Protein 1YCG (pdb70)

B-factor: mean 56.56, std 11.83, range [30.82, 200.35]

Nearest PDB structures (foldseek):
  1ycf-assembly1_A  TM=1.002E+00  e=5.916E-82  Neomoorella thermoacetica
  7r0f-assembly1_A  TM=9.573E-01  e=1.657E-50  Escherichia coli K-12
  7r2p-assembly1_A  TM=9.570E-01  e=2.472E-50  Escherichia coli K-12
  7r2o-assembly1_A  TM=9.569E-01  e=2.052E-49  Escherichia coli K-12
  2q9u-assembly1_A  TM=9.556E-01  e=4.562E-45  Giardia duodenalis

InterPro domains:
  IPR001279 Metallo-beta-lactamase [SM00849] (36-228)
  IPR008254 Flavodoxin/nitric oxide synthase [PF00258] (257-388)
  IPR008254 Flavodoxin/nitric oxide synthase [PS50902] (255-394)
  IPR016440 Rubredoxin-oxygen oxidoreductase [PIRSF005243] (2-397)
  IPR029039 Flavoprotein-like superfamily [G3DSA:3.40.50.360] (250-399)
  IPR029039 Flavoprotein-like superfamily [SSF52218] (252-397)
  IPR036866 Ribonuclease Z/Hydroxyacylglutathione hydrolase-like [G3DSA:3.60.15.10] (2-248)
  IPR036866 Ribonuclease Z/Hydroxyacylglutathione hydrolase-like [SSF56281] (10-284)
  IPR045761 ODP domain [PF19583] (37-229)

Radius of gyration: 48.88 Å; Cα contacts (8 Å, |Δi|>4): 3828; chains: 4; bounding box: 64×160×97 Å

CATH classification: 3.60.15.10 (+1 more: 3.40.50.360)

Sequence (1592 aa):
SQPVAITDGIYWVGAVDWNIRYFHGPAFSTHRGTTYNAYLIVDDKTALVDTVYEPFKEELIAKLKQIKDPVKLDYLVVNHTESDHAGAFPAIMELCPDAHVLCTQRAFDSLKAHYSHIDFNYTIVKTGTSVSLGKRSLTFIEAPMLHWPDSMFTYVPEEALLLPNDAFGQHIATSVRFDDQVDAGLIMDEAAKYYANILMPFSNLITKKLDEIQKINLAIKTIAPSHGIIWRKDPGRIIEAYARWAEGQGKAKAVIAYDTMWLSTEKMAHALMDGLVAGGCEVKLFKLSVSDRNDVIKEILDARAVLVGSPTINNDILPVVSPLLDDLVGLRPKNKVGLAFGAYGWGGGAQKILEERLKAAKIELIAEPGPTVQWVPRGEDLQRCYELGRKIAARIADSQPVAITDGIYWVGAVDWNIRYFHGPAFSTHRGTTYNAYLIVDDKTALVDTVYEPFKEELIAKLKQIKDPVKLDYLVVNHTESDHAGAFPAIMELCPDAHVLCTQRAFDSLKAHYSHIDFNYTIVKTGTSVSLGKRSLTFIEAPMLHWPDSMFTYVPEEALLLPNDAFGQHIATSVRFDDQVDAGLIMDEAAKYYANILMPFSNLITKKLDEIQKINLAIKTIAPSHGIIWRKDPGRIIEAYARWAEGQGKAKAVIAYDTMWLSTEKMAHALMDGLVAGGCEVKLFKLSVSDRNDVIKEILDARAVLVGSPTINNDILPVVSPLLDDLVGLRPKNKVGLAFGAYGWGGGAQKILEERLKAAKIELIAEPGPTVQWVPRGEDLQRCYELGRKIAARIADSQPVAITDGIYWVGAVDWNIRYFHGPAFSTHRGTTYNAYLIVDDKTALVDTVYEPFKEELIAKLKQIKDPVKLDYLVVNHTESDHAGAFPAIMELCPDAHVLCTQRAFDSLKAHYSHIDFNYTIVKTGTSVSLGKRSLTFIEAPMLHWPDSMFTYVPEEALLLPNDAFGQHIATSVRFDDQVDAGLIMDEAAKYYANILMPFSNLITKKLDEIQKINLAIKTIAPSHGIIWRKDPGRIIEAYARWAEGQGKAKAVIAYDTMWLSTEKMAHALMDGLVAGGCEVKLFKLSVSDRNDVIKEILDARAVLVGSPTINNDILPVVSPLLDDLVGLRPKNKVGLAFGAYGWGGGAQKILEERLKAAKIELIAEPGPTVQWVPRGEDLQRCYELGRKIAARIADSQPVAITDGIYWVGAVDWNIRYFHGPAFSTHRGTTYNAYLIVDDKTALVDTVYEPFKEELIAKLKQIKDPVKLDYLVVNHTESDHAGAFPAIMELCPDAHVLCTQRAFDSLKAHYSHIDFNYTIVKTGTSVSLGKRSLTFIEAPMLHWPDSMFTYVPEEALLLPNDAFGQHIATSVRFDDQVDAGLIMDEAAKYYANILMPFSNLITKKLDEIQKINLAIKTIAPSHGIIWRKDPGRIIEAYARWAEGQGKAKAVIAYDTMWLSTEKMAHALMDGLVAGGCEVKLFKLSVSDRNDVIKEILDARAVLVGSPTINNDILPVVSPLLDDLVGLRPKNKVGLAFGAYGWGGGAQKILEERLKAAKIELIAEPGPTVQWVPRGEDLQRCYELGRKIAARIAD

Foldseek 3Di:
DEWADPDPQKTWQWAFFQPDQDDPVNQDGQNGAKIFTKMWGDFLAIEIEFAAQQVCNVSSVVNQVVVPPLNGAQEYEYQDCDRGGCVCVVVVCVSPVAHEYEFAPVNVVSCCVVPVVRDHHYDHAEQADKAQRHPKIKGKYAQAPQQHNGHIWIAIQVVLEIERALPLAFGHGDPDAAPVVDDVVVRVLRSLLSCLSGVLLPLVSLLVVLVVCVVVPRRHQWYHYRMGHIYRPPVPVSSVVSNVLSVQLADLEEEEEEAEDPCQQVLLSVLLVLLQVVLVGHYHYYDQVPDDLSSSSSVVSRYQEYEYEAEADPLEGDVSSVVNLVSLLNSLHPNHAYAYEYEYAPDHRHLVVVVVSCVSSVHHYPDNVGQYYHPHDDVVSSVVSSVVSNVVSVVSPD/DEWADPDPQKTWQWAFFQPDQDDPVNQDGQNGAKIFTKMWGHFLAIEIEFAAQQVCNVSNVVNQVVVPNLRGAQEYEHQDVDRRTCVCVVVVCVSPVAHEYEFAPVNVVVVCVVPVVRDHHYDHAEQADKAQRHPWIKGKYAQQPQQHNGHIWIAIQVVLEIERALPLAFGHGDPDAAPVVDDVVVRVLRSLLSCLQGVLQPLVSLLVVLVVCVVVVRRHQKYHYRMGHIYRPPVPVSSVVSNVLSVQLADLEEEEEEEEDPCQQVLLSVLLVLLQVVLVGHYDYHDQVPDDLSSSSSRLSRYQEYEYEAEADPLEGDVSSVVNLVSLLVSLHPNHAYAYEYEYAPDHRHRVVVVVSCVSSVHHYPDDPGQYYHPHDDDVSSVVSSVVSNVVSVVSPD/DEWADPDPQKTWQWAFFQPDQDDPVNQDGQNGAKIFTKMWGHFLAIEIEFAAQQVCNVSSVVNQCVVPNLRGAQEYEDQDCDRRTCVCVVVVCVSPVNHEYEFAPVNVVVVCVVPVVRDHHYDHAEQADKDQRHPWIKGKAAQAPQQHNGHIWIAIQVVLEIERALPLAFGHGDPDAAPVVDDVVVRVLRSLLSCLQGVLLPLVSLLVVLVVCVVVPRRHQWYHYRMGHIYRPPPPVSSVVSNVLSVQLAALEEEEEEEEDPCQQVLLSVLLVLLQVVLPYHYHYYDQVPDDLSSSSSRVSRYQEYEYEAEADPLEGDVSSVVNLVSLLNSLHPNHAYAYEYEYAPDHRHLVVVVVSCVSSVHHYPDRVGQYYHPHADPVSSVVSSVVSNVVSVVSPD/DEWADPDPQKTWQWAFFQPDQDDPVNQDGQNGAKIFTKMWGHFLAIEIEFAAQQVCNVSSVVNQCVVPNLNHHQEYEDQDVDRRTCVCVVVVCVSHVNYEYEFAPVNVVVVCVVPVVRDHHYDHAEQADKDQRHPWIKGKAAQAPQQHNGHIWIAIQVVLEIERAAPLAFGHGDPDAAPVVDDPVVRVLRSLLSCLQGVLLPLVSLLVVLVVCVVVPRRHQWYHYRMGHIYRPPVPVSSVVSNVLSVQLAALEEEEEEAEDPCQQVLLSVLLVLLQVVLPGHYHYYDQVVDDLSSSSSRLSRYQEYEYEAEADPLEGDVSSVVNLVSLLNSLHPNHAYAYEYEYAPDHRHLVVVVVSCVSSVHHYPDNVGQYYHPHDDPVSSVVSSVVSNVVSVVSPD

Solvent-accessible surface area: 59271 Å² total; per-residue (Å²): 98,136,26,46,53,26,40,108,15,0,52,7,0,0,0,29,13,127,128,42,106,135,10,19,24,19,14,5,3,3,104,104,0,0,0,1,1,0,2,8,0,47,26,128,80,15,0,0,0,4,1,0,61,77,66,44,68,102,63,0,33,47,4,4,90,110,50,113,94,99,18,88,3,31,26,0,0,4,0,0,4,4,28,1,2,2,10,1,0,44,17,0,2,144,62,4,29,67,0,36,0,0,0,7,91,124,0,28,65,1,1,65,40,50,50,66,122,34,22,4,19,86,51,54,3,132,62,56,49,74,28,69,0,42,186,28,24,0,26,1,7,45,1,75,51,8,21,32,18,2,4,1,5,0,14,0,57,84,45,9,0,0,2,2,4,7,4,6,0,0,6,3,8,20,93,44,9,7,17,71,90,37,83,53,47,98,3,44,67,29,0,14,9,2,1,0,18,18,1,6,33,30,8,95,66,4,36,141,32,24,66,48,12,122,158,98,114,34,63,39,136,13,0,1,0,0,2,0,0,0,6,75,137,50,14,32,122,0,42,124,0,2,37,143,24,0,100,6,113,26,102,13,12,0,0,0,0,6,0,6,40,74,85,10,1,50,99,0,0,94,8,0,37,59,0,0,84,52,26,64,8,74,26,76,67,32,74,13,47,120,38,37,40,6,38,0,0,31,26,0,11,50,0,37,0,0,0,0,0,1,10,25,32,46,86,7,0,0,5,39,0,0,20,1,1,5,15,1,19,10,1,81,4,65,98,10,16,0,0,1,0,3,9,52,13,109,64,18,22,1,30,162,31,0,12,100,25,0,111,43,0,128,2,92,24,18,27,92,108,8,15,63,6,84,44,46,18,144,57,90,4,58,92,114,2,65,87,27,0,98,111,0,4,66,119,6,61,141,105,125,22,36,52,26,41,108,14,0,54,8,0,0,0,32,12,130,126,36,110,138,9,24,27,20,12,5,5,3,105,124,0,0,0,0,0,0,3,10,0,50,25,122,88,14,0,0,0,4,1,0,58,77,72,43,63,105,68,0,31,49,4,3,84,107,48,128,88,100,18,115,5,20,30,0,0,4,0,1,3,7,31,1,2,2,10,0,0,45,24,0,8,142,67,11,86,124,0,54,0,1,0,5,90,111,0,27,65,3,1,77,38,53,51,54,176,37,130,26,83,96,53,40,2,126,62,54,50,70,24,69,1,38,181,24,20,0,27,1,8,54,0,69,50,8,21,29,24,4,6,1,5,0,14,1,57,82,37,13,2,0,2,3,6,6,3,7,0,0,8,7,7,22,99,43,7,8,17,66,88,36,81,53,47,91,3,34,68,29,0,12,9,1,0,0,17,19,0,7,28,30,5,92,73,6,38,142,31,25,64,44,12,121,157,107,117,33,66,41,120,13,0,1,0,1,3,0,0,0,6,95,156,69,14,32,122,0,41,99,11,0,40,170,34,0,103,5,118,25,106,22,8,0,0,0,1,7,0,5,34,72,84,12,0,54,91,2,0,92,10,0,36,60,0,0,82,64,36,64,10,88,27,63,66,31,72,16,47,122,36,40,40,4,37,0,0,28,25,0,8,36,0,32,0,0,0,0,0,1,13,31,32,46,105,8,0,0,4,40,0,0,23,0,0,5,12,1,32,6,1,136,4,61,98,11,14,0,0,0,0,3,8,52,12,95,62,14,18,0,29,166,29,0,16,102,18,0,107,53,0,162,2,89,30,18,26,139,100,6,20,69,8,86,44,52,16,152,56,78,14,58,93,135,3,67,74,32,0,138,124,0,3,72,122,8,65,137,92,107,24,42,56,23,45,110,15,0,54,8,0,0,0,32,12,133,127,41,108,134,8,19,24,14,9,5,3,3,104,121,0,0,0,0,1,0,4,8,0,49,25,121,89,15,0,0,1,5,2,0,57,72,75,44,62,108,63,0,34,42,4,4,101,84,47,135,98,101,18,100,2,25,29,0,0,4,0,1,2,5,28,1,1,2,9,1,1,46,19,0,8,146,61,10,90,123,0,53,0,1,0,7,80,114,0,18,60,2,1,102,41,49,51,71,185,44,143,27,98,97,52,50,0,103,60,56,48,69,27,72,1,39,178,26,23,0,27,1,10,38,1,73,50,7,21,28,18,2,7,1,5,0,10,0,58,87,46,12,3,0,2,3,7,7,4,5,0,0,8,6,7,22,98,40,7,8,17,64,89,34,79,54,41,84,1,28,69,30,0,14,8,2,0,0,17,16,0,6,24,32,6,98,63,6,41,146,25,22,74,51,13,126,174,102,116,36,66,39,131,13,0,1,0,1,3,0,0,0,4,71,140,74,13,29,79,0,43,101,10,1,38,167,36,0,93,8,116,25,99,20,10,0,0,0,0,8,0,3,38,78,84,12,0,55,97,0,0,92,9,0,43,58,0,0,82,50,29,64,9,90,26,79,66,33,66,15,46,118,35,41,37,4,36,0,0,26,28,0,12,43,0,33,0,0,0,0,0,1,9,25,35,42,85,7,0,0,4,40,0,0,21,1,1,5,15,0,32,5,2,137,3,71,98,12,13,0,0,1,0,4,10,60,14,102,64,18,26,1,34,166,30,0,14,110,21,0,92,52,0,162,2,90,22,22,26,92,107,2,19,73,8,93,42,53,14,165,58,96,26,60,98,131,1,65,87,32,0,94,115,0,2,73,116,7,65,136,96,106,22,46,56,30,43,112,12,0,55,10,0,0,1,29,12,130,128,37,112,133,6,22,22,13,11,6,2,2,97,110,0,0,0,0,1,0,5,7,0,52,25,115,94,18,0,0,1,6,1,0,56,73,75,42,63,104,64,0,35,44,2,4,74,82,46,130,91,89,17,96,4,33,29,0,0,3,0,1,2,5,28,1,2,1,8,0,0,43,15,1,8,144,66,4,96,89,0,50,0,1,0,6,77,112,0,22,57,2,1,91,37,52,45,67,189,40,144,29,96,97,53,50,0,105,61,54,50,71,27,72,1,37,172,25,21,0,25,1,7,39,0,71,50,8,19,30,19,2,6,1,5,0,12,0,57,83,55,3,3,0,3,2,7,6,3,4,0,0,10,6,7,22,99,41,7,7,18,68,91,42,86,57,39,92,4,28,71,26,0,14,10,4,0,0,18,16,1,6,29,34,5,92,68,5,48,135,23,20,67,46,12,120,156,94,114,40,59,40,145,19,0,1,0,1,4,0,0,0,4,83,135,74,13,30,84,0,40,96,10,1,42,165,36,0,104,7,117,19,117,20,13,0,0,0,0,8,0,3,33,78,86,12,0,53,94,0,0,92,8,0,36,57,0,0,83,23,14,46,8,96,24,67,65,31,67,15,47,117,37,39,38,6,36,0,0,25,24,0,12,31,0,35,0,0,0,0,0,1,14,31,34,40,86,6,0,1,3,42,0,0,21,1,1,5,16,1,33,7,1,139,4,64,98,12,16,0,0,1,0,3,8,58,11,97,66,19,28,0,30,161,29,0,15,96,24,0,102,54,0,161,2,92,22,17,28,90,107,3,16,73,7,90,38,48,16,177,60,135,46,59,92,103,2,66,13,9,0,19,86,0,1,18,123,6,35,119

Organism: Moorella thermoacetica (strain ATCC 39073 / JCM 9320) (NCBI:txid264732)

Secondary structure (DSSP, 8-state):
---EEEETTEEE--EEESS--EETTTTEE-TT-EEE--EEE-SSS-EEE----GGGHHHHHHHHHHH-SS---SEEEES--SHHHHTTHHHHHHH-TT-EEEE-HHHHHHHHHHT-S---EEEE--TT-EEE-SS-EEEEEE-TTBSBTT-EEEEETTTTEEEEETTT------S--BGGGS-HHHHHHHHHHHIIIIIGGGHHHHHHHHHHHHHTT---SEEEESSS-BB-S-HHHHHHHHHHHHHT---SEEEEEE--SSSHHHHHHHHHHHHHHHTT-EEEEEEGGGS-HHHHHHHHHH-SEEEEE---BTTB--GGGHHHHHHHHHH--SS-EEEEEEEESSS--HHHHHHHHHHHTT-EES-SS--EEESS--HHHHHHHHHHHHHHHHHH--/---EEEETTEEE--EEESS--EETTTTEE-TT-EEE--EEE-SSS-EEE----GGGHHHHHHHHHHH-SS---SEEEES--SHHHHTTHHHHHHH-TTPEEEE-HHHHHHHHHHT-S---EEEE--TT-EEE-SS-EEEEEE-TTBSBTT-EEEEETTTTEEEEETTT------S--BGGGS-HHHHHHHHHHHIIIIIGGGHHHHHHHHHHHHHTT---SEEEESSS-BB-S-HHHHHHHHHHHHHT---SEEEEEE--SSSHHHHHHHHHHHHHHHTT-EEEEEEGGGS-HHHHHHHHHH-SEEEEE---BTTB--GGGHHHHHHHHHH--SS-EEEEEEEESSS--HHHHHHHHHHHTT-EES-SS--EEESS--HHHHHHHHHHHHHHHHHH--/---EEEETTEEE--EEESS--EETTTTEE-TT-EEE--EEE-SSS-EEE----GGGHHHHHHHHHHH-SS---SEEEES--SHHHHTTHHHHHHH-TTPEEEE-HHHHHHHHHHT-S---EEEE--TT-EEE-SS-EEEEEE-TTBSBTT-EEEEETTTTEEEEETTT------S--BGGGS-HHHHHHHHHHHIIIIIGGGHHHHHHHHHHHHHTT---SEEEESSS-BB-S-HHHHHHHHHHHHHT---SEEEEEE--SSSHHHHHHHHHHHHHHHTT-EEEEEEGGGS-HHHHHHHHHH-SEEEEE---BTTB--GGGHHHHHHHHHH--SS-EEEEEEEESSS--HHHHHHHHHHHTT-EESSSS--EEESS--HHHHHHHHHHHHHHHHHH--/---EEEETTEEE--EEESS--EETTTTEE-TT-EEE--EEE-SSS-EEE----GGGHHHHHHHHHHH-SS---SEEEES--SHHHHTTHHHHHHH-TTPEEEE-HHHHHHHHHHT-S---EEEE--TT-EEE-SS-EEEEEE-TTBSBTT-EEEEETTTTEEEEETTT------S--BGGGS-HHHHHHHHHHHIIIIIGGGHHHHHHHHHHHHHTT---SEEEESSS-BB-S-HHHHHHHHHHHHHT---SEEEEEE--SSSHHHHHHHHHHHHHHHTT-EEEEEEGGGS-HHHHHHHHHH-SEEEEE---BTTB--GGGHHHHHHHHHH--SS-EEEEEEEESSS--HHHHHHHHHHHTT-EES-SS--EEESS--HHHHHHHHHHHHHHHHHH--

Structure (mmCIF, N/CA/C/O backbone):
data_1YCG
#
_entry.id   1YCG
#
_cell.length_a   159.680
_cell.length_b   159.680
_cell.length_c   278.136
_cell.angle_alpha   90.00
_cell.angle_beta   90.00
_cell.angle_gamma   90.00
#
_symmetry.space_group_name_H-M   'P 43 21 2'
#
loop_
_entity.id
_entity.type
_entity.pdbx_description
1 polymer 'Nitric oxide reductase'
2 non-polymer 'ZINC ION'
3 non-polymer MU-OXO-DIIRON
4 non-polymer 1,2-ETHANEDIOL
5 non-polymer 'FLAVIN MONONUCLEOTIDE'
6 water water
#
loop_
_atom_site.group_PDB
_atom_site.id
_atom_site.type_symbol
_atom_site.label_atom_id
_atom_site.label_alt_id
_atom_site.label_comp_id
_atom_site.label_asym_id
_atom_site.label_entity_id
_atom_site.label_seq_id
_atom_site.pdbx_PDB_ins_code
_atom_site.Cartn_x
_atom_site.Cartn_y
_atom_site.Cartn_z
_atom_site.occupancy
_atom_site.B_iso_or_equiv
_atom_site.auth_seq_id
_atom_site.auth_comp_id
_atom_site.auth_asym_id
_atom_site.auth_atom_id
_atom_site.pdbx_PDB_model_num
ATOM 1 N N . SER A 1 1 ? 129.755 40.662 -153.967 1.00 66.74 2 SER A N 1
ATOM 2 C CA . SER A 1 1 ? 130.482 39.538 -154.614 1.00 67.01 2 SER A CA 1
ATOM 3 C C . SER A 1 1 ? 130.580 38.379 -153.646 1.00 66.12 2 SER A C 1
ATOM 4 O O . SER A 1 1 ? 130.434 37.226 -154.031 1.00 66.95 2 SER A O 1
ATOM 7 N N . GLN A 1 2 ? 130.821 38.689 -152.378 1.00 65.50 3 GLN A N 1
ATOM 8 C CA . GLN A 1 2 ? 130.932 37.646 -151.375 1.00 65.41 3 GLN A CA 1
ATOM 9 C C . GLN A 1 2 ? 129.592 37.336 -150.724 1.00 63.73 3 GLN A C 1
ATOM 10 O O . GLN A 1 2 ? 128.753 38.222 -150.521 1.00 64.31 3 GLN A O 1
ATOM 16 N N . PRO A 1 3 ? 129.356 36.052 -150.433 1.00 61.86 4 PRO A N 1
ATOM 17 C CA . PRO A 1 3 ? 128.116 35.621 -149.780 1.00 59.86 4 PRO A CA 1
ATOM 18 C C . PRO A 1 3 ? 128.251 36.106 -148.338 1.00 58.15 4 PRO A C 1
ATOM 19 O O . PRO A 1 3 ? 129.356 36.394 -147.875 1.00 57.51 4 PRO A O 1
ATOM 23 N N . VAL A 1 4 ? 127.145 36.210 -147.625 1.00 56.91 5 VAL A N 1
ATOM 24 C CA . VAL A 1 4 ? 127.228 36.653 -146.248 1.00 56.16 5 VAL A CA 1
ATOM 25 C C . VAL A 1 4 ? 126.530 35.636 -145.371 1.00 56.96 5 VAL A C 1
ATOM 26 O O . VAL A 1 4 ? 125.387 35.252 -145.631 1.00 56.76 5 VAL A O 1
ATOM 30 N N . ALA A 1 5 ? 127.221 35.202 -144.325 1.00 57.90 6 ALA A N 1
ATOM 31 C CA . ALA A 1 5 ? 126.658 34.225 -143.414 1.00 59.06 6 ALA A CA 1
ATOM 32 C C . ALA A 1 5 ? 125.654 34.828 -142.435 1.00 60.36 6 ALA A C 1
ATOM 33 O O . ALA A 1 5 ? 125.937 35.835 -141.780 1.00 60.69 6 ALA A O 1
ATOM 35 N N . ILE A 1 6 ? 124.474 34.215 -142.363 1.00 62.02 7 ILE A N 1
ATOM 36 C CA . ILE A 1 6 ? 123.410 34.633 -141.444 1.00 63.76 7 ILE A CA 1
ATOM 37 C C . ILE A 1 6 ? 123.670 33.878 -140.139 1.00 66.05 7 ILE A C 1
ATOM 38 O O . ILE A 1 6 ? 123.359 34.348 -139.044 1.00 66.50 7 ILE A O 1
ATOM 43 N N . THR A 1 7 ? 124.246 32.691 -140.304 1.00 68.41 8 THR A N 1
ATOM 44 C CA . THR A 1 7 ? 124.633 31.755 -139.244 1.00 70.57 8 THR A CA 1
ATOM 45 C C . THR A 1 7 ? 125.302 30.615 -140.008 1.00 71.69 8 THR A C 1
ATOM 46 O O . THR A 1 7 ? 125.059 30.460 -141.204 1.00 72.53 8 THR A O 1
ATOM 50 N N . ASP A 1 8 ? 126.139 29.825 -139.342 1.00 72.98 9 ASP A N 1
ATOM 51 C CA . ASP A 1 8 ? 126.846 28.721 -140.009 1.00 73.73 9 ASP A CA 1
ATOM 52 C C . ASP A 1 8 ? 125.931 27.818 -140.845 1.00 72.05 9 ASP A C 1
ATOM 53 O O . ASP A 1 8 ? 124.900 27.339 -140.365 1.00 71.58 9 ASP A O 1
ATOM 58 N N . GLY A 1 9 ? 126.311 27.596 -142.099 1.00 69.62 10 GLY A N 1
ATOM 59 C CA . GLY A 1 9 ? 125.502 26.753 -142.956 1.00 67.66 10 GLY A CA 1
ATOM 60 C C . GLY A 1 9 ? 124.370 27.484 -143.656 1.00 66.57 10 GLY A C 1
ATOM 61 O O . GLY A 1 9 ? 123.760 26.942 -144.569 1.00 66.14 10 GLY A O 1
ATOM 62 N N . ILE A 1 10 ? 124.058 28.698 -143.210 1.00 65.44 11 ILE A N 1
ATOM 63 C CA . ILE A 1 10 ? 123.013 29.492 -143.850 1.00 64.12 11 ILE A CA 1
ATOM 64 C C . ILE A 1 10 ? 123.620 30.793 -144.358 1.00 64.16 11 ILE A C 1
ATOM 65 O O . ILE A 1 10 ? 124.101 31.627 -143.586 1.00 65.15 11 ILE A O 1
ATOM 70 N N . TYR A 1 11 ? 123.594 30.954 -145.675 1.00 62.99 12 TYR A N 1
ATOM 71 C CA . TYR A 1 11 ? 124.182 32.122 -146.307 1.00 61.90 12 TYR A CA 1
ATOM 72 C C . TYR A 1 11 ? 123.239 32.946 -147.174 1.00 59.89 12 TYR A C 1
ATOM 73 O O . TYR A 1 11 ? 122.247 32.443 -147.716 1.00 59.46 12 TYR A O 1
ATOM 82 N N . TRP A 1 12 ? 123.553 34.230 -147.278 1.00 57.06 13 TRP A N 1
ATOM 83 C CA . TRP A 1 12 ? 122.806 35.112 -148.146 1.00 55.21 13 TRP A CA 1
ATOM 84 C C . TRP A 1 12 ? 123.635 35.024 -149.431 1.00 54.61 13 TRP A C 1
ATOM 85 O O . TRP A 1 12 ? 124.865 35.150 -149.401 1.00 54.13 13 TRP A O 1
ATOM 96 N N . VAL A 1 13 ? 122.973 34.769 -150.551 1.00 53.51 14 VAL A N 1
ATOM 97 C CA . VAL A 1 13 ? 123.669 34.660 -151.829 1.00 52.50 14 VAL A CA 1
ATOM 98 C C . VAL A 1 13 ? 122.925 35.450 -152.900 1.00 52.68 14 VAL A C 1
ATOM 99 O O . VAL A 1 13 ? 122.982 35.110 -154.094 1.00 52.83 14 VAL A O 1
ATOM 103 N N . GLY A 1 14 ? 122.232 36.501 -152.466 1.00 51.32 15 GLY A N 1
ATOM 104 C CA . GLY A 1 14 ? 121.496 37.336 -153.394 1.00 50.24 15 GLY A CA 1
ATOM 105 C C . GLY A 1 14 ? 122.374 38.352 -154.111 1.00 49.44 15 GLY A C 1
ATOM 106 O O . GLY A 1 14 ? 123.612 38.277 -154.061 1.00 48.91 15 GLY A O 1
ATOM 107 N N . ALA A 1 15 ? 121.730 39.309 -154.772 1.00 48.49 16 ALA A N 1
ATOM 108 C CA . ALA A 1 15 ? 122.442 40.336 -155.510 1.00 48.29 16 ALA A CA 1
ATOM 109 C C . ALA A 1 15 ? 121.921 41.714 -155.130 1.00 48.57 16 ALA A C 1
ATOM 110 O O . ALA A 1 15 ? 120.720 41.886 -154.889 1.00 50.27 16 ALA A O 1
ATOM 112 N N . VAL A 1 16 ? 122.816 42.694 -155.083 1.00 47.58 17 VAL A N 1
ATOM 113 C CA . VAL A 1 16 ? 122.418 44.059 -154.769 1.00 46.84 17 VAL A CA 1
ATOM 114 C C . VAL A 1 16 ? 122.248 44.847 -156.077 1.00 47.26 17 VAL A C 1
ATOM 115 O O . VAL A 1 16 ? 123.151 44.877 -156.918 1.00 48.54 17 VAL A O 1
ATOM 119 N N . ASP A 1 17 ? 121.086 45.473 -156.246 1.00 46.37 18 ASP A N 1
ATOM 120 C CA . ASP A 1 17 ? 120.788 46.242 -157.452 1.00 46.68 18 ASP A CA 1
ATOM 121 C C . ASP A 1 17 ? 120.826 47.747 -157.124 1.00 46.44 18 ASP A C 1
ATOM 122 O O . ASP A 1 17 ? 119.792 48.365 -156.865 1.00 46.30 18 ASP A O 1
ATOM 127 N N . TRP A 1 18 ? 122.018 48.333 -157.155 1.00 46.46 19 TRP A N 1
ATOM 128 C CA . TRP A 1 18 ? 122.198 49.740 -156.827 1.00 46.17 19 TRP A CA 1
ATOM 129 C C . TRP A 1 18 ? 121.571 50.775 -157.740 1.00 47.14 19 TRP A C 1
ATOM 130 O O . TRP A 1 18 ? 121.077 51.808 -157.257 1.00 48.21 19 TRP A O 1
ATOM 141 N N . ASN A 1 19 ? 121.575 50.519 -159.045 1.00 46.82 20 ASN A N 1
ATOM 142 C CA . ASN A 1 19 ? 121.086 51.526 -159.969 1.00 46.97 20 ASN A CA 1
ATOM 143 C C . ASN A 1 19 ? 119.638 51.499 -160.420 1.00 47.89 20 ASN A C 1
ATOM 144 O O . ASN A 1 19 ? 119.197 52.417 -161.133 1.00 48.14 20 ASN A O 1
ATOM 149 N N . ILE A 1 20 ? 118.888 50.480 -159.994 1.00 48.03 21 ILE A N 1
ATOM 150 C CA . ILE A 1 20 ? 117.473 50.372 -160.364 1.00 47.43 21 ILE A CA 1
ATOM 151 C C . ILE A 1 20 ? 116.750 51.564 -159.714 1.00 47.63 21 ILE A C 1
ATOM 152 O O . ILE A 1 20 ? 117.006 51.902 -158.556 1.00 47.68 21 ILE A O 1
ATOM 157 N N . ARG A 1 21 ? 115.864 52.221 -160.451 1.00 47.63 22 ARG A N 1
ATOM 158 C CA . ARG A 1 21 ? 115.136 53.352 -159.881 1.00 48.18 22 ARG A CA 1
ATOM 159 C C . ARG A 1 21 ? 113.621 53.175 -159.957 1.00 50.30 22 ARG A C 1
ATOM 160 O O . ARG A 1 21 ? 112.870 53.892 -159.308 1.00 50.77 22 ARG A O 1
ATOM 168 N N . TYR A 1 22 ? 113.180 52.211 -160.758 1.00 53.76 23 TYR A N 1
ATOM 169 C CA . TYR A 1 22 ? 111.769 51.927 -160.925 1.00 54.51 23 TYR A CA 1
ATOM 170 C C . TYR A 1 22 ? 111.605 50.420 -160.997 1.00 56.47 23 TYR A C 1
ATOM 171 O O . TYR A 1 22 ? 112.258 49.747 -161.793 1.00 57.22 23 TYR A O 1
ATOM 180 N N . PHE A 1 23 ? 110.742 49.910 -160.129 1.00 58.52 24 PHE A N 1
ATOM 181 C CA . PHE A 1 23 ? 110.448 48.492 -160.016 1.00 61.30 24 PHE A CA 1
ATOM 182 C C . PHE A 1 23 ? 109.038 48.268 -160.573 1.00 61.61 24 PHE A C 1
ATOM 183 O O . PHE A 1 23 ? 108.259 49.216 -160.643 1.00 62.37 24 PHE A O 1
ATOM 191 N N . HIS A 1 24 ? 108.703 47.039 -160.968 1.00 62.57 25 HIS A N 1
ATOM 192 C CA . HIS A 1 24 ? 107.374 46.766 -161.536 1.00 63.18 25 HIS A CA 1
ATOM 193 C C . HIS A 1 24 ? 107.177 47.726 -162.710 1.00 63.12 25 HIS A C 1
ATOM 194 O O . HIS A 1 24 ? 106.129 48.376 -162.812 1.00 63.78 25 HIS A O 1
ATOM 201 N N . GLY A 1 25 ? 108.170 47.831 -163.588 1.00 62.27 26 GLY A N 1
ATOM 202 C CA . GLY A 1 25 ? 108.038 48.769 -164.687 1.00 61.94 26 GLY A CA 1
ATOM 203 C C . GLY A 1 25 ? 107.983 50.136 -164.026 1.00 62.37 26 GLY A C 1
ATOM 204 O O . GLY A 1 25 ? 108.879 50.459 -163.257 1.00 62.45 26 GLY A O 1
ATOM 205 N N . PRO A 1 26 ? 106.954 50.957 -164.292 1.00 62.65 27 PRO A N 1
ATOM 206 C CA . PRO A 1 26 ? 106.789 52.302 -163.709 1.00 62.74 27 PRO A CA 1
ATOM 207 C C . PRO A 1 26 ? 106.229 52.321 -162.281 1.00 62.82 27 PRO A C 1
ATOM 208 O O . PRO A 1 26 ? 106.546 53.207 -161.502 1.00 64.93 27 PRO A O 1
ATOM 212 N N . ALA A 1 27 ? 105.389 51.345 -161.959 1.00 61.85 28 ALA A N 1
ATOM 213 C CA . ALA A 1 27 ? 104.714 51.256 -160.666 1.00 60.76 28 ALA A CA 1
ATOM 214 C C . ALA A 1 27 ? 105.414 51.708 -159.374 1.00 59.78 28 ALA A C 1
ATOM 215 O O . ALA A 1 27 ? 104.910 52.592 -158.695 1.00 60.02 28 ALA A O 1
ATOM 217 N N . PHE A 1 28 ? 106.555 51.120 -159.021 1.00 57.68 29 PHE A N 1
ATOM 218 C CA . PHE A 1 28 ? 107.233 51.480 -157.771 1.00 55.11 29 PHE A CA 1
ATOM 219 C C . PHE A 1 28 ? 108.553 52.194 -157.992 1.00 54.31 29 PHE A C 1
ATOM 220 O O . PHE A 1 28 ? 109.402 51.733 -158.751 1.00 53.85 29 PHE A O 1
ATOM 228 N N . SER A 1 29 ? 108.735 53.323 -157.320 1.00 53.54 30 SER A N 1
ATOM 229 C CA . SER A 1 29 ? 109.976 54.072 -157.456 1.00 52.31 30 SER A CA 1
ATOM 230 C C . SER A 1 29 ? 110.930 53.696 -156.321 1.00 51.93 30 SER A C 1
ATOM 231 O O . SER A 1 29 ? 110.569 53.743 -155.147 1.00 52.99 30 SER A O 1
ATOM 234 N N . THR A 1 30 ? 112.146 53.296 -156.673 1.00 51.66 31 THR A N 1
ATOM 235 C CA . THR A 1 30 ? 113.156 52.923 -155.682 1.00 52.12 31 THR A CA 1
ATOM 236 C C . THR A 1 30 ? 114.275 53.968 -155.708 1.00 53.60 31 THR A C 1
ATOM 237 O O . THR A 1 30 ? 115.276 53.803 -156.416 1.00 53.81 31 THR A O 1
ATOM 241 N N . HIS A 1 31 ? 114.101 55.050 -154.952 1.00 54.99 32 HIS A N 1
ATOM 242 C CA . HIS A 1 31 ? 115.103 56.114 -154.930 1.00 55.63 32 HIS A CA 1
ATOM 243 C C . HIS A 1 31 ? 116.490 55.580 -154.626 1.00 53.94 32 HIS A C 1
ATOM 244 O O . HIS A 1 31 ? 117.478 56.146 -155.071 1.00 53.29 32 HIS A O 1
ATOM 251 N N . ARG A 1 32 ? 116.576 54.476 -153.893 1.00 54.00 33 ARG A N 1
ATOM 252 C CA . ARG A 1 32 ? 117.886 53.932 -153.546 1.00 53.86 33 ARG A CA 1
ATOM 253 C C . ARG A 1 32 ? 118.132 52.493 -153.990 1.00 52.14 33 ARG A C 1
ATOM 254 O O . ARG A 1 32 ? 118.863 51.757 -153.322 1.00 51.01 33 ARG A O 1
ATOM 262 N N . GLY A 1 33 ? 117.533 52.106 -155.117 1.00 50.84 34 GLY A N 1
ATOM 263 C CA . GLY A 1 33 ? 117.699 50.757 -155.627 1.00 47.85 34 GLY A CA 1
ATOM 264 C C . GLY A 1 33 ? 117.043 49.708 -154.740 1.00 47.68 34 GLY A C 1
ATOM 265 O O . GLY A 1 33 ? 116.133 49.993 -153.953 1.00 47.45 34 GLY A O 1
ATOM 266 N N . THR A 1 34 ? 117.492 48.470 -154.874 1.00 46.72 35 THR A N 1
ATOM 267 C CA . THR A 1 34 ? 116.945 47.387 -154.071 1.00 46.74 35 THR A CA 1
ATOM 268 C C . THR A 1 34 ? 117.918 46.222 -154.116 1.00 46.32 35 THR A C 1
ATOM 269 O O . THR A 1 34 ? 119.040 46.365 -154.619 1.00 46.05 35 THR A O 1
ATOM 273 N N . THR A 1 35 ? 117.504 45.088 -153.562 1.00 45.62 36 THR A N 1
ATOM 274 C CA . THR A 1 35 ? 118.347 43.899 -153.570 1.00 45.54 36 THR A CA 1
ATOM 275 C C . THR A 1 35 ? 117.434 42.727 -153.845 1.00 45.52 36 THR A C 1
ATOM 276 O O . THR A 1 35 ? 116.215 42.830 -153.654 1.00 45.12 36 THR A O 1
ATOM 280 N N . TYR A 1 36 ? 118.015 41.627 -154.312 1.00 45.41 37 TYR A N 1
ATOM 281 C CA . TYR A 1 36 ? 117.241 40.428 -154.582 1.00 44.94 37 TYR A CA 1
ATOM 282 C C . TYR A 1 36 ? 117.891 39.400 -153.670 1.00 46.45 37 TYR A C 1
ATOM 283 O O . TYR A 1 36 ? 118.989 38.918 -153.956 1.00 46.21 37 TYR A O 1
ATOM 292 N N . ASN A 1 37 ? 117.232 39.100 -152.549 1.00 48.29 38 ASN A N 1
ATOM 293 C CA . ASN A 1 37 ? 117.783 38.155 -151.586 1.00 49.59 38 ASN A CA 1
ATOM 294 C C . ASN A 1 37 ? 117.423 36.714 -151.871 1.00 50.81 38 ASN A C 1
ATOM 295 O O . ASN A 1 37 ? 116.264 36.377 -152.132 1.00 51.23 38 ASN A O 1
ATOM 300 N N . ALA A 1 38 ? 118.446 35.867 -151.806 1.00 51.24 39 ALA A N 1
ATOM 301 C CA . ALA A 1 38 ? 118.318 34.435 -152.025 1.00 51.28 39 ALA A CA 1
ATOM 302 C C . ALA A 1 38 ? 119.164 33.799 -150.921 1.00 52.04 39 ALA A C 1
ATOM 303 O O . ALA A 1 38 ? 120.231 34.319 -150.562 1.00 51.70 39 ALA A O 1
ATOM 305 N N . TYR A 1 39 ? 118.701 32.683 -150.375 1.00 52.56 40 TYR A N 1
ATOM 306 C CA . TYR A 1 39 ? 119.436 32.042 -149.290 1.00 52.85 40 TYR A CA 1
ATOM 307 C C . TYR A 1 39 ? 119.839 30.592 -149.558 1.00 53.47 40 TYR A C 1
ATOM 308 O O . TYR A 1 39 ? 119.073 29.801 -150.131 1.00 52.32 40 TYR A O 1
ATOM 317 N N . LEU A 1 40 ? 121.053 30.253 -149.136 1.00 54.24 41 LEU A N 1
ATOM 318 C CA . LEU A 1 40 ? 121.571 28.906 -149.323 1.00 55.61 41 LEU A CA 1
ATOM 319 C C . LEU A 1 40 ? 121.725 28.209 -147.977 1.00 57.48 41 LEU A C 1
ATOM 320 O O . LEU A 1 40 ? 122.502 28.646 -147.123 1.00 58.27 41 LEU A O 1
ATOM 325 N N . ILE A 1 41 ? 120.974 27.132 -147.784 1.00 59.13 42 ILE A N 1
ATOM 326 C CA . ILE A 1 41 ? 121.057 26.378 -146.540 1.00 61.84 42 ILE A CA 1
ATOM 327 C C . ILE A 1 41 ? 121.862 25.108 -146.799 1.00 64.32 42 ILE A C 1
ATOM 328 O O . ILE A 1 41 ? 121.422 24.223 -147.526 1.00 64.06 42 ILE A O 1
ATOM 333 N N . VAL A 1 42 ? 123.050 25.030 -146.214 1.00 67.31 43 VAL A N 1
ATOM 334 C CA . VAL A 1 42 ? 123.898 23.866 -146.393 1.00 70.34 43 VAL A CA 1
ATOM 335 C C . VAL A 1 42 ? 123.696 22.849 -145.271 1.00 73.56 43 VAL A C 1
ATOM 336 O O . VAL A 1 42 ? 123.612 23.194 -144.090 1.00 73.98 43 VAL A O 1
ATOM 340 N N . ASP A 1 43 ? 123.609 21.585 -145.669 1.00 77.65 44 ASP A N 1
ATOM 341 C CA . ASP A 1 43 ? 123.396 20.475 -144.743 1.00 81.27 44 ASP A CA 1
ATOM 342 C C . ASP A 1 43 ? 123.710 19.188 -145.516 1.00 83.09 44 ASP A C 1
ATOM 343 O O . ASP A 1 43 ? 124.267 19.239 -146.613 1.00 83.56 44 ASP A O 1
ATOM 348 N N . ASP A 1 44 ? 123.361 18.041 -144.938 1.00 85.21 45 ASP A N 1
ATOM 349 C CA . ASP A 1 44 ? 123.578 16.746 -145.592 1.00 86.25 45 ASP A CA 1
ATOM 350 C C . ASP A 1 44 ? 123.077 16.937 -147.022 1.00 84.54 45 ASP A C 1
ATOM 351 O O . ASP A 1 44 ? 123.625 16.402 -147.985 1.00 84.53 45 ASP A O 1
ATOM 356 N N . LYS A 1 45 ? 122.011 17.713 -147.135 1.00 82.07 46 LYS A N 1
ATOM 357 C CA . LYS A 1 45 ? 121.436 18.050 -148.418 1.00 79.77 46 LYS A CA 1
ATOM 358 C C . LYS A 1 45 ? 121.344 19.571 -148.367 1.00 76.93 46 LYS A C 1
ATOM 359 O O . LYS A 1 45 ? 120.914 20.135 -147.364 1.00 76.33 46 LYS A O 1
ATOM 365 N N . THR A 1 46 ? 121.780 20.235 -149.430 1.00 73.57 47 THR A N 1
ATOM 366 C CA . THR A 1 46 ? 121.739 21.686 -149.470 1.00 70.14 47 THR A CA 1
ATOM 367 C C . THR A 1 46 ? 120.534 22.194 -150.264 1.00 67.33 47 THR A C 1
ATOM 368 O O . THR A 1 46 ? 120.154 21.621 -151.283 1.00 65.67 47 THR A O 1
ATOM 372 N N . ALA A 1 47 ? 119.919 23.259 -149.767 1.00 65.00 48 ALA A N 1
ATOM 373 C CA . ALA A 1 47 ? 118.759 23.841 -150.425 1.00 62.83 48 ALA A CA 1
ATOM 374 C C . ALA A 1 47 ? 118.980 25.326 -150.693 1.00 61.51 48 ALA A C 1
ATOM 375 O O . ALA A 1 47 ? 119.628 26.033 -149.905 1.00 62.43 48 ALA A O 1
ATOM 377 N N . LEU A 1 48 ? 118.466 25.790 -151.826 1.00 59.07 49 LEU A N 1
ATOM 378 C CA . LEU A 1 48 ? 118.572 27.196 -152.191 1.00 57.81 49 LEU A CA 1
ATOM 379 C C . LEU A 1 48 ? 117.151 27.749 -152.128 1.00 57.81 49 LEU A C 1
ATOM 380 O O . LEU A 1 48 ? 116.239 27.191 -152.751 1.00 57.79 49 LEU A O 1
ATOM 385 N N . VAL A 1 49 ? 116.950 28.811 -151.347 1.00 57.04 50 VAL A N 1
ATOM 386 C CA . VAL A 1 49 ? 115.627 29.431 -151.234 1.00 55.86 50 VAL A CA 1
ATOM 387 C C . VAL A 1 49 ? 115.551 30.642 -152.182 1.00 55.82 50 VAL A C 1
ATOM 388 O O . VAL A 1 49 ? 116.246 31.650 -151.987 1.00 54.59 50 VAL A O 1
ATOM 392 N N . ASP A 1 50 ? 114.709 30.522 -153.209 1.00 56.20 51 ASP A N 1
ATOM 393 C CA . ASP A 1 50 ? 114.514 31.562 -154.224 1.00 56.94 51 ASP A CA 1
ATOM 394 C C . ASP A 1 50 ? 115.774 31.815 -155.037 1.00 55.59 51 ASP A C 1
ATOM 395 O O . ASP A 1 50 ? 116.876 31.467 -154.620 1.00 55.02 51 ASP A O 1
ATOM 400 N N . THR A 1 51 ? 115.617 32.401 -156.216 1.00 54.83 52 THR A N 1
ATOM 401 C CA . THR A 1 51 ? 116.793 32.733 -156.999 1.00 54.65 52 THR A CA 1
ATOM 402 C C . THR A 1 51 ? 116.930 34.253 -157.064 1.00 56.28 52 THR A C 1
ATOM 403 O O . THR A 1 51 ? 116.750 34.944 -156.063 1.00 58.08 52 THR A O 1
ATOM 407 N N . VAL A 1 52 ? 117.203 34.780 -158.245 1.00 56.14 53 VAL A N 1
ATOM 408 C CA . VAL A 1 52 ? 117.435 36.195 -158.377 1.00 54.44 53 VAL A CA 1
ATOM 409 C C . VAL A 1 52 ? 116.927 36.753 -159.714 1.00 55.08 53 VAL A C 1
ATOM 410 O O . VAL A 1 52 ? 116.600 35.999 -160.624 1.00 56.27 53 VAL A O 1
ATOM 414 N N . TYR A 1 53 ? 116.831 38.075 -159.811 1.00 54.17 54 TYR A N 1
ATOM 415 C CA . TYR A 1 53 ? 116.385 38.753 -161.032 1.00 52.89 54 TYR A CA 1
ATOM 416 C C . TYR A 1 53 ? 117.367 38.367 -162.158 1.00 52.27 54 TYR A C 1
ATOM 417 O O . TYR A 1 53 ? 118.569 38.575 -162.030 1.00 51.48 54 TYR A O 1
ATOM 426 N N . GLU A 1 54 ? 116.853 37.811 -163.253 1.00 52.45 55 GLU A N 1
ATOM 427 C CA . GLU A 1 54 ? 117.702 37.341 -164.361 1.00 53.11 55 GLU A CA 1
ATOM 428 C C . GLU A 1 54 ? 119.016 38.093 -164.617 1.00 51.43 55 GLU A C 1
ATOM 429 O O . GLU A 1 54 ? 120.079 37.472 -164.706 1.00 51.72 55 GLU A O 1
ATOM 435 N N . PRO A 1 55 ? 118.963 39.433 -164.740 1.00 49.90 56 PRO A N 1
ATOM 436 C CA . PRO A 1 55 ? 120.180 40.225 -164.988 1.00 48.20 56 PRO A CA 1
ATOM 437 C C . PRO A 1 55 ? 121.315 40.010 -163.980 1.00 47.94 56 PRO A C 1
ATOM 438 O O . PRO A 1 55 ? 122.462 40.365 -164.255 1.00 48.68 56 PRO A O 1
ATOM 442 N N . PHE A 1 56 ? 121.003 39.427 -162.826 1.00 46.49 57 PHE A N 1
ATOM 443 C CA . PHE A 1 56 ? 121.999 39.208 -161.786 1.00 46.17 57 PHE A CA 1
ATOM 444 C C . PHE A 1 56 ? 122.322 37.739 -161.525 1.00 48.63 57 PHE A C 1
ATOM 445 O O . PHE A 1 56 ? 122.939 37.415 -160.489 1.00 48.70 57 PHE A O 1
ATOM 453 N N . LYS A 1 57 ? 121.910 36.850 -162.436 1.00 50.48 58 LYS A N 1
ATOM 454 C CA . LYS A 1 57 ? 122.164 35.415 -162.266 1.00 51.34 58 LYS A CA 1
ATOM 455 C C . LYS A 1 57 ? 123.634 35.078 -162.035 1.00 51.81 58 LYS A C 1
ATOM 456 O O . LYS A 1 57 ? 123.954 34.213 -161.220 1.00 52.22 58 LYS A O 1
ATOM 462 N N . GLU A 1 58 ? 124.525 35.776 -162.733 1.00 52.59 59 GLU A N 1
ATOM 463 C CA . GLU A 1 58 ? 125.958 35.534 -162.586 1.00 54.22 59 GLU A CA 1
ATOM 464 C C . GLU A 1 58 ? 126.406 35.797 -161.142 1.00 54.27 59 GLU A C 1
ATOM 465 O O . GLU A 1 58 ? 127.255 35.079 -160.618 1.00 54.50 59 GLU A O 1
ATOM 471 N N . GLU A 1 59 ? 125.842 36.818 -160.497 1.00 54.31 60 GLU A N 1
ATOM 472 C CA . GLU A 1 59 ? 126.212 37.111 -159.112 1.00 55.21 60 GLU A CA 1
ATOM 473 C C . GLU A 1 59 ? 125.757 35.980 -158.203 1.00 55.03 60 GLU A C 1
ATOM 474 O O . GLU A 1 59 ? 126.481 35.590 -157.276 1.00 55.19 60 GLU A O 1
ATOM 480 N N . LEU A 1 60 ? 124.562 35.451 -158.468 1.00 53.81 61 LEU A N 1
ATOM 481 C CA . LEU A 1 60 ? 124.029 34.354 -157.667 1.00 53.20 61 LEU A CA 1
ATOM 482 C C . LEU A 1 60 ? 124.945 33.137 -157.755 1.00 53.47 61 LEU A C 1
ATOM 483 O O . LEU A 1 60 ? 125.410 32.604 -156.742 1.00 54.22 61 LEU A O 1
ATOM 488 N N . ILE A 1 61 ? 125.208 32.708 -158.983 1.00 52.78 62 ILE A N 1
ATOM 489 C CA . ILE A 1 61 ? 126.061 31.558 -159.243 1.00 52.39 62 ILE A CA 1
ATOM 490 C C . ILE A 1 61 ? 127.474 31.755 -158.682 1.00 53.21 62 ILE A C 1
ATOM 491 O O . ILE A 1 61 ? 128.037 30.855 -158.066 1.00 54.09 62 ILE A O 1
ATOM 496 N N . ALA A 1 62 ? 128.042 32.936 -158.884 1.00 53.62 63 ALA A N 1
ATOM 497 C CA . ALA A 1 62 ? 129.376 33.224 -158.374 1.00 53.39 63 ALA A CA 1
ATOM 498 C C . ALA A 1 62 ? 129.392 33.076 -156.851 1.00 53.59 63 ALA A C 1
ATOM 499 O O . ALA A 1 62 ? 130.350 32.550 -156.275 1.00 53.83 63 ALA A O 1
ATOM 501 N N . LYS A 1 63 ? 128.330 33.537 -156.204 1.00 52.93 64 LYS A N 1
ATOM 502 C CA . LYS A 1 63 ? 128.241 33.444 -154.763 1.00 53.37 64 LYS A CA 1
ATOM 503 C C . LYS A 1 63 ? 128.049 31.994 -154.331 1.00 53.49 64 LYS A C 1
ATOM 504 O O . LYS A 1 63 ? 128.611 31.558 -153.320 1.00 51.92 64 LYS A O 1
ATOM 510 N N . LEU A 1 64 ? 127.249 31.246 -155.087 1.00 54.14 65 LEU A N 1
ATOM 511 C CA . LEU A 1 64 ? 127.024 29.840 -154.748 1.00 56.24 65 LEU A CA 1
ATOM 512 C C . LEU A 1 64 ? 128.360 29.094 -154.801 1.00 57.99 65 LEU A C 1
ATOM 513 O O . LEU A 1 64 ? 128.717 28.364 -153.874 1.00 59.48 65 LEU A O 1
ATOM 518 N N . LYS A 1 65 ? 129.110 29.304 -155.876 1.00 59.49 66 LYS A N 1
ATOM 519 C CA . LYS A 1 65 ? 130.393 28.647 -156.040 1.00 61.50 66 LYS A CA 1
ATOM 520 C C . LYS A 1 65 ? 131.416 28.975 -154.969 1.00 63.67 66 LYS A C 1
ATOM 521 O O . LYS A 1 65 ? 132.330 28.191 -154.752 1.00 63.85 66 LYS A O 1
ATOM 527 N N . GLN A 1 66 ? 131.281 30.113 -154.291 1.00 66.60 67 GLN A N 1
ATOM 528 C CA . GLN A 1 66 ? 132.238 30.427 -153.231 1.00 69.35 67 GLN A CA 1
ATOM 529 C C . GLN A 1 66 ? 131.946 29.643 -151.954 1.00 69.51 67 GLN A C 1
ATOM 530 O O . GLN A 1 66 ? 132.783 29.577 -151.062 1.00 69.45 67 GLN A O 1
ATOM 536 N N . ILE A 1 67 ? 130.764 29.041 -151.878 1.00 70.26 68 ILE A N 1
ATOM 537 C CA . ILE A 1 67 ? 130.401 28.229 -150.723 1.00 71.94 68 ILE A CA 1
ATOM 538 C C . ILE A 1 67 ? 130.903 26.804 -150.962 1.00 74.08 68 ILE A C 1
ATOM 539 O O . ILE A 1 67 ? 131.475 26.180 -150.078 1.00 74.27 68 ILE A O 1
ATOM 544 N N . LYS A 1 68 ? 130.687 26.307 -152.173 1.00 76.50 69 LYS A N 1
ATOM 545 C CA . LYS A 1 68 ? 131.095 24.963 -152.576 1.00 79.85 69 LYS A CA 1
ATOM 546 C C . LYS A 1 68 ? 131.038 24.949 -154.101 1.00 81.15 69 LYS A C 1
ATOM 547 O O . LYS A 1 68 ? 129.988 25.188 -154.682 1.00 80.64 69 LYS A O 1
ATOM 553 N N . ASP A 1 69 ? 132.155 24.670 -154.761 1.00 83.51 70 ASP A N 1
ATOM 554 C CA . ASP A 1 69 ? 132.183 24.693 -156.234 1.00 86.03 70 ASP A CA 1
ATOM 555 C C . ASP A 1 69 ? 132.597 23.365 -156.825 1.00 87.05 70 ASP A C 1
ATOM 556 O O . ASP A 1 69 ? 133.777 23.037 -156.718 1.00 88.02 70 ASP A O 1
ATOM 561 N N . PRO A 1 70 ? 131.736 22.548 -157.491 1.00 87.28 71 PRO A N 1
ATOM 562 C CA . PRO A 1 70 ? 130.464 22.101 -158.085 1.00 85.98 71 PRO A CA 1
ATOM 563 C C . PRO A 1 70 ? 129.227 22.422 -157.298 1.00 84.61 71 PRO A C 1
ATOM 564 O O . PRO A 1 70 ? 128.985 21.798 -156.265 1.00 84.68 71 PRO A O 1
ATOM 568 N N . VAL A 1 71 ? 128.447 23.365 -157.783 1.00 82.81 72 VAL A N 1
ATOM 569 C CA . VAL A 1 71 ? 127.219 23.732 -157.092 1.00 81.49 72 VAL A CA 1
ATOM 570 C C . VAL A 1 71 ? 126.398 22.476 -156.840 1.00 80.06 72 VAL A C 1
ATOM 571 O O . VAL A 1 71 ? 125.928 21.837 -157.784 1.00 79.22 72 VAL A O 1
ATOM 575 N N . LYS A 1 72 ? 126.223 22.136 -155.561 1.00 78.93 73 LYS A N 1
ATOM 576 C CA . LYS A 1 72 ? 125.474 20.947 -155.172 1.00 77.92 73 LYS A CA 1
ATOM 577 C C . LYS A 1 72 ? 123.972 21.095 -155.311 1.00 76.48 73 LYS A C 1
ATOM 578 O O . LYS A 1 72 ? 123.416 20.469 -156.140 1.00 77.58 73 LYS A O 1
ATOM 584 N N . LEU A 1 73 ? 123.280 21.877 -154.509 1.00 74.18 74 LEU A N 1
ATOM 585 C CA . LEU A 1 73 ? 121.827 22.003 -154.703 1.00 71.99 74 LEU A CA 1
ATOM 586 C C . LEU A 1 73 ? 120.936 20.763 -154.832 1.00 70.59 74 LEU A C 1
ATOM 587 O O . LEU A 1 73 ? 120.741 20.247 -155.928 1.00 70.48 74 LEU A O 1
ATOM 592 N N . ASP A 1 74 ? 120.354 20.320 -153.724 1.00 69.54 75 ASP A N 1
ATOM 593 C CA . ASP A 1 74 ? 119.460 19.169 -153.743 1.00 68.01 75 ASP A CA 1
ATOM 594 C C . ASP A 1 74 ? 118.030 19.661 -153.881 1.00 66.58 75 ASP A C 1
ATOM 595 O O . ASP A 1 74 ? 117.217 19.056 -154.564 1.00 65.11 75 ASP A O 1
ATOM 600 N N . TYR A 1 75 ? 117.730 20.771 -153.219 1.00 66.70 76 TYR A N 1
ATOM 601 C CA . TYR A 1 75 ? 116.399 21.360 -153.279 1.00 65.49 76 TYR A CA 1
ATOM 602 C C . TYR A 1 75 ? 116.467 22.822 -153.700 1.00 64.04 76 TYR A C 1
ATOM 603 O O . TYR A 1 75 ? 117.421 23.532 -153.380 1.00 64.64 76 TYR A O 1
ATOM 612 N N . LEU A 1 76 ? 115.448 23.255 -154.429 1.00 62.05 77 LEU A N 1
ATOM 613 C CA . LEU A 1 76 ? 115.339 24.639 -154.863 1.00 60.65 77 LEU A CA 1
ATOM 614 C C . LEU A 1 76 ? 113.943 25.075 -154.433 1.00 59.90 77 LEU A C 1
ATOM 615 O O . LEU A 1 76 ? 112.952 24.660 -155.036 1.00 59.09 77 LEU A O 1
ATOM 620 N N . VAL A 1 77 ? 113.860 25.884 -153.381 1.00 58.97 78 VAL A N 1
ATOM 621 C CA . VAL A 1 77 ? 112.560 26.359 -152.929 1.00 57.47 78 VAL A CA 1
ATOM 622 C C . VAL A 1 77 ? 112.193 27.595 -153.727 1.00 57.81 78 VAL A C 1
ATOM 623 O O . VAL A 1 77 ? 113.022 28.490 -153.927 1.00 57.70 78 VAL A O 1
ATOM 627 N N . VAL A 1 78 ? 110.954 27.626 -154.202 1.00 56.85 79 VAL A N 1
ATOM 628 C CA . VAL A 1 78 ? 110.469 28.763 -154.950 1.00 56.37 79 VAL A CA 1
ATOM 629 C C . VAL A 1 78 ? 109.250 29.279 -154.194 1.00 58.10 79 VAL A C 1
ATOM 630 O O . VAL A 1 78 ? 108.135 28.793 -154.385 1.00 60.09 79 VAL A O 1
ATOM 634 N N . ASN A 1 79 ? 109.478 30.248 -153.310 1.00 58.27 80 ASN A N 1
ATOM 635 C CA . ASN A 1 79 ? 108.407 30.853 -152.521 1.00 57.10 80 ASN A CA 1
ATOM 636 C C . ASN A 1 79 ? 107.498 31.735 -153.357 1.00 57.61 80 ASN A C 1
ATOM 637 O O . ASN A 1 79 ? 106.311 31.889 -153.053 1.00 57.79 80 ASN A O 1
ATOM 642 N N . HIS A 1 80 ? 108.060 32.314 -154.409 1.00 56.59 81 HIS A N 1
ATOM 643 C CA . HIS A 1 80 ? 107.325 33.267 -155.212 1.00 57.30 81 HIS A CA 1
ATOM 644 C C . HIS A 1 80 ? 107.861 33.203 -156.646 1.00 57.26 81 HIS A C 1
ATOM 645 O O . HIS A 1 80 ? 109.060 33.049 -156.855 1.00 58.05 81 HIS A O 1
ATOM 652 N N . THR A 1 81 ? 106.983 33.320 -157.634 1.00 57.13 82 THR A N 1
ATOM 653 C CA . THR A 1 81 ? 107.424 33.239 -159.022 1.00 57.98 82 THR A CA 1
ATOM 654 C C . THR A 1 81 ? 107.473 34.542 -159.808 1.00 58.73 82 THR A C 1
ATOM 655 O O . THR A 1 81 ? 107.618 34.490 -161.041 1.00 58.81 82 THR A O 1
ATOM 659 N N . GLU A 1 82 ? 107.351 35.697 -159.144 1.00 58.58 83 GLU A N 1
ATOM 660 C CA . GLU A 1 82 ? 107.430 36.960 -159.883 1.00 58.73 83 GLU A CA 1
ATOM 661 C C . GLU A 1 82 ? 108.836 36.886 -160.529 1.00 58.46 83 GLU A C 1
ATOM 662 O O . GLU A 1 82 ? 109.583 35.974 -160.205 1.00 58.98 83 GLU A O 1
ATOM 668 N N . SER A 1 83 ? 109.236 37.790 -161.409 1.00 56.98 84 SER A N 1
ATOM 669 C CA . SER A 1 83 ? 110.551 37.621 -162.045 1.00 55.86 84 SER A CA 1
ATOM 670 C C . SER A 1 83 ? 111.763 38.066 -161.274 1.00 55.75 84 SER A C 1
ATOM 671 O O . SER A 1 83 ? 112.884 37.706 -161.616 1.00 56.12 84 SER A O 1
ATOM 674 N N . ASP A 1 84 ? 111.558 38.889 -160.266 1.00 55.87 85 ASP A N 1
ATOM 675 C CA . ASP A 1 84 ? 112.688 39.354 -159.498 1.00 54.32 85 ASP A CA 1
ATOM 676 C C . ASP A 1 84 ? 113.201 38.252 -158.579 1.00 54.31 85 ASP A C 1
ATOM 677 O O . ASP A 1 84 ? 114.270 38.380 -157.980 1.00 54.55 85 ASP A O 1
ATOM 682 N N . HIS A 1 85 ? 112.461 37.146 -158.503 1.00 54.69 86 HIS A N 1
ATOM 683 C CA . HIS A 1 85 ? 112.887 36.033 -157.657 1.00 54.79 86 HIS A CA 1
ATOM 684 C C . HIS A 1 85 ? 113.081 34.728 -158.409 1.00 53.83 86 HIS A C 1
ATOM 685 O O . HIS A 1 85 ? 113.866 33.889 -157.984 1.00 53.80 86 HIS A O 1
ATOM 692 N N . ALA A 1 86 ? 112.377 34.570 -159.529 1.00 53.22 87 ALA A N 1
ATOM 693 C CA . ALA A 1 86 ? 112.454 33.347 -160.323 1.00 52.51 87 ALA A CA 1
ATOM 694 C C . ALA A 1 86 ? 113.130 33.528 -161.684 1.00 53.10 87 ALA A C 1
ATOM 695 O O . ALA A 1 86 ? 113.161 32.603 -162.484 1.00 54.83 87 ALA A O 1
ATOM 697 N N . GLY A 1 87 ? 113.684 34.710 -161.936 1.00 52.43 88 GLY A N 1
ATOM 698 C CA . GLY A 1 87 ? 114.335 34.985 -163.209 1.00 51.42 88 GLY A CA 1
ATOM 699 C C . GLY A 1 87 ? 115.570 34.163 -163.521 1.00 51.41 88 GLY A C 1
ATOM 700 O O . GLY A 1 87 ? 115.875 33.905 -164.695 1.00 51.71 88 GLY A O 1
ATOM 701 N N . ALA A 1 88 ? 116.287 33.744 -162.487 1.00 51.50 89 ALA A N 1
ATOM 702 C CA . ALA A 1 88 ? 117.482 32.941 -162.696 1.00 53.16 89 ALA A CA 1
ATOM 703 C C . ALA A 1 88 ? 117.148 31.457 -162.545 1.00 54.13 89 ALA A C 1
ATOM 704 O O . ALA A 1 88 ? 118.037 30.628 -162.340 1.00 54.45 89 ALA A O 1
ATOM 706 N N . PHE A 1 89 ? 115.859 31.136 -162.635 1.00 54.58 90 PHE A N 1
ATOM 707 C CA . PHE A 1 89 ? 115.394 29.754 -162.516 1.00 56.05 90 PHE A CA 1
ATOM 708 C C . PHE A 1 89 ? 116.043 28.907 -163.621 1.00 55.80 90 PHE A C 1
ATOM 709 O O . PHE A 1 89 ? 116.653 27.870 -163.345 1.00 56.79 90 PHE A O 1
ATOM 717 N N . PRO A 1 90 ? 115.922 29.339 -164.887 1.00 54.45 91 PRO A N 1
ATOM 718 C CA . PRO A 1 90 ? 116.532 28.561 -165.966 1.00 53.99 91 PRO A CA 1
ATOM 719 C C . PRO A 1 90 ? 118.016 28.288 -165.735 1.00 54.11 91 PRO A C 1
ATOM 720 O O . PRO A 1 90 ? 118.473 27.144 -165.851 1.00 54.98 91 PRO A O 1
ATOM 724 N N . ALA A 1 91 ? 118.761 29.338 -165.400 1.00 53.20 92 ALA A N 1
ATOM 725 C CA . ALA A 1 91 ? 120.199 29.219 -165.178 1.00 53.05 92 ALA A CA 1
ATOM 726 C C . ALA A 1 91 ? 120.551 28.270 -164.038 1.00 52.98 92 ALA A C 1
ATOM 727 O O . ALA A 1 91 ? 121.511 27.517 -164.122 1.00 52.93 92 ALA A O 1
ATOM 729 N N . ILE A 1 92 ? 119.776 28.306 -162.966 1.00 53.90 93 ILE A N 1
ATOM 730 C CA . ILE A 1 92 ? 120.026 27.423 -161.833 1.00 55.71 93 ILE A CA 1
ATOM 731 C C . ILE A 1 92 ? 119.703 25.991 -162.219 1.00 56.8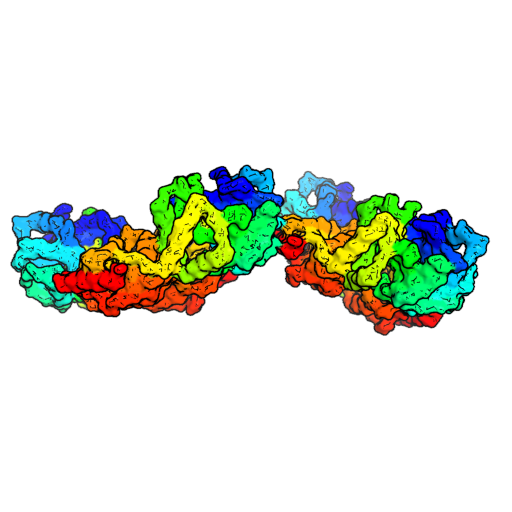0 93 ILE A C 1
ATOM 732 O O . ILE A 1 92 ? 120.484 25.081 -161.946 1.00 56.82 93 ILE A O 1
ATOM 737 N N . MET A 1 93 ? 118.554 25.820 -162.870 1.00 58.51 94 MET A N 1
ATOM 738 C CA . MET A 1 93 ? 118.068 24.522 -163.319 1.00 60.75 94 MET A CA 1
ATOM 739 C C . MET A 1 93 ? 119.015 23.877 -164.334 1.00 62.01 94 MET A C 1
ATOM 740 O O . MET A 1 93 ? 119.120 22.653 -164.421 1.00 62.10 94 MET A O 1
ATOM 745 N N . GLU A 1 94 ? 119.709 24.706 -165.098 1.00 63.19 95 GLU A N 1
ATOM 746 C CA . GLU A 1 94 ? 120.657 24.221 -166.084 1.00 64.65 95 GLU A CA 1
ATOM 747 C C . GLU A 1 94 ? 121.986 23.880 -165.401 1.00 64.51 95 GLU A C 1
ATOM 748 O O . GLU A 1 94 ? 122.766 23.071 -165.885 1.00 65.35 95 GLU A O 1
ATOM 754 N N . LEU A 1 95 ? 122.209 24.482 -164.247 1.00 64.14 96 LEU A N 1
ATOM 755 C CA . LEU A 1 95 ? 123.416 24.270 -163.479 1.00 65.20 96 LEU A CA 1
ATOM 756 C C . LEU A 1 95 ? 123.284 23.016 -162.584 1.00 66.07 96 LEU A C 1
ATOM 757 O O . LEU A 1 95 ? 124.288 22.395 -162.225 1.00 67.15 96 LEU A O 1
ATOM 762 N N . CYS A 1 96 ? 122.045 22.651 -162.245 1.00 65.97 97 CYS A N 1
ATOM 763 C CA . CYS A 1 96 ? 121.736 21.477 -161.417 1.00 66.65 97 CYS A CA 1
ATOM 764 C C . CYS A 1 96 ? 120.416 20.914 -161.905 1.00 65.65 97 CYS A C 1
ATOM 765 O O . CYS A 1 96 ? 119.394 21.089 -161.245 1.00 65.46 97 CYS A O 1
ATOM 768 N N . PRO A 1 97 ? 120.417 20.228 -163.064 1.00 65.07 98 PRO A N 1
ATOM 769 C CA . PRO A 1 97 ? 119.168 19.663 -163.593 1.00 64.16 98 PRO A CA 1
ATOM 770 C C . PRO A 1 97 ? 118.458 18.723 -162.628 1.00 64.55 98 PRO A C 1
ATOM 771 O O . PRO A 1 97 ? 117.247 18.545 -162.711 1.00 64.39 98 PRO A O 1
ATOM 775 N N . ASP A 1 98 ? 119.211 18.142 -161.701 1.00 65.12 99 ASP A N 1
ATOM 776 C CA . ASP A 1 98 ? 118.637 17.217 -160.740 1.00 66.00 99 ASP A CA 1
ATOM 777 C C . ASP A 1 98 ? 118.001 17.880 -159.508 1.00 66.01 99 ASP A C 1
ATOM 778 O O . ASP A 1 98 ? 117.366 17.205 -158.704 1.00 65.95 99 ASP A O 1
ATOM 783 N N . ALA A 1 99 ? 118.144 19.197 -159.380 1.00 65.85 100 ALA A N 1
ATOM 784 C CA . ALA A 1 99 ? 117.563 19.936 -158.257 1.00 64.74 100 ALA A CA 1
ATOM 785 C C . ALA A 1 99 ? 116.068 19.641 -158.127 1.00 64.07 100 ALA A C 1
ATOM 786 O O . ALA A 1 99 ? 115.337 19.615 -159.114 1.00 63.35 100 ALA A O 1
ATOM 788 N N . HIS A 1 100 ? 115.631 19.428 -156.893 1.00 63.15 101 HIS A N 1
ATOM 789 C CA . HIS A 1 100 ? 114.246 19.148 -156.571 1.00 62.49 101 HIS A CA 1
ATOM 790 C C . HIS A 1 100 ? 113.498 20.403 -156.202 1.00 61.22 101 HIS A C 1
ATOM 791 O O . HIS A 1 100 ? 113.802 21.032 -155.187 1.00 61.04 101 HIS A O 1
ATOM 798 N N . VAL A 1 101 ? 112.517 20.791 -157.006 1.00 59.19 102 VAL A N 1
ATOM 799 C CA . VAL A 1 101 ? 111.763 22.012 -156.722 1.00 57.97 102 VAL A CA 1
ATOM 800 C C . VAL A 1 101 ? 110.658 21.824 -155.679 1.00 57.66 102 VAL A C 1
ATOM 801 O O . VAL A 1 101 ? 109.842 20.912 -155.782 1.00 57.72 102 VAL A O 1
ATOM 805 N N . LEU A 1 102 ? 110.647 22.691 -154.668 1.00 57.34 103 LEU A N 1
ATOM 806 C CA . LEU A 1 102 ? 109.622 22.657 -153.625 1.00 56.09 103 LEU A CA 1
ATOM 807 C C . LEU A 1 102 ? 108.822 23.941 -153.768 1.00 55.52 103 LEU A C 1
ATOM 808 O O . LEU A 1 102 ? 109.344 25.021 -153.524 1.00 56.81 103 LEU A O 1
ATOM 813 N N . CYS A 1 103 ? 107.564 23.834 -154.169 1.00 55.54 104 CYS A N 1
ATOM 814 C CA . CYS A 1 103 ? 106.741 25.025 -154.339 1.00 55.61 104 CYS A CA 1
ATOM 815 C C . CYS A 1 103 ? 105.250 24.752 -154.186 1.00 55.49 104 CYS A C 1
ATOM 816 O O . CYS A 1 103 ? 104.828 23.609 -154.055 1.00 55.81 104 CYS A O 1
ATOM 819 N N . THR A 1 104 ? 104.450 25.811 -154.208 1.00 56.13 105 THR A N 1
ATOM 820 C CA . THR A 1 104 ? 102.994 25.664 -154.096 1.00 57.53 105 THR A CA 1
ATOM 821 C C . THR A 1 104 ? 102.421 25.245 -155.456 1.00 58.71 105 THR A C 1
ATOM 822 O O . THR A 1 104 ? 103.145 25.219 -156.457 1.00 58.50 105 THR A O 1
ATOM 826 N N . GLN A 1 105 ? 101.130 24.916 -155.488 1.00 60.16 106 GLN A N 1
ATOM 827 C CA . GLN A 1 105 ? 100.483 24.510 -156.732 1.00 61.91 106 GLN A CA 1
ATOM 828 C C . GLN A 1 105 ? 100.427 25.660 -157.734 1.00 62.41 106 GLN A C 1
ATOM 829 O O . GLN A 1 105 ? 100.805 25.503 -158.903 1.00 62.12 106 GLN A O 1
ATOM 835 N N . ARG A 1 106 ? 99.943 26.810 -157.274 1.00 63.44 107 ARG A N 1
ATOM 836 C CA . ARG A 1 106 ? 99.846 27.984 -158.128 1.00 64.60 107 ARG A CA 1
ATOM 837 C C . ARG A 1 106 ? 101.242 28.370 -158.648 1.00 65.00 107 ARG A C 1
ATOM 838 O O . ARG A 1 106 ? 101.398 28.822 -159.789 1.00 65.17 107 ARG A O 1
ATOM 846 N N . ALA A 1 107 ? 102.251 28.176 -157.799 1.00 64.58 108 ALA A N 1
ATOM 847 C CA . ALA A 1 107 ? 103.644 28.471 -158.140 1.00 64.22 108 ALA A CA 1
ATOM 848 C C . ALA A 1 107 ? 104.075 27.591 -159.301 1.00 64.04 108 ALA A C 1
ATOM 849 O O . ALA A 1 107 ? 104.634 28.065 -160.285 1.00 64.27 108 ALA A O 1
ATOM 851 N N . PHE A 1 108 ? 103.779 26.302 -159.159 1.00 63.46 109 PHE A N 1
ATOM 852 C CA . PHE A 1 108 ? 104.099 25.300 -160.166 1.00 62.86 109 PHE A CA 1
ATOM 853 C C . PHE A 1 108 ? 103.456 25.674 -161.511 1.00 62.87 109 PHE A C 1
ATOM 854 O O . PHE A 1 108 ? 104.085 25.555 -162.568 1.00 61.71 109 PHE A O 1
ATOM 862 N N . ASP A 1 109 ? 102.209 26.137 -161.469 1.00 62.72 110 ASP A N 1
ATOM 863 C CA . ASP A 1 109 ? 101.508 26.534 -162.692 1.00 64.53 110 ASP A CA 1
ATOM 864 C C . ASP A 1 109 ? 102.208 27.712 -163.361 1.00 63.95 110 ASP A C 1
ATOM 865 O O . ASP A 1 109 ? 102.459 27.720 -164.573 1.00 63.96 110 ASP A O 1
ATOM 870 N N . SER A 1 110 ? 102.527 28.714 -162.550 1.00 63.52 111 SER A N 1
ATOM 871 C CA . SER A 1 110 ? 103.204 29.921 -162.997 1.00 62.20 111 SER A CA 1
ATOM 872 C C . SER A 1 110 ? 104.553 29.546 -163.612 1.00 61.80 111 SER A C 1
ATOM 873 O O . SER A 1 110 ? 104.917 30.011 -164.700 1.00 61.14 111 SER A O 1
ATOM 876 N N . LEU A 1 111 ? 105.284 28.689 -162.906 1.00 60.32 112 LEU A N 1
ATOM 877 C CA . LEU A 1 111 ? 106.590 28.238 -163.359 1.00 59.67 112 LEU A CA 1
ATOM 878 C C . LEU A 1 111 ? 106.522 27.586 -164.739 1.00 60.15 112 LEU A C 1
ATOM 879 O O . LEU A 1 111 ? 107.355 27.850 -165.587 1.00 60.49 112 LEU A O 1
ATOM 884 N N . LYS A 1 112 ? 105.527 26.723 -164.968 1.00 60.82 113 LYS A N 1
ATOM 885 C CA . LYS A 1 112 ? 105.372 26.054 -166.263 1.00 61.92 113 LYS A CA 1
ATOM 886 C C . LYS A 1 112 ? 104.940 27.051 -167.338 1.00 62.83 113 LYS A C 1
ATOM 887 O O . LYS A 1 112 ? 105.204 26.842 -168.526 1.00 64.13 113 LYS A O 1
ATOM 893 N N . ALA A 1 113 ? 104.270 28.128 -166.932 1.00 62.89 114 ALA A N 1
ATOM 894 C CA . ALA A 1 113 ? 103.816 29.133 -167.894 1.00 62.37 114 ALA A CA 1
ATOM 895 C C . ALA A 1 113 ? 104.953 30.057 -168.299 1.00 63.62 114 ALA A C 1
ATOM 896 O O . ALA A 1 113 ? 105.133 30.335 -169.477 1.00 64.70 114 ALA A O 1
ATOM 898 N N . HIS A 1 114 ? 105.705 30.550 -167.325 1.00 65.24 115 HIS A N 1
ATOM 899 C CA . HIS A 1 114 ? 106.810 31.451 -167.622 1.00 67.02 115 HIS A CA 1
ATOM 900 C C . HIS A 1 114 ? 108.012 30.762 -168.228 1.00 68.89 115 HIS A C 1
ATOM 901 O O . HIS A 1 114 ? 108.861 31.425 -168.828 1.00 69.21 115 HIS A O 1
ATOM 908 N N . TYR A 1 115 ? 108.074 29.413 -168.113 1.00 70.27 116 TYR A N 1
ATOM 909 C CA . TYR A 1 115 ? 109.327 28.765 -168.626 1.00 71.49 116 TYR A CA 1
ATOM 910 C C . TYR A 1 115 ? 109.102 27.602 -169.598 1.00 73.11 116 TYR A C 1
ATOM 911 O O . TYR A 1 115 ? 109.564 27.671 -170.741 1.00 74.78 116 TYR A O 1
ATOM 920 N N . SER A 1 116 ? 108.431 26.530 -169.200 1.00 73.63 117 SER A N 1
ATOM 921 C CA . SER A 1 116 ? 107.868 25.508 -170.111 1.00 74.48 117 SER A CA 1
ATOM 922 C C . SER A 1 116 ? 108.648 24.774 -171.199 1.00 75.10 117 SER A C 1
ATOM 923 O O . SER A 1 116 ? 108.052 24.397 -172.213 1.00 75.90 117 SER A O 1
ATOM 926 N N . HIS A 1 117 ? 109.773 24.683 -171.134 1.00 75.90 118 HIS A N 1
ATOM 927 C CA . HIS A 1 117 ? 110.760 23.986 -171.946 1.00 76.10 118 HIS A CA 1
ATOM 928 C C . HIS A 1 117 ? 111.987 23.505 -171.179 1.00 75.08 118 HIS A C 1
ATOM 929 O O . HIS A 1 117 ? 113.027 23.370 -171.471 1.00 76.65 118 HIS A O 1
ATOM 936 N N . ILE A 1 118 ? 111.433 23.542 -169.862 1.00 72.53 119 ILE A N 1
ATOM 937 C CA . ILE A 1 118 ? 112.270 23.222 -168.734 1.00 70.23 119 ILE A CA 1
ATOM 938 C C . ILE A 1 118 ? 111.555 22.228 -167.846 1.00 69.32 119 ILE A C 1
ATOM 939 O O . ILE A 1 118 ? 110.531 22.552 -167.228 1.00 67.33 119 ILE A O 1
ATOM 944 N N . ASP A 1 119 ? 112.067 21.008 -167.764 1.00 68.78 120 ASP A N 1
ATOM 945 C CA . ASP A 1 119 ? 111.429 20.041 -166.892 1.00 66.47 120 ASP A CA 1
ATOM 946 C C . ASP A 1 119 ? 112.250 19.889 -165.639 1.00 65.19 120 ASP A C 1
ATOM 947 O O . ASP A 1 119 ? 113.464 20.038 -165.639 1.00 65.95 120 ASP A O 1
ATOM 952 N N . PHE A 1 120 ? 111.565 19.578 -164.550 1.00 62.91 121 PHE A N 1
ATOM 953 C CA . PHE A 1 120 ? 112.229 19.450 -163.277 1.00 62.15 121 PHE A CA 1
ATOM 954 C C . PHE A 1 120 ? 111.457 18.579 -162.299 1.00 61.61 121 PHE A C 1
ATOM 955 O O . PHE A 1 120 ? 110.234 18.490 -162.347 1.00 60.27 121 PHE A O 1
ATOM 963 N N . ASN A 1 121 ? 112.192 17.926 -161.415 1.00 63.03 122 ASN A N 1
ATOM 964 C CA . ASN A 1 121 ? 111.586 17.086 -160.401 1.00 65.39 122 ASN A CA 1
ATOM 965 C C . ASN A 1 121 ? 111.011 18.040 -159.347 1.00 66.04 122 ASN A C 1
ATOM 966 O O . ASN A 1 121 ? 111.639 19.037 -158.985 1.00 67.00 122 ASN A O 1
ATOM 971 N N . TYR A 1 122 ? 109.832 17.733 -158.833 1.00 65.65 123 TYR A N 1
ATOM 972 C CA . TYR A 1 122 ? 109.234 18.624 -157.859 1.00 65.35 123 TYR A CA 1
ATOM 973 C C . TYR A 1 122 ? 108.227 17.972 -156.933 1.00 65.25 123 TYR A C 1
ATOM 974 O O . TYR A 1 122 ? 107.912 16.797 -157.041 1.00 65.75 123 TYR A O 1
ATOM 983 N N . THR A 1 123 ? 107.722 18.775 -156.011 1.00 65.48 124 THR A N 1
ATOM 984 C CA . THR A 1 123 ? 106.714 18.332 -155.076 1.00 65.26 124 THR A CA 1
ATOM 985 C C . THR A 1 123 ? 105.931 19.527 -154.556 1.00 64.43 124 THR A C 1
ATOM 986 O O . THR A 1 123 ? 106.488 20.472 -153.996 1.00 64.44 124 THR A O 1
ATOM 990 N N . ILE A 1 124 ? 104.630 19.501 -154.826 1.00 64.33 125 ILE A N 1
ATOM 991 C CA . ILE A 1 124 ? 103.743 20.571 -154.400 1.00 64.59 125 ILE A CA 1
ATOM 992 C C . ILE A 1 124 ? 103.674 20.563 -152.879 1.00 64.62 125 ILE A C 1
ATOM 993 O O . ILE A 1 124 ? 103.394 19.541 -152.263 1.00 64.19 125 ILE A O 1
ATOM 998 N N . VAL A 1 125 ? 103.947 21.707 -152.274 1.00 65.35 126 VAL A N 1
ATOM 999 C CA . VAL A 1 125 ? 103.912 21.807 -150.828 1.00 66.00 126 VAL A CA 1
ATOM 1000 C C . VAL A 1 125 ? 102.637 22.522 -150.361 1.00 66.59 126 VAL A C 1
ATOM 1001 O O . VAL A 1 125 ? 101.978 23.247 -151.133 1.00 66.80 126 VAL A O 1
ATOM 1005 N N . LYS A 1 126 ? 102.269 22.267 -149.108 1.00 66.94 127 LYS A N 1
ATOM 1006 C CA . LYS A 1 126 ? 101.094 22.878 -148.488 1.00 67.47 127 LYS A CA 1
ATOM 1007 C C . LYS A 1 126 ? 101.509 23.333 -147.097 1.00 66.96 127 LYS A C 1
ATOM 1008 O O . LYS A 1 126 ? 102.579 22.952 -146.612 1.00 66.28 127 LYS A O 1
ATOM 1014 N N . THR A 1 127 ? 100.686 24.157 -146.457 1.00 66.64 128 THR A N 1
ATOM 1015 C CA . THR A 1 127 ? 101.021 24.620 -145.110 1.00 67.17 128 THR A CA 1
ATOM 1016 C C . THR A 1 127 ? 101.211 23.398 -144.216 1.00 67.53 128 THR A C 1
ATOM 1017 O O . THR A 1 127 ? 100.331 22.532 -144.147 1.00 67.59 128 THR A O 1
ATOM 1021 N N . GLY A 1 128 ? 102.348 23.323 -143.534 1.00 67.10 129 GLY A N 1
ATOM 1022 C CA . GLY A 1 128 ? 102.588 22.187 -142.669 1.00 67.02 129 GLY A CA 1
ATOM 1023 C C . GLY A 1 128 ? 103.534 21.124 -143.215 1.00 68.05 129 GLY A C 1
ATOM 1024 O O . GLY A 1 128 ? 104.195 20.435 -142.428 1.00 68.23 129 GLY A O 1
ATOM 1025 N N . THR A 1 129 ? 103.616 20.953 -144.533 1.00 67.30 130 THR A N 1
ATOM 1026 C CA . THR A 1 129 ? 104.532 19.935 -145.040 1.00 66.64 130 THR A CA 1
ATOM 1027 C C . THR A 1 129 ? 105.947 20.365 -144.650 1.00 66.72 130 THR A C 1
ATOM 1028 O O . THR A 1 129 ? 106.201 21.551 -144.440 1.00 66.57 130 THR A O 1
ATOM 1032 N N . SER A 1 130 ? 106.858 19.409 -144.504 1.00 66.78 131 SER A N 1
ATOM 1033 C CA . SER A 1 130 ? 108.232 19.754 -144.147 1.00 67.53 131 SER A CA 1
ATOM 1034 C C . SER A 1 130 ? 109.234 18.758 -144.704 1.00 68.08 131 SER A C 1
ATOM 1035 O O . SER A 1 130 ? 109.003 17.557 -144.686 1.00 69.66 131 SER A O 1
ATOM 1038 N N . VAL A 1 131 ? 110.344 19.270 -145.215 1.00 67.89 132 VAL A N 1
ATOM 1039 C CA . VAL A 1 131 ? 111.379 18.435 -145.791 1.00 67.65 132 VAL A CA 1
ATOM 1040 C C . VAL A 1 131 ? 112.594 18.503 -144.887 1.00 68.77 132 VAL A C 1
ATOM 1041 O O . VAL A 1 131 ? 112.868 19.533 -144.281 1.00 68.94 132 VAL A O 1
ATOM 1045 N N . SER A 1 132 ? 113.316 17.396 -144.779 1.00 69.54 133 SER A N 1
ATOM 1046 C CA . SER A 1 132 ? 114.497 17.361 -143.928 1.00 69.52 133 SER A CA 1
ATOM 1047 C C . SER A 1 132 ? 115.759 17.484 -144.783 1.00 69.98 133 SER A C 1
ATOM 1048 O O . SER A 1 132 ? 115.815 16.957 -145.901 1.00 70.69 133 SER A O 1
ATOM 1051 N N . LEU A 1 133 ? 116.760 18.193 -144.262 1.00 69.75 134 LEU A N 1
ATOM 1052 C CA . LEU A 1 133 ? 118.028 18.391 -144.974 1.00 69.69 134 LEU A CA 1
ATOM 1053 C C . LEU A 1 133 ? 119.151 17.713 -144.206 1.00 70.35 134 LEU A C 1
ATOM 1054 O O . LEU A 1 133 ? 120.299 17.666 -144.659 1.00 69.31 134 LEU A O 1
ATOM 1059 N N . GLY A 1 134 ? 118.795 17.174 -143.045 1.00 70.69 135 GLY A N 1
ATOM 1060 C CA . GLY A 1 134 ? 119.757 16.526 -142.177 1.00 70.64 135 GLY A CA 1
ATOM 1061 C C . GLY A 1 134 ? 119.576 17.163 -140.815 1.00 71.39 135 GLY A C 1
ATOM 1062 O O . GLY A 1 134 ? 118.518 17.017 -140.198 1.00 71.09 135 GLY A O 1
ATOM 1063 N N . LYS A 1 135 ? 120.593 17.884 -140.351 1.00 71.70 136 LYS A N 1
ATOM 1064 C CA . LYS A 1 135 ? 120.524 18.562 -139.056 1.00 71.95 136 LYS A CA 1
ATOM 1065 C C . LYS A 1 135 ? 119.344 19.545 -139.030 1.00 70.90 136 LYS A C 1
ATOM 1066 O O . LYS A 1 135 ? 118.676 19.708 -138.007 1.00 69.84 136 LYS A O 1
ATOM 1072 N N . ARG A 1 136 ? 119.097 20.198 -140.164 1.00 69.62 137 ARG A N 1
ATOM 1073 C CA . ARG A 1 136 ? 118.023 21.172 -140.257 1.00 68.28 137 ARG A CA 1
ATOM 1074 C C . ARG A 1 136 ? 116.962 20.722 -141.225 1.00 67.48 137 ARG A C 1
ATOM 1075 O O . ARG A 1 136 ? 117.173 19.804 -142.008 1.00 67.22 137 ARG A O 1
ATOM 1083 N N . SER A 1 137 ? 115.816 21.380 -141.163 1.00 66.72 138 SER A N 1
ATOM 1084 C CA . SER A 1 137 ? 114.705 21.054 -142.032 1.00 66.75 138 SER A CA 1
ATOM 1085 C C . SER A 1 137 ? 113.982 22.337 -142.404 1.00 67.14 138 SER A C 1
ATOM 1086 O O . SER A 1 137 ? 114.198 23.381 -141.796 1.00 67.94 138 SER A O 1
ATOM 1089 N N . LEU A 1 138 ? 113.139 22.274 -143.421 1.00 66.69 139 LEU A N 1
ATOM 1090 C CA . LEU A 1 138 ? 112.396 23.453 -143.786 1.00 66.07 139 LEU A CA 1
ATOM 1091 C C . LEU A 1 138 ? 110.931 23.121 -143.902 1.00 65.88 139 LEU A C 1
ATOM 1092 O O . LEU A 1 138 ? 110.539 22.211 -144.611 1.00 67.06 139 LEU A O 1
ATOM 1097 N N . THR A 1 139 ? 110.130 23.843 -143.132 1.00 65.95 140 THR A N 1
ATOM 1098 C CA . THR A 1 139 ? 108.691 23.662 -143.118 1.00 66.29 140 THR A CA 1
ATOM 1099 C C . THR A 1 139 ? 108.089 24.834 -143.902 1.00 65.66 140 THR A C 1
ATOM 1100 O O . THR A 1 139 ? 108.687 25.903 -143.975 1.00 65.69 140 THR A O 1
ATOM 1104 N N . PHE A 1 140 ? 106.915 24.643 -144.483 1.00 65.05 141 PHE A N 1
ATOM 1105 C CA . PHE A 1 140 ? 106.318 25.694 -145.273 1.00 64.88 141 PHE A CA 1
ATOM 1106 C C . PHE A 1 140 ? 104.994 26.204 -144.761 1.00 65.59 141 PHE A C 1
ATOM 1107 O O . PHE A 1 140 ? 104.276 25.507 -144.052 1.00 67.20 141 PHE A O 1
ATOM 1115 N N . ILE A 1 141 ? 104.694 27.446 -145.124 1.00 65.67 142 ILE A N 1
ATOM 1116 C CA . ILE A 1 141 ? 103.453 28.104 -144.746 1.00 65.49 142 ILE A CA 1
ATOM 1117 C C . ILE A 1 141 ? 102.912 28.773 -146.004 1.00 65.83 142 ILE A C 1
ATOM 1118 O O . ILE A 1 141 ? 103.540 29.670 -146.554 1.00 66.07 142 ILE A O 1
ATOM 1123 N N . GLU A 1 142 ? 101.760 28.320 -146.470 1.00 66.66 143 GLU A N 1
ATOM 1124 C CA . GLU A 1 142 ? 101.158 28.893 -147.652 1.00 67.74 143 GLU A CA 1
ATOM 1125 C C . GLU A 1 142 ? 100.705 30.308 -147.312 1.00 67.46 143 GLU A C 1
ATOM 1126 O O . GLU A 1 142 ? 100.253 30.564 -146.199 1.00 68.02 143 GLU A O 1
ATOM 1132 N N . ALA A 1 143 ? 100.852 31.228 -148.260 1.00 66.78 144 ALA A N 1
ATOM 1133 C CA . ALA A 1 143 ? 100.461 32.613 -148.036 1.00 65.36 144 ALA A CA 1
ATOM 1134 C C . ALA A 1 143 ? 99.783 33.221 -149.268 1.00 64.82 144 ALA A C 1
ATOM 1135 O O . ALA A 1 143 ? 100.203 34.254 -149.774 1.00 64.60 144 ALA A O 1
ATOM 1137 N N . PRO A 1 144 ? 98.713 32.582 -149.758 1.00 64.50 145 PRO A N 1
ATOM 1138 C CA . PRO A 1 144 ? 97.983 33.073 -150.931 1.00 64.11 145 PRO A CA 1
ATOM 1139 C C . PRO A 1 144 ? 97.729 34.571 -150.851 1.00 64.20 145 PRO A C 1
ATOM 1140 O O . PRO A 1 144 ? 97.366 35.094 -149.793 1.00 63.74 145 PRO A O 1
ATOM 1144 N N . MET A 1 145 ? 97.898 35.245 -151.980 1.00 63.91 146 MET A N 1
ATOM 1145 C CA . MET A 1 145 ? 97.680 36.678 -152.079 1.00 62.84 146 MET A CA 1
ATOM 1146 C C . MET A 1 145 ? 98.470 37.538 -151.107 1.00 62.06 146 MET A C 1
ATOM 1147 O O . M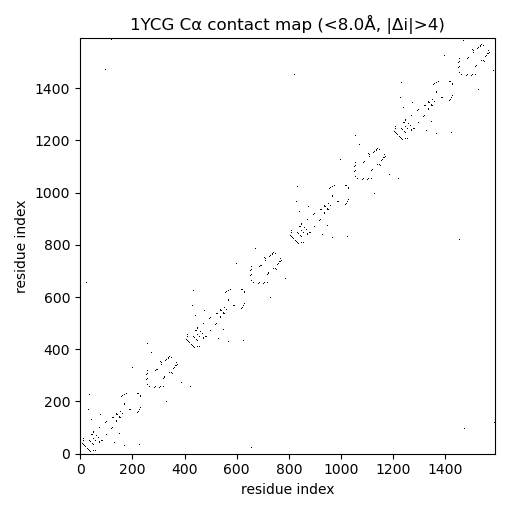ET A 1 145 ? 98.185 38.729 -150.961 1.00 61.19 146 MET A O 1
ATOM 1152 N N . LEU A 1 146 ? 99.437 36.945 -150.409 1.00 61.23 147 LEU A N 1
ATOM 1153 C CA . LEU A 1 146 ? 100.286 37.751 -149.538 1.00 60.07 147 LEU A CA 1
ATOM 1154 C C . LEU A 1 146 ? 101.325 38.154 -150.568 1.00 60.47 147 LEU A C 1
ATOM 1155 O O . LEU A 1 146 ? 102.519 37.764 -150.556 1.00 57.11 147 LEU A O 1
ATOM 1160 N N . HIS A 1 147 ? 100.722 38.904 -151.495 1.00 60.66 148 HIS A N 1
ATOM 1161 C CA . HIS A 1 147 ? 101.253 39.512 -152.682 1.00 58.74 148 HIS A CA 1
ATOM 1162 C C . HIS A 1 147 ? 100.699 38.717 -153.882 1.00 58.30 148 HIS A C 1
ATOM 1163 O O . HIS A 1 147 ? 99.837 39.227 -154.609 1.00 57.34 148 HIS A O 1
ATOM 1170 N N . TRP A 1 148 ? 101.124 37.465 -154.057 1.00 57.69 149 TRP A N 1
ATOM 1171 C CA . TRP A 1 148 ? 100.655 36.652 -155.189 1.00 57.91 149 TRP A CA 1
ATOM 1172 C C . TRP A 1 148 ? 99.949 35.331 -154.825 1.00 57.60 149 TRP A C 1
ATOM 1173 O O . TRP A 1 148 ? 100.158 34.774 -153.748 1.00 56.80 149 TRP A O 1
ATOM 1184 N N . PRO A 1 149 ? 99.098 34.820 -155.725 1.00 57.27 150 PRO A N 1
ATOM 1185 C CA . PRO A 1 149 ? 98.391 33.559 -155.467 1.00 58.45 150 PRO A CA 1
ATOM 1186 C C . PRO A 1 149 ? 99.350 32.408 -155.102 1.00 59.80 150 PRO A C 1
ATOM 1187 O O . PRO A 1 149 ? 98.996 31.525 -154.315 1.00 61.40 150 PRO A O 1
ATOM 1191 N N . ASP A 1 150 ? 100.560 32.434 -155.655 1.00 59.65 151 ASP A N 1
ATOM 1192 C CA . ASP A 1 150 ? 101.544 31.391 -155.405 1.00 59.68 151 ASP A CA 1
ATOM 1193 C C . ASP A 1 150 ? 102.441 31.620 -154.198 1.00 58.67 151 ASP A C 1
ATOM 1194 O O . ASP A 1 150 ? 103.251 30.761 -153.861 1.00 57.45 151 ASP A O 1
ATOM 1199 N N . SER A 1 151 ? 102.317 32.773 -153.552 1.00 58.64 152 SER A N 1
ATOM 1200 C CA . SER A 1 151 ? 103.184 33.083 -152.412 1.00 59.46 152 SER A CA 1
ATOM 1201 C C . SER A 1 151 ? 103.150 32.064 -151.277 1.00 60.21 152 SER A C 1
ATOM 1202 O O . SER A 1 151 ? 102.158 31.349 -151.085 1.00 59.94 152 SER A O 1
ATOM 1205 N N . MET A 1 152 ? 104.246 32.021 -150.523 1.00 60.70 153 MET A N 1
ATOM 1206 C CA . MET A 1 152 ? 104.369 31.126 -149.385 1.00 61.65 153 MET A CA 1
ATOM 1207 C C . MET A 1 152 ? 105.635 31.491 -148.599 1.00 61.70 153 MET A C 1
ATOM 1208 O O . MET A 1 152 ? 106.565 32.073 -149.145 1.00 61.49 153 MET A O 1
ATOM 1213 N N . PHE A 1 153 ? 105.674 31.149 -147.318 1.00 62.05 154 PHE A N 1
ATOM 1214 C CA . PHE A 1 153 ? 106.856 31.434 -146.510 1.00 62.27 154 PHE A CA 1
ATOM 1215 C C . PHE A 1 153 ? 107.569 30.108 -146.232 1.00 62.10 154 PHE A C 1
ATOM 1216 O O . PHE A 1 153 ? 106.948 29.050 -146.220 1.00 62.43 154 PHE A O 1
ATOM 1224 N N . THR A 1 154 ? 108.871 30.180 -146.000 1.00 61.17 155 THR A N 1
ATOM 1225 C CA . THR A 1 154 ? 109.677 29.005 -145.702 1.00 61.53 155 THR A CA 1
ATOM 1226 C C . THR A 1 154 ? 110.194 29.225 -144.285 1.00 62.66 155 THR A C 1
ATOM 1227 O O . THR A 1 154 ? 110.696 30.299 -143.971 1.00 63.18 155 THR A O 1
ATOM 1231 N N . TYR A 1 155 ? 110.064 28.219 -143.427 1.00 63.25 156 TYR A N 1
ATOM 1232 C CA . TYR A 1 155 ? 110.518 28.341 -142.044 1.00 63.81 156 TYR A CA 1
ATOM 1233 C C . TYR A 1 155 ? 111.541 27.279 -141.693 1.00 63.95 156 TYR A C 1
ATOM 1234 O O . TYR A 1 155 ? 111.377 26.114 -142.051 1.00 63.88 156 TYR A O 1
ATOM 1243 N N . VAL A 1 156 ? 112.598 27.677 -140.991 1.00 64.29 157 VAL A N 1
ATOM 1244 C CA . VAL A 1 156 ? 113.624 26.724 -140.586 1.00 65.93 157 VAL A CA 1
ATOM 1245 C C . VAL A 1 156 ? 113.637 26.599 -139.066 1.00 68.30 157 VAL A C 1
ATOM 1246 O O . VAL A 1 156 ? 114.401 27.288 -138.384 1.00 69.28 157 VAL A O 1
ATOM 1250 N N . PRO A 1 157 ? 112.793 25.701 -138.518 1.00 70.29 158 PRO A N 1
ATOM 1251 C CA . PRO A 1 157 ? 112.644 25.431 -137.079 1.00 70.64 158 PRO A CA 1
ATOM 1252 C C . PRO A 1 157 ? 113.925 25.428 -136.251 1.00 70.78 158 PRO A C 1
ATOM 1253 O O . PRO A 1 157 ? 114.008 26.092 -135.223 1.00 70.31 158 PRO A O 1
ATOM 1257 N N . GLU A 1 158 ? 114.919 24.671 -136.696 1.00 71.65 159 GLU A N 1
ATOM 1258 C CA . GLU A 1 158 ? 116.193 24.569 -135.983 1.00 72.41 159 GLU A CA 1
ATOM 1259 C C . GLU A 1 158 ? 116.809 25.921 -135.668 1.00 72.29 159 GLU A C 1
ATOM 1260 O O . GLU A 1 158 ? 117.547 26.055 -134.695 1.00 71.35 159 GLU A O 1
ATOM 1266 N N . GLU A 1 159 ? 116.517 26.918 -136.498 1.00 72.65 160 GLU A N 1
ATOM 1267 C CA . GLU A 1 159 ? 117.088 28.251 -136.310 1.00 71.92 160 GLU A CA 1
ATOM 1268 C C . GLU A 1 159 ? 116.065 29.353 -136.041 1.00 70.87 160 GLU A C 1
ATOM 1269 O O . GLU A 1 159 ? 116.439 30.501 -135.784 1.00 70.89 160 GLU A O 1
ATOM 1275 N N . ALA A 1 160 ? 114.781 29.009 -136.086 1.00 70.00 161 ALA A N 1
ATOM 1276 C CA . ALA A 1 160 ? 113.716 29.992 -135.860 1.00 69.23 161 ALA A CA 1
ATOM 1277 C C . ALA A 1 160 ? 113.887 31.131 -136.879 1.00 68.33 161 ALA A C 1
ATOM 1278 O O . ALA A 1 160 ? 113.701 32.312 -136.575 1.00 69.02 161 ALA A O 1
ATOM 1280 N N . LEU A 1 161 ? 114.240 30.741 -138.100 1.00 66.32 162 LEU A N 1
ATOM 1281 C CA . LEU A 1 161 ? 114.480 31.673 -139.191 1.00 63.87 162 LEU A CA 1
ATOM 1282 C C . LEU A 1 161 ? 113.297 31.649 -140.144 1.00 62.67 162 LEU A C 1
ATOM 1283 O O . LEU A 1 161 ? 112.913 30.589 -140.616 1.00 63.71 162 LEU A O 1
ATOM 1288 N N . LEU A 1 162 ? 112.713 32.808 -140.417 1.00 61.22 163 LEU A N 1
ATOM 1289 C CA . LEU A 1 162 ? 111.587 32.877 -141.340 1.00 60.27 163 LEU A CA 1
ATOM 1290 C C . LEU A 1 162 ? 112.047 33.527 -142.657 1.00 60.89 163 LEU A C 1
ATOM 1291 O O . LEU A 1 162 ? 112.723 34.555 -142.650 1.00 60.77 163 LEU A O 1
ATOM 1296 N N . LEU A 1 163 ? 111.690 32.913 -143.781 1.00 60.69 164 LEU A N 1
ATOM 1297 C CA . LEU A 1 163 ? 112.058 33.424 -145.095 1.00 60.15 164 LEU A CA 1
ATOM 1298 C C . LEU A 1 163 ? 110.754 33.702 -145.840 1.00 60.03 164 LEU A C 1
ATOM 1299 O O . LEU A 1 163 ? 110.356 32.933 -146.712 1.00 59.87 164 LEU A O 1
ATOM 1304 N N . PRO A 1 164 ? 110.089 34.826 -145.510 1.00 60.14 165 PRO A N 1
ATOM 1305 C CA . PRO A 1 164 ? 108.814 35.335 -146.053 1.00 59.78 165 PRO A CA 1
ATOM 1306 C C . PRO A 1 164 ? 108.780 35.714 -147.529 1.00 60.53 165 PRO A C 1
ATOM 1307 O O . PRO A 1 164 ? 107.695 35.879 -148.104 1.00 61.28 165 PRO A O 1
ATOM 1311 N N . ASN A 1 165 ? 109.951 35.861 -148.140 1.00 60.86 166 ASN A N 1
ATOM 1312 C CA . ASN A 1 165 ? 110.028 36.297 -149.533 1.00 61.36 166 ASN A CA 1
ATOM 1313 C C . ASN A 1 165 ? 109.709 37.808 -149.472 1.00 59.86 166 ASN A C 1
ATOM 1314 O O . ASN A 1 165 ? 110.351 38.540 -148.702 1.00 59.07 166 ASN A O 1
ATOM 1319 N N . ASP A 1 166 ? 108.708 38.272 -150.222 1.00 58.35 167 ASP A N 1
ATOM 1320 C CA . ASP A 1 166 ? 108.402 39.701 -150.216 1.00 56.72 167 ASP A CA 1
ATOM 1321 C C . ASP A 1 166 ? 107.910 40.301 -148.898 1.00 55.79 167 ASP A C 1
ATOM 1322 O O . ASP A 1 166 ? 108.228 41.450 -148.586 1.00 55.26 167 ASP A O 1
ATOM 1327 N N . ALA A 1 167 ? 107.138 39.548 -148.123 1.00 55.84 168 ALA A N 1
ATOM 1328 C CA . ALA A 1 167 ? 106.625 40.081 -146.861 1.00 55.44 168 ALA A CA 1
ATOM 1329 C C . ALA A 1 167 ? 107.770 40.518 -145.952 1.00 54.58 168 ALA A C 1
ATOM 1330 O O . ALA A 1 167 ? 108.779 39.807 -145.826 1.00 54.93 168 ALA A O 1
ATOM 1332 N N . PHE A 1 168 ? 107.602 41.686 -145.329 1.00 52.74 169 PHE A N 1
ATOM 1333 C CA . PHE A 1 168 ? 108.597 42.242 -144.415 1.00 51.94 169 PHE A CA 1
ATOM 1334 C C . PHE A 1 168 ? 109.838 42.815 -145.102 1.00 51.14 169 PHE A C 1
ATOM 1335 O O . PHE A 1 168 ? 110.792 43.210 -144.428 1.00 50.59 169 PHE A O 1
ATOM 1343 N N . GLY A 1 169 ? 109.824 42.871 -146.432 1.00 50.62 170 GLY A N 1
ATOM 1344 C CA . GLY A 1 169 ? 110.961 43.412 -147.154 1.00 50.74 170 GLY A CA 1
ATOM 1345 C C . GLY A 1 169 ? 110.904 44.925 -147.339 1.00 51.66 170 GLY A C 1
ATOM 1346 O O . GLY A 1 169 ? 109.894 45.583 -147.009 1.00 52.03 170 GLY A O 1
ATOM 1347 N N . GLN A 1 170 ? 111.995 45.485 -147.855 1.00 50.37 171 GLN A N 1
ATOM 1348 C CA . GLN A 1 170 ? 112.066 46.919 -148.102 1.00 50.01 171 GLN A CA 1
ATOM 1349 C C . GLN A 1 170 ? 112.948 47.089 -149.317 1.00 49.46 171 GLN A C 1
ATOM 1350 O O . GLN A 1 170 ? 113.958 46.398 -149.434 1.00 50.12 171 GLN A O 1
ATOM 1356 N N . HIS A 1 171 ? 112.580 47.993 -150.221 1.00 49.22 172 HIS A N 1
ATOM 1357 C CA . HIS A 1 171 ? 113.392 48.211 -151.408 1.00 48.04 172 HIS A CA 1
ATOM 1358 C C . HIS A 1 171 ? 114.514 49.188 -151.115 1.00 48.21 172 HIS A C 1
ATOM 1359 O O . HIS A 1 171 ? 114.325 50.404 -151.170 1.00 49.55 172 HIS A O 1
ATOM 1366 N N . ILE A 1 172 ? 115.683 48.649 -150.788 1.00 48.07 173 ILE A N 1
ATOM 1367 C CA . ILE A 1 172 ? 116.837 49.479 -150.492 1.00 47.93 173 ILE A CA 1
ATOM 1368 C C . ILE A 1 172 ? 118.136 48.738 -150.762 1.00 48.05 173 ILE A C 1
ATOM 1369 O O . ILE A 1 172 ? 118.292 47.576 -150.382 1.00 47.99 173 ILE A O 1
ATOM 1374 N N . ALA A 1 173 ? 119.066 49.420 -151.421 1.00 48.78 174 ALA A N 1
ATOM 1375 C CA . ALA A 1 173 ? 120.360 48.837 -151.745 1.00 50.18 174 ALA A CA 1
ATOM 1376 C C . ALA A 1 173 ? 121.415 49.285 -150.743 1.00 50.91 174 ALA A C 1
ATOM 1377 O O . ALA A 1 173 ? 121.597 50.480 -150.527 1.00 52.24 174 ALA A O 1
ATOM 1379 N N . THR A 1 174 ? 122.085 48.323 -150.113 1.00 51.01 175 THR A N 1
ATOM 1380 C CA . THR A 1 174 ? 123.143 48.620 -149.151 1.00 51.57 175 THR A CA 1
ATOM 1381 C C . THR A 1 174 ? 124.156 47.499 -149.242 1.00 51.10 175 THR A C 1
ATOM 1382 O O . THR A 1 174 ? 123.828 46.411 -149.713 1.00 51.39 175 THR A O 1
ATOM 1386 N N . SER A 1 175 ? 125.388 47.768 -148.814 1.00 51.52 176 SER A N 1
ATOM 1387 C CA . SER A 1 175 ? 126.434 46.755 -148.847 1.00 52.10 176 SER A CA 1
ATOM 1388 C C . SER A 1 175 ? 126.366 46.022 -147.516 1.00 53.21 176 SER A C 1
ATOM 1389 O O . SER A 1 175 ? 126.973 44.971 -147.325 1.00 53.36 176 SER A O 1
ATOM 1392 N N . VAL A 1 176 ? 125.612 46.601 -146.592 1.00 54.61 177 VAL A N 1
ATOM 1393 C CA . VAL A 1 176 ? 125.397 46.015 -145.280 1.00 55.07 177 VAL A CA 1
ATOM 1394 C C . VAL A 1 176 ? 124.119 45.159 -145.371 1.00 55.56 177 VAL A C 1
ATOM 1395 O O . VAL A 1 176 ? 123.159 45.513 -146.060 1.00 55.01 177 VAL A O 1
ATOM 1399 N N . ARG A 1 177 ? 124.107 44.039 -144.662 1.00 55.98 178 ARG A N 1
ATOM 1400 C CA . ARG A 1 177 ? 122.994 43.102 -144.737 1.00 56.32 178 ARG A CA 1
ATOM 1401 C C . ARG A 1 177 ? 121.982 43.050 -143.605 1.00 57.18 178 ARG A C 1
ATOM 1402 O O . ARG A 1 177 ? 120.887 42.538 -143.802 1.00 58.90 178 ARG A O 1
ATOM 1410 N N . PHE A 1 178 ? 122.320 43.550 -142.420 1.00 58.27 179 PHE A N 1
ATOM 1411 C CA . PHE A 1 178 ? 121.376 43.433 -141.301 1.00 58.84 179 PHE A CA 1
ATOM 1412 C C . PHE A 1 178 ? 120.808 44.702 -140.692 1.00 58.97 179 PHE A C 1
ATOM 1413 O O . PHE A 1 178 ? 121.440 45.759 -140.704 1.00 59.43 179 PHE A O 1
ATOM 1421 N N . ASP A 1 179 ? 119.604 44.566 -140.143 1.00 59.20 180 ASP A N 1
ATOM 1422 C CA . ASP A 1 179 ? 118.898 45.674 -139.522 1.00 59.94 180 ASP A CA 1
ATOM 1423 C C . ASP A 1 179 ? 119.711 46.409 -138.461 1.00 60.37 180 ASP A C 1
ATOM 1424 O O . ASP A 1 179 ? 119.496 47.594 -138.231 1.00 60.59 180 ASP A O 1
ATOM 1429 N N . ASP A 1 180 ? 120.643 45.728 -137.807 1.00 61.26 181 ASP A N 1
ATOM 1430 C CA . ASP A 1 180 ? 121.424 46.409 -136.783 1.00 62.85 181 ASP A CA 1
ATOM 1431 C C . ASP A 1 180 ? 122.614 47.190 -137.344 1.00 62.92 181 ASP A C 1
ATOM 1432 O O . ASP A 1 180 ? 123.419 47.738 -136.589 1.00 63.22 181 ASP A O 1
ATOM 1437 N N . GLN A 1 181 ? 122.725 47.247 -138.667 1.00 62.40 182 GLN A N 1
ATOM 1438 C CA . GLN A 1 181 ? 123.818 47.980 -139.306 1.00 60.98 182 GLN A CA 1
ATOM 1439 C C . GLN A 1 181 ? 123.231 49.129 -140.132 1.00 60.16 182 GLN A C 1
ATOM 1440 O O . GLN A 1 181 ? 123.918 49.725 -140.956 1.00 60.15 182 GLN A O 1
ATOM 1446 N N . VAL A 1 182 ? 121.961 49.438 -139.884 1.00 60.02 183 VAL A N 1
ATOM 1447 C CA . VAL A 1 182 ? 121.221 50.471 -140.603 1.00 59.92 183 VAL A CA 1
ATOM 1448 C C . VAL A 1 182 ? 120.408 51.347 -139.628 1.00 60.56 183 VAL A C 1
ATOM 1449 O O . VAL A 1 182 ? 120.073 50.901 -138.530 1.00 61.01 183 VAL A O 1
ATOM 1453 N N . ASP A 1 183 ? 120.088 52.583 -140.022 1.00 60.72 184 ASP A N 1
ATOM 1454 C CA . ASP A 1 183 ? 119.296 53.478 -139.165 1.00 61.19 184 ASP A CA 1
ATOM 1455 C C . ASP A 1 183 ? 117.888 52.924 -138.976 1.00 60.32 184 ASP A C 1
ATOM 1456 O O . ASP A 1 183 ? 117.176 52.665 -139.945 1.00 59.79 184 ASP A O 1
ATOM 1461 N N . ALA A 1 184 ? 117.473 52.770 -137.725 1.00 60.08 185 ALA A N 1
ATOM 1462 C CA . ALA A 1 184 ? 116.148 52.226 -137.431 1.00 60.43 185 ALA A CA 1
ATOM 1463 C C . ALA A 1 184 ? 115.008 52.993 -138.101 1.00 60.17 185 ALA A C 1
ATOM 1464 O O . ALA A 1 184 ? 114.108 52.389 -138.681 1.00 60.38 185 ALA A O 1
ATOM 1466 N N . GLY A 1 185 ? 115.055 54.320 -138.020 1.00 60.32 186 GLY A N 1
ATOM 1467 C CA . GLY A 1 185 ? 114.013 55.148 -138.606 1.00 59.56 186 GLY A CA 1
ATOM 1468 C C . GLY A 1 185 ? 113.942 55.137 -140.119 1.00 59.41 186 GLY A C 1
ATOM 1469 O O . GLY A 1 185 ? 112.845 55.168 -140.683 1.00 58.74 186 GLY A O 1
ATOM 1470 N N . LEU A 1 186 ? 115.099 55.103 -140.777 1.00 59.49 187 LEU A N 1
ATOM 1471 C CA . LEU A 1 186 ? 115.136 55.092 -142.235 1.00 59.70 187 LEU A CA 1
ATOM 1472 C C . LEU A 1 186 ? 114.679 53.763 -142.814 1.00 58.63 187 LEU A C 1
ATOM 1473 O O . LEU A 1 186 ? 113.949 53.740 -143.803 1.00 59.30 187 LEU A O 1
ATOM 1478 N N . ILE A 1 187 ? 115.095 52.661 -142.199 1.00 57.55 188 ILE A N 1
ATOM 1479 C CA . ILE A 1 187 ? 114.705 51.339 -142.675 1.00 56.84 188 ILE A CA 1
ATOM 1480 C C . ILE A 1 187 ? 113.227 51.062 -142.429 1.00 57.63 188 ILE A C 1
ATOM 1481 O O . ILE A 1 187 ? 112.588 50.345 -143.202 1.00 58.58 188 ILE A O 1
ATOM 1486 N N . MET A 1 188 ? 112.684 51.627 -141.354 1.00 56.92 189 MET A N 1
ATOM 1487 C CA . MET A 1 188 ? 111.278 51.437 -141.042 1.00 56.45 189 MET A CA 1
ATOM 1488 C C . MET A 1 188 ? 110.442 52.271 -142.008 1.00 55.68 189 MET A C 1
ATOM 1489 O O . MET A 1 188 ? 109.302 51.912 -142.314 1.00 55.71 189 MET A O 1
ATOM 1494 N N . ASP A 1 189 ? 111.009 53.378 -142.490 1.00 54.87 190 ASP A N 1
ATOM 1495 C CA . ASP A 1 189 ? 110.305 54.245 -143.426 1.00 54.34 190 ASP A CA 1
ATOM 1496 C C . ASP A 1 189 ? 110.238 53.554 -144.788 1.00 53.90 190 ASP A C 1
ATOM 1497 O O . ASP A 1 189 ? 109.206 53.636 -145.476 1.00 53.53 190 ASP A O 1
ATOM 1502 N N . GLU A 1 190 ? 111.327 52.876 -145.170 1.00 52.41 191 GLU A N 1
ATOM 1503 C CA . GLU A 1 190 ? 111.375 52.168 -146.439 1.00 51.03 191 GLU A CA 1
ATOM 1504 C C . GLU A 1 190 ? 110.410 50.986 -146.378 1.00 50.67 191 GLU A C 1
ATOM 1505 O O . GLU A 1 190 ? 109.724 50.663 -147.356 1.00 50.22 191 GLU A O 1
ATOM 1511 N N . ALA A 1 191 ? 110.350 50.355 -145.209 1.00 49.35 192 ALA A N 1
ATOM 1512 C CA . ALA A 1 191 ? 109.465 49.226 -145.007 1.00 48.29 192 ALA A CA 1
ATOM 1513 C C . ALA A 1 191 ? 108.005 49.675 -145.118 1.00 47.92 192 ALA A C 1
ATOM 1514 O O . ALA A 1 191 ? 107.147 48.914 -145.567 1.00 49.27 192 ALA A O 1
ATOM 1516 N N . ALA A 1 192 ? 107.732 50.912 -144.719 1.00 46.71 193 ALA A N 1
ATOM 1517 C CA . ALA A 1 192 ? 106.381 51.459 -144.779 1.00 47.13 193 ALA A CA 1
ATOM 1518 C C . ALA A 1 192 ? 105.997 51.769 -146.223 1.00 46.78 193 ALA A C 1
ATOM 1519 O O . ALA A 1 192 ? 104.848 51.550 -146.635 1.00 46.37 193 ALA A O 1
ATOM 1521 N N . LYS A 1 193 ? 106.959 52.290 -146.985 1.00 46.58 194 LYS A N 1
ATOM 1522 C CA . LYS A 1 193 ? 106.726 52.626 -148.384 1.00 45.93 194 LYS A CA 1
ATOM 1523 C C . LYS A 1 193 ? 106.393 51.331 -149.130 1.00 46.41 194 LYS A C 1
ATOM 1524 O O . LYS A 1 193 ? 105.507 51.281 -149.995 1.00 45.85 194 LYS A O 1
ATOM 1530 N N . TYR A 1 194 ? 107.119 50.286 -148.767 1.00 47.01 195 TYR A N 1
ATOM 1531 C CA . TYR A 1 194 ? 106.955 48.976 -149.350 1.00 49.41 195 TYR A CA 1
ATOM 1532 C C . TYR A 1 194 ? 105.557 48.426 -149.067 1.00 49.61 195 TYR A C 1
ATOM 1533 O O . TYR A 1 194 ? 104.828 48.044 -149.995 1.00 50.31 195 TYR A O 1
ATOM 1542 N N . TYR A 1 195 ? 105.192 48.390 -147.782 1.00 48.41 196 TYR A N 1
ATOM 1543 C CA . TYR A 1 195 ? 103.893 47.875 -147.378 1.00 48.05 196 TYR A CA 1
ATOM 1544 C C . TYR A 1 195 ? 102.748 48.661 -148.021 1.00 47.75 196 TYR A C 1
ATOM 1545 O O . TYR A 1 195 ? 101.824 48.074 -148.596 1.00 49.01 196 TYR A O 1
ATOM 1554 N N . ALA A 1 196 ? 102.819 49.981 -147.938 1.00 46.39 197 ALA A N 1
ATOM 1555 C CA . ALA A 1 196 ? 101.767 50.826 -148.475 1.00 47.02 197 ALA A CA 1
ATOM 1556 C C . ALA A 1 196 ? 101.493 50.674 -149.978 1.00 47.96 197 ALA A C 1
ATOM 1557 O O . ALA A 1 196 ? 100.343 50.756 -150.427 1.00 46.86 197 ALA A O 1
ATOM 1559 N N . ASN A 1 197 ? 102.548 50.463 -150.759 1.00 48.88 198 ASN A N 1
ATOM 1560 C CA . ASN A 1 197 ? 102.404 50.375 -152.205 1.00 49.50 198 ASN A CA 1
ATOM 1561 C C . ASN A 1 197 ? 102.143 48.977 -152.742 1.00 51.59 198 ASN A C 1
ATOM 1562 O O . ASN A 1 197 ? 101.658 48.822 -153.865 1.00 52.33 198 ASN A O 1
ATOM 1567 N N . ILE A 1 198 ? 102.436 47.968 -151.925 1.00 53.33 199 ILE A N 1
ATOM 1568 C CA . ILE A 1 198 ? 102.273 46.580 -152.331 1.00 54.68 199 ILE A CA 1
ATOM 1569 C C . ILE A 1 198 ? 101.266 45.761 -151.523 1.00 55.57 199 ILE A C 1
ATOM 1570 O O . ILE A 1 198 ? 100.378 45.129 -152.096 1.00 56.21 199 ILE A O 1
ATOM 1575 N N . LEU A 1 199 ? 101.400 45.781 -150.201 1.00 56.57 200 LEU A N 1
ATOM 1576 C CA . LEU A 1 199 ? 100.541 44.997 -149.323 1.00 58.02 200 LEU A CA 1
ATOM 1577 C C . LEU A 1 199 ? 99.245 45.623 -148.802 1.00 59.77 200 LEU A C 1
ATOM 1578 O O . LEU A 1 199 ? 98.387 44.923 -148.259 1.00 60.58 200 LEU A O 1
ATOM 1583 N N . MET A 1 200 ? 99.098 46.930 -148.950 1.00 60.83 201 MET A N 1
ATOM 1584 C CA . MET A 1 200 ? 97.908 47.616 -148.459 1.00 62.48 201 MET A CA 1
ATOM 1585 C C . MET A 1 200 ? 96.575 46.936 -148.830 1.00 62.20 201 MET A C 1
ATOM 1586 O O . MET A 1 200 ? 95.678 46.819 -147.992 1.00 63.06 201 MET A O 1
ATOM 1591 N N . PRO A 1 201 ? 96.441 46.460 -150.077 1.00 61.07 202 PRO A N 1
ATOM 1592 C CA . PRO A 1 201 ? 95.212 45.801 -150.530 1.00 60.59 202 PRO A CA 1
ATOM 1593 C C . PRO A 1 201 ? 94.857 44.522 -149.765 1.00 60.39 202 PRO A C 1
ATOM 1594 O O . PRO A 1 201 ? 93.700 44.111 -149.729 1.00 59.56 202 PRO A O 1
ATOM 1598 N N . PHE A 1 202 ? 95.859 43.908 -149.150 1.00 60.16 203 PHE A N 1
ATOM 1599 C CA . PHE A 1 202 ? 95.667 42.659 -148.435 1.00 61.76 203 PHE A CA 1
ATOM 1600 C C . PHE A 1 202 ? 95.878 42.789 -146.941 1.00 63.78 203 PHE A C 1
ATOM 1601 O O . PHE A 1 202 ? 96.368 41.857 -146.296 1.00 64.77 203 PHE A O 1
ATOM 1609 N N . SER A 1 203 ? 95.513 43.930 -146.375 1.00 65.43 204 SER A N 1
ATOM 1610 C CA . SER A 1 203 ? 95.714 44.106 -144.946 1.00 66.47 204 SER A CA 1
ATOM 1611 C C . SER A 1 203 ? 94.939 43.085 -144.115 1.00 66.42 204 SER A C 1
ATOM 1612 O O . SER A 1 203 ? 95.448 42.600 -143.104 1.00 65.87 204 SER A O 1
ATOM 1615 N N . ASN A 1 204 ? 93.732 42.722 -144.547 1.00 67.70 205 ASN A N 1
ATOM 1616 C CA . ASN A 1 204 ? 92.956 41.733 -143.793 1.00 68.37 205 ASN A CA 1
ATOM 1617 C C . ASN A 1 204 ? 93.646 40.365 -143.786 1.00 68.27 205 ASN A C 1
ATOM 1618 O O . ASN A 1 204 ? 93.632 39.670 -142.773 1.00 68.65 205 ASN A O 1
ATOM 1623 N N . LEU A 1 205 ? 94.263 39.988 -144.906 1.00 67.68 206 LEU A N 1
ATOM 1624 C CA . LEU A 1 205 ? 94.977 38.714 -144.993 1.00 66.21 206 LEU A CA 1
ATOM 1625 C C . LEU A 1 205 ? 96.224 38.759 -144.128 1.00 66.39 206 LEU A C 1
ATOM 1626 O O . LEU A 1 205 ? 96.648 37.736 -143.582 1.00 66.67 206 LEU A O 1
ATOM 1631 N N . ILE A 1 206 ? 96.813 39.948 -144.015 1.00 66.38 207 ILE A N 1
ATOM 1632 C CA . ILE A 1 206 ? 98.021 40.138 -143.227 1.00 65.79 207 ILE A CA 1
ATOM 1633 C C . ILE A 1 206 ? 97.758 39.823 -141.752 1.00 66.34 207 ILE A C 1
ATOM 1634 O O . ILE A 1 206 ? 98.530 39.082 -141.126 1.00 65.58 207 ILE A O 1
ATOM 1639 N N . THR A 1 207 ? 96.673 40.366 -141.189 1.00 67.45 208 THR A N 1
ATOM 1640 C CA . THR A 1 207 ? 96.392 40.081 -139.780 1.00 69.02 208 THR A CA 1
ATOM 1641 C C . THR A 1 207 ? 96.019 38.613 -139.572 1.00 69.55 208 THR A C 1
ATOM 1642 O O . THR A 1 207 ? 96.469 37.999 -138.599 1.00 70.48 208 THR A O 1
ATOM 1646 N N . LYS A 1 208 ? 95.249 38.032 -140.490 1.00 68.99 209 LYS A N 1
ATOM 1647 C CA . LYS A 1 208 ? 94.906 36.624 -140.353 1.00 69.27 209 LYS A CA 1
ATOM 1648 C C . LYS A 1 208 ? 96.178 35.786 -140.344 1.00 69.34 209 LYS A C 1
ATOM 1649 O O . LYS A 1 208 ? 96.355 34.927 -139.483 1.00 69.63 209 LYS A O 1
ATOM 1655 N N . LYS A 1 209 ? 97.074 36.060 -141.287 1.00 69.77 210 LYS A N 1
ATOM 1656 C CA . LYS A 1 209 ? 98.321 35.321 -141.384 1.00 70.09 210 LYS A CA 1
ATOM 1657 C C . LYS A 1 209 ? 99.178 35.539 -140.148 1.00 71.03 210 LYS A C 1
ATOM 1658 O O . LYS A 1 209 ? 99.838 34.615 -139.663 1.00 71.99 210 LYS A O 1
ATOM 1664 N N . LEU A 1 210 ? 99.176 36.763 -139.634 1.00 71.70 211 LEU A N 1
ATOM 1665 C CA . LEU A 1 210 ? 99.965 37.052 -138.447 1.00 72.28 211 LEU A CA 1
ATOM 1666 C C . LEU A 1 210 ? 99.412 36.300 -137.239 1.00 72.87 211 LEU A C 1
ATOM 1667 O O . LEU A 1 210 ? 100.180 35.839 -136.386 1.00 72.72 211 LEU A O 1
ATOM 1672 N N . ASP A 1 211 ? 98.088 36.152 -137.190 1.00 73.82 212 ASP A N 1
ATOM 1673 C CA . ASP A 1 211 ? 97.438 35.429 -136.099 1.00 74.95 212 ASP A CA 1
ATOM 1674 C C . ASP A 1 211 ? 97.705 33.916 -136.194 1.00 74.97 212 ASP A C 1
ATOM 1675 O O . ASP A 1 211 ? 98.011 33.273 -135.185 1.00 74.50 212 ASP A O 1
ATOM 1680 N N . GLU A 1 212 ? 97.605 33.355 -137.398 1.00 74.94 213 GLU A N 1
ATOM 1681 C CA . GLU A 1 212 ? 97.881 31.940 -137.590 1.00 75.66 213 GLU A CA 1
ATOM 1682 C C . GLU A 1 212 ? 99.288 31.664 -137.057 1.00 76.40 213 GLU A C 1
ATOM 1683 O O . GLU A 1 212 ? 99.498 30.715 -136.313 1.00 76.56 213 GLU A O 1
ATOM 1689 N N . ILE A 1 213 ? 100.245 32.511 -137.429 1.00 77.10 214 ILE A N 1
ATOM 1690 C CA . ILE A 1 213 ? 101.631 32.373 -136.973 1.00 77.96 214 ILE A CA 1
ATOM 1691 C C . ILE A 1 213 ? 101.698 32.571 -135.463 1.00 78.95 214 ILE A C 1
ATOM 1692 O O . ILE A 1 213 ? 102.557 32.015 -134.780 1.00 78.17 214 ILE A O 1
ATOM 1697 N N . GLN A 1 214 ? 100.778 33.385 -134.960 1.00 80.48 215 GLN A N 1
ATOM 1698 C CA . GLN A 1 214 ? 100.687 33.685 -133.539 1.00 82.33 215 GLN A CA 1
ATOM 1699 C C . GLN A 1 214 ? 100.199 32.470 -132.745 1.00 82.89 215 GLN A C 1
ATOM 1700 O O . GLN A 1 214 ? 100.787 32.107 -131.724 1.00 82.39 215 GLN A O 1
ATOM 1706 N N . LYS A 1 215 ? 99.126 31.845 -133.227 1.00 83.36 216 LYS A N 1
ATOM 1707 C CA . LYS A 1 215 ? 98.547 30.663 -132.583 1.00 84.12 216 LYS A CA 1
ATOM 1708 C C . LYS A 1 215 ? 99.535 29.494 -132.605 1.00 83.99 216 LYS A C 1
ATOM 1709 O O . LYS A 1 215 ? 99.883 28.962 -131.553 1.00 83.96 216 LYS A O 1
ATOM 1715 N N . ILE A 1 216 ? 99.993 29.108 -133.797 1.00 84.13 217 ILE A N 1
ATOM 1716 C CA . ILE A 1 216 ? 100.983 28.031 -133.957 1.00 83.89 217 ILE A CA 1
ATOM 1717 C C . ILE A 1 216 ? 102.162 28.305 -133.018 1.00 84.18 217 ILE A C 1
ATOM 1718 O O . ILE A 1 216 ? 102.989 27.433 -132.749 1.00 83.19 217 ILE A O 1
ATOM 1723 N N . ASN A 1 217 ? 102.219 29.541 -132.534 1.00 85.28 218 ASN A N 1
ATOM 1724 C CA . ASN A 1 217 ? 103.268 30.025 -131.641 1.00 85.60 218 ASN A CA 1
ATOM 1725 C C . ASN A 1 217 ? 104.681 29.810 -132.203 1.00 85.06 218 ASN A C 1
ATOM 1726 O O . ASN A 1 217 ? 105.569 29.296 -131.516 1.00 84.68 218 ASN A O 1
ATOM 1731 N N . LEU A 1 218 ? 104.874 30.218 -133.458 1.00 83.82 219 LEU A N 1
ATOM 1732 C CA . LEU A 1 218 ? 106.167 30.105 -134.132 1.00 81.57 219 LEU A CA 1
ATOM 1733 C C . LEU A 1 218 ? 107.225 30.981 -133.478 1.00 79.36 219 LEU A C 1
ATOM 1734 O O . LEU A 1 218 ? 106.976 32.136 -133.160 1.00 79.03 219 LEU A O 1
ATOM 1739 N N . ALA A 1 219 ? 108.409 30.423 -133.279 1.00 76.96 220 ALA A N 1
ATOM 1740 C CA . ALA A 1 219 ? 109.508 31.174 -132.686 1.00 75.27 220 ALA A CA 1
ATOM 1741 C C . ALA A 1 219 ? 110.296 31.856 -133.806 1.00 74.23 220 ALA A C 1
ATOM 1742 O O . ALA A 1 219 ? 111.022 31.197 -134.557 1.00 74.33 220 ALA A O 1
ATOM 1744 N N . ILE A 1 220 ? 110.149 33.172 -133.925 1.00 71.77 221 ILE A N 1
ATOM 1745 C CA . ILE A 1 220 ? 110.857 33.902 -134.961 1.00 68.93 221 ILE A CA 1
ATOM 1746 C C . ILE A 1 220 ? 111.999 34.706 -134.352 1.00 68.20 221 ILE A C 1
ATOM 1747 O O . ILE A 1 220 ? 111.777 35.669 -133.630 1.00 68.39 221 ILE A O 1
ATOM 1752 N N . LYS A 1 221 ? 113.226 34.287 -134.640 1.00 67.30 222 LYS A N 1
ATOM 1753 C CA . LYS A 1 221 ? 114.428 34.947 -134.132 1.00 66.53 222 LYS A CA 1
ATOM 1754 C C . LYS A 1 221 ? 115.046 35.832 -135.208 1.00 65.94 222 LYS A C 1
ATOM 1755 O O . LYS A 1 221 ? 115.842 36.730 -134.916 1.00 66.43 222 LYS A O 1
ATOM 1761 N N . THR A 1 222 ? 114.678 35.576 -136.455 1.00 64.08 223 THR A N 1
ATOM 1762 C CA . THR A 1 222 ? 115.228 36.339 -137.556 1.00 62.13 223 THR A CA 1
ATOM 1763 C C . THR A 1 222 ? 114.314 36.240 -138.773 1.00 59.18 223 THR A C 1
ATOM 1764 O O . THR A 1 222 ? 113.706 35.198 -139.017 1.00 58.54 223 THR A O 1
ATOM 1768 N N . ILE A 1 223 ? 114.183 37.344 -139.506 1.00 56.77 224 ILE A N 1
ATOM 1769 C CA . ILE A 1 223 ? 113.348 37.375 -140.705 1.00 54.33 224 ILE A CA 1
ATOM 1770 C C . ILE A 1 223 ? 114.233 37.794 -141.869 1.00 53.55 224 ILE A C 1
ATOM 1771 O O . ILE A 1 223 ? 114.884 38.848 -141.813 1.00 54.43 224 ILE A O 1
ATOM 1776 N N . ALA A 1 224 ? 114.281 36.963 -142.910 1.00 51.62 225 ALA A N 1
ATOM 1777 C CA . ALA A 1 224 ? 115.105 37.253 -144.084 1.00 49.70 225 ALA A CA 1
ATOM 1778 C C . ALA A 1 224 ? 114.200 37.376 -145.304 1.00 48.47 225 ALA A C 1
ATOM 1779 O O . ALA A 1 224 ? 113.843 36.370 -145.923 1.00 49.17 225 ALA A O 1
ATOM 1781 N N . PRO A 1 225 ? 113.829 38.617 -145.676 1.00 47.56 226 PRO A N 1
ATOM 1782 C CA . PRO A 1 225 ? 112.951 38.863 -146.827 1.00 45.75 226 PRO A CA 1
ATOM 1783 C C . PRO A 1 225 ? 113.696 38.697 -148.128 1.00 45.82 226 PRO A C 1
ATOM 1784 O O . PRO A 1 225 ? 114.924 38.471 -148.140 1.00 44.20 226 PRO A O 1
ATOM 1788 N N . SER A 1 226 ? 112.963 38.827 -149.225 1.00 45.82 227 SER A N 1
ATOM 1789 C CA . SER A 1 226 ? 113.572 38.682 -150.531 1.00 46.72 227 SER A CA 1
ATOM 1790 C C . SER A 1 226 ? 114.095 40.022 -151.063 1.00 47.94 227 SER A C 1
ATOM 1791 O O . SER A 1 226 ? 114.754 40.065 -152.113 1.00 48.64 227 SER A O 1
ATOM 1794 N N . HIS A 1 227 ? 113.809 41.106 -150.336 1.00 47.79 228 HIS A N 1
ATOM 1795 C CA . HIS A 1 227 ? 114.262 42.452 -150.723 1.00 47.00 228 HIS A CA 1
ATOM 1796 C C . HIS A 1 227 ? 114.733 43.196 -149.486 1.00 47.12 228 HIS A C 1
ATOM 1797 O O . HIS A 1 227 ? 114.045 43.205 -148.460 1.00 48.42 228 HIS A O 1
ATOM 1804 N N . GLY A 1 228 ? 115.904 43.811 -149.570 1.00 47.12 229 GLY A N 1
ATOM 1805 C CA . GLY A 1 228 ? 116.394 44.606 -148.460 1.00 45.83 229 GLY A CA 1
ATOM 1806 C C . GLY A 1 228 ? 117.181 43.972 -147.334 1.00 47.25 229 GLY A C 1
ATOM 1807 O O . GLY A 1 228 ? 117.884 42.968 -147.493 1.00 47.29 229 GLY A O 1
ATOM 1808 N N . ILE A 1 229 ? 117.058 44.600 -146.172 1.00 48.96 230 ILE A N 1
ATOM 1809 C CA . ILE A 1 229 ? 117.766 44.188 -144.972 1.00 50.11 230 ILE A CA 1
ATOM 1810 C C . ILE A 1 229 ? 117.137 42.981 -144.276 1.00 50.83 230 ILE A C 1
ATOM 1811 O O . ILE A 1 229 ? 115.920 42.740 -144.374 1.00 49.65 230 ILE A O 1
ATOM 1816 N N . ILE A 1 230 ? 117.983 42.225 -143.579 1.00 52.10 231 ILE A N 1
ATOM 1817 C CA . ILE A 1 230 ? 117.546 41.049 -142.841 1.00 54.35 231 ILE A CA 1
ATOM 1818 C C . ILE A 1 230 ? 117.295 41.446 -141.389 1.00 55.27 231 ILE A C 1
ATOM 1819 O O . ILE A 1 230 ? 118.184 41.986 -140.735 1.00 54.58 231 ILE A O 1
ATOM 1824 N N . TRP A 1 231 ? 116.094 41.181 -140.882 1.00 56.36 232 TRP A N 1
ATOM 1825 C CA . TRP A 1 231 ? 115.776 41.524 -139.496 1.00 57.44 232 TRP A CA 1
ATOM 1826 C C . TRP A 1 231 ? 116.361 40.467 -138.564 1.00 58.75 232 TRP A C 1
ATOM 1827 O O . TRP A 1 231 ? 115.728 39.446 -138.281 1.00 58.39 232 TRP A O 1
ATOM 1838 N N . ARG A 1 232 ? 117.574 40.712 -138.090 1.00 59.63 233 ARG A N 1
ATOM 1839 C CA . ARG A 1 232 ? 118.233 39.763 -137.214 1.00 62.21 233 ARG A CA 1
ATOM 1840 C C . ARG A 1 232 ? 118.249 40.217 -135.757 1.00 65.21 233 ARG A C 1
ATOM 1841 O O . ARG A 1 232 ? 118.265 39.391 -134.846 1.00 65.65 233 ARG A O 1
ATOM 1849 N N . LYS A 1 233 ? 118.239 41.525 -135.529 1.00 68.40 234 LYS A N 1
ATOM 1850 C CA . LYS A 1 233 ? 118.268 42.001 -134.156 1.00 70.84 234 LYS A CA 1
ATOM 1851 C C . LYS A 1 233 ? 116.909 42.255 -133.549 1.00 70.73 234 LYS A C 1
ATOM 1852 O O . LYS A 1 233 ? 116.723 42.056 -132.357 1.00 71.47 234 LYS A O 1
ATOM 1858 N N . ASP A 1 234 ? 115.943 42.656 -134.363 1.00 70.26 235 ASP A N 1
ATOM 1859 C CA . ASP A 1 234 ? 114.632 42.953 -133.815 1.00 69.15 235 ASP A CA 1
ATOM 1860 C C . ASP A 1 234 ? 113.460 42.711 -134.768 1.00 67.15 235 ASP A C 1
ATOM 1861 O O . ASP A 1 234 ? 112.832 43.651 -135.253 1.00 66.94 235 ASP A O 1
ATOM 1866 N N . PRO A 1 235 ? 113.152 41.436 -135.040 1.00 65.23 236 PRO A N 1
ATOM 1867 C CA . PRO A 1 235 ? 112.052 41.034 -135.919 1.00 64.36 236 PRO A CA 1
ATOM 1868 C C . PRO A 1 235 ? 110.714 41.529 -135.358 1.00 63.86 236 PRO A C 1
ATOM 1869 O O . PRO A 1 235 ? 109.760 41.770 -136.103 1.00 63.66 236 PRO A O 1
ATOM 1873 N N . GLY A 1 236 ? 110.660 41.666 -134.033 1.00 63.37 237 GLY A N 1
ATOM 1874 C CA . GLY A 1 236 ? 109.451 42.119 -133.368 1.00 62.20 237 GLY A CA 1
ATOM 1875 C C . GLY A 1 236 ? 108.929 43.452 -133.874 1.00 62.64 237 GLY A C 1
ATOM 1876 O O . GLY A 1 236 ? 107.720 43.596 -134.091 1.00 60.90 237 GLY A O 1
ATOM 1877 N N . ARG A 1 237 ? 109.826 44.424 -134.065 1.00 63.70 238 ARG A N 1
ATOM 1878 C CA . ARG A 1 237 ? 109.426 45.749 -134.555 1.00 66.01 238 ARG A CA 1
ATOM 1879 C C . ARG A 1 237 ? 108.661 45.669 -135.859 1.00 64.40 238 ARG A C 1
ATOM 1880 O O . ARG A 1 237 ? 107.570 46.225 -135.988 1.00 64.25 238 ARG A O 1
ATOM 1888 N N . ILE A 1 238 ? 109.250 44.978 -136.827 1.00 62.23 239 ILE A N 1
ATOM 1889 C CA . ILE A 1 238 ? 108.649 44.847 -138.141 1.00 60.76 239 ILE A CA 1
ATOM 1890 C C . ILE A 1 238 ? 107.344 44.041 -138.104 1.00 59.63 239 ILE A C 1
ATOM 1891 O O . ILE A 1 238 ? 106.408 44.329 -138.858 1.00 58.60 239 ILE A O 1
ATOM 1896 N N . ILE A 1 239 ? 107.264 43.056 -137.214 1.00 58.87 240 ILE A N 1
ATOM 1897 C CA . ILE A 1 239 ? 106.038 42.280 -137.095 1.00 59.10 240 ILE A CA 1
ATOM 1898 C C . ILE A 1 239 ? 104.954 43.153 -136.441 1.00 60.24 240 ILE A C 1
ATOM 1899 O O . ILE A 1 239 ? 103.803 43.176 -136.900 1.00 59.75 240 ILE A O 1
ATOM 1904 N N . GLU A 1 240 ? 105.321 43.874 -135.377 1.00 60.49 241 GLU A N 1
ATOM 1905 C CA . GLU A 1 240 ? 104.362 44.747 -134.704 1.00 61.47 241 GLU A CA 1
ATOM 1906 C C . GLU A 1 240 ? 103.887 45.814 -135.691 1.00 59.99 241 GLU A C 1
ATOM 1907 O O . GLU A 1 240 ? 102.707 46.184 -135.702 1.00 59.78 241 GLU A O 1
ATOM 1913 N N . ALA A 1 241 ? 104.810 46.296 -136.524 1.00 58.15 242 ALA A N 1
ATOM 1914 C CA . ALA A 1 241 ? 104.499 47.323 -137.519 1.00 56.42 242 ALA A CA 1
ATOM 1915 C C . ALA A 1 241 ? 103.460 46.820 -138.522 1.00 56.44 242 ALA A C 1
ATOM 1916 O O . ALA A 1 241 ? 102.472 47.509 -138.806 1.00 56.07 242 ALA A O 1
ATOM 1918 N N . TYR A 1 242 ? 103.678 45.617 -139.053 1.00 55.82 243 TYR A N 1
ATOM 1919 C CA . TYR A 1 242 ? 102.741 45.040 -140.010 1.00 55.39 243 TYR A CA 1
ATOM 1920 C C . TYR A 1 242 ? 101.368 44.858 -139.382 1.00 54.90 243 TYR A C 1
ATOM 1921 O O . TYR A 1 242 ? 100.347 45.070 -140.038 1.00 54.92 243 TYR A O 1
ATOM 1930 N N . ALA A 1 243 ? 101.347 44.470 -138.110 1.00 54.80 244 ALA A N 1
ATOM 1931 C CA . ALA A 1 243 ? 100.095 44.281 -137.384 1.00 54.69 244 ALA A CA 1
ATOM 1932 C C . ALA A 1 243 ? 99.338 45.612 -137.298 1.00 55.07 244 ALA A C 1
ATOM 1933 O O . ALA A 1 243 ? 98.136 45.685 -137.589 1.00 54.63 244 ALA A O 1
ATOM 1935 N N . ARG A 1 244 ? 100.054 46.661 -136.908 1.00 55.11 245 ARG A N 1
ATOM 1936 C CA . ARG A 1 244 ? 99.463 47.977 -136.781 1.00 57.20 245 ARG A CA 1
ATOM 1937 C C . ARG A 1 244 ? 98.974 48.505 -138.134 1.00 57.42 245 ARG A C 1
ATOM 1938 O O . ARG A 1 244 ? 97.869 49.043 -138.227 1.00 58.25 245 ARG A O 1
ATOM 1946 N N . TRP A 1 245 ? 99.776 48.333 -139.184 1.00 57.21 246 TRP A N 1
ATOM 1947 C CA . TRP A 1 245 ? 99.397 48.799 -140.513 1.00 57.18 246 TRP A CA 1
ATOM 1948 C C . TRP A 1 245 ? 98.199 48.035 -141.086 1.00 57.93 246 TRP A C 1
ATOM 1949 O O . TRP A 1 245 ? 97.322 48.625 -141.744 1.00 57.50 246 TRP A O 1
ATOM 1960 N N . ALA A 1 246 ? 98.167 46.726 -140.844 1.00 58.00 247 ALA A N 1
ATOM 1961 C CA . ALA A 1 246 ? 97.083 45.885 -141.344 1.00 58.48 247 ALA A CA 1
ATOM 1962 C C . ALA A 1 246 ? 95.780 46.192 -140.613 1.00 59.66 247 ALA A C 1
ATOM 1963 O O . ALA A 1 246 ? 94.697 46.136 -141.206 1.00 58.83 247 ALA A O 1
ATOM 1965 N N . GLU A 1 247 ? 95.901 46.511 -139.323 1.00 61.97 248 GLU A N 1
ATOM 1966 C CA . GLU A 1 247 ? 94.760 46.855 -138.474 1.00 64.55 248 GLU A CA 1
ATOM 1967 C C . GLU A 1 247 ? 94.065 48.057 -139.113 1.00 64.78 248 GLU A C 1
ATOM 1968 O O . GLU A 1 247 ? 92.840 48.076 -139.266 1.00 65.00 248 GLU A O 1
ATOM 1974 N N . GLY A 1 248 ? 94.865 49.057 -139.485 1.00 64.40 249 GLY A N 1
ATOM 1975 C CA . GLY A 1 248 ? 94.337 50.240 -140.136 1.00 63.80 249 GLY A CA 1
ATOM 1976 C C . GLY A 1 248 ? 93.749 51.283 -139.216 1.00 64.34 249 GLY A C 1
ATOM 1977 O O . GLY A 1 248 ? 92.984 52.139 -139.666 1.00 64.11 249 GLY A O 1
ATOM 1978 N N . GLN A 1 249 ? 94.096 51.227 -137.935 1.00 65.59 250 GLN A N 1
ATOM 1979 C CA . GLN A 1 249 ? 93.564 52.195 -136.994 1.00 66.29 250 GLN A CA 1
ATOM 1980 C C . GLN A 1 249 ? 93.943 53.587 -137.488 1.00 65.98 250 GLN A C 1
ATOM 1981 O O . GLN A 1 249 ? 93.124 54.508 -137.503 1.00 66.68 250 GLN A O 1
ATOM 1987 N N . GLY A 1 250 ? 95.190 53.731 -137.914 1.00 65.04 251 GLY A N 1
ATOM 1988 C CA . GLY A 1 250 ? 95.636 55.010 -138.415 1.00 63.37 251 GLY A CA 1
ATOM 1989 C C . GLY A 1 250 ? 96.146 55.931 -137.332 1.00 63.30 251 GLY A C 1
ATOM 1990 O O . GLY A 1 250 ? 96.333 55.534 -136.189 1.00 62.21 251 GLY A O 1
ATOM 1991 N N . LYS A 1 251 ? 96.371 57.176 -137.721 1.00 64.21 252 LYS A N 1
ATOM 1992 C CA . LYS A 1 251 ? 96.876 58.215 -136.841 1.00 64.41 252 LYS A CA 1
ATOM 1993 C C . LYS A 1 251 ? 96.091 59.496 -137.176 1.00 63.05 252 LYS A C 1
ATOM 1994 O O . LYS A 1 251 ? 95.529 59.614 -138.273 1.00 62.29 252 LYS A O 1
ATOM 2000 N N . ALA A 1 252 ? 96.028 60.444 -136.243 1.00 62.04 253 ALA A N 1
ATOM 2001 C CA . ALA A 1 252 ? 95.286 61.687 -136.500 1.00 60.76 253 ALA A CA 1
ATOM 2002 C C . ALA A 1 252 ? 96.039 62.530 -137.533 1.00 59.62 253 ALA A C 1
ATOM 2003 O O . ALA A 1 252 ? 96.489 63.644 -137.245 1.00 59.26 253 ALA A O 1
ATOM 2005 N N . LYS A 1 253 ? 96.165 61.972 -138.737 1.00 57.62 254 LYS A N 1
ATOM 2006 C CA . LYS A 1 253 ? 96.876 62.606 -139.841 1.00 54.62 254 LYS A CA 1
ATOM 2007 C C . LYS A 1 253 ? 95.998 62.649 -141.080 1.00 52.70 254 LYS A C 1
ATOM 2008 O O . LYS A 1 253 ? 95.158 61.775 -141.282 1.00 53.17 254 LYS A O 1
ATOM 2014 N N . ALA A 1 254 ? 96.193 63.669 -141.908 1.00 50.05 255 ALA A N 1
ATOM 2015 C CA . ALA A 1 254 ? 95.418 63.824 -143.133 1.00 48.06 255 ALA A CA 1
ATOM 2016 C C . ALA A 1 254 ? 96.380 64.125 -144.286 1.00 48.33 255 ALA A C 1
ATOM 2017 O O . ALA A 1 254 ? 97.323 64.916 -144.130 1.00 49.70 255 ALA A O 1
ATOM 2019 N N . VAL A 1 255 ? 96.151 63.496 -145.439 1.00 46.76 256 VAL A N 1
ATOM 2020 C CA . VAL A 1 255 ? 96.987 63.723 -146.606 1.00 44.72 256 VAL A CA 1
ATOM 2021 C C . VAL A 1 255 ? 96.151 64.455 -147.629 1.00 43.33 256 VAL A C 1
ATOM 2022 O O . VAL A 1 255 ? 95.030 64.064 -147.902 1.00 44.47 256 VAL A O 1
ATOM 2026 N N . ILE A 1 256 ? 96.686 65.534 -148.175 1.00 42.58 257 ILE A N 1
ATOM 2027 C CA . ILE A 1 256 ? 95.970 66.301 -149.177 1.00 42.43 257 ILE A CA 1
ATOM 2028 C C . ILE A 1 256 ? 96.782 66.287 -150.474 1.00 43.18 257 ILE A C 1
ATOM 2029 O O . ILE A 1 256 ? 97.892 66.828 -150.523 1.00 45.25 257 ILE A O 1
ATOM 2034 N N . ALA A 1 257 ? 96.236 65.656 -151.513 1.00 41.58 258 ALA A N 1
ATOM 2035 C CA . ALA A 1 257 ? 96.906 65.564 -152.800 1.00 39.67 258 ALA A CA 1
ATOM 2036 C C . ALA A 1 257 ? 96.091 66.390 -153.781 1.00 39.90 258 ALA A C 1
ATOM 2037 O O . ALA A 1 257 ? 94.855 66.324 -153.756 1.00 39.83 258 ALA A O 1
ATOM 2039 N N . TYR A 1 258 ? 96.755 67.148 -154.658 1.00 38.64 259 TYR A N 1
ATOM 2040 C CA . TYR A 1 258 ? 96.009 67.979 -155.600 1.00 37.48 259 TYR A CA 1
ATOM 2041 C C . TYR A 1 258 ? 96.932 68.582 -156.652 1.00 38.79 259 TYR A C 1
ATOM 2042 O O . TYR A 1 258 ? 98.119 68.278 -156.705 1.00 38.90 259 TYR A O 1
ATOM 2051 N N . ASP A 1 259 ? 96.350 69.437 -157.490 1.00 39.48 260 ASP A N 1
ATOM 2052 C CA . ASP A 1 259 ? 97.082 70.222 -158.460 1.00 39.46 260 ASP A CA 1
ATOM 2053 C C . ASP A 1 259 ? 96.143 71.275 -158.997 1.00 40.36 260 ASP A C 1
ATOM 2054 O O . ASP A 1 259 ? 94.927 71.167 -158.838 1.00 40.84 260 ASP A O 1
ATOM 2059 N N . THR A 1 260 ? 96.719 72.319 -159.582 1.00 41.43 261 THR A N 1
ATOM 2060 C CA . THR A 1 260 ? 95.954 73.415 -160.140 1.00 42.95 261 THR A CA 1
ATOM 2061 C C . THR A 1 260 ? 96.649 73.913 -161.376 1.00 45.04 261 THR A C 1
ATOM 2062 O O . THR A 1 260 ? 97.751 73.516 -161.702 1.00 46.43 261 THR A O 1
ATOM 2066 N N . MET A 1 261 ? 95.982 74.827 -162.049 1.00 46.40 262 MET A N 1
ATOM 2067 C CA . MET A 1 261 ? 96.506 75.431 -163.239 1.00 47.15 262 MET A CA 1
ATOM 2068 C C . MET A 1 261 ? 96.736 76.892 -162.913 1.00 47.26 262 MET A C 1
ATOM 2069 O O . MET A 1 261 ? 97.725 77.475 -163.337 1.00 48.53 262 MET A O 1
ATOM 2074 N N . TRP A 1 262 ? 95.826 77.470 -162.132 1.00 47.82 263 TRP A N 1
ATOM 2075 C CA . TRP A 1 262 ? 95.890 78.887 -161.790 1.00 48.69 263 TRP A CA 1
ATOM 2076 C C . TRP A 1 262 ? 95.857 79.214 -160.306 1.00 49.09 263 TRP A C 1
ATOM 2077 O O . TRP A 1 262 ? 95.688 80.370 -159.932 1.00 49.95 263 TRP A O 1
ATOM 2088 N N . LEU A 1 263 ? 95.993 78.200 -159.460 1.00 50.08 264 LEU A N 1
ATOM 2089 C CA . LEU A 1 263 ? 96.063 78.409 -158.002 1.00 49.91 264 LEU A CA 1
ATOM 2090 C C . LEU A 1 263 ? 94.807 78.420 -157.140 1.00 49.44 264 LEU A C 1
ATOM 2091 O O . LEU A 1 263 ? 94.929 78.399 -155.906 1.00 49.42 264 LEU A O 1
ATOM 2096 N N . SER A 1 264 ? 93.615 78.437 -157.739 1.00 48.22 265 SER A N 1
ATOM 2097 C CA . SER A 1 264 ? 92.399 78.444 -156.918 1.00 45.56 265 SER A CA 1
ATOM 2098 C C . SER A 1 264 ? 92.228 77.169 -156.101 1.00 43.95 265 SER A C 1
ATOM 2099 O O . SER A 1 264 ? 91.919 77.231 -154.915 1.00 44.83 265 SER A O 1
ATOM 2102 N N . THR A 1 265 ? 92.445 76.020 -156.735 1.00 42.79 266 THR A N 1
ATOM 2103 C CA . THR A 1 265 ? 92.329 74.729 -156.074 1.00 42.26 266 THR A CA 1
ATOM 2104 C C . THR A 1 265 ? 93.386 74.629 -154.991 1.00 42.91 266 THR A C 1
ATOM 2105 O O . THR A 1 265 ? 93.187 73.937 -153.975 1.00 42.54 266 THR A O 1
ATOM 2109 N N . GLU A 1 266 ? 94.510 75.316 -155.208 1.00 44.70 267 GLU A N 1
ATOM 2110 C CA . GLU A 1 266 ? 95.607 75.324 -154.240 1.00 45.37 267 GLU A CA 1
ATOM 2111 C C . GLU A 1 266 ? 95.219 76.140 -153.007 1.00 44.50 267 GLU A C 1
ATOM 2112 O O . GLU A 1 266 ? 95.510 75.745 -151.877 1.00 42.30 267 GLU A O 1
ATOM 2118 N N . LYS A 1 267 ? 94.540 77.265 -153.229 1.00 45.43 268 LYS A N 1
ATOM 2119 C CA . LYS A 1 267 ? 94.108 78.114 -152.127 1.00 46.93 268 LYS A CA 1
ATOM 2120 C C . LYS A 1 267 ? 93.071 77.369 -151.307 1.00 48.74 268 LYS A C 1
ATOM 2121 O O . LYS A 1 267 ? 92.974 77.559 -150.084 1.00 51.28 268 LYS A O 1
ATOM 2127 N N . MET A 1 268 ? 92.300 76.512 -151.974 1.00 48.36 269 MET A N 1
ATOM 2128 C CA . MET A 1 268 ? 91.298 75.710 -151.282 1.00 48.23 269 MET A CA 1
ATOM 2129 C C . MET A 1 268 ? 92.022 74.643 -150.483 1.00 47.16 269 MET A C 1
ATOM 2130 O O . MET A 1 268 ? 91.654 74.338 -149.349 1.00 47.62 269 MET A O 1
ATOM 2135 N N . ALA A 1 269 ? 93.061 74.075 -151.087 1.00 47.16 270 ALA A N 1
ATOM 2136 C CA . ALA A 1 269 ? 93.832 73.025 -150.437 1.00 46.23 270 ALA A CA 1
ATOM 2137 C C . ALA A 1 269 ? 94.426 73.614 -149.180 1.00 46.28 270 ALA A C 1
ATOM 2138 O O . ALA A 1 269 ? 94.464 72.955 -148.132 1.00 47.32 270 ALA A O 1
ATOM 2140 N N . HIS A 1 270 ? 94.873 74.864 -149.287 1.00 45.17 271 HIS A N 1
ATOM 2141 C CA . HIS A 1 270 ? 95.470 75.547 -148.152 1.00 44.33 271 HIS A CA 1
ATOM 2142 C C . HIS A 1 270 ? 94.458 75.771 -147.007 1.00 42.85 271 HIS A C 1
ATOM 2143 O O . HIS A 1 270 ? 94.748 75.496 -145.833 1.00 41.86 271 HIS A O 1
ATOM 2150 N N . ALA A 1 271 ? 93.272 76.262 -147.358 1.00 40.63 272 ALA A N 1
ATOM 2151 C CA . ALA A 1 271 ? 92.214 76.513 -146.382 1.00 39.73 272 ALA A CA 1
ATOM 2152 C C . ALA A 1 271 ? 91.861 75.223 -145.647 1.00 41.08 272 ALA A C 1
ATOM 2153 O O . ALA A 1 271 ? 91.758 75.184 -144.418 1.00 40.86 272 ALA A O 1
ATOM 2155 N N . LEU A 1 272 ? 91.664 74.161 -146.416 1.00 42.20 273 LEU A N 1
ATOM 2156 C CA . LEU A 1 272 ? 91.336 72.873 -145.846 1.00 44.30 273 LEU A CA 1
ATOM 2157 C C . LEU A 1 272 ? 92.429 72.454 -144.863 1.00 46.58 273 LEU A C 1
ATOM 2158 O O . LEU A 1 272 ? 92.147 71.896 -143.795 1.00 48.09 273 LEU A O 1
ATOM 2163 N N . MET A 1 273 ? 93.680 72.725 -145.230 1.00 47.65 274 MET A N 1
ATOM 2164 C CA . MET A 1 273 ? 94.796 72.372 -144.376 1.00 48.51 274 MET A CA 1
ATOM 2165 C C . MET A 1 273 ? 94.756 73.139 -143.061 1.00 48.26 274 MET A C 1
ATOM 2166 O O . MET A 1 273 ? 94.953 72.558 -141.983 1.00 47.73 274 MET A O 1
ATOM 2171 N N . ASP A 1 274 ? 94.507 74.441 -143.142 1.00 48.22 275 ASP A N 1
ATOM 2172 C CA . ASP A 1 274 ? 94.451 75.242 -141.930 1.00 48.72 275 ASP A CA 1
ATOM 2173 C C . ASP A 1 274 ? 93.388 74.748 -140.961 1.00 48.42 275 ASP A C 1
ATOM 2174 O O . ASP A 1 274 ? 93.594 74.753 -139.742 1.00 47.96 275 ASP A O 1
ATOM 2179 N N . GLY A 1 275 ? 92.256 74.317 -141.509 1.00 48.29 276 GLY A N 1
ATOM 2180 C CA . GLY A 1 275 ? 91.192 73.795 -140.678 1.00 48.21 276 GLY A CA 1
ATOM 2181 C C . GLY A 1 275 ? 91.636 72.497 -140.018 1.00 48.60 276 GLY A C 1
ATOM 2182 O O . GLY A 1 275 ? 91.401 72.273 -138.818 1.00 49.71 276 GLY A O 1
ATOM 2183 N N . LEU A 1 276 ? 92.288 71.636 -140.791 1.00 47.71 277 LEU A N 1
ATOM 2184 C CA . LEU A 1 276 ? 92.757 70.368 -140.261 1.00 47.91 277 LEU A CA 1
ATOM 2185 C C . LEU A 1 276 ? 93.821 70.568 -139.175 1.00 49.43 277 LEU A C 1
ATOM 2186 O O . LEU A 1 276 ? 93.792 69.881 -138.151 1.00 48.73 277 LEU A O 1
ATOM 2191 N N . VAL A 1 277 ? 94.744 71.515 -139.381 1.00 50.12 278 VA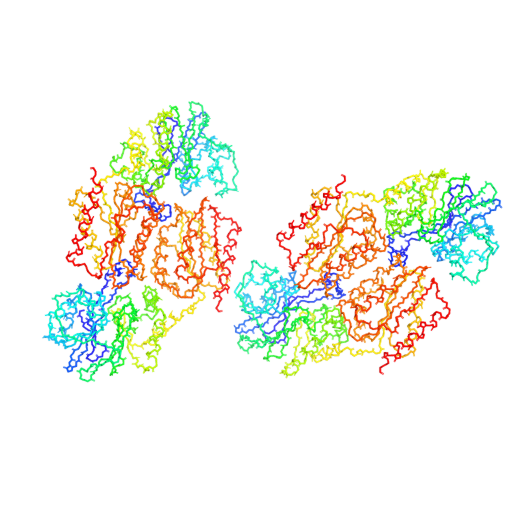L A N 1
ATOM 2192 C CA . VAL A 1 277 ? 95.798 71.758 -138.396 1.00 50.08 278 VAL A CA 1
ATOM 2193 C C . VAL A 1 277 ? 95.196 72.380 -137.135 1.00 51.24 278 VAL A C 1
ATOM 2194 O O . VAL A 1 277 ? 95.615 72.058 -136.015 1.00 49.73 278 VAL A O 1
ATOM 2198 N N . ALA A 1 278 ? 94.206 73.256 -137.328 1.00 51.64 279 ALA A N 1
ATOM 2199 C CA . ALA A 1 278 ? 93.521 73.923 -136.218 1.00 52.10 279 ALA A CA 1
ATOM 2200 C C . ALA A 1 278 ? 92.757 72.887 -135.400 1.00 53.35 279 ALA A C 1
ATOM 2201 O O . ALA A 1 278 ? 92.618 73.011 -134.189 1.00 54.94 279 ALA A O 1
ATOM 2203 N N . GLY A 1 279 ? 92.256 71.861 -136.074 1.00 53.40 280 GLY A N 1
ATOM 2204 C CA . GLY A 1 279 ? 91.531 70.818 -135.383 1.00 53.58 280 GLY A CA 1
ATOM 2205 C C . GLY A 1 279 ? 92.456 69.811 -134.730 1.00 55.01 280 GLY A C 1
ATOM 2206 O O . GLY A 1 279 ? 92.004 68.738 -134.317 1.00 55.50 280 GLY A O 1
ATOM 2207 N N . GLY A 1 280 ? 93.748 70.138 -134.658 1.00 55.69 281 GLY A N 1
ATOM 2208 C CA . GLY A 1 280 ? 94.727 69.258 -134.025 1.00 57.18 281 GLY A CA 1
ATOM 2209 C C . GLY A 1 280 ? 95.216 68.064 -134.830 1.00 57.86 281 GLY A C 1
ATOM 2210 O O . GLY A 1 280 ? 95.583 67.030 -134.278 1.00 58.16 281 GLY A O 1
ATOM 2211 N N . CYS A 1 281 ? 95.272 68.231 -136.139 1.00 58.87 282 CYS A N 1
ATOM 2212 C CA . CYS A 1 281 ? 95.664 67.162 -137.035 1.00 59.41 282 CYS A CA 1
ATOM 2213 C C . CYS A 1 281 ? 96.986 67.423 -137.761 1.00 57.44 282 CYS A C 1
ATOM 2214 O O . CYS A 1 281 ? 97.280 68.568 -138.104 1.00 58.85 282 CYS A O 1
ATOM 2217 N N . GLU A 1 282 ? 97.784 66.378 -137.981 1.00 55.13 283 GLU A N 1
ATOM 2218 C CA . GLU A 1 282 ? 99.026 66.535 -138.735 1.00 54.04 283 GLU A CA 1
ATOM 2219 C C . GLU A 1 282 ? 98.622 66.488 -140.213 1.00 52.04 283 GLU A C 1
ATOM 2220 O O . GLU A 1 282 ? 97.758 65.704 -140.603 1.00 51.96 283 GLU A O 1
ATOM 2226 N N . VAL A 1 283 ? 99.225 67.333 -141.033 1.00 49.26 284 VAL A N 1
ATOM 2227 C CA . VAL A 1 283 ? 98.880 67.358 -142.443 1.00 47.06 284 VAL A CA 1
ATOM 2228 C C . VAL A 1 283 ? 100.105 67.236 -143.370 1.00 46.82 284 VAL A C 1
ATOM 2229 O O . VAL A 1 283 ? 101.185 67.777 -143.091 1.00 46.53 284 VAL A O 1
ATOM 2233 N N . LYS A 1 284 ? 99.929 66.491 -144.456 1.00 45.95 285 LYS A N 1
ATOM 2234 C CA . LYS A 1 284 ? 100.968 66.321 -145.470 1.00 45.34 285 LYS A CA 1
ATOM 2235 C C . LYS A 1 284 ? 100.307 66.847 -146.728 1.00 43.90 285 LYS A C 1
ATOM 2236 O O . LYS A 1 284 ? 99.261 66.358 -147.121 1.00 44.73 285 LYS A O 1
ATOM 2242 N N . LEU A 1 285 ? 100.883 67.869 -147.337 1.00 42.78 286 LEU A N 1
ATOM 2243 C CA . LEU A 1 285 ? 100.306 68.448 -148.546 1.00 43.13 286 LEU A CA 1
ATOM 2244 C C . LEU A 1 285 ? 101.166 68.124 -149.783 1.00 42.34 286 LEU A C 1
ATOM 2245 O O . LEU A 1 285 ? 102.371 68.425 -149.823 1.00 42.45 286 LEU A O 1
ATOM 2250 N N . PHE A 1 286 ? 100.540 67.518 -150.793 1.00 40.40 287 PHE A N 1
ATOM 2251 C CA . PHE A 1 286 ? 101.248 67.129 -152.001 1.00 39.04 287 PHE A CA 1
ATOM 2252 C C . PHE A 1 286 ? 100.715 67.708 -153.278 1.00 38.73 287 PHE A C 1
ATOM 2253 O O . PHE A 1 286 ? 99.567 67.451 -153.633 1.00 39.61 287 PHE A O 1
ATOM 2261 N N . LYS A 1 287 ? 101.538 68.484 -153.978 1.00 39.03 288 LYS A N 1
ATOM 2262 C CA . LYS A 1 287 ? 101.148 68.993 -155.288 1.00 38.79 288 LYS A CA 1
ATOM 2263 C C . LYS A 1 287 ? 101.645 67.820 -156.165 1.00 40.49 288 LYS A C 1
ATOM 2264 O O . LYS A 1 287 ? 102.868 67.588 -156.278 1.00 39.78 288 LYS A O 1
ATOM 2270 N N . LEU A 1 288 ? 100.698 67.064 -156.730 1.00 41.18 289 LEU A N 1
ATOM 2271 C CA . LEU A 1 288 ? 100.992 65.863 -157.509 1.00 42.03 289 LEU A CA 1
ATOM 2272 C C . LEU A 1 288 ? 101.988 65.908 -158.685 1.00 42.70 289 LEU A C 1
ATOM 2273 O O . LEU A 1 288 ? 102.759 64.940 -158.878 1.00 42.27 289 LEU A O 1
ATOM 2278 N N . SER A 1 289 ? 101.998 66.999 -159.453 1.00 40.86 290 SER A N 1
ATOM 2279 C CA . SER A 1 289 ? 102.903 67.082 -160.589 1.00 40.15 290 SER A CA 1
ATOM 2280 C C . SER A 1 289 ? 104.342 67.275 -160.149 1.00 39.51 290 SER A C 1
ATOM 2281 O O . SER A 1 289 ? 105.255 67.333 -160.966 1.00 41.30 290 SER A O 1
ATOM 2284 N N . VAL A 1 290 ? 104.557 67.343 -158.850 1.00 38.81 291 VAL A N 1
ATOM 2285 C CA . VAL A 1 290 ? 105.885 67.617 -158.352 1.00 38.02 291 VAL A CA 1
ATOM 2286 C C . VAL A 1 290 ? 106.259 66.701 -157.196 1.00 37.76 291 VAL A C 1
ATOM 2287 O O . VAL A 1 290 ? 107.287 66.868 -156.555 1.00 36.23 291 VAL A O 1
ATOM 2291 N N . SER A 1 291 ? 105.414 65.711 -156.948 1.00 39.88 292 SER A N 1
ATOM 2292 C CA . SER A 1 291 ? 105.653 64.767 -155.859 1.00 41.81 292 SER A CA 1
ATOM 2293 C C . SER A 1 291 ? 105.665 63.350 -156.408 1.00 42.10 292 SER A C 1
ATOM 2294 O O . SER A 1 291 ? 105.171 63.102 -157.500 1.00 42.70 292 SER A O 1
ATOM 2297 N N . ASP A 1 292 ? 106.217 62.426 -155.640 1.00 43.30 293 ASP A N 1
ATOM 2298 C CA . ASP A 1 292 ? 106.296 61.038 -156.044 1.00 45.33 293 ASP A CA 1
ATOM 2299 C C . ASP A 1 292 ? 105.075 60.272 -155.543 1.00 45.26 293 ASP A C 1
ATOM 2300 O O . ASP A 1 292 ? 104.866 60.138 -154.338 1.00 42.91 293 ASP A O 1
ATOM 2305 N N . ARG A 1 293 ? 104.278 59.774 -156.482 1.00 46.63 294 ARG A N 1
ATOM 2306 C CA . ARG A 1 293 ? 103.071 59.027 -156.166 1.00 47.96 294 ARG A CA 1
ATOM 2307 C C . ARG A 1 293 ? 103.253 57.974 -155.072 1.00 47.98 294 ARG A C 1
ATOM 2308 O O . ARG A 1 293 ? 102.401 57.829 -154.196 1.00 48.25 294 ARG A O 1
ATOM 2316 N N . ASN A 1 294 ? 104.359 57.240 -155.126 1.00 48.69 295 ASN A N 1
ATOM 2317 C CA . ASN A 1 294 ? 104.649 56.201 -154.140 1.00 48.51 295 ASN A CA 1
ATOM 2318 C C . ASN A 1 294 ? 104.883 56.787 -152.760 1.00 48.49 295 ASN A C 1
ATOM 2319 O O . ASN A 1 294 ? 104.581 56.145 -151.757 1.00 48.72 295 ASN A O 1
ATOM 2324 N N . ASP A 1 295 ? 105.457 57.991 -152.707 1.00 49.08 296 ASP A N 1
ATOM 2325 C CA . ASP A 1 295 ? 105.719 58.650 -151.429 1.00 47.47 296 ASP A CA 1
ATOM 2326 C C . ASP A 1 295 ? 104.405 59.178 -150.866 1.00 46.36 296 ASP A C 1
ATOM 2327 O O . ASP A 1 295 ? 104.225 59.228 -149.649 1.00 45.89 296 ASP A O 1
ATOM 2332 N N . VAL A 1 296 ? 103.487 59.565 -151.750 1.00 44.98 297 VAL A N 1
ATOM 2333 C CA . VAL A 1 296 ? 102.180 60.047 -151.334 1.00 43.58 297 VAL A CA 1
ATOM 2334 C C . VAL A 1 296 ? 101.399 58.859 -150.745 1.00 44.45 297 VAL A C 1
ATOM 2335 O O . VAL A 1 296 ? 100.803 58.976 -149.674 1.00 44.65 297 VAL A O 1
ATOM 2339 N N . ILE A 1 297 ? 101.407 57.720 -151.440 1.00 44.44 298 ILE A N 1
ATOM 2340 C CA . ILE A 1 297 ? 100.720 56.523 -150.965 1.00 45.00 298 ILE A CA 1
ATOM 2341 C C . ILE A 1 297 ? 101.256 56.113 -149.594 1.00 46.50 298 ILE A C 1
ATOM 2342 O O . ILE A 1 297 ? 100.489 55.708 -148.710 1.00 47.59 298 ILE A O 1
ATOM 2347 N N . LYS A 1 298 ? 102.573 56.202 -149.418 1.00 47.12 299 LYS A N 1
ATOM 2348 C CA . LYS A 1 298 ? 103.183 55.836 -148.145 1.00 47.77 299 LYS A CA 1
ATOM 2349 C C . LYS A 1 298 ? 102.588 56.649 -146.995 1.00 47.88 299 LYS A C 1
ATOM 2350 O O . LYS A 1 298 ? 102.380 56.128 -145.894 1.00 48.13 299 LYS A O 1
ATOM 2356 N N . GLU A 1 299 ? 102.324 57.928 -147.240 1.00 46.99 300 GLU A N 1
ATOM 2357 C CA . GLU A 1 299 ? 101.781 58.766 -146.194 1.00 46.67 300 GLU A CA 1
ATOM 2358 C C . GLU A 1 299 ? 100.333 58.417 -145.888 1.00 46.23 300 GLU A C 1
ATOM 2359 O O . GLU A 1 299 ? 99.879 58.554 -144.750 1.00 47.02 300 GLU A O 1
ATOM 2365 N N . ILE A 1 300 ? 99.614 57.949 -146.899 1.00 44.73 301 ILE A N 1
ATOM 2366 C CA . ILE A 1 300 ? 98.219 57.589 -146.738 1.00 42.71 301 ILE A CA 1
ATOM 2367 C C . ILE A 1 300 ? 98.026 56.359 -145.845 1.00 43.48 301 ILE A C 1
ATOM 2368 O O . ILE A 1 300 ? 96.981 56.199 -145.221 1.00 45.20 301 ILE A O 1
ATOM 2373 N N . LEU A 1 301 ? 99.034 55.502 -145.758 1.00 44.56 302 LEU A N 1
ATOM 2374 C CA . LEU A 1 301 ? 98.954 54.295 -144.933 1.00 46.33 302 LEU A CA 1
ATOM 2375 C C . LEU A 1 301 ? 98.539 54.619 -143.503 1.00 49.58 302 LEU A C 1
ATOM 2376 O O . LEU A 1 301 ? 97.684 53.958 -142.922 1.00 51.73 302 LEU A O 1
ATOM 2381 N N . ASP A 1 302 ? 99.169 55.658 -142.960 1.00 53.03 303 ASP A N 1
ATOM 2382 C CA . ASP A 1 302 ? 98.964 56.147 -141.595 1.00 54.20 303 ASP A CA 1
ATOM 2383 C C . ASP A 1 302 ? 97.825 57.142 -141.443 1.00 53.55 303 ASP A C 1
ATOM 2384 O O . ASP A 1 302 ? 97.327 57.350 -140.342 1.00 54.25 303 ASP A O 1
ATOM 2389 N N . ALA A 1 303 ? 97.451 57.788 -142.540 1.00 51.35 304 ALA A N 1
ATOM 2390 C CA . ALA A 1 303 ? 96.408 58.794 -142.509 1.00 50.46 304 ALA A CA 1
ATOM 2391 C C . ALA A 1 303 ? 95.007 58.252 -142.305 1.00 49.89 304 ALA A C 1
ATOM 2392 O O . ALA A 1 303 ? 94.698 57.146 -142.714 1.00 51.31 304 ALA A O 1
ATOM 2394 N N . ARG A 1 304 ? 94.164 59.039 -141.649 1.00 49.41 305 ARG A N 1
ATOM 2395 C CA . ARG A 1 304 ? 92.780 58.652 -141.427 1.00 47.57 305 ARG A CA 1
ATOM 2396 C C . ARG A 1 304 ? 91.912 59.412 -142.404 1.00 46.38 305 ARG A C 1
ATOM 2397 O O . ARG A 1 304 ? 90.746 59.071 -142.580 1.00 47.16 305 ARG A O 1
ATOM 2405 N N . ALA A 1 305 ? 92.477 60.443 -143.030 1.00 44.54 306 ALA A N 1
ATOM 2406 C CA . ALA A 1 305 ? 91.745 61.230 -144.017 1.00 44.17 306 ALA A CA 1
ATOM 2407 C C . ALA A 1 305 ? 92.569 61.436 -145.298 1.00 45.63 306 ALA A C 1
ATOM 2408 O O . ALA A 1 305 ? 93.791 61.630 -145.255 1.00 46.11 306 ALA A O 1
ATOM 2410 N N . VAL A 1 306 ? 91.891 61.389 -146.442 1.00 45.61 307 VAL A N 1
ATOM 2411 C CA . VAL A 1 306 ? 92.533 61.589 -147.730 1.00 45.14 307 VAL A CA 1
ATOM 2412 C C . VAL A 1 306 ? 91.727 62.611 -148.525 1.00 46.17 307 VAL A C 1
ATOM 2413 O O . VAL A 1 306 ? 90.624 62.321 -148.960 1.00 48.70 307 VAL A O 1
ATOM 2417 N N . LEU A 1 307 ? 92.281 63.800 -148.718 1.00 45.72 308 LEU A N 1
ATOM 2418 C CA . LEU A 1 307 ? 91.615 64.855 -149.470 1.00 45.80 308 LEU A CA 1
ATOM 2419 C C . LEU A 1 307 ? 92.287 64.959 -150.856 1.00 46.16 308 LEU A C 1
ATOM 2420 O O . LEU A 1 307 ? 93.518 65.114 -150.940 1.00 45.86 308 LEU A O 1
ATOM 2425 N N . VAL A 1 308 ? 91.501 64.894 -151.934 1.00 44.39 309 VAL A N 1
ATOM 2426 C CA . VAL A 1 308 ? 92.074 65.001 -153.275 1.00 42.93 309 VAL A CA 1
ATOM 2427 C C . VAL A 1 308 ? 91.399 66.142 -154.025 1.00 42.92 309 VAL A C 1
ATOM 2428 O O . VAL A 1 308 ? 90.182 66.204 -154.086 1.00 44.88 309 VAL A O 1
ATOM 2432 N N . GLY A 1 309 ? 92.190 67.043 -154.602 1.00 41.63 310 GLY A N 1
ATOM 2433 C CA . GLY A 1 309 ? 91.614 68.175 -155.299 1.00 40.02 310 GLY A CA 1
ATOM 2434 C C . GLY A 1 309 ? 92.093 68.336 -156.727 1.00 41.66 310 GLY A C 1
ATOM 2435 O O . GLY A 1 309 ? 93.193 67.892 -157.095 1.00 42.03 310 GLY A O 1
ATOM 2436 N N . SER A 1 310 ? 91.271 68.989 -157.541 1.00 41.92 311 SER A N 1
ATOM 2437 C CA . SER A 1 310 ? 91.612 69.188 -158.930 1.00 41.91 311 SER A CA 1
ATOM 2438 C C . SER A 1 310 ? 90.605 70.088 -159.613 1.00 42.30 311 SER A C 1
ATOM 2439 O O . SER A 1 310 ? 89.421 70.024 -159.323 1.00 44.02 311 SER A O 1
ATOM 2442 N N . PRO A 1 311 ? 91.069 70.962 -160.508 1.00 42.40 312 PRO A N 1
ATOM 2443 C CA . PRO A 1 311 ? 90.223 71.893 -161.273 1.00 42.42 312 PRO A CA 1
ATOM 2444 C C . PRO A 1 311 ? 89.583 71.021 -162.351 1.00 43.69 312 PRO A C 1
ATOM 2445 O O . PRO A 1 311 ? 89.836 69.807 -162.391 1.00 43.56 312 PRO A O 1
ATOM 2449 N N . THR A 1 312 ? 88.788 71.604 -163.240 1.00 43.70 313 THR A N 1
ATOM 2450 C CA . THR A 1 312 ? 88.241 70.761 -164.276 1.00 45.69 313 THR A CA 1
ATOM 2451 C C . THR A 1 312 ? 88.764 71.300 -165.605 1.00 45.95 313 THR A C 1
ATOM 2452 O O . THR A 1 312 ? 88.791 72.511 -165.809 1.00 46.14 313 THR A O 1
ATOM 2456 N N . ILE A 1 313 ? 89.263 70.402 -166.457 1.00 46.51 314 ILE A N 1
ATOM 2457 C CA . ILE A 1 313 ? 89.771 70.761 -167.791 1.00 48.19 314 ILE A CA 1
ATOM 2458 C C . ILE A 1 313 ? 88.994 69.834 -168.709 1.00 48.90 314 ILE A C 1
ATOM 2459 O O . ILE A 1 313 ? 88.875 68.623 -168.415 1.00 48.85 314 ILE A O 1
ATOM 2464 N N . ASN A 1 314 ? 88.476 70.382 -169.811 1.00 48.46 315 ASN A N 1
ATOM 2465 C CA . ASN A 1 314 ? 87.711 69.583 -170.756 1.00 48.88 315 ASN A CA 1
ATOM 2466 C C . ASN A 1 314 ? 86.721 68.637 -170.055 1.00 50.05 315 ASN A C 1
ATOM 2467 O O . ASN A 1 314 ? 86.684 67.439 -170.343 1.00 50.16 315 ASN A O 1
ATOM 2472 N N . ASN A 1 315 ? 85.936 69.178 -169.127 1.00 51.37 316 ASN A N 1
ATOM 2473 C CA . ASN A 1 315 ? 84.919 68.411 -168.407 1.00 52.46 316 ASN A CA 1
ATOM 2474 C C . ASN A 1 315 ? 85.498 67.228 -167.642 1.00 53.56 316 ASN A C 1
ATOM 2475 O O . ASN A 1 315 ? 84.752 66.404 -167.130 1.00 55.43 316 ASN A O 1
ATOM 2480 N N . ASP A 1 316 ? 86.822 67.153 -167.547 1.00 54.50 317 ASP A N 1
ATOM 2481 C CA . ASP A 1 316 ? 87.487 66.041 -166.854 1.00 54.93 317 ASP A CA 1
ATOM 2482 C C . ASP A 1 316 ? 88.402 66.549 -165.729 1.00 53.20 317 ASP A C 1
ATOM 2483 O O . ASP A 1 316 ? 88.530 67.748 -165.504 1.00 52.68 317 ASP A O 1
ATOM 2488 N N . ILE A 1 317 ? 89.041 65.630 -165.022 1.00 50.88 318 ILE A N 1
ATOM 2489 C CA . ILE A 1 317 ? 89.967 66.023 -163.979 1.00 49.28 318 ILE A CA 1
ATOM 2490 C C . ILE A 1 317 ? 91.284 66.276 -164.692 1.00 50.62 318 ILE A C 1
ATOM 2491 O O . ILE A 1 317 ? 91.449 65.930 -165.869 1.00 52.10 318 ILE A O 1
ATOM 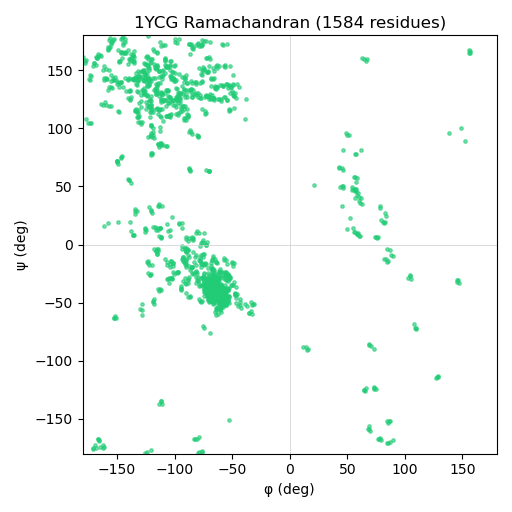2496 N N . LEU A 1 318 ? 92.220 66.872 -163.967 1.00 50.90 319 LEU A N 1
ATOM 2497 C CA . LEU A 1 318 ? 93.553 67.160 -164.480 1.00 50.49 319 LEU A CA 1
ATOM 2498 C C . LEU A 1 318 ? 94.263 65.795 -164.547 1.00 51.71 319 LEU A C 1
ATOM 2499 O O . LEU A 1 318 ? 94.296 65.044 -163.566 1.00 53.21 319 LEU A O 1
ATOM 2504 N N . PRO A 1 319 ? 94.837 65.455 -165.706 1.00 52.51 320 PRO A N 1
ATOM 2505 C CA . PRO A 1 319 ? 95.532 64.173 -165.908 1.00 51.91 320 PRO A CA 1
ATOM 2506 C C . PRO A 1 319 ? 96.562 63.719 -164.862 1.00 52.98 320 PRO A C 1
ATOM 2507 O O . PRO A 1 319 ? 96.726 62.520 -164.633 1.00 53.07 320 PRO A O 1
ATOM 2511 N N . VAL A 1 320 ? 97.257 64.662 -164.232 1.00 53.81 321 VAL A N 1
ATOM 2512 C CA . VAL A 1 320 ? 98.263 64.313 -163.220 1.00 53.81 321 VAL A CA 1
ATOM 2513 C C . VAL A 1 320 ? 97.643 63.702 -161.973 1.00 52.42 321 VAL A C 1
ATOM 2514 O O . VAL A 1 320 ? 98.324 63.031 -161.185 1.00 52.21 321 VAL A O 1
ATOM 2518 N N . VAL A 1 321 ? 96.352 63.955 -161.785 1.00 50.69 322 VAL A N 1
ATOM 2519 C CA . VAL A 1 321 ? 95.650 63.446 -160.622 1.00 49.58 322 VAL A CA 1
ATOM 2520 C C . VAL A 1 321 ? 95.147 62.025 -160.849 1.00 49.64 322 VAL A C 1
ATOM 2521 O O . VAL A 1 321 ? 94.892 61.292 -159.882 1.00 50.74 322 VAL A O 1
ATOM 2525 N N . SER A 1 322 ? 95.042 61.622 -162.115 1.00 48.45 323 SER A N 1
ATOM 2526 C CA . SER A 1 322 ? 94.563 60.282 -162.452 1.00 47.57 323 SER A CA 1
ATOM 2527 C C . SER A 1 322 ? 95.346 59.112 -161.864 1.00 46.36 323 SER A C 1
ATOM 2528 O O . SER A 1 322 ? 94.762 58.159 -161.349 1.00 45.90 323 SER A O 1
ATOM 2531 N N . PRO A 1 323 ? 96.682 59.169 -161.932 1.00 45.53 324 PRO A N 1
ATOM 2532 C CA . PRO A 1 323 ? 97.479 58.069 -161.388 1.00 44.42 324 PRO A CA 1
ATOM 2533 C C . PRO A 1 323 ? 97.178 57.759 -159.943 1.00 44.04 324 PRO A C 1
ATOM 2534 O O . PRO A 1 323 ? 96.985 56.610 -159.596 1.00 45.53 324 PRO A O 1
ATOM 2538 N N . LEU A 1 324 ? 97.132 58.782 -159.099 1.00 45.03 325 LEU A N 1
ATOM 2539 C CA . LEU A 1 324 ? 96.880 58.577 -157.673 1.00 45.28 325 LEU A CA 1
ATOM 2540 C C . LEU A 1 324 ? 95.500 57.960 -157.440 1.00 47.25 325 LEU A C 1
ATOM 2541 O O . LEU A 1 324 ? 95.350 57.085 -156.593 1.00 46.24 325 LEU A O 1
ATOM 2546 N N . LEU A 1 325 ? 94.501 58.381 -158.211 1.00 49.98 326 LEU A N 1
ATOM 2547 C CA . LEU A 1 325 ? 93.158 57.835 -158.048 1.00 53.43 326 LEU A CA 1
ATOM 2548 C C . LEU A 1 325 ? 93.028 56.371 -158.478 1.00 56.19 326 LEU A C 1
ATOM 2549 O O . LEU A 1 325 ? 92.466 55.549 -157.737 1.00 57.25 326 LEU A O 1
ATOM 2554 N N . ASP A 1 326 ? 93.532 56.027 -159.661 1.00 58.22 327 ASP A N 1
ATOM 2555 C CA . ASP A 1 326 ? 93.433 54.640 -160.101 1.00 60.47 327 ASP A CA 1
ATOM 2556 C C . ASP A 1 326 ? 94.292 53.738 -159.228 1.00 59.92 327 ASP A C 1
ATOM 2557 O O . ASP A 1 326 ? 94.063 52.534 -159.138 1.00 60.21 327 ASP A O 1
ATOM 2562 N N . ASP A 1 327 ? 95.266 54.336 -158.560 1.00 59.08 328 ASP A N 1
ATOM 2563 C CA . ASP A 1 327 ? 96.159 53.594 -157.695 1.00 59.13 328 ASP A CA 1
ATOM 2564 C C . ASP A 1 327 ? 95.502 53.346 -156.329 1.00 58.68 328 ASP A C 1
ATOM 2565 O O . ASP A 1 327 ? 95.729 52.310 -155.700 1.00 58.99 328 ASP A O 1
ATOM 2570 N N . LEU A 1 328 ? 94.676 54.291 -155.883 1.00 57.32 329 LEU A N 1
ATOM 2571 C CA . LEU A 1 328 ? 93.972 54.150 -154.613 1.00 55.94 329 LEU A CA 1
ATOM 2572 C C . LEU A 1 328 ? 92.836 53.129 -154.769 1.00 55.88 329 LEU A C 1
ATOM 2573 O O . LEU A 1 328 ? 92.582 52.328 -153.854 1.00 56.49 329 LEU A O 1
ATOM 2578 N N . VAL A 1 329 ? 92.161 53.148 -155.920 1.00 53.91 330 VAL A N 1
ATOM 2579 C CA . VAL A 1 329 ? 91.089 52.190 -156.167 1.00 52.92 330 VAL A CA 1
ATOM 2580 C C . VAL A 1 329 ? 91.636 50.771 -156.080 1.00 53.08 330 VAL A C 1
ATOM 2581 O O . VAL A 1 329 ? 91.048 49.912 -155.442 1.00 53.35 330 VAL A O 1
ATOM 2585 N N . GLY A 1 330 ? 92.777 50.531 -156.713 1.00 52.67 331 GLY A N 1
ATOM 2586 C CA . GLY A 1 330 ? 93.369 49.212 -156.671 1.00 52.90 331 GLY A CA 1
ATOM 2587 C C . GLY A 1 330 ? 93.982 48.841 -155.329 1.00 53.78 331 GLY A C 1
ATOM 2588 O O . GLY A 1 330 ? 93.935 47.676 -154.919 1.00 53.02 331 GLY A O 1
ATOM 2589 N N . LEU A 1 331 ? 94.557 49.818 -154.633 1.00 55.26 332 LEU A N 1
ATOM 2590 C CA . LEU A 1 331 ? 95.191 49.545 -153.345 1.00 56.87 332 LEU A CA 1
ATOM 2591 C C . LEU A 1 331 ? 94.207 49.376 -152.201 1.00 58.19 332 LEU A C 1
ATOM 2592 O O . LEU A 1 331 ? 94.567 48.864 -151.144 1.00 58.23 332 LEU A O 1
ATOM 2597 N N . ARG A 1 332 ? 92.975 49.823 -152.420 1.00 60.34 333 ARG A N 1
ATOM 2598 C CA . ARG A 1 332 ? 91.896 49.727 -151.437 1.00 62.48 333 ARG A CA 1
ATOM 2599 C C . ARG A 1 332 ? 92.249 50.117 -149.997 1.00 62.64 333 ARG A C 1
ATOM 2600 O O . ARG A 1 332 ? 92.225 49.280 -149.094 1.00 62.81 333 ARG A O 1
ATOM 2608 N N . PRO A 1 333 ? 92.566 51.407 -149.764 1.00 62.94 334 PRO A N 1
ATOM 2609 C CA . PRO A 1 333 ? 92.915 51.886 -148.421 1.00 62.22 334 PRO A CA 1
ATOM 2610 C C . PRO A 1 333 ? 91.798 51.500 -147.454 1.00 62.56 334 PRO A C 1
ATOM 2611 O O . PRO A 1 333 ? 90.600 51.655 -147.751 1.00 61.53 334 PRO A O 1
ATOM 2615 N N . LYS A 1 334 ? 92.211 51.026 -146.289 1.00 62.39 335 LYS A N 1
ATOM 2616 C CA . LYS A 1 334 ? 91.297 50.572 -145.256 1.00 63.41 335 LYS A CA 1
ATOM 2617 C C . LYS A 1 334 ? 90.936 51.631 -144.205 1.00 63.65 335 LYS A C 1
ATOM 2618 O O . LYS A 1 334 ? 91.817 52.293 -143.648 1.00 62.73 335 LYS A O 1
ATOM 2624 N N . ASN A 1 335 ? 89.637 51.791 -143.955 1.00 63.92 336 ASN A N 1
ATOM 2625 C CA . ASN A 1 335 ? 89.158 52.712 -142.933 1.00 63.89 336 ASN A CA 1
ATOM 2626 C C . ASN A 1 335 ? 89.632 54.170 -143.115 1.00 62.36 336 ASN A C 1
ATOM 2627 O O . ASN A 1 335 ? 90.255 54.761 -142.235 1.00 62.93 336 ASN A O 1
ATOM 2632 N N . LYS A 1 336 ? 89.311 54.755 -144.267 1.00 60.79 337 LYS A N 1
ATOM 2633 C CA . LYS A 1 336 ? 89.703 56.135 -144.561 1.00 59.07 337 LYS A CA 1
ATOM 2634 C C . LYS A 1 336 ? 88.509 57.051 -144.840 1.00 58.53 337 LYS A C 1
ATOM 2635 O O . LYS A 1 336 ? 87.520 56.654 -145.461 1.00 58.07 337 LYS A O 1
ATOM 2641 N N . VAL A 1 337 ? 88.620 58.288 -144.371 1.00 58.09 338 VAL A N 1
ATOM 2642 C CA . VAL A 1 337 ? 87.600 59.314 -144.580 1.00 56.82 338 VAL A CA 1
ATOM 2643 C C . VAL A 1 337 ? 88.176 60.200 -145.676 1.00 55.36 338 VAL A C 1
ATOM 2644 O O . VAL A 1 337 ? 89.390 60.394 -145.729 1.00 55.13 338 VAL A O 1
ATOM 2648 N N . GLY A 1 338 ? 87.332 60.730 -146.555 1.00 53.80 339 GLY A N 1
ATOM 2649 C CA . GLY A 1 338 ? 87.862 61.557 -147.623 1.00 52.12 339 GLY A CA 1
ATOM 2650 C C . GLY A 1 338 ? 87.007 62.717 -148.091 1.00 51.56 339 GLY A C 1
ATOM 2651 O O . GLY A 1 338 ? 85.887 62.921 -147.619 1.00 52.33 339 GLY A O 1
ATOM 2652 N N . LEU A 1 339 ? 87.544 63.488 -149.030 1.00 50.43 340 LEU A N 1
ATOM 2653 C CA . LEU A 1 339 ? 86.843 64.642 -149.570 1.00 49.19 340 LEU A CA 1
ATOM 2654 C C . LEU A 1 339 ? 87.482 65.022 -150.895 1.00 48.34 340 LEU A C 1
ATOM 2655 O O . LEU A 1 339 ? 88.695 64.916 -151.064 1.00 49.01 340 LEU A O 1
ATOM 2660 N N . ALA A 1 340 ? 86.650 65.450 -151.836 1.00 46.82 341 ALA A N 1
ATOM 2661 C CA . ALA A 1 340 ? 87.116 65.878 -153.143 1.00 45.52 341 ALA A CA 1
ATOM 2662 C C . ALA A 1 340 ? 86.837 67.378 -153.224 1.00 45.71 341 ALA A C 1
ATOM 2663 O O . ALA A 1 340 ? 85.867 67.871 -152.611 1.00 46.81 341 ALA A O 1
ATOM 2665 N N . PHE A 1 341 ? 87.669 68.113 -153.963 1.00 42.94 342 PHE A N 1
ATOM 2666 C CA . PHE A 1 341 ? 87.468 69.554 -154.050 1.00 40.98 342 PHE A CA 1
ATOM 2667 C C . PHE A 1 341 ? 88.107 70.109 -155.291 1.00 40.59 342 PHE A C 1
ATOM 2668 O O . PHE A 1 341 ? 88.878 69.407 -155.944 1.00 42.70 342 PHE A O 1
ATOM 2676 N N . GLY A 1 342 ? 87.781 71.352 -155.629 1.00 38.57 343 GLY A N 1
ATOM 2677 C CA . GLY A 1 342 ? 88.368 71.942 -156.808 1.00 38.55 343 GLY A CA 1
ATOM 2678 C C . GLY A 1 342 ? 87.573 73.069 -157.422 1.00 40.50 343 GLY A C 1
ATOM 2679 O O . GLY A 1 342 ? 86.400 73.264 -157.137 1.00 41.02 343 GLY A O 1
ATOM 2680 N N . ALA A 1 343 ? 88.233 73.821 -158.290 1.00 42.82 344 ALA A N 1
ATOM 2681 C CA . ALA A 1 343 ? 87.610 74.954 -158.968 1.00 45.04 344 ALA A CA 1
ATOM 2682 C C . ALA A 1 343 ? 87.116 74.528 -160.345 1.00 46.52 344 ALA A C 1
ATOM 2683 O O . ALA A 1 343 ? 87.309 73.367 -160.755 1.00 48.50 344 ALA A O 1
ATOM 2685 N N . TYR A 1 344 ? 86.462 75.457 -161.040 1.00 47.41 345 TYR A N 1
ATOM 2686 C CA . TYR A 1 344 ? 85.944 75.207 -162.386 1.00 49.80 345 TYR A CA 1
ATOM 2687 C C . TYR A 1 344 ? 85.572 76.555 -162.981 1.00 50.29 345 TYR A C 1
ATOM 2688 O O . TYR A 1 344 ? 85.444 77.535 -162.257 1.00 50.51 345 TYR A O 1
ATOM 2697 N N . GLY A 1 345 ? 85.425 76.609 -164.297 1.00 51.93 346 GLY A N 1
ATOM 2698 C CA . GLY A 1 345 ? 85.104 77.864 -164.945 1.00 54.46 346 GLY A CA 1
ATOM 2699 C C . GLY A 1 345 ? 83.666 78.041 -165.389 1.00 56.78 346 GLY A C 1
ATOM 2700 O O . GLY A 1 345 ? 83.178 79.165 -165.461 1.00 59.32 346 GLY A O 1
ATOM 2701 N N . TRP A 1 346 ? 82.978 76.954 -165.704 1.00 57.45 347 TRP A N 1
ATOM 2702 C CA . TRP A 1 346 ? 81.595 77.085 -166.132 1.00 58.13 347 TRP A CA 1
ATOM 2703 C C . TRP A 1 346 ? 80.702 75.882 -165.855 1.00 58.52 347 TRP A C 1
ATOM 2704 O O . TRP A 1 346 ? 79.752 75.981 -165.080 1.00 60.17 347 TRP A O 1
ATOM 2715 N N . GLY A 1 347 ? 81.007 74.743 -166.459 1.00 57.43 348 GLY A N 1
ATOM 2716 C CA . GLY A 1 347 ? 80.181 73.575 -166.235 1.00 56.42 348 GLY A CA 1
ATOM 2717 C C . GLY A 1 347 ? 80.681 72.609 -165.179 1.00 57.10 348 GLY A C 1
ATOM 2718 O O . GLY A 1 347 ? 79.885 71.857 -164.606 1.00 58.02 348 GLY A O 1
ATOM 2719 N N . GLY A 1 348 ? 81.987 72.618 -164.916 1.00 55.71 349 GLY A N 1
ATOM 2720 C CA . GLY A 1 348 ? 82.533 71.710 -163.930 1.00 54.57 349 GLY A CA 1
ATOM 2721 C C . GLY A 1 348 ? 82.646 70.328 -164.541 1.00 55.14 349 GLY A C 1
ATOM 2722 O O . GLY A 1 348 ? 82.513 70.180 -165.764 1.00 55.54 349 GLY A O 1
ATOM 2723 N N . GLY A 1 349 ? 82.891 69.317 -163.707 1.00 54.67 350 GLY A N 1
ATOM 2724 C CA . GLY A 1 349 ? 83.023 67.962 -164.214 1.00 54.51 350 GLY A CA 1
ATOM 2725 C C . GLY A 1 349 ? 84.023 67.122 -163.433 1.00 55.92 350 GLY A C 1
ATOM 2726 O O . GLY A 1 349 ? 83.881 65.896 -163.321 1.00 55.99 350 GLY A O 1
ATOM 2727 N N . ALA A 1 350 ? 85.040 67.776 -162.880 1.00 56.00 351 ALA A N 1
ATOM 2728 C CA . ALA A 1 350 ? 86.065 67.079 -162.119 1.00 54.33 351 ALA A CA 1
ATOM 2729 C C . ALA A 1 350 ? 85.556 66.521 -160.798 1.00 54.27 351 ALA A C 1
ATOM 2730 O O . ALA A 1 350 ? 85.974 65.443 -160.364 1.00 53.17 351 ALA A O 1
ATOM 2732 N N . GLN A 1 351 ? 84.652 67.254 -160.158 1.00 54.63 352 GLN A N 1
ATOM 2733 C CA . GLN A 1 351 ? 84.137 66.829 -158.865 1.00 56.33 352 GLN A CA 1
ATOM 2734 C C . GLN A 1 351 ? 83.448 65.467 -158.906 1.00 56.87 352 GLN A C 1
ATOM 2735 O O . GLN A 1 351 ? 83.604 64.664 -157.977 1.00 56.47 352 GLN A O 1
ATOM 2741 N N . LYS A 1 352 ? 82.682 65.219 -159.971 1.00 57.71 353 LYS A N 1
ATOM 2742 C CA . LYS A 1 352 ? 81.960 63.946 -160.163 1.00 57.56 353 LYS A CA 1
ATOM 2743 C C . LYS A 1 352 ? 82.954 62.795 -160.256 1.00 55.40 353 LYS A C 1
ATOM 2744 O O . LYS A 1 352 ? 82.835 61.775 -159.557 1.00 54.82 353 LYS A O 1
ATOM 2750 N N . ILE A 1 353 ? 83.926 62.970 -161.149 1.00 52.65 354 ILE A N 1
ATOM 2751 C CA . ILE A 1 353 ? 84.962 61.974 -161.379 1.00 50.88 354 ILE A CA 1
ATOM 2752 C C . ILE A 1 353 ? 85.755 61.702 -160.098 1.00 51.30 354 ILE A C 1
ATOM 2753 O O . ILE A 1 353 ? 86.005 60.546 -159.752 1.00 51.07 354 ILE A O 1
ATOM 2758 N N . LEU A 1 354 ? 86.134 62.761 -159.386 1.00 51.42 355 LEU A N 1
ATOM 2759 C CA . LEU A 1 354 ? 86.884 62.606 -158.143 1.00 51.91 355 LEU A CA 1
ATOM 2760 C C . LEU A 1 354 ? 86.115 61.796 -157.107 1.00 53.47 355 LEU A C 1
ATOM 2761 O O . LEU A 1 354 ? 86.665 60.849 -156.522 1.00 52.21 355 LEU A O 1
ATOM 2766 N N . GLU A 1 355 ? 84.847 62.153 -156.889 1.00 56.03 356 GLU A N 1
ATOM 2767 C CA . GLU A 1 355 ? 84.024 61.447 -155.913 1.00 59.04 356 GLU A CA 1
ATOM 2768 C C . GLU A 1 355 ? 83.750 60.003 -156.328 1.00 60.23 356 GLU A C 1
ATOM 2769 O O . GLU A 1 355 ? 83.758 59.087 -155.492 1.00 59.67 356 GLU A O 1
ATOM 2775 N N . GLU A 1 356 ? 83.531 59.797 -157.622 1.00 60.70 357 GLU A N 1
ATOM 2776 C CA . GLU A 1 356 ? 83.284 58.458 -158.129 1.00 62.03 357 GLU A CA 1
ATOM 2777 C C . GLU A 1 356 ? 84.475 57.560 -157.834 1.00 61.29 357 GLU A C 1
ATOM 2778 O O . GLU A 1 356 ? 84.319 56.473 -157.281 1.00 61.16 357 GLU A O 1
ATOM 2784 N N . ARG A 1 357 ? 85.667 58.022 -158.212 1.00 60.58 358 ARG A N 1
ATOM 2785 C CA . ARG A 1 357 ? 86.903 57.263 -158.005 1.00 59.27 358 ARG A CA 1
ATOM 2786 C C . ARG A 1 357 ? 87.208 57.108 -156.513 1.00 58.90 358 ARG A C 1
ATOM 2787 O O . ARG A 1 357 ? 87.712 56.066 -156.078 1.00 57.83 358 ARG A O 1
ATOM 2795 N N . LEU A 1 358 ? 86.901 58.135 -155.723 1.00 58.45 359 LEU A N 1
ATOM 2796 C CA . LEU A 1 358 ? 87.150 58.053 -154.290 1.00 57.95 359 LEU A CA 1
ATOM 2797 C C . LEU A 1 358 ? 86.263 56.999 -153.641 1.00 58.02 359 LEU A C 1
ATOM 2798 O O . LEU A 1 358 ? 86.691 56.295 -152.726 1.00 57.44 359 LEU A O 1
ATOM 2803 N N . LYS A 1 359 ? 85.025 56.888 -154.120 1.00 58.98 360 LYS A N 1
ATOM 2804 C CA . LYS A 1 359 ? 84.088 55.899 -153.588 1.00 59.66 360 LYS A CA 1
ATOM 2805 C C . LYS A 1 359 ? 84.485 54.502 -154.031 1.00 59.60 360 LYS A C 1
ATOM 2806 O O . LYS A 1 359 ? 84.335 53.531 -153.282 1.00 59.67 360 LYS A O 1
ATOM 2812 N N . ALA A 1 360 ? 84.994 54.412 -155.255 1.00 59.51 361 ALA A N 1
ATOM 2813 C CA . ALA A 1 360 ? 85.440 53.146 -155.820 1.00 59.02 361 ALA A CA 1
ATOM 2814 C C . ALA A 1 360 ? 86.607 52.600 -154.991 1.00 59.37 361 ALA A C 1
ATOM 2815 O O . ALA A 1 360 ? 86.851 51.392 -154.952 1.00 59.14 361 ALA A O 1
ATOM 2817 N N . ALA A 1 361 ? 87.328 53.506 -154.336 1.00 59.50 362 ALA A N 1
ATOM 2818 C CA . ALA A 1 361 ? 88.461 53.135 -153.502 1.00 59.57 362 ALA A CA 1
ATOM 2819 C C . ALA A 1 361 ? 87.960 52.824 -152.100 1.00 60.24 362 ALA A C 1
ATOM 2820 O O . ALA A 1 361 ? 88.759 52.566 -151.187 1.00 60.03 362 ALA A O 1
ATOM 2822 N N . LYS A 1 362 ? 86.632 52.838 -151.956 1.00 60.69 363 LYS A N 1
ATOM 2823 C CA . LYS A 1 362 ? 85.941 52.575 -150.691 1.00 61.59 363 LYS A CA 1
ATOM 2824 C C . LYS A 1 362 ? 86.426 53.537 -149.589 1.00 61.79 363 LYS A C 1
ATOM 2825 O O . LYS A 1 362 ? 86.717 53.148 -148.458 1.00 60.27 363 LYS A O 1
ATOM 2831 N N . ILE A 1 363 ? 86.503 54.807 -149.967 1.00 62.36 364 ILE A N 1
ATOM 2832 C CA . ILE A 1 363 ? 86.910 55.893 -149.093 1.00 63.79 364 ILE A CA 1
ATOM 2833 C C . ILE A 1 363 ? 85.601 56.657 -148.813 1.00 64.72 364 ILE A C 1
ATOM 2834 O O . ILE A 1 363 ? 84.940 57.138 -149.731 1.00 64.86 364 ILE A O 1
ATOM 2839 N N . GLU A 1 364 ? 85.207 56.724 -147.546 1.00 66.25 365 GLU A N 1
ATOM 2840 C CA . GLU A 1 364 ? 83.962 57.390 -147.137 1.00 67.91 365 GLU A CA 1
ATOM 2841 C C . GLU A 1 364 ? 84.036 58.932 -147.200 1.00 66.81 365 GLU A C 1
ATOM 2842 O O . GLU A 1 364 ? 84.767 59.568 -146.436 1.00 66.06 365 GLU A O 1
ATOM 2848 N N . LEU A 1 365 ? 83.278 59.522 -148.119 1.00 66.57 366 LEU A N 1
ATOM 2849 C CA . LEU A 1 365 ? 83.267 60.973 -148.282 1.00 67.64 366 LEU A CA 1
ATOM 2850 C C . LEU A 1 365 ? 82.629 61.667 -147.077 1.00 68.92 366 LEU A C 1
ATOM 2851 O O . LEU A 1 365 ? 81.513 61.341 -146.677 1.00 69.21 366 LEU A O 1
ATOM 2856 N N . ILE A 1 366 ? 83.353 62.617 -146.491 1.00 69.99 367 ILE A N 1
ATOM 2857 C CA . ILE A 1 366 ? 82.861 63.348 -145.329 1.00 70.64 367 ILE A CA 1
ATOM 2858 C C . ILE A 1 366 ? 81.823 64.387 -145.811 1.00 70.68 367 ILE A C 1
ATOM 2859 O O . ILE A 1 366 ? 81.272 65.147 -145.021 1.00 70.82 367 ILE A O 1
ATOM 2864 N N . ALA A 1 367 ? 81.553 64.398 -147.116 1.00 70.90 368 ALA A N 1
ATOM 2865 C CA . ALA A 1 367 ? 80.573 65.312 -147.706 1.00 71.59 368 ALA A CA 1
ATOM 2866 C C . ALA A 1 367 ? 80.317 65.093 -149.197 1.00 73.02 368 ALA A C 1
ATOM 2867 O O . ALA A 1 367 ? 81.157 65.452 -150.017 1.00 72.95 368 ALA A O 1
ATOM 2869 N N . GLU A 1 368 ? 79.176 64.493 -149.556 1.00 76.10 369 GLU A N 1
ATOM 2870 C CA . GLU A 1 368 ? 78.850 64.345 -150.974 1.00 77.42 369 GLU A CA 1
ATOM 2871 C C . GLU A 1 368 ? 78.799 65.843 -151.306 1.00 77.18 369 GLU A C 1
ATOM 2872 O O . GLU A 1 368 ? 78.411 66.649 -150.460 1.00 78.53 369 GLU A O 1
ATOM 2878 N N . PRO A 1 369 ? 79.057 66.214 -152.564 1.00 75.74 370 PRO A N 1
ATOM 2879 C CA . PRO A 1 369 ? 79.109 67.587 -153.047 1.00 73.08 370 PRO A CA 1
ATOM 2880 C C . PRO A 1 369 ? 80.167 68.258 -152.174 1.00 70.83 370 PRO A C 1
ATOM 2881 O O . PRO A 1 369 ? 79.855 68.938 -151.186 1.00 71.98 370 PRO A O 1
ATOM 2885 N N . GLY A 1 370 ? 81.421 67.979 -152.506 1.00 66.85 371 GLY A N 1
ATOM 2886 C CA . GLY A 1 370 ? 82.535 68.549 -151.771 1.00 61.81 371 GLY A CA 1
ATOM 2887 C C . GLY A 1 370 ? 82.716 69.983 -152.214 1.00 57.55 371 GLY A C 1
ATOM 2888 O O . GLY A 1 370 ? 82.114 70.393 -153.201 1.00 55.42 371 GLY A O 1
ATOM 2889 N N . PRO A 1 371 ? 83.563 70.754 -151.527 1.00 55.90 372 PRO A N 1
ATOM 2890 C CA . PRO A 1 371 ? 83.848 72.158 -151.817 1.00 54.89 372 PRO A CA 1
ATOM 2891 C C . PRO A 1 371 ? 84.151 72.369 -153.282 1.00 55.33 372 PRO A C 1
ATOM 2892 O O . PRO A 1 371 ? 85.020 71.707 -153.852 1.00 56.77 372 PRO A O 1
ATOM 2896 N N . THR A 1 372 ? 83.456 73.312 -153.886 1.00 54.55 373 THR A N 1
ATOM 2897 C CA . THR A 1 372 ? 83.669 73.607 -155.285 1.00 54.67 373 THR A CA 1
ATOM 2898 C C . THR A 1 372 ? 83.599 75.123 -155.414 1.00 54.03 373 THR A C 1
ATOM 2899 O O . THR A 1 372 ? 82.809 75.773 -154.751 1.00 55.72 373 THR A O 1
ATOM 2903 N N . VAL A 1 373 ? 84.440 75.693 -156.255 1.00 54.39 374 VAL A N 1
ATOM 2904 C CA . VAL A 1 373 ? 84.480 77.141 -156.412 1.00 55.14 374 VAL A CA 1
ATOM 2905 C C . VAL A 1 373 ? 84.504 77.510 -157.884 1.00 56.37 374 VAL A C 1
ATOM 2906 O O . VAL A 1 373 ? 85.126 76.809 -158.684 1.00 57.86 374 VAL A O 1
ATOM 2910 N N . GLN A 1 374 ? 83.836 78.595 -158.261 1.00 56.79 375 GLN A N 1
ATOM 2911 C CA . GLN A 1 374 ? 83.883 78.978 -159.655 1.00 58.18 375 GLN A CA 1
ATOM 2912 C C . GLN A 1 374 ? 84.871 80.120 -159.858 1.00 58.28 375 GLN A C 1
ATOM 2913 O O . GLN A 1 374 ? 84.722 81.193 -159.289 1.00 57.06 375 GLN A O 1
ATOM 2919 N N . TRP A 1 375 ? 85.883 79.867 -160.685 1.00 59.69 376 TRP A N 1
ATOM 2920 C CA . TRP A 1 375 ? 86.930 80.840 -160.985 1.00 60.89 376 TRP A CA 1
ATOM 2921 C C . TRP A 1 375 ? 87.882 81.025 -159.806 1.00 61.34 376 TRP A C 1
ATOM 2922 O O . TRP A 1 375 ? 88.887 80.320 -159.699 1.00 61.95 376 TRP A O 1
ATOM 2933 N N . VAL A 1 376 ? 87.570 81.958 -158.914 1.00 61.76 377 VAL A N 1
ATOM 2934 C CA . VAL A 1 376 ? 88.430 82.181 -157.763 1.00 62.06 377 VAL A CA 1
ATOM 2935 C C . VAL A 1 376 ? 87.654 82.094 -156.455 1.00 63.44 377 VAL A C 1
ATOM 2936 O O . VAL A 1 376 ? 86.455 82.381 -156.412 1.00 63.73 377 VAL A O 1
ATOM 2940 N N . PRO A 1 377 ? 88.328 81.676 -155.372 1.00 64.67 378 PRO A N 1
ATOM 2941 C CA . PRO A 1 377 ? 87.616 81.596 -154.098 1.00 65.45 378 PRO A CA 1
ATOM 2942 C C . PRO A 1 377 ? 87.438 82.996 -153.539 1.00 67.84 378 PRO A C 1
ATOM 2943 O O . PRO A 1 377 ? 88.248 83.887 -153.775 1.00 67.70 378 PRO A O 1
ATOM 2947 N N . ARG A 1 378 ? 86.356 83.183 -152.810 1.00 70.43 379 ARG A N 1
ATOM 2948 C CA . ARG A 1 378 ? 86.085 84.446 -152.170 1.00 72.33 379 ARG A CA 1
ATOM 2949 C C . ARG A 1 378 ? 86.227 84.142 -150.664 1.00 72.67 379 ARG A C 1
ATOM 2950 O O . ARG A 1 378 ? 86.392 82.974 -150.277 1.00 71.80 379 ARG A O 1
ATOM 2958 N N . GLY A 1 379 ? 86.205 85.178 -149.832 1.00 72.45 380 GLY A N 1
ATOM 2959 C CA . GLY A 1 379 ? 86.354 84.994 -148.396 1.00 70.97 380 GLY A CA 1
ATOM 2960 C C . GLY A 1 379 ? 85.573 83.842 -147.771 1.00 70.66 380 GLY A C 1
ATOM 2961 O O . GLY A 1 379 ? 86.136 83.003 -147.054 1.00 69.60 380 GLY A O 1
ATOM 2962 N N . GLU A 1 380 ? 84.269 83.792 -148.026 1.00 69.68 381 GLU A N 1
ATOM 2963 C CA . GLU A 1 380 ? 83.436 82.739 -147.457 1.00 69.97 381 GLU A CA 1
ATOM 2964 C C . GLU A 1 380 ? 83.750 81.351 -148.022 1.00 68.89 381 GLU A C 1
ATOM 2965 O O . GLU A 1 380 ? 83.637 80.357 -147.305 1.00 68.88 381 GLU A O 1
ATOM 2971 N N . ASP A 1 381 ? 84.164 81.271 -149.287 1.00 67.16 382 ASP A N 1
ATOM 2972 C CA . ASP A 1 381 ? 84.518 79.975 -149.875 1.00 63.70 382 ASP A CA 1
ATOM 2973 C C . ASP A 1 381 ? 85.663 79.362 -149.071 1.00 61.38 382 ASP A C 1
ATOM 2974 O O . ASP A 1 381 ? 85.597 78.191 -148.687 1.00 59.72 382 ASP A O 1
ATOM 2979 N N . LEU A 1 382 ? 86.707 80.151 -148.809 1.00 58.95 383 LEU A N 1
ATOM 2980 C CA . LEU A 1 382 ? 87.841 79.654 -148.037 1.00 58.08 383 LEU A CA 1
ATOM 2981 C C . LEU A 1 382 ? 87.445 79.348 -146.598 1.00 58.79 383 LEU A C 1
ATOM 2982 O O . LEU A 1 382 ? 87.937 78.389 -145.996 1.00 58.89 383 LEU A O 1
ATOM 2987 N N . GLN A 1 383 ? 86.538 80.155 -146.059 1.00 59.65 384 GLN A N 1
ATOM 2988 C CA . GLN A 1 383 ? 86.062 79.967 -144.698 1.00 59.28 384 GLN A CA 1
ATOM 2989 C C . GLN A 1 383 ? 85.348 78.628 -144.612 1.00 59.52 384 GLN A C 1
ATOM 2990 O O . GLN A 1 383 ? 85.504 77.872 -143.648 1.00 59.10 384 GLN A O 1
ATOM 2996 N N . ARG A 1 384 ? 84.571 78.332 -145.642 1.00 60.33 385 ARG A N 1
ATOM 2997 C CA . ARG A 1 384 ? 83.836 77.085 -145.682 1.00 61.58 385 ARG A CA 1
ATOM 2998 C C . ARG A 1 384 ? 84.804 75.906 -145.725 1.00 60.88 385 ARG A C 1
ATOM 2999 O O . ARG A 1 384 ? 84.608 74.907 -145.024 1.00 60.90 385 ARG A O 1
ATOM 3007 N N . CYS A 1 385 ? 85.850 76.024 -146.544 1.00 59.48 386 CYS A N 1
ATOM 3008 C CA . CYS A 1 385 ? 86.868 74.975 -146.645 1.00 57.42 386 CYS A CA 1
ATOM 3009 C C . CYS A 1 385 ? 87.535 74.803 -145.285 1.00 56.22 386 CYS A C 1
ATOM 3010 O O . CYS A 1 385 ? 87.767 73.681 -144.830 1.00 55.27 386 CYS A O 1
ATOM 3013 N N . TYR A 1 386 ? 87.847 75.927 -144.647 1.00 55.28 387 TYR A N 1
ATOM 3014 C CA . TYR A 1 386 ? 88.467 75.902 -143.333 1.00 55.67 387 TYR A CA 1
ATOM 3015 C C . TYR A 1 386 ? 87.582 75.130 -142.352 1.00 55.60 387 TYR A C 1
ATOM 3016 O O . TYR A 1 386 ? 88.069 74.321 -141.558 1.00 55.18 387 TYR A O 1
ATOM 3025 N N . GLU A 1 387 ? 86.280 75.391 -142.407 1.00 55.64 388 GLU A N 1
ATOM 3026 C CA . GLU A 1 387 ? 85.336 74.717 -141.524 1.00 55.73 388 GLU A CA 1
ATOM 3027 C C . GLU A 1 387 ? 85.282 73.225 -141.829 1.00 54.11 388 GLU A C 1
ATOM 3028 O O . GLU A 1 387 ? 85.154 72.392 -140.928 1.00 54.22 388 GLU A O 1
ATOM 3034 N N . LEU A 1 388 ? 85.373 72.887 -143.111 1.00 52.15 389 LEU A N 1
ATOM 3035 C CA . LEU A 1 388 ? 85.351 71.489 -143.518 1.00 49.79 389 LEU A CA 1
ATOM 3036 C C . LEU A 1 388 ? 86.583 70.764 -143.001 1.00 49.75 389 LEU A C 1
ATOM 3037 O O . LEU A 1 388 ? 86.490 69.623 -142.550 1.00 48.87 389 LEU A O 1
ATOM 3042 N N . GLY A 1 389 ? 87.732 71.435 -143.059 1.00 49.17 390 GLY A N 1
ATOM 3043 C CA . GLY A 1 389 ? 88.947 70.823 -142.568 1.00 50.02 390 GLY A CA 1
ATOM 3044 C C . GLY A 1 389 ? 88.802 70.640 -141.068 1.00 51.52 390 GLY A C 1
ATOM 3045 O O . GLY A 1 389 ? 89.290 69.676 -140.462 1.00 51.60 390 GLY A O 1
ATOM 3046 N N . ARG A 1 390 ? 88.101 71.588 -140.463 1.00 52.22 391 ARG A N 1
ATOM 3047 C CA . ARG A 1 390 ? 87.860 71.583 -139.032 1.00 53.03 391 ARG A CA 1
ATOM 3048 C C . ARG A 1 390 ? 86.964 70.379 -138.705 1.00 52.61 391 ARG A C 1
ATOM 3049 O O . ARG A 1 390 ? 87.162 69.672 -137.699 1.00 50.87 391 ARG A O 1
ATOM 3057 N N . LYS A 1 391 ? 85.985 70.149 -139.577 1.00 52.15 392 LYS A N 1
ATOM 3058 C CA . LYS A 1 391 ? 85.051 69.046 -139.404 1.00 53.34 392 LYS A CA 1
ATOM 3059 C C . LYS A 1 391 ? 85.733 67.681 -139.524 1.00 53.22 392 LYS A C 1
ATOM 3060 O O . LYS A 1 391 ? 85.528 66.797 -138.693 1.00 53.37 392 LYS A O 1
ATOM 3066 N N . ILE A 1 392 ? 86.535 67.510 -140.572 1.00 52.32 393 ILE A N 1
ATOM 3067 C CA . ILE A 1 392 ? 87.256 66.263 -140.779 1.00 51.13 393 ILE A CA 1
ATOM 3068 C C . ILE A 1 392 ? 88.185 66.008 -139.595 1.00 51.87 393 ILE A C 1
ATOM 3069 O O . ILE A 1 392 ? 88.322 64.877 -139.144 1.00 50.72 393 ILE A O 1
ATOM 3074 N N . ALA A 1 393 ? 88.819 67.064 -139.092 1.00 53.57 394 ALA A N 1
ATOM 3075 C CA . ALA A 1 393 ? 89.731 66.950 -137.951 1.00 54.17 394 ALA A CA 1
ATOM 3076 C C . ALA A 1 393 ? 88.985 66.382 -136.758 1.00 54.53 394 ALA A C 1
ATOM 3077 O O . ALA A 1 393 ? 89.488 65.524 -136.035 1.00 54.75 394 ALA A O 1
ATOM 3079 N N . ALA A 1 394 ? 87.775 66.885 -136.557 1.00 55.49 395 ALA A N 1
ATOM 3080 C CA . ALA A 1 394 ? 86.932 66.453 -135.454 1.00 57.19 395 ALA A CA 1
ATOM 3081 C C . ALA A 1 394 ? 86.656 64.964 -135.536 1.00 58.26 395 ALA A C 1
ATOM 3082 O O . ALA A 1 394 ? 86.691 64.259 -134.526 1.00 58.23 395 ALA A O 1
ATOM 3084 N N . ARG A 1 395 ? 86.375 64.485 -136.741 1.00 59.59 396 ARG A N 1
ATOM 3085 C CA . ARG A 1 395 ? 86.100 63.071 -136.931 1.00 60.85 396 ARG A CA 1
ATOM 3086 C C . ARG A 1 395 ? 87.340 62.1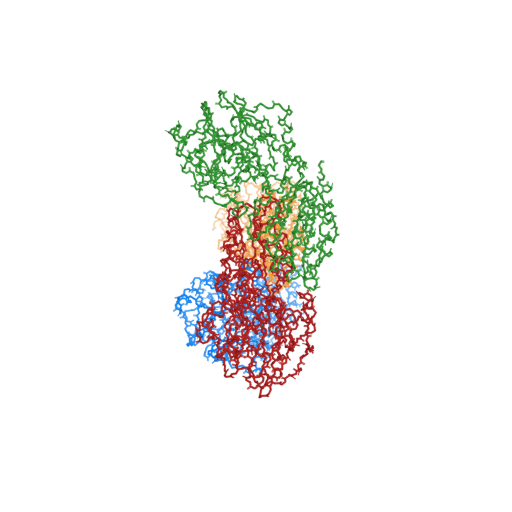76 -136.817 1.00 61.66 396 ARG A C 1
ATOM 3087 O O . ARG A 1 395 ? 87.274 61.104 -136.217 1.00 60.50 396 ARG A O 1
ATOM 3095 N N . ILE A 1 396 ? 88.451 62.619 -137.410 1.00 64.36 397 ILE A N 1
ATOM 3096 C CA . ILE A 1 396 ? 89.751 61.932 -137.369 1.00 66.76 397 ILE A CA 1
ATOM 3097 C C . ILE A 1 396 ? 90.181 61.903 -135.891 1.00 68.15 397 ILE A C 1
ATOM 3098 O O . ILE A 1 396 ? 91.111 61.186 -135.499 1.00 66.78 397 ILE A O 1
ATOM 3103 N N . ALA A 1 397 ? 89.497 62.745 -135.113 1.00 70.34 398 ALA A N 1
ATOM 3104 C CA . ALA A 1 397 ? 89.668 62.922 -133.671 1.00 71.62 398 ALA A CA 1
ATOM 3105 C C . ALA A 1 397 ? 90.932 62.377 -133.047 1.00 72.56 398 ALA A C 1
ATOM 3106 O O . ALA A 1 397 ? 91.926 63.087 -132.932 1.00 73.05 398 ALA A O 1
ATOM 3108 N N . ASP A 1 398 ? 90.866 61.119 -132.621 1.00 73.56 399 ASP A N 1
ATOM 3109 C CA . ASP A 1 398 ? 91.988 60.436 -131.970 1.00 75.93 399 ASP A CA 1
ATOM 3110 C C . ASP A 1 398 ? 91.675 60.233 -130.490 1.00 75.97 399 ASP A C 1
ATOM 3111 O O . ASP A 1 398 ? 91.133 61.120 -129.826 1.00 75.98 399 ASP A O 1
ATOM 3116 N N . SER B 1 1 ? 112.945 93.224 -175.165 1.00 70.15 2 SER B N 1
ATOM 3117 C CA . SER B 1 1 ? 112.875 94.564 -174.529 1.00 70.54 2 SER B CA 1
ATOM 3118 C C . SER B 1 1 ? 112.280 95.565 -175.498 1.00 69.76 2 SER B C 1
ATOM 3119 O O . SER B 1 1 ? 111.491 96.424 -175.115 1.00 71.08 2 SER B O 1
ATOM 3122 N N . GLN B 1 2 ? 112.653 95.441 -176.763 1.00 68.62 3 GLN B N 1
ATOM 3123 C CA . GLN B 1 2 ? 112.152 96.351 -177.772 1.00 68.21 3 GLN B CA 1
ATOM 3124 C C . GLN B 1 2 ? 110.882 95.834 -178.453 1.00 66.86 3 GLN B C 1
ATOM 3125 O O . GLN B 1 2 ? 110.735 94.641 -178.720 1.00 66.64 3 GLN B O 1
ATOM 3131 N N . PRO B 1 3 ? 109.928 96.735 -178.701 1.00 65.56 4 PRO B N 1
ATOM 3132 C CA . PRO B 1 3 ? 108.667 96.393 -179.363 1.00 63.78 4 PRO B CA 1
ATOM 3133 C C . PRO B 1 3 ? 109.065 96.067 -180.798 1.00 62.24 4 PRO B C 1
ATOM 3134 O O . PRO B 1 3 ? 110.141 96.479 -181.252 1.00 60.78 4 PRO B O 1
ATOM 3138 N N . VAL B 1 4 ? 108.219 95.339 -181.513 1.00 60.70 5 VAL B N 1
ATOM 3139 C CA . VAL B 1 4 ? 108.540 94.993 -182.892 1.00 58.62 5 VAL B CA 1
ATOM 3140 C C . VAL B 1 4 ? 107.386 95.417 -183.773 1.00 58.31 5 VAL B C 1
ATOM 3141 O O . VAL B 1 4 ? 106.231 95.085 -183.491 1.00 58.37 5 VAL B O 1
ATOM 3145 N N . ALA B 1 5 ? 107.704 96.150 -184.837 1.00 57.31 6 ALA B N 1
ATOM 3146 C CA . ALA B 1 5 ? 106.685 96.628 -185.766 1.00 56.90 6 ALA B CA 1
ATOM 3147 C C . ALA B 1 5 ? 106.180 95.557 -186.720 1.00 57.44 6 ALA B C 1
ATOM 3148 O O . ALA B 1 5 ? 106.974 94.902 -187.400 1.00 56.52 6 ALA B O 1
ATOM 3150 N N . ILE B 1 6 ? 104.861 95.377 -186.758 1.00 58.99 7 ILE B N 1
ATOM 3151 C CA . ILE B 1 6 ? 104.229 94.428 -187.680 1.00 61.38 7 ILE B CA 1
ATOM 3152 C C . ILE B 1 6 ? 103.993 95.192 -188.992 1.00 63.32 7 ILE B C 1
ATOM 3153 O O . ILE B 1 6 ? 103.974 94.615 -190.076 1.00 63.50 7 ILE B O 1
ATOM 3158 N N . THR B 1 7 ? 103.820 96.506 -188.840 1.00 65.61 8 THR B N 1
ATOM 3159 C CA . THR B 1 7 ? 103.596 97.494 -189.905 1.00 66.77 8 THR B CA 1
ATOM 3160 C C . THR B 1 7 ? 103.472 98.816 -189.148 1.00 67.53 8 THR B C 1
ATOM 3161 O O . THR B 1 7 ? 103.220 98.806 -187.950 1.00 68.68 8 THR B O 1
ATOM 3165 N N . ASP B 1 8 ? 103.639 99.948 -189.823 1.00 68.71 9 ASP B N 1
ATOM 3166 C CA . ASP B 1 8 ? 103.531 101.252 -189.146 1.00 69.92 9 ASP B CA 1
ATOM 3167 C C . ASP B 1 8 ? 102.289 101.404 -188.285 1.00 68.53 9 ASP B C 1
ATOM 3168 O O . ASP B 1 8 ? 101.174 101.139 -188.727 1.00 67.47 9 ASP B O 1
ATOM 3173 N N . GLY B 1 9 ? 102.485 101.848 -187.052 1.00 67.56 10 GLY B N 1
ATOM 3174 C CA . GLY B 1 9 ? 101.349 102.041 -186.175 1.00 67.25 10 GLY B CA 1
ATOM 3175 C C . GLY B 1 9 ? 100.852 100.786 -185.486 1.00 66.85 10 GLY B C 1
ATOM 3176 O O . GLY B 1 9 ? 100.027 100.877 -184.577 1.00 67.34 10 GLY B O 1
ATOM 3177 N N . ILE B 1 10 ? 101.319 99.619 -185.925 1.00 65.44 11 ILE B N 1
ATOM 3178 C CA . ILE B 1 10 ? 100.925 98.359 -185.299 1.00 63.98 11 ILE B CA 1
ATOM 3179 C C . ILE B 1 10 ? 102.168 97.646 -184.784 1.00 63.79 11 ILE B C 1
ATOM 3180 O O . ILE B 1 10 ? 103.027 97.229 -185.560 1.00 64.48 11 ILE B O 1
ATOM 3185 N N . TYR B 1 11 ? 102.264 97.511 -183.466 1.00 62.96 12 TYR B N 1
ATOM 3186 C CA . TYR B 1 11 ? 103.429 96.876 -182.858 1.00 61.55 12 TYR B CA 1
ATOM 3187 C C . TYR B 1 11 ? 103.138 95.676 -181.965 1.00 59.67 12 TYR B C 1
ATOM 3188 O O . TYR B 1 11 ? 102.051 95.543 -181.385 1.00 59.41 12 TYR B O 1
ATOM 3197 N N . TRP B 1 12 ? 104.136 94.801 -181.875 1.00 57.23 13 TRP B N 1
ATOM 3198 C CA . TRP B 1 12 ? 104.078 93.634 -181.012 1.00 54.20 13 TRP B CA 1
ATOM 3199 C C . TRP B 1 12 ? 104.677 94.207 -179.731 1.00 53.39 13 TRP B C 1
ATOM 3200 O O . TRP B 1 12 ? 105.745 94.841 -179.773 1.00 53.08 13 TRP B O 1
ATOM 3211 N N . VAL B 1 13 ? 103.993 94.019 -178.609 1.00 51.83 14 VAL B N 1
ATOM 3212 C CA . VAL B 1 13 ? 104.493 94.535 -177.341 1.00 52.53 14 VAL B CA 1
ATOM 3213 C C . VAL B 1 13 ? 104.369 93.482 -176.250 1.00 52.67 14 VAL B C 1
ATOM 3214 O O . VAL B 1 13 ? 104.276 93.803 -175.063 1.00 52.87 14 VAL B O 1
ATOM 3218 N N . GLY B 1 14 ? 104.382 92.220 -176.667 1.00 52.04 15 GLY B N 1
ATOM 3219 C CA . GLY B 1 14 ? 104.269 91.130 -175.723 1.00 51.02 15 GLY B CA 1
ATOM 3220 C C . GLY B 1 14 ? 105.571 90.827 -175.010 1.00 51.45 15 GLY B C 1
ATOM 3221 O O . GLY B 1 14 ? 106.525 91.615 -175.048 1.00 51.88 15 GLY B O 1
ATOM 3222 N N . ALA B 1 15 ? 105.613 89.669 -174.362 1.00 50.83 16 ALA B N 1
ATOM 3223 C CA . ALA B 1 15 ? 106.798 89.255 -173.633 1.00 51.13 16 ALA B CA 1
ATOM 3224 C C . ALA B 1 15 ? 107.170 87.814 -173.997 1.00 50.68 16 ALA B C 1
ATOM 3225 O O . ALA B 1 15 ? 106.294 86.982 -174.250 1.00 51.44 16 ALA B O 1
ATOM 3227 N N . VAL B 1 16 ? 108.468 87.526 -174.030 1.00 49.15 17 VAL B N 1
ATOM 3228 C CA . VAL B 1 16 ? 108.936 86.183 -174.333 1.00 47.06 17 VAL B CA 1
ATOM 3229 C C . VAL B 1 16 ? 109.257 85.464 -173.030 1.00 46.32 17 VAL B C 1
ATOM 3230 O O . VAL B 1 16 ? 110.002 85.972 -172.199 1.00 45.95 17 VAL B O 1
ATOM 3234 N N . ASP B 1 17 ? 108.683 84.283 -172.850 1.00 46.61 18 ASP B N 1
ATOM 3235 C CA . ASP B 1 17 ? 108.900 83.494 -171.636 1.00 46.69 18 ASP B CA 1
ATOM 3236 C C . ASP B 1 17 ? 109.795 82.273 -171.959 1.00 47.08 18 ASP B C 1
ATOM 3237 O O . ASP B 1 17 ? 109.298 81.163 -172.214 1.00 46.61 18 ASP B O 1
ATOM 3242 N N . TRP B 1 18 ? 111.110 82.486 -171.939 1.00 45.87 19 TRP B N 1
ATOM 3243 C CA . TRP B 1 18 ? 112.072 81.450 -172.265 1.00 44.38 19 TRP B CA 1
ATOM 3244 C C . TRP B 1 18 ? 112.146 80.237 -171.363 1.00 44.72 19 TRP B C 1
ATOM 3245 O O . TRP B 1 18 ? 112.293 79.109 -171.844 1.00 44.98 19 TRP B O 1
ATOM 3256 N N . ASN B 1 19 ? 112.052 80.455 -170.060 1.00 45.36 20 ASN B N 1
ATOM 3257 C CA . ASN B 1 19 ? 112.219 79.353 -169.123 1.00 45.37 20 ASN B CA 1
ATOM 3258 C C . ASN B 1 19 ? 111.023 78.536 -168.677 1.00 45.73 20 ASN B C 1
ATOM 3259 O O . ASN B 1 19 ? 111.189 77.539 -167.961 1.00 45.77 20 ASN B O 1
ATOM 3264 N N . ILE B 1 20 ? 109.823 78.937 -169.080 1.00 45.91 21 ILE B N 1
ATOM 3265 C CA . ILE B 1 20 ? 108.641 78.190 -168.670 1.00 45.06 21 ILE B CA 1
ATOM 3266 C C . ILE B 1 20 ? 108.682 76.822 -169.360 1.00 45.81 21 ILE B C 1
ATOM 3267 O O . ILE B 1 20 ? 109.026 76.712 -170.545 1.00 46.82 21 ILE B O 1
ATOM 3272 N N . ARG B 1 21 ? 108.372 75.769 -168.608 1.00 45.67 22 ARG B N 1
ATOM 3273 C CA . ARG B 1 21 ? 108.424 74.415 -169.152 1.00 46.23 22 ARG B CA 1
ATOM 3274 C C . ARG B 1 21 ? 107.089 73.696 -169.114 1.00 48.41 22 ARG B C 1
ATOM 3275 O O . ARG B 1 21 ? 106.888 72.692 -169.799 1.00 49.02 22 ARG B O 1
ATOM 3283 N N . TYR B 1 22 ? 106.181 74.208 -168.295 1.00 51.76 23 TYR B N 1
ATOM 3284 C CA . TYR B 1 22 ? 104.850 73.637 -168.151 1.00 54.82 23 TYR B CA 1
ATOM 3285 C C . TYR B 1 22 ? 103.837 74.758 -168.093 1.00 57.09 23 TYR B C 1
ATOM 3286 O O . TYR B 1 22 ? 103.949 75.683 -167.300 1.00 57.45 23 TYR B O 1
ATOM 3295 N N . PHE B 1 23 ? 102.846 74.658 -168.963 1.00 61.10 24 PHE B N 1
ATOM 3296 C CA . PHE B 1 23 ? 101.774 75.637 -169.073 1.00 63.57 24 PHE B CA 1
ATOM 3297 C C . PHE B 1 23 ? 100.505 74.987 -168.520 1.00 63.73 24 PHE B C 1
ATOM 3298 O O . PHE B 1 23 ? 100.415 73.755 -168.497 1.00 63.93 24 PHE B O 1
ATOM 3306 N N . HIS B 1 24 ? 99.526 75.794 -168.094 1.00 63.21 25 HIS B N 1
ATOM 3307 C CA . HIS B 1 24 ? 98.286 75.251 -167.522 1.00 61.75 25 HIS B CA 1
ATOM 3308 C C . HIS B 1 24 ? 98.690 74.374 -166.351 1.00 60.88 25 HIS B C 1
ATOM 3309 O O . HIS B 1 24 ? 98.207 73.244 -166.233 1.00 61.52 25 HIS B O 1
ATOM 3316 N N . GLY B 1 25 ? 99.564 74.868 -165.484 1.00 58.93 26 GLY B N 1
ATOM 3317 C CA . GLY B 1 25 ? 100.006 74.016 -164.401 1.00 58.29 26 GLY B CA 1
ATOM 3318 C C . GLY B 1 25 ? 100.762 72.876 -165.071 1.00 58.50 26 GLY B C 1
ATOM 3319 O O . GLY B 1 25 ? 101.669 73.126 -165.854 1.00 59.14 26 GLY B O 1
ATOM 3320 N N . PRO B 1 26 ? 100.396 71.617 -164.809 1.00 58.82 27 PRO B N 1
ATOM 3321 C CA . PRO B 1 26 ? 101.043 70.427 -165.390 1.00 59.01 27 PRO B CA 1
ATOM 3322 C C . PRO B 1 26 ? 100.603 70.092 -166.819 1.00 59.26 27 PRO B C 1
ATOM 3323 O O . PRO B 1 26 ? 101.365 69.545 -167.610 1.00 60.80 27 PRO B O 1
ATOM 3327 N N . ALA B 1 27 ? 99.351 70.408 -167.120 1.00 58.93 28 ALA B N 1
ATOM 3328 C CA . ALA B 1 27 ? 98.720 70.109 -168.402 1.00 57.59 28 ALA B CA 1
ATOM 3329 C C . ALA B 1 27 ? 99.541 70.131 -169.697 1.00 56.08 28 ALA B C 1
ATOM 3330 O O . ALA B 1 27 ? 99.596 69.136 -170.399 1.00 56.34 28 ALA B O 1
ATOM 3332 N N . PHE B 1 28 ? 100.179 71.246 -170.026 1.00 54.74 29 PHE B N 1
ATOM 3333 C CA . PHE B 1 28 ? 100.915 71.325 -171.286 1.00 54.14 29 PHE B CA 1
ATOM 3334 C C . PHE B 1 28 ? 102.409 71.511 -171.092 1.00 54.17 29 PHE B C 1
ATOM 3335 O O . PHE B 1 28 ? 102.835 72.396 -170.345 1.00 55.34 29 PHE B O 1
ATOM 3343 N N . SER B 1 29 ? 103.212 70.687 -171.758 1.00 53.14 30 SER B N 1
ATOM 3344 C CA . SER B 1 29 ? 104.655 70.810 -171.629 1.00 53.35 30 SER B CA 1
ATOM 3345 C C . SER B 1 29 ? 105.227 71.663 -172.764 1.00 53.67 30 SER B C 1
ATOM 3346 O O . SER B 1 29 ? 104.985 71.399 -173.941 1.00 54.83 30 SER B O 1
ATOM 3349 N N . THR B 1 30 ? 105.975 72.699 -172.404 1.00 53.43 31 THR B N 1
ATOM 3350 C CA . THR B 1 30 ? 106.585 73.578 -173.393 1.00 53.26 31 THR B CA 1
ATOM 3351 C C . THR B 1 30 ? 108.100 73.388 -173.355 1.00 53.96 31 THR B C 1
ATOM 3352 O O . THR B 1 30 ? 108.813 74.081 -172.626 1.00 54.36 31 THR B O 1
ATOM 3356 N N . HIS B 1 31 ? 108.584 72.419 -174.124 1.00 54.54 32 HIS B N 1
ATOM 3357 C CA . HIS B 1 31 ? 110.011 72.136 -174.173 1.00 55.12 32 HIS B CA 1
ATOM 3358 C C . HIS B 1 31 ? 110.827 73.396 -174.476 1.00 53.99 32 HIS B C 1
ATOM 3359 O O . HIS B 1 31 ? 111.959 73.524 -174.026 1.00 53.19 32 HIS B O 1
ATOM 3366 N N . ARG B 1 32 ? 110.243 74.334 -175.213 1.00 54.20 33 ARG B N 1
ATOM 3367 C CA . ARG B 1 32 ? 110.965 75.534 -175.590 1.00 54.74 33 ARG B CA 1
ATOM 3368 C C . ARG B 1 32 ? 110.358 76.844 -175.117 1.00 52.59 33 ARG B C 1
ATOM 3369 O O . ARG B 1 32 ? 110.550 77.883 -175.753 1.00 51.98 33 ARG B O 1
ATOM 3377 N N . GLY B 1 33 ? 109.646 76.797 -173.994 1.00 50.92 34 GLY B N 1
ATOM 3378 C CA . GLY B 1 33 ? 109.004 77.983 -173.452 1.00 48.47 34 GLY B CA 1
ATOM 3379 C C . GLY B 1 33 ? 107.853 78.461 -174.308 1.00 47.07 34 GLY B C 1
ATOM 3380 O O . GLY B 1 33 ? 107.262 77.685 -175.063 1.00 47.80 34 GLY B O 1
ATOM 3381 N N . THR B 1 34 ? 107.527 79.743 -174.198 1.00 46.29 35 THR B N 1
ATOM 3382 C CA . THR B 1 34 ? 106.454 80.311 -175.005 1.00 45.79 35 THR B CA 1
ATOM 3383 C C . THR B 1 34 ? 106.539 81.829 -174.960 1.00 44.94 35 THR B C 1
ATOM 3384 O O . THR B 1 34 ? 107.512 82.379 -174.437 1.00 43.31 35 THR B O 1
ATOM 3388 N N . THR B 1 35 ? 105.561 82.504 -175.559 1.00 44.90 36 THR B N 1
ATOM 3389 C CA . THR B 1 35 ? 105.530 83.963 -175.526 1.00 45.56 36 THR B CA 1
ATOM 3390 C C . THR B 1 35 ? 104.096 84.374 -175.219 1.00 45.34 36 THR B C 1
ATOM 3391 O O . THR B 1 35 ? 103.166 83.570 -175.369 1.00 45.23 36 THR B O 1
ATOM 3395 N N . TYR B 1 36 ? 103.927 85.611 -174.763 1.00 44.87 37 TYR B N 1
ATOM 3396 C CA . TYR B 1 36 ? 102.603 86.161 -174.478 1.00 44.04 37 TYR B CA 1
ATOM 3397 C C . TYR B 1 36 ? 102.521 87.368 -175.405 1.00 44.88 37 TYR B C 1
ATOM 3398 O O . TYR B 1 36 ? 103.126 88.405 -175.135 1.00 44.81 37 TYR B O 1
ATOM 3407 N N . ASN B 1 37 ? 101.809 87.217 -176.516 1.00 46.43 38 ASN B N 1
ATOM 3408 C CA . ASN B 1 37 ? 101.704 88.289 -177.494 1.00 48.64 38 ASN B CA 1
ATOM 3409 C C . ASN B 1 37 ? 100.586 89.273 -177.214 1.00 50.12 38 ASN B C 1
ATOM 3410 O O . ASN B 1 37 ? 99.443 88.889 -176.963 1.00 51.38 38 ASN B O 1
ATOM 3415 N N . ALA B 1 38 ? 100.934 90.551 -177.281 1.00 51.39 39 ALA B N 1
ATOM 3416 C CA . ALA B 1 38 ? 100.006 91.648 -177.058 1.00 51.76 39 ALA B CA 1
ATOM 3417 C C . ALA B 1 38 ? 100.310 92.647 -178.178 1.00 53.15 39 ALA B C 1
ATOM 3418 O O . ALA B 1 38 ? 101.479 92.844 -178.536 1.00 53.77 39 ALA B O 1
ATOM 3420 N N . TYR B 1 39 ? 99.279 93.287 -178.723 1.00 54.46 40 TYR B N 1
ATOM 3421 C CA . TYR B 1 39 ? 99.485 94.220 -179.831 1.00 55.31 40 TYR B CA 1
ATOM 3422 C C . TYR B 1 39 ? 99.000 95.632 -179.585 1.00 56.85 40 TYR B C 1
ATOM 3423 O O . TYR B 1 39 ? 97.922 95.845 -179.020 1.00 57.37 40 TYR B O 1
ATOM 3432 N N . LEU B 1 40 ? 99.806 96.594 -180.019 1.00 58.62 41 LEU B N 1
ATOM 3433 C CA . LEU B 1 40 ? 99.467 97.997 -179.859 1.00 60.90 41 LEU B CA 1
ATOM 3434 C C . LEU B 1 40 ? 99.156 98.634 -181.203 1.00 62.73 41 LEU B C 1
ATOM 3435 O O . LEU B 1 40 ? 100.027 98.710 -182.071 1.00 61.73 41 LEU B O 1
ATOM 3440 N N . ILE B 1 41 ? 97.917 99.083 -181.378 1.00 65.35 42 ILE B N 1
ATOM 3441 C CA . ILE B 1 41 ? 97.526 99.744 -182.617 1.00 67.65 42 ILE B CA 1
ATOM 3442 C C . ILE B 1 41 ? 97.431 101.253 -182.354 1.00 69.69 42 ILE B C 1
ATOM 3443 O O . ILE B 1 41 ? 96.551 101.714 -181.626 1.00 69.75 42 ILE B O 1
ATOM 3448 N N . VAL B 1 42 ? 98.364 102.003 -182.938 1.00 72.43 43 VAL B N 1
ATOM 3449 C CA . VAL B 1 42 ? 98.428 103.456 -182.792 1.00 75.56 43 VAL B CA 1
ATOM 3450 C C . VAL B 1 42 ? 97.632 104.178 -183.872 1.00 78.36 43 VAL B C 1
ATOM 3451 O O . VAL B 1 42 ? 97.747 103.873 -185.061 1.00 78.22 43 VAL B O 1
ATOM 3455 N N . ASP B 1 43 ? 96.831 105.149 -183.445 1.00 81.82 44 ASP B N 1
ATOM 3456 C CA . ASP B 1 43 ? 96.008 105.938 -184.359 1.00 85.02 44 ASP B CA 1
ATOM 3457 C C . ASP B 1 43 ? 95.497 107.181 -183.628 1.00 85.81 44 ASP B C 1
ATOM 3458 O O . ASP B 1 43 ? 95.987 107.495 -182.543 1.00 86.14 44 ASP B O 1
ATOM 3463 N N . ASP B 1 44 ? 94.533 107.890 -184.216 1.00 86.21 45 ASP B N 1
ATOM 3464 C CA . ASP B 1 44 ? 93.969 109.076 -183.564 1.00 86.51 45 ASP B CA 1
ATOM 3465 C C . ASP B 1 44 ? 93.636 108.628 -182.141 1.00 85.72 45 ASP B C 1
ATOM 3466 O O . ASP B 1 44 ? 93.762 109.383 -181.181 1.00 86.25 45 ASP B O 1
ATOM 3471 N N . LYS B 1 45 ? 93.225 107.373 -182.028 1.00 84.66 46 LYS B N 1
ATOM 3472 C CA . LYS B 1 45 ? 92.955 106.758 -180.742 1.00 83.64 46 LYS B CA 1
ATOM 3473 C C . LYS B 1 45 ? 93.782 105.468 -180.784 1.00 81.43 46 LYS B C 1
ATOM 3474 O O . LYS B 1 45 ? 93.757 104.758 -181.786 1.00 81.62 46 LYS B O 1
ATOM 3480 N N . THR B 1 46 ? 94.546 105.184 -179.733 1.00 78.52 47 THR B N 1
ATOM 3481 C CA . THR B 1 46 ? 95.356 103.967 -179.720 1.00 75.18 47 THR B CA 1
ATOM 3482 C C . THR B 1 46 ? 94.704 102.866 -178.899 1.00 73.24 47 THR B C 1
ATOM 3483 O O . THR B 1 46 ? 94.093 103.120 -177.854 1.00 73.41 47 THR B O 1
ATOM 3487 N N . ALA B 1 47 ? 94.809 101.641 -179.402 1.00 71.06 48 ALA B N 1
ATOM 3488 C CA . ALA B 1 47 ? 94.231 100.482 -178.727 1.00 69.66 48 ALA B CA 1
ATOM 3489 C C . ALA B 1 47 ? 95.280 99.407 -178.434 1.00 68.15 48 ALA B C 1
ATOM 3490 O O . ALA B 1 47 ? 96.214 99.204 -179.209 1.00 68.91 48 ALA B O 1
ATOM 3492 N N . LEU B 1 48 ? 95.138 98.743 -177.295 1.00 65.79 49 LEU B N 1
ATOM 3493 C CA . LEU B 1 48 ? 96.035 97.665 -176.931 1.00 63.61 49 LEU B CA 1
ATOM 3494 C C . LEU B 1 48 ? 95.189 96.395 -176.985 1.00 63.07 49 LEU B C 1
ATOM 3495 O O . LEU B 1 48 ? 94.118 96.318 -176.354 1.00 61.97 49 LEU B O 1
ATOM 3500 N N . VAL B 1 49 ? 95.652 95.412 -177.753 1.00 61.75 50 VAL B N 1
ATOM 3501 C CA . VAL B 1 49 ? 94.935 94.155 -177.873 1.00 60.70 50 VAL B CA 1
ATOM 3502 C C . VAL B 1 49 ? 95.559 93.117 -176.940 1.00 59.82 50 VAL B C 1
ATOM 3503 O O . VAL B 1 49 ? 96.693 92.689 -177.148 1.00 59.43 50 VAL B O 1
ATOM 3507 N N . ASP B 1 50 ? 94.806 92.723 -175.916 1.00 58.92 51 ASP B N 1
ATOM 3508 C CA . ASP B 1 50 ? 95.250 91.740 -174.926 1.00 58.44 51 ASP B CA 1
ATOM 3509 C C . ASP B 1 50 ? 96.399 92.283 -174.092 1.00 57.29 51 ASP B C 1
ATOM 3510 O O . ASP B 1 50 ? 97.070 93.240 -174.484 1.00 57.05 51 ASP B O 1
ATOM 3515 N N . THR B 1 51 ? 96.620 91.690 -172.927 1.00 56.28 52 THR B N 1
ATOM 3516 C CA . THR B 1 51 ? 97.748 92.107 -172.117 1.00 56.12 52 THR B CA 1
ATOM 3517 C C . THR B 1 51 ? 98.762 90.962 -172.046 1.00 55.95 52 THR B C 1
ATOM 3518 O O . THR B 1 51 ? 99.013 90.272 -173.033 1.00 54.95 52 THR B O 1
ATOM 3522 N N . VAL B 1 52 ? 99.310 90.726 -170.864 1.00 55.64 53 VAL B N 1
ATOM 3523 C CA . VAL B 1 52 ? 100.352 89.727 -170.712 1.00 53.54 53 VAL B CA 1
ATOM 3524 C C . VAL B 1 52 ? 100.225 88.960 -169.396 1.00 52.12 53 VAL B C 1
ATOM 3525 O O . VAL B 1 52 ? 99.500 89.371 -168.515 1.00 51.06 53 VAL B O 1
ATOM 3529 N N . TYR B 1 53 ? 100.916 87.832 -169.284 1.00 52.23 54 TYR B N 1
ATOM 3530 C CA . TYR B 1 53 ? 100.924 87.015 -168.066 1.00 51.77 54 TYR B CA 1
ATOM 3531 C C . TYR B 1 53 ? 101.503 87.913 -166.954 1.00 52.76 54 TYR B C 1
ATOM 3532 O O . TYR B 1 53 ? 102.611 88.457 -167.106 1.00 52.78 54 TYR B O 1
ATOM 3541 N N . GLU B 1 54 ? 100.770 88.072 -165.850 1.00 53.36 55 GLU B N 1
ATOM 3542 C CA . GLU B 1 54 ? 101.209 88.972 -164.768 1.00 54.61 55 GLU B CA 1
ATOM 3543 C C . GLU B 1 54 ? 102.717 89.107 -164.481 1.00 54.13 55 GLU B C 1
ATOM 3544 O O . GLU B 1 54 ? 103.229 90.222 -164.379 1.00 54.68 55 GLU B O 1
ATOM 3550 N N . PRO B 1 55 ? 103.446 87.987 -164.343 1.00 52.94 56 PRO B N 1
ATOM 3551 C CA . PRO B 1 55 ? 104.889 88.096 -164.070 1.00 51.16 56 PRO B CA 1
ATOM 3552 C C . PRO B 1 55 ? 105.691 88.896 -165.109 1.00 50.62 56 PRO B C 1
ATOM 3553 O O . PRO B 1 55 ? 106.838 89.243 -164.870 1.00 49.76 56 PRO B O 1
ATOM 3557 N N . PHE B 1 56 ? 105.085 89.197 -166.252 1.00 51.28 57 PHE B N 1
ATOM 3558 C CA . PHE B 1 56 ? 105.774 89.930 -167.311 1.00 51.99 57 PHE B CA 1
ATOM 3559 C C . PHE B 1 56 ? 105.170 91.315 -167.584 1.00 53.13 57 PHE B C 1
ATOM 3560 O O . PHE B 1 56 ? 105.490 91.941 -168.614 1.00 54.04 57 PHE B O 1
ATOM 3568 N N . LYS B 1 57 ? 104.317 91.804 -166.681 1.00 53.40 58 LYS B N 1
ATOM 3569 C CA . LYS B 1 57 ? 103.698 93.116 -166.894 1.00 55.01 58 LYS B CA 1
ATOM 3570 C C . LYS B 1 57 ? 104.720 94.220 -167.142 1.00 55.83 58 LYS B C 1
ATOM 3571 O O . LYS B 1 57 ? 104.500 95.095 -167.977 1.00 55.85 58 LYS B O 1
ATOM 3577 N N . GLU B 1 58 ? 105.837 94.174 -166.421 1.00 57.57 59 GLU B N 1
ATOM 3578 C CA . GLU B 1 58 ? 106.887 95.172 -166.586 1.00 59.76 59 GLU B CA 1
ATOM 3579 C C . GLU B 1 58 ? 107.342 95.258 -168.038 1.00 59.66 59 GLU B C 1
ATOM 3580 O O . GLU B 1 58 ? 107.528 96.345 -168.569 1.00 60.92 59 GLU B O 1
ATOM 3586 N N . GLU B 1 59 ? 107.529 94.093 -168.653 1.00 58.87 60 GLU B N 1
ATOM 3587 C CA . GLU B 1 59 ? 107.975 94.065 -170.038 1.00 57.67 60 GLU B CA 1
ATOM 3588 C C . GLU B 1 59 ? 106.942 94.714 -170.943 1.00 56.48 60 GLU B C 1
ATOM 3589 O O . GLU B 1 59 ? 107.298 95.448 -171.865 1.00 56.39 60 GLU B O 1
ATOM 3595 N N . LEU B 1 60 ? 105.663 94.462 -170.670 1.00 55.30 61 LEU B N 1
ATOM 3596 C CA . LEU B 1 60 ? 104.593 95.047 -171.469 1.00 55.23 61 LEU B CA 1
ATOM 3597 C C . LEU B 1 60 ? 104.648 96.569 -171.391 1.00 56.33 61 LEU B C 1
ATOM 3598 O O . LEU B 1 60 ? 104.733 97.268 -172.415 1.00 55.91 61 LEU B O 1
ATOM 3603 N N . ILE B 1 61 ? 104.605 97.073 -170.162 1.00 57.17 62 ILE B N 1
ATOM 3604 C CA . ILE B 1 61 ? 104.635 98.501 -169.911 1.00 57.54 62 ILE B CA 1
ATOM 3605 C C . ILE B 1 61 ? 105.901 99.140 -170.493 1.00 58.57 62 ILE B C 1
ATOM 3606 O O . ILE B 1 61 ? 105.840 100.203 -171.119 1.00 59.41 62 ILE B O 1
ATOM 3611 N N . ALA B 1 62 ? 107.046 98.493 -170.297 1.00 58.44 63 ALA B N 1
ATOM 3612 C CA . ALA B 1 62 ? 108.308 99.030 -170.803 1.00 58.60 63 ALA B CA 1
ATOM 3613 C C . ALA B 1 62 ? 108.251 99.169 -172.314 1.00 59.01 63 ALA B C 1
ATOM 3614 O O . ALA B 1 62 ? 108.753 100.143 -172.887 1.00 59.03 63 ALA B O 1
ATOM 3616 N N . LYS B 1 63 ? 107.632 98.192 -172.962 1.00 58.59 64 LYS B N 1
ATOM 3617 C CA . LYS B 1 63 ? 107.528 98.230 -174.405 1.00 58.25 64 LYS B CA 1
ATOM 3618 C C . LYS B 1 63 ? 106.519 99.275 -174.827 1.00 57.98 64 LYS B C 1
ATOM 3619 O O . LYS B 1 63 ? 106.713 99.948 -175.837 1.00 58.12 64 LYS B O 1
ATOM 3625 N N . LEU B 1 64 ? 105.445 99.423 -174.060 1.00 57.88 65 LEU B N 1
ATOM 3626 C CA . LEU B 1 64 ? 104.452 100.436 -174.397 1.00 58.29 65 LEU B CA 1
ATOM 3627 C C . LEU B 1 64 ? 105.109 101.822 -174.352 1.00 58.52 65 LEU B C 1
ATOM 3628 O O . LEU B 1 64 ? 104.966 102.628 -175.281 1.00 57.39 65 LEU B O 1
ATOM 3633 N N . LYS B 1 65 ? 105.858 102.080 -173.284 1.00 59.59 66 LYS B N 1
ATOM 3634 C CA . LYS B 1 65 ? 106.525 103.362 -173.119 1.00 62.03 66 LYS B CA 1
ATOM 3635 C C . LYS B 1 65 ? 107.510 103.680 -174.217 1.00 64.00 66 LYS B C 1
ATOM 3636 O O . LYS B 1 65 ? 107.800 104.840 -174.465 1.00 66.17 66 LYS B O 1
ATOM 3642 N N . GLN B 1 66 ? 108.024 102.657 -174.889 1.00 66.86 67 GLN B N 1
ATOM 3643 C CA . GLN B 1 66 ? 108.983 102.879 -175.975 1.00 68.58 67 GLN B CA 1
ATOM 3644 C C . GLN B 1 66 ? 108.302 103.400 -177.237 1.00 69.48 67 GLN B C 1
ATOM 3645 O O . GLN B 1 66 ? 108.954 103.943 -178.122 1.00 69.76 67 GLN B O 1
ATOM 3651 N N . ILE B 1 67 ? 106.988 103.242 -177.318 1.00 71.24 68 ILE B N 1
ATOM 3652 C CA . ILE B 1 67 ? 106.260 103.728 -178.478 1.00 72.98 68 ILE B CA 1
ATOM 3653 C C . ILE B 1 67 ? 105.823 105.170 -178.220 1.00 75.27 68 ILE B C 1
ATOM 3654 O O . ILE B 1 67 ? 105.926 106.018 -179.095 1.00 74.70 68 ILE B O 1
ATOM 3659 N N . LYS B 1 68 ? 105.357 105.440 -177.005 1.00 77.70 69 LYS B N 1
ATOM 3660 C CA . LYS B 1 68 ? 104.907 106.771 -176.604 1.00 80.46 69 LYS B CA 1
ATOM 3661 C C . LYS B 1 68 ? 104.882 106.775 -175.061 1.00 81.83 69 LYS B C 1
ATOM 3662 O O . LYS B 1 68 ? 104.168 105.983 -174.453 1.00 81.70 69 LYS B O 1
ATOM 3668 N N . ASP B 1 69 ? 105.662 107.660 -174.446 1.00 83.92 70 ASP B N 1
ATOM 3669 C CA . ASP B 1 69 ? 105.760 107.719 -172.977 1.00 85.93 70 ASP B CA 1
ATOM 3670 C C . ASP B 1 69 ? 105.122 108.948 -172.336 1.00 87.23 70 ASP B C 1
ATOM 3671 O O . ASP B 1 69 ? 105.697 110.043 -172.407 1.00 87.46 70 ASP B O 1
ATOM 3676 N N . PRO B 1 70 ? 103.962 108.707 -171.709 1.00 87.82 71 PRO B N 1
ATOM 3677 C CA . PRO B 1 70 ? 102.712 108.711 -170.976 1.00 88.06 71 PRO B CA 1
ATOM 3678 C C . PRO B 1 70 ? 101.838 107.815 -171.824 1.00 87.59 71 PRO B C 1
ATOM 3679 O O . PRO B 1 70 ? 101.284 108.212 -172.839 1.00 88.44 71 PRO B O 1
ATOM 3683 N N . VAL B 1 71 ? 101.799 106.540 -171.414 1.00 86.12 72 VAL B N 1
ATOM 3684 C CA . VAL B 1 71 ? 101.034 105.575 -172.156 1.00 85.27 72 VAL B CA 1
ATOM 3685 C C . VAL B 1 71 ? 99.606 106.071 -172.355 1.00 85.08 72 VAL B C 1
ATOM 3686 O O . VAL B 1 71 ? 98.856 106.303 -171.399 1.00 85.31 72 VAL B O 1
ATOM 3690 N N . LYS B 1 72 ? 99.272 106.268 -173.631 1.00 83.97 73 LYS B N 1
ATOM 3691 C CA . LYS B 1 72 ? 97.971 106.765 -174.068 1.00 84.17 73 LYS B CA 1
ATOM 3692 C C . LYS B 1 72 ? 96.850 105.771 -173.847 1.00 83.46 73 LYS B C 1
ATOM 3693 O O . LYS B 1 72 ? 96.070 105.945 -172.974 1.00 84.22 73 LYS B O 1
ATOM 3699 N N . LEU B 1 73 ? 96.723 104.747 -174.662 1.00 81.43 74 LEU B N 1
ATOM 3700 C CA . LEU B 1 73 ? 95.653 103.777 -174.459 1.00 79.95 74 LEU B CA 1
ATOM 3701 C C . LEU B 1 73 ? 94.195 104.271 -174.311 1.00 79.19 74 LEU B C 1
ATOM 3702 O O . LEU B 1 73 ? 93.737 104.588 -173.213 1.00 79.76 74 LEU B O 1
ATOM 3707 N N . ASP B 1 74 ? 93.461 104.299 -175.420 1.00 78.56 75 ASP B N 1
ATOM 3708 C CA . ASP B 1 74 ? 92.064 104.726 -175.409 1.00 77.69 75 ASP B CA 1
ATOM 3709 C C . ASP B 1 74 ? 91.170 103.486 -175.287 1.00 76.54 75 ASP B C 1
ATOM 3710 O O . ASP B 1 74 ? 90.131 103.504 -174.618 1.00 76.39 75 ASP B O 1
ATOM 3715 N N . TYR B 1 75 ? 91.600 102.402 -175.926 1.00 74.85 76 TYR B N 1
ATOM 3716 C CA . TYR B 1 75 ? 90.864 101.146 -175.890 1.00 72.91 76 TYR B CA 1
ATOM 3717 C C . TYR B 1 75 ? 91.760 99.990 -175.452 1.00 69.93 76 TYR B C 1
ATOM 3718 O O . TYR B 1 75 ? 92.941 99.963 -175.760 1.00 69.44 76 TYR B O 1
ATOM 3727 N N . LEU B 1 76 ? 91.187 99.044 -174.723 1.00 67.09 77 LEU B N 1
ATOM 3728 C CA . LEU B 1 76 ? 91.917 97.870 -174.286 1.00 64.87 77 LEU B CA 1
ATOM 3729 C C . LEU B 1 76 ? 91.025 96.705 -174.678 1.00 63.78 77 LEU B C 1
ATOM 3730 O O . LEU B 1 76 ? 89.980 96.474 -174.065 1.00 63.09 77 LEU B O 1
ATOM 3735 N N . VAL B 1 77 ? 91.427 95.997 -175.727 1.00 62.82 78 VAL B N 1
ATOM 3736 C CA . VAL B 1 77 ? 90.665 94.851 -176.208 1.00 61.85 78 VAL B CA 1
ATOM 3737 C C . VAL B 1 77 ? 91.057 93.631 -175.378 1.00 61.30 78 VAL B C 1
ATOM 3738 O O . VAL B 1 77 ? 92.236 93.384 -175.143 1.00 61.94 78 VAL B O 1
ATOM 3742 N N . VAL B 1 78 ? 90.068 92.881 -174.923 1.00 60.34 79 VAL B N 1
ATOM 3743 C CA . VAL B 1 78 ? 90.332 91.691 -174.147 1.00 60.18 79 VAL B CA 1
ATOM 3744 C C . VAL B 1 78 ? 89.640 90.550 -174.901 1.00 61.36 79 VAL B C 1
ATOM 3745 O O . VAL B 1 78 ? 88.443 90.304 -174.724 1.00 62.23 79 VAL B O 1
ATOM 3749 N N . ASN B 1 79 ? 90.398 89.893 -175.783 1.00 61.18 80 ASN B N 1
ATOM 3750 C CA . ASN B 1 79 ? 89.887 88.784 -176.590 1.00 59.89 80 ASN B CA 1
ATOM 3751 C C . ASN B 1 79 ? 89.647 87.538 -175.756 1.00 59.58 80 ASN B C 1
ATOM 3752 O O . ASN B 1 79 ? 88.775 86.723 -176.071 1.00 59.86 80 ASN B O 1
ATOM 3757 N N . HIS B 1 80 ? 90.406 87.402 -174.680 1.00 58.58 81 HIS B N 1
ATOM 3758 C CA . HIS B 1 80 ? 90.340 86.200 -173.876 1.00 58.53 81 HIS B CA 1
ATOM 3759 C C . HIS B 1 80 ? 90.746 86.577 -172.458 1.00 59.39 81 HIS B C 1
ATOM 3760 O O . HIS B 1 80 ? 91.644 87.414 -172.264 1.00 59.24 81 HIS B O 1
ATOM 3767 N N . THR B 1 81 ? 90.091 85.992 -171.459 1.00 60.27 82 THR B N 1
ATOM 3768 C CA . THR B 1 81 ? 90.452 86.348 -170.090 1.00 62.64 82 THR B CA 1
ATOM 3769 C C . THR B 1 81 ? 91.220 85.297 -169.316 1.00 63.49 82 THR B C 1
ATOM 3770 O O . THR B 1 81 ? 91.275 85.388 -168.081 1.00 64.35 82 THR B O 1
ATOM 3774 N N . GLU B 1 82 ? 91.807 84.313 -170.007 1.00 64.48 83 GLU B N 1
ATOM 3775 C CA . GLU B 1 82 ? 92.594 83.313 -169.302 1.00 65.95 83 GLU B CA 1
ATOM 3776 C C . GLU B 1 82 ? 93.576 84.141 -168.473 1.00 66.44 83 GLU B C 1
ATOM 3777 O O . GLU B 1 82 ? 93.323 85.228 -168.159 1.00 69.36 83 GLU B O 1
ATOM 3783 N N . SER B 1 83 ? 94.743 83.700 -168.151 1.00 64.93 84 SER B N 1
ATOM 3784 C CA . SER B 1 83 ? 95.508 84.534 -167.274 1.00 61.88 84 SER B CA 1
ATOM 3785 C C . SER B 1 83 ? 96.820 84.917 -167.883 1.00 61.19 84 SER B C 1
ATOM 3786 O O . SER B 1 83 ? 97.502 85.858 -167.464 1.00 60.64 84 SER B O 1
ATOM 3789 N N . ASP B 1 84 ? 97.155 84.147 -168.894 1.00 60.32 85 ASP B N 1
ATOM 3790 C CA . ASP B 1 84 ? 98.350 84.360 -169.628 1.00 59.40 85 ASP B CA 1
ATOM 3791 C C . ASP B 1 84 ? 98.104 85.572 -170.526 1.00 59.12 85 ASP B C 1
ATOM 3792 O O . ASP B 1 84 ? 99.043 86.108 -171.113 1.00 59.30 85 ASP B O 1
ATOM 3797 N N . HIS B 1 85 ? 96.850 86.023 -170.616 1.00 59.26 86 HIS B N 1
ATOM 3798 C CA . HIS B 1 85 ? 96.545 87.187 -171.451 1.00 60.03 86 HIS B CA 1
ATOM 3799 C C . HIS B 1 85 ? 95.930 88.361 -170.690 1.00 60.51 86 HIS B C 1
ATOM 3800 O O . HIS B 1 85 ? 96.068 89.514 -171.112 1.00 60.08 86 HIS B O 1
ATOM 3807 N N . ALA B 1 86 ? 95.268 88.076 -169.570 1.00 61.11 87 ALA B N 1
ATOM 3808 C CA . ALA B 1 86 ? 94.627 89.134 -168.793 1.00 62.03 87 ALA B CA 1
ATOM 3809 C C . ALA B 1 86 ? 95.278 89.390 -167.429 1.00 62.99 87 ALA B C 1
ATOM 3810 O O . ALA B 1 86 ? 94.775 90.179 -166.628 1.00 64.51 87 ALA B O 1
ATOM 3812 N N . GLY B 1 87 ? 96.396 88.728 -167.168 1.00 62.23 88 GLY B N 1
ATOM 3813 C CA . GLY B 1 87 ? 97.072 88.893 -165.897 1.00 61.48 88 GLY B CA 1
ATOM 3814 C C . GLY B 1 87 ? 97.581 90.289 -165.596 1.00 60.71 88 GLY B C 1
ATOM 3815 O O . GLY B 1 87 ? 97.645 90.678 -164.428 1.00 61.58 88 GLY B O 1
ATOM 3816 N N . ALA B 1 88 ? 97.949 91.040 -166.628 1.00 60.06 89 ALA B N 1
ATOM 3817 C CA . ALA B 1 88 ? 98.466 92.383 -166.424 1.00 61.08 89 ALA B CA 1
ATOM 3818 C C . ALA B 1 88 ? 97.341 93.397 -166.587 1.00 62.92 89 ALA B C 1
ATOM 3819 O O . ALA B 1 88 ? 97.588 94.600 -166.793 1.00 62.68 89 ALA B O 1
ATOM 3821 N N . PHE B 1 89 ? 96.102 92.913 -166.498 1.00 63.73 90 PHE B N 1
ATOM 3822 C CA . PHE B 1 89 ? 94.939 93.798 -166.615 1.00 65.33 90 PHE B CA 1
ATOM 3823 C C . PHE B 1 89 ? 94.965 94.854 -165.511 1.00 64.56 90 PHE B C 1
ATOM 3824 O O . PHE B 1 89 ? 94.867 96.048 -165.790 1.00 64.06 90 PHE B O 1
ATOM 3832 N N . PRO B 1 90 ? 95.097 94.428 -164.239 1.00 64.01 91 PRO B N 1
ATOM 3833 C CA . PRO B 1 90 ? 95.122 95.449 -163.188 1.00 63.78 91 PRO B CA 1
ATOM 3834 C C . PRO B 1 90 ? 96.183 96.507 -163.431 1.00 63.68 91 PRO B C 1
ATOM 3835 O O . PRO B 1 90 ? 95.901 97.694 -163.370 1.00 63.94 91 PRO B O 1
ATOM 3839 N N . ALA B 1 91 ? 97.401 96.076 -163.724 1.00 65.11 92 ALA B N 1
ATOM 3840 C CA . ALA B 1 91 ? 98.500 97.011 -163.956 1.00 66.44 92 ALA B CA 1
ATOM 3841 C C . ALA B 1 91 ? 98.209 97.994 -165.083 1.00 66.69 92 ALA B C 1
ATOM 3842 O O . ALA B 1 91 ? 98.530 99.174 -164.984 1.00 65.20 92 ALA B O 1
ATOM 3844 N N . ILE B 1 92 ? 97.616 97.504 -166.164 1.00 68.52 93 ILE B N 1
ATOM 3845 C CA . ILE B 1 92 ? 97.321 98.370 -167.297 1.00 70.58 93 ILE B CA 1
ATOM 3846 C C . ILE B 1 92 ? 96.217 99.343 -166.933 1.00 72.77 93 ILE B C 1
ATOM 3847 O O . ILE B 1 92 ? 96.300 100.536 -167.219 1.00 71.90 93 ILE B O 1
ATOM 3852 N N . MET B 1 93 ? 95.190 98.822 -166.275 1.00 75.72 94 MET B N 1
ATOM 3853 C CA . MET B 1 93 ? 94.059 99.637 -165.863 1.00 78.35 94 MET B CA 1
ATOM 3854 C C . MET B 1 93 ? 94.486 100.692 -164.855 1.00 79.80 94 MET B C 1
ATOM 3855 O O . MET B 1 93 ? 93.914 101.765 -164.799 1.00 79.94 94 MET B O 1
ATOM 3860 N N . GLU B 1 94 ? 95.506 100.382 -164.064 1.00 82.48 95 GLU B N 1
ATOM 3861 C CA . GLU B 1 94 ? 96.027 101.325 -163.078 1.00 84.72 95 GLU B CA 1
ATOM 3862 C C . GLU B 1 94 ? 96.843 102.397 -163.787 1.00 84.72 95 GLU B C 1
ATOM 3863 O O . GLU B 1 94 ? 96.955 103.523 -163.320 1.00 85.31 95 GLU B O 1
ATOM 3869 N N . LEU B 1 95 ? 97.415 102.023 -164.922 1.00 85.14 96 LEU B N 1
ATOM 3870 C CA . LEU B 1 95 ? 98.249 102.914 -165.723 1.00 85.49 96 LEU B CA 1
ATOM 3871 C C . LEU B 1 95 ? 97.407 103.873 -166.572 1.00 85.83 96 LEU B C 1
ATOM 3872 O O . LEU B 1 95 ? 97.848 104.975 -166.906 1.00 84.75 96 LEU B O 1
ATOM 3877 N N . CYS B 1 96 ? 96.201 103.433 -166.930 1.00 86.24 97 CYS B N 1
ATOM 3878 C CA . CYS B 1 96 ? 95.271 104.219 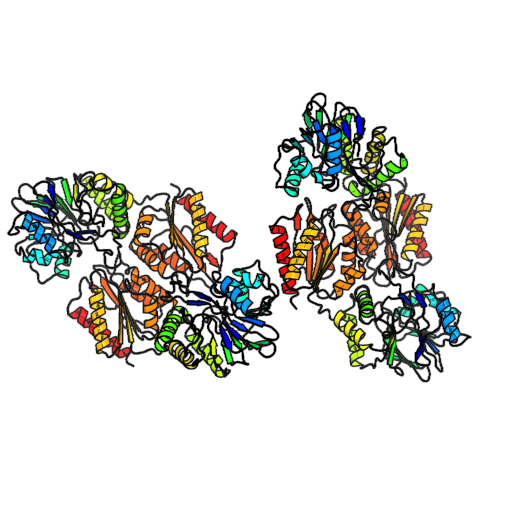-167.743 1.00 86.28 97 CYS B CA 1
ATOM 3879 C C . CYS B 1 96 ? 93.854 103.896 -167.273 1.00 86.44 97 CYS B C 1
ATOM 3880 O O . CYS B 1 96 ? 93.133 103.145 -167.934 1.00 86.98 97 CYS B O 1
ATOM 3883 N N . PRO B 1 97 ? 93.439 104.455 -166.121 1.00 86.23 98 PRO B N 1
ATOM 3884 C CA . PRO B 1 97 ? 92.096 104.200 -165.584 1.00 85.71 98 PRO B CA 1
ATOM 3885 C C . PRO B 1 97 ? 90.983 104.545 -166.563 1.00 85.58 98 PRO B C 1
ATOM 3886 O O . PRO B 1 97 ? 89.889 103.981 -166.510 1.00 85.00 98 PRO B O 1
ATOM 3890 N N . ASP B 1 98 ? 91.267 105.467 -167.474 1.00 86.19 99 ASP B N 1
ATOM 3891 C CA . ASP B 1 98 ? 90.255 105.875 -168.447 1.00 87.24 99 ASP B CA 1
ATOM 3892 C C . ASP B 1 98 ? 90.114 104.938 -169.656 1.00 86.75 99 ASP B C 1
ATOM 3893 O O . ASP B 1 98 ? 89.182 105.087 -170.441 1.00 87.34 99 ASP B O 1
ATOM 3898 N N . ALA B 1 99 ? 91.025 103.982 -169.802 1.00 85.29 100 ALA B N 1
ATOM 3899 C CA . ALA B 1 99 ? 90.978 103.040 -170.915 1.00 83.19 100 ALA B CA 1
ATOM 3900 C C . ALA B 1 99 ? 89.594 102.386 -171.051 1.00 81.92 100 ALA B C 1
ATOM 3901 O O . ALA B 1 99 ? 88.998 101.964 -170.059 1.00 82.67 100 ALA B O 1
ATOM 3903 N N . HIS B 1 100 ? 89.119 102.315 -172.281 1.00 79.73 101 HIS B N 1
ATOM 3904 C CA . HIS B 1 100 ? 87.804 101.728 -172.556 1.00 78.42 101 HIS B CA 1
ATOM 3905 C C . HIS B 1 100 ? 87.907 100.244 -172.940 1.00 76.75 101 HIS B C 1
ATOM 3906 O O . HIS B 1 100 ? 88.505 99.908 -173.957 1.00 76.07 101 HIS B O 1
ATOM 3913 N N . VAL B 1 101 ? 87.338 99.361 -172.130 1.00 75.27 102 VAL B N 1
ATOM 3914 C CA . VAL B 1 101 ? 87.415 97.922 -172.380 1.00 74.03 102 VAL B CA 1
ATOM 3915 C C . VAL B 1 101 ? 86.426 97.421 -173.440 1.00 74.27 102 VAL B C 1
ATOM 3916 O O . VAL B 1 101 ? 85.228 97.672 -173.338 1.00 74.79 102 VAL B O 1
ATOM 3920 N N . LEU B 1 102 ? 86.929 96.718 -174.452 1.00 73.88 103 LEU B N 1
ATOM 3921 C CA . LEU B 1 102 ? 86.108 96.160 -175.500 1.00 73.30 103 LEU B CA 1
ATOM 3922 C C . LEU B 1 102 ? 86.166 94.652 -175.361 1.00 73.11 103 LEU B C 1
ATOM 3923 O O . LEU B 1 102 ? 87.214 94.047 -175.616 1.00 74.41 103 LEU B O 1
ATOM 3928 N N . CYS B 1 103 ? 85.076 94.006 -174.962 1.00 72.94 104 CYS B N 1
ATOM 3929 C CA . CYS B 1 103 ? 85.104 92.560 -174.783 1.00 73.38 104 CYS B CA 1
ATOM 3930 C C . CYS B 1 103 ? 83.738 91.898 -174.904 1.00 73.59 104 CYS B C 1
ATOM 3931 O O . CYS B 1 103 ? 82.719 92.579 -174.991 1.00 74.19 104 CYS B O 1
ATOM 3934 N N . THR B 1 104 ? 83.715 90.567 -174.903 1.00 73.86 105 THR B N 1
ATOM 3935 C CA . THR B 1 104 ? 82.450 89.813 -174.994 1.00 74.60 105 THR B CA 1
ATOM 3936 C C . THR B 1 104 ? 81.738 89.860 -173.634 1.00 74.69 105 THR B C 1
ATOM 3937 O O . THR B 1 104 ? 82.294 90.325 -172.634 1.00 75.08 105 THR B O 1
ATOM 3941 N N . GLN B 1 105 ? 80.509 89.355 -173.603 1.00 74.65 106 GLN B N 1
ATOM 3942 C CA . GLN B 1 105 ? 79.727 89.314 -172.370 1.00 74.56 106 GLN B CA 1
ATOM 3943 C C . GLN B 1 105 ? 80.352 88.357 -171.360 1.00 73.96 106 GLN B C 1
ATOM 3944 O O . GLN B 1 105 ? 80.579 88.719 -170.203 1.00 73.67 106 GLN B O 1
ATOM 3950 N N . ARG B 1 106 ? 80.625 87.138 -171.808 1.00 73.94 107 ARG B N 1
ATOM 3951 C CA . ARG B 1 106 ? 81.221 86.119 -170.948 1.00 74.30 107 ARG B CA 1
ATOM 3952 C C . ARG B 1 106 ? 82.578 86.616 -170.426 1.00 73.12 107 ARG B C 1
ATOM 3953 O O . ARG B 1 106 ? 82.965 86.328 -169.291 1.00 72.66 107 ARG B O 1
ATOM 3961 N N . ALA B 1 107 ? 83.286 87.362 -171.274 1.00 71.91 108 ALA B N 1
ATOM 3962 C CA . ALA B 1 107 ? 84.591 87.935 -170.947 1.00 71.29 108 ALA B CA 1
ATOM 3963 C C . ALA B 1 107 ? 84.437 88.902 -169.785 1.00 71.17 108 ALA B C 1
ATOM 3964 O O . ALA B 1 107 ? 85.166 88.861 -168.806 1.00 70.90 108 ALA B O 1
ATOM 3966 N N . PHE B 1 108 ? 83.449 89.779 -169.921 1.00 71.24 109 PHE B N 1
ATOM 3967 C CA . PHE B 1 108 ? 83.152 90.775 -168.909 1.00 71.64 109 PHE B CA 1
ATOM 3968 C C . PHE B 1 108 ? 82.834 90.125 -167.565 1.00 71.57 109 PHE B C 1
ATOM 3969 O O . PHE B 1 108 ? 83.257 90.617 -166.509 1.00 69.92 109 PHE B O 1
ATOM 3977 N N . ASP B 1 109 ? 82.085 89.026 -167.601 1.00 71.82 110 ASP B N 1
ATOM 3978 C CA . ASP B 1 109 ? 81.732 88.331 -166.371 1.00 73.62 110 ASP B CA 1
ATOM 3979 C C . ASP B 1 109 ? 82.983 87.746 -165.711 1.00 74.14 110 ASP B C 1
ATOM 3980 O O . ASP B 1 109 ? 83.167 87.861 -164.499 1.00 74.71 110 ASP B O 1
ATOM 3985 N N . SER B 1 110 ? 83.828 87.118 -166.524 1.00 73.94 111 SER B N 1
ATOM 3986 C CA . SER B 1 110 ? 85.070 86.512 -166.071 1.00 72.38 111 SER B CA 1
ATOM 3987 C C . SER B 1 110 ? 85.962 87.597 -165.460 1.00 71.68 111 SER B C 1
ATOM 3988 O O . SER B 1 110 ? 86.524 87.423 -164.374 1.00 70.24 111 SER B O 1
ATOM 3991 N N . LEU B 1 111 ? 86.070 88.717 -166.172 1.00 71.38 112 LEU B N 1
ATOM 3992 C CA . LEU B 1 111 ? 86.879 89.851 -165.737 1.00 72.13 112 LEU B CA 1
ATOM 3993 C C . LEU B 1 111 ? 86.454 90.360 -164.353 1.00 73.70 112 LEU B C 1
ATOM 3994 O O . LEU B 1 111 ? 87.309 90.617 -163.501 1.00 74.70 112 LEU B O 1
ATOM 3999 N N . LYS B 1 112 ? 85.145 90.497 -164.126 1.00 74.61 113 LYS B N 1
ATOM 4000 C CA . LYS B 1 112 ? 84.639 90.954 -162.830 1.00 74.81 113 LYS B CA 1
ATOM 4001 C C . LYS B 1 112 ? 84.888 89.893 -161.761 1.00 74.11 113 LYS B C 1
ATOM 4002 O O . LYS B 1 112 ? 85.049 90.209 -160.583 1.00 74.98 113 LYS B O 1
ATOM 4008 N N . ALA B 1 113 ? 84.936 88.634 -162.173 1.00 73.42 114 ALA B N 1
ATOM 4009 C CA . ALA B 1 113 ? 85.152 87.535 -161.241 1.00 73.46 114 ALA B CA 1
ATOM 4010 C C . ALA B 1 113 ? 86.607 87.432 -160.802 1.00 74.09 114 ALA B C 1
ATOM 4011 O O . ALA B 1 113 ? 86.903 87.319 -159.615 1.00 73.87 114 ALA B O 1
ATOM 4013 N N . HIS B 1 114 ? 87.515 87.471 -161.772 1.00 74.69 115 HIS B N 1
ATOM 4014 C CA . HIS B 1 114 ? 88.933 87.360 -161.483 1.00 74.62 115 HIS B CA 1
ATOM 4015 C C . HIS B 1 114 ? 89.529 88.632 -160.902 1.00 76.25 115 HIS B C 1
ATOM 4016 O O . HIS B 1 114 ? 90.610 88.592 -160.333 1.00 75.54 115 HIS B O 1
ATOM 4023 N N . TYR B 1 115 ? 88.847 89.765 -161.022 1.00 79.26 116 TYR B N 1
ATOM 4024 C CA . TYR B 1 115 ? 89.493 90.971 -160.460 1.00 82.19 116 TYR B CA 1
ATOM 4025 C C . TYR B 1 115 ? 88.604 91.816 -159.517 1.00 85.15 116 TYR B C 1
ATOM 4026 O O . TYR B 1 115 ? 88.992 92.059 -158.381 1.00 85.56 116 TYR B O 1
ATOM 4035 N N . SER B 1 116 ? 87.403 92.261 -159.960 1.00 88.50 117 SER B N 1
ATOM 4036 C CA . SER B 1 116 ? 86.337 92.827 -159.072 1.00 91.44 117 SER B CA 1
ATOM 4037 C C . SER B 1 116 ? 86.564 93.848 -157.965 1.00 92.72 117 SER B C 1
ATOM 4038 O O . SER B 1 116 ? 85.864 93.797 -156.948 1.00 93.65 117 SER B O 1
ATOM 4041 N N . HIS B 1 117 ? 87.490 94.733 -158.122 1.00 93.19 118 HIS B N 1
ATOM 4042 C CA . HIS B 1 117 ? 87.821 95.724 -157.122 1.00 93.81 118 HIS B CA 1
ATOM 4043 C C . HIS B 1 117 ? 88.464 96.730 -158.008 1.00 93.11 118 HIS B C 1
ATOM 4044 O O . HIS B 1 117 ? 89.208 97.627 -157.602 1.00 93.11 118 HIS B O 1
ATOM 4051 N N . ILE B 1 118 ? 88.136 96.529 -159.273 1.00 92.00 119 ILE B N 1
ATOM 4052 C CA . ILE B 1 118 ? 88.605 97.331 -160.371 1.00 91.53 119 ILE B CA 1
ATOM 4053 C C . ILE B 1 118 ? 87.426 97.725 -161.240 1.00 91.20 119 ILE B C 1
ATOM 4054 O O . ILE B 1 118 ? 86.770 96.869 -161.833 1.00 91.69 119 ILE B O 1
ATOM 4059 N N . ASP B 1 119 ? 87.151 99.022 -161.297 1.00 90.69 120 ASP B N 1
ATOM 4060 C CA . ASP B 1 119 ? 86.067 99.573 -162.080 1.00 90.58 120 ASP B CA 1
ATOM 4061 C C . ASP B 1 119 ? 86.625 100.041 -163.405 1.00 89.10 120 ASP B C 1
ATOM 4062 O O . ASP B 1 119 ? 87.767 100.500 -163.471 1.00 88.95 120 ASP B O 1
ATOM 4067 N N . PHE B 1 120 ? 85.858 99.944 -164.488 1.00 86.43 121 PHE B N 1
ATOM 4068 C CA . PHE B 1 120 ? 86.342 100.390 -165.792 1.00 83.84 121 PHE B CA 1
ATOM 4069 C C . PHE B 1 120 ? 85.213 100.609 -166.806 1.00 83.52 121 PHE B C 1
ATOM 4070 O O . PHE B 1 120 ? 84.162 99.956 -166.740 1.00 83.18 121 PHE B O 1
ATOM 4078 N N . ASN B 1 121 ? 85.431 101.545 -167.727 1.00 82.83 122 ASN B N 1
ATOM 4079 C CA . ASN B 1 121 ? 84.452 101.833 -168.777 1.00 83.07 122 ASN B CA 1
ATOM 4080 C C . ASN B 1 121 ? 84.530 100.730 -169.805 1.00 82.81 122 ASN B C 1
ATOM 4081 O O . ASN B 1 121 ? 85.617 100.278 -170.155 1.00 83.62 122 ASN B O 1
ATOM 4086 N N . TYR B 1 122 ? 83.385 100.318 -170.325 1.00 82.19 123 TYR B N 1
ATOM 4087 C CA . TYR B 1 122 ? 83.400 99.228 -171.275 1.00 81.69 123 TYR B CA 1
ATOM 4088 C C . TYR B 1 122 ? 82.203 99.172 -172.208 1.00 81.29 123 TYR B C 1
ATOM 4089 O O . TYR B 1 122 ? 81.251 99.945 -172.086 1.00 81.60 123 TYR B O 1
ATOM 4098 N N . THR B 1 123 ? 82.266 98.220 -173.133 1.00 80.47 124 THR B N 1
ATOM 4099 C CA . THR B 1 123 ? 81.184 97.976 -174.063 1.00 79.49 124 THR B CA 1
ATOM 4100 C C . THR B 1 123 ? 81.243 96.534 -174.553 1.00 78.62 124 THR B C 1
ATOM 4101 O O . THR B 1 123 ? 82.239 96.085 -175.126 1.00 78.33 124 THR B O 1
ATOM 4105 N N . ILE B 1 124 ? 80.177 95.795 -174.264 1.00 77.71 125 ILE B N 1
ATOM 4106 C CA . ILE B 1 124 ? 80.109 94.410 -174.686 1.00 77.33 125 ILE B CA 1
ATOM 4107 C C . ILE B 1 124 ? 80.010 94.385 -176.201 1.00 77.48 125 ILE B C 1
ATOM 4108 O O . ILE B 1 124 ? 79.176 95.065 -176.800 1.00 77.85 125 ILE B O 1
ATOM 4113 N N . VAL B 1 125 ? 80.887 93.603 -176.813 1.00 76.93 126 VAL B N 1
ATOM 4114 C CA . VAL B 1 125 ? 80.940 93.496 -178.255 1.00 75.55 126 VAL B CA 1
ATOM 4115 C C . VAL B 1 125 ? 80.307 92.188 -178.707 1.00 75.31 126 VAL B C 1
ATOM 4116 O O . VAL B 1 125 ? 80.188 91.236 -177.922 1.00 75.60 126 VAL B O 1
ATOM 4120 N N . LYS B 1 126 ? 79.872 92.160 -179.964 1.00 74.74 127 LYS B N 1
ATOM 4121 C CA . LYS B 1 126 ? 79.262 90.971 -180.555 1.00 74.05 127 LYS B CA 1
ATOM 4122 C C . LYS B 1 126 ? 79.835 90.856 -181.972 1.00 72.92 127 LYS B C 1
ATOM 4123 O O . LYS B 1 126 ? 80.438 91.804 -182.481 1.00 72.73 127 LYS B O 1
ATOM 4129 N N . THR B 1 127 ? 79.686 89.694 -182.598 1.00 71.67 128 THR B N 1
ATOM 4130 C CA . THR B 1 127 ? 80.208 89.510 -183.946 1.00 70.26 128 THR B CA 1
ATOM 4131 C C . THR B 1 127 ? 79.651 90.617 -184.841 1.00 70.25 128 THR B C 1
ATOM 4132 O O . THR B 1 127 ? 78.432 90.803 -184.925 1.00 70.20 128 THR B O 1
ATOM 4136 N N . GLY B 1 128 ? 80.531 91.368 -185.492 1.00 69.72 129 GLY B N 1
ATOM 4137 C CA . GLY B 1 128 ? 80.053 92.410 -186.375 1.00 69.40 129 GLY B CA 1
ATOM 4138 C C . GLY B 1 128 ? 80.199 93.816 -185.854 1.00 69.53 129 GLY B C 1
ATOM 4139 O O . GLY B 1 128 ? 80.337 94.740 -186.656 1.00 70.41 129 GLY B O 1
ATOM 4140 N N . THR B 1 129 ? 80.151 94.021 -184.539 1.00 69.33 130 THR B N 1
ATOM 4141 C CA . THR B 1 129 ? 80.319 95.394 -184.052 1.00 69.52 130 THR B CA 1
ATOM 4142 C C . THR B 1 129 ? 81.726 95.869 -184.440 1.00 70.13 130 THR B C 1
ATOM 4143 O O . THR B 1 129 ? 82.633 95.054 -184.628 1.00 71.10 130 THR B O 1
ATOM 4147 N N . SER B 1 130 ? 81.900 97.179 -184.572 1.00 69.95 131 SER B N 1
ATOM 4148 C CA . SER B 1 130 ? 83.177 97.734 -184.988 1.00 70.30 131 SER B CA 1
ATOM 4149 C C . SER B 1 130 ? 83.441 99.098 -184.370 1.00 71.31 131 SER B C 1
ATOM 4150 O O . SER B 1 130 ? 82.559 99.939 -184.347 1.00 72.98 131 SER B O 1
ATOM 4153 N N . VAL B 1 131 ? 84.655 99.320 -183.881 1.00 71.61 132 VAL B N 1
ATOM 4154 C CA . VAL B 1 131 ? 85.037 100.595 -183.281 1.00 70.83 132 VAL B CA 1
ATOM 4155 C C . VAL B 1 131 ? 86.034 101.253 -184.217 1.00 71.91 132 VAL B C 1
ATOM 4156 O O . VAL B 1 131 ? 86.826 100.569 -184.850 1.00 73.10 132 VAL B O 1
ATOM 4160 N N . SER B 1 132 ? 85.997 102.574 -184.318 1.00 72.72 133 SER B N 1
ATOM 4161 C CA . SER B 1 132 ? 86.950 103.261 -185.175 1.00 73.81 133 SER B CA 1
ATOM 4162 C C . SER B 1 132 ? 88.044 103.905 -184.336 1.00 74.66 133 SER B C 1
ATOM 4163 O O . SER B 1 132 ? 87.789 104.394 -183.233 1.00 75.21 133 SER B O 1
ATOM 4166 N N . LEU B 1 133 ? 89.268 103.899 -184.857 1.00 74.74 134 LEU B N 1
ATOM 4167 C CA . LEU B 1 133 ? 90.410 104.486 -184.149 1.00 75.32 134 LEU B CA 1
ATOM 4168 C C . LEU B 1 133 ? 90.921 105.684 -184.926 1.00 75.74 134 LEU B C 1
ATOM 4169 O O . LEU B 1 133 ? 91.839 106.381 -184.488 1.00 75.14 134 LEU B O 1
ATOM 4174 N N . GLY B 1 134 ? 90.308 105.911 -186.085 1.00 76.68 135 GLY B N 1
ATOM 4175 C CA . GLY B 1 134 ? 90.709 106.994 -186.964 1.00 77.38 135 GLY B CA 1
ATOM 4176 C C . GLY B 1 134 ? 90.941 106.376 -188.328 1.00 78.06 135 GLY B C 1
ATOM 4177 O O . GLY B 1 134 ? 90.004 105.865 -188.940 1.00 77.74 135 GLY B O 1
ATOM 4178 N N . LYS B 1 135 ? 92.182 106.397 -188.799 1.00 78.92 136 LYS B N 1
ATOM 4179 C CA . LYS B 1 135 ? 92.515 105.810 -190.092 1.00 79.71 136 LYS B CA 1
ATOM 4180 C C . LYS B 1 135 ? 92.175 104.307 -190.115 1.00 79.14 136 LYS B C 1
ATOM 4181 O O . LYS B 1 135 ? 91.758 103.776 -191.147 1.00 78.80 136 LYS B O 1
ATOM 4187 N N . ARG B 1 136 ? 92.347 103.633 -188.976 1.00 78.02 137 ARG B N 1
ATOM 4188 C CA . ARG B 1 136 ? 92.041 102.209 -188.876 1.00 77.08 137 ARG B CA 1
ATOM 4189 C C . ARG B 1 136 ? 90.904 101.951 -187.907 1.00 76.54 137 ARG B C 1
ATOM 4190 O O . ARG B 1 136 ? 90.543 102.811 -187.113 1.00 77.57 137 ARG B O 1
ATOM 4198 N N . SER B 1 137 ? 90.346 100.753 -187.979 1.00 75.37 138 SER B N 1
ATOM 4199 C CA . SER B 1 137 ? 89.257 100.368 -187.107 1.00 75.53 138 SER B CA 1
ATOM 4200 C C . SER B 1 137 ? 89.422 98.902 -186.725 1.00 75.34 138 SER B C 1
ATOM 4201 O O . SER B 1 137 ? 90.206 98.175 -187.332 1.00 75.94 138 SER B O 1
ATOM 4204 N N . LEU B 1 138 ? 88.696 98.463 -185.709 1.00 74.21 139 LEU B N 1
ATOM 4205 C CA . LEU B 1 138 ? 88.785 97.078 -185.348 1.00 73.98 139 LEU B CA 1
ATOM 4206 C C . LEU B 1 138 ? 87.401 96.490 -185.205 1.00 73.06 139 LEU B C 1
ATOM 4207 O O . LEU B 1 138 ? 86.574 96.988 -184.454 1.00 73.68 139 LEU B O 1
ATOM 4212 N N . THR B 1 139 ? 87.135 95.457 -185.993 1.00 71.65 140 THR B N 1
ATOM 4213 C CA . THR B 1 139 ? 85.852 94.780 -185.937 1.00 70.34 140 THR B CA 1
ATOM 4214 C C . THR B 1 139 ? 86.067 93.465 -185.197 1.00 69.79 140 THR B C 1
ATOM 4215 O O . THR B 1 139 ? 87.168 92.922 -185.179 1.00 70.75 140 THR B O 1
ATOM 4219 N N . PHE B 1 140 ? 85.013 92.956 -184.581 1.00 68.75 141 PHE B N 1
ATOM 4220 C CA . PHE B 1 140 ? 85.120 91.746 -183.789 1.00 67.70 141 PHE B CA 1
ATOM 4221 C C . PHE B 1 140 ? 84.352 90.540 -184.296 1.00 67.86 141 PHE B C 1
ATOM 4222 O O . PHE B 1 140 ? 83.359 90.665 -184.999 1.00 69.76 141 PHE B O 1
ATOM 4230 N N . ILE B 1 141 ? 84.837 89.361 -183.937 1.00 67.48 142 ILE B N 1
ATOM 4231 C CA . ILE B 1 141 ? 84.201 88.114 -184.320 1.00 67.27 142 ILE B CA 1
ATOM 4232 C C . ILE B 1 141 ? 84.162 87.233 -183.077 1.00 68.34 142 ILE B C 1
ATOM 4233 O O . ILE B 1 141 ? 85.193 86.850 -182.552 1.00 69.13 142 ILE B O 1
ATOM 4238 N N . GLU B 1 142 ? 82.968 86.942 -182.589 1.00 69.50 143 GLU B N 1
ATOM 4239 C CA . GLU B 1 142 ? 82.817 86.104 -181.406 1.00 70.63 143 GLU B CA 1
ATOM 4240 C C . GLU B 1 142 ? 83.290 84.703 -181.756 1.00 69.50 143 GLU B C 1
ATOM 4241 O O . GLU B 1 142 ? 83.065 84.224 -182.866 1.00 68.95 143 GLU B O 1
ATOM 4247 N N . ALA B 1 143 ? 83.953 84.056 -180.805 1.00 68.97 144 ALA B N 1
ATOM 4248 C CA . ALA B 1 143 ? 84.479 82.711 -181.007 1.00 68.81 144 ALA B CA 1
ATOM 4249 C C . ALA B 1 143 ? 84.242 81.828 -179.793 1.00 69.00 144 ALA B C 1
ATOM 4250 O O . ALA B 1 143 ? 85.174 81.230 -179.266 1.00 69.81 144 ALA B O 1
ATOM 4252 N N . PRO B 1 144 ? 82.991 81.748 -179.322 1.00 68.85 145 PRO B N 1
ATOM 4253 C CA . PRO B 1 144 ? 82.649 80.922 -178.164 1.00 68.00 145 PRO B CA 1
ATOM 4254 C C . PRO B 1 144 ? 83.320 79.553 -178.228 1.00 66.98 145 PRO B C 1
ATOM 4255 O O . PRO B 1 144 ? 83.317 78.908 -179.284 1.00 67.07 145 PRO B O 1
ATOM 4259 N N . MET B 1 145 ? 83.874 79.114 -177.102 1.00 65.48 146 MET B N 1
ATOM 4260 C CA . MET B 1 145 ? 84.522 77.810 -177.013 1.00 64.33 146 MET B CA 1
ATOM 4261 C C . MET B 1 145 ? 85.680 77.566 -177.970 1.00 62.68 146 MET B C 1
ATOM 4262 O O . MET B 1 145 ? 86.148 76.433 -178.106 1.00 61.85 146 MET B O 1
ATOM 4267 N N . LEU B 1 146 ? 86.117 78.609 -178.667 1.00 61.36 147 LEU B N 1
ATOM 4268 C CA . LEU B 1 146 ? 87.279 78.468 -179.530 1.00 60.78 147 LEU B CA 1
ATOM 4269 C C . LEU B 1 146 ? 88.352 78.746 -178.488 1.00 60.55 147 LEU B C 1
ATOM 4270 O O . LEU B 1 146 ? 89.088 79.746 -178.494 1.00 57.61 147 LEU B O 1
ATOM 4275 N N . HIS B 1 147 ? 88.310 77.796 -177.557 1.00 60.35 148 HIS B N 1
ATOM 4276 C CA . HIS B 1 147 ? 89.098 77.638 -176.366 1.00 57.74 148 HIS B CA 1
ATOM 4277 C C . HIS B 1 147 ? 88.158 77.920 -175.185 1.00 57.85 148 HIS B C 1
ATOM 4278 O O . HIS B 1 147 ? 87.726 76.985 -174.488 1.00 57.57 148 HIS B O 1
ATOM 4285 N N . TRP B 1 148 ? 87.794 79.185 -174.983 1.00 57.16 149 TRP B N 1
ATOM 4286 C CA . TRP B 1 148 ? 86.924 79.548 -173.855 1.00 58.39 149 TRP B CA 1
ATOM 4287 C C . TRP B 1 148 ? 85.592 80.215 -174.227 1.00 59.22 149 TRP B C 1
ATOM 4288 O O . TRP B 1 148 ? 85.457 80.802 -175.300 1.00 59.28 149 TRP B O 1
ATOM 4299 N N . PRO B 1 149 ? 84.591 80.132 -173.332 1.00 60.03 150 PRO B N 1
ATOM 4300 C CA . PRO B 1 149 ? 83.295 80.756 -173.619 1.00 60.49 150 PRO B CA 1
ATOM 4301 C C . PRO B 1 149 ? 83.412 82.246 -173.970 1.00 61.28 150 PRO B C 1
ATOM 4302 O O . PRO B 1 149 ? 82.618 82.758 -174.768 1.00 62.42 150 PRO B O 1
ATOM 4306 N N . ASP B 1 150 ? 84.409 82.929 -173.406 1.00 61.84 151 ASP B N 1
ATOM 4307 C CA . ASP B 1 150 ? 84.591 84.354 -173.678 1.00 64.19 151 ASP B CA 1
ATOM 4308 C C . ASP B 1 150 ? 85.453 84.692 -174.899 1.00 64.74 151 ASP B C 1
ATOM 4309 O O . ASP B 1 150 ? 85.594 85.866 -175.263 1.00 63.42 151 ASP B O 1
ATOM 4314 N N . SER B 1 151 ? 86.037 83.677 -175.531 1.00 66.25 152 SER B N 1
ATOM 4315 C CA . SER B 1 151 ? 86.900 83.899 -176.697 1.00 67.58 152 SER B CA 1
ATOM 4316 C C . SER B 1 151 ? 86.268 84.748 -177.800 1.00 68.10 152 SER B C 1
ATOM 4317 O O . SER B 1 151 ? 85.046 84.784 -177.950 1.00 68.64 152 SER B O 1
ATOM 4320 N N . MET B 1 152 ? 87.125 85.412 -178.574 1.00 67.85 153 MET B N 1
ATOM 4321 C CA . MET B 1 152 ? 86.699 86.240 -179.694 1.00 67.00 153 MET B CA 1
ATOM 4322 C C . MET B 1 152 ? 87.948 86.660 -180.480 1.00 65.96 153 MET B C 1
ATOM 4323 O O . MET B 1 152 ? 89.039 86.717 -179.916 1.00 65.48 153 MET B O 1
ATOM 4328 N N . PHE B 1 153 ? 87.794 86.940 -181.772 1.00 65.59 154 PHE B N 1
ATOM 4329 C CA . PHE B 1 153 ? 88.915 87.395 -182.593 1.00 65.12 154 PHE B CA 1
ATOM 4330 C C . PHE B 1 153 ? 88.736 88.885 -182.862 1.00 64.80 154 PHE B C 1
ATOM 4331 O O . PHE B 1 153 ? 87.617 89.383 -182.870 1.00 65.92 154 PHE B O 1
ATOM 4339 N N . THR B 1 154 ? 89.840 89.584 -183.096 1.00 64.37 155 THR B N 1
ATOM 4340 C CA . THR B 1 154 ? 89.808 91.005 -183.430 1.00 64.35 155 THR B CA 1
ATOM 4341 C C . THR B 1 154 ? 90.353 91.109 -184.853 1.00 65.76 155 THR B C 1
ATOM 4342 O O . THR B 1 154 ? 91.376 90.501 -185.180 1.00 66.17 155 THR B O 1
ATOM 4346 N N . TYR B 1 155 ? 89.668 91.865 -185.702 1.00 66.50 156 TYR B N 1
ATOM 4347 C CA . TYR B 1 155 ? 90.084 92.010 -187.091 1.00 67.31 156 TYR B CA 1
ATOM 4348 C C . TYR B 1 155 ? 90.311 93.483 -187.432 1.00 67.98 156 TYR B C 1
ATOM 4349 O O . TYR B 1 155 ? 89.529 94.345 -187.048 1.00 68.69 156 TYR B O 1
ATOM 4358 N N . VAL B 1 156 ? 91.397 93.770 -188.140 1.00 68.25 157 VAL B N 1
ATOM 4359 C CA . VAL B 1 156 ? 91.722 95.133 -188.540 1.00 69.67 157 VAL B CA 1
ATOM 4360 C C . VAL B 1 156 ? 91.637 95.253 -190.066 1.00 71.37 157 VAL B C 1
ATOM 4361 O O . VAL B 1 156 ? 92.645 95.152 -190.767 1.00 71.47 157 VAL B O 1
ATOM 4365 N N . PRO B 1 157 ? 90.425 95.480 -190.594 1.00 72.60 158 PRO B N 1
ATOM 4366 C CA . PRO B 1 157 ? 90.109 95.627 -192.019 1.00 72.74 158 PRO B CA 1
ATOM 4367 C C . PRO B 1 157 ? 91.143 96.370 -192.862 1.00 73.13 158 PRO B C 1
ATOM 4368 O O . PRO B 1 157 ? 91.591 95.872 -193.897 1.00 72.84 158 PRO B O 1
ATOM 4372 N N . GLU B 1 158 ? 91.507 97.570 -192.425 1.00 73.47 159 GLU B N 1
ATOM 4373 C CA . GLU B 1 158 ? 92.467 98.378 -193.164 1.00 74.46 159 GLU B CA 1
ATOM 4374 C C . GLU B 1 158 ? 93.783 97.640 -193.454 1.00 74.10 159 GLU B C 1
ATOM 4375 O O . GLU B 1 158 ? 94.469 97.950 -194.428 1.00 73.95 159 GLU B O 1
ATOM 4381 N N . GLU B 1 159 ? 94.133 96.668 -192.615 1.00 73.51 160 GLU B N 1
ATOM 4382 C CA . GLU B 1 159 ? 95.381 95.917 -192.788 1.00 72.65 160 GLU B CA 1
ATOM 4383 C C . GLU B 1 159 ? 95.203 94.428 -193.096 1.00 71.32 160 GLU B C 1
ATOM 4384 O O . GLU B 1 159 ? 96.170 93.738 -193.410 1.00 71.76 160 GLU B O 1
ATOM 4390 N N . ALA B 1 160 ? 93.973 93.929 -193.009 1.00 69.54 161 ALA B N 1
ATOM 4391 C CA . ALA B 1 160 ? 93.710 92.512 -193.268 1.00 67.82 161 ALA B CA 1
ATOM 4392 C C . ALA B 1 160 ? 94.475 91.691 -192.227 1.00 66.65 161 ALA B C 1
ATOM 4393 O O . ALA B 1 160 ? 94.970 90.601 -192.508 1.00 66.97 161 ALA B O 1
ATOM 4395 N N . LEU B 1 161 ? 94.561 92.239 -191.020 1.00 64.71 162 LEU B N 1
ATOM 4396 C CA . LEU B 1 161 ? 95.277 91.624 -189.909 1.00 62.52 162 LEU B CA 1
ATOM 4397 C C . LEU B 1 161 ? 94.293 90.953 -188.960 1.00 61.37 162 LEU B C 1
ATOM 4398 O O . LEU B 1 161 ? 93.379 91.599 -188.467 1.00 61.68 162 LEU B O 1
ATOM 4403 N N . LEU B 1 162 ? 94.476 89.663 -188.702 1.00 60.36 163 LEU B N 1
ATOM 4404 C CA . LEU B 1 162 ? 93.591 88.941 -187.782 1.00 59.36 163 LEU B CA 1
ATOM 4405 C C . LEU B 1 162 ? 94.346 88.697 -186.469 1.00 59.49 163 LEU B C 1
ATOM 4406 O O . LEU B 1 162 ? 95.505 88.286 -186.482 1.00 59.77 163 LEU B O 1
ATOM 4411 N N . LEU B 1 163 ? 93.691 88.974 -185.345 1.00 58.78 164 LEU B N 1
ATOM 4412 C CA . LEU B 1 163 ? 94.281 88.781 -184.023 1.00 57.64 164 LEU B CA 1
ATOM 4413 C C . LEU B 1 163 ? 93.394 87.790 -183.280 1.00 57.69 164 LEU B C 1
ATOM 4414 O O . LEU B 1 163 ? 92.641 88.173 -182.401 1.00 57.82 164 LEU B O 1
ATOM 4419 N N . PRO B 1 164 ? 93.507 86.493 -183.612 1.00 58.28 165 PRO B N 1
ATOM 4420 C CA . PRO B 1 164 ? 92.756 85.354 -183.051 1.00 58.88 165 PRO B CA 1
ATOM 4421 C C . PRO B 1 164 ? 92.960 85.037 -181.584 1.00 59.57 165 PRO B C 1
ATOM 4422 O O . PRO B 1 164 ? 92.184 84.278 -181.006 1.00 60.46 165 PRO B O 1
ATOM 4426 N N . ASN B 1 165 ? 94.007 85.598 -180.989 1.00 60.02 166 ASN B N 1
ATOM 4427 C CA . ASN B 1 165 ? 94.358 85.298 -179.605 1.00 59.64 166 ASN B CA 1
ATOM 4428 C C . ASN B 1 165 ? 94.952 83.877 -179.652 1.00 59.40 166 ASN B C 1
ATOM 4429 O O . ASN B 1 165 ? 95.901 83.641 -180.412 1.00 60.04 166 ASN B O 1
ATOM 4434 N N . ASP B 1 166 ? 94.385 82.930 -178.907 1.00 58.27 167 ASP B N 1
ATOM 4435 C CA . ASP B 1 166 ? 94.930 81.578 -178.890 1.00 58.24 167 ASP B CA 1
ATOM 4436 C C . ASP B 1 166 ? 94.909 80.789 -180.187 1.00 57.75 167 ASP B C 1
ATOM 4437 O O . ASP B 1 166 ? 95.850 80.032 -180.470 1.00 58.67 167 ASP B O 1
ATOM 4442 N N . ALA B 1 167 ? 93.855 80.940 -180.980 1.00 56.35 168 ALA B N 1
ATOM 4443 C CA . ALA B 1 167 ? 93.790 80.181 -182.228 1.00 54.75 168 ALA B CA 1
ATOM 4444 C C . ALA B 1 167 ? 94.958 80.529 -183.150 1.00 53.54 168 ALA B C 1
ATOM 4445 O O . ALA B 1 167 ? 95.332 81.697 -183.276 1.00 53.99 168 ALA B O 1
ATOM 4447 N N . PHE B 1 168 ? 95.536 79.496 -183.763 1.00 52.01 169 PHE B N 1
ATOM 4448 C CA . PHE B 1 168 ? 96.665 79.626 -184.687 1.00 52.15 169 PHE B CA 1
ATOM 4449 C C . PHE B 1 168 ? 98.006 79.874 -183.997 1.00 51.09 169 PHE B C 1
ATOM 4450 O O . PHE B 1 168 ? 99.027 80.100 -184.660 1.00 49.98 169 PHE B O 1
ATOM 4458 N N . GLY B 1 169 ? 98.010 79.814 -182.671 1.00 49.73 170 GLY B N 1
ATOM 4459 C CA . GLY B 1 169 ? 99.250 80.024 -181.951 1.00 49.17 170 GLY B CA 1
ATOM 4460 C C . GLY B 1 169 ? 100.080 78.761 -181.761 1.00 48.06 170 GLY B C 1
ATOM 4461 O O . GLY B 1 169 ? 99.636 77.643 -182.074 1.00 47.89 170 GLY B O 1
ATOM 4462 N N . GLN B 1 170 ? 101.296 78.943 -181.250 1.00 45.89 171 GLN B N 1
ATOM 4463 C CA . GLN B 1 170 ? 102.196 77.827 -180.995 1.00 43.70 171 GLN B CA 1
ATOM 4464 C C . GLN B 1 170 ? 103.001 78.214 -179.767 1.00 42.35 171 GLN B C 1
ATOM 4465 O O . GLN B 1 170 ? 103.394 79.372 -179.623 1.00 41.65 171 GLN B O 1
ATOM 4471 N N . HIS B 1 171 ? 103.235 77.264 -178.872 1.00 41.88 172 HIS B N 1
ATOM 4472 C CA . HIS B 1 171 ? 104.014 77.569 -177.682 1.00 42.37 172 HIS B CA 1
ATOM 4473 C C . HIS B 1 171 ? 105.507 77.432 -177.965 1.00 43.18 172 HIS B C 1
ATOM 4474 O O . HIS B 1 171 ? 106.059 76.335 -177.928 1.00 43.29 172 HIS B O 1
ATOM 4481 N N . ILE B 1 172 ? 106.154 78.552 -178.265 1.00 43.55 173 ILE B N 1
ATOM 4482 C CA . ILE B 1 172 ? 107.567 78.531 -178.548 1.00 43.26 173 ILE B CA 1
ATOM 4483 C C . ILE B 1 172 ? 108.169 79.905 -178.306 1.00 43.28 173 ILE B C 1
ATOM 4484 O O . ILE B 1 172 ? 107.604 80.920 -178.686 1.00 44.47 173 ILE B O 1
ATOM 4489 N N . ALA B 1 173 ? 109.321 79.918 -177.650 1.00 43.69 174 ALA B N 1
ATOM 4490 C CA . ALA B 1 173 ? 110.045 81.141 -177.345 1.00 43.53 174 ALA B CA 1
ATOM 4491 C C . ALA B 1 173 ? 111.152 81.373 -178.371 1.00 44.26 174 ALA B C 1
ATOM 4492 O O . ALA B 1 173 ? 111.999 80.504 -178.597 1.00 45.12 174 ALA B O 1
ATOM 4494 N N . THR B 1 174 ? 111.140 82.549 -178.987 1.00 44.55 175 THR B N 1
ATOM 4495 C CA . THR B 1 174 ? 112.145 82.917 -179.983 1.00 45.29 175 THR B CA 1
ATOM 4496 C C . THR B 1 174 ? 112.362 84.416 -179.873 1.00 45.97 175 THR B C 1
ATOM 4497 O O . THR B 1 174 ? 111.497 85.129 -179.346 1.00 46.28 175 THR B O 1
ATOM 4501 N N . SER B 1 175 ? 113.510 84.896 -180.341 1.00 46.47 176 SER B N 1
ATOM 4502 C CA . SER B 1 175 ? 113.773 86.320 -180.275 1.00 46.99 176 SER B CA 1
ATOM 4503 C C . SER B 1 175 ? 113.297 86.870 -181.608 1.00 47.88 176 SER B C 1
ATOM 4504 O O . SER B 1 175 ? 113.182 88.086 -181.808 1.00 49.57 176 SER B O 1
ATOM 4507 N N . VAL B 1 176 ? 113.004 85.948 -182.515 1.00 47.90 177 VAL B N 1
ATOM 4508 C CA . VAL B 1 176 ? 112.516 86.289 -183.834 1.00 49.10 177 VAL B CA 1
ATOM 4509 C C . VAL B 1 176 ? 110.985 86.244 -183.753 1.00 49.67 177 VAL B C 1
ATOM 4510 O O . VAL B 1 176 ? 110.423 85.414 -183.053 1.00 49.84 177 VAL B O 1
ATOM 4514 N N . ARG B 1 177 ? 110.303 87.132 -184.464 1.00 51.57 178 ARG B N 1
ATOM 4515 C CA . ARG B 1 177 ? 108.843 87.201 -184.367 1.00 52.24 178 ARG B CA 1
ATOM 4516 C C . ARG B 1 177 ? 107.972 86.695 -185.511 1.00 52.55 178 ARG B C 1
ATOM 4517 O O . ARG B 1 177 ? 106.773 86.481 -185.315 1.00 52.63 178 ARG B O 1
ATOM 4525 N N . PHE B 1 178 ? 108.539 86.487 -186.695 1.00 53.06 179 PHE B N 1
ATOM 4526 C CA . PHE B 1 178 ? 107.703 86.059 -187.821 1.00 53.15 179 PHE B CA 1
ATOM 4527 C C . PHE B 1 178 ? 107.969 84.695 -188.427 1.00 53.11 179 PHE B C 1
ATOM 4528 O O . PHE B 1 178 ? 109.095 84.191 -188.409 1.00 53.23 179 PHE B O 1
ATOM 4536 N N . ASP B 1 179 ? 106.914 84.114 -188.988 1.00 53.44 180 ASP B N 1
ATOM 4537 C CA . ASP B 1 179 ? 107.010 82.798 -189.591 1.00 54.41 180 ASP B CA 1
ATOM 4538 C C . ASP B 1 179 ? 108.078 82.671 -190.671 1.00 55.97 180 ASP B C 1
ATOM 4539 O O . ASP B 1 179 ? 108.565 81.575 -190.931 1.00 57.22 180 ASP B O 1
ATOM 4544 N N . ASP B 1 180 ? 108.458 83.775 -191.297 1.00 57.08 181 ASP B N 1
ATOM 4545 C CA . ASP B 1 180 ? 109.468 83.699 -192.337 1.00 57.80 181 ASP B CA 1
ATOM 4546 C C . ASP B 1 180 ? 110.891 83.747 -191.774 1.00 58.18 181 ASP B C 1
ATOM 4547 O O . ASP B 1 180 ? 111.866 83.777 -192.530 1.00 59.16 181 ASP B O 1
ATOM 4552 N N . GLN B 1 181 ? 111.009 83.756 -190.448 1.00 57.29 182 GLN B N 1
ATOM 4553 C CA . GLN B 1 181 ? 112.317 83.790 -189.784 1.00 56.62 182 GLN B CA 1
ATOM 4554 C C . GLN B 1 181 ? 112.517 82.511 -188.987 1.00 56.00 182 GLN B C 1
ATOM 4555 O O . GLN B 1 181 ? 113.429 82.425 -188.167 1.00 56.67 182 GLN B O 1
ATOM 4561 N N . VAL B 1 182 ? 111.658 81.529 -189.230 1.00 54.79 183 VAL B N 1
ATOM 4562 C CA . VAL B 1 182 ? 111.683 80.263 -188.512 1.00 53.71 183 VAL B CA 1
ATOM 4563 C C . VAL B 1 182 ? 111.536 79.097 -189.484 1.00 53.76 183 VAL B C 1
ATOM 4564 O O . VAL B 1 182 ? 111.017 79.268 -190.581 1.00 54.13 183 VAL B O 1
ATOM 4568 N N . ASP B 1 183 ? 111.985 77.914 -189.076 1.00 53.93 184 ASP B N 1
ATOM 4569 C CA . ASP B 1 183 ? 111.888 76.713 -189.907 1.00 54.93 184 ASP B CA 1
ATOM 4570 C C . ASP B 1 183 ? 110.420 76.330 -190.118 1.00 53.62 184 ASP B C 1
ATOM 4571 O O . ASP B 1 183 ? 109.693 76.144 -189.147 1.00 53.01 184 ASP B O 1
ATOM 4576 N N . ALA B 1 184 ? 109.994 76.206 -191.375 1.00 52.41 185 ALA B N 1
ATOM 4577 C CA . ALA B 1 184 ? 108.605 75.861 -191.702 1.00 51.44 185 ALA B CA 1
ATOM 4578 C C . ALA B 1 184 ? 108.108 74.595 -191.030 1.00 50.74 185 ALA B C 1
ATOM 4579 O O . ALA B 1 184 ? 107.006 74.569 -190.476 1.00 52.29 185 ALA B O 1
ATOM 4581 N N . GLY B 1 185 ? 108.923 73.547 -191.085 1.00 48.90 186 GLY B N 1
ATOM 4582 C CA . GLY B 1 185 ? 108.552 72.278 -190.485 1.00 47.94 186 GLY B CA 1
ATOM 4583 C C . GLY B 1 185 ? 108.480 72.269 -188.977 1.00 47.52 186 GLY B C 1
ATOM 4584 O O . GLY B 1 185 ? 107.592 71.649 -188.410 1.00 47.32 186 GLY B O 1
ATOM 4585 N N . LEU B 1 186 ? 109.414 72.952 -188.327 1.00 47.15 187 LEU B N 1
ATOM 4586 C CA . LEU B 1 186 ? 109.438 72.993 -186.876 1.00 48.12 187 LEU B CA 1
ATOM 4587 C C . LEU B 1 186 ? 108.286 73.794 -186.283 1.00 48.37 187 LEU B C 1
ATOM 4588 O O . LEU B 1 186 ? 107.693 73.397 -185.276 1.00 47.20 187 LEU B O 1
ATOM 4593 N N . ILE B 1 187 ? 107.970 74.925 -186.902 1.00 49.09 188 ILE B N 1
ATOM 4594 C CA . ILE B 1 187 ? 106.897 75.772 -186.412 1.00 49.37 188 ILE B CA 1
ATOM 4595 C C . ILE B 1 187 ? 105.522 75.140 -186.664 1.00 50.95 188 ILE B C 1
ATOM 4596 O O . ILE B 1 187 ? 104.576 75.360 -185.906 1.00 50.47 188 ILE B O 1
ATOM 4601 N N . MET B 1 188 ? 105.410 74.350 -187.729 1.00 50.76 189 MET B N 1
ATOM 4602 C CA . MET B 1 188 ? 104.146 73.699 -188.038 1.00 49.93 189 MET B CA 1
ATOM 4603 C C . MET B 1 188 ? 103.960 72.534 -187.073 1.00 49.27 189 MET B C 1
ATOM 4604 O O . MET B 1 188 ? 102.847 72.146 -186.755 1.00 49.17 189 MET B O 1
ATOM 4609 N N . ASP B 1 189 ? 105.062 71.975 -186.598 1.00 50.54 190 ASP B N 1
ATOM 4610 C CA . ASP B 1 189 ? 105.009 70.863 -185.656 1.00 50.93 190 ASP B CA 1
ATOM 4611 C C . ASP B 1 189 ? 104.583 71.385 -184.275 1.00 49.70 190 ASP B C 1
ATOM 4612 O O . ASP B 1 189 ? 103.844 70.718 -183.557 1.00 48.15 190 ASP B O 1
ATOM 4617 N N . GLU B 1 190 ? 105.046 72.581 -183.912 1.00 49.61 191 GLU B N 1
ATOM 4618 C CA . GLU B 1 190 ? 104.675 73.188 -182.638 1.00 49.83 191 GLU B CA 1
ATOM 4619 C C . GLU B 1 190 ? 103.196 73.552 -182.713 1.00 49.05 191 GLU B C 1
ATOM 4620 O O . GLU B 1 190 ? 102.459 73.399 -181.736 1.00 49.09 191 GLU B O 1
ATOM 4626 N N . ALA B 1 191 ? 102.772 74.032 -183.882 1.00 47.77 192 ALA B N 1
ATOM 4627 C CA . ALA B 1 191 ? 101.384 74.414 -184.109 1.00 46.37 192 ALA B CA 1
ATOM 4628 C C . ALA B 1 191 ? 100.458 73.208 -183.974 1.00 46.66 192 ALA B C 1
ATOM 4629 O O . ALA B 1 191 ? 99.316 73.335 -183.526 1.00 46.88 192 ALA B O 1
ATOM 4631 N N . ALA B 1 192 ? 100.951 72.042 -184.375 1.00 46.02 193 ALA B N 1
ATOM 4632 C CA . ALA B 1 192 ? 100.167 70.823 -184.304 1.00 45.26 193 ALA B CA 1
ATOM 4633 C C . ALA B 1 192 ? 100.069 70.356 -182.860 1.00 45.76 193 ALA B C 1
ATOM 4634 O O . ALA B 1 192 ? 99.023 69.878 -182.432 1.00 45.61 193 ALA B O 1
ATOM 4636 N N . LYS B 1 193 ? 101.161 70.476 -182.109 1.00 46.54 194 LYS B N 1
ATOM 4637 C CA . LYS B 1 193 ? 101.152 70.065 -180.709 1.00 46.48 194 LYS B CA 1
ATOM 4638 C C . LYS B 1 193 ? 100.146 70.941 -179.964 1.00 47.01 194 LYS B C 1
ATOM 4639 O O . LYS B 1 193 ? 99.422 70.469 -179.089 1.00 47.06 194 LYS B O 1
ATOM 4645 N N . TYR B 1 194 ? 100.114 72.220 -180.332 1.00 47.66 195 TYR B N 1
ATOM 4646 C CA . TYR B 1 194 ? 99.217 73.203 -179.734 1.00 49.00 195 TYR B CA 1
ATOM 4647 C C . TYR B 1 194 ? 97.753 72.835 -179.998 1.00 48.74 195 TYR B C 1
ATOM 4648 O O . TYR B 1 194 ? 96.944 72.727 -179.072 1.00 47.43 195 TYR B O 1
ATOM 4657 N N . TYR B 1 195 ? 97.425 72.656 -181.277 1.00 48.55 196 TYR B N 1
ATOM 4658 C CA . TYR B 1 195 ? 96.077 72.299 -181.688 1.00 47.32 196 TYR B CA 1
ATOM 4659 C C . TYR B 1 195 ? 95.635 70.999 -181.031 1.00 47.28 196 TYR B C 1
ATOM 4660 O O . TYR B 1 195 ? 94.574 70.931 -180.429 1.00 48.49 196 TYR B O 1
ATOM 4669 N N . ALA B 1 196 ? 96.453 69.964 -181.153 1.00 47.40 197 ALA B N 1
ATOM 4670 C CA . ALA B 1 196 ? 96.111 68.657 -180.613 1.00 48.37 197 ALA B CA 1
ATOM 4671 C C . ALA B 1 196 ? 95.792 68.622 -179.121 1.00 49.46 197 ALA B C 1
ATOM 4672 O O . ALA B 1 196 ? 94.907 67.875 -178.692 1.00 49.01 197 ALA B O 1
ATOM 4674 N N . ASN B 1 197 ? 96.505 69.413 -178.327 1.00 50.51 198 ASN B N 1
ATOM 4675 C CA . ASN B 1 197 ? 96.297 69.390 -176.881 1.00 51.52 198 ASN B CA 1
ATOM 4676 C C . ASN B 1 197 ? 95.305 70.394 -176.345 1.00 52.26 198 ASN B C 1
ATOM 4677 O O . ASN B 1 197 ? 94.848 70.270 -175.215 1.00 51.72 198 ASN B O 1
ATOM 4682 N N . ILE B 1 198 ? 94.954 71.372 -177.166 1.00 53.76 199 ILE B N 1
ATOM 4683 C CA . ILE B 1 198 ? 94.041 72.413 -176.739 1.00 55.83 199 ILE B CA 1
ATOM 4684 C C . ILE B 1 198 ? 92.739 72.511 -177.539 1.00 55.59 199 ILE B C 1
ATOM 4685 O O . ILE B 1 198 ? 91.661 72.549 -176.951 1.00 55.23 199 ILE B O 1
ATOM 4690 N N . LEU B 1 199 ? 92.845 72.542 -178.865 1.00 55.23 200 LEU B N 1
ATOM 4691 C CA . LEU B 1 199 ? 91.686 72.684 -179.735 1.00 55.16 200 LEU B CA 1
ATOM 4692 C C . LEU B 1 199 ? 91.027 71.409 -180.258 1.00 56.63 200 LEU B C 1
ATOM 4693 O O . LEU B 1 199 ? 89.937 71.471 -180.812 1.00 57.78 200 LEU B O 1
ATOM 4698 N N . MET B 1 200 ? 91.661 70.257 -180.080 1.00 58.37 201 MET B N 1
ATOM 4699 C CA . MET B 1 200 ? 91.086 68.999 -180.563 1.00 61.22 201 MET B CA 1
ATOM 4700 C C . MET B 1 200 ? 89.593 68.804 -180.219 1.00 62.43 201 MET B C 1
ATOM 4701 O O . MET B 1 200 ? 88.797 68.403 -181.075 1.00 62.17 201 MET B O 1
ATOM 4706 N N . PRO B 1 201 ? 89.197 69.082 -178.961 1.00 63.24 202 PRO B N 1
ATOM 4707 C CA . PRO B 1 201 ? 87.800 68.927 -178.537 1.00 63.02 202 PRO B CA 1
ATOM 4708 C C . PRO B 1 201 ? 86.791 69.790 -179.298 1.00 62.67 202 PRO B C 1
ATOM 4709 O O . PRO B 1 201 ? 85.604 69.489 -179.306 1.00 62.42 202 PRO B O 1
ATOM 4713 N N . PHE B 1 202 ? 87.261 70.862 -179.923 1.00 62.72 203 PHE B N 1
ATOM 4714 C CA . PHE B 1 202 ? 86.378 71.772 -180.632 1.00 63.86 203 PHE B CA 1
ATOM 4715 C C . PHE B 1 202 ? 86.609 71.786 -182.131 1.00 65.46 203 PHE B C 1
ATOM 4716 O O . PHE B 1 202 ? 86.439 72.816 -182.787 1.00 66.32 203 PHE B O 1
ATOM 4724 N N . SER B 1 203 ? 86.995 70.650 -182.686 1.00 67.32 204 SER B N 1
ATOM 4725 C CA . SER B 1 203 ? 87.247 70.579 -184.115 1.00 68.61 204 SER B CA 1
ATOM 4726 C C . SER B 1 203 ? 86.030 70.971 -184.953 1.00 68.81 204 SER B C 1
ATOM 4727 O O . SER B 1 203 ? 86.166 71.663 -185.967 1.00 69.36 204 SER B O 1
ATOM 4730 N N . ASN B 1 204 ? 84.839 70.554 -184.533 1.00 68.68 205 ASN B N 1
ATOM 4731 C CA . ASN B 1 204 ? 83.643 70.906 -185.294 1.00 68.06 205 ASN B CA 1
ATOM 4732 C C . ASN B 1 204 ? 83.399 72.420 -185.274 1.00 67.46 205 ASN B C 1
ATOM 4733 O O . ASN B 1 204 ? 82.978 72.992 -186.279 1.00 68.79 205 ASN B O 1
ATOM 4738 N N . LEU B 1 205 ? 83.685 73.075 -184.149 1.00 65.38 206 LEU B N 1
ATOM 4739 C CA . LEU B 1 205 ? 83.506 74.515 -184.061 1.00 63.56 206 LEU B CA 1
ATOM 4740 C C . LEU B 1 205 ? 84.561 75.214 -184.904 1.00 63.89 206 LEU B C 1
ATOM 4741 O O . LEU B 1 205 ? 84.324 76.305 -185.431 1.00 64.17 206 LEU B O 1
ATOM 4746 N N . ILE B 1 206 ? 85.724 74.582 -185.047 1.00 64.18 207 ILE B N 1
ATOM 4747 C CA . ILE B 1 206 ? 86.791 75.172 -185.841 1.00 65.25 207 ILE B CA 1
ATOM 4748 C C . ILE B 1 206 ? 86.372 75.275 -187.309 1.00 66.52 207 ILE B C 1
ATOM 4749 O O . ILE B 1 206 ? 86.527 76.339 -187.929 1.00 67.34 207 ILE B O 1
ATOM 4754 N N . THR B 1 207 ? 85.830 74.193 -187.868 1.00 66.87 208 THR B N 1
ATOM 4755 C CA . THR B 1 207 ? 85.415 74.235 -189.270 1.00 68.61 208 THR B CA 1
ATOM 4756 C C . THR B 1 207 ? 84.295 75.255 -189.469 1.00 69.65 208 THR B C 1
ATOM 4757 O O . THR B 1 207 ? 84.323 76.035 -190.424 1.00 69.75 208 THR B O 1
ATOM 4761 N N . LYS B 1 208 ? 83.320 75.264 -188.563 1.00 69.98 209 LYS B N 1
ATOM 4762 C CA . LYS B 1 208 ? 82.225 76.213 -188.679 1.00 71.34 209 LYS B CA 1
ATOM 4763 C C . LYS B 1 208 ? 82.776 77.638 -188.711 1.00 71.50 209 LYS B C 1
ATOM 4764 O O . LYS B 1 208 ? 82.418 78.438 -189.584 1.00 71.81 209 LYS B O 1
ATOM 4770 N N . LYS B 1 209 ? 83.656 77.951 -187.765 1.00 71.83 210 LYS B N 1
ATOM 4771 C CA . LYS B 1 209 ? 84.235 79.284 -187.706 1.00 72.05 210 LYS B CA 1
ATOM 4772 C C . LYS B 1 209 ? 85.075 79.576 -188.945 1.00 72.58 210 LYS B C 1
ATOM 4773 O O . LYS B 1 209 ? 85.101 80.709 -189.436 1.00 72.32 210 LYS B O 1
ATOM 4779 N N . LEU B 1 210 ? 85.770 78.563 -189.452 1.00 72.43 211 LEU B N 1
ATOM 4780 C CA . LEU B 1 210 ? 86.586 78.767 -190.641 1.00 73.42 211 LEU B CA 1
ATOM 4781 C C . LEU B 1 210 ? 85.687 79.070 -191.838 1.00 75.38 211 LEU B C 1
ATOM 4782 O O . LEU B 1 210 ? 86.037 79.886 -192.693 1.00 76.22 211 LEU B O 1
ATOM 4787 N N . ASP B 1 211 ? 84.522 78.425 -191.884 1.00 77.14 212 ASP B N 1
ATOM 4788 C CA . ASP B 1 211 ? 83.566 78.639 -192.969 1.00 78.32 212 ASP B CA 1
ATOM 4789 C C . ASP B 1 211 ? 82.932 80.026 -192.873 1.00 78.12 212 ASP B C 1
ATOM 4790 O O . ASP B 1 211 ? 82.798 80.723 -193.875 1.00 77.26 212 ASP B O 1
ATOM 4795 N N . GLU B 1 212 ? 82.535 80.415 -191.666 1.00 78.43 213 GLU B N 1
ATOM 4796 C CA . GLU B 1 212 ? 81.955 81.729 -191.453 1.00 79.92 213 GLU B CA 1
ATOM 4797 C C . GLU B 1 212 ? 82.911 82.766 -192.031 1.00 80.83 213 GLU B C 1
ATOM 4798 O O . GLU B 1 212 ? 82.512 83.638 -192.797 1.00 81.51 213 GLU B O 1
ATOM 4804 N N . ILE B 1 213 ? 84.181 82.660 -191.655 1.00 81.47 214 ILE B N 1
ATOM 4805 C CA . ILE B 1 213 ? 85.214 83.573 -192.138 1.00 82.07 214 ILE B CA 1
ATOM 4806 C C . ILE B 1 213 ? 85.380 83.429 -193.650 1.00 82.38 214 ILE B C 1
ATOM 4807 O O . ILE B 1 213 ? 85.734 84.379 -194.344 1.00 81.48 214 ILE B O 1
ATOM 4812 N N . GLN B 1 214 ? 85.108 82.226 -194.147 1.00 83.82 215 GLN B N 1
ATOM 4813 C CA . GLN B 1 214 ? 85.194 81.913 -195.574 1.00 84.99 215 GLN B CA 1
ATOM 4814 C C . GLN B 1 214 ? 84.079 82.620 -196.364 1.00 84.99 215 GLN B C 1
ATOM 4815 O O . GLN B 1 214 ? 84.335 83.237 -197.406 1.00 84.28 215 GLN B O 1
ATOM 4821 N N . LYS B 1 215 ? 82.848 82.518 -195.859 1.00 84.50 216 LYS B N 1
ATOM 4822 C CA . LYS B 1 215 ? 81.682 83.146 -196.480 1.00 84.08 216 LYS B CA 1
ATOM 4823 C C . LYS B 1 215 ? 81.836 84.667 -196.464 1.00 83.70 216 LYS B C 1
ATOM 4824 O O . LYS B 1 215 ? 81.858 85.301 -197.514 1.00 84.41 216 LYS B O 1
ATOM 4830 N N . ILE B 1 216 ? 81.949 85.249 -195.275 1.00 83.07 217 ILE B N 1
ATOM 4831 C CA . ILE B 1 216 ? 82.142 86.693 -195.133 1.00 82.61 217 ILE B CA 1
ATOM 4832 C C . ILE B 1 216 ? 83.261 87.155 -196.074 1.00 82.06 217 ILE B C 1
ATOM 4833 O O . ILE B 1 216 ? 83.412 88.340 -196.361 1.00 81.44 217 ILE B O 1
ATOM 4838 N N . ASN B 1 217 ? 84.039 86.189 -196.550 1.00 82.07 218 ASN B N 1
ATOM 4839 C CA . ASN B 1 217 ? 85.140 86.429 -197.472 1.00 81.98 218 ASN B CA 1
ATOM 4840 C C . ASN B 1 217 ? 86.177 87.416 -196.907 1.00 81.30 218 ASN B C 1
ATOM 4841 O O . ASN B 1 217 ? 86.614 88.342 -197.598 1.00 80.81 218 ASN B O 1
ATOM 4846 N N . LEU B 1 218 ? 86.560 87.197 -195.645 1.00 79.90 219 LEU B N 1
ATOM 4847 C CA . LEU B 1 218 ? 87.546 88.024 -194.945 1.00 78.03 219 LEU B CA 1
ATOM 4848 C C . LEU B 1 218 ? 88.924 87.926 -195.598 1.00 76.96 219 LEU B C 1
ATOM 4849 O O . LEU B 1 218 ? 89.390 86.834 -195.914 1.00 76.26 219 LEU B O 1
ATOM 4854 N N . ALA B 1 219 ? 89.573 89.064 -195.807 1.00 75.32 220 ALA B N 1
ATOM 4855 C CA . ALA B 1 219 ? 90.901 89.055 -196.405 1.00 74.08 220 ALA B CA 1
ATOM 4856 C C . ALA B 1 219 ? 91.944 88.997 -195.284 1.00 73.30 220 ALA B C 1
ATOM 4857 O O . ALA B 1 219 ? 92.144 89.962 -194.538 1.00 73.66 220 ALA B O 1
ATOM 4859 N N . ILE B 1 220 ? 92.596 87.846 -195.158 1.00 71.33 221 ILE B N 1
ATOM 4860 C CA . ILE B 1 220 ? 93.605 87.656 -194.126 1.00 69.18 221 ILE B CA 1
ATOM 4861 C C . ILE B 1 220 ? 94.999 87.692 -194.749 1.00 68.38 221 ILE B C 1
ATOM 4862 O O . ILE B 1 220 ? 95.379 86.795 -195.494 1.00 67.85 221 ILE B O 1
ATOM 4867 N N . LYS B 1 221 ? 95.745 88.752 -194.454 1.00 67.31 222 LYS B N 1
ATOM 4868 C CA . LYS B 1 221 ? 97.097 88.933 -194.975 1.00 66.24 222 LYS B CA 1
ATOM 4869 C C . LYS B 1 221 ? 98.129 88.572 -193.897 1.00 64.55 222 LYS B C 1
ATOM 4870 O O . LYS B 1 221 ? 99.281 88.247 -194.199 1.00 63.57 222 LYS B O 1
ATOM 4876 N N . THR B 1 222 ? 97.715 88.641 -192.637 1.00 62.24 223 THR B N 1
ATOM 4877 C CA . THR B 1 222 ? 98.602 88.283 -191.540 1.00 61.29 223 THR B CA 1
ATOM 4878 C C . THR B 1 222 ? 97.788 87.823 -190.335 1.00 59.13 223 THR B C 1
ATOM 4879 O O . THR B 1 222 ? 96.698 88.331 -190.085 1.00 57.90 223 THR B O 1
ATOM 4883 N N . ILE B 1 223 ? 98.310 86.832 -189.612 1.00 57.53 224 ILE B N 1
ATOM 4884 C CA . ILE B 1 223 ? 97.649 86.325 -188.417 1.00 54.87 224 ILE B CA 1
ATOM 4885 C C . ILE B 1 223 ? 98.605 86.506 -187.247 1.00 54.32 224 ILE B C 1
ATOM 4886 O O . ILE B 1 223 ? 99.743 86.029 -187.293 1.00 56.16 224 ILE B O 1
ATOM 4891 N N . ALA B 1 224 ? 98.153 87.205 -186.208 1.00 51.82 225 ALA B N 1
ATOM 4892 C CA . ALA B 1 224 ? 98.981 87.455 -185.038 1.00 49.65 225 ALA B CA 1
ATOM 4893 C C . ALA B 1 224 ? 98.326 86.837 -183.806 1.00 49.20 225 ALA B C 1
ATOM 4894 O O . ALA B 1 224 ? 97.483 87.461 -183.167 1.00 48.70 225 ALA B O 1
ATOM 4896 N N . PRO B 1 225 ? 98.718 85.596 -183.451 1.00 49.10 226 PRO B N 1
ATOM 4897 C CA . PRO B 1 225 ? 98.168 84.880 -182.291 1.00 47.26 226 PRO B CA 1
ATOM 4898 C C . PRO B 1 225 ? 98.712 85.451 -180.988 1.00 47.20 226 PRO B C 1
ATOM 4899 O O . PRO B 1 225 ? 99.616 86.319 -180.981 1.00 45.15 226 PRO B O 1
ATOM 4903 N N . SER B 1 226 ? 98.192 84.936 -179.879 1.00 46.74 227 SER B N 1
ATOM 4904 C CA . SER B 1 226 ? 98.623 85.417 -178.580 1.00 47.48 227 SER B CA 1
ATOM 4905 C C . SER B 1 226 ? 99.823 84.628 -178.042 1.00 47.86 227 SER B C 1
ATOM 4906 O O . SER B 1 226 ? 100.378 84.968 -176.987 1.00 46.93 227 SER B O 1
ATOM 4909 N N . HIS B 1 227 ? 100.219 83.578 -178.765 1.00 47.72 228 HIS B N 1
ATOM 4910 C CA . HIS B 1 227 ? 101.373 82.757 -178.375 1.00 47.01 228 HIS B CA 1
ATOM 4911 C C . HIS B 1 227 ? 102.181 82.422 -179.623 1.00 47.47 228 HIS B C 1
ATOM 4912 O O . HIS B 1 227 ? 101.620 82.019 -180.656 1.00 46.91 228 HIS B O 1
ATOM 4919 N N . GLY B 1 228 ? 103.491 82.592 -179.528 1.00 46.80 229 GLY B N 1
ATOM 4920 C CA . GLY B 1 228 ? 104.347 82.240 -180.634 1.00 47.63 229 GLY B CA 1
ATOM 4921 C C . GLY B 1 228 ? 104.593 83.212 -181.774 1.00 49.75 229 GLY B C 1
ATOM 4922 O O . GLY B 1 228 ? 104.562 84.446 -181.619 1.00 50.66 229 GLY B O 1
ATOM 4923 N N . ILE B 1 229 ? 104.860 82.617 -182.931 1.00 49.37 230 ILE B N 1
ATOM 4924 C CA . ILE B 1 229 ? 105.183 83.336 -184.137 1.00 50.07 230 ILE B CA 1
ATOM 4925 C C . ILE B 1 229 ? 103.978 83.985 -184.807 1.00 49.84 230 ILE B C 1
ATOM 4926 O O . ILE B 1 229 ? 102.848 83.516 -184.674 1.00 48.79 230 ILE B O 1
ATOM 4931 N N . ILE B 1 230 ? 104.236 85.066 -185.535 1.00 50.62 231 ILE B N 1
ATOM 4932 C CA . ILE B 1 230 ? 103.191 85.773 -186.256 1.00 51.76 231 ILE B CA 1
ATOM 4933 C C . ILE B 1 230 ? 103.235 85.309 -187.719 1.00 52.43 231 ILE B C 1
ATOM 4934 O O . ILE B 1 230 ? 104.285 85.385 -188.364 1.00 52.19 231 ILE B O 1
ATOM 4939 N N . TRP B 1 231 ? 102.110 84.814 -188.232 1.00 53.01 232 TRP B N 1
ATOM 4940 C CA . TRP B 1 231 ? 102.049 84.353 -189.617 1.00 53.49 232 TRP B CA 1
ATOM 4941 C C . TRP B 1 231 ? 101.896 85.550 -190.544 1.00 55.00 232 TRP B C 1
ATOM 4942 O O . TRP B 1 231 ? 100.786 86.003 -190.822 1.00 53.82 232 TRP B O 1
ATOM 4953 N N . ARG B 1 232 ? 103.020 86.055 -191.033 1.00 57.31 233 ARG B N 1
ATOM 4954 C CA . ARG B 1 232 ? 102.997 87.209 -191.913 1.00 59.88 233 ARG B CA 1
ATOM 4955 C C . ARG B 1 232 ? 103.273 86.842 -193.366 1.00 62.31 233 ARG B C 1
ATOM 4956 O O . ARG B 1 232 ? 102.774 87.493 -194.275 1.00 64.51 233 ARG B O 1
ATOM 4964 N N . LYS B 1 233 ? 104.054 85.797 -193.593 1.00 64.07 234 LYS B N 1
ATOM 4965 C CA . LYS B 1 233 ? 104.373 85.421 -194.952 1.00 65.88 234 LYS B CA 1
ATOM 4966 C C . LYS B 1 233 ? 103.394 84.428 -195.558 1.00 66.38 234 LYS B C 1
ATOM 4967 O O . LYS B 1 233 ? 103.125 84.482 -196.749 1.00 67.97 234 LYS B O 1
ATOM 4973 N N . ASP B 1 234 ? 102.841 83.527 -194.755 1.00 65.84 235 ASP B N 1
ATOM 4974 C CA . ASP B 1 234 ? 101.928 82.541 -195.312 1.00 64.65 235 ASP B CA 1
ATOM 4975 C C . ASP B 1 234 ? 100.832 82.054 -194.355 1.00 63.99 235 ASP B C 1
ATOM 4976 O O . ASP B 1 234 ? 100.866 80.912 -193.878 1.00 63.35 235 ASP B O 1
ATOM 4981 N N . PRO B 1 235 ? 99.839 82.921 -194.067 1.00 63.08 236 PRO B N 1
ATOM 4982 C CA . PRO B 1 235 ? 98.728 82.573 -193.172 1.00 61.75 236 PRO B CA 1
ATOM 4983 C C . PRO B 1 235 ? 97.930 81.402 -193.738 1.00 61.58 236 PRO B C 1
ATOM 4984 O O . PRO B 1 235 ? 97.321 80.636 -192.996 1.00 61.82 236 PRO B O 1
ATOM 4988 N N . GLY B 1 236 ? 97.929 81.279 -195.062 1.00 60.64 237 GLY B N 1
ATOM 4989 C CA . GLY B 1 236 ? 97.205 80.201 -195.709 1.00 60.04 237 GLY B CA 1
ATOM 4990 C C . GLY B 1 236 ? 97.580 78.812 -195.227 1.00 61.13 237 GLY B C 1
ATOM 4991 O O . GLY B 1 236 ? 96.702 77.969 -195.056 1.00 60.36 237 GLY B O 1
ATOM 4992 N N . ARG B 1 237 ? 98.874 78.576 -195.003 1.00 61.81 238 ARG B N 1
ATOM 4993 C CA . ARG B 1 237 ? 99.356 77.276 -194.546 1.00 61.81 238 ARG B CA 1
ATOM 4994 C C . ARG B 1 237 ? 98.702 76.870 -193.226 1.00 59.94 238 ARG B C 1
ATOM 4995 O O . ARG B 1 237 ? 98.171 75.770 -193.099 1.00 59.55 238 ARG B O 1
ATOM 5003 N N . ILE B 1 238 ? 98.737 77.767 -192.247 1.00 58.07 239 ILE B N 1
ATOM 5004 C CA . ILE B 1 238 ? 98.159 77.494 -190.936 1.00 56.00 239 ILE B CA 1
ATOM 5005 C C . ILE B 1 238 ? 96.636 77.394 -190.989 1.00 55.42 239 ILE B C 1
ATOM 5006 O O . ILE B 1 238 ? 96.031 76.647 -190.223 1.00 53.64 239 ILE B O 1
ATOM 5011 N N . ILE B 1 239 ? 96.004 78.148 -191.883 1.00 56.35 240 ILE B N 1
ATOM 5012 C CA . ILE B 1 239 ? 94.550 78.057 -191.991 1.00 57.19 240 ILE B CA 1
ATOM 5013 C C . ILE B 1 239 ? 94.172 76.722 -192.646 1.00 57.93 240 ILE B C 1
ATOM 5014 O O . ILE B 1 239 ? 93.260 76.031 -192.169 1.00 56.99 240 ILE B O 1
ATOM 5019 N N . GLU B 1 240 ? 94.878 76.349 -193.713 1.00 58.60 241 GLU B N 1
ATOM 5020 C CA . GLU B 1 240 ? 94.609 75.069 -194.369 1.00 61.41 241 GLU B CA 1
ATOM 5021 C C . GLU B 1 240 ? 94.850 73.924 -193.373 1.00 60.89 241 GLU B C 1
ATOM 5022 O O . GLU B 1 240 ? 94.106 72.933 -193.351 1.00 60.00 241 GLU B O 1
ATOM 5028 N N . ALA B 1 241 ? 95.894 74.067 -192.556 1.00 59.90 242 ALA B N 1
ATOM 5029 C CA . ALA B 1 241 ? 96.239 73.053 -191.565 1.00 58.78 242 ALA B CA 1
ATOM 5030 C C . ALA B 1 241 ? 95.103 72.877 -190.559 1.00 58.26 242 ALA B C 1
ATOM 5031 O O . ALA B 1 241 ? 94.705 71.754 -190.252 1.00 57.96 242 ALA B O 1
ATOM 5033 N N . TYR B 1 242 ? 94.588 73.986 -190.036 1.00 58.15 243 TYR B N 1
ATOM 5034 C CA . TYR B 1 242 ? 93.483 73.925 -189.078 1.00 58.10 243 TYR B CA 1
ATOM 5035 C C . TYR B 1 242 ? 92.273 73.249 -189.693 1.00 58.41 243 TYR B C 1
ATOM 5036 O O . TYR B 1 242 ? 91.575 72.485 -189.016 1.00 58.00 243 TYR B O 1
ATOM 5045 N N . ALA B 1 243 ? 92.023 73.537 -190.972 1.00 58.21 244 ALA B N 1
ATOM 5046 C CA . ALA B 1 243 ? 90.894 72.945 -191.672 1.00 57.23 244 ALA B CA 1
ATOM 5047 C C . ALA B 1 243 ? 91.084 71.439 -191.752 1.00 58.09 244 ALA B C 1
ATOM 5048 O O . ALA B 1 243 ? 90.166 70.675 -191.446 1.00 56.84 244 ALA B O 1
ATOM 5050 N N . ARG B 1 244 ? 92.283 71.011 -192.149 1.00 60.55 245 ARG B N 1
ATOM 5051 C CA . ARG B 1 244 ? 92.573 69.584 -192.260 1.00 64.01 245 ARG B CA 1
ATOM 5052 C C . ARG B 1 244 ? 92.451 68.884 -190.914 1.00 63.14 245 ARG B C 1
ATOM 5053 O O . ARG B 1 244 ? 91.843 67.822 -190.821 1.00 63.75 245 ARG B O 1
ATOM 5061 N N . TRP B 1 245 ? 93.033 69.474 -189.871 1.00 62.28 246 TRP B N 1
ATOM 5062 C CA . TRP B 1 245 ? 92.979 68.859 -188.548 1.00 62.32 246 TRP B CA 1
ATOM 5063 C C . TRP B 1 245 ? 91.566 68.817 -187.965 1.00 62.82 246 TRP B C 1
ATOM 5064 O O . TRP B 1 245 ? 91.196 67.848 -187.289 1.00 62.66 246 TRP B O 1
ATOM 5075 N N . ALA B 1 246 ? 90.786 69.867 -188.206 1.00 63.20 247 ALA B N 1
ATOM 5076 C CA . ALA B 1 246 ? 89.424 69.909 -187.695 1.00 63.79 247 ALA B CA 1
ATOM 5077 C C . ALA B 1 246 ? 88.528 68.922 -188.455 1.00 65.11 247 ALA B C 1
ATOM 5078 O O . ALA B 1 246 ? 87.599 68.348 -187.865 1.00 64.79 247 ALA B O 1
ATOM 5080 N N . GLU B 1 247 ? 88.800 68.721 -189.749 1.00 65.93 248 GLU B N 1
ATOM 5081 C CA . GLU B 1 247 ? 88.006 67.788 -190.531 1.00 66.96 248 GLU B CA 1
ATOM 5082 C C . GLU B 1 247 ? 88.193 66.409 -189.930 1.00 66.52 248 GLU B C 1
ATOM 5083 O O . GLU B 1 247 ? 87.240 65.648 -189.802 1.00 67.29 248 GLU B O 1
ATOM 5089 N N . GLY B 1 248 ? 89.427 66.095 -189.558 1.00 65.76 249 GLY B N 1
ATOM 5090 C CA . GLY B 1 248 ? 89.708 64.816 -188.931 1.00 66.04 249 GLY B CA 1
ATOM 5091 C C . GLY B 1 248 ? 89.826 63.621 -189.851 1.00 66.70 249 GLY B C 1
ATOM 5092 O O . GLY B 1 248 ? 89.689 62.479 -189.402 1.00 66.92 249 GLY B O 1
ATOM 5093 N N . GLN B 1 249 ? 90.094 63.864 -191.130 1.00 67.22 250 GLN B N 1
ATOM 5094 C CA . GLN B 1 249 ? 90.212 62.762 -192.068 1.00 68.04 250 GLN B CA 1
ATOM 5095 C C . GLN B 1 249 ? 91.327 61.844 -191.575 1.00 67.32 250 GLN B C 1
ATOM 5096 O O . GLN B 1 249 ? 91.187 60.616 -191.551 1.00 67.03 250 GLN B O 1
ATOM 5102 N N . GLY B 1 250 ? 92.433 62.447 -191.156 1.00 66.27 251 GLY B N 1
ATOM 5103 C CA . GLY B 1 250 ? 93.535 61.657 -190.652 1.00 64.11 251 GLY B CA 1
ATOM 5104 C C . GLY B 1 250 ? 94.520 61.230 -191.711 1.00 63.27 251 GLY B C 1
ATOM 5105 O O . GLY B 1 250 ? 94.484 61.695 -192.848 1.00 63.42 251 GLY B O 1
ATOM 5106 N N . LYS B 1 251 ? 95.393 60.314 -191.318 1.00 61.95 252 LYS B N 1
ATOM 5107 C CA . LYS B 1 251 ? 96.449 59.803 -192.168 1.00 61.20 252 LYS B CA 1
ATOM 5108 C C . LYS B 1 251 ? 96.535 58.304 -191.868 1.00 60.83 252 LYS B C 1
ATOM 5109 O O . LYS B 1 251 ? 96.143 57.874 -190.785 1.00 61.31 252 LYS B O 1
ATOM 5115 N N . ALA B 1 252 ? 97.029 57.503 -192.808 1.00 60.64 253 ALA B N 1
ATOM 5116 C CA . ALA B 1 252 ? 97.137 56.058 -192.571 1.00 59.79 253 ALA B CA 1
ATOM 5117 C C . ALA B 1 252 ? 98.250 55.810 -191.532 1.00 59.16 253 ALA B C 1
ATOM 5118 O O . ALA B 1 252 ? 99.273 55.166 -191.803 1.00 58.94 253 ALA B O 1
ATOM 5120 N N . LYS B 1 253 ? 98.018 56.337 -190.334 1.00 57.70 254 LYS B N 1
ATOM 5121 C CA . LYS B 1 253 ? 98.964 56.248 -189.231 1.00 56.22 254 LYS B CA 1
ATOM 5122 C C . LYS B 1 253 ? 98.276 55.688 -187.980 1.00 54.57 254 LYS B C 1
ATOM 5123 O O . LYS B 1 253 ? 97.078 55.898 -187.769 1.00 53.98 254 LYS B O 1
ATOM 5129 N N . ALA B 1 254 ? 99.036 54.978 -187.153 1.00 52.61 255 ALA B N 1
ATOM 5130 C CA . ALA B 1 254 ? 98.497 54.411 -185.923 1.00 50.44 255 ALA B CA 1
ATOM 5131 C C . ALA B 1 254 ? 99.463 54.716 -184.774 1.00 50.09 255 ALA B C 1
ATOM 5132 O O . ALA B 1 254 ? 100.691 54.628 -184.952 1.00 50.62 255 ALA B O 1
ATOM 5134 N N . VAL B 1 255 ? 98.918 55.098 -183.615 1.00 47.72 256 VAL B N 1
ATOM 5135 C CA . VAL B 1 255 ? 99.740 55.385 -182.454 1.00 44.78 256 VAL B CA 1
ATOM 5136 C C . VAL B 1 255 ? 99.493 54.305 -181.415 1.00 44.99 256 VAL B C 1
ATOM 5137 O O . VAL B 1 255 ? 98.344 53.993 -181.110 1.00 47.07 256 VAL B O 1
ATOM 5141 N N . ILE B 1 256 ? 100.563 53.708 -180.892 1.00 44.06 257 ILE B N 1
ATOM 5142 C CA . ILE B 1 256 ? 100.424 52.687 -179.855 1.00 42.94 257 ILE B CA 1
ATOM 5143 C C . ILE B 1 256 ? 101.069 53.208 -178.581 1.00 42.60 257 ILE B C 1
ATOM 5144 O O . ILE B 1 256 ? 102.278 53.448 -178.565 1.00 42.92 257 ILE B O 1
ATOM 5149 N N . ALA B 1 257 ? 100.268 53.388 -177.528 1.00 41.44 258 ALA B N 1
ATOM 5150 C CA . ALA B 1 257 ? 100.760 53.884 -176.245 1.00 39.70 258 ALA B CA 1
ATOM 5151 C C . ALA B 1 257 ? 100.576 52.753 -175.276 1.00 39.94 258 ALA B C 1
ATOM 5152 O O . ALA B 1 257 ? 99.547 52.082 -175.316 1.00 41.93 258 ALA B O 1
ATOM 5154 N N . TYR B 1 258 ? 101.546 52.526 -174.398 1.00 39.90 259 TYR B N 1
ATOM 5155 C CA . TYR B 1 258 ? 101.419 51.393 -173.480 1.00 39.56 259 TYR B CA 1
ATOM 5156 C C . TYR B 1 258 ? 102.513 51.427 -172.403 1.00 39.93 259 TYR B C 1
ATOM 5157 O O . TYR B 1 258 ? 103.316 52.356 -172.323 1.00 39.19 259 TYR B O 1
ATOM 5166 N N . ASP B 1 259 ? 102.519 50.393 -171.578 1.00 40.46 260 ASP B N 1
ATOM 5167 C CA . ASP B 1 259 ? 103.563 50.206 -170.607 1.00 43.06 260 ASP B CA 1
ATOM 5168 C C . ASP B 1 259 ? 103.455 48.804 -170.074 1.00 43.73 260 ASP B C 1
ATOM 5169 O O . ASP B 1 259 ? 102.434 48.145 -170.245 1.00 44.93 260 ASP B O 1
ATOM 5174 N N . THR B 1 260 ? 104.518 48.356 -169.432 1.00 44.18 261 THR B N 1
ATOM 5175 C CA . THR B 1 260 ? 104.595 47.001 -168.956 1.00 45.32 261 THR B CA 1
ATOM 5176 C C . THR B 1 260 ? 105.451 46.958 -167.707 1.00 45.98 261 THR B C 1
ATOM 5177 O O . THR B 1 260 ? 106.125 47.921 -167.370 1.00 46.46 261 THR B O 1
ATOM 5181 N N . MET B 1 261 ? 105.395 45.836 -167.016 1.00 47.02 262 MET B N 1
ATOM 5182 C CA . MET B 1 261 ? 106.177 45.631 -165.822 1.00 48.91 262 MET B CA 1
ATOM 5183 C C . MET B 1 261 ? 107.221 44.561 -166.136 1.00 49.40 262 MET B C 1
ATOM 5184 O O . MET B 1 261 ? 108.378 44.670 -165.712 1.00 50.85 262 MET B O 1
ATOM 5189 N N . TRP B 1 262 ? 106.816 43.543 -166.898 1.00 48.98 263 TRP B N 1
ATOM 5190 C CA . TRP B 1 262 ? 107.709 42.448 -167.249 1.00 49.85 263 TRP B CA 1
ATOM 5191 C C . TRP B 1 262 ? 107.851 42.163 -168.746 1.00 49.61 263 TRP B C 1
ATOM 5192 O O . TRP B 1 262 ? 108.359 41.118 -169.128 1.00 50.44 263 TRP B O 1
ATOM 5203 N N . LEU B 1 263 ? 107.386 43.075 -169.587 1.00 48.63 264 LEU B N 1
ATOM 5204 C CA . LEU B 1 263 ? 107.539 42.953 -171.037 1.00 48.93 264 LEU B CA 1
ATOM 5205 C C . LEU B 1 263 ? 106.516 42.216 -171.892 1.00 49.57 264 LEU B C 1
ATOM 5206 O O . LEU B 1 263 ? 106.596 42.291 -173.124 1.00 50.41 264 LEU B O 1
ATOM 5211 N N . SER B 1 264 ? 105.563 41.513 -171.282 1.00 49.01 265 SER B N 1
ATOM 5212 C CA . SER B 1 264 ? 104.562 40.781 -172.073 1.00 47.26 265 SER B CA 1
ATOM 5213 C C . SER B 1 264 ? 103.724 41.715 -172.923 1.00 46.58 265 SER B C 1
ATOM 5214 O O . SER B 1 264 ? 103.528 41.482 -174.113 1.00 48.42 265 SER B O 1
ATOM 5217 N N . THR B 1 265 ? 103.218 42.769 -172.301 1.00 45.10 266 THR B N 1
ATOM 5218 C CA . THR B 1 265 ? 102.379 43.737 -172.981 1.00 44.01 266 THR B CA 1
ATOM 5219 C C . THR B 1 265 ? 103.176 44.415 -174.071 1.00 44.96 266 THR B C 1
ATOM 5220 O O . THR B 1 265 ? 102.620 44.838 -175.103 1.00 43.84 266 THR B O 1
ATOM 5224 N N . GLU B 1 266 ? 104.482 44.515 -173.831 1.00 47.07 267 GLU B N 1
ATOM 5225 C CA . GLU B 1 266 ? 105.396 45.130 -174.790 1.00 48.63 267 GLU B CA 1
ATOM 5226 C C . GLU B 1 266 ? 105.534 44.255 -176.038 1.00 47.34 267 GLU B C 1
ATOM 5227 O O . GLU B 1 266 ? 105.510 44.750 -177.166 1.00 45.77 267 GLU B O 1
ATOM 5233 N N . LYS B 1 267 ? 105.677 42.951 -175.823 1.00 46.71 268 LYS B N 1
ATOM 5234 C CA . LYS B 1 267 ? 105.800 42.008 -176.918 1.00 47.84 268 LYS B CA 1
ATOM 5235 C C . LYS B 1 267 ? 104.525 42.013 -177.756 1.00 49.14 268 LYS B C 1
ATOM 5236 O O . LYS B 1 267 ? 104.577 41.821 -178.982 1.00 49.72 268 LYS B O 1
ATOM 5242 N N . MET B 1 268 ? 103.385 42.242 -177.101 1.00 49.85 269 MET B N 1
ATOM 5243 C CA . MET B 1 268 ? 102.109 42.323 -177.797 1.00 48.87 269 MET B CA 1
ATOM 5244 C C . MET B 1 268 ? 102.081 43.628 -178.568 1.00 48.84 269 MET B C 1
ATOM 5245 O O . MET B 1 268 ? 101.590 43.684 -179.694 1.00 50.61 269 MET B O 1
ATOM 5250 N N . ALA B 1 269 ? 102.601 44.686 -177.951 1.00 48.77 270 ALA B N 1
ATOM 5251 C CA . ALA B 1 269 ? 102.648 45.989 -178.593 1.00 48.66 270 ALA B CA 1
ATOM 5252 C C . ALA B 1 269 ? 103.451 45.850 -179.873 1.00 48.90 270 ALA B C 1
ATOM 5253 O O . ALA B 1 269 ? 103.082 46.394 -180.922 1.00 48.43 270 ALA B O 1
ATOM 5255 N N . HIS B 1 270 ? 104.551 45.107 -179.782 1.00 49.83 271 HIS B N 1
ATOM 5256 C CA . HIS B 1 270 ? 105.419 44.905 -180.928 1.00 50.86 271 HIS B CA 1
ATOM 5257 C C . HIS B 1 270 ? 104.728 44.128 -182.057 1.00 51.28 271 HIS B C 1
ATOM 5258 O O . HIS B 1 270 ? 104.820 44.507 -183.234 1.00 51.08 271 HIS B O 1
ATOM 5265 N N . ALA B 1 271 ? 104.047 43.037 -181.708 1.00 51.00 272 ALA B N 1
ATOM 5266 C CA . ALA B 1 271 ? 103.338 42.225 -182.706 1.00 49.33 272 ALA B CA 1
ATOM 5267 C C . ALA B 1 271 ? 102.301 43.077 -183.426 1.00 48.52 272 ALA B C 1
ATOM 5268 O O . ALA B 1 271 ? 102.216 43.049 -184.659 1.00 47.19 272 ALA B O 1
ATOM 5270 N N . LEU B 1 272 ? 101.515 43.828 -182.651 1.00 48.46 273 LEU B N 1
ATOM 5271 C CA . LEU B 1 272 ? 100.491 44.701 -183.217 1.00 49.32 273 LEU B CA 1
ATOM 5272 C C . LEU B 1 272 ? 101.127 45.652 -184.211 1.00 50.73 273 LEU B C 1
ATOM 5273 O O . LEU B 1 272 ? 100.579 45.921 -185.301 1.00 49.54 273 LEU B O 1
ATOM 5278 N N . MET B 1 273 ? 102.295 46.161 -183.828 1.00 52.56 274 MET B N 1
ATOM 5279 C CA . MET B 1 273 ? 103.008 47.091 -184.678 1.00 53.64 274 MET B CA 1
ATOM 5280 C C . MET B 1 273 ? 103.416 46.444 -185.988 1.00 53.36 274 MET B C 1
ATOM 5281 O O . MET B 1 273 ? 103.224 47.022 -187.061 1.00 53.67 274 MET B O 1
ATOM 5286 N N . ASP B 1 274 ? 103.987 45.250 -185.904 1.00 52.37 275 ASP B N 1
ATOM 5287 C CA . ASP B 1 274 ? 104.415 44.555 -187.105 1.00 52.52 275 ASP B CA 1
ATOM 5288 C C . ASP B 1 274 ? 103.252 44.318 -188.069 1.00 53.38 275 ASP B C 1
ATOM 5289 O O . ASP B 1 274 ? 103.424 44.413 -189.294 1.00 54.48 275 ASP B O 1
ATOM 5294 N N . GLY B 1 275 ? 102.070 44.028 -187.525 1.00 52.13 276 GLY B N 1
ATOM 5295 C CA . GLY B 1 275 ? 100.913 43.823 -188.372 1.00 50.16 276 GLY B CA 1
ATOM 5296 C C . GLY B 1 275 ? 100.532 45.134 -189.034 1.00 50.49 276 GLY B C 1
ATOM 5297 O O . GLY B 1 275 ? 100.233 45.181 -190.228 1.00 51.11 276 GLY B O 1
ATOM 5298 N N . LEU B 1 276 ? 100.550 46.213 -188.261 1.00 50.11 277 LEU B N 1
ATOM 5299 C CA . LEU B 1 276 ? 100.188 47.520 -188.788 1.00 49.74 277 LEU B CA 1
ATOM 5300 C C . LEU B 1 276 ? 101.145 47.976 -189.880 1.00 50.48 277 LEU B C 1
ATOM 5301 O O . LEU B 1 276 ? 100.719 48.557 -190.885 1.00 50.67 277 LEU B O 1
ATOM 5306 N N . VAL B 1 277 ? 102.440 47.719 -189.681 1.00 51.21 278 VAL B N 1
ATOM 5307 C CA . VAL B 1 277 ? 103.458 48.128 -190.649 1.00 51.09 278 VAL B CA 1
ATOM 5308 C C . VAL B 1 277 ? 103.340 47.284 -191.911 1.00 51.23 278 VAL B C 1
ATOM 5309 O O . VAL B 1 277 ? 103.515 47.789 -193.026 1.00 51.35 278 VAL B O 1
ATOM 5313 N N . ALA B 1 278 ? 103.038 45.998 -191.731 1.00 51.10 279 ALA B N 1
ATOM 5314 C CA . ALA B 1 278 ? 102.878 45.087 -192.863 1.00 51.21 279 ALA B CA 1
ATOM 5315 C C . ALA B 1 278 ? 101.637 45.489 -193.662 1.00 52.09 279 ALA B C 1
ATOM 5316 O O . ALA B 1 278 ? 101.598 45.337 -194.877 1.00 52.93 279 ALA B O 1
ATOM 5318 N N . GLY B 1 279 ? 100.628 46.014 -192.976 1.00 52.76 280 GLY B N 1
ATOM 5319 C CA . GLY B 1 279 ? 99.420 46.444 -193.653 1.00 52.50 280 GLY B CA 1
ATOM 5320 C C . GLY B 1 279 ? 99.591 47.790 -194.331 1.00 53.43 280 GLY B C 1
ATOM 5321 O O . GLY B 1 279 ? 98.604 48.386 -194.768 1.00 53.30 280 GLY B O 1
ATOM 5322 N N . GLY B 1 280 ? 100.834 48.277 -194.397 1.00 54.19 281 GLY B N 1
ATOM 5323 C CA . GLY B 1 280 ? 101.139 49.554 -195.044 1.00 56.52 281 GLY B CA 1
ATOM 5324 C C . GLY B 1 280 ? 100.838 50.815 -194.258 1.00 57.95 281 GLY B C 1
ATOM 5325 O O . GLY B 1 280 ? 100.521 51.869 -194.807 1.00 57.15 281 GLY B O 1
ATOM 5326 N N . CYS B 1 281 ? 100.998 50.717 -192.956 1.00 60.44 282 CYS B N 1
ATOM 5327 C CA . CYS B 1 281 ? 100.668 51.811 -192.078 1.00 62.34 282 CYS B CA 1
ATOM 5328 C C . CYS B 1 281 ? 101.886 52.370 -191.310 1.00 60.91 282 CYS B C 1
ATOM 5329 O O . CYS B 1 281 ? 102.793 51.615 -190.947 1.00 61.15 282 CYS B O 1
ATOM 5332 N N . GLU B 1 282 ? 101.934 53.687 -191.103 1.00 60.20 283 GLU B N 1
ATOM 5333 C CA . GLU B 1 282 ? 103.031 54.281 -190.328 1.00 59.91 283 GLU B CA 1
ATOM 5334 C C . GLU B 1 282 ? 102.674 54.090 -188.852 1.00 57.80 283 GLU B C 1
ATOM 5335 O O . GLU B 1 282 ? 101.523 54.265 -188.455 1.00 58.16 283 GLU B O 1
ATOM 5341 N N . VAL B 1 283 ? 103.656 53.728 -188.043 1.00 55.74 284 VAL B N 1
ATOM 5342 C CA . VAL B 1 283 ? 103.417 53.513 -186.619 1.00 53.99 284 VAL B CA 1
ATOM 5343 C C . VAL B 1 283 ? 104.318 54.332 -185.694 1.00 52.33 284 VAL B C 1
ATOM 5344 O O . VAL B 1 283 ? 105.504 54.524 -185.961 1.00 52.58 284 VAL B O 1
ATOM 5348 N N . LYS B 1 284 ? 103.740 54.825 -184.608 1.00 51.37 285 LYS B N 1
ATOM 5349 C CA . LYS B 1 284 ? 104.494 55.575 -183.606 1.00 50.45 285 LYS B CA 1
ATOM 5350 C C . LYS B 1 284 ? 104.253 54.788 -182.334 1.00 49.55 285 LYS B C 1
ATOM 5351 O O . LYS B 1 284 ? 103.109 54.619 -181.916 1.00 50.68 285 LYS B O 1
ATOM 5357 N N . LEU B 1 285 ? 105.317 54.270 -181.735 1.00 48.50 286 LEU B N 1
ATOM 5358 C CA . LEU B 1 285 ? 105.181 53.482 -180.514 1.00 48.28 286 LEU B CA 1
ATOM 5359 C C . LEU B 1 285 ? 105.703 54.258 -179.293 1.00 47.42 286 LEU B C 1
ATOM 5360 O O . LEU B 1 285 ? 106.854 54.704 -179.274 1.00 47.63 286 LEU B O 1
ATOM 5365 N N . PHE B 1 286 ? 104.846 54.411 -178.281 1.00 45.78 287 PHE B N 1
ATOM 5366 C CA . PHE B 1 286 ? 105.178 55.152 -177.061 1.00 43.61 287 PHE B CA 1
ATOM 5367 C C . PHE B 1 286 ? 105.099 54.372 -175.769 1.00 43.34 287 PHE B C 1
ATOM 5368 O O . PHE B 1 286 ? 104.013 53.891 -175.399 1.00 43.30 287 PHE B O 1
ATOM 5376 N N . LYS B 1 287 ? 106.231 54.233 -175.079 1.00 43.22 288 LYS B N 1
ATOM 5377 C CA . LYS B 1 287 ? 106.219 53.574 -173.776 1.00 43.17 288 LYS B CA 1
ATOM 5378 C C . LYS B 1 287 ? 105.926 54.802 -172.904 1.00 45.08 288 LYS B C 1
ATOM 5379 O O . LYS B 1 287 ? 106.777 55.698 -172.794 1.00 46.79 288 LYS B O 1
ATOM 5385 N N . LEU B 1 288 ? 104.725 54.861 -172.324 1.00 44.36 289 LEU B N 1
ATOM 5386 C CA . LEU B 1 288 ? 104.282 56.024 -171.561 1.00 42.81 289 LEU B CA 1
ATOM 5387 C C . LEU B 1 288 ? 105.121 56.558 -170.397 1.00 43.07 289 LEU B C 1
ATOM 5388 O O . LEU B 1 288 ? 105.206 57.786 -170.216 1.00 43.16 289 LEU B O 1
ATOM 5393 N N . SER B 1 289 ? 105.739 55.681 -169.614 1.00 42.02 290 SER B N 1
ATOM 5394 C CA . SER B 1 289 ? 106.517 56.159 -168.469 1.00 42.52 290 SER B CA 1
ATOM 5395 C C . SER B 1 289 ? 107.810 56.836 -168.907 1.00 43.36 290 SER B C 1
ATOM 5396 O O . SER B 1 289 ? 108.599 57.302 -168.071 1.00 43.02 290 SER B O 1
ATOM 5399 N N . VAL B 1 290 ? 108.017 56.924 -170.213 1.00 43.58 291 VAL B N 1
ATOM 5400 C CA . VAL B 1 290 ? 109.259 57.465 -170.717 1.00 41.58 291 VAL B CA 1
ATOM 5401 C C . VAL B 1 290 ? 108.998 58.422 -171.867 1.00 40.83 291 VAL B C 1
ATOM 5402 O O . VAL B 1 290 ? 109.928 58.898 -172.518 1.00 40.92 291 VAL B O 1
ATOM 5406 N N . SER B 1 291 ? 107.727 58.723 -172.104 1.00 40.37 292 SER B N 1
ATOM 5407 C CA . SER B 1 291 ? 107.366 59.625 -173.193 1.00 42.59 292 SER B CA 1
ATOM 5408 C C . SER B 1 291 ? 106.568 60.784 -172.639 1.00 43.31 292 SER B C 1
ATOM 5409 O O . SER B 1 291 ? 106.020 60.692 -171.549 1.00 44.29 292 SER B O 1
ATOM 5412 N N . ASP B 1 292 ? 106.483 61.865 -173.403 1.00 45.68 293 ASP B N 1
ATOM 5413 C CA . ASP B 1 292 ? 105.722 63.033 -172.985 1.00 47.46 293 ASP B CA 1
ATOM 5414 C C . ASP B 1 292 ? 104.281 62.922 -173.502 1.00 48.02 293 ASP B C 1
ATOM 5415 O O . ASP B 1 292 ? 104.036 62.866 -174.711 1.00 46.31 293 ASP B O 1
ATOM 5420 N N . ARG B 1 293 ? 103.335 62.894 -172.570 1.00 49.48 294 ARG B N 1
ATOM 5421 C CA . ARG B 1 293 ? 101.910 62.780 -172.882 1.00 51.19 294 ARG B CA 1
ATOM 5422 C C . ARG B 1 293 ? 101.450 63.746 -173.980 1.00 50.70 294 ARG B C 1
ATOM 5423 O O . ARG B 1 293 ? 100.673 63.369 -174.857 1.00 50.01 294 ARG B O 1
ATOM 5431 N N . ASN B 1 294 ? 101.932 64.985 -173.939 1.00 50.20 295 ASN B N 1
ATOM 5432 C CA . ASN B 1 294 ? 101.527 65.970 -174.936 1.00 49.78 295 ASN B CA 1
ATOM 5433 C C . ASN B 1 294 ? 102.094 65.644 -176.307 1.00 49.88 295 ASN B C 1
ATOM 5434 O O . ASN B 1 294 ? 101.474 65.967 -177.319 1.00 49.59 295 ASN B O 1
ATOM 5439 N N . ASP B 1 295 ? 103.269 65.011 -176.349 1.00 49.97 296 ASP B N 1
ATOM 5440 C CA . ASP B 1 295 ? 103.890 64.631 -177.627 1.00 48.06 296 ASP B CA 1
ATOM 5441 C C . ASP B 1 295 ? 103.129 63.429 -178.202 1.00 45.13 296 ASP B C 1
ATOM 5442 O O . ASP B 1 295 ? 103.032 63.278 -179.414 1.00 44.75 296 ASP B O 1
ATOM 5447 N N . VAL B 1 296 ? 102.584 62.586 -177.324 1.00 42.77 297 VAL B N 1
ATOM 5448 C CA . VAL B 1 296 ? 101.797 61.424 -177.741 1.00 40.96 297 VAL B CA 1
ATOM 5449 C C . VAL B 1 296 ? 100.471 61.920 -178.333 1.00 41.81 297 VAL B C 1
ATOM 5450 O O . VAL B 1 296 ? 100.043 61.477 -179.400 1.00 41.41 297 VAL B O 1
ATOM 5454 N N . ILE B 1 297 ? 99.820 62.849 -177.639 1.00 41.56 298 ILE B N 1
ATOM 5455 C CA . ILE B 1 297 ? 98.557 63.401 -178.113 1.00 41.38 298 ILE B CA 1
ATOM 5456 C C . ILE B 1 297 ? 98.769 64.054 -179.479 1.00 43.07 298 ILE B C 1
ATOM 5457 O O . ILE B 1 297 ? 97.921 63.916 -180.365 1.00 43.10 298 ILE B O 1
ATOM 5462 N N . LYS B 1 298 ? 99.889 64.760 -179.658 1.00 44.72 299 LYS B N 1
ATOM 5463 C CA . LYS B 1 298 ? 100.161 65.411 -180.940 1.00 47.00 299 LYS B CA 1
ATOM 5464 C C . LYS B 1 298 ? 100.163 64.407 -182.077 1.00 48.63 299 LYS B C 1
ATOM 5465 O O . LYS B 1 298 ? 99.685 64.704 -183.175 1.00 49.67 299 LYS B O 1
ATOM 5471 N N . GLU B 1 299 ? 100.706 63.222 -181.821 1.00 49.75 300 GLU B N 1
ATOM 5472 C CA . GLU B 1 299 ? 100.761 62.202 -182.851 1.00 51.66 300 GLU B CA 1
ATOM 5473 C C . GLU B 1 299 ? 99.381 61.646 -183.168 1.00 51.64 300 GLU B C 1
ATOM 5474 O O . GLU B 1 299 ? 99.111 61.268 -184.307 1.00 52.01 300 GLU B O 1
ATOM 5480 N N . ILE B 1 300 ? 98.516 61.603 -182.159 1.00 52.37 301 ILE B N 1
ATOM 5481 C CA . ILE B 1 300 ? 97.159 61.094 -182.324 1.00 52.10 301 ILE B CA 1
ATOM 5482 C C . ILE B 1 300 ? 96.280 61.982 -183.218 1.00 52.99 301 ILE B C 1
ATOM 5483 O O . ILE B 1 300 ? 95.353 61.482 -183.852 1.00 54.42 301 ILE B O 1
ATOM 5488 N N . LEU B 1 301 ? 96.573 63.279 -183.288 1.00 53.49 302 LEU B N 1
ATOM 5489 C CA . LEU B 1 301 ? 95.789 64.198 -184.115 1.00 54.79 302 LEU B CA 1
ATOM 5490 C C . LEU B 1 301 ? 95.668 63.692 -185.559 1.00 56.71 302 LEU B C 1
ATOM 5491 O O . LEU B 1 301 ? 94.586 63.730 -186.134 1.00 57.07 302 LEU B O 1
ATOM 5496 N N . ASP B 1 302 ? 96.777 63.221 -186.130 1.00 59.18 303 ASP B N 1
ATOM 5497 C CA . ASP B 1 302 ? 96.802 62.717 -187.510 1.00 61.20 303 ASP B CA 1
ATOM 5498 C C . ASP B 1 302 ? 96.530 61.228 -187.621 1.00 60.15 303 ASP B C 1
ATOM 5499 O O . ASP B 1 302 ? 96.269 60.730 -188.710 1.00 61.43 303 ASP B O 1
ATOM 5504 N N . ALA B 1 303 ? 96.606 60.513 -186.509 1.00 57.39 304 ALA B N 1
ATOM 5505 C CA . ALA B 1 303 ? 96.391 59.079 -186.530 1.00 55.85 304 ALA B CA 1
ATOM 5506 C C . ALA B 1 303 ? 94.936 58.699 -186.760 1.00 55.44 304 ALA B C 1
ATOM 5507 O O . ALA B 1 303 ? 94.025 59.422 -186.359 1.00 56.37 304 ALA B O 1
ATOM 5509 N N . ARG B 1 304 ? 94.726 57.561 -187.415 1.00 54.21 305 ARG B N 1
ATOM 5510 C CA . ARG B 1 304 ? 93.385 57.057 -187.651 1.00 51.73 305 ARG B CA 1
ATOM 5511 C C . ARG B 1 304 ? 93.121 55.923 -186.671 1.00 50.94 305 ARG B C 1
ATOM 5512 O O . ARG B 1 304 ? 91.977 55.498 -186.483 1.00 52.64 305 ARG B O 1
ATOM 5520 N N . ALA B 1 305 ? 94.186 55.435 -186.047 1.00 48.99 306 ALA B N 1
ATOM 5521 C CA . ALA B 1 305 ? 94.071 54.351 -185.078 1.00 48.27 306 ALA B CA 1
ATOM 5522 C C . ALA B 1 305 ? 94.838 54.673 -183.782 1.00 48.11 306 ALA B C 1
ATOM 5523 O O . ALA B 1 305 ? 95.928 55.245 -183.821 1.00 48.33 306 ALA B O 1
ATOM 5525 N N . VAL B 1 306 ? 94.260 54.300 -182.643 1.00 47.72 307 VAL B N 1
ATOM 5526 C CA . VAL B 1 306 ? 94.879 54.525 -181.344 1.00 46.75 307 VAL B CA 1
ATOM 5527 C C . VAL B 1 306 ? 94.821 53.237 -180.531 1.00 46.42 307 VAL B C 1
ATOM 5528 O O . VAL B 1 306 ? 93.752 52.828 -180.092 1.00 48.27 307 VAL B O 1
ATOM 5532 N N . LEU B 1 307 ? 95.962 52.593 -180.324 1.00 45.44 308 LEU B N 1
ATOM 5533 C CA . LEU B 1 307 ? 95.967 51.361 -179.548 1.00 45.53 308 LEU B CA 1
ATOM 5534 C C . LEU B 1 307 ? 96.621 51.654 -178.195 1.00 46.72 308 LEU B C 1
ATOM 5535 O O . LEU B 1 307 ? 97.715 52.233 -178.140 1.00 47.99 308 LEU B O 1
ATOM 5540 N N . VAL B 1 308 ? 95.959 51.254 -177.109 1.00 44.96 309 VAL B N 1
ATOM 5541 C CA . VAL B 1 308 ? 96.486 51.490 -175.782 1.00 43.41 309 VAL B CA 1
ATOM 5542 C C . VAL B 1 308 ? 96.604 50.184 -175.018 1.00 44.11 309 VAL B C 1
ATOM 5543 O O . VAL B 1 308 ? 95.643 49.426 -174.930 1.00 46.08 309 VAL B O 1
ATOM 5547 N N . GLY B 1 309 ? 97.779 49.911 -174.460 1.00 43.07 310 GLY B N 1
ATOM 5548 C CA . GLY B 1 309 ? 97.962 48.660 -173.751 1.00 41.89 310 GLY B CA 1
ATOM 5549 C C . GLY B 1 309 ? 98.452 48.807 -172.322 1.00 43.19 310 GLY B C 1
ATOM 5550 O O . GLY B 1 309 ? 99.090 49.820 -171.968 1.00 44.73 310 GLY B O 1
ATOM 5551 N N . SER B 1 310 ? 98.160 47.799 -171.498 1.00 42.52 311 SER B N 1
ATOM 5552 C CA . SER B 1 310 ? 98.575 47.814 -170.112 1.00 41.24 311 SER B CA 1
ATOM 5553 C C . SER B 1 310 ? 98.276 46.492 -169.431 1.00 41.92 311 SER B C 1
ATOM 5554 O O . SER B 1 310 ? 97.296 45.841 -169.740 1.00 43.12 311 SER B O 1
ATOM 5557 N N . PRO B 1 311 ? 99.146 46.066 -168.507 1.00 43.51 312 PRO B N 1
ATOM 5558 C CA . PRO B 1 311 ? 98.989 44.815 -167.742 1.00 43.90 312 PRO B CA 1
ATOM 5559 C C . PRO B 1 311 ? 97.964 45.167 -166.663 1.00 45.08 312 PRO B C 1
ATOM 5560 O O . PRO B 1 311 ? 97.479 46.309 -166.626 1.00 45.56 312 PRO B O 1
ATOM 5564 N N . THR B 1 312 ? 97.637 44.235 -165.776 1.00 45.33 313 THR B N 1
ATOM 5565 C CA . THR B 1 312 ? 96.724 44.630 -164.722 1.00 46.81 313 THR B CA 1
ATOM 5566 C C . THR B 1 312 ? 97.505 44.508 -163.419 1.00 47.09 313 THR B C 1
ATOM 5567 O O . THR B 1 312 ? 98.253 43.542 -163.223 1.00 47.36 313 THR B O 1
ATOM 5571 N N . ILE B 1 313 ? 97.378 45.526 -162.565 1.00 47.58 314 ILE B N 1
ATOM 5572 C CA . ILE B 1 313 ? 98.019 45.537 -161.245 1.00 48.72 314 ILE B CA 1
ATOM 5573 C C . ILE B 1 313 ? 96.846 45.828 -160.329 1.00 49.02 314 ILE B C 1
ATOM 5574 O O . ILE B 1 313 ? 96.064 46.762 -160.603 1.00 48.06 314 ILE B O 1
ATOM 5579 N N . ASN B 1 314 ? 96.718 45.048 -159.252 1.00 48.64 315 ASN B N 1
ATOM 5580 C CA . ASN B 1 314 ? 95.624 45.246 -158.299 1.00 49.32 315 ASN B CA 1
ATOM 5581 C C . ASN B 1 314 ? 94.278 45.452 -159.003 1.00 50.43 315 ASN B C 1
ATOM 5582 O O . ASN B 1 314 ? 93.564 46.414 -158.733 1.00 50.56 315 ASN B O 1
ATOM 5587 N N . ASN B 1 315 ? 93.966 44.550 -159.925 1.00 51.83 316 ASN B N 1
ATOM 5588 C CA . ASN B 1 315 ? 92.725 44.567 -160.688 1.00 53.89 316 ASN B CA 1
ATOM 5589 C C . ASN B 1 315 ? 92.454 45.867 -161.425 1.00 55.96 316 ASN B C 1
ATOM 5590 O O . ASN B 1 315 ? 91.339 46.087 -161.911 1.00 57.64 316 ASN B O 1
ATOM 5595 N N . ASP B 1 316 ? 93.474 46.716 -161.536 1.00 57.48 317 ASP B N 1
ATOM 5596 C CA . ASP B 1 316 ? 93.328 48.003 -162.225 1.00 58.19 317 ASP B CA 1
ATOM 5597 C C . ASP B 1 316 ? 94.397 48.134 -163.323 1.00 56.91 317 ASP B C 1
ATOM 5598 O O . ASP B 1 316 ? 95.208 47.234 -163.540 1.00 56.98 317 ASP B O 1
ATOM 5603 N N . ILE B 1 317 ? 94.391 49.257 -164.026 1.00 55.08 318 ILE B N 1
ATOM 5604 C CA . ILE B 1 317 ? 95.391 49.489 -165.057 1.00 53.35 318 ILE B CA 1
ATOM 5605 C C . ILE B 1 317 ? 96.605 50.046 -164.342 1.00 53.21 318 ILE B C 1
ATOM 5606 O O . ILE B 1 317 ? 96.542 50.387 -163.161 1.00 53.84 318 ILE B O 1
ATOM 5611 N N . LEU B 1 318 ? 97.709 50.127 -165.072 1.00 52.93 319 LEU B N 1
ATOM 5612 C CA . LEU B 1 318 ? 98.967 50.659 -164.568 1.00 51.50 319 LEU B CA 1
ATOM 5613 C C . LEU B 1 318 ? 98.734 52.170 -164.478 1.00 51.45 319 LEU B C 1
ATOM 5614 O O . LEU B 1 318 ? 98.306 52.800 -165.451 1.00 52.18 319 LEU B O 1
ATOM 5619 N N . PRO B 1 319 ? 99.021 52.778 -163.319 1.00 51.05 320 PRO B N 1
ATOM 5620 C CA . PRO B 1 319 ? 98.800 54.222 -163.192 1.00 50.29 320 PRO B CA 1
ATOM 5621 C C . PRO B 1 319 ? 99.424 55.175 -164.216 1.00 50.89 320 PRO B C 1
ATOM 5622 O O . PRO B 1 319 ? 98.885 56.266 -164.421 1.00 54.20 320 PRO B O 1
ATOM 5626 N N . VAL B 1 320 ? 100.536 54.807 -164.854 1.00 49.34 321 VAL B N 1
ATOM 5627 C CA . VAL B 1 320 ? 101.136 55.694 -165.870 1.00 48.58 321 VAL B CA 1
ATOM 5628 C C . VAL B 1 320 ? 100.250 55.825 -167.094 1.00 49.11 321 VAL B C 1
ATOM 5629 O O . VAL B 1 320 ? 100.384 56.781 -167.870 1.00 49.74 321 VAL B O 1
ATOM 5633 N N . VAL B 1 321 ? 99.355 54.860 -167.280 1.00 48.55 322 VAL B N 1
ATOM 5634 C CA . VAL B 1 321 ? 98.486 54.873 -168.438 1.00 47.84 322 VAL B CA 1
ATOM 5635 C C . VAL B 1 321 ? 97.249 55.737 -168.201 1.00 47.84 322 VAL B C 1
ATOM 5636 O O . VAL B 1 321 ? 96.610 56.172 -169.166 1.00 48.08 322 VAL B O 1
ATOM 5640 N N . SER B 1 322 ? 96.929 56.007 -166.933 1.00 46.68 323 SER B N 1
ATOM 5641 C CA . SER B 1 322 ? 95.763 56.832 -166.594 1.00 46.85 323 SER B CA 1
ATOM 5642 C C . SER B 1 322 ? 95.725 58.227 -167.212 1.00 45.10 323 SER B C 1
ATOM 5643 O O . SER B 1 322 ? 94.697 58.643 -167.755 1.00 45.90 323 SER B O 1
ATOM 5646 N N . PRO B 1 323 ? 96.838 58.973 -167.125 1.00 42.84 324 PRO B N 1
ATOM 5647 C CA . PRO B 1 323 ? 96.834 60.325 -167.694 1.00 41.68 324 PRO B CA 1
ATOM 5648 C C . PRO B 1 323 ? 96.403 60.396 -169.139 1.00 43.04 324 PRO B C 1
ATOM 5649 O O . PRO B 1 323 ? 95.559 61.218 -169.494 1.00 43.04 324 PRO B O 1
ATOM 5653 N N . LEU B 1 324 ? 96.964 59.522 -169.973 1.00 45.13 325 LEU B N 1
ATOM 5654 C CA . LEU B 1 324 ? 96.645 59.505 -171.405 1.00 45.20 325 LEU B CA 1
ATOM 5655 C C . LEU B 1 324 ? 95.163 59.216 -171.630 1.00 46.61 325 LEU B C 1
ATOM 5656 O O . LEU B 1 324 ? 94.526 59.838 -172.485 1.00 45.77 325 LEU B O 1
ATOM 5661 N N . LEU B 1 325 ? 94.606 58.297 -170.849 1.00 49.39 326 LEU B N 1
ATOM 5662 C CA . LEU B 1 325 ? 93.192 57.958 -170.988 1.00 53.12 326 LEU B CA 1
ATOM 5663 C C . LEU B 1 325 ? 92.243 59.084 -170.583 1.00 56.12 326 LEU B C 1
ATOM 5664 O O . LEU B 1 325 ? 91.313 59.416 -171.331 1.00 57.67 326 LEU B O 1
ATOM 5669 N N . ASP B 1 326 ? 92.458 59.678 -169.416 1.00 58.59 327 ASP B N 1
ATOM 5670 C CA . ASP B 1 326 ? 91.582 60.758 -168.988 1.00 60.63 327 ASP B CA 1
ATOM 5671 C C . ASP B 1 326 ? 91.736 61.966 -169.873 1.00 59.99 327 ASP B C 1
ATOM 5672 O O . ASP B 1 326 ? 90.829 62.782 -169.991 1.00 60.13 327 ASP B O 1
ATOM 5677 N N . ASP B 1 327 ? 92.892 62.065 -170.511 1.00 60.33 328 ASP B N 1
ATOM 5678 C CA . ASP B 1 327 ? 93.182 63.182 -171.399 1.00 60.22 328 ASP B CA 1
ATOM 5679 C C . ASP B 1 327 ? 92.468 62.981 -172.742 1.00 58.71 328 ASP B C 1
ATOM 5680 O O . ASP B 1 327 ? 92.019 63.939 -173.368 1.00 57.73 328 ASP B O 1
ATOM 5685 N N . LEU B 1 328 ? 92.358 61.729 -173.177 1.00 57.71 329 LEU B N 1
ATOM 5686 C CA . LEU B 1 328 ? 91.681 61.415 -174.427 1.00 56.35 329 LEU B CA 1
ATOM 5687 C C . LEU B 1 328 ? 90.177 61.604 -174.276 1.00 56.57 329 LEU B C 1
ATOM 5688 O O . LEU B 1 328 ? 89.511 62.111 -175.189 1.00 57.82 329 LEU B O 1
ATOM 5693 N N . VAL B 1 329 ? 89.641 61.193 -173.128 1.00 55.38 330 VAL B N 1
ATOM 5694 C CA . VAL B 1 329 ? 88.218 61.342 -172.877 1.00 54.41 330 VAL B CA 1
ATOM 5695 C C . VAL B 1 329 ? 87.835 62.814 -172.972 1.00 55.20 330 VAL B C 1
ATOM 5696 O O . VAL B 1 329 ? 86.856 63.157 -173.632 1.00 56.04 330 VAL B O 1
ATOM 5700 N N . GLY B 1 330 ? 88.618 63.682 -172.337 1.00 55.33 331 GLY B N 1
ATOM 5701 C CA . GLY B 1 330 ? 88.328 65.105 -172.388 1.00 55.90 331 GLY B CA 1
ATOM 5702 C C . GLY B 1 330 ? 88.615 65.762 -173.735 1.00 57.40 331 GLY B C 1
ATOM 5703 O O . GLY B 1 330 ? 87.908 66.675 -174.160 1.00 57.54 331 GLY B O 1
ATOM 5704 N N . LEU B 1 331 ? 89.649 65.300 -174.430 1.00 59.23 332 LEU B N 1
ATOM 5705 C CA . LEU B 1 331 ? 90.008 65.883 -175.723 1.00 60.67 332 LEU B CA 1
ATOM 5706 C C . LEU B 1 331 ? 89.112 65.443 -176.877 1.00 61.28 332 LEU B C 1
ATOM 5707 O O . LEU B 1 331 ? 89.123 66.055 -177.948 1.00 61.19 332 LEU B O 1
ATOM 5712 N N . ARG B 1 332 ? 88.349 64.378 -176.653 1.00 62.71 333 ARG B N 1
ATOM 5713 C CA . ARG B 1 332 ? 87.417 63.853 -177.647 1.00 64.59 333 ARG B CA 1
ATOM 5714 C C . ARG B 1 332 ? 87.959 63.705 -179.068 1.00 63.46 333 ARG B C 1
ATOM 5715 O O . ARG B 1 332 ? 87.469 64.352 -179.993 1.00 63.72 333 ARG B O 1
ATOM 5723 N N . PRO B 1 333 ? 88.961 62.833 -179.267 1.00 62.65 334 PRO B N 1
ATOM 5724 C CA . PRO B 1 333 ? 89.538 62.621 -180.605 1.00 61.87 334 PRO B CA 1
ATOM 5725 C C . PRO B 1 333 ? 88.400 62.304 -181.584 1.00 60.84 334 PRO B C 1
ATOM 5726 O O . PRO B 1 333 ? 87.496 61.514 -181.280 1.00 61.07 334 PRO B O 1
ATOM 5730 N N . LYS B 1 334 ? 88.463 62.904 -182.760 1.00 59.60 335 LYS B N 1
ATOM 5731 C CA . LYS B 1 334 ? 87.435 62.739 -183.777 1.00 59.67 335 LYS B CA 1
ATOM 5732 C C . LYS B 1 334 ? 87.751 61.689 -184.837 1.00 59.77 335 LYS B C 1
ATOM 5733 O O . LYS B 1 334 ? 88.840 61.684 -185.416 1.00 60.29 335 LYS B O 1
ATOM 5739 N N . ASN B 1 335 ? 86.798 60.791 -185.081 1.00 59.66 336 ASN B N 1
ATOM 5740 C CA . ASN B 1 335 ? 86.954 59.771 -186.119 1.00 59.46 336 ASN B CA 1
ATOM 5741 C C . ASN B 1 335 ? 88.180 58.866 -185.935 1.00 57.49 336 ASN B C 1
ATOM 5742 O O . ASN B 1 335 ? 89.028 58.757 -186.825 1.00 56.86 336 ASN B O 1
ATOM 5747 N N . LYS B 1 336 ? 88.262 58.202 -184.784 1.00 55.32 337 LYS B N 1
ATOM 5748 C CA . LYS B 1 336 ? 89.398 57.330 -184.512 1.00 54.31 337 LYS B CA 1
ATOM 5749 C C . LYS B 1 336 ? 88.980 55.899 -184.204 1.00 54.47 337 LYS B C 1
ATOM 5750 O O . LYS B 1 336 ? 87.975 55.663 -183.547 1.00 57.07 337 LYS B O 1
ATOM 5756 N N . VAL B 1 337 ? 89.764 54.946 -184.681 1.00 53.55 338 VAL B N 1
ATOM 5757 C CA . VAL B 1 337 ? 89.509 53.542 -184.424 1.00 52.87 338 VAL B CA 1
ATOM 5758 C C . VAL B 1 337 ? 90.496 53.154 -183.341 1.00 52.32 338 VAL B C 1
ATOM 5759 O O . VAL B 1 337 ? 91.583 53.703 -183.288 1.00 53.60 338 VAL B O 1
ATOM 5763 N N . GLY B 1 338 ? 90.138 52.223 -182.469 1.00 51.49 339 GLY B N 1
ATOM 5764 C CA . GLY B 1 338 ? 91.069 51.861 -181.419 1.00 49.72 339 GLY B CA 1
ATOM 5765 C C . GLY B 1 338 ? 91.068 50.418 -180.972 1.00 50.03 339 GLY B C 1
ATOM 5766 O O . GLY B 1 338 ? 90.286 49.600 -181.460 1.00 51.24 339 GLY B O 1
ATOM 5767 N N . LEU B 1 339 ? 91.963 50.107 -180.039 1.00 49.25 340 LEU B N 1
ATOM 5768 C CA . LEU B 1 339 ? 92.071 48.759 -179.497 1.00 49.26 340 LEU B CA 1
ATOM 5769 C C . LEU B 1 339 ? 92.784 48.807 -178.157 1.00 48.52 340 LEU B C 1
ATOM 5770 O O . LEU B 1 339 ? 93.701 49.603 -177.962 1.00 49.23 340 LEU B O 1
ATOM 5775 N N . ALA B 1 340 ? 92.354 47.959 -177.236 1.00 47.22 341 ALA B N 1
ATOM 5776 C CA . ALA B 1 340 ? 92.978 47.886 -175.929 1.00 46.62 341 ALA B CA 1
ATOM 5777 C C . ALA B 1 340 ? 93.635 46.504 -175.842 1.00 46.04 341 ALA B C 1
ATOM 5778 O O . ALA B 1 340 ? 93.141 45.539 -176.450 1.00 45.97 341 ALA B O 1
ATOM 5780 N N . PHE B 1 341 ? 94.738 46.394 -175.102 1.00 43.42 342 PHE B N 1
ATOM 5781 C CA . PHE B 1 341 ? 95.408 45.102 -174.995 1.00 41.20 342 PHE B CA 1
ATOM 5782 C C . PHE B 1 341 ? 96.264 45.022 -173.758 1.00 40.08 342 PHE B C 1
ATOM 5783 O O . PHE B 1 341 ? 96.492 46.028 -173.104 1.00 40.50 342 PHE B O 1
ATOM 5791 N N . GLY B 1 342 ? 96.735 43.827 -173.428 1.00 39.20 343 GLY B N 1
ATOM 5792 C CA . GLY B 1 342 ? 97.570 43.698 -172.257 1.00 39.45 343 GLY B CA 1
ATOM 5793 C C . GLY B 1 342 ? 97.588 42.327 -171.637 1.00 41.26 343 GLY B C 1
ATOM 5794 O O . GLY B 1 342 ? 96.772 41.475 -171.953 1.00 43.19 343 GLY B O 1
ATOM 5795 N N . ALA B 1 343 ? 98.529 42.120 -170.733 1.00 42.91 344 ALA B N 1
ATOM 5796 C CA . ALA B 1 343 ? 98.675 40.838 -170.059 1.00 45.90 344 ALA B CA 1
ATOM 5797 C C . ALA B 1 343 ? 98.034 40.906 -168.684 1.00 48.05 344 ALA B C 1
ATOM 5798 O O . ALA B 1 343 ? 97.540 41.971 -168.277 1.00 50.29 344 ALA B O 1
ATOM 5800 N N . TYR B 1 344 ? 98.045 39.770 -167.981 1.00 48.49 345 TYR B N 1
ATOM 5801 C CA . TYR B 1 344 ? 97.490 39.657 -166.635 1.00 49.20 345 TYR B CA 1
ATOM 5802 C C . TYR B 1 344 ? 97.966 38.341 -166.047 1.00 50.98 345 TYR B C 1
ATOM 5803 O O . TYR B 1 344 ? 98.403 37.464 -166.775 1.00 52.45 345 TYR B O 1
ATOM 5812 N N . GLY B 1 345 ? 97.899 38.206 -164.730 1.00 52.65 346 GLY B N 1
ATOM 5813 C CA . GLY B 1 345 ? 98.359 36.990 -164.087 1.00 54.56 346 GLY B CA 1
ATOM 5814 C C . GLY B 1 345 ? 97.287 36.006 -163.642 1.00 57.00 346 GLY B C 1
ATOM 5815 O O . GLY B 1 345 ? 97.554 34.807 -163.580 1.00 57.20 346 GLY B O 1
ATOM 5816 N N . TRP B 1 346 ? 96.087 36.480 -163.315 1.00 58.38 347 TRP B N 1
ATOM 5817 C CA . TRP B 1 346 ? 95.040 35.567 -162.885 1.00 58.52 347 TRP B CA 1
ATOM 5818 C C . TRP B 1 346 ? 93.612 36.037 -163.164 1.00 58.96 347 TRP B C 1
ATOM 5819 O O . TRP B 1 346 ? 92.896 35.396 -163.940 1.00 60.24 347 TRP B O 1
ATOM 5830 N N . GLY B 1 347 ? 93.193 37.147 -162.564 1.00 57.32 348 GLY B N 1
ATOM 5831 C CA . GLY B 1 347 ? 91.836 37.619 -162.784 1.00 54.35 348 GLY B CA 1
ATOM 5832 C C . GLY B 1 347 ? 91.678 38.700 -163.840 1.00 53.07 348 GLY B C 1
ATOM 5833 O O . GLY B 1 347 ? 90.587 38.858 -164.405 1.00 52.61 348 GLY B O 1
ATOM 5834 N N . GLY B 1 348 ? 92.745 39.447 -164.116 1.00 51.21 349 GLY B N 1
ATOM 5835 C CA . GLY B 1 348 ? 92.641 40.511 -165.094 1.00 49.22 349 GLY B CA 1
ATOM 5836 C C . GLY B 1 348 ? 91.933 41.706 -164.481 1.00 49.80 349 GLY B C 1
ATOM 5837 O O . GLY B 1 348 ? 91.754 41.772 -163.251 1.00 49.88 349 GLY B O 1
ATOM 5838 N N . GLY B 1 349 ? 91.534 42.658 -165.322 1.00 50.12 350 GLY B N 1
ATOM 5839 C CA . GLY B 1 349 ? 90.858 43.843 -164.827 1.00 49.90 350 GLY B CA 1
ATOM 5840 C C . GLY B 1 349 ? 91.188 45.103 -165.611 1.00 51.15 350 GLY B C 1
ATOM 5841 O O . GLY B 1 349 ? 90.351 46.003 -165.736 1.00 51.32 350 GLY B O 1
ATOM 5842 N N . ALA B 1 350 ? 92.400 45.174 -166.158 1.00 51.01 351 ALA B N 1
ATOM 5843 C CA . ALA B 1 350 ? 92.806 46.351 -166.908 1.00 50.96 351 ALA B CA 1
ATOM 5844 C C . ALA B 1 350 ? 92.099 46.490 -168.239 1.00 51.60 351 ALA B C 1
ATOM 5845 O O . ALA B 1 350 ? 91.845 47.610 -168.691 1.00 51.88 351 ALA B O 1
ATOM 5847 N N . GLN B 1 351 ? 91.788 45.364 -168.875 1.00 53.31 352 GLN B N 1
ATOM 5848 C CA . GLN B 1 351 ? 91.121 45.397 -170.175 1.00 54.61 352 GLN B CA 1
ATOM 5849 C C . GLN B 1 351 ? 89.753 46.089 -170.143 1.00 56.35 352 GLN B C 1
ATOM 5850 O O . GLN B 1 351 ? 89.402 46.825 -171.073 1.00 55.24 352 GLN B O 1
ATOM 5856 N N . LYS B 1 352 ? 88.973 45.848 -169.085 1.00 57.84 353 LYS B N 1
ATOM 5857 C CA . LYS B 1 352 ? 87.654 46.478 -168.967 1.00 58.68 353 LYS B CA 1
ATOM 5858 C C . LYS B 1 352 ? 87.813 47.982 -168.810 1.00 57.30 353 LYS B C 1
ATOM 5859 O O . LYS B 1 352 ? 87.141 48.756 -169.505 1.00 56.93 353 LYS B O 1
ATOM 5865 N N . ILE B 1 353 ? 88.702 48.395 -167.905 1.00 54.59 354 ILE B N 1
ATOM 5866 C CA . ILE B 1 353 ? 88.940 49.814 -167.682 1.00 52.88 354 ILE B CA 1
ATOM 5867 C C . ILE B 1 353 ? 89.410 50.484 -168.965 1.00 52.31 354 ILE B C 1
ATOM 5868 O O . ILE B 1 353 ? 88.914 51.551 -169.326 1.00 50.92 354 ILE B O 1
ATOM 5873 N N . LEU B 1 354 ? 90.358 49.853 -169.654 1.00 52.89 355 LEU B N 1
ATOM 5874 C CA . LEU B 1 354 ? 90.888 50.406 -170.899 1.00 54.30 355 LEU B CA 1
ATOM 5875 C C . LEU B 1 354 ? 89.790 50.613 -171.944 1.00 55.96 355 LEU B C 1
ATOM 5876 O O . LEU B 1 354 ? 89.688 51.698 -172.527 1.00 56.32 355 LEU B O 1
ATOM 5881 N N . GLU B 1 355 ? 88.962 49.587 -172.172 1.00 57.09 356 GLU B N 1
ATOM 5882 C CA . GLU B 1 355 ? 87.885 49.679 -173.160 1.00 58.90 356 GLU B CA 1
ATOM 5883 C C . GLU B 1 355 ? 86.820 50.705 -172.743 1.00 59.29 356 GLU B C 1
ATOM 5884 O O . GLU B 1 355 ? 86.296 51.461 -173.577 1.00 57.46 356 GLU B O 1
ATOM 5890 N N . GLU B 1 356 ? 86.530 50.741 -171.445 1.00 59.85 357 GLU B N 1
ATOM 5891 C CA . GLU B 1 356 ? 85.568 51.678 -170.874 1.00 61.41 357 GLU B CA 1
ATOM 5892 C C . GLU B 1 356 ? 86.003 53.121 -171.189 1.00 60.24 357 GLU B C 1
ATOM 5893 O O . GLU B 1 356 ? 85.235 53.913 -171.754 1.00 58.74 357 GLU B O 1
ATOM 5899 N N . ARG B 1 357 ? 87.248 53.444 -170.835 1.00 59.35 358 ARG B N 1
ATOM 5900 C CA . ARG B 1 357 ? 87.799 54.785 -171.060 1.00 58.18 358 ARG B CA 1
ATOM 5901 C C . ARG B 1 357 ? 87.964 55.094 -172.539 1.00 57.04 358 ARG B C 1
ATOM 5902 O O . ARG B 1 357 ? 87.768 56.239 -172.960 1.00 56.62 358 ARG B O 1
ATOM 5910 N N . LEU B 1 358 ? 88.329 54.091 -173.337 1.00 55.39 359 LEU B N 1
ATOM 5911 C CA . LEU B 1 358 ? 88.485 54.330 -174.770 1.00 54.92 359 LEU B CA 1
ATOM 5912 C C . LEU B 1 358 ? 87.144 54.645 -175.425 1.00 54.41 359 LEU B C 1
ATOM 5913 O O . LEU B 1 358 ? 87.078 55.471 -176.334 1.00 52.97 359 LEU B O 1
ATOM 5918 N N . LYS B 1 359 ? 86.078 53.997 -174.957 1.00 55.12 360 LYS B N 1
ATOM 5919 C CA . LYS B 1 359 ? 84.755 54.254 -175.507 1.00 55.56 360 LYS B CA 1
ATOM 5920 C C . LYS B 1 359 ? 84.214 55.601 -175.027 1.00 56.10 360 LYS B C 1
ATOM 5921 O O . LYS B 1 359 ? 83.517 56.299 -175.770 1.00 56.15 360 LYS B O 1
ATOM 5927 N N . ALA B 1 360 ? 84.561 55.982 -173.798 1.00 56.59 361 ALA B N 1
ATOM 5928 C CA . ALA B 1 360 ? 84.132 57.266 -173.255 1.00 55.94 361 ALA B CA 1
ATOM 5929 C C . ALA B 1 360 ? 84.787 58.387 -174.060 1.00 57.51 361 ALA B C 1
ATOM 5930 O O . ALA B 1 360 ? 84.303 59.519 -174.088 1.00 57.08 361 ALA B O 1
ATOM 5932 N N . ALA B 1 361 ? 85.895 58.054 -174.718 1.00 59.86 362 ALA B N 1
ATOM 5933 C CA . ALA B 1 361 ? 86.637 59.009 -175.538 1.00 61.29 362 ALA B CA 1
ATOM 5934 C C . ALA B 1 361 ? 86.059 58.989 -176.949 1.00 62.20 362 ALA B C 1
ATOM 5935 O O . ALA B 1 361 ? 86.543 59.679 -177.848 1.00 62.58 362 ALA B O 1
ATOM 5937 N N . LYS B 1 362 ? 85.007 58.192 -177.125 1.00 63.14 363 LYS B N 1
ATOM 5938 C CA . LYS B 1 362 ? 84.320 58.052 -178.411 1.00 64.26 363 LYS B CA 1
ATOM 5939 C C . LYS B 1 362 ? 85.240 57.489 -179.491 1.00 63.54 363 LYS B C 1
ATOM 5940 O O . LYS B 1 362 ? 85.217 57.928 -180.643 1.00 62.34 363 LYS B O 1
ATOM 5946 N N . ILE B 1 363 ? 86.061 56.526 -179.097 1.00 63.01 364 ILE B N 1
ATOM 5947 C CA . ILE B 1 363 ? 86.980 55.862 -180.008 1.00 62.86 364 ILE B CA 1
ATOM 5948 C C . ILE B 1 363 ? 86.368 54.491 -180.257 1.00 63.07 364 ILE B C 1
ATOM 5949 O O . ILE B 1 363 ? 86.142 53.716 -179.319 1.00 62.16 364 ILE B O 1
ATOM 5954 N N . GLU B 1 364 ? 86.093 54.194 -181.523 1.00 63.95 365 GLU B N 1
ATOM 5955 C CA . GLU B 1 364 ? 85.480 52.922 -181.895 1.00 65.25 365 GLU B CA 1
ATOM 5956 C C . GLU B 1 364 ? 86.419 51.733 -181.804 1.00 65.15 365 GLU B C 1
ATOM 5957 O O . GLU B 1 364 ? 87.382 51.645 -182.561 1.00 65.66 365 GLU B O 1
ATOM 5963 N N . LEU B 1 365 ? 86.132 50.807 -180.895 1.00 65.10 366 LEU B N 1
ATOM 5964 C CA . LEU B 1 365 ? 86.986 49.637 -180.744 1.00 66.59 366 LEU B CA 1
ATOM 5965 C C . LEU B 1 365 ? 86.865 48.724 -181.958 1.00 67.96 366 LEU B C 1
ATOM 5966 O O . LEU B 1 365 ? 85.764 48.386 -182.391 1.00 68.00 366 LEU B O 1
ATOM 5971 N N . ILE B 1 366 ? 88.011 48.343 -182.511 1.00 69.07 367 ILE B N 1
ATOM 5972 C CA . ILE B 1 366 ? 88.063 47.472 -183.672 1.00 69.28 367 ILE B CA 1
ATOM 5973 C C . ILE B 1 366 ? 87.813 46.046 -183.189 1.00 69.76 367 ILE B C 1
ATOM 5974 O O . ILE B 1 366 ? 87.775 45.108 -183.981 1.00 69.79 367 ILE B O 1
ATOM 5979 N N . ALA B 1 367 ? 87.639 45.900 -181.877 1.00 70.90 368 ALA B N 1
ATOM 5980 C CA . ALA B 1 367 ? 87.410 44.597 -181.287 1.00 73.27 368 ALA B CA 1
ATOM 5981 C C . ALA B 1 367 ? 87.050 44.553 -179.802 1.00 75.84 368 ALA B C 1
ATOM 5982 O O . ALA B 1 367 ? 87.898 44.741 -178.952 1.00 76.91 368 ALA B O 1
ATOM 5984 N N . GLU B 1 368 ? 85.776 44.317 -179.535 1.00 79.47 369 GLU B N 1
ATOM 5985 C CA . GLU B 1 368 ? 85.165 44.075 -178.229 1.00 81.95 369 GLU B CA 1
ATOM 5986 C C . GLU B 1 368 ? 86.154 43.004 -177.734 1.00 81.26 369 GLU B C 1
ATOM 5987 O O . GLU B 1 368 ? 86.494 42.140 -178.514 1.00 82.69 369 GLU B O 1
ATOM 5993 N N . PRO B 1 369 ? 86.478 42.933 -176.426 1.00 80.05 370 PRO B N 1
ATOM 5994 C CA . PRO B 1 369 ? 87.446 41.938 -175.962 1.00 77.77 370 PRO B CA 1
ATOM 5995 C C . PRO B 1 369 ? 88.679 41.920 -176.865 1.00 75.39 370 PRO B C 1
ATOM 5996 O O . PRO B 1 369 ? 88.815 41.148 -177.807 1.00 75.90 370 PRO B O 1
ATOM 6000 N N . GLY B 1 370 ? 89.551 42.886 -176.577 1.00 72.26 371 GLY B N 1
ATOM 6001 C CA . GLY B 1 370 ? 90.789 43.034 -177.306 1.00 68.28 371 GLY B CA 1
ATOM 6002 C C . GLY B 1 370 ? 91.770 41.979 -176.848 1.00 65.35 371 GLY B C 1
ATOM 6003 O O . GLY B 1 370 ? 91.508 41.288 -175.863 1.00 64.23 371 GLY B O 1
ATOM 6004 N N . PRO B 1 371 ? 92.920 41.852 -177.524 1.00 62.85 372 PRO B N 1
ATOM 6005 C CA . PRO B 1 371 ? 93.951 40.870 -177.197 1.00 60.93 372 PRO B CA 1
ATOM 6006 C C . PRO B 1 371 ? 94.347 40.905 -175.755 1.00 60.27 372 PRO B C 1
ATOM 6007 O O . PRO B 1 371 ? 94.657 41.967 -175.214 1.00 61.56 372 PRO B O 1
ATOM 6011 N N . THR B 1 372 ? 94.365 39.742 -175.134 1.00 58.56 373 THR B N 1
ATOM 6012 C CA . THR B 1 372 ? 94.770 39.665 -173.750 1.00 56.88 373 THR B CA 1
ATOM 6013 C C . THR B 1 372 ? 95.549 38.357 -173.607 1.00 56.50 373 THR B C 1
ATOM 6014 O O . THR B 1 372 ? 95.235 37.364 -174.260 1.00 57.08 373 THR B O 1
ATOM 6018 N N . VAL B 1 373 ? 96.591 38.360 -172.787 1.00 56.18 374 VAL B N 1
ATOM 6019 C CA . VAL B 1 373 ? 97.390 37.161 -172.616 1.00 56.78 374 VAL B CA 1
ATOM 6020 C C . VAL B 1 373 ? 97.646 36.911 -171.143 1.00 56.99 374 VAL B C 1
ATOM 6021 O O . VAL B 1 373 ? 97.754 37.848 -170.361 1.00 58.66 374 VAL B O 1
ATOM 6025 N N . GLN B 1 374 ? 97.743 35.648 -170.755 1.00 56.83 375 GLN B N 1
ATOM 6026 C CA . GLN B 1 374 ? 98.015 35.349 -169.361 1.00 57.39 375 GLN B CA 1
ATOM 6027 C C . GLN B 1 374 ? 99.483 35.024 -169.159 1.00 58.51 375 GLN B C 1
ATOM 6028 O O . GLN B 1 374 ? 99.998 34.076 -169.744 1.00 57.90 375 GLN B O 1
ATOM 6034 N N . TRP B 1 375 ? 100.138 35.819 -168.314 1.00 59.70 376 TRP B N 1
ATOM 6035 C CA . TRP B 1 375 ? 101.555 35.672 -168.005 1.00 59.37 376 TRP B CA 1
ATOM 6036 C C . TRP B 1 375 ? 102.419 36.068 -169.195 1.00 60.23 376 TRP B C 1
ATOM 6037 O O . TRP B 1 375 ? 102.824 37.219 -169.323 1.00 61.48 376 TRP B O 1
ATOM 6048 N N . VAL B 1 376 ? 102.680 35.129 -170.091 1.00 60.38 377 VAL B N 1
ATOM 6049 C CA . VAL B 1 376 ? 103.526 35.432 -171.231 1.00 60.74 377 VAL B CA 1
ATOM 6050 C C . VAL B 1 376 ? 102.864 35.038 -172.550 1.00 60.27 377 VAL B C 1
ATOM 6051 O O . VAL B 1 376 ? 102.070 34.109 -172.598 1.00 60.64 377 VAL B O 1
ATOM 6055 N N . PRO B 1 377 ? 103.164 35.760 -173.638 1.00 61.08 378 PRO B N 1
ATOM 6056 C CA . PRO B 1 377 ? 102.541 35.393 -174.914 1.00 61.83 378 PRO B CA 1
ATOM 6057 C C . PRO B 1 377 ? 103.205 34.151 -175.488 1.00 64.13 378 PRO B C 1
ATOM 6058 O O . PRO B 1 377 ? 104.388 33.889 -175.248 1.00 63.65 378 PRO B O 1
ATOM 6062 N N . ARG B 1 378 ? 102.439 33.366 -176.226 1.00 67.51 379 ARG B N 1
ATOM 6063 C CA . ARG B 1 378 ? 103.022 32.218 -176.887 1.00 70.10 379 ARG B CA 1
ATOM 6064 C C . ARG B 1 378 ? 102.932 32.544 -178.373 1.00 70.50 379 ARG B C 1
ATOM 6065 O O . ARG B 1 378 ? 102.370 33.578 -178.747 1.00 70.90 379 ARG B O 1
ATOM 6073 N N . GLY B 1 379 ? 103.506 31.685 -179.210 1.00 70.50 380 GLY B N 1
ATOM 6074 C CA . GLY B 1 379 ? 103.496 31.904 -180.649 1.00 68.86 380 GLY B CA 1
ATOM 6075 C C . GLY B 1 379 ? 102.198 32.389 -181.283 1.00 68.76 380 GLY B C 1
ATOM 6076 O O . GLY B 1 379 ? 102.187 33.396 -181.992 1.00 67.86 380 GLY B O 1
ATOM 6077 N N . GLU B 1 380 ? 101.104 31.674 -181.054 1.00 68.78 381 GLU B N 1
ATOM 6078 C CA . GLU B 1 380 ? 99.807 32.055 -181.619 1.00 69.72 381 GLU B CA 1
ATOM 6079 C C . GLU B 1 380 ? 99.253 33.360 -181.037 1.00 68.09 381 GLU B C 1
ATOM 6080 O O . GLU B 1 380 ? 98.568 34.098 -181.744 1.00 68.62 381 GLU B O 1
ATOM 6086 N N . ASP B 1 381 ? 99.549 33.655 -179.770 1.00 65.48 382 ASP B N 1
ATOM 6087 C CA . ASP B 1 381 ? 99.096 34.904 -179.161 1.00 62.39 382 ASP B CA 1
ATOM 6088 C C . ASP B 1 381 ? 99.647 36.078 -179.965 1.00 61.06 382 ASP B C 1
ATOM 6089 O O . ASP B 1 381 ? 98.908 36.981 -180.363 1.00 60.10 382 ASP B O 1
ATOM 6094 N N . LEU B 1 382 ? 100.952 36.049 -180.223 1.00 59.54 383 LEU B N 1
ATOM 6095 C CA . LEU B 1 382 ? 101.593 37.112 -180.986 1.00 59.02 383 LEU B CA 1
ATOM 6096 C C . LEU B 1 382 ? 101.084 37.141 -182.417 1.00 59.25 383 LEU B C 1
ATOM 6097 O O . LEU B 1 382 ? 100.944 38.216 -183.016 1.00 57.85 383 LEU B O 1
ATOM 6102 N N . GLN B 1 383 ? 100.799 35.955 -182.956 1.00 61.01 384 GLN B N 1
ATOM 6103 C CA . GLN B 1 383 ? 100.283 35.829 -184.323 1.00 61.40 384 GLN B CA 1
ATOM 6104 C C . GLN B 1 383 ? 98.918 36.494 -184.417 1.00 61.19 384 GLN B C 1
ATOM 6105 O O . GLN B 1 383 ? 98.617 37.201 -185.391 1.00 59.54 384 GLN B O 1
ATOM 6111 N N . ARG B 1 384 ? 98.091 36.260 -183.401 1.00 61.69 385 ARG B N 1
ATOM 6112 C CA . ARG B 1 384 ? 96.768 36.869 -183.364 1.00 63.73 385 ARG B CA 1
ATOM 6113 C C . ARG B 1 384 ? 96.904 38.402 -183.303 1.00 63.15 385 ARG B C 1
ATOM 6114 O O . ARG B 1 384 ? 96.171 39.126 -183.990 1.00 63.33 385 ARG B O 1
ATOM 6122 N N . CYS B 1 385 ? 97.844 38.891 -182.490 1.00 61.31 386 CYS B N 1
ATOM 6123 C CA . CYS B 1 385 ? 98.089 40.329 -182.376 1.00 59.86 386 CYS B CA 1
ATOM 6124 C C . CYS B 1 385 ? 98.524 40.875 -183.735 1.00 59.20 386 CYS B C 1
ATOM 6125 O O . CYS B 1 385 ? 98.092 41.952 -184.166 1.00 58.72 386 CYS B O 1
ATOM 6128 N N . TYR B 1 386 ? 99.396 40.126 -184.402 1.00 58.48 387 TYR B N 1
ATOM 6129 C CA . TYR B 1 386 ? 99.885 40.517 -185.714 1.00 58.12 387 TYR B CA 1
ATOM 6130 C C . TYR B 1 386 ? 98.718 40.637 -186.687 1.00 58.20 387 TYR B C 1
ATOM 6131 O O . TYR B 1 386 ? 98.639 41.594 -187.468 1.00 56.22 387 TYR B O 1
ATOM 6140 N N . GLU B 1 387 ? 97.822 39.650 -186.652 1.00 58.30 388 GLU B N 1
ATOM 6141 C CA . GLU B 1 387 ? 96.670 39.667 -187.549 1.00 58.65 388 GLU B CA 1
ATOM 6142 C C . GLU B 1 387 ? 95.766 40.849 -187.225 1.00 57.21 388 GLU B C 1
ATOM 6143 O O . GLU B 1 387 ? 95.211 41.483 -188.124 1.00 55.99 388 GLU B O 1
ATOM 6149 N N . LEU B 1 388 ? 95.633 41.152 -185.938 1.00 56.30 389 LEU B N 1
ATOM 6150 C CA . LEU B 1 388 ? 94.814 42.274 -185.502 1.00 55.86 389 LEU B CA 1
ATOM 6151 C C . LEU B 1 388 ? 95.385 43.582 -186.040 1.00 56.02 389 LEU B C 1
ATOM 6152 O O . LEU B 1 388 ? 94.637 44.456 -186.506 1.00 55.44 389 LEU B O 1
ATOM 6157 N N . GLY B 1 389 ? 96.712 43.708 -185.979 1.00 56.61 390 GLY B N 1
ATOM 6158 C CA . GLY B 1 389 ? 97.349 44.910 -186.482 1.00 57.51 390 GLY B CA 1
ATOM 6159 C C . GLY B 1 389 ? 97.125 44.985 -187.979 1.00 58.02 390 GLY B C 1
ATOM 6160 O O . GLY B 1 389 ? 96.955 46.063 -188.564 1.00 56.23 390 GLY B O 1
ATOM 6161 N N . ARG B 1 390 ? 97.111 43.815 -188.609 1.00 59.18 391 ARG B N 1
ATOM 6162 C CA . ARG B 1 390 ? 96.916 43.760 -190.048 1.00 60.20 391 ARG B CA 1
ATOM 6163 C C . ARG B 1 390 ? 95.472 44.157 -190.356 1.00 58.55 391 ARG B C 1
ATOM 6164 O O . ARG B 1 390 ? 95.202 44.822 -191.365 1.00 56.36 391 ARG B O 1
ATOM 6172 N N . LYS B 1 391 ? 94.554 43.783 -189.464 1.00 57.85 392 LYS B N 1
ATOM 6173 C CA . LYS B 1 391 ? 93.147 44.123 -189.636 1.00 57.39 392 LYS B CA 1
ATOM 6174 C C . LYS B 1 391 ? 92.926 45.630 -189.505 1.00 57.11 392 LYS B C 1
ATOM 6175 O O . LYS B 1 391 ? 92.240 46.244 -190.329 1.00 56.49 392 LYS B O 1
ATOM 6181 N N . ILE B 1 392 ? 93.501 46.219 -188.456 1.00 56.38 393 ILE B N 1
ATOM 6182 C CA . ILE B 1 392 ? 93.364 47.649 -188.227 1.00 55.83 393 ILE B CA 1
ATOM 6183 C C . ILE B 1 392 ? 93.935 48.395 -189.432 1.00 55.84 393 ILE B C 1
ATOM 6184 O O . ILE B 1 392 ? 93.361 49.382 -189.906 1.00 55.73 393 ILE B O 1
ATOM 6189 N N . ALA B 1 393 ? 95.060 47.904 -189.938 1.00 56.69 394 ALA B N 1
ATOM 6190 C CA . ALA B 1 393 ? 95.715 48.526 -191.087 1.00 57.61 394 ALA B CA 1
ATOM 6191 C C . ALA B 1 393 ? 94.782 48.559 -192.277 1.00 58.19 394 ALA B C 1
ATOM 6192 O O . ALA B 1 393 ? 94.682 49.572 -192.974 1.00 58.18 394 ALA B O 1
ATOM 6194 N N . ALA B 1 394 ? 94.102 47.438 -192.507 1.00 59.37 395 ALA B N 1
ATOM 6195 C CA . ALA B 1 394 ? 93.176 47.327 -193.628 1.00 59.59 395 ALA B CA 1
ATOM 6196 C C . ALA B 1 394 ? 92.076 48.365 -193.501 1.00 61.09 395 ALA B C 1
ATOM 6197 O O . ALA B 1 394 ? 91.701 48.989 -194.488 1.00 61.32 395 ALA B O 1
ATOM 6199 N N . ARG B 1 395 ? 91.572 48.568 -192.287 1.00 62.46 396 ARG B N 1
ATOM 6200 C CA . ARG B 1 395 ? 90.520 49.542 -192.076 1.00 64.10 396 ARG B CA 1
ATOM 6201 C C . ARG B 1 395 ? 90.995 50.991 -192.221 1.00 65.71 396 ARG B C 1
ATOM 6202 O O . ARG B 1 395 ? 90.313 51.814 -192.841 1.00 65.25 396 ARG B O 1
ATOM 6210 N N . ILE B 1 396 ? 92.152 51.299 -191.629 1.00 68.36 397 ILE B N 1
ATOM 6211 C CA . ILE B 1 396 ? 92.743 52.640 -191.700 1.00 70.92 397 ILE B CA 1
ATOM 6212 C C . ILE B 1 396 ? 93.139 52.893 -193.152 1.00 72.18 397 ILE B C 1
ATOM 6213 O O . ILE B 1 396 ? 93.508 53.998 -193.537 1.00 70.87 397 ILE B O 1
ATOM 6218 N N . ALA B 1 397 ? 93.052 51.814 -193.928 1.00 75.00 398 ALA B N 1
ATOM 6219 C CA . ALA B 1 397 ? 93.322 51.763 -195.361 1.00 76.49 398 ALA B CA 1
ATOM 6220 C C . ALA B 1 397 ? 94.000 52.964 -195.989 1.00 77.09 398 ALA B C 1
ATOM 6221 O O . ALA B 1 397 ? 95.220 52.993 -196.107 1.00 78.15 398 ALA B O 1
ATOM 6223 N N . ASP B 1 398 ? 93.185 53.929 -196.410 1.00 77.60 399 ASP B N 1
ATOM 6224 C CA . ASP B 1 398 ? 93.612 55.167 -197.068 1.00 79.73 399 ASP B CA 1
ATOM 6225 C C . ASP B 1 398 ? 93.395 55.140 -198.573 1.00 80.09 399 ASP B C 1
ATOM 6226 O O . ASP B 1 398 ? 93.504 54.105 -199.221 1.00 81.19 399 ASP B O 1
ATOM 6231 N N . SER C 1 1 ? 140.856 -1.203 -206.477 1.00 62.38 2 SER C N 1
ATOM 6232 C CA . SER C 1 1 ? 141.549 0.116 -206.597 1.00 62.61 2 SER C CA 1
ATOM 6233 C C . SER C 1 1 ? 141.455 0.601 -208.021 1.00 61.13 2 SER C C 1
ATOM 6234 O O . SER C 1 1 ? 141.373 1.796 -208.274 1.00 61.63 2 SER C O 1
ATOM 6237 N N . GLN C 1 2 ? 141.464 -0.342 -208.951 1.00 59.55 3 GLN C N 1
ATOM 6238 C CA . GLN C 1 2 ? 141.371 -0.018 -210.364 1.00 58.14 3 GLN C CA 1
ATOM 6239 C C . GLN C 1 2 ? 139.945 0.057 -210.871 1.00 56.58 3 GLN C C 1
ATOM 6240 O O . GLN C 1 2 ? 139.100 -0.758 -210.497 1.00 56.17 3 GLN C O 1
ATOM 6246 N N . PRO C 1 3 ? 139.655 1.056 -211.719 1.00 54.72 4 PRO C N 1
ATOM 6247 C CA . PRO C 1 3 ? 138.323 1.216 -212.293 1.00 53.09 4 PRO C CA 1
ATOM 6248 C C . PRO C 1 3 ? 138.217 0.063 -213.289 1.00 51.41 4 PRO C C 1
ATOM 6249 O O . PRO C 1 3 ? 139.231 -0.499 -213.694 1.00 50.33 4 PRO C O 1
ATOM 6253 N N . VAL C 1 4 ? 137.012 -0.307 -213.681 1.00 50.54 5 VAL C N 1
ATOM 6254 C CA . VAL C 1 4 ? 136.874 -1.391 -214.639 1.00 50.58 5 VAL C CA 1
ATOM 6255 C C . VAL C 1 4 ? 136.029 -0.899 -215.796 1.00 50.73 5 VAL C C 1
ATOM 6256 O O . VAL C 1 4 ? 134.955 -0.341 -215.600 1.00 51.71 5 VAL C O 1
ATOM 6260 N N . ALA C 1 5 ? 136.521 -1.113 -217.005 1.00 49.92 6 ALA C N 1
ATOM 6261 C CA . ALA C 1 5 ? 135.822 -0.687 -218.200 1.00 49.75 6 ALA C CA 1
ATOM 6262 C C . ALA C 1 5 ? 134.670 -1.600 -218.570 1.00 50.03 6 ALA C C 1
ATOM 6263 O O . ALA C 1 5 ? 134.857 -2.798 -218.702 1.00 49.71 6 ALA C O 1
ATOM 6265 N N . ILE C 1 6 ? 133.483 -1.028 -218.739 1.00 52.06 7 ILE C N 1
ATOM 6266 C CA . ILE C 1 6 ? 132.310 -1.788 -219.161 1.00 53.92 7 ILE C CA 1
ATOM 6267 C C . ILE C 1 6 ? 132.310 -1.783 -220.691 1.00 55.80 7 ILE C C 1
ATOM 6268 O O . ILE C 1 6 ? 131.840 -2.711 -221.336 1.00 57.21 7 ILE C O 1
ATOM 6273 N N . THR C 1 7 ? 132.865 -0.706 -221.239 1.00 57.94 8 THR C N 1
ATOM 6274 C CA . THR C 1 7 ? 133.028 -0.443 -222.669 1.00 58.98 8 THR C CA 1
ATOM 6275 C C . THR C 1 7 ? 133.761 0.904 -222.677 1.00 60.06 8 THR C C 1
ATOM 6276 O O . THR C 1 7 ? 133.685 1.637 -221.696 1.00 60.46 8 THR C O 1
ATOM 6280 N N . ASP C 1 8 ? 134.465 1.241 -223.757 1.00 61.15 9 ASP C N 1
ATOM 6281 C CA . ASP C 1 8 ? 135.215 2.505 -223.801 1.00 62.05 9 ASP C CA 1
ATOM 6282 C C . ASP C 1 8 ? 134.402 3.723 -223.395 1.00 59.31 9 ASP C C 1
ATOM 6283 O O . ASP C 1 8 ? 133.281 3.924 -223.858 1.00 57.01 9 ASP C O 1
ATOM 6288 N N . GLY C 1 9 ? 134.981 4.532 -222.516 1.00 56.98 10 GLY C N 1
ATOM 6289 C CA . GLY C 1 9 ? 134.294 5.721 -222.058 1.00 55.80 10 GLY C CA 1
ATOM 6290 C C . GLY C 1 9 ? 133.319 5.482 -220.925 1.00 54.75 10 GLY C C 1
ATOM 6291 O O . GLY C 1 9 ? 132.836 6.444 -220.319 1.00 53.95 10 GLY C O 1
ATOM 6292 N N . ILE C 1 10 ? 133.009 4.215 -220.650 1.00 53.49 11 ILE C N 1
ATOM 6293 C CA . ILE C 1 10 ? 132.098 3.872 -219.562 1.00 53.05 11 ILE C CA 1
ATOM 6294 C C . ILE C 1 10 ? 132.810 2.966 -218.572 1.00 52.77 11 ILE C C 1
ATOM 6295 O O . ILE C 1 10 ? 133.171 1.831 -218.894 1.00 52.78 11 ILE C O 1
ATOM 6300 N N . TYR C 1 11 ? 133.011 3.475 -217.362 1.00 52.32 12 TYR C N 1
ATOM 6301 C CA . TYR C 1 11 ? 133.734 2.729 -216.333 1.00 52.53 12 TYR C CA 1
ATOM 6302 C C . TYR C 1 11 ? 132.970 2.486 -215.043 1.00 51.14 12 TYR C C 1
ATOM 6303 O O . TYR C 1 11 ? 132.089 3.265 -214.661 1.00 51.16 12 TYR C O 1
ATOM 6312 N N . TRP C 1 12 ? 133.336 1.390 -214.384 1.00 48.89 13 TRP C N 1
ATOM 6313 C CA . TRP C 1 12 ? 132.791 1.034 -213.088 1.00 46.19 13 TRP C CA 1
ATOM 6314 C C . TRP C 1 12 ? 133.792 1.712 -212.161 1.00 44.51 13 TRP C C 1
ATOM 6315 O O . TRP C 1 12 ? 135.002 1.516 -212.313 1.00 43.77 13 TRP C O 1
ATOM 6326 N N . VAL C 1 13 ? 133.314 2.528 -211.230 1.00 42.62 14 VAL C N 1
ATOM 6327 C CA . VAL C 1 13 ? 134.218 3.206 -210.312 1.00 42.30 14 VAL C CA 1
ATOM 6328 C C . VAL C 1 13 ? 133.699 3.107 -208.890 1.00 42.15 14 VAL C C 1
ATOM 6329 O O . VAL C 1 13 ? 133.922 3.997 -208.062 1.00 40.85 14 VAL C O 1
ATOM 6333 N N . GLY C 1 14 ? 132.996 2.015 -208.619 1.00 42.73 15 GLY C N 1
ATOM 6334 C CA . GLY C 1 14 ? 132.448 1.803 -207.293 1.00 43.61 15 GLY C CA 1
ATOM 6335 C C . GLY C 1 14 ? 133.464 1.206 -206.331 1.00 43.02 15 GLY C C 1
ATOM 6336 O O . GLY C 1 14 ? 134.660 1.178 -206.610 1.00 43.85 15 GLY C O 1
ATOM 6337 N N . ALA C 1 15 ? 132.988 0.736 -205.186 1.00 42.64 16 ALA C N 1
ATOM 6338 C CA . ALA C 1 15 ? 133.854 0.144 -204.181 1.00 40.51 16 ALA C CA 1
ATOM 6339 C C . ALA C 1 15 ? 133.293 -1.186 -203.722 1.00 40.59 16 ALA C C 1
ATOM 6340 O O . ALA C 1 15 ? 132.071 -1.374 -203.647 1.00 39.91 16 ALA C O 1
ATOM 6342 N N . VAL C 1 16 ? 134.191 -2.122 -203.427 1.00 41.35 17 VAL C N 1
ATOM 6343 C CA . VAL C 1 16 ? 133.782 -3.438 -202.938 1.00 41.84 17 VAL C CA 1
ATOM 6344 C C . VAL C 1 16 ? 133.858 -3.450 -201.419 1.00 42.13 17 VAL C C 1
ATOM 6345 O O . VAL C 1 16 ? 134.860 -3.045 -200.835 1.00 43.62 17 VAL C O 1
ATOM 6349 N N . ASP C 1 17 ? 132.789 -3.898 -200.780 1.00 43.46 18 ASP C N 1
ATOM 6350 C CA . ASP C 1 17 ? 132.725 -3.951 -199.318 1.00 44.11 18 ASP C CA 1
ATOM 6351 C C . ASP C 1 17 ? 132.747 -5.426 -198.862 1.00 44.45 18 ASP C C 1
ATOM 6352 O O . ASP C 1 17 ? 131.693 -6.043 -198.631 1.00 43.39 18 ASP C O 1
ATOM 6357 N N . TRP C 1 18 ? 133.953 -5.978 -198.728 1.00 43.93 19 TRP C N 1
ATOM 6358 C CA . TRP C 1 18 ? 134.135 -7.377 -198.340 1.00 41.51 19 TRP C CA 1
ATOM 6359 C C . TRP C 1 18 ? 133.668 -7.793 -196.951 1.00 40.97 19 TRP C C 1
ATOM 6360 O O . TRP C 1 18 ? 133.102 -8.885 -196.788 1.00 41.56 19 TRP C O 1
ATOM 6371 N N . ASN C 1 19 ? 133.904 -6.941 -195.956 1.00 39.50 20 ASN C N 1
ATOM 6372 C CA . ASN C 1 19 ? 133.590 -7.303 -194.584 1.00 39.92 20 ASN C CA 1
ATOM 6373 C C . ASN C 1 19 ? 132.204 -7.023 -194.020 1.00 42.12 20 ASN C C 1
ATOM 6374 O O . ASN C 1 19 ? 131.897 -7.462 -192.900 1.00 42.35 20 ASN C O 1
ATOM 6379 N N . ILE C 1 20 ? 131.378 -6.281 -194.761 1.00 43.31 21 ILE C N 1
ATOM 6380 C CA . ILE C 1 20 ? 130.035 -5.933 -194.293 1.00 42.43 21 ILE C CA 1
ATOM 6381 C C . ILE C 1 20 ? 129.251 -7.245 -194.150 1.00 44.29 21 ILE C C 1
ATOM 6382 O O . ILE C 1 20 ? 129.319 -8.118 -195.024 1.00 44.51 21 ILE C O 1
ATOM 6387 N N . ARG C 1 21 ? 128.520 -7.403 -193.050 1.00 45.76 22 ARG C N 1
ATOM 6388 C CA . ARG C 1 21 ? 127.753 -8.635 -192.844 1.00 46.88 22 ARG C CA 1
ATOM 6389 C C . ARG C 1 21 ? 126.262 -8.373 -192.637 1.00 48.63 22 ARG C C 1
ATOM 6390 O O . ARG C 1 21 ? 125.430 -9.284 -192.741 1.00 47.05 22 ARG C O 1
ATOM 6398 N N . TYR C 1 22 ? 125.934 -7.121 -192.342 1.00 51.03 23 TYR C N 1
ATOM 6399 C CA . TYR C 1 22 ? 124.555 -6.710 -192.137 1.00 52.66 23 TYR C CA 1
ATOM 6400 C C . TYR C 1 22 ? 124.351 -5.366 -192.809 1.00 54.55 23 TYR C C 1
ATOM 6401 O O . TYR C 1 22 ? 125.076 -4.411 -192.554 1.00 53.55 23 TYR C O 1
ATOM 6410 N N . PHE C 1 23 ? 123.354 -5.314 -193.676 1.00 57.97 24 PHE C N 1
ATOM 6411 C CA . PHE C 1 23 ? 123.003 -4.103 -194.393 1.00 61.16 24 PHE C CA 1
ATOM 6412 C C . PHE C 1 23 ? 121.678 -3.584 -193.804 1.00 61.05 24 PHE C C 1
ATOM 6413 O O . PHE C 1 23 ? 120.954 -4.350 -193.163 1.00 60.67 24 PHE C O 1
ATOM 6421 N N . HIS C 1 24 ? 121.355 -2.303 -194.017 1.00 61.59 25 HIS C N 1
ATOM 6422 C CA . HIS C 1 24 ? 120.124 -1.712 -193.450 1.00 61.15 25 HIS C CA 1
ATOM 6423 C C . HIS C 1 24 ? 120.152 -1.965 -191.949 1.00 60.27 25 HIS C C 1
ATOM 6424 O O . HIS C 1 24 ? 119.149 -2.416 -191.382 1.00 59.48 25 HIS C O 1
ATOM 6431 N N . GLY C 1 25 ? 121.284 -1.690 -191.306 1.00 59.32 26 GLY C N 1
ATOM 6432 C CA . GLY C 1 25 ? 121.373 -1.970 -189.887 1.00 57.51 26 GLY C CA 1
ATOM 6433 C C . GLY C 1 25 ? 121.290 -3.488 -189.774 1.00 56.77 26 GLY C C 1
ATOM 6434 O O . GLY C 1 25 ? 122.079 -4.186 -190.412 1.00 57.73 26 GLY C O 1
ATOM 6435 N N . PRO C 1 26 ? 120.332 -4.029 -189.005 1.00 54.91 27 PRO C N 1
ATOM 6436 C CA . PRO C 1 26 ? 120.103 -5.465 -188.778 1.00 54.04 27 PRO C CA 1
ATOM 6437 C C . PRO C 1 26 ? 119.321 -6.180 -189.898 1.00 54.33 27 PRO C C 1
ATOM 6438 O O . PRO C 1 26 ? 119.516 -7.373 -190.143 1.00 53.78 27 PRO C O 1
ATOM 6442 N N . ALA C 1 27 ? 118.433 -5.432 -190.552 1.00 53.75 28 ALA C N 1
ATOM 6443 C CA . ALA C 1 27 ? 117.546 -5.921 -191.608 1.00 51.89 28 ALA C CA 1
ATOM 6444 C C . ALA C 1 27 ? 118.019 -6.993 -192.598 1.00 51.82 28 ALA C C 1
ATOM 6445 O O . ALA C 1 27 ? 117.416 -8.054 -192.690 1.00 53.08 28 ALA C O 1
ATOM 6447 N N . PHE C 1 28 ? 119.083 -6.731 -193.346 1.00 50.73 29 PHE C N 1
ATOM 6448 C CA . PHE C 1 28 ? 119.546 -7.699 -194.344 1.00 49.92 29 PHE C CA 1
ATOM 6449 C C . PHE C 1 28 ? 120.916 -8.281 -194.013 1.00 49.16 29 PHE C C 1
ATOM 6450 O O . PHE C 1 28 ? 121.861 -7.549 -193.727 1.00 49.20 29 PHE C O 1
ATOM 6458 N N . SER C 1 29 ? 121.033 -9.600 -194.050 1.00 48.05 30 SER C N 1
ATOM 6459 C CA . SER C 1 29 ? 122.319 -10.201 -193.764 1.00 48.38 30 SER C CA 1
ATOM 6460 C C . SER C 1 29 ? 123.041 -10.508 -195.077 1.00 48.58 30 SER C C 1
ATOM 6461 O O . SER C 1 29 ? 122.485 -11.119 -195.992 1.00 48.67 30 SER C O 1
ATOM 6464 N N . THR C 1 30 ? 124.282 -10.049 -195.173 1.00 49.91 31 THR C N 1
ATOM 6465 C CA . THR C 1 30 ? 125.099 -10.273 -196.360 1.00 50.89 31 THR C CA 1
ATOM 6466 C C . THR C 1 30 ? 126.254 -11.204 -195.993 1.00 51.49 31 THR C C 1
ATOM 6467 O O . THR C 1 30 ? 127.337 -10.747 -195.611 1.00 51.34 31 THR C O 1
ATOM 6471 N N . HIS C 1 31 ? 126.005 -12.510 -196.086 1.00 51.82 32 HIS C N 1
ATOM 6472 C CA . HIS C 1 31 ? 127.021 -13.499 -195.749 1.00 52.86 32 HIS C CA 1
ATOM 6473 C C . HIS C 1 31 ? 128.340 -13.250 -196.504 1.00 51.42 32 HIS C C 1
ATOM 6474 O O . HIS C 1 31 ? 129.416 -13.555 -195.998 1.00 50.63 32 HIS C O 1
ATOM 6481 N N . ARG C 1 32 ? 128.257 -12.651 -197.690 1.00 51.54 33 ARG C N 1
ATOM 6482 C CA . ARG C 1 32 ? 129.441 -12.401 -198.499 1.00 51.59 33 ARG C CA 1
ATOM 6483 C C . ARG C 1 32 ? 129.730 -10.945 -198.812 1.00 49.57 33 ARG C C 1
ATOM 6484 O O . ARG C 1 32 ? 130.355 -10.655 -199.828 1.00 47.50 33 ARG C O 1
ATOM 6492 N N . GLY C 1 33 ? 129.291 -10.042 -197.944 1.00 47.98 34 GLY C N 1
ATOM 6493 C CA . GLY C 1 33 ? 129.513 -8.631 -198.183 1.00 47.21 34 GLY C CA 1
ATOM 6494 C C . GLY C 1 33 ? 128.678 -8.106 -199.346 1.00 47.39 34 GLY C C 1
ATOM 6495 O O . GLY C 1 33 ? 127.671 -8.711 -199.751 1.00 47.53 34 GLY C O 1
ATOM 6496 N N . THR C 1 34 ? 129.096 -6.969 -199.893 1.00 46.96 35 THR C N 1
ATOM 6497 C CA . THR C 1 34 ? 128.392 -6.372 -201.021 1.00 45.69 35 THR C CA 1
ATOM 6498 C C . THR C 1 34 ? 129.318 -5.379 -201.718 1.00 44.64 35 THR C C 1
ATOM 6499 O O . THR C 1 34 ? 130.497 -5.276 -201.385 1.00 44.29 35 THR C O 1
ATOM 6503 N N . THR C 1 35 ? 128.787 -4.662 -202.700 1.00 44.25 36 THR C N 1
ATOM 6504 C CA . THR C 1 35 ? 129.566 -3.648 -203.409 1.00 43.41 36 THR C CA 1
ATOM 6505 C C . THR C 1 35 ? 128.671 -2.447 -203.592 1.00 41.89 36 THR C C 1
ATOM 6506 O O . THR C 1 35 ? 127.455 -2.547 -203.488 1.00 40.34 36 THR C O 1
ATOM 6510 N N . TYR C 1 36 ? 129.275 -1.299 -203.827 1.00 42.85 37 TYR C N 1
ATOM 6511 C CA . TYR C 1 36 ? 128.496 -0.104 -204.086 1.00 41.91 37 TYR C CA 1
ATOM 6512 C C . TYR C 1 36 ? 128.957 0.326 -205.482 1.00 41.61 37 TYR C C 1
ATOM 6513 O O . TYR C 1 36 ? 130.053 0.863 -205.644 1.00 40.28 37 TYR C O 1
ATOM 6522 N N . ASN C 1 37 ? 128.134 0.043 -206.488 1.00 40.78 38 ASN C N 1
ATOM 6523 C CA . ASN C 1 37 ? 128.489 0.389 -207.842 1.00 41.73 38 ASN C CA 1
ATOM 6524 C C . ASN C 1 37 ? 128.129 1.807 -208.234 1.00 42.01 38 ASN C C 1
ATOM 6525 O O . ASN C 1 37 ? 127.028 2.273 -207.972 1.00 42.04 38 ASN C O 1
ATOM 6530 N N . ALA C 1 38 ? 129.092 2.477 -208.863 1.00 42.61 39 ALA C N 1
ATOM 6531 C CA . ALA C 1 38 ? 128.954 3.841 -209.365 1.00 41.65 39 ALA C CA 1
ATOM 6532 C C . ALA C 1 38 ? 129.583 3.804 -210.767 1.00 41.87 39 ALA C C 1
ATOM 6533 O O . ALA C 1 38 ? 130.584 3.115 -211.002 1.00 40.23 39 ALA C O 1
ATOM 6535 N N . TYR C 1 39 ? 129.001 4.536 -211.706 1.00 42.82 40 TYR C N 1
ATOM 6536 C CA . TYR C 1 39 ? 129.519 4.506 -213.076 1.00 43.70 40 TYR C CA 1
ATOM 6537 C C . TYR C 1 39 ? 129.928 5.864 -213.606 1.00 43.97 40 TYR C C 1
ATOM 6538 O O . TYR C 1 39 ? 129.278 6.880 -213.324 1.00 43.60 40 TYR C O 1
ATOM 6547 N N . LEU C 1 40 ? 131.023 5.868 -214.363 1.00 45.17 41 LEU C N 1
ATOM 6548 C CA . LEU C 1 40 ? 131.565 7.098 -214.939 1.00 46.03 41 LEU C CA 1
ATOM 6549 C C . LEU C 1 40 ? 131.447 7.054 -216.441 1.00 46.31 41 LEU C C 1
ATOM 6550 O O . LEU C 1 40 ? 132.052 6.196 -217.082 1.00 45.29 41 LEU C O 1
ATOM 6555 N N . ILE C 1 41 ? 130.654 7.962 -216.999 1.00 47.87 42 ILE C N 1
ATOM 6556 C CA . ILE C 1 41 ? 130.492 8.012 -218.447 1.00 50.30 42 ILE C CA 1
ATOM 6557 C C . ILE C 1 41 ? 131.285 9.204 -218.991 1.00 51.88 42 ILE C C 1
ATOM 6558 O O . ILE C 1 41 ? 130.954 10.360 -218.724 1.00 50.62 42 ILE C O 1
ATOM 6563 N N . VAL C 1 42 ? 132.353 8.904 -219.727 1.00 53.86 43 VAL C N 1
ATOM 6564 C CA . VAL C 1 42 ? 133.215 9.926 -220.303 1.00 56.93 43 VAL C CA 1
ATOM 6565 C C . VAL C 1 42 ? 132.782 10.324 -221.720 1.00 59.81 43 VAL C C 1
ATOM 6566 O O . VAL C 1 42 ? 132.500 9.469 -222.563 1.00 61.17 43 VAL C O 1
ATOM 6570 N N . ASP C 1 43 ? 132.728 11.633 -221.966 1.00 62.36 44 ASP C N 1
ATOM 6571 C CA . ASP C 1 43 ? 132.339 12.181 -223.267 1.00 64.06 44 ASP C CA 1
ATOM 6572 C C . ASP C 1 43 ? 132.714 13.663 -223.295 1.00 64.21 44 ASP C C 1
ATOM 6573 O O . ASP C 1 43 ? 133.456 14.120 -222.434 1.00 63.19 44 ASP C O 1
ATOM 6578 N N . ASP C 1 44 ? 132.215 14.413 -224.277 1.00 64.32 45 ASP C N 1
ATOM 6579 C CA . ASP C 1 44 ? 132.514 15.846 -224.329 1.00 64.67 45 ASP C CA 1
ATOM 6580 C C . ASP C 1 44 ? 132.207 16.390 -222.958 1.00 62.88 45 ASP C C 1
ATOM 6581 O O . ASP C 1 44 ? 132.858 17.302 -222.473 1.00 63.48 45 ASP C O 1
ATOM 6586 N N . LYS C 1 45 ? 131.191 15.820 -222.339 1.00 61.00 46 LYS C N 1
ATOM 6587 C CA . LYS C 1 45 ? 130.844 16.182 -220.985 1.00 59.63 46 LYS C CA 1
ATOM 6588 C C . LYS C 1 45 ? 130.798 14.836 -220.265 1.00 57.52 46 LYS C C 1
ATOM 6589 O O . LYS C 1 45 ? 130.257 13.871 -220.795 1.00 56.59 46 LYS C O 1
ATOM 6595 N N . THR C 1 46 ? 131.431 14.741 -219.100 1.00 54.55 47 THR C N 1
ATOM 6596 C CA . THR C 1 46 ? 131.416 13.474 -218.380 1.00 53.39 47 THR C CA 1
ATOM 6597 C C . THR C 1 46 ? 130.409 13.482 -217.250 1.00 50.85 47 THR C C 1
ATOM 6598 O O . THR C 1 46 ? 130.199 14.493 -216.588 1.00 50.55 47 THR C O 1
ATOM 6602 N N . ALA C 1 47 ? 129.772 12.339 -217.050 1.00 48.32 48 ALA C N 1
ATOM 6603 C CA . ALA C 1 47 ? 128.771 12.199 -216.012 1.00 46.05 48 ALA C CA 1
ATOM 6604 C C . ALA C 1 47 ? 129.085 11.029 -215.085 1.00 44.40 48 ALA C C 1
ATOM 6605 O O . ALA C 1 47 ? 129.603 9.988 -215.508 1.00 43.15 48 ALA C O 1
ATOM 6607 N N . LEU C 1 48 ? 128.790 11.217 -213.808 1.00 43.00 49 LEU C N 1
ATOM 6608 C CA . LEU C 1 48 ? 128.986 10.164 -212.821 1.00 41.93 49 LEU C CA 1
ATOM 6609 C C . LEU C 1 48 ? 127.608 9.728 -212.365 1.00 41.58 49 LEU C C 1
ATOM 6610 O O . LEU C 1 48 ? 126.820 10.554 -211.910 1.00 41.68 49 LEU C O 1
ATOM 6615 N N . VAL C 1 49 ? 127.310 8.442 -212.511 1.00 42.35 50 VAL C N 1
ATOM 6616 C CA . VAL C 1 49 ? 126.016 7.923 -212.089 1.00 43.95 50 VAL C CA 1
ATOM 6617 C C . VAL C 1 49 ? 126.128 7.338 -210.681 1.00 44.90 50 VAL C C 1
ATOM 6618 O O . VAL C 1 49 ? 126.820 6.336 -210.473 1.00 45.15 50 VAL C O 1
ATOM 6622 N N . ASP C 1 50 ? 125.448 7.984 -209.732 1.00 46.47 51 ASP C N 1
ATOM 6623 C CA . ASP C 1 50 ? 125.446 7.597 -208.319 1.00 48.87 51 ASP C CA 1
ATOM 6624 C C . ASP C 1 50 ? 126.826 7.688 -207.686 1.00 48.69 51 ASP C C 1
ATOM 6625 O O . ASP C 1 50 ? 127.842 7.728 -208.380 1.00 48.36 51 ASP C O 1
ATOM 6630 N N . THR C 1 51 ? 126.867 7.759 -206.364 1.00 48.53 52 THR C N 1
ATOM 6631 C CA . THR C 1 51 ? 128.152 7.793 -205.704 1.00 48.29 52 THR C CA 1
ATOM 6632 C C . THR C 1 51 ? 128.384 6.500 -204.919 1.00 48.25 52 THR C C 1
ATOM 6633 O O . THR C 1 51 ? 128.109 5.405 -205.400 1.00 48.18 52 THR C O 1
ATOM 6637 N N . VAL C 1 52 ? 128.852 6.619 -203.694 1.00 48.51 53 VAL C N 1
ATOM 6638 C CA . VAL C 1 52 ? 129.185 5.433 -202.953 1.00 46.79 53 VAL C CA 1
ATOM 6639 C C . VAL C 1 52 ? 128.900 5.626 -201.461 1.00 47.00 53 VAL C C 1
ATOM 6640 O O . VAL C 1 52 ? 128.674 6.745 -201.016 1.00 47.10 53 VAL C O 1
ATOM 6644 N N . TYR C 1 53 ? 128.873 4.535 -200.700 1.00 46.86 54 TYR C N 1
ATOM 6645 C CA . TYR C 1 53 ? 128.638 4.595 -199.246 1.00 45.80 54 TYR C CA 1
ATOM 6646 C C . TYR C 1 53 ? 129.794 5.398 -198.611 1.00 44.52 54 TYR C C 1
ATOM 6647 O O . TYR C 1 53 ? 130.963 5.064 -198.801 1.00 43.38 54 TYR C O 1
ATOM 6656 N N . GLU C 1 54 ? 129.468 6.450 -197.865 1.00 44.30 55 GLU C N 1
ATOM 6657 C CA . GLU C 1 54 ? 130.484 7.350 -197.288 1.00 44.88 55 GLU C CA 1
ATOM 6658 C C . GLU C 1 54 ? 131.843 6.756 -196.886 1.00 45.14 55 GLU C C 1
ATOM 6659 O O . GLU C 1 54 ? 132.891 7.279 -197.259 1.00 45.05 55 GLU C O 1
ATOM 6665 N N . PRO C 1 55 ? 131.853 5.666 -196.104 1.00 45.29 56 PRO C N 1
ATOM 6666 C CA . PRO C 1 55 ? 133.154 5.096 -195.721 1.00 43.82 56 PRO C CA 1
ATOM 6667 C C . PRO C 1 55 ? 134.075 4.696 -196.886 1.00 43.05 56 PRO C C 1
ATOM 6668 O O . PRO C 1 55 ? 135.261 4.444 -196.685 1.00 43.84 56 PRO C O 1
ATOM 6672 N N . PHE C 1 56 ? 133.535 4.640 -198.096 1.00 41.24 57 PHE C N 1
ATOM 6673 C CA . PHE C 1 56 ? 134.329 4.252 -199.254 1.00 40.57 57 PHE C CA 1
ATOM 6674 C C . PHE C 1 56 ? 134.538 5.392 -200.270 1.00 40.95 57 PHE C C 1
ATOM 6675 O O . PHE C 1 56 ? 134.960 5.143 -201.412 1.00 40.22 57 PHE C O 1
ATOM 6683 N N . LYS C 1 57 ? 134.255 6.629 -199.862 1.00 39.91 58 LYS C N 1
ATOM 6684 C CA . LYS C 1 57 ? 134.412 7.756 -200.759 1.00 41.55 58 LYS C CA 1
ATOM 6685 C C . LYS C 1 57 ? 135.816 7.856 -201.359 1.00 43.84 58 LYS C C 1
ATOM 6686 O O . LYS C 1 57 ? 135.960 8.171 -202.544 1.00 44.30 58 LYS C O 1
ATOM 6692 N N . GLU C 1 58 ? 136.840 7.566 -200.559 1.00 45.32 59 GLU C N 1
ATOM 6693 C CA . GLU C 1 58 ? 138.215 7.636 -201.037 1.00 46.64 59 GLU C CA 1
ATOM 6694 C C . GLU C 1 58 ? 138.443 6.695 -202.208 1.00 47.12 59 GLU C C 1
ATOM 6695 O O . GLU C 1 58 ? 139.177 7.032 -203.138 1.00 47.27 59 GLU C O 1
ATOM 6701 N N . GLU C 1 59 ? 137.823 5.518 -202.169 1.00 47.71 60 GLU C N 1
ATOM 6702 C CA . GLU C 1 59 ? 137.970 4.567 -203.267 1.00 46.83 60 GLU C CA 1
ATOM 6703 C C . GLU C 1 59 ? 137.339 5.139 -204.526 1.00 46.16 60 GLU C C 1
ATOM 6704 O O . GLU C 1 59 ? 137.904 5.023 -205.608 1.00 45.92 60 GLU C O 1
ATOM 6710 N N . LEU C 1 60 ? 136.168 5.760 -204.387 1.00 45.67 61 LEU C N 1
ATOM 6711 C CA . LEU C 1 60 ? 135.482 6.346 -205.537 1.00 45.04 61 LEU C CA 1
ATOM 6712 C C . LEU C 1 60 ? 136.364 7.411 -206.180 1.00 46.03 61 LEU C C 1
ATOM 6713 O O . LEU C 1 60 ? 136.650 7.349 -207.377 1.00 46.61 61 LEU C O 1
ATOM 6718 N N . ILE C 1 61 ? 136.798 8.378 -205.374 1.00 45.71 62 ILE C N 1
ATOM 6719 C CA . ILE C 1 61 ? 137.656 9.462 -205.833 1.00 45.18 62 ILE C CA 1
ATOM 6720 C C . ILE C 1 61 ? 138.969 8.934 -206.440 1.00 47.76 62 ILE C C 1
ATOM 6721 O O . ILE C 1 61 ? 139.420 9.409 -207.489 1.00 49.35 62 ILE C O 1
ATOM 6726 N N . ALA C 1 62 ? 139.574 7.947 -205.787 1.00 48.37 63 ALA C N 1
ATOM 6727 C CA . ALA C 1 62 ? 140.817 7.363 -206.271 1.00 48.39 63 ALA C CA 1
ATOM 6728 C C . ALA C 1 62 ? 140.600 6.758 -207.648 1.00 50.08 63 ALA C C 1
ATOM 6729 O O . ALA C 1 62 ? 141.454 6.850 -208.528 1.00 52.62 63 ALA C O 1
ATOM 6731 N N . LYS C 1 63 ? 139.457 6.117 -207.839 1.00 50.16 64 LYS C N 1
ATOM 6732 C CA . LYS C 1 63 ? 139.191 5.517 -209.129 1.00 50.87 64 LYS C CA 1
ATOM 6733 C C . LYS C 1 63 ? 138.841 6.576 -210.165 1.00 51.01 64 LYS C C 1
ATOM 6734 O O . LYS C 1 63 ? 139.181 6.433 -211.334 1.00 52.23 64 LYS C O 1
ATOM 6740 N N . LEU C 1 64 ? 138.161 7.639 -209.749 1.00 50.55 65 LEU C N 1
ATOM 6741 C CA . LEU C 1 64 ? 137.824 8.702 -210.689 1.00 50.13 65 LEU C CA 1
ATOM 6742 C C . LEU C 1 64 ? 139.135 9.300 -211.215 1.00 51.74 65 LEU C C 1
ATOM 6743 O O . LEU C 1 64 ? 139.304 9.475 -212.426 1.00 51.28 65 LEU C O 1
ATOM 6748 N N . LYS C 1 65 ? 140.068 9.585 -210.299 1.00 52.49 66 LYS C N 1
ATOM 6749 C CA . LYS C 1 65 ? 141.361 10.165 -210.662 1.00 53.25 66 LYS C CA 1
ATOM 6750 C C . LYS C 1 65 ? 142.144 9.322 -211.637 1.00 54.40 66 LYS C C 1
ATOM 6751 O O . LYS C 1 65 ? 142.940 9.851 -212.396 1.00 56.45 66 LYS C O 1
ATOM 6757 N N . GLN C 1 66 ? 141.940 8.010 -211.617 1.00 55.72 67 GLN C N 1
ATOM 6758 C CA . GLN C 1 66 ? 142.669 7.131 -212.529 1.00 57.11 67 GLN C CA 1
ATOM 6759 C C . GLN C 1 66 ? 142.186 7.236 -213.960 1.00 58.11 67 GLN C C 1
ATOM 6760 O O . GLN C 1 66 ? 142.874 6.809 -214.885 1.00 58.36 67 GLN C O 1
ATOM 6766 N N . ILE C 1 67 ? 141.004 7.812 -214.140 1.00 59.17 68 ILE C N 1
ATOM 6767 C CA . ILE C 1 67 ? 140.445 7.993 -215.466 1.00 59.95 68 ILE C CA 1
ATOM 6768 C C . ILE C 1 67 ? 140.931 9.326 -216.029 1.00 61.11 68 ILE C C 1
ATOM 6769 O O . ILE C 1 67 ? 141.364 9.406 -217.168 1.00 60.85 68 ILE C O 1
ATOM 6774 N N . LYS C 1 68 ? 140.871 10.360 -215.201 1.00 63.17 69 LYS C N 1
ATOM 6775 C CA . LYS C 1 68 ? 141.258 11.705 -215.588 1.00 66.35 69 LYS C CA 1
ATOM 6776 C C . LYS C 1 68 ? 141.533 12.458 -214.291 1.00 68.47 69 LYS C C 1
ATOM 6777 O O . LYS C 1 68 ? 140.643 12.602 -213.465 1.00 68.52 69 LYS C O 1
ATOM 6783 N N . ASP C 1 69 ? 142.755 12.956 -214.126 1.00 71.17 70 ASP C N 1
ATOM 6784 C CA . ASP C 1 69 ? 143.133 13.632 -212.893 1.00 73.45 70 ASP C CA 1
ATOM 6785 C C . ASP C 1 69 ? 143.416 15.084 -212.920 1.00 75.19 70 ASP C C 1
ATOM 6786 O O . ASP C 1 69 ? 144.543 15.516 -213.325 1.00 76.38 70 ASP C O 1
ATOM 6791 N N . PRO C 1 70 ? 142.469 15.969 -212.491 1.00 76.13 71 PRO C N 1
ATOM 6792 C CA . PRO C 1 70 ? 141.462 16.924 -212.033 1.00 76.19 71 PRO C CA 1
ATOM 6793 C C . PRO C 1 70 ? 140.143 16.369 -212.459 1.00 76.01 71 PRO C C 1
ATOM 6794 O O . PRO C 1 70 ? 139.770 16.402 -213.626 1.00 77.15 71 PRO C O 1
ATOM 6798 N N . VAL C 1 71 ? 139.474 15.757 -211.493 1.00 73.76 72 VAL C N 1
ATOM 6799 C CA . VAL C 1 71 ? 138.180 15.142 -211.728 1.00 70.33 72 VAL C CA 1
ATOM 6800 C C . VAL C 1 71 ? 137.285 16.171 -212.404 1.00 68.57 72 VAL C C 1
ATOM 6801 O O . VAL C 1 71 ? 136.983 17.222 -211.834 1.00 67.00 72 VAL C O 1
ATOM 6805 N N . LYS C 1 72 ? 136.896 15.862 -213.644 1.00 68.00 73 LYS C N 1
ATOM 6806 C CA . LYS C 1 72 ? 136.044 16.739 -214.445 1.00 67.52 73 LYS C CA 1
ATOM 6807 C C . LYS C 1 72 ? 134.593 16.732 -213.980 1.00 65.61 73 LYS C C 1
ATOM 6808 O O . LYS C 1 72 ? 134.151 17.703 -213.454 1.00 67.82 73 LYS C O 1
ATOM 6814 N N . LEU C 1 73 ? 133.820 15.682 -214.180 1.00 60.99 74 LEU C N 1
ATOM 6815 C CA . LEU C 1 73 ? 132.419 15.716 -213.730 1.00 57.52 74 LEU C CA 1
ATOM 6816 C C . LEU C 1 73 ? 131.518 16.937 -214.077 1.00 55.15 74 LEU C C 1
ATOM 6817 O O . LEU C 1 73 ? 131.511 17.955 -213.377 1.00 52.98 74 LEU C O 1
ATOM 6822 N N . ASP C 1 74 ? 130.738 16.811 -215.151 1.00 53.90 75 ASP C N 1
ATOM 6823 C CA . ASP C 1 74 ? 129.814 17.868 -215.566 1.00 53.73 75 ASP C CA 1
ATOM 6824 C C . ASP C 1 74 ? 128.439 17.579 -214.984 1.00 52.89 75 ASP C C 1
ATOM 6825 O O . ASP C 1 74 ? 127.716 18.483 -214.566 1.00 52.79 75 ASP C O 1
ATOM 6830 N N . TYR C 1 75 ? 128.091 16.299 -214.952 1.00 53.02 76 TYR C N 1
ATOM 6831 C CA . TYR C 1 75 ? 126.815 15.861 -214.406 1.00 52.36 76 TYR C CA 1
ATOM 6832 C C . TYR C 1 75 ? 127.003 14.800 -213.338 1.00 50.93 76 TYR C C 1
ATOM 6833 O O . TYR C 1 75 ? 127.929 13.988 -213.397 1.00 49.87 76 TYR C O 1
ATOM 6842 N N . LEU C 1 76 ? 126.116 14.816 -212.358 1.00 49.74 77 LEU C N 1
ATOM 6843 C CA . LEU C 1 76 ? 126.146 13.815 -211.314 1.00 48.47 77 LEU C CA 1
ATOM 6844 C C . LEU C 1 76 ? 124.716 13.319 -211.189 1.00 47.41 77 LEU C C 1
ATOM 6845 O O . LEU C 1 76 ? 123.835 14.013 -210.668 1.00 47.97 77 LEU C O 1
ATOM 6850 N N . VAL C 1 77 ? 124.487 12.118 -211.706 1.00 45.58 78 VAL C N 1
ATOM 6851 C CA . VAL C 1 77 ? 123.174 11.501 -211.670 1.00 43.45 78 VAL C CA 1
ATOM 6852 C C . VAL C 1 77 ? 122.961 10.864 -210.298 1.00 44.02 78 VAL C C 1
ATOM 6853 O O . VAL C 1 77 ? 123.813 10.126 -209.797 1.00 42.96 78 VAL C O 1
ATOM 6857 N N . VAL C 1 78 ? 121.828 11.168 -209.686 1.00 43.66 79 VAL C N 1
ATOM 6858 C CA . VAL C 1 78 ? 121.488 10.593 -208.405 1.00 42.93 79 VAL C CA 1
ATOM 6859 C C . VAL C 1 78 ? 120.192 9.813 -208.609 1.00 44.09 79 VAL C C 1
ATOM 6860 O O . VAL C 1 78 ? 119.094 10.366 -208.529 1.00 44.80 79 VAL C O 1
ATOM 6864 N N . ASN C 1 79 ? 120.345 8.527 -208.903 1.00 44.73 80 ASN C N 1
ATOM 6865 C CA . ASN C 1 79 ? 119.236 7.615 -209.127 1.00 46.05 80 ASN C CA 1
ATOM 6866 C C . ASN C 1 79 ? 118.438 7.322 -207.864 1.00 47.49 80 ASN C C 1
ATOM 6867 O O . ASN C 1 79 ? 117.212 7.131 -207.903 1.00 48.32 80 ASN C O 1
ATOM 6872 N N . HIS C 1 80 ? 119.145 7.303 -206.743 1.00 47.02 81 HIS C N 1
ATOM 6873 C CA . HIS C 1 80 ? 118.551 6.918 -205.478 1.00 46.67 81 HIS C CA 1
ATOM 6874 C C . HIS C 1 80 ? 119.328 7.629 -204.370 1.00 45.88 81 HIS C C 1
ATOM 6875 O O . HIS C 1 80 ? 120.547 7.766 -204.464 1.00 46.30 81 HIS C O 1
ATOM 6882 N N . THR C 1 81 ? 118.634 8.099 -203.337 1.00 44.59 82 THR C N 1
ATOM 6883 C CA . THR C 1 81 ? 119.312 8.809 -202.261 1.00 44.70 82 THR C CA 1
ATOM 6884 C C . THR C 1 81 ? 119.533 8.073 -200.954 1.00 44.92 82 THR C C 1
ATOM 6885 O O . THR C 1 81 ? 119.883 8.716 -199.962 1.00 43.14 82 THR C O 1
ATOM 6889 N N . GLU C 1 82 ? 119.327 6.755 -200.926 1.00 46.42 83 GLU C N 1
ATOM 6890 C CA . GLU C 1 82 ? 119.579 6.013 -199.699 1.00 48.60 83 GLU C CA 1
ATOM 6891 C C . GLU C 1 82 ? 121.058 6.324 -199.412 1.00 50.26 83 GLU C C 1
ATOM 6892 O O . GLU C 1 82 ? 121.718 6.915 -200.244 1.00 52.00 83 GLU C O 1
ATOM 6898 N N . SER C 1 83 ? 121.614 5.948 -198.276 1.00 49.79 84 SER C N 1
ATOM 6899 C CA . SER C 1 83 ? 122.989 6.352 -198.027 1.00 48.22 84 SER C CA 1
ATOM 6900 C C . SER C 1 83 ? 124.094 5.495 -198.633 1.00 46.27 84 SER C C 1
ATOM 6901 O O . SER C 1 83 ? 125.252 5.901 -198.689 1.00 45.82 84 SER C O 1
ATOM 6904 N N . ASP C 1 84 ? 123.748 4.303 -199.079 1.00 45.60 85 ASP C N 1
ATOM 6905 C CA . ASP C 1 84 ? 124.748 3.446 -199.671 1.00 45.22 85 ASP C CA 1
ATOM 6906 C C . ASP C 1 84 ? 125.091 3.945 -201.082 1.00 45.15 85 ASP C C 1
ATOM 6907 O O . ASP C 1 84 ? 126.052 3.490 -201.697 1.00 45.12 85 ASP C O 1
ATOM 6912 N N . HIS C 1 85 ? 124.327 4.916 -201.577 1.00 44.97 86 HIS C N 1
ATOM 6913 C CA . HIS C 1 85 ? 124.594 5.460 -202.905 1.00 44.87 86 HIS C CA 1
ATOM 6914 C C . HIS C 1 85 ? 124.840 6.956 -202.935 1.00 44.31 86 HIS C C 1
ATOM 6915 O O . HIS C 1 85 ? 125.495 7.448 -203.839 1.00 44.29 86 HIS C O 1
ATOM 6922 N N . ALA C 1 86 ? 124.325 7.669 -201.943 1.00 43.55 87 ALA C N 1
ATOM 6923 C CA . ALA C 1 86 ? 124.478 9.108 -201.878 1.00 43.37 87 ALA C CA 1
ATOM 6924 C C . ALA C 1 86 ? 125.376 9.578 -200.727 1.00 45.25 87 ALA C C 1
ATOM 6925 O O . ALA C 1 86 ? 125.492 10.784 -200.478 1.00 47.22 87 ALA C O 1
ATOM 6927 N N . GLY C 1 87 ? 126.009 8.640 -200.028 1.00 45.41 88 GLY C N 1
ATOM 6928 C CA . GLY C 1 87 ? 126.849 9.003 -198.899 1.00 45.88 88 GLY C CA 1
ATOM 6929 C C . GLY C 1 87 ? 128.077 9.828 -199.228 1.00 47.21 88 GLY C C 1
ATOM 6930 O O . GLY C 1 87 ? 128.522 10.630 -198.401 1.00 47.78 88 GLY C O 1
ATOM 6931 N N . ALA C 1 88 ? 128.633 9.634 -200.423 1.00 48.49 89 ALA C N 1
ATOM 6932 C CA . ALA C 1 88 ? 129.817 10.376 -200.846 1.00 48.57 89 ALA C CA 1
ATOM 6933 C C . ALA C 1 88 ? 129.409 11.623 -201.630 1.00 48.68 89 ALA C C 1
ATOM 6934 O O . ALA C 1 88 ? 130.243 12.238 -202.299 1.00 48.20 89 ALA C O 1
ATOM 6936 N N . PHE C 1 89 ? 128.127 11.986 -201.544 1.00 48.42 90 PHE C N 1
ATOM 6937 C CA . PHE C 1 89 ? 127.615 13.155 -202.243 1.00 48.85 90 PHE C CA 1
ATOM 6938 C C . PHE C 1 89 ? 128.378 14.409 -201.807 1.00 48.72 90 PHE C C 1
ATOM 6939 O O . PHE C 1 89 ? 128.864 15.155 -202.637 1.00 49.38 90 PHE C O 1
ATOM 6947 N N . PRO C 1 90 ? 128.485 14.661 -200.494 1.00 48.65 91 PRO C N 1
ATOM 6948 C CA . PRO C 1 90 ? 129.221 15.858 -200.079 1.00 48.26 91 PRO C CA 1
ATOM 6949 C C . PRO C 1 90 ? 130.643 15.891 -200.629 1.00 49.41 91 PRO C C 1
ATOM 6950 O O . PRO C 1 90 ? 131.087 16.901 -201.165 1.00 51.36 91 PRO C O 1
ATOM 6954 N N . ALA C 1 91 ? 131.356 14.779 -200.501 1.00 49.49 92 ALA C N 1
ATOM 6955 C CA . ALA C 1 91 ? 132.736 14.701 -200.978 1.00 49.41 92 ALA C CA 1
ATOM 6956 C C . ALA C 1 91 ? 132.859 14.969 -202.479 1.00 50.46 92 ALA C C 1
ATOM 6957 O O . ALA C 1 91 ? 133.772 15.665 -202.917 1.00 53.29 92 ALA C O 1
ATOM 6959 N N . ILE C 1 92 ? 131.952 14.414 -203.267 1.00 48.94 93 ILE C N 1
ATOM 6960 C CA . ILE C 1 92 ? 131.990 14.630 -204.698 1.00 48.08 93 ILE C CA 1
ATOM 6961 C C . ILE C 1 92 ? 131.665 16.092 -205.024 1.00 48.25 93 ILE C C 1
ATOM 6962 O O . ILE C 1 92 ? 132.323 16.728 -205.834 1.00 45.76 93 ILE C O 1
ATOM 6967 N N . MET C 1 93 ? 130.643 16.617 -204.371 1.00 49.85 94 MET C N 1
ATOM 6968 C CA . MET C 1 93 ? 130.202 17.983 -204.570 1.00 52.37 94 MET C CA 1
ATOM 6969 C C . MET C 1 93 ? 131.286 18.967 -204.163 1.00 55.35 94 MET C C 1
ATOM 6970 O O . MET C 1 93 ? 131.386 20.056 -204.720 1.00 55.46 94 MET C O 1
ATOM 6975 N N . GLU C 1 94 ? 132.100 18.576 -203.188 1.00 58.86 95 GLU C N 1
ATOM 6976 C CA . GLU C 1 94 ? 133.194 19.414 -202.713 1.00 61.24 95 GLU C CA 1
ATOM 6977 C C . GLU C 1 94 ? 134.349 19.361 -203.704 1.00 60.22 95 GLU C C 1
ATOM 6978 O O . GLU C 1 94 ? 135.112 20.309 -203.836 1.00 60.77 95 GLU C O 1
ATOM 6984 N N . LEU C 1 95 ? 134.464 18.240 -204.401 1.00 59.45 96 LEU C N 1
ATOM 6985 C CA . LEU C 1 95 ? 135.515 18.033 -205.388 1.00 59.46 96 LEU C CA 1
ATOM 6986 C C . LEU C 1 95 ? 135.175 18.692 -206.741 1.00 59.85 96 LEU C C 1
ATOM 6987 O O . LEU C 1 95 ? 136.062 19.001 -207.528 1.00 60.12 96 LEU C O 1
ATOM 6992 N N . CYS C 1 96 ? 133.885 18.895 -206.996 1.00 59.82 97 CYS C N 1
ATOM 6993 C CA . CYS C 1 96 ? 133.386 19.506 -208.231 1.00 58.36 97 CYS C CA 1
ATOM 6994 C C . CYS C 1 96 ? 132.137 20.309 -207.893 1.00 57.32 97 CYS C C 1
ATOM 6995 O O . CYS C 1 96 ? 131.032 19.884 -208.206 1.00 57.03 97 CYS C O 1
ATOM 6998 N N . PRO C 1 97 ? 132.292 21.476 -207.245 1.00 55.86 98 PRO C N 1
ATOM 6999 C CA . PRO C 1 97 ? 131.130 22.297 -206.886 1.00 55.46 98 PRO C CA 1
ATOM 7000 C C . PRO C 1 97 ? 130.240 22.654 -208.076 1.00 55.35 98 PRO C C 1
ATOM 7001 O O . PRO C 1 97 ? 129.056 22.927 -207.922 1.00 54.71 98 PRO C O 1
ATOM 7005 N N . ASP C 1 98 ? 130.824 22.644 -209.265 1.00 56.87 99 ASP C N 1
ATOM 7006 C CA . ASP C 1 98 ? 130.107 23.005 -210.477 1.00 58.46 99 ASP C CA 1
ATOM 7007 C C . ASP C 1 98 ? 129.278 21.869 -211.072 1.00 57.73 99 ASP C C 1
ATOM 7008 O O . ASP C 1 98 ? 128.485 22.099 -211.979 1.00 58.27 99 ASP C O 1
ATOM 7013 N N . ALA C 1 99 ? 129.464 20.646 -210.582 1.00 56.48 100 ALA C N 1
ATOM 7014 C CA . ALA C 1 99 ? 128.718 19.506 -211.107 1.00 53.81 100 ALA C CA 1
ATOM 7015 C C . ALA C 1 99 ? 127.208 19.741 -211.078 1.00 53.25 100 ALA C C 1
ATOM 7016 O O . ALA C 1 99 ? 126.649 20.226 -210.105 1.00 51.91 100 ALA C O 1
ATOM 7018 N N . HIS C 1 100 ? 126.564 19.399 -212.180 1.00 52.24 101 HIS C N 1
ATOM 7019 C CA . HIS C 1 100 ? 125.129 19.531 -212.379 1.00 51.07 101 HIS C CA 1
ATOM 7020 C C . HIS C 1 100 ? 124.397 18.262 -211.915 1.00 50.19 101 HIS C C 1
ATOM 7021 O O . HIS C 1 100 ? 124.623 17.192 -212.462 1.00 49.53 101 HIS C O 1
ATOM 7028 N N . VAL C 1 101 ? 123.547 18.383 -210.905 1.00 48.33 102 VAL C N 1
ATOM 7029 C CA . VAL C 1 101 ? 122.826 17.221 -210.405 1.00 48.45 102 VAL C CA 1
ATOM 7030 C C . VAL C 1 101 ? 121.551 16.930 -211.201 1.00 48.00 102 VAL C C 1
ATOM 7031 O O . VAL C 1 101 ? 120.716 17.816 -211.386 1.00 50.31 102 VAL C O 1
ATOM 7035 N N . LEU C 1 102 ? 121.432 15.688 -211.662 1.00 45.67 103 LEU C N 1
ATOM 7036 C CA . LEU C 1 102 ? 120.277 15.243 -212.427 1.00 46.39 103 LEU C CA 1
ATOM 7037 C C . LEU C 1 102 ? 119.517 14.237 -211.558 1.00 46.09 103 LEU C C 1
ATOM 7038 O O . LEU C 1 102 ? 120.000 13.140 -211.337 1.00 46.55 103 LEU C O 1
ATOM 7043 N N . CYS C 1 103 ? 118.335 14.598 -211.069 1.00 45.86 104 CYS C N 1
ATOM 7044 C CA . CYS C 1 103 ? 117.581 13.692 -210.214 1.00 44.97 104 CYS C CA 1
ATOM 7045 C C . CYS C 1 103 ? 116.076 13.936 -210.216 1.00 44.41 104 CYS C C 1
ATOM 7046 O O . CYS C 1 103 ? 115.605 14.897 -210.817 1.00 46.82 104 CYS C O 1
ATOM 7049 N N . THR C 1 104 ? 115.319 13.065 -209.545 1.00 42.68 105 THR C N 1
ATOM 7050 C CA . THR C 1 104 ? 113.867 13.220 -209.493 1.00 40.26 105 THR C CA 1
ATOM 7051 C C . THR C 1 104 ? 113.504 14.246 -208.428 1.00 40.47 105 THR C C 1
ATOM 7052 O O . THR C 1 104 ? 114.362 14.674 -207.649 1.00 38.57 105 THR C O 1
ATOM 7056 N N . GLN C 1 105 ? 112.238 14.632 -208.374 1.00 41.70 106 GLN C N 1
ATOM 7057 C CA . GLN C 1 105 ? 111.807 15.623 -207.398 1.00 42.92 106 GLN C CA 1
ATOM 7058 C C . GLN C 1 105 ? 111.937 15.111 -205.965 1.00 45.68 106 GLN C C 1
ATOM 7059 O O . GLN C 1 105 ? 112.480 15.796 -205.100 1.00 44.92 106 GLN C O 1
ATOM 7065 N N . ARG C 1 106 ? 111.422 13.913 -205.703 1.00 47.93 107 ARG C N 1
ATOM 7066 C CA . ARG C 1 106 ? 111.504 13.375 -204.360 1.00 50.08 107 ARG C CA 1
ATOM 7067 C C . ARG C 1 106 ? 112.964 13.186 -203.957 1.00 49.57 107 ARG C C 1
ATOM 7068 O O . ARG C 1 106 ? 113.302 13.339 -202.786 1.00 49.25 107 ARG C O 1
ATOM 7076 N N . ALA C 1 107 ? 113.819 12.867 -204.931 1.00 48.94 108 ALA C N 1
ATOM 7077 C CA . ALA C 1 107 ? 115.250 12.685 -204.690 1.00 48.34 108 ALA C CA 1
ATOM 7078 C C . ALA C 1 107 ? 115.830 14.002 -204.234 1.00 49.46 108 ALA C C 1
ATOM 7079 O O . ALA C 1 107 ? 116.592 14.063 -203.274 1.00 50.45 108 ALA C O 1
ATOM 7081 N N . PHE C 1 108 ? 115.463 15.061 -204.939 1.00 50.40 109 PHE C N 1
ATOM 7082 C CA . PHE C 1 108 ? 115.915 16.391 -204.627 1.00 49.78 109 PHE C CA 1
ATOM 7083 C C . PHE C 1 108 ? 115.542 16.782 -203.209 1.00 50.45 109 PHE C C 1
ATOM 7084 O O . PHE C 1 108 ? 116.324 17.394 -202.487 1.00 49.88 109 PHE C O 1
ATOM 7092 N N . ASP C 1 109 ? 114.328 16.426 -202.808 1.00 51.84 110 ASP C N 1
ATOM 7093 C CA . ASP C 1 109 ? 113.863 16.747 -201.461 1.00 53.74 110 ASP C CA 1
ATOM 7094 C C . ASP C 1 109 ? 114.661 15.996 -200.407 1.00 53.20 110 ASP C C 1
ATOM 7095 O O . ASP C 1 109 ? 115.061 16.564 -199.398 1.00 52.72 110 ASP C O 1
ATOM 7100 N N . SER C 1 110 ? 114.876 14.710 -200.650 1.00 53.63 111 SER C N 1
ATOM 7101 C CA . SER C 1 110 ? 115.640 13.861 -199.751 1.00 53.58 111 SER C CA 1
ATOM 7102 C C . SER C 1 110 ? 117.077 14.401 -199.655 1.00 54.14 111 SER C C 1
ATOM 7103 O O . SER C 1 110 ? 117.653 14.482 -198.573 1.00 53.58 111 SER C O 1
ATOM 7106 N N . LEU C 1 111 ? 117.642 14.783 -200.797 1.00 54.00 112 LEU C N 1
ATOM 7107 C CA . LEU C 1 111 ? 118.998 15.325 -200.872 1.00 53.36 112 LEU C CA 1
ATOM 7108 C C . LEU C 1 111 ? 119.151 16.578 -200.006 1.00 54.36 112 LEU C C 1
ATOM 7109 O O . LEU C 1 111 ? 120.148 16.741 -199.325 1.00 54.78 112 LEU C O 1
ATOM 7114 N N . LYS C 1 112 ? 118.165 17.467 -200.019 1.00 55.83 113 LYS C N 1
ATOM 7115 C CA . LYS C 1 112 ? 118.252 18.674 -199.205 1.00 57.09 113 LYS C CA 1
ATOM 7116 C C . LYS C 1 112 ? 118.014 18.375 -197.738 1.00 56.98 113 LYS C C 1
ATOM 7117 O O . LYS C 1 112 ? 118.480 19.121 -196.870 1.00 56.58 113 LYS C O 1
ATOM 7123 N N . ALA C 1 113 ? 117.304 17.289 -197.459 1.00 57.39 114 ALA C N 1
ATOM 7124 C CA . ALA C 1 113 ? 117.023 16.905 -196.085 1.00 56.98 114 ALA C CA 1
ATOM 7125 C C . ALA C 1 113 ? 118.254 16.243 -195.460 1.00 58.23 114 ALA C C 1
ATOM 7126 O O . ALA C 1 113 ? 118.672 16.592 -194.359 1.00 58.01 114 ALA C O 1
ATOM 7128 N N . HIS C 1 114 ? 118.834 15.294 -196.184 1.00 59.80 115 HIS C N 1
ATOM 7129 C CA . HIS C 1 114 ? 120.006 14.558 -195.735 1.00 60.92 115 HIS C CA 1
ATOM 7130 C C . HIS C 1 114 ? 121.278 15.386 -195.726 1.00 62.00 115 HIS C C 1
ATOM 7131 O O . HIS C 1 114 ? 122.239 15.031 -195.033 1.00 63.19 115 HIS C O 1
ATOM 7138 N N . TYR C 1 115 ? 121.309 16.487 -196.466 1.00 64.41 116 TYR C N 1
ATOM 7139 C CA . TYR C 1 115 ? 122.563 17.273 -196.504 1.00 65.93 116 TYR C CA 1
ATOM 7140 C C . TYR C 1 115 ? 122.415 18.770 -196.191 1.00 69.41 116 TYR C C 1
ATOM 7141 O O . TYR C 1 115 ? 123.065 19.279 -195.283 1.00 72.55 116 TYR C O 1
ATOM 7150 N N . SER C 1 116 ? 121.564 19.500 -196.926 1.00 72.22 117 SER C N 1
ATOM 7151 C CA . SER C 1 116 ? 121.177 20.893 -196.544 1.00 74.82 117 SER C CA 1
ATOM 7152 C C . SER C 1 116 ? 122.181 21.999 -196.175 1.00 76.25 117 SER C C 1
ATOM 7153 O O . SER C 1 116 ? 121.775 23.013 -195.616 1.00 76.47 117 SER C O 1
ATOM 7156 N N . HIS C 1 117 ? 123.434 21.836 -196.430 1.00 77.91 118 HIS C N 1
ATOM 7157 C CA . HIS C 1 117 ? 124.386 22.867 -196.137 1.00 79.10 118 HIS C CA 1
ATOM 7158 C C . HIS C 1 117 ? 125.300 22.860 -197.330 1.00 77.57 118 HIS C C 1
ATOM 7159 O O . HIS C 1 117 ? 126.418 23.348 -197.305 1.00 78.22 118 HIS C O 1
ATOM 7166 N N . ILE C 1 118 ? 124.754 22.265 -198.384 1.00 74.98 119 ILE C N 1
ATOM 7167 C CA . ILE C 1 118 ? 125.379 22.070 -199.683 1.00 72.24 119 ILE C CA 1
ATOM 7168 C C . ILE C 1 118 ? 124.458 22.559 -200.757 1.00 71.94 119 ILE C C 1
ATOM 7169 O O . ILE C 1 118 ? 123.348 22.054 -200.926 1.00 72.66 119 ILE C O 1
ATOM 7174 N N . ASP C 1 119 ? 124.921 23.550 -201.502 1.00 70.86 120 ASP C N 1
ATOM 7175 C CA . ASP C 1 119 ? 124.147 24.105 -202.593 1.00 69.03 120 ASP C CA 1
ATOM 7176 C C . ASP C 1 119 ? 124.699 23.522 -203.884 1.00 64.96 120 ASP C C 1
ATOM 7177 O O . ASP C 1 119 ? 125.883 23.221 -203.974 1.00 63.70 120 ASP C O 1
ATOM 7182 N N . PHE C 1 120 ? 123.838 23.340 -204.874 1.00 59.97 121 PHE C N 1
ATOM 7183 C CA . PHE C 1 120 ? 124.280 22.759 -206.125 1.00 56.64 121 PHE C CA 1
ATOM 7184 C C . PHE C 1 120 ? 123.307 23.030 -207.259 1.00 56.93 121 PHE C C 1
ATOM 7185 O O . PHE C 1 120 ? 122.108 23.232 -207.034 1.00 56.00 121 PHE C O 1
ATOM 7193 N N . ASN C 1 121 ? 123.831 23.032 -208.479 1.00 57.12 122 ASN C N 1
ATOM 7194 C CA . ASN C 1 121 ? 123.002 23.247 -209.655 1.00 56.99 122 ASN C CA 1
ATOM 7195 C C . ASN C 1 121 ? 122.326 21.951 -210.021 1.00 55.86 122 ASN C C 1
ATOM 7196 O O . ASN C 1 121 ? 122.937 20.890 -209.975 1.00 56.38 122 ASN C O 1
ATOM 7201 N N . TYR C 1 122 ? 121.063 22.032 -210.405 1.00 53.52 123 TYR C N 1
ATOM 7202 C CA . TYR C 1 122 ? 120.340 20.825 -210.725 1.00 51.09 123 TYR C CA 1
ATOM 7203 C C . TYR C 1 122 ? 119.207 20.975 -211.710 1.00 50.75 123 TYR C C 1
ATOM 7204 O O . TYR C 1 122 ? 118.832 22.067 -212.129 1.00 50.64 123 TYR C O 1
ATOM 7213 N N . THR C 1 123 ? 118.623 19.828 -212.013 1.00 49.94 124 THR C N 1
ATOM 7214 C CA . THR C 1 123 ? 117.525 19.712 -212.958 1.00 49.65 124 THR C CA 1
ATOM 7215 C C . THR C 1 123 ? 116.634 18.551 -212.537 1.00 48.61 124 THR C C 1
ATOM 7216 O O . THR C 1 123 ? 117.090 17.404 -212.557 1.00 47.33 124 THR C O 1
ATOM 7220 N N . ILE C 1 124 ? 115.390 18.833 -212.153 1.00 47.10 125 ILE C N 1
ATOM 7221 C CA . ILE C 1 124 ? 114.470 17.773 -211.789 1.00 46.86 125 ILE C CA 1
ATOM 7222 C C . ILE C 1 124 ? 114.132 17.037 -213.087 1.00 47.24 125 ILE C C 1
ATOM 7223 O O . ILE C 1 124 ? 113.719 17.627 -214.058 1.00 47.06 125 ILE C O 1
ATOM 7228 N N . VAL C 1 125 ? 114.340 15.733 -213.084 1.00 47.99 126 VAL C N 1
ATOM 7229 C CA . VAL C 1 125 ? 114.120 14.879 -214.233 1.00 48.06 126 VAL C CA 1
ATOM 7230 C C . VAL C 1 125 ? 112.783 14.124 -214.146 1.00 47.90 126 VAL C C 1
ATOM 7231 O O . VAL C 1 125 ? 112.248 13.891 -213.057 1.00 47.73 126 VAL C O 1
ATOM 7235 N N . LYS C 1 126 ? 112.239 13.765 -215.304 1.00 46.44 127 LYS C N 1
ATOM 7236 C CA . LYS C 1 126 ? 110.974 13.033 -215.381 1.00 46.49 127 LYS C CA 1
ATOM 7237 C C . LYS C 1 126 ? 111.137 11.923 -216.407 1.00 45.67 127 LYS C C 1
ATOM 7238 O O . LYS C 1 126 ? 112.057 11.957 -217.206 1.00 46.63 127 LYS C O 1
ATOM 7244 N N . THR C 1 127 ? 110.276 10.918 -216.392 1.00 46.87 128 THR C N 1
ATOM 7245 C CA . THR C 1 127 ? 110.433 9.852 -217.377 1.00 48.20 128 THR C CA 1
ATOM 7246 C C . THR C 1 127 ? 110.409 10.466 -218.777 1.00 49.11 128 THR C C 1
ATOM 7247 O O . THR C 1 127 ? 109.495 11.223 -219.118 1.00 48.82 128 THR C O 1
ATOM 7251 N N . GLY C 1 128 ? 111.425 10.165 -219.574 1.00 48.93 129 GLY C N 1
ATOM 7252 C CA . GLY C 1 128 ? 111.464 10.707 -220.916 1.00 48.81 129 GLY C CA 1
ATOM 7253 C C . GLY C 1 128 ? 112.434 11.853 -221.141 1.00 49.71 129 GLY C C 1
ATOM 7254 O O . GLY C 1 128 ? 112.889 12.060 -222.263 1.00 50.61 129 GLY C O 1
ATOM 7255 N N . THR C 1 129 ? 112.738 12.624 -220.104 1.00 48.66 130 THR C N 1
ATOM 7256 C CA . THR C 1 129 ? 113.680 13.710 -220.272 1.00 48.43 130 THR C CA 1
ATOM 7257 C C . THR C 1 129 ? 115.050 13.084 -220.581 1.00 48.01 130 THR C C 1
ATOM 7258 O O . THR C 1 129 ? 115.325 11.959 -220.180 1.00 46.86 130 THR C O 1
ATOM 7262 N N . SER C 1 130 ? 115.885 13.778 -221.347 1.00 47.67 131 SER C N 1
ATOM 7263 C CA . SER C 1 130 ? 117.206 13.246 -221.664 1.00 48.94 131 SER C CA 1
ATOM 7264 C C . SER C 1 130 ? 118.251 14.347 -221.850 1.00 48.03 131 SER C C 1
ATOM 7265 O O . SER C 1 130 ? 117.980 15.394 -222.404 1.00 49.22 131 SER C O 1
ATOM 7268 N N . VAL C 1 131 ? 119.446 14.106 -221.333 1.00 47.80 132 VAL C N 1
ATOM 7269 C CA . VAL C 1 131 ? 120.544 15.055 -221.429 1.00 47.26 132 VAL C CA 1
ATOM 7270 C C . VAL C 1 131 ? 121.602 14.503 -222.376 1.00 47.65 132 VAL C C 1
ATOM 7271 O O . VAL C 1 131 ? 121.816 13.305 -222.451 1.00 48.11 132 VAL C O 1
ATOM 7275 N N . SER C 1 132 ? 122.249 15.388 -223.115 1.00 48.10 133 SER C N 1
ATOM 7276 C CA . SER C 1 132 ? 123.260 14.986 -224.067 1.00 49.30 133 SER C CA 1
ATOM 7277 C C . SER C 1 132 ? 124.640 15.153 -223.467 1.00 49.06 133 SER C C 1
ATOM 7278 O O . SER C 1 132 ? 124.883 16.116 -222.762 1.00 49.73 133 SER C O 1
ATOM 7281 N N . LEU C 1 133 ? 125.544 14.227 -223.755 1.00 48.43 134 LEU C N 1
ATOM 7282 C CA . LEU C 1 133 ? 126.899 14.305 -223.233 1.00 49.90 134 LEU C CA 1
ATOM 7283 C C . LEU C 1 133 ? 127.881 14.464 -224.390 1.00 51.48 134 LEU C C 1
ATOM 7284 O O . LEU C 1 133 ? 129.071 14.671 -224.184 1.00 52.99 134 LEU C O 1
ATOM 7289 N N . GLY C 1 134 ? 127.352 14.382 -225.606 1.00 51.85 135 GLY C N 1
ATOM 7290 C CA . GLY C 1 134 ? 128.154 14.481 -226.808 1.00 51.75 135 GLY C CA 1
ATOM 7291 C C . GLY C 1 134 ? 127.796 13.273 -227.649 1.00 53.96 135 GLY C C 1
ATOM 7292 O O . GLY C 1 134 ? 126.660 13.155 -228.115 1.00 54.67 135 GLY C O 1
ATOM 7293 N N . LYS C 1 135 ? 128.749 12.360 -227.830 1.00 54.94 136 LYS C N 1
ATOM 7294 C CA . LYS C 1 135 ? 128.505 11.140 -228.604 1.00 57.24 136 LYS C CA 1
ATOM 7295 C C . LYS C 1 135 ? 127.351 10.344 -227.979 1.00 56.75 136 LYS C C 1
ATOM 7296 O O . LYS C 1 135 ? 126.557 9.726 -228.680 1.00 57.99 136 LYS C O 1
ATOM 7302 N N . ARG C 1 136 ? 127.274 10.358 -226.653 1.00 55.37 137 ARG C N 1
ATOM 7303 C CA . ARG C 1 136 ? 126.235 9.624 -225.945 1.00 53.73 137 ARG C CA 1
ATOM 7304 C C . ARG C 1 136 ? 125.334 10.538 -225.156 1.00 51.85 137 ARG C C 1
ATOM 7305 O O . ARG C 1 136 ? 125.638 11.706 -224.947 1.00 52.04 137 ARG C O 1
ATOM 7313 N N . SER C 1 137 ? 124.214 9.985 -224.717 1.00 49.51 138 SER C N 1
ATOM 7314 C CA . SER C 1 137 ? 123.244 10.720 -223.923 1.00 49.24 138 SER C CA 1
ATOM 7315 C C . SER C 1 137 ? 122.685 9.825 -222.819 1.00 48.72 138 SER C C 1
ATOM 7316 O O . SER C 1 137 ? 122.875 8.608 -222.821 1.00 48.48 138 SER C O 1
ATOM 7319 N N . LEU C 1 138 ? 121.993 10.448 -221.878 1.00 46.68 139 LEU C N 1
ATOM 7320 C CA . LEU C 1 138 ? 121.410 9.751 -220.753 1.00 45.40 139 LEU C CA 1
ATOM 7321 C C . LEU C 1 138 ? 119.938 10.057 -220.697 1.00 46.58 139 LEU C C 1
ATOM 7322 O O . LEU C 1 138 ? 119.578 11.201 -220.479 1.00 47.50 139 LEU C O 1
ATOM 7327 N N . THR C 1 139 ? 119.077 9.064 -220.860 1.00 47.44 140 THR C N 1
ATOM 7328 C CA . THR C 1 139 ? 117.657 9.329 -220.747 1.00 47.17 140 THR C CA 1
ATOM 7329 C C . THR C 1 139 ? 117.202 8.694 -219.417 1.00 47.23 140 THR C C 1
ATOM 7330 O O . THR C 1 139 ? 117.824 7.754 -218.928 1.00 46.60 140 THR C O 1
ATOM 7334 N N . PHE C 1 140 ? 116.149 9.231 -218.813 1.00 47.12 141 PHE C N 1
ATOM 7335 C CA . PHE C 1 140 ? 115.693 8.724 -217.532 1.00 47.67 141 PHE C CA 1
ATOM 7336 C C . PHE C 1 140 ? 114.323 8.084 -217.510 1.00 48.75 141 PHE C C 1
ATOM 7337 O O . PHE C 1 140 ? 113.458 8.395 -218.330 1.00 49.56 141 PHE C O 1
ATOM 7345 N N . ILE C 1 141 ? 114.138 7.187 -216.546 1.00 48.24 142 ILE C N 1
ATOM 7346 C CA . ILE C 1 141 ? 112.881 6.496 -216.365 1.00 47.51 142 ILE C CA 1
ATOM 7347 C C . ILE C 1 141 ? 112.585 6.557 -214.881 1.00 48.01 142 ILE C C 1
ATOM 7348 O O . ILE C 1 141 ? 113.334 6.017 -214.085 1.00 48.22 142 ILE C O 1
ATOM 7353 N N . GLU C 1 142 ? 111.518 7.246 -214.503 1.00 48.58 143 GLU C N 1
ATOM 7354 C CA . GLU C 1 142 ? 111.149 7.325 -213.100 1.00 49.17 143 GLU C CA 1
ATOM 7355 C C . GLU C 1 142 ? 110.683 5.938 -212.648 1.00 48.96 143 GLU C C 1
ATOM 7356 O O . GLU C 1 142 ? 110.071 5.191 -213.416 1.00 47.82 143 GLU C O 1
ATOM 7362 N N . ALA C 1 143 ? 111.013 5.586 -211.409 1.00 48.44 144 ALA C N 1
ATOM 7363 C CA . ALA C 1 143 ? 110.656 4.288 -210.855 1.00 46.77 144 ALA C CA 1
ATOM 7364 C C . ALA C 1 143 ? 110.209 4.423 -209.408 1.00 46.27 144 ALA C C 1
ATOM 7365 O O . ALA C 1 143 ? 110.746 3.767 -208.532 1.00 45.42 144 ALA C O 1
ATOM 7367 N N . PRO C 1 144 ? 109.199 5.270 -209.145 1.00 47.35 145 PRO C N 1
ATOM 7368 C CA . PRO C 1 144 ? 108.713 5.453 -207.774 1.00 47.60 145 PRO C CA 1
ATOM 7369 C C . PRO C 1 144 ? 108.448 4.117 -207.067 1.00 48.94 145 PRO C C 1
ATOM 7370 O O . PRO C 1 144 ? 107.870 3.186 -207.643 1.00 49.44 145 PRO C O 1
ATOM 7374 N N . MET C 1 145 ? 108.862 4.046 -205.810 1.00 49.23 146 MET C N 1
ATOM 7375 C CA . MET C 1 145 ? 108.680 2.863 -204.991 1.00 48.93 146 MET C CA 1
ATOM 7376 C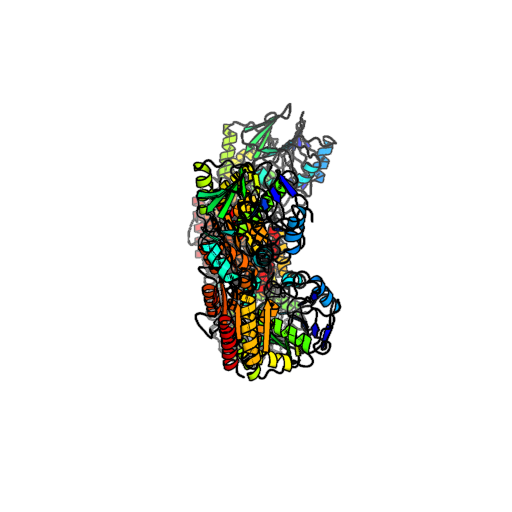 C . MET C 1 145 ? 109.362 1.613 -205.512 1.00 49.08 146 MET C C 1
ATOM 7377 O O . MET C 1 145 ? 109.121 0.524 -204.988 1.00 49.63 146 MET C O 1
ATOM 7382 N N . LEU C 1 146 ? 110.172 1.728 -206.563 1.00 48.64 147 LEU C N 1
ATOM 7383 C CA . LEU C 1 146 ? 110.899 0.547 -207.004 1.00 48.71 147 LEU C CA 1
ATOM 7384 C C . LEU C 1 146 ? 112.113 0.688 -206.117 1.00 49.57 147 LEU C C 1
ATOM 7385 O O . LEU C 1 146 ? 113.254 0.974 -206.515 1.00 45.88 147 LEU C O 1
ATOM 7390 N N . HIS C 1 147 ? 111.713 0.532 -204.856 1.00 51.75 148 HIS C N 1
ATOM 7391 C CA . HIS C 1 147 ? 112.451 0.576 -203.620 1.00 50.21 148 HIS C CA 1
ATOM 7392 C C . HIS C 1 147 ? 112.037 1.860 -202.905 1.00 49.10 148 HIS C C 1
ATOM 7393 O O . HIS C 1 147 ? 111.295 1.798 -201.926 1.00 50.67 148 HIS C O 1
ATOM 7400 N N . TRP C 1 148 ? 112.460 3.019 -203.400 1.00 46.53 149 TRP C N 1
ATOM 7401 C CA . TRP C 1 148 ? 112.100 4.290 -202.748 1.00 44.97 149 TRP C CA 1
ATOM 7402 C C . TRP C 1 148 ? 111.301 5.293 -203.612 1.00 44.30 149 TRP C C 1
ATOM 7403 O O . TRP C 1 148 ? 111.316 5.226 -204.838 1.00 42.97 149 TRP C O 1
ATOM 7414 N N . PRO C 1 149 ? 110.602 6.246 -202.973 1.00 43.80 150 PRO C N 1
ATOM 7415 C CA . PRO C 1 149 ? 109.824 7.239 -203.731 1.00 43.89 150 PRO C CA 1
ATOM 7416 C C . PRO C 1 149 ? 110.666 8.020 -204.751 1.00 45.43 150 PRO C C 1
ATOM 7417 O O . PRO C 1 149 ? 110.157 8.432 -205.798 1.00 46.37 150 PRO C O 1
ATOM 7421 N N . ASP C 1 150 ? 111.951 8.201 -204.455 1.00 45.59 151 ASP C N 1
ATOM 7422 C CA . ASP C 1 150 ? 112.841 8.938 -205.337 1.00 45.68 151 ASP C CA 1
ATOM 7423 C C . ASP C 1 150 ? 113.549 8.097 -206.384 1.00 45.08 151 ASP C C 1
ATOM 7424 O O . ASP C 1 150 ? 114.277 8.635 -207.208 1.00 45.74 151 ASP C O 1
ATOM 7429 N N . SER C 1 151 ? 113.351 6.787 -206.360 1.00 45.08 152 SER C N 1
ATOM 7430 C CA . SER C 1 151 ? 114.022 5.914 -207.320 1.00 46.19 152 SER C CA 1
ATOM 7431 C C . SER C 1 151 ? 113.774 6.247 -208.787 1.00 45.63 152 SER C C 1
ATOM 7432 O O . SER C 1 151 ? 112.752 6.822 -209.144 1.00 45.52 152 SER C O 1
ATOM 7435 N N . MET C 1 152 ? 114.731 5.876 -209.630 1.00 46.29 153 MET C N 1
ATOM 7436 C CA . MET C 1 152 ? 114.627 6.076 -211.069 1.00 47.60 153 MET C CA 1
ATOM 7437 C C . MET C 1 152 ? 115.770 5.328 -211.757 1.00 47.61 153 MET C C 1
ATOM 7438 O O . MET C 1 152 ? 116.781 5.047 -211.136 1.00 48.41 153 MET C O 1
ATOM 7443 N N . PHE C 1 153 ? 115.592 4.988 -213.030 1.00 47.11 154 PHE C N 1
ATOM 7444 C CA . PHE C 1 153 ? 116.616 4.290 -213.791 1.00 46.80 154 PHE C CA 1
ATOM 7445 C C . PHE C 1 153 ? 117.257 5.275 -214.775 1.00 47.62 154 PHE C C 1
ATOM 7446 O O . PHE C 1 153 ? 116.624 6.238 -215.193 1.00 47.99 154 PHE C O 1
ATOM 7454 N N . THR C 1 154 ? 118.510 5.024 -215.141 1.00 47.34 155 THR C N 1
ATOM 7455 C CA . THR C 1 154 ? 119.228 5.845 -216.100 1.00 46.12 155 THR C CA 1
ATOM 7456 C C . THR C 1 154 ? 119.502 4.933 -217.285 1.00 46.58 155 THR C C 1
ATOM 7457 O O . THR C 1 154 ? 119.963 3.811 -217.102 1.00 47.63 155 THR C O 1
ATOM 7461 N N . TYR C 1 155 ? 119.220 5.408 -218.495 1.00 47.01 156 TYR C N 1
ATOM 7462 C CA . TYR C 1 155 ? 119.424 4.603 -219.694 1.00 47.18 156 TYR C CA 1
ATOM 7463 C C . TYR C 1 155 ? 120.342 5.320 -220.681 1.00 47.00 156 TYR C C 1
ATOM 7464 O O . TYR C 1 155 ? 120.197 6.518 -220.905 1.00 46.21 156 TYR C O 1
ATOM 7473 N N . VAL C 1 156 ? 121.287 4.583 -221.261 1.00 46.05 157 VAL C N 1
ATOM 7474 C CA . VAL C 1 156 ? 122.217 5.144 -222.230 1.00 45.33 157 VAL C CA 1
ATOM 7475 C C . VAL C 1 156 ? 121.957 4.489 -223.576 1.00 47.05 157 VAL C C 1
ATOM 7476 O O . VAL C 1 156 ? 122.617 3.516 -223.927 1.00 46.94 157 VAL C O 1
ATOM 7480 N N . PRO C 1 157 ? 121.005 5.038 -224.357 1.00 48.81 158 PRO C N 1
ATOM 7481 C CA . PRO C 1 157 ? 120.608 4.539 -225.685 1.00 49.11 158 PRO C CA 1
ATOM 7482 C C . PRO C 1 157 ? 121.733 4.120 -226.626 1.00 50.07 158 PRO C C 1
ATOM 7483 O O . PRO C 1 157 ? 121.670 3.066 -227.239 1.00 49.63 158 PRO C O 1
ATOM 7487 N N . GLU C 1 158 ? 122.763 4.946 -226.747 1.00 51.45 159 GLU C N 1
ATOM 7488 C CA . GLU C 1 158 ? 123.865 4.629 -227.643 1.00 53.43 159 GLU C CA 1
ATOM 7489 C C . GLU C 1 158 ? 124.501 3.275 -227.328 1.00 53.84 159 GLU C C 1
ATOM 7490 O O . GLU C 1 158 ? 125.060 2.635 -228.211 1.00 54.01 159 GLU C O 1
ATOM 7496 N N . GLU C 1 159 ? 124.411 2.834 -226.077 1.00 54.79 160 GLU C N 1
ATOM 7497 C CA . GLU C 1 159 ? 125.005 1.555 -225.680 1.00 53.60 160 GLU C CA 1
ATOM 7498 C C . GLU C 1 159 ? 123.994 0.504 -225.222 1.00 52.63 160 GLU C C 1
ATOM 7499 O O . GLU C 1 159 ? 124.371 -0.643 -224.976 1.00 52.21 160 GLU C O 1
ATOM 7505 N N . ALA C 1 160 ? 122.719 0.884 -225.118 1.00 51.22 161 ALA C N 1
ATOM 7506 C CA . ALA C 1 160 ? 121.671 -0.040 -224.678 1.00 50.15 161 ALA C CA 1
ATOM 7507 C C . ALA C 1 160 ? 122.023 -0.521 -223.264 1.00 49.49 161 ALA C C 1
ATOM 7508 O O . ALA C 1 160 ? 121.816 -1.677 -222.906 1.00 50.42 161 ALA C O 1
ATOM 7510 N N . LEU C 1 161 ? 122.561 0.398 -222.473 1.00 48.28 162 LEU C N 1
ATOM 7511 C CA . LEU C 1 161 ? 122.999 0.137 -221.115 1.00 47.10 162 LEU C CA 1
ATOM 7512 C C . LEU C 1 161 ? 121.979 0.664 -220.123 1.00 47.17 162 LEU C C 1
ATOM 7513 O O . LEU C 1 161 ? 121.640 1.848 -220.142 1.00 47.31 162 LEU C O 1
ATOM 7518 N N . LEU C 1 162 ? 121.482 -0.200 -219.248 1.00 46.75 163 LEU C N 1
ATOM 7519 C CA . LEU C 1 162 ? 120.522 0.248 -218.248 1.00 46.67 163 LEU C CA 1
ATOM 7520 C C . LEU C 1 162 ? 121.209 0.301 -216.879 1.00 47.71 163 LEU C C 1
ATOM 7521 O O . LEU C 1 162 ? 121.926 -0.635 -216.493 1.00 47.80 163 LEU C O 1
ATOM 7526 N N . LEU C 1 163 ? 121.009 1.405 -216.163 1.00 47.58 164 LEU C N 1
ATOM 7527 C CA . LEU C 1 163 ? 121.611 1.606 -214.838 1.00 47.87 164 LEU C CA 1
ATOM 7528 C C . LEU C 1 163 ? 120.450 1.792 -213.858 1.00 48.21 164 LEU C C 1
ATOM 7529 O O . LEU C 1 163 ? 120.160 2.913 -213.438 1.00 48.89 164 LEU C O 1
ATOM 7534 N N . PRO C 1 164 ? 119.801 0.683 -213.459 1.00 48.15 165 PRO C N 1
ATOM 7535 C CA . PRO C 1 164 ? 118.646 0.628 -212.550 1.00 47.51 165 PRO C CA 1
ATOM 7536 C C . PRO C 1 164 ? 118.857 1.001 -211.107 1.00 48.59 165 PRO C C 1
ATOM 7537 O O . PRO C 1 164 ? 117.890 1.215 -210.381 1.00 49.64 165 PRO C O 1
ATOM 7541 N N . ASN C 1 165 ? 120.115 1.093 -210.692 1.00 49.70 166 ASN C N 1
ATOM 7542 C CA . ASN C 1 165 ? 120.462 1.353 -209.294 1.00 50.04 166 ASN C CA 1
ATOM 7543 C C . ASN C 1 165 ? 120.156 0.024 -208.562 1.00 49.43 166 ASN C C 1
ATOM 7544 O O . ASN C 1 165 ? 120.660 -1.036 -208.976 1.00 48.59 166 ASN C O 1
ATOM 7549 N N . ASP C 1 166 ? 119.307 0.060 -207.534 1.00 48.00 167 ASP C N 1
ATOM 7550 C CA . ASP C 1 166 ? 118.996 -1.151 -206.788 1.00 48.19 167 ASP C CA 1
ATOM 7551 C C . ASP C 1 166 ? 118.361 -2.310 -207.546 1.00 48.11 167 ASP C C 1
ATOM 7552 O O . ASP C 1 166 ? 118.669 -3.479 -207.289 1.00 48.48 167 ASP C O 1
ATOM 7557 N N . ALA C 1 167 ? 117.460 -2.004 -208.466 1.00 48.30 168 ALA C N 1
ATOM 7558 C CA . ALA C 1 167 ? 116.794 -3.066 -209.213 1.00 47.96 168 ALA C CA 1
ATOM 7559 C C . ALA C 1 167 ? 117.802 -3.948 -209.954 1.00 47.43 168 ALA C C 1
ATOM 7560 O O . ALA C 1 167 ? 118.756 -3.444 -210.566 1.00 47.09 168 ALA C O 1
ATOM 7562 N N . PHE C 1 168 ? 117.582 -5.260 -209.887 1.00 47.16 169 PHE C N 1
ATOM 7563 C CA . PHE C 1 168 ? 118.433 -6.241 -210.564 1.00 47.86 169 PHE C CA 1
ATOM 7564 C C . PHE C 1 168 ? 119.785 -6.468 -209.882 1.00 47.66 169 PHE C C 1
ATOM 7565 O O . PHE C 1 168 ? 120.639 -7.196 -210.414 1.00 47.40 169 PHE C O 1
ATOM 7573 N N . GLY C 1 169 ? 119.974 -5.860 -208.710 1.00 46.57 170 GLY C N 1
ATOM 7574 C CA . GLY C 1 169 ? 121.218 -6.041 -207.983 1.00 46.44 170 GLY C CA 1
ATOM 7575 C C . GLY C 1 169 ? 121.258 -7.283 -207.091 1.00 45.71 170 GLY C C 1
ATOM 7576 O O . GLY C 1 169 ? 120.249 -7.986 -206.907 1.00 45.29 170 GLY C O 1
ATOM 7577 N N . GLN C 1 170 ? 122.437 -7.565 -206.545 1.00 44.00 171 GLN C N 1
ATOM 7578 C CA . GLN C 1 170 ? 122.625 -8.708 -205.649 1.00 41.94 171 GLN C CA 1
ATOM 7579 C C . GLN C 1 170 ? 123.682 -8.268 -204.654 1.00 41.11 171 GLN C C 1
ATOM 7580 O O . GLN C 1 170 ? 124.629 -7.604 -205.021 1.00 40.64 171 GLN C O 1
ATOM 7586 N N . HIS C 1 171 ? 123.521 -8.608 -203.387 1.00 42.43 172 HIS C N 1
ATOM 7587 C CA . HIS C 1 171 ? 124.518 -8.229 -202.398 1.00 42.70 172 HIS C CA 1
ATOM 7588 C C . HIS C 1 171 ? 125.606 -9.286 -202.336 1.00 43.78 172 HIS C C 1
ATOM 7589 O O . HIS C 1 171 ? 125.465 -10.309 -201.671 1.00 46.27 172 HIS C O 1
ATOM 7596 N N . ILE C 1 172 ? 126.694 -9.034 -203.045 1.00 44.34 173 ILE C N 1
ATOM 7597 C CA . ILE C 1 172 ? 127.804 -9.956 -203.064 1.00 44.71 173 ILE C CA 1
ATOM 7598 C C . ILE C 1 172 ? 129.100 -9.228 -203.400 1.00 46.07 173 ILE C C 1
ATOM 7599 O O . ILE C 1 172 ? 129.129 -8.389 -204.298 1.00 47.29 173 ILE C O 1
ATOM 7604 N N . ALA C 1 173 ? 130.160 -9.535 -202.658 1.00 46.39 174 ALA C N 1
ATOM 7605 C CA . ALA C 1 173 ? 131.464 -8.933 -202.893 1.00 46.87 174 ALA C CA 1
ATOM 7606 C C . ALA C 1 173 ? 132.334 -9.892 -203.708 1.00 48.24 174 ALA C C 1
ATOM 7607 O O . ALA C 1 173 ? 132.509 -11.058 -203.355 1.00 49.76 174 ALA C O 1
ATOM 7609 N N . THR C 1 174 ? 132.877 -9.385 -204.804 1.00 49.20 175 THR C N 1
ATOM 7610 C CA . THR C 1 174 ? 133.716 -10.174 -205.685 1.00 50.39 175 THR C CA 1
ATOM 7611 C C . THR C 1 174 ? 134.723 -9.217 -206.284 1.00 50.31 175 THR C C 1
ATOM 7612 O O . THR C 1 174 ? 134.481 -8.015 -206.314 1.00 51.42 175 THR C O 1
ATOM 7616 N N . SER C 1 175 ? 135.857 -9.737 -206.741 1.00 50.36 176 SER C N 1
ATOM 7617 C CA . SER C 1 175 ? 136.881 -8.890 -207.332 1.00 50.24 176 SER C CA 1
ATOM 7618 C C . SER C 1 175 ? 136.564 -8.880 -208.812 1.00 50.10 176 SER C C 1
ATOM 7619 O O . SER C 1 175 ? 137.042 -8.040 -209.571 1.00 51.94 176 SER C O 1
ATOM 7622 N N . VAL C 1 176 ? 135.728 -9.824 -209.207 1.00 48.81 177 VAL C N 1
ATOM 7623 C CA . VAL C 1 176 ? 135.296 -9.942 -210.581 1.00 48.02 177 VAL C CA 1
ATOM 7624 C C . VAL C 1 176 ? 134.008 -9.090 -210.736 1.00 48.35 177 VAL C C 1
ATOM 7625 O O . VAL C 1 176 ? 133.201 -8.984 -209.812 1.00 49.42 177 VAL C O 1
ATOM 7629 N N . ARG C 1 177 ? 133.819 -8.473 -211.896 1.00 48.10 178 ARG C N 1
ATOM 7630 C CA . ARG C 1 177 ? 132.682 -7.576 -212.095 1.00 47.94 178 ARG C CA 1
ATOM 7631 C C . ARG C 1 177 ? 131.498 -8.019 -212.957 1.00 48.45 178 ARG C C 1
ATOM 7632 O O . ARG C 1 177 ? 130.416 -7.423 -212.875 1.00 48.81 178 ARG C O 1
ATOM 7640 N N . PHE C 1 178 ? 131.668 -9.046 -213.779 1.00 48.11 179 PHE C N 1
ATOM 7641 C CA . PHE C 1 178 ? 130.565 -9.423 -214.649 1.00 49.49 179 PHE C CA 1
ATOM 7642 C C . PHE C 1 178 ? 129.926 -10.788 -214.452 1.00 50.47 179 PHE C C 1
ATOM 7643 O O . PHE C 1 178 ? 130.566 -11.738 -213.997 1.00 50.33 179 PHE C O 1
ATOM 7651 N N . ASP C 1 179 ? 128.650 -10.870 -214.818 1.00 51.64 180 ASP C N 1
ATOM 7652 C CA . ASP C 1 179 ? 127.900 -12.107 -214.691 1.00 53.33 180 ASP C CA 1
ATOM 7653 C C . ASP C 1 179 ? 128.559 -13.303 -215.376 1.00 54.06 180 ASP C C 1
ATOM 7654 O O . ASP C 1 179 ? 128.340 -14.437 -214.964 1.00 56.48 180 ASP C O 1
ATOM 7659 N N . ASP C 1 180 ? 129.375 -13.074 -216.398 1.00 54.19 181 ASP C N 1
ATOM 7660 C CA . ASP C 1 180 ? 129.999 -14.199 -217.081 1.00 55.24 181 ASP C CA 1
ATOM 7661 C C . ASP C 1 180 ? 131.281 -14.664 -216.412 1.00 54.91 181 ASP C C 1
ATOM 7662 O O . ASP C 1 180 ? 131.977 -15.535 -216.937 1.00 56.19 181 ASP C O 1
ATOM 7667 N N . GLN C 1 181 ? 131.586 -14.099 -215.250 1.00 53.16 182 GLN C N 1
ATOM 7668 C CA . GLN C 1 181 ? 132.790 -14.471 -214.519 1.00 52.37 182 GLN C CA 1
ATOM 7669 C C . GLN C 1 181 ? 132.399 -15.038 -213.153 1.00 51.79 182 GLN C C 1
ATOM 7670 O O . GLN C 1 181 ? 133.230 -15.161 -212.259 1.00 51.65 182 GLN C O 1
ATOM 7676 N N . VAL C 1 182 ? 131.122 -15.377 -213.011 1.00 51.92 183 VAL C N 1
ATOM 7677 C CA . VAL C 1 182 ? 130.562 -15.894 -211.768 1.00 51.82 183 VAL C CA 1
ATOM 7678 C C . VAL C 1 182 ? 129.647 -17.079 -212.064 1.00 53.09 183 VAL C C 1
ATOM 7679 O O . VAL C 1 182 ? 129.149 -17.214 -213.179 1.00 53.51 183 VAL C O 1
ATOM 7683 N N . ASP C 1 183 ? 129.427 -17.933 -211.069 1.00 54.40 184 ASP C N 1
ATOM 7684 C CA . ASP C 1 183 ? 128.553 -19.094 -211.232 1.00 56.04 184 ASP C CA 1
ATOM 7685 C C . ASP C 1 183 ? 127.093 -18.647 -211.437 1.00 55.10 184 ASP C C 1
ATOM 7686 O O . ASP C 1 183 ? 126.535 -17.904 -210.622 1.00 53.59 184 ASP C O 1
ATOM 7691 N N . ALA C 1 184 ? 126.477 -19.120 -212.518 1.00 54.90 185 ALA C N 1
ATOM 7692 C CA . ALA C 1 184 ? 125.098 -18.754 -212.835 1.00 55.80 185 ALA C CA 1
ATOM 7693 C C . ALA C 1 184 ? 124.111 -19.020 -211.695 1.00 56.04 185 ALA C C 1
ATOM 7694 O O . ALA C 1 184 ? 123.287 -18.164 -211.352 1.00 55.74 185 ALA C O 1
ATOM 7696 N N . GLY C 1 185 ? 124.199 -20.211 -211.115 1.00 56.67 186 GLY C N 1
ATOM 7697 C CA . GLY C 1 185 ? 123.299 -20.579 -210.038 1.00 56.61 186 GLY C CA 1
ATOM 7698 C C . GLY C 1 185 ? 123.493 -19.796 -208.753 1.00 56.47 186 GLY C C 1
ATOM 7699 O O . GLY C 1 185 ? 122.515 -19.431 -208.085 1.00 55.60 186 GLY C O 1
ATOM 7700 N N . LEU C 1 186 ? 124.748 -19.543 -208.394 1.00 55.97 187 LEU C N 1
ATOM 7701 C CA . LEU C 1 186 ? 125.033 -18.804 -207.168 1.00 56.99 187 LEU C CA 1
ATOM 7702 C C . LEU C 1 186 ? 124.605 -17.340 -207.246 1.00 55.12 187 LEU C C 1
ATOM 7703 O O . LEU C 1 186 ? 124.057 -16.792 -206.295 1.00 55.43 187 LEU C O 1
ATOM 7708 N N . ILE C 1 187 ? 124.853 -16.707 -208.383 1.00 53.42 188 ILE C N 1
ATOM 7709 C CA . ILE C 1 187 ? 124.500 -15.308 -208.535 1.00 52.70 188 ILE C CA 1
ATOM 7710 C C . ILE C 1 187 ? 122.989 -15.123 -208.645 1.00 52.56 188 ILE C C 1
ATOM 7711 O O . ILE C 1 187 ? 122.451 -14.106 -208.213 1.00 52.40 188 ILE C O 1
ATOM 7716 N N . MET C 1 188 ? 122.305 -16.107 -209.218 1.00 53.06 189 MET C N 1
ATOM 7717 C CA . MET C 1 188 ? 120.856 -16.038 -209.355 1.00 52.29 189 MET C CA 1
ATOM 7718 C C . MET C 1 188 ? 120.213 -16.237 -207.979 1.00 51.52 189 MET C C 1
ATOM 7719 O O . MET C 1 188 ? 119.127 -15.721 -207.707 1.00 51.03 189 MET C O 1
ATOM 7724 N N . ASP C 1 189 ? 120.893 -16.980 -207.110 1.00 51.17 190 ASP C N 1
ATOM 7725 C CA . ASP C 1 189 ? 120.379 -17.230 -205.778 1.00 49.83 190 ASP C CA 1
ATOM 7726 C C . ASP C 1 189 ? 120.516 -15.966 -204.930 1.00 48.39 190 ASP C C 1
ATOM 7727 O O . ASP C 1 189 ? 119.626 -15.642 -204.111 1.00 45.65 190 ASP C O 1
ATOM 7732 N N . GLU C 1 190 ? 121.623 -15.249 -205.118 1.00 46.78 191 GLU C N 1
ATOM 7733 C CA . GLU C 1 190 ? 121.840 -14.016 -204.369 1.00 45.76 191 GLU C CA 1
ATOM 7734 C C . GLU C 1 190 ? 120.844 -12.979 -204.849 1.00 43.65 191 GLU C C 1
ATOM 7735 O O . GLU C 1 190 ? 120.347 -12.179 -204.065 1.00 43.35 191 GLU C O 1
ATOM 7741 N N . ALA C 1 191 ? 120.557 -13.026 -206.145 1.00 41.91 192 ALA C N 1
ATOM 7742 C CA . ALA C 1 191 ? 119.604 -12.144 -206.791 1.00 40.63 192 ALA C CA 1
ATOM 7743 C C . ALA C 1 191 ? 118.218 -12.352 -206.189 1.00 41.48 192 ALA C C 1
ATOM 7744 O O . ALA C 1 191 ? 117.455 -11.388 -205.989 1.00 42.74 192 ALA C O 1
ATOM 7746 N N . ALA C 1 192 ? 117.887 -13.617 -205.931 1.00 41.58 193 ALA C N 1
ATOM 7747 C CA . ALA C 1 192 ? 116.596 -13.977 -205.356 1.00 42.06 193 ALA C CA 1
ATOM 7748 C C . ALA C 1 192 ? 116.490 -13.532 -203.907 1.00 42.98 193 ALA C C 1
ATOM 7749 O O . ALA C 1 192 ? 115.424 -13.079 -203.473 1.00 44.04 193 ALA C O 1
ATOM 7751 N N . LYS C 1 193 ? 117.588 -13.659 -203.160 1.00 42.14 194 LYS C N 1
ATOM 7752 C CA . LYS C 1 193 ? 117.584 -13.248 -201.763 1.00 42.13 194 LYS C CA 1
ATOM 7753 C C . LYS C 1 193 ? 117.340 -11.744 -201.700 1.00 42.46 194 LYS C C 1
ATOM 7754 O O . LYS C 1 193 ? 116.636 -11.239 -200.827 1.00 43.34 194 LYS C O 1
ATOM 7760 N N . TYR C 1 194 ? 117.938 -11.041 -202.648 1.00 42.90 195 TYR C N 1
ATOM 7761 C CA . TYR C 1 194 ? 117.826 -9.596 -202.774 1.00 43.75 195 TYR C CA 1
ATOM 7762 C C . TYR C 1 194 ? 116.380 -9.196 -203.056 1.00 43.16 195 TYR C C 1
ATOM 7763 O O . TYR C 1 194 ? 115.786 -8.378 -202.336 1.00 42.04 195 TYR C O 1
ATOM 7772 N N . TYR C 1 195 ? 115.830 -9.771 -204.122 1.00 41.76 196 TYR C N 1
ATOM 7773 C CA . TYR C 1 195 ? 114.461 -9.493 -204.522 1.00 41.95 196 TYR C CA 1
ATOM 7774 C C . TYR C 1 195 ? 113.469 -9.786 -203.394 1.00 42.06 196 TYR C C 1
ATOM 7775 O O . TYR C 1 195 ? 112.637 -8.937 -203.038 1.00 43.27 196 TYR C O 1
ATOM 7784 N N . ALA C 1 196 ? 113.566 -10.984 -202.826 1.00 40.10 197 ALA C N 1
ATOM 7785 C CA . ALA C 1 196 ? 112.654 -11.409 -201.774 1.00 38.84 197 ALA C CA 1
ATOM 7786 C C . ALA C 1 196 ? 112.621 -10.538 -200.520 1.00 38.46 197 ALA C C 1
ATOM 7787 O O . ALA C 1 196 ? 111.570 -10.337 -199.930 1.00 38.04 197 ALA C O 1
ATOM 7789 N N . ASN C 1 197 ? 113.766 -10.020 -200.109 1.00 39.50 198 ASN C N 1
ATOM 7790 C CA . ASN C 1 197 ? 113.826 -9.207 -198.902 1.00 41.39 198 ASN C CA 1
ATOM 7791 C C . ASN C 1 197 ? 113.625 -7.723 -199.090 1.00 42.97 198 ASN C C 1
ATOM 7792 O O . ASN C 1 197 ? 113.344 -6.999 -198.135 1.00 42.10 198 ASN C O 1
ATOM 7797 N N . ILE C 1 198 ? 113.747 -7.266 -200.328 1.00 45.95 199 ILE C N 1
ATOM 7798 C CA . ILE C 1 198 ? 113.607 -5.850 -200.608 1.00 47.87 199 ILE C CA 1
ATOM 7799 C C . ILE C 1 198 ? 112.462 -5.475 -201.561 1.00 48.30 199 ILE C C 1
ATOM 7800 O O . ILE C 1 198 ? 111.667 -4.585 -201.258 1.00 46.97 199 ILE C O 1
ATOM 7805 N N . LEU C 1 199 ? 112.364 -6.171 -202.688 1.00 49.42 200 LEU C N 1
ATOM 7806 C CA . LEU C 1 199 ? 111.358 -5.857 -203.698 1.00 49.94 200 LEU C CA 1
ATOM 7807 C C . LEU C 1 199 ? 110.028 -6.599 -203.652 1.00 50.76 200 LEU C C 1
ATOM 7808 O O . LEU C 1 199 ? 109.087 -6.215 -204.328 1.00 52.06 200 LEU C O 1
ATOM 7813 N N . MET C 1 200 ? 109.941 -7.658 -202.862 1.00 51.55 201 MET C N 1
ATOM 7814 C CA . MET C 1 200 ? 108.707 -8.438 -202.761 1.00 51.17 201 MET C CA 1
ATOM 7815 C C . MET C 1 200 ? 107.450 -7.587 -202.580 1.00 49.20 201 MET C C 1
ATOM 7816 O O . MET C 1 200 ? 106.440 -7.845 -203.218 1.00 50.08 201 MET C O 1
ATOM 7821 N N . PRO C 1 201 ? 107.495 -6.562 -201.713 1.00 46.60 202 PRO C N 1
ATOM 7822 C CA . PRO C 1 201 ? 106.341 -5.685 -201.459 1.00 45.82 202 PRO C CA 1
ATOM 7823 C C . PRO C 1 201 ? 105.811 -4.943 -202.688 1.00 46.26 202 PRO C C 1
ATOM 7824 O O . PRO C 1 201 ? 104.650 -4.521 -202.730 1.00 45.06 202 PRO C O 1
ATOM 7828 N N . PHE C 1 202 ? 106.677 -4.767 -203.680 1.00 46.08 203 PHE C N 1
ATOM 7829 C CA . PHE C 1 202 ? 106.324 -4.023 -204.877 1.00 46.08 203 PHE C CA 1
ATOM 7830 C C . PHE C 1 202 ? 106.280 -4.874 -206.117 1.00 48.05 203 PHE C C 1
ATOM 7831 O O . PHE C 1 202 ? 106.604 -4.401 -207.204 1.00 49.07 203 PHE C O 1
ATOM 7839 N N . SER C 1 203 ? 105.894 -6.132 -205.977 1.00 50.15 204 SER C N 1
ATOM 7840 C CA . SER C 1 203 ? 105.857 -6.993 -207.145 1.00 52.01 204 SER C CA 1
ATOM 7841 C C . SER C 1 203 ? 104.924 -6.456 -208.231 1.00 51.93 204 SER C C 1
ATOM 7842 O O . SER C 1 203 ? 105.233 -6.559 -209.418 1.00 51.12 204 SER C O 1
ATOM 7845 N N . ASN C 1 204 ? 103.796 -5.870 -207.839 1.00 51.85 205 ASN C N 1
ATOM 7846 C CA . ASN C 1 204 ? 102.867 -5.333 -208.831 1.00 52.47 205 ASN C CA 1
ATOM 7847 C C . ASN C 1 204 ? 103.507 -4.192 -209.626 1.00 52.52 205 ASN C C 1
ATOM 7848 O O . ASN C 1 204 ? 103.295 -4.071 -210.838 1.00 52.21 205 ASN C O 1
ATOM 7853 N N . LEU C 1 205 ? 104.281 -3.352 -208.942 1.00 51.71 206 LEU C N 1
ATOM 7854 C CA . LEU C 1 205 ? 104.972 -2.247 -209.597 1.00 49.55 206 LEU C CA 1
ATOM 7855 C C . LEU C 1 205 ? 106.068 -2.767 -210.529 1.00 50.76 206 LEU C C 1
ATOM 7856 O O . LEU C 1 205 ? 106.332 -2.181 -211.578 1.00 52.20 206 LEU C O 1
ATOM 7861 N N . ILE C 1 206 ? 106.715 -3.863 -210.143 1.00 49.84 207 ILE C N 1
ATOM 7862 C CA . ILE C 1 206 ? 107.774 -4.426 -210.959 1.00 49.33 207 ILE C CA 1
ATOM 7863 C C . ILE C 1 206 ? 107.233 -4.878 -212.312 1.00 51.05 207 ILE C C 1
ATOM 7864 O O . ILE C 1 206 ? 107.849 -4.588 -213.331 1.00 52.60 207 ILE C O 1
ATOM 7869 N N . THR C 1 207 ? 106.094 -5.573 -212.340 1.00 52.60 208 THR C N 1
ATOM 7870 C CA . THR C 1 207 ? 105.534 -6.023 -213.614 1.00 54.95 208 THR C CA 1
ATOM 7871 C C . THR C 1 207 ? 105.105 -4.829 -214.464 1.00 54.85 208 THR C C 1
ATOM 7872 O O . THR C 1 207 ? 105.365 -4.801 -215.667 1.00 54.60 208 THR C O 1
ATOM 7876 N N . LYS C 1 208 ? 104.468 -3.840 -213.848 1.00 55.08 209 LYS C N 1
ATOM 7877 C CA . LYS C 1 208 ? 104.066 -2.650 -214.589 1.00 56.78 209 LYS C CA 1
ATOM 7878 C C . LYS C 1 208 ? 105.293 -2.005 -215.231 1.00 56.99 209 LYS C C 1
ATOM 7879 O O . LYS C 1 208 ? 105.282 -1.686 -216.417 1.00 57.45 209 LYS C O 1
ATOM 7885 N N . LYS C 1 209 ? 106.348 -1.814 -214.441 1.00 57.10 210 LYS C N 1
ATOM 7886 C CA . LYS C 1 209 ? 107.572 -1.200 -214.943 1.00 56.73 210 LYS C CA 1
ATOM 7887 C C . LYS C 1 209 ? 108.214 -2.053 -216.023 1.00 57.39 210 LYS C C 1
ATOM 7888 O O . LYS C 1 209 ? 108.751 -1.526 -216.993 1.00 56.50 210 LYS C O 1
ATOM 7894 N N . LEU C 1 210 ? 108.179 -3.370 -215.859 1.00 58.50 211 LEU C N 1
ATOM 7895 C CA . LEU C 1 210 ? 108.768 -4.231 -216.870 1.00 60.36 211 LEU C CA 1
ATOM 7896 C C . LEU C 1 210 ? 107.981 -4.124 -218.168 1.00 62.23 211 LEU C C 1
ATOM 7897 O O . LEU C 1 210 ? 108.557 -4.198 -219.244 1.00 62.61 211 LEU C O 1
ATOM 7902 N N . ASP C 1 211 ? 106.668 -3.934 -218.063 1.00 64.47 212 ASP C N 1
ATOM 7903 C CA . ASP C 1 211 ? 105.813 -3.795 -219.244 1.00 66.64 212 ASP C CA 1
ATOM 7904 C C . ASP C 1 211 ? 106.046 -2.473 -219.946 1.00 66.35 212 ASP C C 1
ATOM 7905 O O . ASP C 1 211 ? 106.120 -2.430 -221.170 1.00 66.58 212 ASP C O 1
ATOM 7910 N N . GLU C 1 212 ? 106.144 -1.397 -219.171 1.00 65.71 213 GLU C N 1
ATOM 7911 C CA . GLU C 1 212 ? 106.418 -0.077 -219.725 1.00 65.49 213 GLU C CA 1
ATOM 7912 C C . GLU C 1 212 ? 107.697 -0.191 -220.564 1.00 65.45 213 GLU C C 1
ATOM 7913 O O . GLU C 1 212 ? 107.734 0.229 -221.720 1.00 65.13 213 GLU C O 1
ATOM 7919 N N . ILE C 1 213 ? 108.736 -0.781 -219.982 1.00 65.26 214 ILE C N 1
ATOM 7920 C CA . ILE C 1 213 ? 110.010 -0.970 -220.677 1.00 65.65 214 ILE C CA 1
ATOM 7921 C C . ILE C 1 213 ? 109.821 -1.889 -221.880 1.00 66.67 214 ILE C C 1
ATOM 7922 O O . ILE C 1 213 ? 110.512 -1.771 -222.886 1.00 66.00 214 ILE C O 1
ATOM 7927 N N . GLN C 1 214 ? 108.874 -2.808 -221.748 1.00 68.88 215 GLN C N 1
ATOM 7928 C CA . GLN C 1 214 ? 108.533 -3.768 -222.788 1.00 71.43 215 GLN C CA 1
ATOM 7929 C C . GLN C 1 214 ? 107.884 -3.067 -223.994 1.00 72.31 215 GLN C C 1
ATOM 7930 O O . GLN C 1 214 ? 108.271 -3.295 -225.141 1.00 71.70 215 GLN C O 1
ATOM 7936 N N . LYS C 1 215 ? 106.893 -2.218 -223.721 1.00 72.68 216 LYS C N 1
ATOM 7937 C CA . LYS C 1 215 ? 106.186 -1.472 -224.760 1.00 73.79 216 LYS C CA 1
ATOM 7938 C C . LYS C 1 215 ? 107.118 -0.493 -225.469 1.00 74.13 216 LYS C C 1
ATOM 7939 O O . LYS C 1 215 ? 107.285 -0.568 -226.684 1.00 74.34 216 LYS C O 1
ATOM 7945 N N . ILE C 1 216 ? 107.728 0.418 -224.714 1.00 73.97 217 ILE C N 1
ATOM 7946 C CA . ILE C 1 216 ? 108.669 1.384 -225.281 1.00 73.43 217 ILE C CA 1
ATOM 7947 C C . ILE C 1 216 ? 109.695 0.625 -226.128 1.00 73.22 217 ILE C C 1
ATOM 7948 O O . ILE C 1 216 ? 110.417 1.207 -226.931 1.00 72.90 217 ILE C O 1
ATOM 7953 N N . ASN C 1 217 ? 109.739 -0.691 -225.944 1.00 73.19 218 ASN C N 1
ATOM 7954 C CA . ASN C 1 217 ? 110.648 -1.557 -226.689 1.00 73.22 218 ASN C CA 1
ATOM 7955 C C . ASN C 1 217 ? 112.137 -1.196 -226.502 1.00 72.19 218 ASN C C 1
ATOM 7956 O O . ASN C 1 217 ? 112.897 -1.163 -227.471 1.00 71.07 218 ASN C O 1
ATOM 7961 N N . LEU C 1 218 ? 112.538 -0.933 -225.255 1.00 70.67 219 LEU C N 1
ATOM 7962 C CA . LEU C 1 218 ? 113.919 -0.581 -224.922 1.00 67.49 219 LEU C CA 1
ATOM 7963 C C . LEU C 1 218 ? 114.869 -1.723 -225.202 1.00 65.24 219 LEU C C 1
ATOM 7964 O O . LEU C 1 218 ? 114.596 -2.864 -224.849 1.00 64.78 219 LEU C O 1
ATOM 7969 N N . ALA C 1 219 ? 115.992 -1.410 -225.839 1.00 62.86 220 ALA C N 1
ATOM 7970 C CA . ALA C 1 219 ? 117.000 -2.418 -226.153 1.00 60.66 220 ALA C CA 1
ATOM 7971 C C . ALA C 1 219 ? 117.985 -2.469 -224.989 1.00 59.47 220 ALA C C 1
ATOM 7972 O O . ALA C 1 219 ? 118.769 -1.543 -224.782 1.00 59.30 220 ALA C O 1
ATOM 7974 N N . ILE C 1 220 ? 117.928 -3.550 -224.221 1.00 57.19 221 ILE C N 1
ATOM 7975 C CA . ILE C 1 220 ? 118.811 -3.714 -223.074 1.00 54.64 221 ILE C CA 1
ATOM 7976 C C . ILE C 1 220 ? 119.876 -4.756 -223.385 1.00 53.51 221 ILE C C 1
ATOM 7977 O O . ILE C 1 220 ? 119.579 -5.940 -223.521 1.00 53.13 221 ILE C O 1
ATOM 7982 N N . LYS C 1 221 ? 121.116 -4.288 -223.516 1.00 52.39 222 LYS C N 1
ATOM 7983 C CA . LYS C 1 221 ? 122.260 -5.133 -223.844 1.00 51.78 222 LYS C CA 1
ATOM 7984 C C . LYS C 1 221 ? 123.057 -5.449 -222.577 1.00 50.34 222 LYS C C 1
ATOM 7985 O O . LYS C 1 221 ? 123.773 -6.456 -222.507 1.00 48.14 222 LYS C O 1
ATOM 7991 N N . THR C 1 222 ? 122.948 -4.571 -221.584 1.00 49.12 223 THR C N 1
ATOM 7992 C CA . THR C 1 222 ? 123.631 -4.799 -220.327 1.00 49.30 223 THR C CA 1
ATOM 7993 C C . THR C 1 222 ? 122.925 -4.073 -219.204 1.00 48.12 223 THR C C 1
ATOM 7994 O O . THR C 1 222 ? 122.345 -3.007 -219.415 1.00 47.83 223 THR C O 1
ATOM 7998 N N . ILE C 1 223 ? 122.943 -4.672 -218.016 1.00 46.47 224 ILE C N 1
ATOM 7999 C CA . ILE C 1 223 ? 122.319 -4.057 -216.851 1.00 45.94 224 ILE C CA 1
ATOM 8000 C C . ILE C 1 223 ? 123.398 -3.884 -215.787 1.00 46.18 224 ILE C C 1
ATOM 8001 O O . ILE C 1 223 ? 124.075 -4.848 -215.408 1.00 47.06 224 ILE C O 1
ATOM 8006 N N . ALA C 1 224 ? 123.575 -2.659 -215.312 1.00 45.55 225 ALA C N 1
ATOM 8007 C CA . ALA C 1 224 ? 124.587 -2.398 -214.304 1.00 44.14 225 ALA C CA 1
ATOM 8008 C C . ALA C 1 224 ? 123.915 -1.830 -213.059 1.00 44.02 225 ALA C C 1
ATOM 8009 O O . ALA C 1 224 ? 123.655 -0.619 -212.975 1.00 44.00 225 ALA C O 1
ATOM 8011 N N . PRO C 1 225 ? 123.624 -2.705 -212.075 1.00 43.27 226 PRO C N 1
ATOM 8012 C CA . PRO C 1 225 ? 122.973 -2.335 -210.809 1.00 41.32 226 PRO C CA 1
ATOM 8013 C C . PRO C 1 225 ? 123.920 -1.577 -209.907 1.00 40.78 226 PRO C C 1
ATOM 8014 O O . PRO C 1 225 ? 125.111 -1.443 -210.207 1.00 40.40 226 PRO C O 1
ATOM 8018 N N . SER C 1 226 ? 123.397 -1.110 -208.786 1.00 39.82 227 SER C N 1
ATOM 8019 C CA . SER C 1 226 ? 124.221 -0.391 -207.843 1.00 40.37 227 SER C CA 1
ATOM 8020 C C . SER C 1 226 ? 124.853 -1.322 -206.799 1.00 40.58 227 SER C C 1
ATOM 8021 O O . SER C 1 226 ? 125.645 -0.869 -205.964 1.00 41.21 227 SER C O 1
ATOM 8024 N N . HIS C 1 227 ? 124.501 -2.611 -206.848 1.00 39.43 228 HIS C N 1
ATOM 8025 C CA . HIS C 1 227 ? 125.050 -3.610 -205.923 1.00 36.72 228 HIS C CA 1
ATOM 8026 C C . HIS C 1 227 ? 125.333 -4.884 -206.701 1.00 37.88 228 HIS C C 1
ATOM 8027 O O . HIS C 1 227 ? 124.483 -5.354 -207.474 1.00 37.79 228 HIS C O 1
ATOM 8034 N N . GLY C 1 228 ? 126.525 -5.437 -206.509 1.00 37.64 229 GLY C N 1
ATOM 8035 C CA . GLY C 1 228 ? 126.853 -6.692 -207.156 1.00 38.05 229 GLY C CA 1
ATOM 8036 C C . GLY C 1 228 ? 127.402 -6.725 -208.568 1.00 40.26 229 GLY C C 1
ATOM 8037 O O . GLY C 1 228 ? 128.044 -5.798 -209.060 1.00 41.66 229 GLY C O 1
ATOM 8038 N N . ILE C 1 229 ? 127.139 -7.847 -209.214 1.00 41.62 230 ILE C N 1
ATOM 8039 C CA . ILE C 1 229 ? 127.590 -8.127 -210.554 1.00 42.35 230 ILE C CA 1
ATOM 8040 C C . ILE C 1 229 ? 126.834 -7.373 -211.643 1.00 44.34 230 ILE C C 1
ATOM 8041 O O . ILE C 1 229 ? 125.660 -7.038 -211.498 1.00 44.43 230 ILE C O 1
ATOM 8046 N N . ILE C 1 230 ? 127.529 -7.115 -212.743 1.00 46.31 231 ILE C N 1
ATOM 8047 C CA . ILE C 1 230 ? 126.958 -6.409 -213.883 1.00 46.69 231 ILE C CA 1
ATOM 8048 C C . ILE C 1 230 ? 126.499 -7.454 -214.910 1.00 47.70 231 ILE C C 1
ATOM 8049 O O . ILE C 1 230 ? 127.282 -8.310 -215.325 1.00 47.92 231 ILE C O 1
ATOM 8054 N N . TRP C 1 231 ? 125.225 -7.407 -215.294 1.00 47.60 232 TRP C N 1
ATOM 8055 C CA . TRP C 1 231 ? 124.698 -8.370 -216.254 1.00 48.75 232 TRP C CA 1
ATOM 8056 C C . TRP C 1 231 ? 125.073 -7.935 -217.649 1.00 50.84 232 TRP C C 1
ATOM 8057 O O . TRP C 1 231 ? 124.377 -7.147 -218.278 1.00 51.47 232 TRP C O 1
ATOM 8068 N N . ARG C 1 232 ? 126.177 -8.466 -218.141 1.00 52.79 233 ARG C N 1
ATOM 8069 C CA . ARG C 1 232 ? 126.666 -8.108 -219.460 1.00 54.90 233 ARG C CA 1
ATOM 8070 C C . ARG C 1 232 ? 126.466 -9.213 -220.491 1.00 57.46 233 ARG C C 1
ATOM 8071 O O . ARG C 1 232 ? 126.286 -8.943 -221.669 1.00 57.75 233 ARG C O 1
ATOM 8079 N N . LYS C 1 233 ? 126.482 -10.462 -220.048 1.00 60.18 234 LYS C N 1
ATOM 8080 C CA . LYS C 1 233 ? 126.327 -11.560 -220.980 1.00 62.35 234 LYS C CA 1
ATOM 8081 C C . LYS C 1 233 ? 124.897 -11.987 -221.163 1.00 63.37 234 LYS C C 1
ATOM 8082 O O . LYS C 1 233 ? 124.516 -12.398 -222.256 1.00 63.95 234 LYS C O 1
ATOM 8088 N N . ASP C 1 234 ? 124.094 -11.890 -220.109 1.00 64.42 235 ASP C N 1
ATOM 8089 C CA . ASP C 1 234 ? 122.710 -12.319 -220.225 1.00 64.41 235 ASP C CA 1
ATOM 8090 C C . ASP C 1 234 ? 121.682 -11.609 -219.346 1.00 62.58 235 ASP C C 1
ATOM 8091 O O . ASP C 1 234 ? 121.159 -12.195 -218.392 1.00 61.93 235 ASP C O 1
ATOM 8096 N N . PRO C 1 235 ? 121.385 -10.333 -219.658 1.00 60.67 236 PRO C N 1
ATOM 8097 C CA . PRO C 1 235 ? 120.412 -9.509 -218.930 1.00 58.65 236 PRO C CA 1
ATOM 8098 C C . PRO C 1 235 ? 119.012 -10.138 -218.981 1.00 58.04 236 PRO C C 1
ATOM 8099 O O . PRO C 1 235 ? 118.191 -9.923 -218.089 1.00 57.54 236 PRO C O 1
ATOM 8103 N N . GLY C 1 236 ? 118.749 -10.903 -220.041 1.00 57.21 237 GLY C N 1
ATOM 8104 C CA . GLY C 1 236 ? 117.460 -11.543 -220.205 1.00 56.83 237 GLY C CA 1
ATOM 8105 C C . GLY C 1 236 ? 117.092 -12.452 -219.055 1.00 57.40 237 GLY C C 1
ATOM 8106 O O . GLY C 1 236 ? 115.950 -12.458 -218.619 1.00 57.31 237 GLY C O 1
ATOM 8107 N N . ARG C 1 237 ? 118.061 -13.214 -218.564 1.00 57.53 238 ARG C N 1
ATOM 8108 C CA . ARG C 1 237 ? 117.843 -14.133 -217.461 1.00 57.72 238 ARG C CA 1
ATOM 8109 C C . ARG C 1 237 ? 117.272 -13.418 -216.238 1.00 55.75 238 ARG C C 1
ATOM 8110 O O . ARG C 1 237 ? 116.238 -13.818 -215.695 1.00 56.40 238 ARG C O 1
ATOM 8118 N N . ILE C 1 238 ? 117.941 -12.348 -215.825 1.00 53.04 239 ILE C N 1
ATOM 8119 C CA . ILE C 1 238 ? 117.522 -11.588 -214.662 1.00 50.72 239 ILE C CA 1
ATOM 8120 C C . ILE C 1 238 ? 116.220 -10.827 -214.893 1.00 50.06 239 ILE C C 1
ATOM 8121 O O . ILE C 1 238 ? 115.457 -10.598 -213.958 1.00 48.94 239 ILE C O 1
ATOM 8126 N N . ILE C 1 239 ? 115.949 -10.427 -216.131 1.00 51.08 240 ILE C N 1
ATOM 8127 C CA . ILE C 1 239 ? 114.686 -9.734 -216.389 1.00 51.61 240 ILE C CA 1
ATOM 8128 C C . ILE C 1 239 ? 113.556 -10.756 -216.352 1.00 52.21 240 ILE C C 1
ATOM 8129 O O . ILE C 1 239 ? 112.517 -10.505 -215.754 1.00 52.42 240 ILE C O 1
ATOM 8134 N N . GLU C 1 240 ? 113.761 -11.911 -216.980 1.00 53.36 241 GLU C N 1
ATOM 8135 C CA . GLU C 1 240 ? 112.743 -12.954 -216.984 1.00 55.11 241 GLU C CA 1
ATOM 8136 C C . GLU C 1 240 ? 112.485 -13.417 -215.547 1.00 54.82 241 GLU C C 1
ATOM 8137 O O . GLU C 1 240 ? 111.342 -13.687 -215.177 1.00 55.08 241 GLU C O 1
ATOM 8143 N N . ALA C 1 241 ? 113.542 -13.467 -214.732 1.00 53.38 242 ALA C N 1
ATOM 8144 C CA . ALA C 1 241 ? 113.426 -13.872 -213.334 1.00 50.89 242 ALA C CA 1
ATOM 8145 C C . ALA C 1 241 ? 112.562 -12.884 -212.559 1.00 50.53 242 ALA C C 1
ATOM 8146 O O . ALA C 1 241 ? 111.666 -13.297 -211.823 1.00 51.44 242 ALA C O 1
ATOM 8148 N N . TYR C 1 242 ? 112.822 -11.586 -212.724 1.00 49.37 243 TYR C N 1
ATOM 8149 C CA . TYR C 1 242 ? 112.042 -10.573 -212.024 1.00 49.76 243 TYR C CA 1
ATOM 8150 C C . TYR C 1 242 ? 110.574 -10.661 -212.434 1.00 51.20 243 TYR C C 1
ATOM 8151 O O . TYR C 1 242 ? 109.666 -10.463 -211.611 1.00 52.98 243 TYR C O 1
ATOM 8160 N N . ALA C 1 243 ? 110.336 -10.961 -213.704 1.00 51.59 244 ALA C N 1
ATOM 8161 C CA . ALA C 1 243 ? 108.971 -11.084 -214.196 1.00 52.08 244 ALA C CA 1
ATOM 8162 C C . ALA C 1 243 ? 108.278 -12.249 -213.488 1.00 53.08 244 ALA C C 1
ATOM 8163 O O . ALA C 1 243 ? 107.152 -12.103 -213.008 1.00 52.72 244 ALA C O 1
ATOM 8165 N N . ARG C 1 244 ? 108.954 -13.399 -213.419 1.00 54.15 245 ARG C N 1
ATOM 8166 C CA . ARG C 1 244 ? 108.387 -14.574 -212.760 1.00 56.17 245 ARG C CA 1
ATOM 8167 C C . ARG C 1 244 ? 108.129 -14.303 -211.290 1.00 55.40 245 ARG C C 1
ATOM 8168 O O . ARG C 1 244 ? 107.063 -14.638 -210.776 1.00 56.26 245 ARG C O 1
ATOM 8176 N N . TRP C 1 245 ? 109.103 -13.701 -210.608 1.00 52.31 246 TRP C N 1
ATOM 8177 C CA . TRP C 1 245 ? 108.947 -13.423 -209.188 1.00 50.38 246 TRP C CA 1
ATOM 8178 C C . TRP C 1 245 ? 107.862 -12.408 -208.899 1.00 49.46 246 TRP C C 1
ATOM 8179 O O . TRP C 1 245 ? 107.155 -12.515 -207.891 1.00 48.90 246 TRP C O 1
ATOM 8190 N N . ALA C 1 246 ? 107.735 -11.411 -209.768 1.00 49.81 247 ALA C N 1
ATOM 8191 C CA . ALA C 1 246 ? 106.722 -10.374 -209.585 1.00 50.50 247 ALA C CA 1
ATOM 8192 C C . ALA C 1 246 ? 105.315 -10.937 -209.856 1.00 51.13 247 ALA C C 1
ATOM 8193 O O . ALA C 1 246 ? 104.341 -10.543 -209.212 1.00 49.67 247 ALA C O 1
ATOM 8195 N N . GLU C 1 247 ? 105.225 -11.863 -210.809 1.00 53.10 248 GLU C N 1
ATOM 8196 C CA . GLU C 1 247 ? 103.962 -12.504 -211.164 1.00 56.20 248 GLU C CA 1
ATOM 8197 C C . GLU C 1 247 ? 103.445 -13.200 -209.911 1.00 56.51 248 GLU C C 1
ATOM 8198 O O . GLU C 1 247 ? 102.278 -13.079 -209.553 1.00 56.45 248 GLU C O 1
ATOM 8204 N N . GLY C 1 248 ? 104.332 -13.942 -209.257 1.00 56.71 249 GLY C N 1
ATOM 8205 C CA . GLY C 1 248 ? 103.975 -14.631 -208.035 1.00 57.33 249 GLY C CA 1
ATOM 8206 C C . GLY C 1 248 ? 103.285 -15.962 -208.219 1.00 58.18 249 GLY C C 1
ATOM 8207 O O . GLY C 1 248 ? 102.638 -16.456 -207.298 1.00 57.71 249 GLY C O 1
ATOM 8208 N N . GLN C 1 249 ? 103.417 -16.555 -209.396 1.00 60.44 250 GLN C N 1
ATOM 8209 C CA . GLN C 1 249 ? 102.764 -17.834 -209.636 1.00 63.03 250 GLN C CA 1
ATOM 8210 C C . GLN C 1 249 ? 103.264 -18.820 -208.590 1.00 62.63 250 GLN C C 1
ATOM 8211 O O . GLN C 1 249 ? 102.490 -19.574 -208.005 1.00 62.93 250 GLN C O 1
ATOM 8217 N N . GLY C 1 250 ? 104.566 -18.794 -208.345 1.00 62.14 251 GLY C N 1
ATOM 8218 C CA . GLY C 1 250 ? 105.140 -19.687 -207.360 1.00 60.61 251 GLY C CA 1
ATOM 8219 C C . GLY C 1 250 ? 105.489 -21.054 -207.907 1.00 60.43 251 GLY C C 1
ATOM 8220 O O . GLY C 1 250 ? 105.435 -21.300 -209.106 1.00 61.59 251 GLY C O 1
ATOM 8221 N N . LYS C 1 251 ? 105.832 -21.954 -207.005 1.00 60.40 252 LYS C N 1
ATOM 8222 C CA . LYS C 1 251 ? 106.210 -23.311 -207.356 1.00 60.60 252 LYS C CA 1
ATOM 8223 C C . LYS C 1 251 ? 105.525 -24.218 -206.323 1.00 59.33 252 LYS C C 1
ATOM 8224 O O . LYS C 1 251 ? 105.132 -23.740 -205.255 1.00 58.56 252 LYS C O 1
ATOM 8230 N N . ALA C 1 252 ? 105.374 -25.509 -206.625 1.00 57.96 253 ALA C N 1
ATOM 8231 C CA . ALA C 1 252 ? 104.725 -26.439 -205.678 1.00 55.43 253 ALA C CA 1
ATOM 8232 C C . ALA C 1 252 ? 105.664 -26.708 -204.502 1.00 53.42 253 ALA C C 1
ATOM 8233 O O . ALA C 1 252 ? 106.122 -27.830 -204.290 1.00 51.93 253 ALA C O 1
ATOM 8235 N N . LYS C 1 253 ? 105.941 -25.649 -203.751 1.00 51.80 254 LYS C N 1
ATOM 8236 C CA . LYS C 1 253 ? 106.845 -25.690 -202.621 1.00 49.20 254 LYS C CA 1
ATOM 8237 C C . LYS C 1 253 ? 106.203 -25.059 -201.402 1.00 48.16 254 LYS C C 1
ATOM 8238 O O . LYS C 1 253 ? 105.398 -24.136 -201.525 1.00 48.97 254 LYS C O 1
ATOM 8244 N N . ALA C 1 254 ? 106.557 -25.556 -200.220 1.00 46.20 255 ALA C N 1
ATOM 8245 C CA . ALA C 1 254 ? 106.024 -25.004 -198.975 1.00 43.89 255 ALA C CA 1
ATOM 8246 C C . ALA C 1 254 ? 107.167 -24.786 -197.990 1.00 43.76 255 ALA C C 1
ATOM 8247 O O . ALA C 1 254 ? 108.103 -25.592 -197.917 1.00 44.90 255 ALA C O 1
ATOM 8249 N N . VAL C 1 255 ? 107.089 -23.689 -197.249 1.00 42.18 256 VAL C N 1
ATOM 8250 C CA . VAL C 1 255 ? 108.097 -23.342 -196.277 1.00 41.50 256 VAL C CA 1
ATOM 8251 C C . VAL C 1 255 ? 107.475 -23.425 -194.898 1.00 42.69 256 VAL C C 1
ATOM 8252 O O . VAL C 1 255 ? 106.423 -22.829 -194.646 1.00 44.21 256 VAL C O 1
ATOM 8256 N N . ILE C 1 256 ? 108.116 -24.162 -193.999 1.00 42.45 257 ILE C N 1
ATOM 8257 C CA . ILE C 1 256 ? 107.613 -24.284 -192.638 1.00 41.97 257 ILE C CA 1
ATOM 8258 C C . ILE C 1 256 ? 108.634 -23.659 -191.703 1.00 41.94 257 ILE C C 1
ATOM 8259 O O . ILE C 1 256 ? 109.772 -24.115 -191.630 1.00 42.72 257 ILE C O 1
ATOM 8264 N N . ALA C 1 257 ? 108.236 -22.606 -191.007 1.00 41.63 258 ALA C N 1
ATOM 8265 C CA . ALA C 1 257 ? 109.119 -21.932 -190.070 1.00 41.84 258 ALA C CA 1
ATOM 8266 C C . ALA C 1 257 ? 108.493 -22.109 -188.691 1.00 42.67 258 ALA C C 1
ATOM 8267 O O . ALA C 1 257 ? 107.274 -21.979 -188.537 1.00 43.58 258 ALA C O 1
ATOM 8269 N N . TYR C 1 258 ? 109.309 -22.387 -187.679 1.00 42.68 259 TYR C N 1
ATOM 8270 C CA . TYR C 1 258 ? 108.756 -22.620 -186.350 1.00 42.07 259 TYR C CA 1
ATOM 8271 C C . TYR C 1 258 ? 109.842 -22.642 -185.301 1.00 43.29 259 TYR C C 1
ATOM 8272 O O . TYR C 1 258 ? 111.012 -22.402 -185.576 1.00 42.70 259 TYR C O 1
ATOM 8281 N N . ASP C 1 259 ? 109.414 -22.952 -184.087 1.00 44.99 260 ASP C N 1
ATOM 8282 C CA . ASP C 1 259 ? 110.312 -23.164 -182.978 1.00 46.49 260 ASP C CA 1
ATOM 8283 C C . ASP C 1 259 ? 109.535 -23.796 -181.836 1.00 46.83 260 ASP C C 1
ATOM 8284 O O . ASP C 1 259 ? 108.297 -23.757 -181.826 1.00 47.04 260 ASP C O 1
ATOM 8289 N N . THR C 1 260 ? 110.264 -24.410 -180.907 1.00 46.31 261 THR C N 1
ATOM 8290 C CA . THR C 1 260 ? 109.669 -25.087 -179.761 1.00 45.06 261 THR C CA 1
ATOM 8291 C C . THR C 1 260 ? 110.550 -24.921 -178.566 1.00 44.53 261 THR C C 1
ATOM 8292 O O . THR C 1 260 ? 111.678 -24.463 -178.658 1.00 45.41 261 THR C O 1
ATOM 8296 N N . MET C 1 261 ? 110.020 -25.346 -177.435 1.00 43.48 262 MET C N 1
ATOM 8297 C CA . MET C 1 261 ? 110.762 -25.338 -176.200 1.00 43.87 262 MET C CA 1
ATOM 8298 C C . MET C 1 261 ? 110.982 -26.804 -175.802 1.00 44.15 262 MET C C 1
ATOM 8299 O O . MET C 1 261 ? 112.066 -27.160 -175.327 1.00 46.35 262 MET C O 1
ATOM 8304 N N . TRP C 1 262 ? 109.973 -27.652 -176.028 1.00 42.83 263 TRP C N 1
ATOM 8305 C CA . TRP C 1 262 ? 110.059 -29.062 -175.665 1.00 42.04 263 TRP C CA 1
ATOM 8306 C C . TRP C 1 262 ? 109.772 -30.068 -176.788 1.00 43.16 263 TRP C C 1
ATOM 8307 O O . TRP C 1 262 ? 109.548 -31.256 -176.516 1.00 43.33 263 TRP C O 1
ATOM 8318 N N . LEU C 1 263 ? 109.766 -29.592 -178.035 1.00 43.11 264 LEU C N 1
ATOM 8319 C CA . LEU C 1 263 ? 109.580 -30.438 -179.225 1.00 42.98 264 LEU C CA 1
ATOM 8320 C C . LEU C 1 263 ? 108.197 -30.827 -179.723 1.00 43.33 264 LEU C C 1
ATOM 8321 O O . LEU C 1 263 ? 108.101 -31.475 -180.771 1.00 43.33 264 LEU C O 1
ATOM 8326 N N . SER C 1 264 ? 107.133 -30.453 -179.018 1.00 42.90 265 SER C N 1
ATOM 8327 C CA . SER C 1 264 ? 105.796 -30.812 -179.489 1.00 43.13 265 SER C CA 1
ATOM 8328 C C . SER C 1 264 ? 105.460 -30.121 -180.803 1.00 42.99 265 SER C C 1
ATOM 8329 O O . SER C 1 264 ? 104.993 -30.765 -181.757 1.00 44.30 265 SER C O 1
ATOM 8332 N N . THR C 1 265 ? 105.694 -28.810 -180.853 1.00 41.62 266 THR C N 1
ATOM 8333 C CA . THR C 1 265 ? 105.432 -28.033 -182.061 1.00 41.46 266 THR C CA 1
ATOM 8334 C C . THR C 1 265 ? 106.307 -28.561 -183.203 1.00 41.15 266 THR C C 1
ATOM 8335 O O . THR C 1 265 ? 105.928 -28.493 -184.368 1.00 40.64 266 THR C O 1
ATOM 8339 N N . GLU C 1 266 ? 107.480 -29.075 -182.855 1.00 42.00 267 GLU C N 1
ATOM 8340 C CA . GLU C 1 266 ? 108.405 -29.626 -183.832 1.00 43.86 267 GLU C CA 1
ATOM 8341 C C . GLU C 1 266 ? 107.866 -30.942 -184.414 1.00 44.67 267 GLU C C 1
ATOM 8342 O O . GLU C 1 266 ? 107.995 -31.200 -185.614 1.00 44.66 267 GLU C O 1
ATOM 8348 N N . LYS C 1 267 ? 107.237 -31.760 -183.574 1.00 45.33 268 LYS C N 1
ATOM 8349 C CA . LYS C 1 267 ? 106.678 -33.026 -184.029 1.00 46.57 268 LYS C CA 1
ATOM 8350 C C . LYS C 1 267 ? 105.498 -32.748 -184.950 1.00 47.07 268 LYS C C 1
ATOM 8351 O O . LYS C 1 267 ? 105.228 -33.515 -185.884 1.00 46.46 268 LYS C O 1
ATOM 8357 N N . MET C 1 268 ? 104.799 -31.643 -184.684 1.00 46.92 269 MET C N 1
ATOM 8358 C CA . MET C 1 268 ? 103.671 -31.252 -185.509 1.00 46.01 269 MET C CA 1
ATOM 8359 C C . MET C 1 268 ? 104.237 -30.740 -186.827 1.00 46.02 269 MET C C 1
ATOM 8360 O O . MET C 1 268 ? 103.693 -31.023 -187.900 1.00 45.93 269 MET C O 1
ATOM 8365 N N . ALA C 1 269 ? 105.336 -29.984 -186.740 1.00 45.31 270 ALA C N 1
ATOM 8366 C CA . ALA C 1 269 ? 105.980 -29.425 -187.927 1.00 44.24 270 ALA C CA 1
ATOM 8367 C C . ALA C 1 269 ? 106.396 -30.580 -188.813 1.00 44.12 270 ALA C C 1
ATOM 8368 O O . ALA C 1 269 ? 106.267 -30.522 -190.035 1.00 43.46 270 ALA C O 1
ATOM 8370 N N . HIS C 1 270 ? 106.878 -31.644 -188.179 1.00 44.64 271 HIS C N 1
ATOM 8371 C CA . HIS C 1 270 ? 107.324 -32.816 -188.909 1.00 45.16 271 HIS C CA 1
ATOM 8372 C C . HIS C 1 270 ? 106.169 -33.548 -189.612 1.00 45.28 271 HIS C C 1
ATOM 8373 O O . HIS C 1 270 ? 106.300 -33.968 -190.770 1.00 45.83 271 HIS C O 1
ATOM 8380 N N . ALA C 1 271 ? 105.044 -33.704 -188.919 1.00 44.01 272 ALA C N 1
ATOM 8381 C CA . ALA C 1 271 ? 103.892 -34.379 -189.499 1.00 42.76 272 ALA C CA 1
ATOM 8382 C C . ALA C 1 271 ? 103.371 -33.582 -190.687 1.00 43.20 272 ALA C C 1
ATOM 8383 O O . ALA C 1 271 ? 103.070 -34.158 -191.740 1.00 43.22 272 ALA C O 1
ATOM 8385 N N . LEU C 1 272 ? 103.252 -32.263 -190.512 1.00 42.50 273 LEU C N 1
ATOM 8386 C CA . LEU C 1 272 ? 102.782 -31.396 -191.587 1.00 43.07 273 LEU C CA 1
ATOM 8387 C C . LEU C 1 272 ? 103.672 -31.591 -192.803 1.00 44.53 273 LEU C C 1
ATOM 8388 O O . LEU C 1 272 ? 103.183 -31.686 -193.938 1.00 44.34 273 LEU C O 1
ATOM 8393 N N . MET C 1 273 ? 104.979 -31.667 -192.558 1.00 46.18 274 MET C N 1
ATOM 8394 C CA . MET C 1 273 ? 105.937 -31.851 -193.639 1.00 48.84 274 MET C CA 1
ATOM 8395 C C . MET C 1 273 ? 105.713 -33.154 -194.370 1.00 49.76 274 MET C C 1
ATOM 8396 O O . MET C 1 273 ? 105.716 -33.181 -195.597 1.00 51.01 274 MET C O 1
ATOM 8401 N N . ASP C 1 274 ? 105.520 -34.238 -193.626 1.00 51.04 275 ASP C N 1
ATOM 8402 C CA . ASP C 1 274 ? 105.296 -35.545 -194.243 1.00 52.06 275 ASP C CA 1
ATOM 8403 C C . ASP C 1 274 ? 104.057 -35.542 -195.143 1.00 52.36 275 ASP C C 1
ATOM 8404 O O . ASP C 1 274 ? 104.052 -36.163 -196.205 1.00 52.54 275 ASP C O 1
ATOM 8409 N N . GLY C 1 275 ? 103.017 -34.827 -194.725 1.00 52.16 276 GLY C N 1
ATOM 8410 C CA . GLY C 1 275 ? 101.822 -34.747 -195.538 1.00 52.13 276 GLY C CA 1
ATOM 8411 C C . GLY C 1 275 ? 102.120 -33.965 -196.804 1.00 52.29 276 GLY C C 1
ATOM 8412 O O . GLY C 1 275 ? 101.706 -34.354 -197.907 1.00 53.11 276 GLY C O 1
ATOM 8413 N N . LEU C 1 276 ? 102.851 -32.865 -196.654 1.00 50.69 277 LEU C N 1
ATOM 8414 C CA . LEU C 1 276 ? 103.196 -32.036 -197.794 1.00 49.06 277 LEU C CA 1
ATOM 8415 C C . LEU C 1 276 ? 104.049 -32.797 -198.802 1.00 49.44 277 LEU C C 1
ATOM 8416 O O . LEU C 1 276 ? 103.804 -32.715 -200.010 1.00 50.00 277 LEU C O 1
ATOM 8421 N N . VAL C 1 277 ? 105.036 -33.547 -198.312 1.00 49.85 278 VAL C N 1
ATOM 8422 C CA . VAL C 1 277 ? 105.915 -34.300 -199.203 1.00 50.64 278 VAL C CA 1
ATOM 8423 C C . VAL C 1 277 ? 105.144 -35.426 -199.882 1.00 52.71 278 VAL C C 1
ATOM 8424 O O . VAL C 1 277 ? 105.367 -35.721 -201.062 1.00 52.98 278 VAL C O 1
ATOM 8428 N N . ALA C 1 278 ? 104.240 -36.052 -199.131 1.00 54.38 279 ALA C N 1
ATOM 8429 C CA . ALA C 1 278 ? 103.425 -37.145 -199.653 1.00 55.47 279 ALA C CA 1
ATOM 8430 C C . ALA C 1 278 ? 102.488 -36.609 -200.738 1.00 56.56 279 ALA C C 1
ATOM 8431 O O . ALA C 1 278 ? 102.157 -37.320 -201.689 1.00 57.14 279 ALA C O 1
ATOM 8433 N N . GLY C 1 279 ? 102.066 -35.356 -200.588 1.00 56.95 280 GLY C N 1
ATOM 8434 C CA . GLY C 1 279 ? 101.187 -34.749 -201.572 1.00 57.88 280 GLY C CA 1
ATOM 8435 C C . GLY C 1 279 ? 101.949 -34.236 -202.784 1.00 58.77 280 GLY C C 1
ATOM 8436 O O . GLY C 1 279 ? 101.384 -33.519 -203.611 1.00 58.68 280 GLY C O 1
ATOM 8437 N N . GLY C 1 280 ? 103.234 -34.583 -202.877 1.00 59.84 281 GLY C N 1
ATOM 8438 C CA . GLY C 1 280 ? 104.065 -34.174 -204.007 1.00 61.87 281 GLY C CA 1
ATOM 8439 C C . GLY C 1 280 ? 104.687 -32.780 -203.971 1.00 63.19 281 GLY C C 1
ATOM 8440 O O . GLY C 1 280 ? 104.979 -32.190 -205.015 1.00 64.00 281 GLY C O 1
ATOM 8441 N N . CYS C 1 281 ? 104.910 -32.261 -202.770 1.00 63.46 282 CYS C N 1
ATOM 8442 C CA . CYS C 1 281 ? 105.472 -30.925 -202.578 1.00 63.96 282 CYS C CA 1
ATOM 8443 C C . CYS C 1 281 ? 106.896 -30.903 -202.066 1.00 62.68 282 CYS C C 1
ATOM 8444 O O . CYS C 1 281 ? 107.295 -31.773 -201.291 1.00 62.37 282 CYS C O 1
ATOM 8447 N N . GLU C 1 282 ? 107.659 -29.897 -202.480 1.00 61.27 283 GLU C N 1
ATOM 8448 C CA . GLU C 1 282 ? 109.005 -29.757 -201.960 1.00 60.18 283 GLU C CA 1
ATOM 8449 C C . GLU C 1 282 ? 108.826 -28.960 -200.669 1.00 58.49 283 GLU C C 1
ATOM 8450 O O . GLU C 1 282 ? 108.014 -28.033 -200.595 1.00 58.50 283 GLU C O 1
ATOM 8456 N N . VAL C 1 283 ? 109.581 -29.319 -199.642 1.00 56.05 284 VAL C N 1
ATOM 8457 C CA . VAL C 1 283 ? 109.458 -28.639 -198.365 1.00 53.32 284 VAL C CA 1
ATOM 8458 C C . VAL C 1 283 ? 110.793 -28.127 -197.848 1.00 52.09 284 VAL C C 1
ATOM 8459 O O . VAL C 1 283 ? 111.825 -28.792 -198.005 1.00 52.55 284 VAL C O 1
ATOM 8463 N N . LYS C 1 284 ? 110.770 -26.934 -197.256 1.00 50.35 285 LYS C N 1
ATOM 8464 C CA . LYS C 1 284 ? 111.958 -26.331 -196.635 1.00 49.22 285 LYS C CA 1
ATOM 8465 C C . LYS C 1 284 ? 111.532 -26.138 -195.186 1.00 47.39 285 LYS C C 1
ATOM 8466 O O . LYS C 1 284 ? 110.544 -25.436 -194.917 1.00 46.65 285 LYS C O 1
ATOM 8472 N N . LEU C 1 285 ? 112.248 -26.761 -194.257 1.00 45.70 286 LEU C N 1
ATOM 8473 C CA . LEU C 1 285 ? 111.890 -26.653 -192.843 1.00 46.53 286 LEU C CA 1
ATOM 8474 C C . LEU C 1 285 ? 112.919 -25.819 -192.065 1.00 45.34 286 LEU C C 1
ATOM 8475 O O . LEU C 1 285 ? 114.113 -26.132 -192.073 1.00 45.73 286 LEU C O 1
ATOM 8480 N N . PHE C 1 286 ? 112.455 -24.766 -191.395 1.00 43.16 287 PHE C N 1
ATOM 8481 C CA . PHE C 1 286 ? 113.352 -23.883 -190.655 1.00 43.08 287 PHE C CA 1
ATOM 8482 C C . PHE C 1 286 ? 113.045 -23.703 -189.187 1.00 41.96 287 PHE C C 1
ATOM 8483 O O . PHE C 1 286 ? 111.959 -23.232 -188.824 1.00 41.67 287 PHE C O 1
ATOM 8491 N N . LYS C 1 287 ? 113.996 -24.073 -188.340 1.00 40.94 288 LYS C N 1
ATOM 8492 C CA . LYS C 1 287 ? 113.827 -23.861 -186.918 1.00 42.36 288 LYS C CA 1
ATOM 8493 C C . LYS C 1 287 ? 114.410 -22.433 -186.840 1.00 43.14 288 LYS C C 1
ATOM 8494 O O . LYS C 1 287 ? 115.626 -22.236 -187.050 1.00 43.23 288 LYS C O 1
ATOM 8500 N N . LEU C 1 288 ? 113.546 -21.452 -186.568 1.00 41.16 289 LEU C N 1
ATOM 8501 C CA . LEU C 1 288 ? 113.941 -20.054 -186.565 1.00 40.36 289 LEU C CA 1
ATOM 8502 C C . LEU C 1 288 ? 115.093 -19.567 -185.679 1.00 40.42 289 LEU C C 1
ATOM 8503 O O . LEU C 1 288 ? 115.838 -18.667 -186.071 1.00 41.39 289 LEU C O 1
ATOM 8508 N N . SER C 1 289 ? 115.256 -20.139 -184.500 1.00 39.56 290 SER C N 1
ATOM 8509 C CA . SER C 1 289 ? 116.317 -19.679 -183.609 1.00 39.68 290 SER C CA 1
ATOM 8510 C C . SER C 1 289 ? 117.694 -20.120 -184.119 1.00 39.63 290 SER C C 1
ATOM 8511 O O . SER C 1 289 ? 118.738 -19.803 -183.523 1.00 39.18 290 SER C O 1
ATOM 8514 N N . VAL C 1 290 ? 117.707 -20.820 -185.241 1.00 39.34 291 VAL C N 1
ATOM 8515 C CA . VAL C 1 290 ? 118.957 -21.344 -185.706 1.00 37.72 291 VAL C CA 1
ATOM 8516 C C . VAL C 1 290 ? 119.075 -21.167 -187.218 1.00 38.90 291 VAL C C 1
ATOM 8517 O O . VAL C 1 290 ? 119.986 -21.686 -187.866 1.00 39.50 291 VAL C O 1
ATOM 8521 N N . SER C 1 291 ? 118.160 -20.382 -187.767 1.00 40.56 292 SER C N 1
ATOM 8522 C CA . SER C 1 291 ? 118.138 -20.106 -189.196 1.00 43.05 292 SER C CA 1
ATOM 8523 C C . SER C 1 291 ? 118.215 -18.599 -189.419 1.00 45.05 292 SER C C 1
ATOM 8524 O O . SER C 1 291 ? 117.905 -17.821 -188.514 1.00 46.25 292 SER C O 1
ATOM 8527 N N . ASP C 1 292 ? 118.615 -18.188 -190.621 1.00 46.40 293 ASP C N 1
ATOM 8528 C CA . ASP C 1 292 ? 118.702 -16.774 -190.940 1.00 46.94 293 ASP C CA 1
ATOM 8529 C C . ASP C 1 292 ? 117.384 -16.325 -191.567 1.00 46.47 293 ASP C C 1
ATOM 8530 O O . ASP C 1 292 ? 116.980 -16.823 -192.615 1.00 46.04 293 ASP C O 1
ATOM 8535 N N . ARG C 1 293 ? 116.723 -15.375 -190.914 1.00 46.43 294 ARG C N 1
ATOM 8536 C CA . ARG C 1 293 ? 115.449 -14.841 -191.373 1.00 46.18 294 ARG C CA 1
ATOM 8537 C C . ARG C 1 293 ? 115.427 -14.473 -192.853 1.00 46.24 294 ARG C C 1
ATOM 8538 O O . ARG C 1 293 ? 114.459 -14.757 -193.543 1.00 45.89 294 ARG C O 1
ATOM 8546 N N . ASN C 1 294 ? 116.489 -13.839 -193.341 1.00 46.74 295 ASN C N 1
ATOM 8547 C CA . ASN C 1 294 ? 116.563 -13.441 -194.743 1.00 46.54 295 ASN C CA 1
ATOM 8548 C C . ASN C 1 294 ? 116.638 -14.658 -195.670 1.00 46.69 295 ASN C C 1
ATOM 8549 O O . ASN C 1 294 ? 116.181 -14.599 -196.807 1.00 46.13 295 ASN C O 1
ATOM 8554 N N . ASP C 1 295 ? 117.229 -15.754 -195.199 1.00 46.76 296 ASP C N 1
ATOM 8555 C CA . ASP C 1 295 ? 117.317 -16.953 -196.020 1.00 46.89 296 ASP C CA 1
ATOM 8556 C C . ASP C 1 295 ? 115.957 -17.651 -196.041 1.00 45.63 296 ASP C C 1
ATOM 8557 O O . ASP C 1 295 ? 115.604 -18.317 -197.026 1.00 46.32 296 ASP C O 1
ATOM 8562 N N . VAL C 1 296 ? 115.188 -17.476 -194.965 1.00 42.77 297 VAL C N 1
ATOM 8563 C CA . VAL C 1 296 ? 113.856 -18.052 -194.876 1.00 40.88 297 VAL C CA 1
ATOM 8564 C C . VAL C 1 296 ? 112.944 -17.286 -195.841 1.00 42.28 297 VAL C C 1
ATOM 8565 O O . VAL C 1 296 ? 112.187 -17.896 -196.599 1.00 42.74 297 VAL C O 1
ATOM 8569 N N . ILE C 1 297 ? 113.017 -15.952 -195.805 1.00 42.52 298 ILE C N 1
ATOM 8570 C CA . ILE C 1 297 ? 112.221 -15.099 -196.685 1.00 41.76 298 ILE C CA 1
ATOM 8571 C C . ILE C 1 297 ? 112.535 -15.423 -198.160 1.00 43.29 298 ILE C C 1
ATOM 8572 O O . ILE C 1 297 ? 111.629 -15.451 -199.008 1.00 43.20 298 ILE C O 1
ATOM 8577 N N . LYS C 1 298 ? 113.809 -15.662 -198.473 1.00 42.68 299 LYS C N 1
ATOM 8578 C CA . LYS C 1 298 ? 114.178 -15.986 -199.839 1.00 44.36 299 LYS C CA 1
ATOM 8579 C C . LYS C 1 298 ? 113.448 -17.228 -200.329 1.00 45.35 299 LYS C C 1
ATOM 8580 O O . LYS C 1 298 ? 113.073 -17.309 -201.503 1.00 44.82 299 LYS C O 1
ATOM 8586 N N . GLU C 1 299 ? 113.265 -18.201 -199.439 1.00 46.35 300 GLU C N 1
ATOM 8587 C CA . GLU C 1 299 ? 112.594 -19.434 -199.807 1.00 46.69 300 GLU C CA 1
ATOM 8588 C C . GLU C 1 299 ? 111.104 -19.201 -200.016 1.00 46.42 300 GLU C C 1
ATOM 8589 O O . GLU C 1 299 ? 110.485 -19.848 -200.874 1.00 47.30 300 GLU C O 1
ATOM 8595 N N . ILE C 1 300 ? 110.532 -18.272 -199.250 1.00 44.44 301 ILE C N 1
ATOM 8596 C CA . ILE C 1 300 ? 109.110 -17.967 -199.366 1.00 45.31 301 ILE C CA 1
ATOM 8597 C C . ILE C 1 300 ? 108.723 -17.330 -200.710 1.00 47.48 301 ILE C C 1
ATOM 8598 O O . ILE C 1 300 ? 107.578 -17.450 -201.144 1.00 48.85 301 ILE C O 1
ATOM 8603 N N . LEU C 1 301 ? 109.659 -16.650 -201.367 1.00 48.59 302 LEU C N 1
ATOM 8604 C CA . LEU C 1 301 ? 109.371 -16.012 -202.649 1.00 49.44 302 LEU C CA 1
ATOM 8605 C C . LEU C 1 301 ? 108.781 -17.001 -203.665 1.00 51.91 302 LEU C C 1
ATOM 8606 O O . LEU C 1 301 ? 107.805 -16.703 -204.354 1.00 51.99 302 LEU C O 1
ATOM 8611 N N . ASP C 1 302 ? 109.395 -18.176 -203.735 1.00 54.99 303 ASP C N 1
ATOM 8612 C CA . ASP C 1 302 ? 109.033 -19.274 -204.640 1.00 56.41 303 ASP C CA 1
ATOM 8613 C C . ASP C 1 302 ? 107.892 -20.146 -204.109 1.00 56.20 303 ASP C C 1
ATOM 8614 O O . ASP C 1 302 ? 107.215 -20.823 -204.874 1.00 56.75 303 ASP C O 1
ATOM 8619 N N . ALA C 1 303 ? 107.722 -20.164 -202.792 1.00 54.69 304 ALA C N 1
ATOM 8620 C CA . ALA C 1 303 ? 106.716 -21.002 -202.159 1.00 53.49 304 ALA C CA 1
ATOM 8621 C C . ALA C 1 303 ? 105.262 -20.579 -202.374 1.00 51.85 304 ALA C C 1
ATOM 8622 O O . ALA C 1 303 ? 104.952 -19.403 -202.516 1.00 51.59 304 ALA C O 1
ATOM 8624 N N . ARG C 1 304 ? 104.380 -21.568 -202.407 1.00 50.96 305 ARG C N 1
ATOM 8625 C CA . ARG C 1 304 ? 102.958 -21.329 -202.569 1.00 50.49 305 ARG C CA 1
ATOM 8626 C C . ARG C 1 304 ? 102.266 -21.437 -201.219 1.00 50.17 305 ARG C C 1
ATOM 8627 O O . ARG C 1 304 ? 101.121 -20.997 -201.052 1.00 49.33 305 ARG C O 1
ATOM 8635 N N . ALA C 1 305 ? 102.968 -22.027 -200.254 1.00 50.11 306 ALA C N 1
ATOM 8636 C CA . ALA C 1 305 ? 102.416 -22.192 -198.910 1.00 48.13 306 ALA C CA 1
ATOM 8637 C C . ALA C 1 305 ? 103.445 -21.807 -197.850 1.00 47.24 306 ALA C C 1
ATOM 8638 O O . ALA C 1 305 ? 104.645 -22.065 -197.998 1.00 47.23 306 ALA C O 1
ATOM 8640 N N . VAL C 1 306 ? 102.965 -21.175 -196.786 1.00 46.29 307 VAL C N 1
ATOM 8641 C CA . VAL C 1 306 ? 103.826 -20.740 -195.696 1.00 45.53 307 VAL C CA 1
ATOM 8642 C C . VAL C 1 306 ? 103.197 -21.186 -194.371 1.00 46.22 307 VAL C C 1
ATOM 8643 O O . VAL C 1 306 ? 102.148 -20.665 -193.967 1.00 46.50 307 VAL C O 1
ATOM 8647 N N . LEU C 1 307 ? 103.820 -22.156 -193.702 1.00 46.51 308 LEU C N 1
ATOM 8648 C CA . LEU C 1 307 ? 103.303 -22.638 -192.420 1.00 45.39 308 LEU C CA 1
ATOM 8649 C C . LEU C 1 307 ? 104.198 -22.104 -191.305 1.00 44.59 308 LEU C C 1
ATOM 8650 O O . LEU C 1 307 ? 105.419 -22.272 -191.363 1.00 44.90 308 LEU C O 1
ATOM 8655 N N . VAL C 1 308 ? 103.598 -21.461 -190.305 1.00 42.73 309 VAL C N 1
ATOM 8656 C CA . VAL C 1 308 ? 104.352 -20.924 -189.178 1.00 43.04 309 VAL C CA 1
ATOM 8657 C C . VAL C 1 308 ? 103.869 -21.558 -187.866 1.00 43.25 309 VAL C C 1
ATOM 8658 O O . VAL C 1 308 ? 102.668 -21.559 -187.576 1.00 43.74 309 VAL C O 1
ATOM 8662 N N . GLY C 1 309 ? 104.794 -22.099 -187.075 1.00 42.04 310 GLY C N 1
ATOM 8663 C CA . GLY C 1 309 ? 104.399 -22.728 -185.826 1.00 40.92 310 GLY C CA 1
ATOM 8664 C C . GLY C 1 309 ? 105.084 -22.166 -184.594 1.00 41.13 310 GLY C C 1
ATOM 8665 O O . GLY C 1 309 ? 106.200 -21.624 -184.676 1.00 41.37 310 GLY C O 1
ATOM 8666 N N . SER C 1 310 ? 104.429 -22.305 -183.442 1.00 40.08 311 SER C N 1
ATOM 8667 C CA . SER C 1 310 ? 104.987 -21.802 -182.205 1.00 38.76 311 SER C CA 1
ATOM 8668 C C . SER C 1 310 ? 104.137 -22.197 -181.010 1.00 39.84 311 SER C C 1
ATOM 8669 O O . SER C 1 310 ? 102.918 -22.237 -181.101 1.00 41.33 311 SER C O 1
ATOM 8672 N N . PRO C 1 311 ? 104.780 -22.514 -179.879 1.00 40.17 312 PRO C N 1
ATOM 8673 C CA . PRO C 1 311 ? 104.113 -22.906 -178.631 1.00 38.95 312 PRO C CA 1
ATOM 8674 C C . PRO C 1 311 ? 103.588 -21.592 -178.059 1.00 39.18 312 PRO C C 1
ATOM 8675 O O . PRO C 1 311 ? 103.792 -20.538 -178.659 1.00 39.44 312 PRO C O 1
ATOM 8679 N N . THR C 1 312 ? 102.959 -21.642 -176.894 1.00 39.00 313 THR C N 1
ATOM 8680 C CA . THR C 1 312 ? 102.500 -20.429 -176.256 1.00 38.52 313 THR C CA 1
ATOM 8681 C C . THR C 1 312 ? 103.354 -20.248 -175.011 1.00 39.67 313 THR C C 1
ATOM 8682 O O . THR C 1 312 ? 103.534 -21.203 -174.255 1.00 40.16 313 THR C O 1
ATOM 8686 N N . ILE C 1 313 ? 103.895 -19.052 -174.808 1.00 40.21 314 ILE C N 1
ATOM 8687 C CA . ILE C 1 313 ? 104.658 -18.772 -173.600 1.00 42.69 314 ILE C CA 1
ATOM 8688 C C . ILE C 1 313 ? 104.068 -17.442 -173.133 1.00 44.10 314 ILE C C 1
ATOM 8689 O O . ILE C 1 313 ? 103.905 -16.525 -173.943 1.00 44.44 314 ILE C O 1
ATOM 8694 N N . ASN C 1 314 ? 103.720 -17.352 -171.849 1.00 44.67 315 ASN C N 1
ATOM 8695 C CA . ASN C 1 314 ? 103.097 -16.155 -171.286 1.00 44.74 315 ASN C CA 1
ATOM 8696 C C . ASN C 1 314 ? 101.967 -15.630 -172.185 1.00 45.65 315 ASN C C 1
ATOM 8697 O O . ASN C 1 314 ? 101.948 -14.438 -172.508 1.00 45.96 315 ASN C O 1
ATOM 8702 N N . ASN C 1 315 ? 101.049 -16.519 -172.587 1.00 46.34 316 ASN C N 1
ATOM 8703 C CA . ASN C 1 315 ? 99.901 -16.183 -173.458 1.00 48.34 316 ASN C CA 1
ATOM 8704 C C . ASN C 1 315 ? 100.292 -15.564 -174.774 1.00 49.48 316 ASN C C 1
ATOM 8705 O O . ASN C 1 315 ? 99.437 -15.066 -175.492 1.00 50.46 316 ASN C O 1
ATOM 8710 N N . ASP C 1 316 ? 101.575 -15.598 -175.099 1.00 51.26 317 ASP C N 1
ATOM 8711 C CA . ASP C 1 316 ? 102.055 -14.994 -176.333 1.00 53.42 317 ASP C CA 1
ATOM 8712 C C . ASP C 1 316 ? 102.805 -16.018 -177.175 1.00 52.68 317 ASP C C 1
ATOM 8713 O O . ASP C 1 316 ? 102.925 -17.190 -176.799 1.00 52.04 317 ASP C O 1
ATOM 8718 N N . ILE C 1 317 ? 103.310 -15.569 -178.320 1.00 51.13 318 ILE C N 1
ATOM 8719 C CA . ILE C 1 317 ? 104.086 -16.445 -179.180 1.00 49.77 318 ILE C CA 1
ATOM 8720 C C . ILE C 1 317 ? 105.508 -16.401 -178.634 1.00 48.63 318 ILE C C 1
ATOM 8721 O O . ILE C 1 317 ? 105.840 -15.574 -177.782 1.00 47.11 318 ILE C O 1
ATOM 8726 N N . LEU C 1 318 ? 106.337 -17.312 -179.120 1.00 47.78 319 LEU C N 1
ATOM 8727 C CA . LEU C 1 318 ? 107.739 -17.400 -178.728 1.00 45.75 319 LEU C CA 1
ATOM 8728 C C . LEU C 1 318 ? 108.384 -16.216 -179.439 1.00 45.64 319 LEU C C 1
ATOM 8729 O O . LEU C 1 318 ? 108.238 -16.060 -180.649 1.00 46.87 319 LEU C O 1
ATOM 8734 N N . PRO C 1 319 ? 109.106 -15.362 -178.709 1.00 46.14 320 PRO C N 1
ATOM 8735 C CA . PRO C 1 319 ? 109.716 -14.205 -179.378 1.00 46.79 320 PRO C CA 1
ATOM 8736 C C . PRO C 1 319 ? 110.600 -14.370 -180.608 1.00 46.74 320 PRO C C 1
ATOM 8737 O O . PRO C 1 319 ? 110.698 -13.440 -181.398 1.00 47.24 320 PRO C O 1
ATOM 8741 N N . VAL C 1 320 ? 111.233 -15.526 -180.787 1.00 48.03 321 VAL C N 1
ATOM 8742 C CA . VAL C 1 320 ? 112.074 -15.752 -181.969 1.00 47.57 321 VAL C CA 1
ATOM 8743 C C . VAL C 1 320 ? 111.229 -15.830 -183.240 1.00 46.52 321 VAL C C 1
ATOM 8744 O O . VAL C 1 320 ? 111.737 -15.667 -184.353 1.00 47.66 321 VAL C O 1
ATOM 8748 N N . VAL C 1 321 ? 109.932 -16.067 -183.069 1.00 44.24 322 VAL C N 1
ATOM 8749 C CA . VAL C 1 321 ? 109.008 -16.154 -184.196 1.00 43.31 322 VAL C CA 1
ATOM 8750 C C . VAL C 1 321 ? 108.488 -14.768 -184.618 1.00 43.20 322 VAL C C 1
ATOM 8751 O O . VAL C 1 321 ? 108.027 -14.594 -185.742 1.00 41.95 322 VAL C O 1
ATOM 8755 N N . SER C 1 322 ? 108.582 -13.786 -183.726 1.00 43.42 323 SER C N 1
ATOM 8756 C CA . SER C 1 322 ? 108.123 -12.430 -184.022 1.00 44.83 323 SER C CA 1
ATOM 8757 C C . SER C 1 322 ? 108.763 -11.754 -185.234 1.00 44.93 323 SER C C 1
ATOM 8758 O O . SER C 1 322 ? 108.063 -11.156 -186.055 1.00 44.66 323 SER C O 1
ATOM 8761 N N . PRO C 1 323 ? 110.100 -11.823 -185.354 1.00 44.33 324 PRO C N 1
ATOM 8762 C CA . PRO C 1 323 ? 110.738 -11.179 -186.501 1.00 43.89 324 PRO C CA 1
ATOM 8763 C C . PRO C 1 323 ? 110.185 -11.632 -187.841 1.00 44.63 324 PRO C C 1
ATOM 8764 O O . PRO C 1 323 ? 109.870 -10.796 -188.695 1.00 46.11 324 PRO C O 1
ATOM 8768 N N . LEU C 1 324 ? 110.058 -12.945 -188.033 1.00 44.76 325 LEU C N 1
ATOM 8769 C CA . LEU C 1 324 ? 109.571 -13.480 -189.307 1.00 45.03 325 LEU C CA 1
ATOM 8770 C C . LEU C 1 324 ? 108.169 -12.975 -189.611 1.00 46.75 325 LEU C C 1
ATOM 8771 O O . LEU C 1 324 ? 107.850 -12.666 -190.761 1.00 47.04 325 LEU C O 1
ATOM 8776 N N . LEU C 1 325 ? 107.342 -12.864 -188.577 1.00 48.74 326 LEU C N 1
ATOM 8777 C CA . LEU C 1 325 ? 105.974 -12.402 -188.752 1.00 50.61 326 LEU C CA 1
ATOM 8778 C C . LEU C 1 325 ? 105.856 -10.935 -189.115 1.00 53.10 326 LEU C C 1
ATOM 8779 O O . LEU C 1 325 ? 105.142 -10.580 -190.051 1.00 53.27 326 LEU C O 1
ATOM 8784 N N . ASP C 1 326 ? 106.540 -10.072 -188.371 1.00 55.93 327 ASP C N 1
ATOM 8785 C CA . ASP C 1 326 ? 106.470 -8.651 -188.666 1.00 57.78 327 ASP C CA 1
ATOM 8786 C C . ASP C 1 326 ? 107.131 -8.340 -189.984 1.00 58.48 327 ASP C C 1
ATOM 8787 O O . ASP C 1 326 ? 106.830 -7.342 -190.631 1.00 59.31 327 ASP C O 1
ATOM 8792 N N . ASP C 1 327 ? 108.021 -9.227 -190.396 1.00 58.75 328 ASP C N 1
ATOM 8793 C CA . ASP C 1 327 ? 108.733 -9.059 -191.644 1.00 58.57 328 ASP C CA 1
ATOM 8794 C C . ASP C 1 327 ? 107.831 -9.445 -192.811 1.00 57.66 328 ASP C C 1
ATOM 8795 O O . ASP C 1 327 ? 107.909 -8.850 -193.878 1.00 59.39 328 ASP C O 1
ATOM 8800 N N . LEU C 1 328 ? 106.978 -10.446 -192.614 1.00 56.47 329 LEU C N 1
ATOM 8801 C CA . LEU C 1 328 ? 106.068 -10.880 -193.672 1.00 53.86 329 LEU C CA 1
ATOM 8802 C C . LEU C 1 328 ? 104.958 -9.869 -193.862 1.00 53.02 329 LEU C C 1
ATOM 8803 O O . LEU C 1 328 ? 104.532 -9.610 -194.981 1.00 52.53 329 LEU C O 1
ATOM 8808 N N . VAL C 1 329 ? 104.474 -9.309 -192.761 1.00 51.92 330 VAL C N 1
ATOM 8809 C CA . VAL C 1 329 ? 103.414 -8.323 -192.849 1.00 51.15 330 VAL C CA 1
ATOM 8810 C C . VAL C 1 329 ? 103.881 -7.163 -193.715 1.00 51.25 330 VAL C C 1
ATOM 8811 O O . VAL C 1 329 ? 103.154 -6.714 -194.603 1.00 51.81 330 VAL C O 1
ATOM 8815 N N . GLY C 1 330 ? 105.094 -6.685 -193.457 1.00 50.13 331 GLY C N 1
ATOM 8816 C CA . GLY C 1 330 ? 105.620 -5.584 -194.234 1.00 49.82 331 GLY C CA 1
ATOM 8817 C C . GLY C 1 330 ? 105.989 -5.958 -195.670 1.00 50.21 331 GLY C C 1
ATOM 8818 O O . GLY C 1 330 ? 105.816 -5.155 -196.595 1.00 49.28 331 GLY C O 1
ATOM 8819 N N . LEU C 1 331 ? 106.500 -7.169 -195.879 1.00 49.57 332 LEU C N 1
ATOM 8820 C CA . LEU C 1 331 ? 106.901 -7.582 -197.214 1.00 49.91 332 LEU C CA 1
ATOM 8821 C C . LEU C 1 331 ? 105.752 -7.998 -198.114 1.00 51.49 332 LEU C C 1
ATOM 8822 O O . LEU C 1 331 ? 105.932 -8.172 -199.308 1.00 51.75 332 LEU C O 1
ATOM 8827 N N . ARG C 1 332 ? 104.572 -8.156 -197.530 1.00 54.83 333 ARG C N 1
ATOM 8828 C CA . ARG C 1 332 ? 103.356 -8.512 -198.263 1.00 57.25 333 ARG C CA 1
ATOM 8829 C C . ARG C 1 332 ? 103.502 -9.594 -199.319 1.00 56.72 333 ARG C C 1
ATOM 8830 O O . ARG C 1 332 ? 103.311 -9.323 -200.501 1.00 56.35 333 ARG C O 1
ATOM 8838 N N . PRO C 1 333 ? 103.814 -10.840 -198.907 1.00 56.97 334 PRO C N 1
ATOM 8839 C CA . PRO C 1 333 ? 103.960 -11.923 -199.892 1.00 56.61 334 PRO C CA 1
ATOM 8840 C C . PRO C 1 333 ? 102.684 -12.013 -200.714 1.00 56.38 334 PRO C C 1
ATOM 8841 O O . PRO C 1 333 ? 101.568 -11.916 -200.185 1.00 55.40 334 PRO C O 1
ATOM 8845 N N . LYS C 1 334 ? 102.861 -12.205 -202.008 1.00 56.02 335 LYS C N 1
ATOM 8846 C CA . LYS C 1 334 ? 101.748 -12.263 -202.940 1.00 56.43 335 LYS C CA 1
ATOM 8847 C C . LYS C 1 334 ? 101.305 -13.682 -203.292 1.00 56.02 335 LYS C C 1
ATOM 8848 O O . LYS C 1 334 ? 102.128 -14.556 -203.585 1.00 55.29 335 LYS C O 1
ATOM 8854 N N . ASN C 1 335 ? 99.994 -13.905 -203.255 1.00 56.14 336 ASN C N 1
ATOM 8855 C CA . ASN C 1 335 ? 99.421 -15.204 -203.617 1.00 55.55 336 ASN C CA 1
ATOM 8856 C C . ASN C 1 335 ? 99.943 -16.401 -202.804 1.00 54.00 336 ASN C C 1
ATOM 8857 O O . ASN C 1 335 ? 100.398 -17.404 -203.368 1.00 52.10 336 ASN C O 1
ATOM 8862 N N . LYS C 1 336 ? 99.856 -16.308 -201.480 1.00 52.86 337 LYS C N 1
ATOM 8863 C CA . LYS C 1 336 ? 100.325 -17.389 -200.613 1.00 52.19 337 LYS C CA 1
ATOM 8864 C C . LYS C 1 336 ? 99.221 -18.006 -199.748 1.00 52.64 337 LYS C C 1
ATOM 8865 O O . LYS C 1 336 ? 98.319 -17.318 -199.256 1.00 52.95 337 LYS C O 1
ATOM 8871 N N . VAL C 1 337 ? 99.308 -19.315 -199.560 1.00 52.94 338 VAL C N 1
ATOM 8872 C CA . VAL C 1 337 ? 98.372 -20.034 -198.700 1.00 53.48 338 VAL C CA 1
ATOM 8873 C C . VAL C 1 337 ? 99.151 -20.311 -197.421 1.00 53.48 338 VAL C C 1
ATOM 8874 O O . VAL C 1 337 ? 100.363 -20.550 -197.471 1.00 53.52 338 VAL C O 1
ATOM 8878 N N . GLY C 1 338 ? 98.479 -20.283 -196.277 1.00 53.64 339 GLY C N 1
ATOM 8879 C CA . GLY C 1 338 ? 99.204 -20.519 -195.043 1.00 53.64 339 GLY C CA 1
ATOM 8880 C C . GLY C 1 338 ? 98.479 -21.268 -193.944 1.00 53.27 339 GLY C C 1
ATOM 8881 O O . GLY C 1 338 ? 97.312 -21.628 -194.073 1.00 53.33 339 GLY C O 1
ATOM 8882 N N . LEU C 1 339 ? 99.187 -21.493 -192.846 1.00 52.20 340 LEU C N 1
ATOM 8883 C CA . LEU C 1 339 ? 98.631 -22.206 -191.717 1.00 51.31 340 LEU C CA 1
ATOM 8884 C C . LEU C 1 339 ? 99.468 -21.921 -190.481 1.00 51.50 340 LEU C C 1
ATOM 8885 O O . LEU C 1 339 ? 100.701 -21.826 -190.566 1.00 52.07 340 LEU C O 1
ATOM 8890 N N . ALA C 1 340 ? 98.796 -21.770 -189.340 1.00 50.70 341 ALA C N 1
ATOM 8891 C CA . ALA C 1 340 ? 99.482 -21.528 -188.074 1.00 49.42 341 ALA C CA 1
ATOM 8892 C C . ALA C 1 340 ? 99.289 -22.790 -187.233 1.00 48.86 341 ALA C C 1
ATOM 8893 O O . ALA C 1 340 ? 98.274 -23.481 -187.377 1.00 48.79 341 ALA C O 1
ATOM 8895 N N . PHE C 1 341 ? 100.251 -23.106 -186.372 1.00 47.31 342 PHE C N 1
ATOM 8896 C CA . PHE C 1 341 ? 100.111 -24.297 -185.550 1.00 46.80 342 PHE C CA 1
ATOM 8897 C C . PHE C 1 341 ? 100.960 -24.208 -184.303 1.00 46.95 342 PHE C C 1
ATOM 8898 O O . PHE C 1 341 ? 101.791 -23.305 -184.179 1.00 48.08 342 PHE C O 1
ATOM 8906 N N . GLY C 1 342 ? 100.747 -25.122 -183.365 1.00 46.64 343 GLY C N 1
ATOM 8907 C CA . GLY C 1 342 ? 101.544 -25.076 -182.157 1.00 47.20 343 GLY C CA 1
ATOM 8908 C C . GLY C 1 342 ? 100.924 -25.743 -180.946 1.00 47.43 343 GLY C C 1
ATOM 8909 O O . GLY C 1 342 ? 99.732 -26.056 -180.930 1.00 49.53 343 GLY C O 1
ATOM 8910 N N . ALA C 1 343 ? 101.742 -25.960 -179.922 1.00 45.64 344 ALA C N 1
ATOM 8911 C CA . ALA C 1 343 ? 101.287 -26.592 -178.708 1.00 44.95 344 ALA C CA 1
ATOM 8912 C C . ALA C 1 343 ? 101.023 -25.530 -177.654 1.00 45.47 344 ALA C C 1
ATOM 8913 O O . ALA C 1 343 ? 101.290 -24.355 -177.875 1.00 46.43 344 ALA C O 1
ATOM 8915 N N . TYR C 1 344 ? 100.491 -25.954 -176.515 1.00 45.53 345 TYR C N 1
ATOM 8916 C CA . TYR C 1 344 ? 100.201 -25.060 -175.401 1.00 46.53 345 TYR C CA 1
ATOM 8917 C C . TYR C 1 344 ? 99.963 -25.931 -174.175 1.00 48.45 345 TYR C C 1
ATOM 8918 O O . TYR C 1 344 ? 99.723 -27.141 -174.302 1.00 48.95 345 TYR C O 1
ATOM 8927 N N . GLY C 1 345 ? 100.031 -25.328 -172.992 1.00 48.24 346 GLY C N 1
ATOM 8928 C CA . GLY C 1 345 ? 99.848 -26.098 -171.774 1.00 49.08 346 GLY C CA 1
ATOM 8929 C C . GLY C 1 345 ? 98.507 -25.967 -171.070 1.00 49.31 346 GLY C C 1
ATOM 8930 O O . GLY C 1 345 ? 98.060 -26.885 -170.395 1.00 50.03 346 GLY C O 1
ATOM 8931 N N . TRP C 1 346 ? 97.850 -24.828 -171.211 1.00 49.56 347 TRP C N 1
ATOM 8932 C CA . TRP C 1 346 ? 96.576 -24.648 -170.550 1.00 49.19 347 TRP C CA 1
ATOM 8933 C C . TRP C 1 346 ? 95.596 -23.710 -171.242 1.00 50.59 347 TRP C C 1
ATOM 8934 O O . TRP C 1 346 ? 94.532 -24.129 -171.675 1.00 52.80 347 TRP C O 1
ATOM 8945 N N . GLY C 1 347 ? 95.947 -22.439 -171.358 1.00 50.97 348 GLY C N 1
ATOM 8946 C CA . GLY C 1 347 ? 95.044 -21.503 -172.001 1.00 50.81 348 GLY C CA 1
ATOM 8947 C C . GLY C 1 347 ? 95.335 -21.199 -173.461 1.00 51.49 348 GLY C C 1
ATOM 8948 O O . GLY C 1 347 ? 94.439 -20.801 -174.204 1.00 52.00 348 GLY C O 1
ATOM 8949 N N . GLY C 1 348 ? 96.576 -21.391 -173.887 1.00 51.21 349 GLY C N 1
ATOM 8950 C CA . GLY C 1 348 ? 96.912 -21.101 -175.265 1.00 50.10 349 GLY C CA 1
ATOM 8951 C C . GLY C 1 348 ? 97.095 -19.602 -175.413 1.00 50.89 349 GLY C C 1
ATOM 8952 O O . GLY C 1 348 ? 97.176 -18.869 -174.413 1.00 50.69 349 GLY C O 1
ATOM 8953 N N . GLY C 1 349 ? 97.165 -19.138 -176.657 1.00 51.41 350 GLY C N 1
ATOM 8954 C CA . GLY C 1 349 ? 97.347 -17.720 -176.906 1.00 51.39 350 GLY C CA 1
ATOM 8955 C C . GLY C 1 349 ? 98.161 -17.433 -178.158 1.00 51.60 350 GLY C C 1
ATOM 8956 O O . GLY C 1 349 ? 97.918 -16.442 -178.852 1.00 52.20 350 GLY C O 1
ATOM 8957 N N . ALA C 1 350 ? 99.115 -18.305 -178.462 1.00 50.68 351 ALA C N 1
ATOM 8958 C CA . ALA C 1 350 ? 99.958 -18.099 -179.621 1.00 49.92 351 ALA C CA 1
ATOM 8959 C C . ALA C 1 350 ? 99.236 -18.272 -180.942 1.00 49.64 351 ALA C C 1
ATOM 8960 O O . ALA C 1 350 ? 99.555 -17.587 -181.910 1.00 49.46 351 ALA C O 1
ATOM 8962 N N . GLN C 1 351 ? 98.272 -19.186 -180.992 1.00 50.07 352 GLN C N 1
ATOM 8963 C CA . GLN C 1 351 ? 97.532 -19.442 -182.229 1.00 51.64 352 GLN C CA 1
ATOM 8964 C C . GLN C 1 351 ? 96.787 -18.201 -182.753 1.00 53.54 352 GLN C C 1
ATOM 8965 O O . GLN C 1 351 ? 96.730 -17.974 -183.960 1.00 54.60 352 GLN C O 1
ATOM 8971 N N . LYS C 1 352 ? 96.216 -17.414 -181.838 1.00 54.76 353 LYS C N 1
ATOM 8972 C CA . LYS C 1 352 ? 95.496 -16.175 -182.156 1.00 54.77 353 LYS C CA 1
ATOM 8973 C C . LYS C 1 352 ? 96.449 -15.207 -182.841 1.00 53.50 353 LYS C C 1
ATOM 8974 O O . LYS C 1 352 ? 96.189 -14.708 -183.936 1.00 54.20 353 LYS C O 1
ATOM 8980 N N . ILE C 1 353 ? 97.544 -14.916 -182.146 1.00 51.29 354 ILE C N 1
ATOM 8981 C CA . ILE C 1 353 ? 98.540 -13.988 -182.643 1.00 50.07 354 ILE C CA 1
ATOM 8982 C C . ILE C 1 353 ? 99.103 -14.432 -183.985 1.00 51.09 354 ILE C C 1
ATOM 8983 O O . ILE C 1 353 ? 99.231 -13.621 -184.902 1.00 51.08 354 ILE C O 1
ATOM 8988 N N . LEU C 1 354 ? 99.430 -15.715 -184.110 1.00 51.94 355 LEU C N 1
ATOM 8989 C CA . LEU C 1 354 ? 99.969 -16.240 -185.366 1.00 52.78 355 LEU C CA 1
ATOM 8990 C C . LEU C 1 354 ? 99.012 -15.999 -186.529 1.00 54.39 355 LEU C C 1
ATOM 8991 O O . LEU C 1 354 ? 99.420 -15.487 -187.569 1.00 54.86 355 LEU C O 1
ATOM 8996 N N . GLU C 1 355 ? 97.741 -16.356 -186.355 1.00 55.70 356 GLU C N 1
ATOM 8997 C CA . GLU C 1 355 ? 96.758 -16.167 -187.412 1.00 56.96 356 GLU C CA 1
ATOM 8998 C C . GLU C 1 355 ? 96.480 -14.710 -187.709 1.00 56.51 356 GLU C C 1
ATOM 8999 O O . GLU C 1 355 ? 96.295 -14.336 -188.863 1.00 55.59 356 GLU C O 1
ATOM 9005 N N . GLU C 1 356 ? 96.467 -13.887 -186.671 1.00 57.49 357 GLU C N 1
ATOM 9006 C CA . GLU C 1 356 ? 96.248 -12.459 -186.840 1.00 59.97 357 GLU C CA 1
ATOM 9007 C C . GLU C 1 356 ? 97.364 -11.862 -187.707 1.00 59.42 357 GLU C C 1
ATOM 9008 O O . GLU C 1 356 ? 97.100 -11.168 -188.685 1.00 59.01 357 GLU C O 1
ATOM 9014 N N . ARG C 1 357 ? 98.610 -12.157 -187.356 1.00 58.08 358 ARG C N 1
ATOM 9015 C CA . ARG C 1 357 ? 99.757 -11.654 -188.102 1.00 57.29 358 ARG C CA 1
ATOM 9016 C C . ARG C 1 357 ? 99.822 -12.261 -189.501 1.00 56.11 358 ARG C C 1
ATOM 9017 O O . ARG C 1 357 ? 100.215 -11.596 -190.454 1.00 56.60 358 ARG C O 1
ATOM 9025 N N . LEU C 1 358 ? 99.452 -13.524 -189.638 1.00 55.40 359 LEU C N 1
ATOM 9026 C CA . LEU C 1 358 ? 99.488 -14.137 -190.958 1.00 55.11 359 LEU C CA 1
ATOM 9027 C C . LEU C 1 358 ? 98.454 -13.507 -191.883 1.00 55.90 359 LEU C C 1
ATOM 9028 O O . LEU C 1 358 ? 98.684 -13.377 -193.086 1.00 56.30 359 LEU C O 1
ATOM 9033 N N . LYS C 1 359 ? 97.308 -13.125 -191.330 1.00 55.49 360 LYS C N 1
ATOM 9034 C CA . LYS C 1 359 ? 96.273 -12.516 -192.137 1.00 53.88 360 LYS C CA 1
ATOM 9035 C C . LYS C 1 359 ? 96.648 -11.083 -192.483 1.00 53.54 360 LYS C C 1
ATOM 9036 O O . LYS C 1 359 ? 96.343 -10.601 -193.574 1.00 54.29 360 LYS C O 1
ATOM 9042 N N . ALA C 1 360 ? 97.339 -10.414 -191.563 1.00 52.10 361 ALA C N 1
ATOM 9043 C CA . ALA C 1 360 ? 97.774 -9.040 -191.784 1.00 50.11 361 ALA C CA 1
ATOM 9044 C C . ALA C 1 360 ? 98.809 -9.030 -192.911 1.00 51.08 361 ALA C C 1
ATOM 9045 O O . ALA C 1 360 ? 99.046 -8.003 -193.543 1.00 51.64 361 ALA C O 1
ATOM 9047 N N . ALA C 1 361 ? 99.425 -10.183 -193.152 1.00 51.33 362 ALA C N 1
ATOM 9048 C CA . ALA C 1 361 ? 100.425 -10.323 -194.206 1.00 52.42 362 ALA C CA 1
ATOM 9049 C C . ALA C 1 361 ? 99.708 -10.737 -195.488 1.00 53.07 362 ALA C C 1
ATOM 9050 O O . ALA C 1 361 ? 100.338 -11.007 -196.523 1.00 52.11 362 ALA C O 1
ATOM 9052 N N . LYS C 1 362 ? 98.381 -10.786 -195.399 1.00 54.57 363 LYS C N 1
ATOM 9053 C CA . LYS C 1 362 ? 97.527 -11.149 -196.528 1.00 56.26 363 LYS C CA 1
ATOM 9054 C C . LYS C 1 362 ? 97.809 -12.552 -197.058 1.00 55.26 363 LYS C C 1
ATOM 9055 O O . LYS C 1 362 ? 97.844 -12.798 -198.264 1.00 53.64 363 LYS C O 1
ATOM 9061 N N . ILE C 1 363 ? 98.025 -13.469 -196.127 1.00 55.73 364 ILE C N 1
ATOM 9062 C CA . ILE C 1 363 ? 98.257 -14.874 -196.448 1.00 55.87 364 ILE C CA 1
ATOM 9063 C C . ILE C 1 363 ? 96.950 -15.578 -196.097 1.00 56.20 364 ILE C C 1
ATOM 9064 O O . ILE C 1 363 ? 96.471 -15.487 -194.963 1.00 56.32 364 ILE C O 1
ATOM 9069 N N . GLU C 1 364 ? 96.371 -16.270 -197.069 1.00 56.78 365 GLU C N 1
ATOM 9070 C CA . GLU C 1 364 ? 95.109 -16.967 -196.853 1.00 57.54 365 GLU C CA 1
ATOM 9071 C C . GLU C 1 364 ? 95.279 -18.254 -196.061 1.00 56.59 365 GLU C C 1
ATOM 9072 O O . GLU C 1 364 ? 95.927 -19.198 -196.523 1.00 54.84 365 GLU C O 1
ATOM 9078 N N . LEU C 1 365 ? 94.680 -18.291 -194.874 1.00 56.69 366 LEU C N 1
ATOM 9079 C CA . LEU C 1 365 ? 94.768 -19.467 -194.018 1.00 57.15 366 LEU C CA 1
ATOM 9080 C C . LEU C 1 365 ? 93.974 -20.616 -194.616 1.00 58.79 366 LEU C C 1
ATOM 9081 O O . LEU C 1 365 ? 92.805 -20.459 -194.950 1.00 59.19 366 LEU C O 1
ATOM 9086 N N . ILE C 1 366 ? 94.621 -21.768 -194.758 1.00 60.99 367 ILE C N 1
ATOM 9087 C CA . ILE C 1 366 ? 93.977 -22.946 -195.324 1.00 63.05 367 ILE C CA 1
ATOM 9088 C C . ILE C 1 366 ? 93.061 -23.564 -194.261 1.00 63.94 367 ILE C C 1
ATOM 9089 O O . ILE C 1 366 ? 92.413 -24.589 -194.496 1.00 64.59 367 ILE C O 1
ATOM 9094 N N . ALA C 1 367 ? 93.008 -22.930 -193.090 1.00 64.31 368 ALA C N 1
ATOM 9095 C CA . ALA C 1 367 ? 92.162 -23.401 -192.005 1.00 65.22 368 ALA C CA 1
ATOM 9096 C C . ALA C 1 367 ? 92.127 -22.457 -190.816 1.00 66.98 368 ALA C C 1
ATOM 9097 O O . ALA C 1 367 ? 93.110 -22.381 -190.075 1.00 67.32 368 ALA C O 1
ATOM 9099 N N . GLU C 1 368 ? 91.048 -21.697 -190.615 1.00 69.83 369 GLU C N 1
ATOM 9100 C CA . GLU C 1 368 ? 91.123 -20.936 -189.406 1.00 71.71 369 GLU C CA 1
ATOM 9101 C C . GLU C 1 368 ? 90.983 -22.064 -188.374 1.00 72.64 369 GLU C C 1
ATOM 9102 O O . GLU C 1 368 ? 90.360 -23.090 -188.650 1.00 73.48 369 GLU C O 1
ATOM 9108 N N . PRO C 1 369 ? 91.520 -21.888 -187.177 1.00 72.87 370 PRO C N 1
ATOM 9109 C CA . PRO C 1 369 ? 91.706 -22.704 -185.989 1.00 70.39 370 PRO C CA 1
ATOM 9110 C C . PRO C 1 369 ? 92.590 -23.768 -186.617 1.00 68.51 370 PRO C C 1
ATOM 9111 O O . PRO C 1 369 ? 92.133 -24.803 -187.090 1.00 68.42 370 PRO C O 1
ATOM 9115 N N . GLY C 1 370 ? 93.882 -23.420 -186.717 1.00 66.14 371 GLY C N 1
ATOM 9116 C CA . GLY C 1 370 ? 94.861 -24.328 -187.266 1.00 62.33 371 GLY C CA 1
ATOM 9117 C C . GLY C 1 370 ? 95.169 -25.353 -186.193 1.00 59.67 371 GLY C C 1
ATOM 9118 O O . GLY C 1 370 ? 94.737 -25.193 -185.045 1.00 57.86 371 GLY C O 1
ATOM 9119 N N . PRO C 1 371 ? 95.927 -26.408 -186.530 1.00 57.99 372 PRO C N 1
ATOM 9120 C CA . PRO C 1 371 ? 96.316 -27.493 -185.627 1.00 56.69 372 PRO C CA 1
ATOM 9121 C C . PRO C 1 371 ? 96.861 -26.977 -184.308 1.00 56.91 372 PRO C C 1
ATOM 9122 O O . PRO C 1 371 ? 97.782 -26.159 -184.271 1.00 57.80 372 PRO C O 1
ATOM 9126 N N . THR C 1 372 ? 96.304 -27.468 -183.221 1.00 56.06 373 THR C N 1
ATOM 9127 C CA . THR C 1 372 ? 96.755 -27.051 -181.918 1.00 55.93 373 THR C CA 1
ATOM 9128 C C . THR C 1 372 ? 96.752 -28.307 -181.047 1.00 54.85 373 THR C C 1
ATOM 9129 O O . THR C 1 372 ? 95.883 -29.158 -181.173 1.00 54.82 373 THR C O 1
ATOM 9133 N N . VAL C 1 373 ? 97.732 -28.427 -180.166 1.00 54.62 374 VAL C N 1
ATOM 9134 C CA . VAL C 1 373 ? 97.861 -29.611 -179.325 1.00 53.80 374 VAL C CA 1
ATOM 9135 C C . VAL C 1 373 ? 98.130 -29.210 -177.893 1.00 53.11 374 VAL C C 1
ATOM 9136 O O . VAL C 1 373 ? 98.836 -28.229 -177.650 1.00 53.46 374 VAL C O 1
ATOM 9140 N N . GLN C 1 374 ? 97.566 -29.945 -176.939 1.00 52.82 375 GLN C N 1
ATOM 9141 C CA . GLN C 1 374 ? 97.829 -29.621 -175.540 1.00 52.67 375 GLN C CA 1
ATOM 9142 C C . GLN C 1 374 ? 98.902 -30.535 -174.970 1.00 51.66 375 GLN C C 1
ATOM 9143 O O . GLN C 1 374 ? 98.734 -31.740 -174.915 1.00 51.43 375 GLN C O 1
ATOM 9149 N N . TRP C 1 375 ? 100.006 -29.931 -174.555 1.00 52.63 376 TRP C N 1
ATOM 9150 C CA . TRP C 1 375 ? 101.160 -30.630 -174.007 1.00 54.22 376 TRP C CA 1
ATOM 9151 C C . TRP C 1 375 ? 101.883 -31.460 -175.068 1.00 56.18 376 TRP C C 1
ATOM 9152 O O . TRP C 1 375 ? 102.818 -30.975 -175.693 1.00 57.70 376 TRP C O 1
ATOM 9163 N N . VAL C 1 376 ? 101.438 -32.687 -175.298 1.00 58.27 377 VAL C N 1
ATOM 9164 C CA . VAL C 1 376 ? 102.096 -33.555 -176.257 1.00 60.63 377 VAL C CA 1
ATOM 9165 C C . VAL C 1 376 ? 101.139 -34.052 -177.331 1.00 62.94 377 VAL C C 1
ATOM 9166 O O . VAL C 1 376 ? 99.958 -34.239 -177.081 1.00 62.77 377 VAL C O 1
ATOM 9170 N N . PRO C 1 377 ? 101.643 -34.268 -178.552 1.00 65.63 378 PRO C N 1
ATOM 9171 C CA . PRO C 1 377 ? 100.769 -34.753 -179.618 1.00 67.68 378 PRO C CA 1
ATOM 9172 C C . PRO C 1 377 ? 100.526 -36.238 -179.414 1.00 70.08 378 PRO C C 1
ATOM 9173 O O . PRO C 1 377 ? 101.399 -36.947 -178.931 1.00 70.11 378 PRO C O 1
ATOM 9177 N N . ARG C 1 378 ? 99.337 -36.696 -179.774 1.00 73.56 379 ARG C N 1
ATOM 9178 C CA . ARG C 1 378 ? 99.007 -38.107 -179.689 1.00 77.08 379 ARG C CA 1
ATOM 9179 C C . ARG C 1 378 ? 98.916 -38.604 -181.136 1.00 77.71 379 ARG C C 1
ATOM 9180 O O . ARG C 1 378 ? 98.979 -37.803 -182.072 1.00 77.26 379 ARG C O 1
ATOM 9188 N N . GLY C 1 379 ? 98.786 -39.914 -181.317 1.00 78.09 380 GLY C N 1
ATOM 9189 C CA . GLY C 1 379 ? 98.693 -40.479 -182.656 1.00 76.98 380 GLY C CA 1
ATOM 9190 C C . GLY C 1 379 ? 97.766 -39.746 -183.620 1.00 76.39 380 GLY C C 1
ATOM 9191 O O . GLY C 1 379 ? 98.177 -39.393 -184.729 1.00 76.60 380 GLY C O 1
ATOM 9192 N N . GLU C 1 380 ? 96.518 -39.517 -183.213 1.00 75.00 381 GLU C N 1
ATOM 9193 C CA . GLU C 1 380 ? 95.550 -38.830 -184.070 1.00 74.46 381 GLU C CA 1
ATOM 9194 C C . GLU C 1 380 ? 95.913 -37.360 -184.328 1.00 71.86 381 GLU C C 1
ATOM 9195 O O . GLU C 1 380 ? 95.629 -36.842 -185.408 1.00 71.22 381 GLU C O 1
ATOM 9201 N N . ASP C 1 381 ? 96.541 -36.698 -183.351 1.00 68.62 382 ASP C N 1
ATOM 9202 C CA . ASP C 1 381 ? 96.964 -35.308 -183.519 1.00 65.31 382 ASP C CA 1
ATOM 9203 C C . ASP C 1 381 ? 97.913 -35.216 -184.721 1.00 63.76 382 ASP C C 1
ATOM 9204 O O . ASP C 1 381 ? 97.733 -34.395 -185.623 1.00 62.16 382 ASP C O 1
ATOM 9209 N N . LEU C 1 382 ? 98.926 -36.072 -184.730 1.00 62.48 383 LEU C N 1
ATOM 9210 C CA . LEU C 1 382 ? 99.894 -36.066 -185.813 1.00 62.65 383 LEU C CA 1
ATOM 9211 C C . LEU C 1 382 ? 99.260 -36.481 -187.132 1.00 63.62 383 LEU C C 1
ATOM 9212 O O . LEU C 1 382 ? 99.613 -35.960 -188.189 1.00 64.75 383 LEU C O 1
ATOM 9217 N N . GLN C 1 383 ? 98.326 -37.422 -187.068 1.00 64.35 384 GLN C N 1
ATOM 9218 C CA . GLN C 1 383 ? 97.643 -37.898 -188.263 1.00 64.14 384 GLN C CA 1
ATOM 9219 C C . GLN C 1 383 ? 96.838 -36.744 -188.858 1.00 62.86 384 GLN C C 1
ATOM 9220 O O . GLN C 1 383 ? 96.767 -36.589 -190.072 1.00 62.62 384 GLN C O 1
ATOM 9226 N N . ARG C 1 384 ? 96.249 -35.927 -187.993 1.00 62.52 385 ARG C N 1
ATOM 9227 C CA . ARG C 1 384 ? 95.480 -34.780 -188.441 1.00 63.01 385 ARG C CA 1
ATOM 9228 C C . ARG C 1 384 ? 96.410 -33.790 -189.146 1.00 62.87 385 ARG C C 1
ATOM 9229 O O . ARG C 1 384 ? 96.062 -33.244 -190.196 1.00 63.52 385 ARG C O 1
ATOM 9237 N N . CYS C 1 385 ? 97.588 -33.563 -188.562 1.00 61.17 386 CYS C N 1
ATOM 9238 C CA . CYS C 1 385 ? 98.584 -32.665 -189.143 1.00 59.31 386 CYS C CA 1
ATOM 9239 C C . CYS C 1 385 ? 99.004 -33.204 -190.500 1.00 58.77 386 CYS C C 1
ATOM 9240 O O . CYS C 1 385 ? 99.148 -32.456 -191.472 1.00 59.63 386 CYS C O 1
ATOM 9243 N N . TYR C 1 386 ? 99.218 -34.509 -190.557 1.00 57.76 387 TYR C N 1
ATOM 9244 C CA . TYR C 1 386 ? 99.622 -35.149 -191.795 1.00 58.33 387 TYR C CA 1
ATOM 9245 C C . TYR C 1 386 ? 98.570 -34.897 -192.863 1.00 59.48 387 TYR C C 1
ATOM 9246 O O . TYR C 1 386 ? 98.891 -34.599 -194.014 1.00 59.94 387 TYR C O 1
ATOM 9255 N N . GLU C 1 387 ? 97.308 -35.035 -192.477 1.00 60.10 388 GLU C N 1
ATOM 9256 C CA . GLU C 1 387 ? 96.214 -34.825 -193.409 1.00 61.43 388 GLU C CA 1
ATOM 9257 C C . GLU C 1 387 ? 96.162 -33.383 -193.881 1.00 60.17 388 GLU C C 1
ATOM 9258 O O . GLU C 1 387 ? 95.878 -33.114 -195.049 1.00 60.31 388 GLU C O 1
ATOM 9264 N N . LEU C 1 388 ? 96.435 -32.460 -192.965 1.00 58.42 389 LEU C N 1
ATOM 9265 C CA . LEU C 1 388 ? 96.431 -31.046 -193.293 1.00 55.74 389 LEU C CA 1
ATOM 9266 C C . LEU C 1 388 ? 97.534 -30.749 -194.291 1.00 55.69 389 LEU C C 1
ATOM 9267 O O . LEU C 1 388 ? 97.331 -30.000 -195.248 1.00 55.77 389 LEU C O 1
ATOM 9272 N N . GLY C 1 389 ? 98.701 -31.341 -194.074 1.00 55.16 390 GLY C N 1
ATOM 9273 C CA . GLY C 1 389 ? 99.802 -31.119 -194.994 1.00 56.34 390 GLY C CA 1
ATOM 9274 C C . GLY C 1 389 ? 99.433 -31.689 -196.351 1.00 56.84 390 GLY C C 1
ATOM 9275 O O . GLY C 1 389 ? 99.818 -31.192 -197.404 1.00 57.62 390 GLY C O 1
ATOM 9276 N N . ARG C 1 390 ? 98.653 -32.754 -196.309 1.00 57.69 391 ARG C N 1
ATOM 9277 C CA . ARG C 1 390 ? 98.193 -33.436 -197.503 1.00 57.53 391 ARG C CA 1
ATOM 9278 C C . ARG C 1 390 ? 97.202 -32.526 -198.227 1.00 55.76 391 ARG C C 1
ATOM 9279 O O . ARG C 1 390 ? 97.187 -32.432 -199.462 1.00 54.35 391 ARG C O 1
ATOM 9287 N N . LYS C 1 391 ? 96.378 -31.849 -197.439 1.00 55.05 392 LYS C N 1
ATOM 9288 C CA . LYS C 1 391 ? 95.379 -30.945 -197.983 1.00 56.07 392 LYS C CA 1
ATOM 9289 C C . LYS C 1 391 ? 96.037 -29.731 -198.653 1.00 56.42 392 LYS C C 1
ATOM 9290 O O . LYS C 1 391 ? 95.681 -29.368 -199.788 1.00 56.46 392 LYS C O 1
ATOM 9296 N N . ILE C 1 392 ? 96.987 -29.109 -197.951 1.00 54.97 393 ILE C N 1
ATOM 9297 C CA . ILE C 1 392 ? 97.694 -27.960 -198.487 1.00 53.75 393 ILE C CA 1
ATOM 9298 C C . ILE C 1 392 ? 98.398 -28.359 -199.777 1.00 54.20 393 ILE C C 1
ATOM 9299 O O . ILE C 1 392 ? 98.399 -27.601 -200.754 1.00 55.34 393 ILE C O 1
ATOM 9304 N N . ALA C 1 393 ? 98.978 -29.557 -199.788 1.00 53.08 394 ALA C N 1
ATOM 9305 C CA . ALA C 1 393 ? 99.693 -30.024 -200.962 1.00 53.69 394 ALA C CA 1
ATOM 9306 C C . ALA C 1 393 ? 98.752 -30.093 -202.149 1.00 55.05 394 ALA C C 1
ATOM 9307 O O . ALA C 1 393 ? 99.120 -29.716 -203.269 1.00 55.61 394 ALA C O 1
ATOM 9309 N N . ALA C 1 394 ? 97.535 -30.574 -201.904 1.00 56.68 395 ALA C N 1
ATOM 9310 C CA . ALA C 1 394 ? 96.550 -30.694 -202.968 1.00 57.47 395 ALA C CA 1
ATOM 9311 C C . ALA C 1 394 ? 96.211 -29.319 -203.545 1.00 58.06 395 ALA C C 1
ATOM 9312 O O . ALA C 1 394 ? 96.014 -29.179 -204.758 1.00 57.35 395 ALA C O 1
ATOM 9314 N N . ARG C 1 395 ? 96.145 -28.306 -202.683 1.00 58.11 396 ARG C N 1
ATOM 9315 C CA . ARG C 1 395 ? 95.817 -26.973 -203.155 1.00 59.62 396 ARG C CA 1
ATOM 9316 C C . ARG C 1 395 ? 96.979 -26.310 -203.902 1.00 60.96 396 ARG C C 1
ATOM 9317 O O . ARG C 1 395 ? 96.775 -25.650 -204.931 1.00 61.57 396 ARG C O 1
ATOM 9325 N N . ILE C 1 396 ? 98.187 -26.492 -203.374 1.00 61.95 397 ILE C N 1
ATOM 9326 C CA . ILE C 1 396 ? 99.419 -25.963 -203.957 1.00 63.05 397 ILE C CA 1
ATOM 9327 C C . ILE C 1 396 ? 99.632 -26.685 -205.273 1.00 63.92 397 ILE C C 1
ATOM 9328 O O . ILE C 1 396 ? 100.489 -26.329 -206.078 1.00 62.76 397 ILE C O 1
ATOM 9333 N N . ALA C 1 397 ? 98.832 -27.732 -205.440 1.00 66.94 398 ALA C N 1
ATOM 9334 C CA . ALA C 1 397 ? 98.765 -28.578 -206.626 1.00 69.42 398 ALA C CA 1
ATOM 9335 C C . ALA C 1 397 ? 99.897 -28.481 -207.629 1.00 70.62 398 ALA C C 1
ATOM 9336 O O . ALA C 1 397 ? 100.870 -29.224 -207.552 1.00 71.06 398 ALA C O 1
ATOM 9338 N N . ASP C 1 398 ? 99.713 -27.582 -208.597 1.00 72.37 399 ASP C N 1
ATOM 9339 C CA . ASP C 1 398 ? 100.659 -27.323 -209.688 1.00 74.99 399 ASP C CA 1
ATOM 9340 C C . ASP C 1 398 ? 100.196 -27.944 -211.006 1.00 75.81 399 ASP C C 1
ATOM 9341 O O . ASP C 1 398 ? 99.551 -28.991 -211.031 1.00 77.02 399 ASP C O 1
ATOM 9346 N N . SER D 1 1 ? 129.434 -35.615 -159.803 1.00 67.72 2 SER D N 1
ATOM 9347 C CA . SER D 1 1 ? 129.228 -37.081 -159.700 1.00 67.09 2 SER D CA 1
ATOM 9348 C C . SER D 1 1 ? 128.853 -37.420 -158.274 1.00 66.22 2 SER D C 1
ATOM 9349 O O . SER D 1 1 ? 128.059 -38.318 -158.027 1.00 67.14 2 SER D O 1
ATOM 9352 N N . GLN D 1 2 ? 129.418 -36.677 -157.336 1.00 64.63 3 GLN D N 1
ATOM 9353 C CA . GLN D 1 2 ? 129.136 -36.899 -155.933 1.00 64.46 3 GLN D CA 1
ATOM 9354 C C . GLN D 1 2 ? 127.949 -36.103 -155.410 1.00 62.96 3 GLN D C 1
ATOM 9355 O O . GLN D 1 2 ? 127.763 -34.940 -155.772 1.00 63.21 3 GLN D O 1
ATOM 9361 N N . PRO D 1 3 ? 127.115 -36.739 -154.572 1.00 60.75 4 PRO D N 1
ATOM 9362 C CA . PRO D 1 3 ? 125.954 -36.071 -153.986 1.00 58.32 4 PRO D CA 1
ATOM 9363 C C . PRO D 1 3 ? 126.557 -35.082 -153.001 1.00 56.51 4 PRO D C 1
ATOM 9364 O O . PRO D 1 3 ? 127.707 -35.227 -152.616 1.00 55.74 4 PRO D O 1
ATOM 9368 N N . VAL D 1 4 ? 125.807 -34.079 -152.594 1.00 55.62 5 VAL D N 1
ATOM 9369 C CA . VAL D 1 4 ? 126.344 -33.117 -151.649 1.00 54.49 5 VAL D CA 1
ATOM 9370 C C . VAL D 1 4 ? 125.358 -32.968 -150.512 1.00 55.45 5 VAL D C 1
ATOM 9371 O O . VAL D 1 4 ? 124.171 -32.749 -150.737 1.00 57.27 5 VAL D O 1
ATOM 9375 N N . ALA D 1 5 ? 125.850 -33.097 -149.290 1.00 55.52 6 ALA D N 1
ATOM 9376 C CA . ALA D 1 5 ? 124.986 -33.010 -148.124 1.00 56.09 6 ALA D CA 1
ATOM 9377 C C . ALA D 1 5 ? 124.645 -31.568 -147.751 1.00 56.57 6 ALA D C 1
ATOM 9378 O O . ALA D 1 5 ? 125.526 -30.710 -147.662 1.00 56.82 6 ALA D O 1
ATOM 9380 N N . ILE D 1 6 ? 123.354 -31.309 -147.553 1.00 57.31 7 ILE D N 1
ATOM 9381 C CA . ILE D 1 6 ? 122.880 -29.988 -147.145 1.00 58.36 7 ILE D CA 1
ATOM 9382 C C . ILE D 1 6 ? 122.854 -30.012 -145.612 1.00 59.97 7 ILE D C 1
ATOM 9383 O O . ILE D 1 6 ? 122.998 -28.989 -144.952 1.00 59.10 7 ILE D O 1
ATOM 9388 N N . THR D 1 7 ? 122.650 -31.214 -145.081 1.00 62.38 8 THR D N 1
ATOM 9389 C CA . THR D 1 7 ? 122.616 -31.549 -143.653 1.00 64.33 8 THR D CA 1
ATOM 9390 C C . THR D 1 7 ? 122.406 -33.058 -143.650 1.00 64.64 8 THR D C 1
ATOM 9391 O O . THR D 1 7 ? 121.904 -33.608 -144.620 1.00 64.70 8 THR D O 1
ATOM 9395 N N . ASP D 1 8 ? 122.794 -33.730 -142.578 1.00 65.77 9 ASP D N 1
ATOM 9396 C CA . ASP D 1 8 ? 122.647 -35.179 -142.501 1.00 66.90 9 ASP D CA 1
ATOM 9397 C C . ASP D 1 8 ? 121.270 -35.675 -142.921 1.00 64.79 9 ASP D C 1
ATOM 9398 O O . ASP D 1 8 ? 120.246 -35.169 -142.467 1.00 63.90 9 ASP D O 1
ATOM 9403 N N . GLY D 1 9 ? 121.249 -36.671 -143.797 1.00 63.12 10 GLY D N 1
ATOM 9404 C CA . GLY D 1 9 ? 119.978 -37.210 -144.240 1.00 61.85 10 GLY D CA 1
ATOM 9405 C C . GLY D 1 9 ? 119.334 -36.452 -145.384 1.00 60.19 10 GLY D C 1
ATOM 9406 O O . GLY D 1 9 ? 118.382 -36.952 -145.985 1.00 58.64 10 GLY D O 1
ATOM 9407 N N . ILE D 1 10 ? 119.814 -35.237 -145.658 1.00 59.60 11 ILE D N 1
ATOM 9408 C CA . ILE D 1 10 ? 119.302 -34.448 -146.785 1.00 59.34 11 ILE D CA 1
ATOM 9409 C C . ILE D 1 10 ? 120.445 -34.172 -147.745 1.00 58.48 11 ILE D C 1
ATOM 9410 O O . ILE D 1 10 ? 121.410 -33.479 -147.418 1.00 57.39 11 ILE D O 1
ATOM 9415 N N . TYR D 1 11 ? 120.309 -34.702 -148.949 1.00 58.34 12 TYR D N 1
ATOM 9416 C CA . TYR D 1 11 ? 121.334 -34.565 -149.971 1.00 58.83 12 TYR D CA 1
ATOM 9417 C C . TYR D 1 11 ? 120.876 -33.908 -151.274 1.00 57.97 12 TYR D C 1
ATOM 9418 O O . TYR D 1 11 ? 119.713 -34.034 -151.673 1.00 57.54 12 TYR D O 1
ATOM 9427 N N . TRP D 1 12 ? 121.816 -33.223 -151.926 1.00 56.16 13 TRP D N 1
ATOM 9428 C CA . TRP D 1 12 ? 121.592 -32.620 -153.229 1.00 53.98 13 TRP D CA 1
ATOM 9429 C C . TRP D 1 12 ? 121.983 -33.778 -154.147 1.00 51.96 13 TRP D C 1
ATOM 9430 O O . TRP D 1 12 ? 123.066 -34.346 -153.993 1.00 51.87 13 TRP D O 1
ATOM 9441 N N . VAL D 1 13 ? 121.112 -34.153 -155.074 1.00 49.80 14 VAL D N 1
ATOM 9442 C CA . VAL D 1 13 ? 121.420 -35.257 -155.985 1.00 49.31 14 VAL D CA 1
ATOM 9443 C C . VAL D 1 13 ? 121.090 -34.858 -157.420 1.00 49.10 14 VAL D C 1
ATOM 9444 O O . VAL D 1 13 ? 120.756 -35.710 -158.260 1.00 47.81 14 VAL D O 1
ATOM 9448 N N . GLY D 1 14 ? 121.176 -33.559 -157.691 1.00 49.40 15 GLY D N 1
ATOM 9449 C CA . GLY D 1 14 ? 120.881 -33.070 -159.022 1.00 49.92 15 GLY D CA 1
ATOM 9450 C C . GLY D 1 14 ? 122.047 -33.195 -159.989 1.00 48.97 15 GLY D C 1
ATOM 9451 O O . GLY D 1 14 ? 123.032 -33.864 -159.700 1.00 49.43 15 GLY D O 1
ATOM 9452 N N . ALA D 1 15 ? 121.935 -32.542 -161.141 1.00 47.78 16 ALA D N 1
ATOM 9453 C CA . ALA D 1 15 ? 122.986 -32.586 -162.147 1.00 46.15 16 ALA D CA 1
ATOM 9454 C C . ALA D 1 15 ? 123.338 -31.177 -162.613 1.00 44.95 16 ALA D C 1
ATOM 9455 O O . ALA D 1 15 ? 122.465 -30.321 -162.695 1.00 44.44 16 ALA D O 1
ATOM 9457 N N . VAL D 1 16 ? 124.620 -30.932 -162.882 1.00 45.81 17 VAL D N 1
ATOM 9458 C CA . VAL D 1 16 ? 125.061 -29.632 -163.375 1.00 46.09 17 VAL D CA 1
ATOM 9459 C C . VAL D 1 16 ? 125.137 -29.699 -164.912 1.00 48.09 17 VAL D C 1
ATOM 9460 O O . VAL D 1 16 ? 125.713 -30.628 -165.482 1.00 48.91 17 VAL D O 1
ATOM 9464 N N . ASP D 1 17 ? 124.538 -28.720 -165.580 1.00 48.38 18 ASP D N 1
ATOM 9465 C CA . ASP D 1 17 ? 124.535 -28.680 -167.034 1.00 47.91 18 ASP D CA 1
ATOM 9466 C C . ASP D 1 17 ? 125.395 -27.496 -167.483 1.00 48.18 18 ASP D C 1
ATOM 9467 O O . ASP D 1 17 ? 124.885 -26.386 -167.729 1.00 48.29 18 ASP D O 1
ATOM 9472 N N . TRP D 1 18 ? 126.703 -27.748 -167.588 1.00 47.22 19 TRP D N 1
ATOM 9473 C CA . TRP D 1 18 ? 127.689 -26.723 -167.968 1.00 44.46 19 TRP D CA 1
ATOM 9474 C C . TRP D 1 18 ? 127.577 -26.118 -169.365 1.00 44.44 19 TRP D C 1
ATOM 9475 O O . TRP D 1 18 ? 127.777 -24.914 -169.541 1.00 45.21 19 TRP D O 1
ATOM 9486 N N . ASN D 1 19 ? 127.267 -26.952 -170.353 1.00 44.34 20 ASN D N 1
ATOM 9487 C CA . ASN D 1 19 ? 127.221 -26.517 -171.739 1.00 44.33 20 ASN D CA 1
ATOM 9488 C C . ASN D 1 19 ? 125.951 -25.919 -172.318 1.00 44.40 20 ASN D C 1
ATOM 9489 O O . ASN D 1 19 ? 125.989 -25.386 -173.431 1.00 45.43 20 ASN D O 1
ATOM 9494 N N . ILE D 1 20 ? 124.836 -26.009 -171.591 1.00 44.49 21 ILE D N 1
ATOM 9495 C CA . ILE D 1 20 ? 123.554 -25.464 -172.060 1.00 43.02 21 ILE D CA 1
ATOM 9496 C C . ILE D 1 20 ? 123.708 -23.939 -172.182 1.00 42.84 21 ILE D C 1
ATOM 9497 O O . ILE D 1 20 ? 124.277 -23.281 -171.298 1.00 41.61 21 ILE D O 1
ATOM 9502 N N . ARG D 1 21 ? 123.222 -23.376 -173.281 1.00 43.07 22 ARG D N 1
ATOM 9503 C CA . ARG D 1 21 ? 123.339 -21.939 -173.488 1.00 44.33 22 ARG D CA 1
ATOM 9504 C C . ARG D 1 21 ? 121.977 -21.275 -173.722 1.00 46.16 22 ARG D C 1
ATOM 9505 O O . ARG D 1 21 ? 121.847 -20.050 -173.644 1.00 45.70 22 ARG D O 1
ATOM 9513 N N . TYR D 1 22 ? 120.971 -22.094 -174.007 1.00 49.09 23 TYR D N 1
ATOM 9514 C CA . TYR D 1 22 ? 119.616 -21.622 -174.233 1.00 51.70 23 TYR D CA 1
ATOM 9515 C C . TYR D 1 22 ? 118.635 -22.561 -173.565 1.00 53.77 23 TYR D C 1
ATOM 9516 O O . TYR D 1 22 ? 118.644 -23.761 -173.811 1.00 53.69 23 TYR D O 1
ATOM 9525 N N . PHE D 1 23 ? 117.799 -22.004 -172.701 1.00 56.77 24 PHE D N 1
ATOM 9526 C CA . PHE D 1 23 ? 116.795 -22.788 -172.008 1.00 59.60 24 PHE D CA 1
ATOM 9527 C C . PHE D 1 23 ? 115.431 -22.429 -172.594 1.00 59.85 24 PHE D C 1
ATOM 9528 O O . PHE D 1 23 ? 115.295 -21.372 -173.200 1.00 60.05 24 PHE D O 1
ATOM 9536 N N . HIS D 1 24 ? 114.428 -23.292 -172.424 1.00 60.66 25 HIS D N 1
ATOM 9537 C CA . HIS D 1 24 ? 113.102 -23.032 -172.998 1.00 61.70 25 HIS D CA 1
ATOM 9538 C C . HIS D 1 24 ? 113.278 -22.851 -174.486 1.00 62.00 25 HIS D C 1
ATOM 9539 O O . HIS D 1 24 ? 112.736 -21.896 -175.063 1.00 61.73 25 HIS D O 1
ATOM 9546 N N . GLY D 1 25 ? 114.027 -23.740 -175.119 1.00 61.79 26 GLY D N 1
ATOM 9547 C CA . GLY D 1 25 ? 114.263 -23.547 -176.535 1.00 60.60 26 GLY D CA 1
ATOM 9548 C C . GLY D 1 25 ? 115.070 -22.260 -176.630 1.00 59.30 26 GLY D C 1
ATOM 9549 O O . GLY D 1 25 ? 116.102 -22.150 -175.978 1.00 59.22 26 GLY D O 1
ATOM 9550 N N . PRO D 1 26 ? 114.630 -21.271 -177.418 1.00 58.70 27 PRO D N 1
ATOM 9551 C CA . PRO D 1 26 ? 115.342 -19.991 -177.575 1.00 57.79 27 PRO D CA 1
ATOM 9552 C C . PRO D 1 26 ? 115.097 -18.958 -176.463 1.00 57.72 27 PRO D C 1
ATOM 9553 O O . PRO D 1 26 ? 115.945 -18.105 -176.196 1.00 58.13 27 PRO D O 1
ATOM 9557 N N . ALA D 1 27 ? 113.923 -19.043 -175.843 1.00 55.72 28 ALA D N 1
ATOM 9558 C CA . ALA D 1 27 ? 113.472 -18.139 -174.791 1.00 54.42 28 ALA D CA 1
ATOM 9559 C C . ALA D 1 27 ? 114.482 -17.524 -173.824 1.00 54.13 28 ALA D C 1
ATOM 9560 O O . ALA D 1 27 ? 114.600 -16.309 -173.745 1.00 56.02 28 ALA D O 1
ATOM 9562 N N . PHE D 1 28 ? 115.210 -18.350 -173.087 1.00 52.63 29 PHE D N 1
ATOM 9563 C CA . PHE D 1 28 ? 116.145 -17.845 -172.087 1.00 51.32 29 PHE D CA 1
ATOM 9564 C C . PHE D 1 28 ? 117.597 -18.197 -172.400 1.00 51.53 29 PHE D C 1
ATOM 9565 O O . PHE D 1 28 ? 117.936 -19.356 -172.654 1.00 51.01 29 PHE D O 1
ATOM 9573 N N . SER D 1 29 ? 118.470 -17.201 -172.370 1.00 51.61 30 SER D N 1
ATOM 9574 C CA . SER D 1 29 ? 119.873 -17.471 -172.634 1.00 52.73 30 SER D CA 1
ATOM 9575 C C . SER D 1 29 ? 120.639 -17.644 -171.315 1.00 54.09 30 SER D C 1
ATOM 9576 O O . SER D 1 29 ? 120.555 -16.805 -170.408 1.00 55.12 30 SER D O 1
ATOM 9579 N N . THR D 1 30 ? 121.367 -18.753 -171.209 1.00 54.31 31 THR D N 1
ATOM 9580 C CA . THR D 1 30 ? 122.170 -19.059 -170.022 1.00 54.77 31 THR D CA 1
ATOM 9581 C C . THR D 1 30 ? 123.646 -18.985 -170.390 1.00 55.23 31 THR D C 1
ATOM 9582 O O . THR D 1 30 ? 124.265 -19.994 -170.763 1.00 54.05 31 THR D O 1
ATOM 9586 N N . HIS D 1 31 ? 124.204 -17.784 -170.305 1.00 56.10 32 HIS D N 1
ATOM 9587 C CA . HIS D 1 31 ? 125.600 -17.578 -170.650 1.00 57.33 32 HIS D CA 1
ATOM 9588 C C . HIS D 1 31 ? 126.508 -18.540 -169.870 1.00 56.99 32 HIS D C 1
ATOM 9589 O O . HIS D 1 31 ? 127.565 -18.921 -170.353 1.00 57.14 32 HIS D O 1
ATOM 9596 N N . ARG D 1 32 ? 126.090 -18.967 -168.682 1.00 57.26 33 ARG D N 1
ATOM 9597 C CA . ARG D 1 32 ? 126.916 -19.878 -167.891 1.00 56.75 33 ARG D CA 1
ATOM 9598 C C . ARG D 1 32 ? 126.270 -21.219 -167.543 1.00 55.60 33 ARG D C 1
ATOM 9599 O O . ARG D 1 32 ? 126.584 -21.811 -166.514 1.00 55.36 33 ARG D O 1
ATOM 9607 N N . GLY D 1 33 ? 125.384 -21.701 -168.411 1.00 54.09 34 GLY D N 1
ATOM 9608 C CA . GLY D 1 33 ? 124.719 -22.971 -168.172 1.00 52.26 34 GLY D CA 1
ATOM 9609 C C . GLY D 1 33 ? 123.744 -22.905 -167.010 1.00 51.18 34 GLY D C 1
ATOM 9610 O O . GLY D 1 33 ? 123.282 -21.821 -166.618 1.00 51.12 34 GLY D O 1
ATOM 9611 N N . THR D 1 34 ? 123.427 -24.065 -166.454 1.00 49.05 35 THR D N 1
ATOM 9612 C CA . THR D 1 34 ? 122.510 -24.130 -165.328 1.00 48.21 35 THR D CA 1
ATOM 9613 C C . THR D 1 34 ? 122.656 -25.478 -164.618 1.00 47.19 35 THR D C 1
ATOM 9614 O O . THR D 1 34 ? 123.535 -26.272 -164.943 1.00 46.79 35 THR D O 1
ATOM 9618 N N . THR D 1 35 ? 121.812 -25.720 -163.626 1.00 46.41 36 THR D N 1
ATOM 9619 C CA . THR D 1 35 ? 121.831 -26.984 -162.900 1.00 44.80 36 THR D CA 1
ATOM 9620 C C . THR D 1 35 ? 120.395 -27.409 -162.731 1.00 43.77 36 THR D C 1
ATOM 9621 O O . THR D 1 35 ? 119.477 -26.587 -162.823 1.00 44.14 36 THR D O 1
ATOM 9625 N N . TYR D 1 36 ? 120.192 -28.701 -162.522 1.00 44.32 37 TYR D N 1
ATOM 9626 C CA . TYR D 1 36 ? 118.854 -29.234 -162.290 1.00 43.84 37 TYR D CA 1
ATOM 9627 C C . TYR D 1 36 ? 118.950 -29.842 -160.887 1.00 42.91 37 TYR D C 1
ATOM 9628 O O . TYR D 1 36 ? 119.498 -30.930 -160.712 1.00 40.94 37 TYR D O 1
ATOM 9637 N N . ASN D 1 37 ? 118.460 -29.109 -159.893 1.00 42.38 38 ASN D N 1
ATOM 9638 C CA . ASN D 1 37 ? 118.529 -29.563 -158.516 1.00 43.20 38 ASN D CA 1
ATOM 9639 C C . ASN D 1 37 ? 117.395 -30.487 -158.078 1.00 43.80 38 ASN D C 1
ATOM 9640 O O . ASN D 1 37 ? 116.216 -30.186 -158.295 1.00 43.62 38 ASN D O 1
ATOM 9645 N N . ALA D 1 38 ? 117.780 -31.616 -157.475 1.00 43.55 39 ALA D N 1
ATOM 9646 C CA . ALA D 1 38 ? 116.853 -32.611 -156.954 1.00 44.40 39 ALA D CA 1
ATOM 9647 C C . ALA D 1 38 ? 117.385 -32.964 -155.559 1.00 45.75 39 ALA D C 1
ATOM 9648 O O . ALA D 1 38 ? 118.600 -33.001 -155.337 1.00 46.33 39 ALA D O 1
ATOM 9650 N N . TYR D 1 39 ? 116.486 -33.211 -154.612 1.00 45.54 40 TYR D N 1
ATOM 9651 C CA . TYR D 1 39 ? 116.926 -33.514 -153.261 1.00 44.82 40 TYR D CA 1
ATOM 9652 C C . TYR D 1 39 ? 116.440 -34.841 -152.720 1.00 44.81 40 TYR D C 1
ATOM 9653 O O . TYR D 1 39 ? 115.313 -35.288 -152.988 1.00 44.73 40 TYR D O 1
ATOM 9662 N N . LEU D 1 40 ? 117.318 -35.473 -151.952 1.00 45.90 41 LEU D N 1
ATOM 9663 C CA . LEU D 1 40 ? 117.015 -36.760 -151.342 1.00 46.52 41 LEU D CA 1
ATOM 9664 C C . LEU D 1 40 ? 116.934 -36.634 -149.837 1.00 47.12 41 LEU D C 1
ATOM 9665 O O . LEU D 1 40 ? 117.927 -36.298 -149.197 1.00 45.82 41 LEU D O 1
ATOM 9670 N N . ILE D 1 41 ? 115.750 -36.881 -149.282 1.00 48.84 42 ILE D N 1
ATOM 9671 C CA . ILE D 1 41 ? 115.571 -36.814 -147.844 1.00 51.26 42 ILE D CA 1
ATOM 9672 C C . ILE D 1 41 ? 115.498 -38.253 -147.314 1.00 53.49 42 ILE D C 1
ATOM 9673 O O . ILE D 1 41 ? 114.551 -39.001 -147.621 1.00 52.61 42 ILE D O 1
ATOM 9678 N N . VAL D 1 42 ? 116.532 -38.638 -146.559 1.00 56.51 43 VAL D N 1
ATOM 9679 C CA . VAL D 1 42 ? 116.646 -39.979 -145.980 1.00 60.82 43 VAL D CA 1
ATOM 9680 C C . VAL D 1 42 ? 116.047 -40.049 -144.576 1.00 62.71 43 VAL D C 1
ATOM 9681 O O . VAL D 1 42 ? 116.309 -39.192 -143.732 1.00 63.15 43 VAL D O 1
ATOM 9685 N N . ASP D 1 43 ? 115.245 -41.082 -144.334 1.00 65.35 44 ASP D N 1
ATOM 9686 C CA . ASP D 1 43 ? 114.580 -41.257 -143.046 1.00 67.33 44 ASP D CA 1
ATOM 9687 C C . ASP D 1 43 ? 114.021 -42.682 -142.979 1.00 67.69 44 ASP D C 1
ATOM 9688 O O . ASP D 1 43 ? 114.375 -43.514 -143.811 1.00 67.92 44 ASP D O 1
ATOM 9693 N N . ASP D 1 44 ? 113.158 -42.968 -142.002 1.00 68.36 45 ASP D N 1
ATOM 9694 C CA . ASP D 1 44 ? 112.557 -44.302 -141.901 1.00 69.29 45 ASP D CA 1
ATOM 9695 C C . ASP D 1 44 ? 112.007 -44.587 -143.289 1.00 67.42 45 ASP D C 1
ATOM 9696 O O . ASP D 1 44 ? 112.015 -45.714 -143.777 1.00 68.11 45 ASP D O 1
ATOM 9701 N N . LYS D 1 45 ? 111.536 -43.525 -143.917 1.00 65.31 46 LYS D N 1
ATOM 9702 C CA . LYS D 1 45 ? 111.024 -43.580 -145.269 1.00 63.90 46 LYS D CA 1
ATOM 9703 C C . LYS D 1 45 ? 111.820 -42.506 -146.012 1.00 61.44 46 LYS D C 1
ATOM 9704 O O . LYS D 1 45 ? 111.982 -41.401 -145.509 1.00 60.81 46 LYS D O 1
ATOM 9710 N N . THR D 1 46 ? 112.359 -42.825 -147.180 1.00 58.37 47 THR D N 1
ATOM 9711 C CA . THR D 1 46 ? 113.108 -41.810 -147.892 1.00 56.24 47 THR D CA 1
ATOM 9712 C C . THR D 1 46 ? 112.296 -41.236 -149.050 1.00 53.73 47 THR D C 1
ATOM 9713 O O . THR D 1 46 ? 111.517 -41.940 -149.717 1.00 50.21 47 THR D O 1
ATOM 9717 N N . ALA D 1 47 ? 112.461 -39.932 -149.248 1.00 50.84 48 ALA D N 1
ATOM 9718 C CA . ALA D 1 47 ? 111.752 -39.220 -150.296 1.00 49.23 48 ALA D CA 1
ATOM 9719 C C . ALA D 1 47 ? 112.705 -38.477 -151.236 1.00 48.30 48 ALA D C 1
ATOM 9720 O O . ALA D 1 47 ? 113.735 -37.928 -150.817 1.00 46.87 48 ALA D O 1
ATOM 9722 N N . LEU D 1 48 ? 112.364 -38.477 -152.517 1.00 46.82 49 LEU D N 1
ATOM 9723 C CA . LEU D 1 48 ? 113.146 -37.750 -153.505 1.00 46.15 49 LEU D CA 1
ATOM 9724 C C . LEU D 1 48 ? 112.270 -36.575 -153.951 1.00 46.32 49 LEU D C 1
ATOM 9725 O O . LEU D 1 48 ? 111.124 -36.770 -154.389 1.00 45.47 49 LEU D O 1
ATOM 9730 N N . VAL D 1 49 ? 112.795 -35.361 -153.820 1.00 45.89 50 VAL D N 1
ATOM 9731 C CA . VAL D 1 49 ? 112.054 -34.167 -154.235 1.00 46.54 50 VAL D CA 1
ATOM 9732 C C . VAL D 1 49 ? 112.495 -33.758 -155.647 1.00 46.89 50 VAL D C 1
ATOM 9733 O O . VAL D 1 49 ? 113.643 -33.334 -155.859 1.00 45.30 50 VAL D O 1
ATOM 9737 N N . ASP D 1 50 ? 111.583 -33.912 -156.608 1.00 48.00 51 ASP D N 1
ATOM 9738 C CA . ASP D 1 50 ? 111.833 -33.575 -158.018 1.00 50.04 51 ASP D CA 1
ATOM 9739 C C . ASP D 1 50 ? 112.881 -34.475 -158.658 1.00 50.28 51 ASP D C 1
ATOM 9740 O O . ASP D 1 50 ? 113.684 -35.095 -157.958 1.00 52.91 51 ASP D O 1
ATOM 9745 N N . THR D 1 51 ? 112.864 -34.575 -159.985 1.00 48.22 52 THR D N 1
ATOM 9746 C CA . THR D 1 51 ? 113.870 -35.381 -160.652 1.00 46.78 52 THR D CA 1
ATOM 9747 C C . THR D 1 51 ? 114.811 -34.461 -161.420 1.00 45.76 52 THR D C 1
ATOM 9748 O O . THR D 1 51 ? 115.210 -33.407 -160.940 1.00 46.01 52 THR D O 1
ATOM 9752 N N . VAL D 1 52 ? 115.151 -34.838 -162.635 1.00 44.79 53 VAL D N 1
ATOM 9753 C CA . VAL D 1 52 ? 116.102 -34.050 -163.387 1.00 43.84 53 VAL D CA 1
ATOM 9754 C C . VAL D 1 52 ? 115.774 -34.085 -164.884 1.00 42.96 53 VAL D C 1
ATOM 9755 O O . VAL D 1 52 ? 114.962 -34.906 -165.327 1.00 41.88 53 VAL D O 1
ATOM 9759 N N . TYR D 1 53 ? 116.372 -33.170 -165.647 1.00 42.13 54 TYR D N 1
ATOM 9760 C CA . TYR D 1 53 ? 116.166 -33.102 -167.098 1.00 41.11 54 TYR D CA 1
ATOM 9761 C C . TYR D 1 53 ? 116.627 -34.454 -167.703 1.00 41.24 54 TYR D C 1
ATOM 9762 O O . TYR D 1 53 ? 117.762 -34.894 -167.481 1.00 37.86 54 TYR D O 1
ATOM 9771 N N . GLU D 1 54 ? 115.746 -35.109 -168.460 1.00 42.64 55 GLU D N 1
ATOM 9772 C CA . GLU D 1 54 ? 116.030 -36.438 -169.018 1.00 44.58 55 GLU D CA 1
ATOM 9773 C C . GLU D 1 54 ? 117.468 -36.765 -169.401 1.00 45.56 55 GLU D C 1
ATOM 9774 O O . GLU D 1 54 ? 117.982 -37.803 -169.003 1.00 46.60 55 GLU D O 1
ATOM 9780 N N . PRO D 1 55 ? 118.130 -35.913 -170.202 1.00 45.92 56 PRO D N 1
ATOM 9781 C CA . PRO D 1 55 ? 119.520 -36.204 -170.582 1.00 45.16 56 PRO D CA 1
ATOM 9782 C C . PRO D 1 55 ? 120.504 -36.420 -169.426 1.00 44.98 56 PRO D C 1
ATOM 9783 O O . PRO D 1 55 ? 121.603 -36.913 -169.652 1.00 45.99 56 PRO D O 1
ATOM 9787 N N . PHE D 1 56 ? 120.114 -36.066 -168.201 1.00 44.52 57 PHE D N 1
ATOM 9788 C CA . PHE D 1 56 ? 120.988 -36.235 -167.040 1.00 44.29 57 PHE D CA 1
ATOM 9789 C C . PHE D 1 56 ? 120.488 -37.280 -166.041 1.00 44.68 57 PHE D C 1
ATOM 9790 O O . PHE D 1 56 ? 120.970 -37.352 -164.912 1.00 42.78 57 PHE D O 1
ATOM 9798 N N . LYS D 1 57 ? 119.528 -38.096 -166.455 1.00 46.12 58 LYS D N 1
ATOM 9799 C CA . LYS D 1 57 ? 118.973 -39.100 -165.560 1.00 48.91 58 LYS D CA 1
ATOM 9800 C C . LYS D 1 57 ? 120.024 -39.992 -164.936 1.00 51.09 58 LYS D C 1
ATOM 9801 O O . LYS D 1 57 ? 119.922 -40.323 -163.752 1.00 52.72 58 LYS D O 1
ATOM 9807 N N . GLU D 1 58 ? 121.035 -40.371 -165.717 1.00 53.30 59 GLU D N 1
ATOM 9808 C CA . GLU D 1 58 ? 122.088 -41.250 -165.201 1.00 54.48 59 GLU D CA 1
ATOM 9809 C C . GLU D 1 58 ? 122.834 -40.591 -164.048 1.00 55.28 59 GLU D C 1
ATOM 9810 O O . GLU D 1 58 ? 123.212 -41.260 -163.085 1.00 55.84 59 GLU D O 1
ATOM 9816 N N . GLU D 1 59 ? 123.038 -39.282 -164.122 1.00 55.90 60 GLU D N 1
ATOM 9817 C CA . GLU D 1 59 ? 123.718 -38.591 -163.034 1.00 56.53 60 GLU D CA 1
ATOM 9818 C C . GLU D 1 59 ? 122.852 -38.666 -161.767 1.00 55.73 60 GLU D C 1
ATOM 9819 O O . GLU D 1 59 ? 123.362 -38.857 -160.661 1.00 56.79 60 GLU D O 1
ATOM 9825 N N . LEU D 1 60 ? 121.540 -38.511 -161.936 1.00 53.11 61 LEU D N 1
ATOM 9826 C CA . LEU D 1 60 ? 120.610 -38.561 -160.815 1.00 51.15 61 LEU D CA 1
ATOM 9827 C C . LEU D 1 60 ? 120.717 -39.926 -160.140 1.00 51.46 61 LEU D C 1
ATOM 9828 O O . LEU D 1 60 ? 121.006 -40.017 -158.943 1.00 51.84 61 LEU D O 1
ATOM 9833 N N . ILE D 1 61 ? 120.477 -40.975 -160.922 1.00 50.26 62 ILE D N 1
ATOM 9834 C CA . ILE D 1 61 ? 120.546 -42.348 -160.445 1.00 50.59 62 ILE D CA 1
ATOM 9835 C C . ILE D 1 61 ? 121.909 -42.683 -159.816 1.00 52.82 62 ILE D C 1
ATOM 9836 O O . ILE D 1 61 ? 121.986 -43.301 -158.750 1.00 53.22 62 ILE D O 1
ATOM 9841 N N . ALA D 1 62 ? 122.982 -42.261 -160.477 1.00 53.91 63 ALA D N 1
ATOM 9842 C CA . ALA D 1 62 ? 124.328 -42.517 -159.989 1.00 54.47 63 ALA D CA 1
ATOM 9843 C C . ALA D 1 62 ? 124.499 -41.908 -158.614 1.00 55.00 63 ALA D C 1
ATOM 9844 O O . ALA D 1 62 ? 125.107 -42.508 -157.729 1.00 56.71 63 ALA D O 1
ATOM 9846 N N . LYS D 1 63 ? 123.976 -40.700 -158.436 1.00 54.65 64 LYS D N 1
ATOM 9847 C CA . LYS D 1 63 ? 124.101 -40.045 -157.147 1.00 53.96 64 LYS D CA 1
ATOM 9848 C C . LYS D 1 63 ? 123.196 -40.700 -156.108 1.00 53.72 64 LYS D C 1
ATOM 9849 O O . LYS D 1 63 ? 123.562 -40.793 -154.936 1.00 53.54 64 LYS D O 1
ATOM 9855 N N . LEU D 1 64 ? 122.022 -41.159 -156.531 1.00 52.68 65 LEU D N 1
ATOM 9856 C CA . LEU D 1 64 ? 121.118 -41.816 -155.610 1.00 52.69 65 LEU D CA 1
ATOM 9857 C C . LEU D 1 64 ? 121.808 -43.053 -155.059 1.00 54.25 65 LEU D C 1
ATOM 9858 O O . LEU D 1 64 ? 121.858 -43.263 -153.835 1.00 53.90 65 LEU D O 1
ATOM 9863 N N . LYS D 1 65 ? 122.358 -43.860 -155.968 1.00 55.23 66 LYS D N 1
ATOM 9864 C CA . LYS D 1 65 ? 123.043 -45.093 -155.589 1.00 56.23 66 LYS D CA 1
ATOM 9865 C C . LYS D 1 65 ? 124.231 -44.901 -154.650 1.00 57.83 66 LYS D C 1
ATOM 9866 O O . LYS D 1 65 ? 124.593 -45.811 -153.931 1.00 58.70 66 LYS D O 1
ATOM 9872 N N . GLN D 1 66 ? 124.829 -43.723 -154.628 1.00 60.22 67 GLN D N 1
ATOM 9873 C CA . GLN D 1 66 ? 125.942 -43.514 -153.721 1.00 63.29 67 GLN D CA 1
ATOM 9874 C C . GLN D 1 66 ? 125.468 -43.255 -152.302 1.00 64.52 67 GLN D C 1
ATOM 9875 O O . GLN D 1 66 ? 126.270 -43.281 -151.374 1.00 64.69 67 GLN D O 1
ATOM 9881 N N . ILE D 1 67 ? 124.174 -42.987 -152.132 1.00 65.96 68 ILE D N 1
ATOM 9882 C CA . ILE D 1 67 ? 123.617 -42.757 -150.798 1.00 67.29 68 ILE D CA 1
ATOM 9883 C C . ILE D 1 67 ? 123.234 -44.124 -150.217 1.00 68.81 68 ILE D C 1
ATOM 9884 O O . ILE D 1 67 ? 123.528 -44.434 -149.067 1.00 68.08 68 ILE D O 1
ATOM 9889 N N . LYS D 1 68 ? 122.586 -44.937 -151.039 1.00 70.24 69 LYS D N 1
ATOM 9890 C CA . LYS D 1 68 ? 122.125 -46.256 -150.638 1.00 74.29 69 LYS D CA 1
ATOM 9891 C C . LYS D 1 68 ? 121.909 -47.028 -151.917 1.00 76.73 69 LYS D C 1
ATOM 9892 O O . LYS D 1 68 ? 121.125 -46.600 -152.764 1.00 76.91 69 LYS D O 1
ATOM 9898 N N . ASP D 1 69 ? 122.578 -48.165 -152.071 1.00 79.76 70 ASP D N 1
ATOM 9899 C CA . ASP D 1 69 ? 122.451 -48.910 -153.317 1.00 82.34 70 ASP D CA 1
ATOM 9900 C C . ASP D 1 69 ? 121.784 -50.271 -153.384 1.00 83.12 70 ASP D C 1
ATOM 9901 O O . ASP D 1 69 ? 122.433 -51.293 -153.138 1.00 82.78 70 ASP D O 1
ATOM 9906 N N . PRO D 1 70 ? 120.510 -50.287 -153.773 1.00 83.82 71 PRO D N 1
ATOM 9907 C CA . PRO D 1 70 ? 119.174 -50.709 -154.128 1.00 83.36 71 PRO D CA 1
ATOM 9908 C C . PRO D 1 70 ? 118.399 -49.415 -153.796 1.00 82.73 71 PRO D C 1
ATOM 9909 O O . PRO D 1 70 ? 118.003 -49.220 -152.641 1.00 84.11 71 PRO D O 1
ATOM 9913 N N . VAL D 1 71 ? 118.289 -48.529 -154.770 1.00 80.03 72 VAL D N 1
ATOM 9914 C CA . VAL D 1 71 ? 117.608 -47.259 -154.578 1.00 77.41 72 VAL D CA 1
ATOM 9915 C C . VAL D 1 71 ? 116.283 -47.543 -153.921 1.00 76.15 72 VAL D C 1
ATOM 9916 O O . VAL D 1 71 ? 115.424 -48.209 -154.487 1.00 75.01 72 VAL D O 1
ATOM 9920 N N . LYS D 1 72 ? 116.098 -47.022 -152.720 1.00 74.94 73 LYS D N 1
ATOM 9921 C CA . LYS D 1 72 ? 114.850 -47.309 -152.080 1.00 74.88 73 LYS D CA 1
ATOM 9922 C C . LYS D 1 72 ? 113.775 -46.231 -152.082 1.00 72.71 73 LYS D C 1
ATOM 9923 O O . LYS D 1 72 ? 112.978 -46.292 -151.348 1.00 76.10 73 LYS D O 1
ATOM 9929 N N . LEU D 1 73 ? 113.647 -45.256 -152.924 1.00 68.40 74 LEU D N 1
ATOM 9930 C CA . LEU D 1 73 ? 112.522 -44.308 -152.722 1.00 63.67 74 LEU D CA 1
ATOM 9931 C C . LEU D 1 73 ? 111.108 -44.728 -152.249 1.00 61.01 74 LEU D C 1
ATOM 9932 O O . LEU D 1 73 ? 110.469 -45.565 -152.870 1.00 61.19 74 LEU D O 1
ATOM 9937 N N . ASP D 1 74 ? 110.605 -44.124 -151.167 1.00 58.19 75 ASP D N 1
ATOM 9938 C CA . ASP D 1 74 ? 109.231 -44.413 -150.707 1.00 56.18 75 ASP D CA 1
ATOM 9939 C C . ASP D 1 74 ? 108.280 -43.376 -151.299 1.00 54.03 75 ASP D C 1
ATOM 9940 O O . ASP D 1 74 ? 107.161 -43.693 -151.708 1.00 52.69 75 ASP D O 1
ATOM 9945 N N . TYR D 1 75 ? 108.746 -42.131 -151.341 1.00 51.88 76 TYR D N 1
ATOM 9946 C CA . TYR D 1 75 ? 107.968 -41.030 -151.901 1.00 50.19 76 TYR D CA 1
ATOM 9947 C C . TYR D 1 75 ? 108.756 -40.303 -152.966 1.00 48.84 76 TYR D C 1
ATOM 9948 O O . TYR D 1 75 ? 109.983 -40.189 -152.885 1.00 50.12 76 TYR D O 1
ATOM 9957 N N . LEU D 1 76 ? 108.040 -39.814 -153.971 1.00 47.53 77 LEU D N 1
ATOM 9958 C CA . LEU D 1 76 ? 108.643 -39.054 -155.060 1.00 45.16 77 LEU D CA 1
ATOM 9959 C C . LEU D 1 76 ? 107.801 -37.781 -155.154 1.00 43.53 77 LEU D C 1
ATOM 9960 O O . LEU D 1 76 ? 106.673 -37.815 -155.647 1.00 44.06 77 LEU D O 1
ATOM 9965 N N . VAL D 1 77 ? 108.332 -36.673 -154.644 1.00 42.36 78 VAL D N 1
ATOM 9966 C CA . VAL D 1 77 ? 107.622 -35.400 -154.688 1.00 41.87 78 VAL D CA 1
ATOM 9967 C C . VAL D 1 77 ? 107.852 -34.728 -156.044 1.00 43.25 78 VAL D C 1
ATOM 9968 O O . VAL D 1 77 ? 108.980 -34.605 -156.511 1.00 44.64 78 VAL D O 1
ATOM 9972 N N . VAL D 1 78 ? 106.773 -34.315 -156.688 1.00 43.33 79 VAL D N 1
ATOM 9973 C CA . VAL D 1 78 ? 106.854 -33.641 -157.967 1.00 41.84 79 VAL D CA 1
ATOM 9974 C C . VAL D 1 78 ? 106.266 -32.246 -157.769 1.00 43.90 79 VAL D C 1
ATOM 9975 O O . VAL D 1 78 ? 105.060 -32.049 -157.875 1.00 45.51 79 VAL D O 1
ATOM 9979 N N . ASN D 1 79 ? 107.134 -31.295 -157.442 1.00 45.10 80 ASN D N 1
ATOM 9980 C CA . ASN D 1 79 ? 106.766 -29.897 -157.223 1.00 45.40 80 ASN D CA 1
ATOM 9981 C C . ASN D 1 79 ? 106.320 -29.210 -158.508 1.00 47.65 80 ASN D C 1
ATOM 9982 O O . ASN D 1 79 ? 105.470 -28.317 -158.498 1.00 49.96 80 ASN D O 1
ATOM 9987 N N . HIS D 1 80 ? 106.909 -29.630 -159.617 1.00 47.28 81 HIS D N 1
ATOM 9988 C CA . HIS D 1 80 ? 106.664 -28.992 -160.892 1.00 47.53 81 HIS D CA 1
ATOM 9989 C C . HIS D 1 80 ? 106.861 -30.045 -161.990 1.00 48.18 81 HIS D C 1
ATOM 9990 O O . HIS D 1 80 ? 107.730 -30.920 -161.876 1.00 49.19 81 HIS D O 1
ATOM 9997 N N . THR D 1 81 ? 106.058 -29.971 -163.046 1.00 48.30 82 THR D N 1
ATOM 9998 C CA . THR D 1 81 ? 106.148 -30.944 -164.136 1.00 48.62 82 THR D CA 1
ATOM 9999 C C . THR D 1 81 ? 106.815 -30.509 -165.422 1.00 49.01 82 THR D C 1
ATOM 10000 O O . THR D 1 81 ? 106.746 -31.264 -166.387 1.00 48.20 82 THR D O 1
ATOM 10004 N N . GLU D 1 82 ? 107.429 -29.321 -165.473 1.00 50.15 83 GLU D N 1
ATOM 10005 C CA . GLU D 1 82 ? 108.109 -28.888 -166.708 1.00 51.47 83 GLU D CA 1
ATOM 10006 C C . GLU D 1 82 ? 109.068 -30.036 -166.985 1.00 51.36 83 GLU D C 1
ATOM 10007 O O . GLU D 1 82 ? 109.194 -30.902 -166.150 1.00 50.78 83 GLU D O 1
ATOM 10013 N N . SER D 1 83 ? 109.773 -30.096 -168.102 1.00 51.27 84 SER D N 1
ATOM 10014 C CA . SER D 1 83 ? 110.610 -31.285 -168.214 1.00 50.44 84 SER D CA 1
ATOM 10015 C C . SER D 1 83 ? 112.016 -31.185 -167.698 1.00 49.78 84 SER D C 1
ATOM 10016 O O . SER D 1 83 ? 112.734 -32.170 -167.684 1.00 51.38 84 SER D O 1
ATOM 10019 N N . ASP D 1 84 ? 112.415 -30.011 -167.243 1.00 49.13 85 ASP D N 1
ATOM 10020 C CA . ASP D 1 84 ? 113.742 -29.893 -166.672 1.00 47.62 85 ASP D CA 1
ATOM 10021 C C . ASP D 1 84 ? 113.711 -30.492 -165.259 1.00 47.96 85 ASP D C 1
ATOM 10022 O O . ASP D 1 84 ? 114.742 -30.681 -164.623 1.00 48.87 85 ASP D O 1
ATOM 10027 N N . HIS D 1 85 ? 112.517 -30.816 -164.777 1.00 48.66 86 HIS D N 1
ATOM 10028 C CA . HIS D 1 85 ? 112.391 -31.399 -163.449 1.00 48.76 86 HIS D CA 1
ATOM 10029 C C . HIS D 1 85 ? 111.730 -32.758 -163.420 1.00 48.32 86 HIS D C 1
ATOM 10030 O O . HIS D 1 85 ? 111.984 -33.543 -162.517 1.00 49.53 86 HIS D O 1
ATOM 10037 N N . ALA D 1 86 ? 110.897 -33.045 -164.408 1.00 47.62 87 ALA D N 1
ATOM 10038 C CA . ALA D 1 86 ? 110.193 -34.313 -164.437 1.00 47.15 87 ALA D CA 1
ATOM 10039 C C . ALA D 1 86 ? 110.626 -35.211 -165.583 1.00 48.61 87 ALA D C 1
ATOM 10040 O O . ALA D 1 86 ? 110.022 -36.255 -165.820 1.00 49.95 87 ALA D O 1
ATOM 10042 N N . GLY D 1 87 ? 111.667 -34.808 -166.300 1.00 48.31 88 GLY D N 1
ATOM 10043 C CA . GLY D 1 87 ? 112.133 -35.600 -167.425 1.00 48.15 88 GLY D CA 1
ATOM 10044 C C . GLY D 1 87 ? 112.617 -36.998 -167.083 1.00 48.50 88 GLY D C 1
ATOM 10045 O O . GLY D 1 87 ? 112.460 -37.923 -167.882 1.00 47.67 88 GLY D O 1
ATOM 10046 N N . ALA D 1 88 ? 113.215 -37.162 -165.908 1.00 49.67 89 ALA D N 1
ATOM 10047 C CA . ALA D 1 88 ? 113.701 -38.478 -165.492 1.00 51.57 89 ALA D CA 1
ATOM 10048 C C . ALA D 1 88 ? 112.642 -39.211 -164.663 1.00 52.71 89 ALA D C 1
ATOM 10049 O O . ALA D 1 88 ? 112.960 -40.152 -163.931 1.00 53.19 89 ALA D O 1
ATOM 10051 N N . PHE D 1 89 ? 111.393 -38.766 -164.774 1.00 52.32 90 PHE D N 1
ATOM 10052 C CA . PHE D 1 89 ? 110.290 -39.382 -164.049 1.00 52.27 90 PHE D CA 1
ATOM 10053 C C . PHE D 1 89 ? 110.155 -40.837 -164.493 1.00 52.08 90 PHE D C 1
ATOM 10054 O O . PHE D 1 89 ? 110.119 -41.724 -163.657 1.00 54.10 90 PHE D O 1
ATOM 10062 N N . PRO D 1 90 ? 110.100 -41.108 -165.809 1.00 51.30 91 PRO D N 1
ATOM 10063 C CA . PRO D 1 90 ? 109.970 -42.516 -166.207 1.00 50.40 91 PRO D CA 1
ATOM 10064 C C . PRO D 1 90 ? 111.090 -43.391 -165.655 1.00 50.72 91 PRO D C 1
ATOM 10065 O O . PRO D 1 90 ? 110.836 -44.471 -165.129 1.00 50.56 91 PRO D O 1
ATOM 10069 N N . ALA D 1 91 ? 112.324 -42.908 -165.772 1.00 51.58 92 ALA D N 1
ATOM 10070 C CA . ALA D 1 91 ? 113.502 -43.635 -165.300 1.00 52.39 92 ALA D CA 1
ATOM 10071 C C . ALA D 1 91 ? 113.431 -43.943 -163.805 1.00 53.11 92 ALA D C 1
ATOM 10072 O O . ALA D 1 91 ? 113.745 -45.050 -163.383 1.00 53.58 92 ALA D O 1
ATOM 10074 N N . ILE D 1 92 ? 113.037 -42.962 -163.001 1.00 53.63 93 ILE D N 1
ATOM 10075 C CA . ILE D 1 92 ? 112.938 -43.181 -161.560 1.00 54.90 93 ILE D CA 1
ATOM 10076 C C . ILE D 1 92 ? 111.792 -44.144 -161.245 1.00 55.97 93 ILE D C 1
ATOM 10077 O O . ILE D 1 92 ? 111.934 -45.044 -160.436 1.00 54.21 93 ILE D O 1
ATOM 10082 N N . MET D 1 93 ? 110.657 -43.953 -161.899 1.00 58.36 94 MET D N 1
ATOM 10083 C CA . MET D 1 93 ? 109.498 -44.801 -161.677 1.00 60.86 94 MET D CA 1
ATOM 10084 C C . MET D 1 93 ? 109.771 -46.231 -162.113 1.00 63.32 94 MET D C 1
ATOM 10085 O O . MET D 1 93 ? 109.183 -47.159 -161.582 1.00 64.62 94 MET D O 1
ATOM 10090 N N . GLU D 1 94 ? 110.665 -46.422 -163.073 1.00 66.45 95 GLU D N 1
ATOM 10091 C CA . GLU D 1 94 ? 110.994 -47.777 -163.520 1.00 68.78 95 GLU D CA 1
ATOM 10092 C C . GLU D 1 94 ? 111.986 -48.400 -162.548 1.00 68.64 95 GLU D C 1
ATOM 10093 O O . GLU D 1 94 ? 112.055 -49.610 -162.415 1.00 68.63 95 GLU D O 1
ATOM 10099 N N . LEU D 1 95 ? 112.729 -47.557 -161.847 1.00 68.79 96 LEU D N 1
ATOM 10100 C CA . LEU D 1 95 ? 113.723 -48.008 -160.888 1.00 69.16 96 LEU D CA 1
ATOM 10101 C C . LEU D 1 95 ? 113.094 -48.289 -159.520 1.00 70.16 96 LEU D C 1
ATOM 10102 O O . LEU D 1 95 ? 113.651 -49.014 -158.706 1.00 70.76 96 LEU D O 1
ATOM 10107 N N . CYS D 1 96 ? 111.915 -47.721 -159.297 1.00 70.19 97 CYS D N 1
ATOM 10108 C CA . CYS D 1 96 ? 111.178 -47.822 -158.043 1.00 69.13 97 CYS D CA 1
ATOM 10109 C C . CYS D 1 96 ? 109.685 -47.764 -158.355 1.00 67.77 97 CYS D C 1
ATOM 10110 O O . CYS D 1 96 ? 109.030 -46.789 -158.000 1.00 66.90 97 CYS D O 1
ATOM 10113 N N . PRO D 1 97 ? 109.124 -48.802 -159.001 1.00 66.97 98 PRO D N 1
ATOM 10114 C CA . PRO D 1 97 ? 107.696 -48.830 -159.360 1.00 66.10 98 PRO D CA 1
ATOM 10115 C C . PRO D 1 97 ? 106.747 -48.568 -158.203 1.00 65.44 98 PRO D C 1
ATOM 10116 O O . PRO D 1 97 ? 105.633 -48.084 -158.380 1.00 64.83 98 PRO D O 1
ATOM 10120 N N . ASP D 1 98 ? 107.224 -48.900 -157.015 1.00 64.40 99 ASP D N 1
ATOM 10121 C CA . ASP D 1 98 ? 106.502 -48.767 -155.758 1.00 63.34 99 ASP D CA 1
ATOM 10122 C C . ASP D 1 98 ? 106.431 -47.338 -155.220 1.00 60.77 99 ASP D C 1
ATOM 10123 O O . ASP D 1 98 ? 105.619 -47.040 -154.355 1.00 59.77 99 ASP D O 1
ATOM 10128 N N . ALA D 1 99 ? 107.320 -46.470 -155.692 1.00 58.56 100 ALA D N 1
ATOM 10129 C CA . ALA D 1 99 ? 107.370 -45.097 -155.199 1.00 56.92 100 ALA D CA 1
ATOM 10130 C C . ALA D 1 99 ? 106.007 -44.402 -155.229 1.00 56.17 100 ALA D C 1
ATOM 10131 O O . ALA D 1 99 ? 105.274 -44.499 -156.202 1.00 56.49 100 ALA D O 1
ATOM 10133 N N . HIS D 1 100 ? 105.705 -43.713 -154.134 1.00 53.38 101 HIS D N 1
ATOM 10134 C CA . HIS D 1 100 ? 104.468 -43.009 -153.983 1.00 51.32 101 HIS D CA 1
ATOM 10135 C C . HIS D 1 100 ? 104.597 -41.544 -154.395 1.00 50.27 101 HIS D C 1
ATOM 10136 O O . HIS D 1 100 ? 105.382 -40.794 -153.803 1.00 48.23 101 HIS D O 1
ATOM 10143 N N . VAL D 1 101 ? 103.849 -41.133 -155.410 1.00 48.55 102 VAL D N 1
ATOM 10144 C CA . VAL D 1 101 ? 103.970 -39.767 -155.893 1.00 48.95 102 VAL D CA 1
ATOM 10145 C C . VAL D 1 101 ? 103.105 -38.770 -155.113 1.00 48.80 102 VAL D C 1
ATOM 10146 O O . VAL D 1 101 ? 101.906 -38.984 -154.949 1.00 50.66 102 VAL D O 1
ATOM 10150 N N . LEU D 1 102 ? 103.738 -37.731 -154.642 1.00 46.24 103 LEU D N 1
ATOM 10151 C CA . LEU D 1 102 ? 103.099 -36.653 -153.895 1.00 45.86 103 LEU D CA 1
ATOM 10152 C C . LEU D 1 102 ? 103.057 -35.435 -154.808 1.00 47.93 103 LEU D C 1
ATOM 10153 O O . LEU D 1 102 ? 104.106 -34.860 -155.103 1.00 49.91 103 LEU D O 1
ATOM 10158 N N . CYS D 1 103 ? 101.884 -35.021 -155.278 1.00 47.29 104 CYS D N 1
ATOM 10159 C CA . CYS D 1 103 ? 101.842 -33.906 -156.199 1.00 45.80 104 CYS D CA 1
ATOM 10160 C C . CYS D 1 103 ? 100.500 -33.174 -156.215 1.00 45.91 104 CYS D C 1
ATOM 10161 O O . CYS D 1 103 ? 99.536 -33.651 -155.632 1.00 50.50 104 CYS D O 1
ATOM 10164 N N . THR D 1 104 ? 100.422 -32.017 -156.865 1.00 44.17 105 THR D N 1
ATOM 10165 C CA . THR D 1 104 ? 99.159 -31.281 -156.906 1.00 44.08 105 THR D CA 1
ATOM 10166 C C . THR D 1 104 ? 98.251 -31.897 -157.955 1.00 45.92 105 THR D C 1
ATOM 10167 O O . THR D 1 104 ? 98.662 -32.789 -158.691 1.00 46.34 105 THR D O 1
ATOM 10171 N N . GLN D 1 105 ? 97.016 -31.423 -158.020 1.00 47.71 106 GLN D N 1
ATOM 10172 C CA . GLN D 1 105 ? 96.057 -31.952 -158.971 1.00 50.32 106 GLN D CA 1
ATOM 10173 C C . GLN D 1 105 ? 96.463 -31.639 -160.413 1.00 51.73 106 GLN D C 1
ATOM 10174 O O . GLN D 1 105 ? 96.485 -32.530 -161.272 1.00 50.84 106 GLN D O 1
ATOM 10180 N N . ARG D 1 106 ? 96.790 -30.378 -160.680 1.00 53.44 107 ARG D N 1
ATOM 10181 C CA . ARG D 1 106 ? 97.190 -29.985 -162.030 1.00 54.66 107 ARG D CA 1
ATOM 10182 C C . ARG D 1 106 ? 98.458 -30.735 -162.430 1.00 52.83 107 ARG D C 1
ATOM 10183 O O . ARG D 1 106 ? 98.630 -31.092 -163.591 1.00 52.05 107 ARG D O 1
ATOM 10191 N N . ALA D 1 107 ? 99.348 -30.963 -161.466 1.00 51.29 108 ALA D N 1
ATOM 10192 C CA . ALA D 1 107 ? 100.602 -31.672 -161.732 1.00 49.74 108 ALA D CA 1
ATOM 10193 C C . ALA D 1 107 ? 100.316 -33.099 -162.124 1.00 49.19 108 ALA D C 1
ATOM 10194 O O . ALA D 1 107 ? 100.935 -33.637 -163.028 1.00 50.02 108 ALA D O 1
ATOM 10196 N N . PHE D 1 108 ? 99.363 -33.710 -161.441 1.00 48.93 109 PHE D N 1
ATOM 10197 C CA . PHE D 1 108 ? 98.968 -35.075 -161.734 1.00 48.60 109 PHE D CA 1
ATOM 10198 C C . PHE D 1 108 ? 98.404 -35.161 -163.160 1.00 48.02 109 PHE D C 1
ATOM 10199 O O . PHE D 1 108 ? 98.659 -36.114 -163.886 1.00 46.83 109 PHE D O 1
ATOM 10207 N N . ASP D 1 109 ? 97.641 -34.157 -163.563 1.00 49.02 110 ASP D N 1
ATOM 10208 C CA . ASP D 1 109 ? 97.081 -34.162 -164.897 1.00 51.82 110 ASP D CA 1
ATOM 10209 C C . ASP D 1 109 ? 98.160 -34.018 -165.961 1.00 52.50 110 ASP D C 1
ATOM 10210 O O . ASP D 1 109 ? 98.144 -34.709 -166.966 1.00 53.08 110 ASP D O 1
ATOM 10215 N N . SER D 1 110 ? 99.104 -33.104 -165.738 1.00 51.55 111 SER D N 1
ATOM 10216 C CA . SER D 1 110 ? 100.182 -32.899 -166.690 1.00 51.13 111 SER D CA 1
ATOM 10217 C C . SER D 1 110 ? 101.069 -34.150 -166.744 1.00 51.34 111 SER D C 1
ATOM 10218 O O . SER D 1 110 ? 101.550 -34.525 -167.817 1.00 50.84 111 SER D O 1
ATOM 10221 N N . LEU D 1 111 ? 101.270 -34.786 -165.593 1.00 51.36 112 LEU D N 1
ATOM 10222 C CA . LEU D 1 111 ? 102.058 -36.008 -165.501 1.00 51.95 112 LEU D CA 1
ATOM 10223 C C . LEU D 1 111 ? 101.444 -37.115 -166.376 1.00 52.99 112 LEU D C 1
ATOM 10224 O O . LEU D 1 111 ? 102.152 -37.796 -167.101 1.00 54.11 112 LEU D O 1
ATOM 10229 N N . LYS D 1 112 ? 100.128 -37.283 -166.321 1.00 53.46 113 LYS D N 1
ATOM 10230 C CA . LYS D 1 112 ? 99.467 -38.295 -167.127 1.00 54.40 113 LYS D CA 1
ATOM 10231 C C . LYS D 1 112 ? 99.464 -37.927 -168.602 1.00 54.33 113 LYS D C 1
ATOM 10232 O O . LYS D 1 112 ? 99.367 -38.793 -169.469 1.00 53.37 113 LYS D O 1
ATOM 10238 N N . ALA D 1 113 ? 99.555 -36.633 -168.882 1.00 54.89 114 ALA D N 1
ATOM 10239 C CA . ALA D 1 113 ? 99.572 -36.135 -170.257 1.00 54.60 114 ALA D CA 1
ATOM 10240 C C . ALA D 1 113 ? 100.949 -36.348 -170.887 1.00 55.28 114 ALA D C 1
ATOM 10241 O O . ALA D 1 113 ? 101.062 -36.875 -171.989 1.00 54.59 114 ALA D O 1
ATOM 10243 N N . HIS D 1 114 ? 101.994 -35.938 -170.178 1.00 56.35 115 HIS D N 1
ATOM 10244 C CA . HIS D 1 114 ? 103.348 -36.086 -170.685 1.00 58.79 115 HIS D CA 1
ATOM 10245 C C . HIS D 1 114 ? 103.887 -37.502 -170.651 1.00 60.89 115 HIS D C 1
ATOM 10246 O O . HIS D 1 114 ? 104.868 -37.795 -171.317 1.00 61.02 115 HIS D O 1
ATOM 10253 N N . TYR D 1 115 ? 103.238 -38.384 -169.874 1.00 64.83 116 TYR D N 1
ATOM 10254 C CA . TYR D 1 115 ? 103.771 -39.750 -169.787 1.00 67.03 116 TYR D CA 1
ATOM 10255 C C . TYR D 1 115 ? 102.776 -40.907 -170.064 1.00 70.66 116 TYR D C 1
ATOM 10256 O O . TYR D 1 115 ? 103.091 -41.785 -170.879 1.00 72.78 116 TYR D O 1
ATOM 10265 N N . SER D 1 116 ? 101.599 -40.943 -169.413 1.00 74.91 117 SER D N 1
ATOM 10266 C CA . SER D 1 116 ? 100.468 -41.914 -169.577 1.00 79.61 117 SER D CA 1
ATOM 10267 C C . SER D 1 116 ? 100.683 -43.292 -170.204 1.00 81.33 117 SER D C 1
ATOM 10268 O O . SER D 1 116 ? 99.968 -43.669 -171.140 1.00 84.06 117 SER D O 1
ATOM 10271 N N . HIS D 1 117 ? 101.625 -44.012 -169.729 1.00 82.22 118 HIS D N 1
ATOM 10272 C CA . HIS D 1 117 ? 101.941 -45.340 -170.166 1.00 83.05 118 HIS D CA 1
ATOM 10273 C C . HIS D 1 117 ? 102.748 -45.836 -168.999 1.00 81.77 118 HIS D C 1
ATOM 10274 O O . HIS D 1 117 ? 103.493 -46.819 -169.038 1.00 82.88 118 HIS D O 1
ATOM 10281 N N . ILE D 1 118 ? 102.573 -45.052 -167.941 1.00 78.22 119 ILE D N 1
ATOM 10282 C CA . ILE D 1 118 ? 103.210 -45.242 -166.668 1.00 74.98 119 ILE D CA 1
ATOM 10283 C C . ILE D 1 118 ? 102.174 -45.098 -165.554 1.00 74.14 119 ILE D C 1
ATOM 10284 O O . ILE D 1 118 ? 101.607 -44.028 -165.371 1.00 74.51 119 ILE D O 1
ATOM 10289 N N . ASP D 1 119 ? 101.952 -46.172 -164.812 1.00 73.22 120 ASP D N 1
ATOM 10290 C CA . ASP D 1 119 ? 101.017 -46.142 -163.697 1.00 72.46 120 ASP D CA 1
ATOM 10291 C C . ASP D 1 119 ? 101.811 -45.975 -162.412 1.00 69.84 120 ASP D C 1
ATOM 10292 O O . ASP D 1 119 ? 102.940 -46.437 -162.306 1.00 69.40 120 ASP D O 1
ATOM 10297 N N . PHE D 1 120 ? 101.220 -45.300 -161.437 1.00 66.33 121 PHE D N 1
ATOM 10298 C CA . PHE D 1 120 ? 101.901 -45.056 -160.174 1.00 62.58 121 PHE D CA 1
ATOM 10299 C C . PHE D 1 120 ? 100.947 -44.734 -159.041 1.00 61.02 121 PHE D C 1
ATOM 10300 O O . PHE D 1 120 ? 99.866 -44.200 -159.258 1.00 60.13 121 PHE D O 1
ATOM 10308 N N . ASN D 1 121 ? 101.360 -45.070 -157.828 1.00 60.30 122 ASN D N 1
ATOM 10309 C CA . ASN D 1 121 ? 100.570 -44.785 -156.640 1.00 59.22 122 ASN D CA 1
ATOM 10310 C C . ASN D 1 121 ? 100.764 -43.327 -156.315 1.00 56.89 122 ASN D C 1
ATOM 10311 O O . ASN D 1 121 ? 101.875 -42.815 -156.376 1.00 57.47 122 ASN D O 1
ATOM 10316 N N . TYR D 1 122 ? 99.696 -42.653 -155.931 1.00 54.91 123 TYR D N 1
ATOM 10317 C CA . TYR D 1 122 ? 99.827 -41.238 -155.641 1.00 52.43 123 TYR D CA 1
ATOM 10318 C C . TYR D 1 122 ? 98.830 -40.672 -154.652 1.00 51.40 123 TYR D C 1
ATOM 10319 O O . TYR D 1 122 ? 97.878 -41.332 -154.232 1.00 51.54 123 TYR D O 1
ATOM 10328 N N . THR D 1 123 ? 99.049 -39.399 -154.351 1.00 49.98 124 THR D N 1
ATOM 10329 C CA . THR D 1 123 ? 98.243 -38.631 -153.414 1.00 48.44 124 THR D CA 1
ATOM 10330 C C . THR D 1 123 ? 98.197 -37.183 -153.839 1.00 46.55 124 THR D C 1
ATOM 10331 O O . THR D 1 123 ? 99.222 -36.524 -153.804 1.00 45.61 124 THR D O 1
ATOM 10335 N N . ILE D 1 124 ? 97.039 -36.673 -154.235 1.00 45.60 125 ILE D N 1
ATOM 10336 C CA . ILE D 1 124 ? 96.958 -35.261 -154.582 1.00 45.19 125 ILE D CA 1
ATOM 10337 C C . ILE D 1 124 ? 97.102 -34.471 -153.275 1.00 44.82 125 ILE D C 1
ATOM 10338 O O . ILE D 1 124 ? 96.413 -34.707 -152.297 1.00 42.67 125 ILE D O 1
ATOM 10343 N N . VAL D 1 125 ? 98.033 -33.535 -153.281 1.00 44.63 126 VAL D N 1
ATOM 10344 C CA . VAL D 1 125 ? 98.351 -32.708 -152.133 1.00 44.54 126 VAL D CA 1
ATOM 10345 C C . VAL D 1 125 ? 97.693 -31.328 -152.238 1.00 44.98 126 VAL D C 1
ATOM 10346 O O . VAL D 1 125 ? 97.389 -30.859 -153.342 1.00 44.54 126 VAL D O 1
ATOM 10350 N N . LYS D 1 126 ? 97.460 -30.689 -151.090 1.00 43.39 127 LYS D N 1
ATOM 10351 C CA . LYS D 1 126 ? 96.876 -29.342 -151.037 1.00 43.42 127 LYS D CA 1
ATOM 10352 C C . LYS D 1 126 ? 97.682 -28.565 -150.002 1.00 43.57 127 LYS D C 1
ATOM 10353 O O . LYS D 1 126 ? 98.408 -29.161 -149.219 1.00 44.93 127 LYS D O 1
ATOM 10359 N N . THR D 1 127 ? 97.586 -27.242 -150.002 1.00 43.47 128 THR D N 1
ATOM 10360 C CA . THR D 1 127 ? 98.335 -26.451 -149.025 1.00 44.35 128 THR D CA 1
ATOM 10361 C C . THR D 1 127 ? 98.009 -26.932 -147.608 1.00 46.18 128 THR D C 1
ATOM 10362 O O . THR D 1 127 ? 96.859 -26.955 -147.205 1.00 47.01 128 THR D O 1
ATOM 10366 N N . GLY D 1 128 ? 99.012 -27.306 -146.836 1.00 46.67 129 GLY D N 1
ATOM 10367 C CA . GLY D 1 128 ? 98.702 -27.762 -145.498 1.00 45.82 129 GLY D CA 1
ATOM 10368 C C . GLY D 1 128 ? 98.779 -29.260 -145.274 1.00 45.73 129 GLY D C 1
ATOM 10369 O O . GLY D 1 128 ? 98.999 -29.683 -144.134 1.00 46.61 129 GLY D O 1
ATOM 10370 N N . THR D 1 129 ? 98.589 -30.073 -146.312 1.00 44.41 130 THR D N 1
ATOM 10371 C CA . THR D 1 129 ? 98.698 -31.505 -146.099 1.00 44.60 130 THR D CA 1
ATOM 10372 C C . THR D 1 129 ? 100.174 -31.801 -145.761 1.00 45.22 130 THR D C 1
ATOM 10373 O O . THR D 1 129 ? 101.061 -31.049 -146.146 1.00 44.86 130 THR D O 1
ATOM 10377 N N . SER D 1 130 ? 100.421 -32.858 -144.989 1.00 45.34 131 SER D N 1
ATOM 10378 C CA . SER D 1 130 ? 101.778 -33.230 -144.563 1.00 46.75 131 SER D CA 1
ATOM 10379 C C . SER D 1 130 ? 101.972 -34.715 -144.477 1.00 46.29 131 SER D C 1
ATOM 10380 O O . SER D 1 130 ? 101.130 -35.412 -143.933 1.00 47.08 131 SER D O 1
ATOM 10383 N N . VAL D 1 131 ? 103.095 -35.192 -144.993 1.00 45.95 132 VAL D N 1
ATOM 10384 C CA . VAL D 1 131 ? 103.410 -36.606 -144.952 1.00 46.30 132 VAL D CA 1
ATOM 10385 C C . VAL D 1 131 ? 104.577 -36.777 -143.987 1.00 47.40 132 VAL D C 1
ATOM 10386 O O . VAL D 1 131 ? 105.457 -35.923 -143.928 1.00 47.78 132 VAL D O 1
ATOM 10390 N N . SER D 1 132 ? 104.575 -37.860 -143.217 1.00 48.46 133 SER D N 1
ATOM 10391 C CA . SER D 1 132 ? 105.650 -38.090 -142.277 1.00 50.18 133 SER D CA 1
ATOM 10392 C C . SER D 1 132 ? 106.640 -39.098 -142.850 1.00 49.99 133 SER D C 1
ATOM 10393 O O . SER D 1 132 ? 106.244 -40.044 -143.525 1.00 50.72 133 SER D O 1
ATOM 10396 N N . LEU D 1 133 ? 107.925 -38.890 -142.589 1.00 50.05 134 LEU D N 1
ATOM 10397 C CA . LEU D 1 133 ? 108.952 -39.797 -143.086 1.00 52.27 134 LEU D CA 1
ATOM 10398 C C . LEU D 1 133 ? 109.625 -40.503 -141.916 1.00 54.37 134 LEU D C 1
ATOM 10399 O O . LEU D 1 133 ? 110.455 -41.398 -142.107 1.00 55.77 134 LEU D O 1
ATOM 10404 N N . GLY D 1 134 ? 109.243 -40.091 -140.710 1.00 54.36 135 GLY D N 1
ATOM 10405 C CA . GLY D 1 134 ? 109.814 -40.633 -139.502 1.00 54.07 135 GLY D CA 1
ATOM 10406 C C . GLY D 1 134 ? 110.234 -39.438 -138.688 1.00 54.86 135 GLY D C 1
ATOM 10407 O O . GLY D 1 134 ? 109.391 -38.672 -138.261 1.00 55.27 135 GLY D O 1
ATOM 10408 N N . LYS D 1 135 ? 111.532 -39.266 -138.479 1.00 57.01 136 LYS D N 1
ATOM 10409 C CA . LYS D 1 135 ? 112.037 -38.135 -137.700 1.00 59.42 136 LYS D CA 1
ATOM 10410 C C . LYS D 1 135 ? 111.635 -36.810 -138.339 1.00 59.45 136 LYS D C 1
ATOM 10411 O O . LYS D 1 135 ? 111.396 -35.822 -137.649 1.00 59.74 136 LYS D O 1
ATOM 10417 N N . ARG D 1 136 ? 111.572 -36.787 -139.665 1.00 58.55 137 ARG D N 1
ATOM 10418 C CA . ARG D 1 136 ? 111.185 -35.576 -140.373 1.00 56.58 137 ARG D CA 1
ATOM 10419 C C . ARG D 1 136 ? 109.926 -35.798 -141.171 1.00 55.70 137 ARG D C 1
ATOM 10420 O O . ARG D 1 136 ? 109.476 -36.936 -141.365 1.00 55.16 137 ARG D O 1
ATOM 10428 N N . SER D 1 137 ? 109.365 -34.694 -141.645 1.00 53.98 138 SER D N 1
ATOM 10429 C CA . SER D 1 137 ? 108.149 -34.745 -142.437 1.00 54.18 138 SER D CA 1
ATOM 10430 C C . SER D 1 137 ? 108.202 -33.677 -143.518 1.00 53.15 138 SER D C 1
ATOM 10431 O O . SER D 1 137 ? 109.030 -32.767 -143.467 1.00 53.32 138 SER D O 1
ATOM 10434 N N . LEU D 1 138 ? 107.328 -33.793 -144.508 1.00 50.99 139 LEU D N 1
ATOM 10435 C CA . LEU D 1 138 ? 107.285 -32.791 -145.552 1.00 50.37 139 LEU D CA 1
ATOM 10436 C C . LEU D 1 138 ? 105.894 -32.230 -145.664 1.00 49.88 139 LEU D C 1
ATOM 10437 O O . LEU D 1 138 ? 104.949 -32.972 -145.887 1.00 51.87 139 LEU D O 1
ATOM 10442 N N . THR D 1 139 ? 105.763 -30.922 -145.511 1.00 48.56 140 THR D N 1
ATOM 10443 C CA . THR D 1 139 ? 104.462 -30.298 -145.641 1.00 49.39 140 THR D CA 1
ATOM 10444 C C . THR D 1 139 ? 104.468 -29.538 -146.970 1.00 48.54 140 THR D C 1
ATOM 10445 O O . THR D 1 139 ? 105.513 -29.161 -147.452 1.00 49.47 140 THR D O 1
ATOM 10449 N N . PHE D 1 140 ? 103.307 -29.335 -147.572 1.00 47.52 141 PHE D N 1
ATOM 10450 C CA . PHE D 1 140 ? 103.247 -28.666 -148.850 1.00 47.26 141 PHE D CA 1
ATOM 10451 C C . PHE D 1 140 ? 102.506 -27.342 -148.893 1.00 48.31 141 PHE D C 1
ATOM 10452 O O . PHE D 1 140 ? 101.605 -27.070 -148.093 1.00 49.03 141 PHE D O 1
ATOM 10460 N N . ILE D 1 141 ? 102.906 -26.514 -149.850 1.00 47.39 142 ILE D N 1
ATOM 10461 C CA . ILE D 1 141 ? 102.295 -25.212 -150.060 1.00 46.44 142 ILE D CA 1
ATOM 10462 C C . ILE D 1 141 ? 102.017 -25.080 -151.543 1.00 46.68 142 ILE D C 1
ATOM 10463 O O . ILE D 1 141 ? 102.940 -25.049 -152.346 1.00 47.39 142 ILE D O 1
ATOM 10468 N N . GLU D 1 142 ? 100.749 -25.028 -151.915 1.00 46.79 143 GLU D N 1
ATOM 10469 C CA . GLU D 1 142 ? 100.402 -24.872 -153.319 1.00 48.13 143 GLU D CA 1
ATOM 10470 C C . GLU D 1 142 ? 100.870 -23.489 -153.783 1.00 47.70 143 GLU D C 1
ATOM 10471 O O . GLU D 1 142 ? 100.813 -22.522 -153.037 1.00 47.08 143 GLU D O 1
ATOM 10477 N N . ALA D 1 143 ? 101.346 -23.401 -155.016 1.00 47.94 144 ALA D N 1
ATOM 10478 C CA . ALA D 1 143 ? 101.818 -22.136 -155.557 1.00 47.55 144 ALA D CA 1
ATOM 10479 C C . ALA D 1 143 ? 101.399 -22.003 -157.009 1.00 46.76 144 ALA D C 1
ATOM 10480 O O . ALA D 1 143 ? 102.230 -21.798 -157.876 1.00 46.04 144 ALA D O 1
ATOM 10482 N N . PRO D 1 144 ? 100.089 -22.095 -157.286 1.00 47.75 145 PRO D N 1
ATOM 10483 C CA . PRO D 1 144 ? 99.599 -21.980 -158.668 1.00 47.52 145 PRO D CA 1
ATOM 10484 C C . PRO D 1 144 ? 100.171 -20.756 -159.373 1.00 47.54 145 PRO D C 1
ATOM 10485 O O . PRO D 1 144 ? 100.278 -19.667 -158.790 1.00 47.00 145 PRO D O 1
ATOM 10489 N N . MET D 1 145 ? 100.541 -20.956 -160.631 1.00 48.16 146 MET D N 1
ATOM 10490 C CA . MET D 1 145 ? 101.106 -19.907 -161.469 1.00 47.87 146 MET D CA 1
ATOM 10491 C C . MET D 1 145 ? 102.382 -19.269 -160.935 1.00 47.95 146 MET D C 1
ATOM 10492 O O . MET D 1 145 ? 102.825 -18.238 -161.450 1.00 47.50 146 MET D O 1
ATOM 10497 N N . LEU D 1 146 ? 102.966 -19.835 -159.882 1.00 48.32 147 LEU D N 1
ATOM 10498 C CA . LEU D 1 146 ? 104.241 -19.304 -159.418 1.00 48.95 147 LEU D CA 1
ATOM 10499 C C . LEU D 1 146 ? 105.156 -20.139 -160.310 1.00 50.17 147 LEU D C 1
ATOM 10500 O O . LEU D 1 146 ? 105.906 -21.039 -159.900 1.00 45.96 147 LEU D O 1
ATOM 10505 N N . HIS D 1 147 ? 104.932 -19.792 -161.580 1.00 52.09 148 HIS D N 1
ATOM 10506 C CA . HIS D 1 147 ? 105.505 -20.267 -162.805 1.00 49.61 148 HIS D CA 1
ATOM 10507 C C . HIS D 1 147 ? 104.401 -21.059 -163.511 1.00 49.25 148 HIS D C 1
ATOM 10508 O O . HIS D 1 147 ? 103.842 -20.576 -164.486 1.00 49.83 148 HIS D O 1
ATOM 10515 N N . TRP D 1 148 ? 104.043 -22.241 -163.018 1.00 48.23 149 TRP D N 1
ATOM 10516 C CA . TRP D 1 148 ? 103.000 -23.047 -163.682 1.00 48.49 149 TRP D CA 1
ATOM 10517 C C . TRP D 1 148 ? 101.771 -23.389 -162.826 1.00 48.53 149 TRP D C 1
ATOM 10518 O O . TRP D 1 148 ? 101.820 -23.355 -161.599 1.00 49.04 149 TRP D O 1
ATOM 10529 N N . PRO D 1 149 ? 100.648 -23.742 -163.472 1.00 48.71 150 PRO D N 1
ATOM 10530 C CA . PRO D 1 149 ? 99.440 -24.086 -162.703 1.00 48.54 150 PRO D CA 1
ATOM 10531 C C . PRO D 1 149 ? 99.669 -25.208 -161.666 1.00 49.22 150 PRO D C 1
ATOM 10532 O O . PRO D 1 149 ? 99.025 -25.231 -160.613 1.00 51.66 150 PRO D O 1
ATOM 10536 N N . ASP D 1 150 ? 100.593 -26.120 -161.954 1.00 47.59 151 ASP D N 1
ATOM 10537 C CA . ASP D 1 150 ? 100.880 -27.226 -161.053 1.00 47.19 151 ASP D CA 1
ATOM 10538 C C . ASP D 1 150 ? 101.940 -26.963 -160.011 1.00 46.61 151 ASP D C 1
ATOM 10539 O O . ASP D 1 150 ? 102.197 -27.810 -159.170 1.00 47.75 151 ASP D O 1
ATOM 10544 N N . SER D 1 151 ? 102.560 -25.800 -160.051 1.00 46.56 152 SER D N 1
ATOM 10545 C CA . SER D 1 151 ? 103.615 -25.489 -159.093 1.00 47.41 152 SER D CA 1
ATOM 10546 C C . SER D 1 151 ? 103.217 -25.603 -157.619 1.00 47.36 152 SER D C 1
ATOM 10547 O O . SER D 1 151 ? 102.057 -25.439 -157.253 1.00 48.15 152 SER D O 1
ATOM 10550 N N . MET D 1 152 ? 104.206 -25.884 -156.780 1.00 47.51 153 MET D N 1
ATOM 10551 C CA . MET D 1 152 ? 103.999 -26.010 -155.349 1.00 48.07 153 MET D CA 1
ATOM 10552 C C . MET D 1 152 ? 105.361 -26.050 -154.650 1.00 47.54 153 MET D C 1
ATOM 10553 O O . MET D 1 152 ? 106.357 -26.427 -155.258 1.00 47.63 153 MET D O 1
ATOM 10558 N N . PHE D 1 153 ? 105.403 -25.650 -153.383 1.00 45.90 154 PHE D N 1
ATOM 10559 C CA . PHE D 1 153 ? 106.645 -25.680 -152.622 1.00 44.93 154 PHE D CA 1
ATOM 10560 C C . PHE D 1 153 ? 106.561 -26.833 -151.620 1.00 44.46 154 PHE D C 1
ATOM 10561 O O . PHE D 1 153 ? 105.472 -27.217 -151.203 1.00 43.49 154 PHE D O 1
ATOM 10569 N N . THR D 1 154 ? 107.712 -27.378 -151.235 1.00 44.26 155 THR D N 1
ATOM 10570 C CA . THR D 1 154 ? 107.775 -28.444 -150.251 1.00 42.79 155 THR D CA 1
ATOM 10571 C C . THR D 1 154 ? 108.549 -27.870 -149.078 1.00 43.59 155 THR D C 1
ATOM 10572 O O . THR D 1 154 ? 109.580 -27.232 -149.257 1.00 43.04 155 THR D O 1
ATOM 10576 N N . TYR D 1 155 ? 108.043 -28.080 -147.871 1.00 44.77 156 TYR D N 1
ATOM 10577 C CA . TYR D 1 155 ? 108.695 -27.556 -146.688 1.00 45.20 156 TYR D CA 1
ATOM 10578 C C . TYR D 1 155 ? 109.003 -28.677 -145.713 1.00 46.35 156 TYR D C 1
ATOM 10579 O O . TYR D 1 155 ? 108.174 -29.563 -145.512 1.00 46.58 156 TYR D O 1
ATOM 10588 N N . VAL D 1 156 ? 110.199 -28.635 -145.122 1.00 47.73 157 VAL D N 1
ATOM 10589 C CA . VAL D 1 156 ? 110.656 -29.631 -144.147 1.00 48.72 157 VAL D CA 1
ATOM 10590 C C . VAL D 1 156 ? 110.787 -28.940 -142.792 1.00 50.74 157 VAL D C 1
ATOM 10591 O O . VAL D 1 156 ? 111.874 -28.515 -142.418 1.00 52.27 157 VAL D O 1
ATOM 10595 N N . PRO D 1 157 ? 109.684 -28.858 -142.027 1.00 52.44 158 PRO D N 1
ATOM 10596 C CA . PRO D 1 157 ? 109.632 -28.212 -140.709 1.00 52.80 158 PRO D CA 1
ATOM 10597 C C . PRO D 1 157 ? 110.801 -28.495 -139.762 1.00 53.67 158 PRO D C 1
ATOM 10598 O O . PRO D 1 157 ? 111.377 -27.571 -139.184 1.00 51.58 158 PRO D O 1
ATOM 10602 N N . GLU D 1 158 ? 111.147 -29.769 -139.598 1.00 55.41 159 GLU D N 1
ATOM 10603 C CA . GLU D 1 158 ? 112.229 -30.141 -138.690 1.00 56.89 159 GLU D CA 1
ATOM 10604 C C . GLU D 1 158 ? 113.551 -29.449 -139.025 1.00 57.30 159 GLU D C 1
ATOM 10605 O O . GLU D 1 158 ? 114.401 -29.265 -138.159 1.00 56.91 159 GLU D O 1
ATOM 10611 N N . GLU D 1 159 ? 113.717 -29.046 -140.282 1.00 57.88 160 GLU D N 1
ATOM 10612 C CA . GLU D 1 159 ? 114.949 -28.386 -140.722 1.00 56.91 160 GLU D CA 1
ATOM 10613 C C . GLU D 1 159 ? 114.777 -26.935 -141.173 1.00 55.08 160 GLU D C 1
ATOM 10614 O O . GLU D 1 159 ? 115.763 -26.247 -141.425 1.00 55.36 160 GLU D O 1
ATOM 10620 N N . ALA D 1 160 ? 113.534 -26.468 -141.277 1.00 53.07 161 ALA D N 1
ATOM 10621 C CA . ALA D 1 160 ? 113.265 -25.094 -141.712 1.00 50.71 161 ALA D CA 1
ATOM 10622 C C . ALA D 1 160 ? 113.820 -24.942 -143.119 1.00 49.87 161 ALA D C 1
ATOM 10623 O O . ALA D 1 160 ? 114.331 -23.893 -143.484 1.00 50.47 161 ALA D O 1
ATOM 10625 N N . LEU D 1 161 ? 113.714 -26.012 -143.895 1.00 48.21 162 LEU D N 1
ATOM 10626 C CA . LEU D 1 161 ? 114.217 -26.066 -145.256 1.00 46.20 162 LEU D CA 1
ATOM 10627 C C . LEU D 1 161 ? 113.079 -25.885 -146.251 1.00 45.92 162 LEU D C 1
ATOM 10628 O O . LEU D 1 161 ? 112.111 -26.627 -146.221 1.00 47.35 162 LEU D O 1
ATOM 10633 N N . LEU D 1 162 ? 113.190 -24.902 -147.135 1.00 45.01 163 LEU D N 1
ATOM 10634 C CA . LEU D 1 162 ? 112.164 -24.686 -148.150 1.00 44.48 163 LEU D CA 1
ATOM 10635 C C . LEU D 1 162 ? 112.685 -25.152 -149.508 1.00 44.18 163 LEU D C 1
ATOM 10636 O O . LEU D 1 162 ? 113.802 -24.835 -149.888 1.00 43.90 163 LEU D O 1
ATOM 10641 N N . LEU D 1 163 ? 111.875 -25.923 -150.222 1.00 44.02 164 LEU D N 1
ATOM 10642 C CA . LEU D 1 163 ? 112.236 -26.448 -151.534 1.00 43.92 164 LEU D CA 1
ATOM 10643 C C . LEU D 1 163 ? 111.198 -25.903 -152.527 1.00 44.77 164 LEU D C 1
ATOM 10644 O O . LEU D 1 163 ? 110.292 -26.620 -152.950 1.00 45.71 164 LEU D O 1
ATOM 10649 N N . PRO D 1 164 ? 111.350 -24.630 -152.933 1.00 44.88 165 PRO D N 1
ATOM 10650 C CA . PRO D 1 164 ? 110.474 -23.900 -153.854 1.00 45.69 165 PRO D CA 1
ATOM 10651 C C . PRO D 1 164 ? 110.421 -24.337 -155.287 1.00 46.42 165 PRO D C 1
ATOM 10652 O O . PRO D 1 164 ? 109.538 -23.920 -156.025 1.00 47.67 165 PRO D O 1
ATOM 10656 N N . ASN D 1 165 ? 111.369 -25.168 -155.684 1.00 47.89 166 ASN D N 1
ATOM 10657 C CA . ASN D 1 165 ? 111.482 -25.591 -157.076 1.00 48.36 166 ASN D CA 1
ATOM 10658 C C . ASN D 1 165 ? 112.030 -24.365 -157.820 1.00 47.36 166 ASN D C 1
ATOM 10659 O O . ASN D 1 165 ? 113.062 -23.818 -157.418 1.00 47.19 166 ASN D O 1
ATOM 10664 N N . ASP D 1 166 ? 111.340 -23.898 -158.856 1.00 45.76 167 ASP D N 1
ATOM 10665 C CA . ASP D 1 166 ? 111.843 -22.749 -159.600 1.00 44.62 167 ASP D CA 1
ATOM 10666 C C . ASP D 1 166 ? 111.978 -21.426 -158.868 1.00 44.32 167 ASP D C 1
ATOM 10667 O O . ASP D 1 166 ? 112.905 -20.664 -159.138 1.00 43.88 167 ASP D O 1
ATOM 10672 N N . ALA D 1 167 ? 111.069 -21.135 -157.949 1.00 43.71 168 ALA D N 1
ATOM 10673 C CA . ALA D 1 167 ? 111.146 -19.873 -157.230 1.00 43.04 168 ALA D CA 1
ATOM 10674 C C . ALA D 1 167 ? 112.472 -19.754 -156.480 1.00 42.62 168 ALA D C 1
ATOM 10675 O O . ALA D 1 167 ? 112.942 -20.724 -155.860 1.00 42.46 168 ALA D O 1
ATOM 10677 N N . PHE D 1 168 ? 113.075 -18.568 -156.551 1.00 40.74 169 PHE D N 1
ATOM 10678 C CA . PHE D 1 168 ? 114.336 -18.287 -155.865 1.00 41.65 169 PHE D CA 1
ATOM 10679 C C . PHE D 1 168 ? 115.566 -18.906 -156.535 1.00 42.22 169 PHE D C 1
ATOM 10680 O O . PHE D 1 168 ? 116.690 -18.819 -156.009 1.00 42.87 169 PHE D O 1
ATOM 10688 N N . GLY D 1 169 ? 115.357 -19.510 -157.703 1.00 41.50 170 GLY D N 1
ATOM 10689 C CA . GLY D 1 169 ? 116.463 -20.111 -158.419 1.00 42.84 170 GLY D CA 1
ATOM 10690 C C . GLY D 1 169 ? 117.223 -19.140 -159.316 1.00 43.68 170 GLY D C 1
ATOM 10691 O O . GLY D 1 169 ? 116.822 -17.984 -159.493 1.00 44.46 170 GLY D O 1
ATOM 10692 N N . GLN D 1 170 ? 118.336 -19.612 -159.871 1.00 44.00 171 GLN D N 1
ATOM 10693 C CA . GLN D 1 170 ? 119.173 -18.810 -160.767 1.00 43.91 171 GLN D CA 1
ATOM 10694 C C . GLN D 1 170 ? 119.791 -19.782 -161.750 1.00 44.02 171 GLN D C 1
ATOM 10695 O O . GLN D 1 170 ? 120.194 -20.877 -161.364 1.00 44.47 171 GLN D O 1
ATOM 10701 N N . HIS D 1 171 ? 119.858 -19.407 -163.017 1.00 44.56 172 HIS D N 1
ATOM 10702 C CA . HIS D 1 171 ? 120.453 -20.298 -163.997 1.00 45.13 172 HIS D CA 1
ATOM 10703 C C . HIS D 1 171 ? 121.957 -20.087 -164.046 1.00 45.38 172 HIS D C 1
ATOM 10704 O O . HIS D 1 171 ? 122.453 -19.175 -164.697 1.00 47.56 172 HIS D O 1
ATOM 10711 N N . ILE D 1 172 ? 122.686 -20.944 -163.354 1.00 46.40 173 ILE D N 1
ATOM 10712 C CA . ILE D 1 172 ? 124.121 -20.808 -163.290 1.00 47.10 173 ILE D CA 1
ATOM 10713 C C . ILE D 1 172 ? 124.735 -22.164 -162.935 1.00 48.61 173 ILE D C 1
ATOM 10714 O O . ILE D 1 172 ? 124.271 -22.851 -162.027 1.00 50.02 173 ILE D O 1
ATOM 10719 N N . ALA D 1 173 ? 125.767 -22.556 -163.676 1.00 49.40 174 ALA D N 1
ATOM 10720 C CA . ALA D 1 173 ? 126.450 -23.824 -163.444 1.00 49.97 174 ALA D CA 1
ATOM 10721 C C . ALA D 1 173 ? 127.722 -23.583 -162.640 1.00 51.42 174 ALA D C 1
ATOM 10722 O O . ALA D 1 173 ? 128.571 -22.769 -163.004 1.00 51.41 174 ALA D O 1
ATOM 10724 N N . THR D 1 174 ? 127.833 -24.282 -161.521 1.00 53.77 175 THR D N 1
ATOM 10725 C CA . THR D 1 174 ? 129.005 -24.181 -160.658 1.00 54.97 175 THR D CA 1
ATOM 10726 C C . THR D 1 174 ? 129.221 -25.551 -160.065 1.00 54.72 175 THR D C 1
ATOM 10727 O O . THR D 1 174 ? 128.308 -26.376 -160.039 1.00 55.92 175 THR D O 1
ATOM 10731 N N . SER D 1 175 ? 130.437 -25.771 -159.596 1.00 54.61 176 SER D N 1
ATOM 10732 C CA . SER D 1 175 ? 130.865 -27.019 -158.994 1.00 53.61 176 SER D CA 1
ATOM 10733 C C . SER D 1 175 ? 130.558 -26.874 -157.498 1.00 51.62 176 SER D C 1
ATOM 10734 O O . SER D 1 175 ? 130.441 -27.834 -156.753 1.00 49.83 176 SER D O 1
ATOM 10737 N N . VAL D 1 176 ? 130.399 -25.623 -157.106 1.00 51.71 177 VAL D N 1
ATOM 10738 C CA . VAL D 1 176 ? 130.119 -25.207 -155.745 1.00 51.65 177 VAL D CA 1
ATOM 10739 C C . VAL D 1 176 ? 128.581 -25.169 -155.610 1.00 52.27 177 VAL D C 1
ATOM 10740 O O . VAL D 1 176 ? 127.892 -24.772 -156.559 1.00 52.72 177 VAL D O 1
ATOM 10744 N N . ARG D 1 177 ? 128.041 -25.559 -154.451 1.00 52.02 178 ARG D N 1
ATOM 10745 C CA . ARG D 1 177 ? 126.588 -25.596 -154.284 1.00 50.91 178 ARG D CA 1
ATOM 10746 C C . ARG D 1 177 ? 125.898 -24.566 -153.395 1.00 50.64 178 ARG D C 1
ATOM 10747 O O . ARG D 1 177 ? 124.677 -24.428 -153.462 1.00 51.67 178 ARG D O 1
ATOM 10755 N N . PHE D 1 178 ? 126.644 -23.819 -152.591 1.00 49.75 179 PHE D N 1
ATOM 10756 C CA . PHE D 1 178 ? 125.996 -22.871 -151.693 1.00 49.44 179 PHE D CA 1
ATOM 10757 C C . PHE D 1 178 ? 126.281 -21.395 -151.908 1.00 50.52 179 PHE D C 1
ATOM 10758 O O . PHE D 1 178 ? 127.358 -21.011 -152.359 1.00 51.47 179 PHE D O 1
ATOM 10766 N N . ASP D 1 179 ? 125.306 -20.565 -151.554 1.00 51.71 180 ASP D N 1
ATOM 10767 C CA . ASP D 1 179 ? 125.436 -19.132 -151.714 1.00 53.58 180 ASP D CA 1
ATOM 10768 C C . ASP D 1 179 ? 126.658 -18.537 -151.030 1.00 54.21 180 ASP D C 1
ATOM 10769 O O . ASP D 1 179 ? 127.153 -17.503 -151.450 1.00 54.67 180 ASP D O 1
ATOM 10774 N N . ASP D 1 180 ? 127.167 -19.185 -149.991 1.00 56.05 181 ASP D N 1
ATOM 10775 C CA . ASP D 1 180 ? 128.337 -18.643 -149.296 1.00 58.08 181 ASP D CA 1
ATOM 10776 C C . ASP D 1 180 ? 129.658 -19.027 -149.970 1.00 58.05 181 ASP D C 1
ATOM 10777 O O . ASP D 1 180 ? 130.735 -18.706 -149.465 1.00 58.88 181 ASP D O 1
ATOM 10782 N N . GLN D 1 181 ? 129.569 -19.711 -151.106 1.00 56.91 182 GLN D N 1
ATOM 10783 C CA . GLN D 1 181 ? 130.747 -20.137 -151.849 1.00 55.89 182 GLN D CA 1
ATOM 10784 C C . GLN D 1 181 ? 130.805 -19.429 -153.196 1.00 55.54 182 GLN D C 1
ATOM 10785 O O . GLN D 1 181 ? 131.561 -19.823 -154.065 1.00 55.64 182 GLN D O 1
ATOM 10791 N N . VAL D 1 182 ? 129.982 -18.398 -153.367 1.00 56.10 183 VAL D N 1
ATOM 10792 C CA . VAL D 1 182 ? 129.901 -17.642 -154.615 1.00 54.57 183 VAL D CA 1
ATOM 10793 C C . VAL D 1 182 ? 129.790 -16.141 -154.327 1.00 54.84 183 VAL D C 1
ATOM 10794 O O . VAL D 1 182 ? 129.410 -15.739 -153.228 1.00 55.25 183 VAL D O 1
ATOM 10798 N N . ASP D 1 183 ? 130.128 -15.312 -155.311 1.00 55.75 184 ASP D N 1
ATOM 10799 C CA . ASP D 1 183 ? 130.078 -13.858 -155.140 1.00 56.50 184 ASP D CA 1
ATOM 10800 C C . ASP D 1 183 ? 128.643 -13.376 -154.959 1.00 55.87 184 ASP D C 1
ATOM 10801 O O . ASP D 1 183 ? 127.776 -13.649 -155.785 1.00 54.39 184 ASP D O 1
ATOM 10806 N N . ALA D 1 184 ? 128.406 -12.641 -153.878 1.00 56.24 185 ALA D N 1
ATOM 10807 C CA . ALA D 1 184 ? 127.079 -12.127 -153.568 1.00 57.45 185 ALA D CA 1
ATOM 10808 C C . ALA D 1 184 ? 126.458 -11.317 -154.704 1.00 58.14 185 ALA D C 1
ATOM 10809 O O . ALA D 1 184 ? 125.286 -11.504 -155.039 1.00 59.85 185 ALA D O 1
ATOM 10811 N N . GLY D 1 185 ? 127.241 -10.413 -155.284 1.00 57.64 186 GLY D N 1
ATOM 10812 C CA . GLY D 1 185 ? 126.747 -9.587 -156.369 1.00 56.74 186 GLY D CA 1
ATOM 10813 C C . GLY D 1 185 ? 126.451 -10.328 -157.657 1.00 56.84 186 GLY D C 1
ATOM 10814 O O . GLY D 1 185 ? 125.469 -10.023 -158.327 1.00 58.26 186 GLY D O 1
ATOM 10815 N N . LEU D 1 186 ? 127.282 -11.300 -158.016 1.00 55.44 187 LEU D N 1
ATOM 10816 C CA . LEU D 1 186 ? 127.051 -12.036 -159.251 1.00 54.72 187 LEU D CA 1
ATOM 10817 C C . LEU D 1 186 ? 125.862 -12.970 -159.174 1.00 54.16 187 LEU D C 1
ATOM 10818 O O . LEU D 1 186 ? 125.079 -13.076 -160.112 1.00 54.98 187 LEU D O 1
ATOM 10823 N N . ILE D 1 187 ? 125.701 -13.644 -158.052 1.00 53.81 188 ILE D N 1
ATOM 10824 C CA . ILE D 1 187 ? 124.598 -14.563 -157.956 1.00 52.52 188 ILE D CA 1
ATOM 10825 C C . ILE D 1 187 ? 123.264 -13.836 -157.773 1.00 52.89 188 ILE D C 1
ATOM 10826 O O . ILE D 1 187 ? 122.208 -14.362 -158.144 1.00 51.96 188 ILE D O 1
ATOM 10831 N N . MET D 1 188 ? 123.313 -12.625 -157.225 1.00 52.07 189 MET D N 1
ATOM 10832 C CA . MET D 1 188 ? 122.110 -11.841 -157.039 1.00 52.78 189 MET D CA 1
ATOM 10833 C C . MET D 1 188 ? 121.700 -11.292 -158.407 1.00 52.56 189 MET D C 1
ATOM 10834 O O . MET D 1 188 ? 120.515 -11.059 -158.656 1.00 52.29 189 MET D O 1
ATOM 10839 N N . ASP D 1 189 ? 122.680 -11.105 -159.293 1.00 52.06 190 ASP D N 1
ATOM 10840 C CA . ASP D 1 189 ? 122.402 -10.586 -160.626 1.00 50.38 190 ASP D CA 1
ATOM 10841 C C . ASP D 1 189 ? 121.790 -11.699 -161.487 1.00 47.88 190 ASP D C 1
ATOM 10842 O O . ASP D 1 189 ? 120.903 -11.445 -162.316 1.00 46.65 190 ASP D O 1
ATOM 10847 N N . GLU D 1 190 ? 122.248 -12.932 -161.284 1.00 45.17 191 GLU D N 1
ATOM 10848 C CA . GLU D 1 190 ? 121.704 -14.063 -162.027 1.00 44.94 191 GLU D CA 1
ATOM 10849 C C . GLU D 1 190 ? 120.280 -14.309 -161.566 1.00 43.71 191 GLU D C 1
ATOM 10850 O O . GLU D 1 190 ? 119.413 -14.679 -162.352 1.00 42.56 191 GLU D O 1
ATOM 10856 N N . ALA D 1 191 ? 120.058 -14.092 -160.274 1.00 43.74 192 ALA D N 1
ATOM 10857 C CA . ALA D 1 191 ? 118.755 -14.258 -159.650 1.00 42.01 192 ALA D CA 1
ATOM 10858 C C . ALA D 1 191 ? 117.779 -13.245 -160.236 1.00 42.18 192 ALA D C 1
ATOM 10859 O O . ALA D 1 191 ? 116.591 -13.540 -160.430 1.00 43.58 192 ALA D O 1
ATOM 10861 N N . ALA D 1 192 ? 118.286 -12.051 -160.515 1.00 40.99 193 ALA D N 1
ATOM 10862 C CA . ALA D 1 192 ? 117.470 -10.985 -161.078 1.00 40.81 193 ALA D CA 1
ATOM 10863 C C . ALA D 1 192 ? 117.106 -11.297 -162.537 1.00 41.63 193 ALA D C 1
ATOM 10864 O O . ALA D 1 192 ? 115.976 -11.055 -162.978 1.00 40.89 193 ALA D O 1
ATOM 10866 N N . LYS D 1 193 ? 118.066 -11.828 -163.288 1.00 41.77 194 LYS D N 1
ATOM 10867 C CA . LYS D 1 193 ? 117.811 -12.159 -164.679 1.00 41.64 194 LYS D CA 1
ATOM 10868 C C . LYS D 1 193 ? 116.728 -13.227 -164.733 1.00 42.90 194 LYS D C 1
ATOM 10869 O O . LYS D 1 193 ? 115.859 -13.213 -165.601 1.00 44.99 194 LYS D O 1
ATOM 10875 N N . TYR D 1 194 ? 116.787 -14.146 -163.779 1.00 44.49 195 TYR D N 1
ATOM 10876 C CA . TYR D 1 194 ? 115.837 -15.246 -163.668 1.00 44.07 195 TYR D CA 1
ATOM 10877 C C . TYR D 1 194 ? 114.427 -14.722 -163.381 1.00 44.28 195 TYR D C 1
ATOM 10878 O O . TYR D 1 194 ? 113.465 -15.042 -164.087 1.00 43.64 195 TYR D O 1
ATOM 10887 N N . TYR D 1 195 ? 114.309 -13.928 -162.321 1.00 43.33 196 TYR D N 1
ATOM 10888 C CA . TYR D 1 195 ? 113.026 -13.381 -161.929 1.00 42.65 196 TYR D CA 1
ATOM 10889 C C . TYR D 1 195 ? 112.423 -12.535 -163.056 1.00 43.14 196 TYR D C 1
ATOM 10890 O O . TYR D 1 195 ? 111.256 -12.708 -163.420 1.00 43.58 196 TYR D O 1
ATOM 10899 N N . ALA D 1 196 ? 113.226 -11.631 -163.609 1.00 42.39 197 ALA D N 1
ATOM 10900 C CA . ALA D 1 196 ? 112.774 -10.740 -164.666 1.00 41.82 197 ALA D CA 1
ATOM 10901 C C . ALA D 1 196 ? 112.241 -11.436 -165.920 1.00 41.46 197 ALA D C 1
ATOM 10902 O O . ALA D 1 196 ? 111.272 -10.971 -166.531 1.00 41.19 197 ALA D O 1
ATOM 10904 N N . ASN D 1 197 ? 112.857 -12.543 -166.311 1.00 40.30 198 ASN D N 1
ATOM 10905 C CA . ASN D 1 197 ? 112.418 -13.229 -167.514 1.00 40.94 198 ASN D CA 1
ATOM 10906 C C . ASN D 1 197 ? 111.365 -14.305 -167.332 1.00 42.85 198 ASN D C 1
ATOM 10907 O O . ASN D 1 197 ? 110.706 -14.701 -168.300 1.00 41.70 198 ASN D O 1
ATOM 10912 N N . ILE D 1 198 ? 111.190 -14.764 -166.094 1.00 45.04 199 ILE D N 1
ATOM 10913 C CA . ILE D 1 198 ? 110.220 -15.811 -165.827 1.00 45.82 199 ILE D CA 1
ATOM 10914 C C . ILE D 1 198 ? 109.095 -15.423 -164.895 1.00 47.13 199 ILE D C 1
ATOM 10915 O O . ILE D 1 198 ? 107.935 -15.684 -165.203 1.00 47.23 199 ILE D O 1
ATOM 10920 N N . LEU D 1 199 ? 109.431 -14.790 -163.775 1.00 48.76 200 LEU D N 1
ATOM 10921 C CA . LEU D 1 199 ? 108.439 -14.430 -162.758 1.00 50.18 200 LEU D CA 1
ATOM 10922 C C . LEU D 1 199 ? 107.799 -13.052 -162.821 1.00 51.48 200 LEU D C 1
ATOM 10923 O O . LEU D 1 199 ? 106.814 -12.797 -162.127 1.00 53.31 200 LEU D O 1
ATOM 10928 N N . MET D 1 200 ? 108.344 -12.161 -163.633 1.00 51.79 201 MET D N 1
ATOM 10929 C CA . MET D 1 200 ? 107.799 -10.810 -163.741 1.00 51.66 201 MET D CA 1
ATOM 10930 C C . MET D 1 200 ? 106.275 -10.746 -163.924 1.00 50.75 201 MET D C 1
ATOM 10931 O O . MET D 1 200 ? 105.602 -9.922 -163.295 1.00 51.09 201 MET D O 1
ATOM 10936 N N . PRO D 1 201 ? 105.709 -11.619 -164.781 1.00 49.50 202 PRO D N 1
ATOM 10937 C CA . PRO D 1 201 ? 104.258 -11.644 -165.037 1.00 49.01 202 PRO D CA 1
ATOM 10938 C C . PRO D 1 201 ? 103.407 -11.888 -163.794 1.00 49.54 202 PRO D C 1
ATOM 10939 O O . PRO D 1 201 ? 102.241 -11.491 -163.741 1.00 50.24 202 PRO D O 1
ATOM 10943 N N . PHE D 1 202 ? 103.993 -12.569 -162.813 1.00 49.08 203 PHE D N 1
ATOM 10944 C CA . PHE D 1 202 ? 103.285 -12.942 -161.602 1.00 48.05 203 PHE D CA 1
ATOM 10945 C C . PHE D 1 202 ? 103.754 -12.220 -160.360 1.00 48.65 203 PHE D C 1
ATOM 10946 O O . PHE D 1 202 ? 103.734 -12.787 -159.275 1.00 49.27 203 PHE D O 1
ATOM 10954 N N . SER D 1 203 ? 104.171 -10.972 -160.504 1.00 50.10 204 SER D N 1
ATOM 10955 C CA . SER D 1 203 ? 104.647 -10.231 -159.350 1.00 52.95 204 SER D CA 1
ATOM 10956 C C . SER D 1 203 ? 103.595 -10.114 -158.256 1.00 53.62 204 SER D C 1
ATOM 10957 O O . SER D 1 203 ? 103.924 -10.193 -157.069 1.00 52.92 204 SER D O 1
ATOM 10960 N N . ASN D 1 204 ? 102.335 -9.936 -158.645 1.00 54.30 205 ASN D N 1
ATOM 10961 C CA . ASN D 1 204 ? 101.267 -9.811 -157.658 1.00 54.13 205 ASN D CA 1
ATOM 10962 C C . ASN D 1 204 ? 101.060 -11.107 -156.871 1.00 53.39 205 ASN D C 1
ATOM 10963 O O . ASN D 1 204 ? 100.774 -11.069 -155.669 1.00 53.90 205 ASN D O 1
ATOM 10968 N N . LEU D 1 205 ? 101.216 -12.249 -157.539 1.00 50.23 206 LEU D N 1
ATOM 10969 C CA . LEU D 1 205 ? 101.092 -13.538 -156.865 1.00 47.14 206 LEU D CA 1
ATOM 10970 C C . LEU D 1 205 ? 102.297 -13.775 -155.948 1.00 47.30 206 LEU D C 1
ATOM 10971 O O . LEU D 1 205 ? 102.181 -14.413 -154.908 1.00 48.42 206 LEU D O 1
ATOM 10976 N N . ILE D 1 206 ? 103.454 -13.258 -156.332 1.00 47.15 207 ILE D N 1
ATOM 10977 C CA . ILE D 1 206 ? 104.648 -13.415 -155.527 1.00 48.34 207 ILE D CA 1
ATOM 10978 C C . ILE D 1 206 ? 104.461 -12.746 -154.158 1.00 49.91 207 ILE D C 1
ATOM 10979 O O . ILE D 1 206 ? 104.780 -13.334 -153.133 1.00 51.39 207 ILE D O 1
ATOM 10984 N N . THR D 1 207 ? 103.945 -11.521 -154.147 1.00 50.67 208 THR D N 1
ATOM 10985 C CA . THR D 1 207 ? 103.721 -10.778 -152.910 1.00 51.58 208 THR D CA 1
ATOM 10986 C C . THR D 1 207 ? 102.728 -11.530 -152.023 1.00 52.23 208 THR D C 1
ATOM 10987 O O . THR D 1 207 ? 102.953 -11.711 -150.822 1.00 52.33 208 THR D O 1
ATOM 10991 N N . LYS D 1 208 ? 101.621 -11.960 -152.620 1.00 52.33 209 LYS D N 1
ATOM 10992 C CA . LYS D 1 208 ? 100.611 -12.685 -151.873 1.00 53.39 209 LYS D CA 1
ATOM 10993 C C . LYS D 1 208 ? 101.223 -13.918 -151.236 1.00 53.74 209 LYS D C 1
ATOM 10994 O O . LYS D 1 208 ? 101.036 -14.169 -150.043 1.00 54.83 209 LYS D O 1
ATOM 11000 N N . LYS D 1 209 ? 101.968 -14.683 -152.026 1.00 53.29 210 LYS D N 1
ATOM 11001 C CA . LYS D 1 209 ? 102.588 -15.895 -151.521 1.00 52.27 210 LYS D CA 1
ATOM 11002 C C . LYS D 1 209 ? 103.600 -15.586 -150.437 1.00 53.13 210 LYS D C 1
ATOM 11003 O O . LYS D 1 209 ? 103.716 -16.329 -149.469 1.00 52.66 210 LYS D O 1
ATOM 11009 N N . LEU D 1 210 ? 104.345 -14.497 -150.593 1.00 54.10 211 LEU D N 1
ATOM 11010 C CA . LEU D 1 210 ? 105.327 -14.147 -149.582 1.00 55.68 211 LEU D CA 1
ATOM 11011 C C . LEU D 1 210 ? 104.631 -13.765 -148.287 1.00 57.59 211 LEU D C 1
ATOM 11012 O O . LEU D 1 210 ? 105.132 -14.068 -147.208 1.00 57.85 211 LEU D O 1
ATOM 11017 N N . ASP D 1 211 ? 103.470 -13.118 -148.403 1.00 59.91 212 ASP D N 1
ATOM 11018 C CA . ASP D 1 211 ? 102.662 -12.708 -147.247 1.00 62.06 212 ASP D CA 1
ATOM 11019 C C . ASP D 1 211 ? 102.072 -13.919 -146.526 1.00 62.43 212 ASP D C 1
ATOM 11020 O O . ASP D 1 211 ? 102.084 -13.993 -145.305 1.00 62.40 212 ASP D O 1
ATOM 11025 N N . GLU D 1 212 ? 101.529 -14.849 -147.298 1.00 62.74 213 GLU D N 1
ATOM 11026 C CA . GLU D 1 212 ? 100.963 -16.068 -146.763 1.00 63.79 213 GLU D CA 1
ATOM 11027 C C . GLU D 1 212 ? 102.036 -16.741 -145.907 1.00 64.69 213 GLU D C 1
ATOM 11028 O O . GLU D 1 212 ? 101.795 -17.100 -144.759 1.00 65.52 213 GLU D O 1
ATOM 11034 N N . ILE D 1 213 ? 103.230 -16.881 -146.473 1.00 65.46 214 ILE D N 1
ATOM 11035 C CA . ILE D 1 213 ? 104.372 -17.482 -145.792 1.00 66.70 214 ILE D CA 1
ATOM 11036 C C . ILE D 1 213 ? 104.766 -16.634 -144.585 1.00 68.03 214 ILE D C 1
ATOM 11037 O O . ILE D 1 213 ? 105.248 -17.148 -143.577 1.00 68.82 214 ILE D O 1
ATOM 11042 N N . GLN D 1 214 ? 104.552 -15.330 -144.705 1.00 70.03 215 GLN D N 1
ATOM 11043 C CA . GLN D 1 214 ? 104.850 -14.380 -143.641 1.00 73.20 215 GLN D CA 1
ATOM 11044 C C . GLN D 1 214 ? 103.882 -14.538 -142.451 1.00 74.06 215 GLN D C 1
ATOM 11045 O O . GLN D 1 214 ? 104.315 -14.570 -141.297 1.00 74.05 215 GLN D O 1
ATOM 11051 N N . LYS D 1 215 ? 102.580 -14.626 -142.745 1.00 74.35 216 LYS D N 1
ATOM 11052 C CA . LYS D 1 215 ? 101.535 -14.808 -141.732 1.00 74.60 216 LYS D CA 1
ATOM 11053 C C . LYS D 1 215 ? 101.744 -16.137 -140.995 1.00 74.03 216 LYS D C 1
ATOM 11054 O O . LYS D 1 215 ? 101.906 -16.153 -139.777 1.00 74.42 216 LYS D O 1
ATOM 11060 N N . ILE D 1 216 ? 101.727 -17.242 -141.742 1.00 72.61 217 ILE D N 1
ATOM 11061 C CA . ILE D 1 216 ? 101.953 -18.583 -141.191 1.00 71.77 217 ILE D CA 1
ATOM 11062 C C . ILE D 1 216 ? 103.212 -18.554 -140.319 1.00 71.45 217 ILE D C 1
ATOM 11063 O O . ILE D 1 216 ? 103.443 -19.437 -139.493 1.00 71.31 217 ILE D O 1
ATOM 11068 N N . ASN D 1 217 ? 104.026 -17.529 -140.537 1.00 70.77 218 ASN D N 1
ATOM 11069 C CA . ASN D 1 217 ? 105.283 -17.326 -139.830 1.00 70.27 218 ASN D CA 1
ATOM 11070 C C . ASN D 1 217 ? 106.254 -18.508 -139.968 1.00 69.86 218 ASN D C 1
ATOM 11071 O O . ASN D 1 217 ? 106.836 -18.976 -138.984 1.00 69.34 218 ASN D O 1
ATOM 11076 N N . LEU D 1 218 ? 106.428 -18.965 -141.209 1.00 68.68 219 LEU D N 1
ATOM 11077 C CA . LEU D 1 218 ? 107.328 -20.072 -141.532 1.00 66.22 219 LEU D CA 1
ATOM 11078 C C . LEU D 1 218 ? 108.758 -19.727 -141.213 1.00 64.29 219 LEU D C 1
ATOM 11079 O O . LEU D 1 218 ? 109.215 -18.640 -141.531 1.00 63.69 219 LEU D O 1
ATOM 11084 N N . ALA D 1 219 ? 109.464 -20.665 -140.598 1.00 62.51 220 ALA D N 1
ATOM 11085 C CA . ALA D 1 219 ? 110.858 -20.460 -140.263 1.00 61.78 220 ALA D CA 1
ATOM 11086 C C . ALA D 1 219 ? 111.706 -20.990 -141.424 1.00 62.24 220 ALA D C 1
ATOM 11087 O O . ALA D 1 219 ? 111.822 -22.206 -141.626 1.00 63.42 220 ALA D O 1
ATOM 11089 N N . ILE D 1 220 ? 112.293 -20.073 -142.188 1.00 59.99 221 ILE D N 1
ATOM 11090 C CA . ILE D 1 220 ? 113.133 -20.441 -143.321 1.00 57.54 221 ILE D CA 1
ATOM 11091 C C . ILE D 1 220 ? 114.609 -20.257 -142.987 1.00 56.75 221 ILE D C 1
ATOM 11092 O O . ILE D 1 220 ? 115.080 -19.130 -142.851 1.00 56.20 221 ILE D O 1
ATOM 11097 N N . LYS D 1 221 ? 115.337 -21.360 -142.843 1.00 55.28 222 LYS D N 1
ATOM 11098 C CA . LYS D 1 221 ? 116.764 -21.275 -142.544 1.00 54.73 222 LYS D CA 1
ATOM 11099 C C . LYS D 1 221 ? 117.576 -21.571 -143.797 1.00 52.53 222 LYS D C 1
ATOM 11100 O O . LYS D 1 221 ? 118.755 -21.231 -143.875 1.00 52.63 222 LYS D O 1
ATOM 11106 N N . THR D 1 222 ? 116.930 -22.172 -144.789 1.00 49.27 223 THR D N 1
ATOM 11107 C CA . THR D 1 222 ? 117.600 -22.546 -146.019 1.00 46.98 223 THR D CA 1
ATOM 11108 C C . THR D 1 222 ? 116.609 -22.636 -147.180 1.00 46.47 223 THR D C 1
ATOM 11109 O O . THR D 1 222 ? 115.486 -23.111 -147.005 1.00 46.48 223 THR D O 1
ATOM 11113 N N . ILE D 1 223 ? 117.014 -22.179 -148.361 1.00 44.40 224 ILE D N 1
ATOM 11114 C CA . ILE D 1 223 ? 116.153 -22.285 -149.533 1.00 43.02 224 ILE D CA 1
ATOM 11115 C C . ILE D 1 223 ? 116.924 -23.097 -150.573 1.00 42.81 224 ILE D C 1
ATOM 11116 O O . ILE D 1 223 ? 118.046 -22.744 -150.930 1.00 44.44 224 ILE D O 1
ATOM 11121 N N . ALA D 1 224 ? 116.329 -24.176 -151.065 1.00 41.34 225 ALA D N 1
ATOM 11122 C CA . ALA D 1 224 ? 116.989 -25.014 -152.053 1.00 40.37 225 ALA D CA 1
ATOM 11123 C C . ALA D 1 224 ? 116.150 -25.064 -153.323 1.00 41.60 225 ALA D C 1
ATOM 11124 O O . ALA D 1 224 ? 115.233 -25.895 -153.450 1.00 43.07 225 ALA D O 1
ATOM 11126 N N . PRO D 1 225 ? 116.461 -24.182 -154.288 1.00 40.80 226 PRO D N 1
ATOM 11127 C CA . PRO D 1 225 ? 115.767 -24.073 -155.574 1.00 40.37 226 PRO D CA 1
ATOM 11128 C C . PRO D 1 225 ? 116.031 -25.263 -156.467 1.00 41.22 226 PRO D C 1
ATOM 11129 O O . PRO D 1 225 ? 116.873 -26.108 -156.155 1.00 41.31 226 PRO D O 1
ATOM 11133 N N . SER D 1 226 ? 115.345 -25.313 -157.601 1.00 41.89 227 SER D N 1
ATOM 11134 C CA . SER D 1 226 ? 115.553 -26.420 -158.519 1.00 43.36 227 SER D CA 1
ATOM 11135 C C . SER D 1 226 ? 116.600 -26.046 -159.572 1.00 43.70 227 SER D C 1
ATOM 11136 O O . SER D 1 226 ? 116.946 -26.874 -160.439 1.00 44.91 227 SER D O 1
ATOM 11139 N N . HIS D 1 227 ? 117.104 -24.812 -159.499 1.00 42.02 228 HIS D N 1
ATOM 11140 C CA . HIS D 1 227 ? 118.132 -24.353 -160.439 1.00 40.12 228 HIS D CA 1
ATOM 11141 C C . HIS D 1 227 ? 119.100 -23.484 -159.679 1.00 40.51 228 HIS D C 1
ATOM 11142 O O . HIS D 1 227 ? 118.667 -22.592 -158.923 1.00 39.33 228 HIS D O 1
ATOM 11149 N N . GLY D 1 228 ? 120.397 -23.745 -159.865 1.00 39.46 229 GLY D N 1
ATOM 11150 C CA . GLY D 1 228 ? 121.407 -22.918 -159.229 1.00 40.79 229 GLY D CA 1
ATOM 11151 C C . GLY D 1 228 ? 121.880 -23.194 -157.817 1.00 42.18 229 GLY D C 1
ATOM 11152 O O . GLY D 1 228 ? 121.875 -24.329 -157.333 1.00 45.00 229 GLY D O 1
ATOM 11153 N N . ILE D 1 229 ? 122.304 -22.122 -157.164 1.00 41.99 230 ILE D N 1
ATOM 11154 C CA . ILE D 1 229 ? 122.830 -22.160 -155.809 1.00 43.14 230 ILE D CA 1
ATOM 11155 C C . ILE D 1 229 ? 121.770 -22.348 -154.708 1.00 43.95 230 ILE D C 1
ATOM 11156 O O . ILE D 1 229 ? 120.607 -21.942 -154.867 1.00 45.15 230 ILE D O 1
ATOM 11161 N N . ILE D 1 230 ? 122.181 -22.965 -153.600 1.00 43.29 231 ILE D N 1
ATOM 11162 C CA . ILE D 1 230 ? 121.302 -23.196 -152.447 1.00 43.62 231 ILE D CA 1
ATOM 11163 C C . ILE D 1 230 ? 121.510 -22.058 -151.450 1.00 43.81 231 ILE D C 1
ATOM 11164 O O . ILE D 1 230 ? 122.618 -21.845 -151.000 1.00 44.25 231 ILE D O 1
ATOM 11169 N N . TRP D 1 231 ? 120.462 -21.326 -151.099 1.00 45.56 232 TRP D N 1
ATOM 11170 C CA . TRP D 1 231 ? 120.612 -20.228 -150.146 1.00 47.70 232 TRP D CA 1
ATOM 11171 C C . TRP D 1 231 ? 120.654 -20.791 -148.730 1.00 50.94 232 TRP D C 1
ATOM 11172 O O . TRP D 1 231 ? 119.618 -21.002 -148.099 1.00 52.56 232 TRP D O 1
ATOM 11183 N N . ARG D 1 232 ? 121.857 -21.035 -148.235 1.00 53.86 233 ARG D N 1
ATOM 11184 C CA . ARG D 1 232 ? 122.047 -21.600 -146.906 1.00 55.98 233 ARG D CA 1
ATOM 11185 C C . ARG D 1 232 ? 122.522 -20.567 -145.889 1.00 58.47 233 ARG D C 1
ATOM 11186 O O . ARG D 1 232 ? 122.182 -20.641 -144.710 1.00 60.19 233 ARG D O 1
ATOM 11194 N N . LYS D 1 233 ? 123.309 -19.600 -146.336 1.00 60.48 234 LYS D N 1
ATOM 11195 C CA . LYS D 1 233 ? 123.816 -18.590 -145.417 1.00 62.54 234 LYS D CA 1
ATOM 11196 C C . LYS D 1 233 ? 122.904 -17.382 -145.233 1.00 62.99 234 LYS D C 1
ATOM 11197 O O . LYS D 1 233 ? 122.858 -16.809 -144.150 1.00 63.55 234 LYS D O 1
ATOM 11203 N N . ASP D 1 234 ? 122.184 -16.983 -146.278 1.00 63.05 235 ASP D N 1
ATOM 11204 C CA . ASP D 1 234 ? 121.323 -15.809 -146.162 1.00 62.14 235 ASP D CA 1
ATOM 11205 C C . ASP D 1 234 ? 120.083 -15.816 -147.046 1.00 61.24 235 ASP D C 1
ATOM 11206 O O . ASP D 1 234 ? 120.005 -15.071 -148.023 1.00 60.85 235 ASP D O 1
ATOM 11211 N N . PRO D 1 235 ? 119.092 -16.655 -146.715 1.00 60.37 236 PRO D N 1
ATOM 11212 C CA . PRO D 1 235 ? 117.845 -16.745 -147.483 1.00 59.80 236 PRO D CA 1
ATOM 11213 C C . PRO D 1 235 ? 117.092 -15.413 -147.433 1.00 59.63 236 PRO D C 1
ATOM 11214 O O . PRO D 1 235 ? 116.298 -15.086 -148.320 1.00 60.21 236 PRO D O 1
ATOM 11218 N N . GLY D 1 236 ? 117.348 -14.646 -146.383 1.00 58.59 237 GLY D N 1
ATOM 11219 C CA . GLY D 1 236 ? 116.679 -13.374 -146.229 1.00 57.57 237 GLY D CA 1
ATOM 11220 C C . GLY D 1 236 ? 116.914 -12.431 -147.384 1.00 57.92 237 GLY D C 1
ATOM 11221 O O . GLY D 1 236 ? 115.984 -11.755 -147.817 1.00 58.17 237 GLY D O 1
ATOM 11222 N N . ARG D 1 237 ? 118.147 -12.384 -147.888 1.00 57.89 238 ARG D N 1
ATOM 11223 C CA . ARG D 1 237 ? 118.496 -11.492 -148.992 1.00 57.51 238 ARG D CA 1
ATOM 11224 C C . ARG D 1 237 ? 117.641 -11.771 -150.228 1.00 54.44 238 ARG D C 1
ATOM 11225 O O . ARG D 1 237 ? 117.061 -10.858 -150.810 1.00 54.07 238 ARG D O 1
ATOM 11233 N N . ILE D 1 238 ? 117.548 -13.036 -150.613 1.00 51.56 239 ILE D N 1
ATOM 11234 C CA . ILE D 1 238 ? 116.768 -13.397 -151.779 1.00 50.07 239 ILE D CA 1
ATOM 11235 C C . ILE D 1 238 ? 115.256 -13.246 -151.550 1.00 50.77 239 ILE D C 1
ATOM 11236 O O . ILE D 1 238 ? 114.508 -12.952 -152.494 1.00 49.97 239 ILE D O 1
ATOM 11241 N N . ILE D 1 239 ? 114.804 -13.434 -150.308 1.00 50.49 240 ILE D N 1
ATOM 11242 C CA . ILE D 1 239 ? 113.388 -13.260 -149.994 1.00 50.20 240 ILE D CA 1
ATOM 11243 C C . ILE D 1 239 ? 113.074 -11.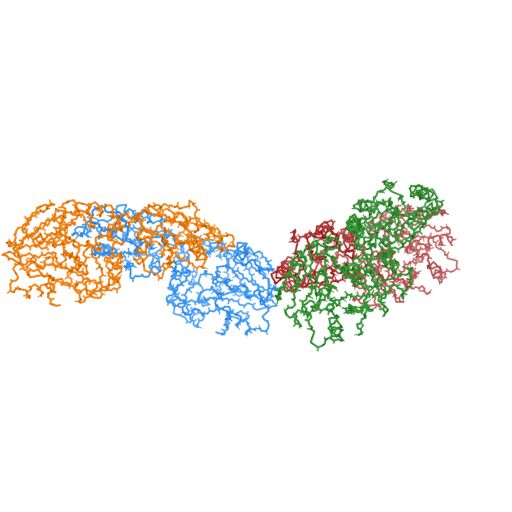747 -150.086 1.00 50.58 240 ILE D C 1
ATOM 11244 O O . ILE D 1 239 ? 112.077 -11.351 -150.692 1.00 49.43 240 ILE D O 1
ATOM 11249 N N . GLU D 1 240 ? 113.930 -10.916 -149.488 1.00 51.20 241 GLU D N 1
ATOM 11250 C CA . GLU D 1 240 ? 113.743 -9.468 -149.505 1.00 53.42 241 GLU D CA 1
ATOM 11251 C C . GLU D 1 240 ? 113.758 -8.970 -150.952 1.00 53.56 241 GLU D C 1
ATOM 11252 O O . GLU D 1 240 ? 112.961 -8.091 -151.336 1.00 53.43 241 GLU D O 1
ATOM 11258 N N . ALA D 1 241 ? 114.674 -9.528 -151.747 1.00 51.88 242 ALA D N 1
ATOM 11259 C CA . ALA D 1 241 ? 114.807 -9.150 -153.155 1.00 49.26 242 ALA D CA 1
ATOM 11260 C C . ALA D 1 241 ? 113.510 -9.433 -153.910 1.00 48.97 242 ALA D C 1
ATOM 11261 O O . ALA D 1 241 ? 113.016 -8.570 -154.637 1.00 50.08 242 ALA D O 1
ATOM 11263 N N . TYR D 1 242 ? 112.965 -10.639 -153.742 1.00 47.11 243 TYR D N 1
ATOM 11264 C CA . TYR D 1 242 ? 111.727 -11.018 -154.403 1.00 44.85 243 TYR D CA 1
ATOM 11265 C C . TYR D 1 242 ? 110.599 -10.086 -154.016 1.00 45.54 243 TYR D C 1
ATOM 11266 O O . TYR D 1 242 ? 109.753 -9.738 -154.841 1.00 46.37 243 TYR D O 1
ATOM 11275 N N . ALA D 1 243 ? 110.585 -9.677 -152.754 1.00 46.30 244 ALA D N 1
ATOM 11276 C CA . ALA D 1 243 ? 109.553 -8.775 -152.271 1.00 46.49 244 ALA D CA 1
ATOM 11277 C C . ALA D 1 243 ? 109.688 -7.425 -152.967 1.00 47.69 244 ALA D C 1
ATOM 11278 O O . ALA D 1 243 ? 108.690 -6.868 -153.424 1.00 48.04 244 ALA D O 1
ATOM 11280 N N . ARG D 1 244 ? 110.916 -6.908 -153.056 1.00 49.14 245 ARG D N 1
ATOM 11281 C CA . ARG D 1 244 ? 111.151 -5.622 -153.714 1.00 50.39 245 ARG D CA 1
ATOM 11282 C C . ARG D 1 244 ? 110.808 -5.683 -155.194 1.00 49.35 245 ARG D C 1
ATOM 11283 O O . ARG D 1 244 ? 110.166 -4.772 -155.722 1.00 49.76 245 ARG D O 1
ATOM 11291 N N . TRP D 1 245 ? 111.238 -6.745 -155.871 1.00 47.72 246 TRP D N 1
ATOM 11292 C CA . TRP D 1 245 ? 110.951 -6.881 -157.295 1.00 46.63 246 TRP D CA 1
ATOM 11293 C C . TRP D 1 245 ? 109.463 -7.049 -157.591 1.00 46.79 246 TRP D C 1
ATOM 11294 O O . TRP D 1 245 ? 108.955 -6.523 -158.586 1.00 47.51 246 TRP D O 1
ATOM 11305 N N . ALA D 1 246 ? 108.765 -7.793 -156.742 1.00 47.26 247 ALA D N 1
ATOM 11306 C CA . ALA D 1 246 ? 107.342 -8.021 -156.935 1.00 47.83 247 ALA D CA 1
ATOM 11307 C C . ALA D 1 246 ? 106.533 -6.753 -156.647 1.00 48.97 247 ALA D C 1
ATOM 11308 O O . ALA D 1 246 ? 105.502 -6.512 -157.285 1.00 48.56 247 ALA D O 1
ATOM 11310 N N . GLU D 1 247 ? 107.005 -5.944 -155.698 1.00 50.35 248 GLU D N 1
ATOM 11311 C CA . GLU D 1 247 ? 106.326 -4.700 -155.351 1.00 53.11 248 GLU D CA 1
ATOM 11312 C C . GLU D 1 247 ? 106.341 -3.799 -156.582 1.00 53.11 248 GLU D C 1
ATOM 11313 O O . GLU D 1 247 ? 105.340 -3.171 -156.910 1.00 52.55 248 GLU D O 1
ATOM 11319 N N . GLY D 1 248 ? 107.487 -3.749 -157.260 1.00 52.70 249 GLY D N 1
ATOM 11320 C CA . GLY D 1 248 ? 107.611 -2.961 -158.470 1.00 52.60 249 GLY D CA 1
ATOM 11321 C C . GLY D 1 248 ? 107.852 -1.481 -158.298 1.00 53.80 249 GLY D C 1
ATOM 11322 O O . GLY D 1 248 ? 107.624 -0.709 -159.225 1.00 53.51 249 GLY D O 1
ATOM 11323 N N . GLN D 1 249 ? 108.314 -1.082 -157.121 1.00 55.91 250 GLN D N 1
ATOM 11324 C CA . GLN D 1 249 ? 108.575 0.325 -156.840 1.00 58.09 250 GLN D CA 1
ATOM 11325 C C . GLN D 1 249 ? 109.561 0.829 -157.891 1.00 57.95 250 GLN D C 1
ATOM 11326 O O . GLN D 1 249 ? 109.382 1.896 -158.473 1.00 58.79 250 GLN D O 1
ATOM 11332 N N . GLY D 1 250 ? 110.599 0.037 -158.136 1.00 57.25 251 GLY D N 1
ATOM 11333 C CA . GLY D 1 250 ? 111.598 0.389 -159.126 1.00 55.39 251 GLY D CA 1
ATOM 11334 C C . GLY D 1 250 ? 112.676 1.301 -158.602 1.00 54.03 251 GLY D C 1
ATOM 11335 O O . GLY D 1 250 ? 112.770 1.519 -157.413 1.00 54.73 251 GLY D O 1
ATOM 11336 N N . LYS D 1 251 ? 113.508 1.813 -159.501 1.00 53.88 252 LYS D N 1
ATOM 11337 C CA . LYS D 1 251 ? 114.581 2.742 -159.153 1.00 52.75 252 LYS D CA 1
ATOM 11338 C C . LYS D 1 251 ? 114.564 3.840 -160.202 1.00 51.33 252 LYS D C 1
ATOM 11339 O O . LYS D 1 251 ? 113.965 3.678 -161.269 1.00 50.06 252 LYS D O 1
ATOM 11345 N N . ALA D 1 252 ? 115.211 4.961 -159.893 1.00 50.65 253 ALA D N 1
ATOM 11346 C CA . ALA D 1 252 ? 115.281 6.100 -160.823 1.00 48.52 253 ALA D CA 1
ATOM 11347 C C . ALA D 1 252 ? 116.178 5.723 -161.992 1.00 46.90 253 ALA D C 1
ATOM 11348 O O . ALA D 1 252 ? 117.217 6.333 -162.206 1.00 46.11 253 ALA D O 1
ATOM 11350 N N . LYS D 1 253 ? 115.748 4.720 -162.748 1.00 45.87 254 LYS D N 1
ATOM 11351 C CA . LYS D 1 253 ? 116.497 4.198 -163.873 1.00 44.45 254 LYS D CA 1
ATOM 11352 C C . LYS D 1 253 ? 115.612 4.055 -165.102 1.00 42.85 254 LYS D C 1
ATOM 11353 O O . LYS D 1 253 ? 114.411 3.804 -164.980 1.00 42.46 254 LYS D O 1
ATOM 11359 N N . ALA D 1 254 ? 116.198 4.208 -166.286 1.00 41.07 255 ALA D N 1
ATOM 11360 C CA . ALA D 1 254 ? 115.430 4.061 -167.512 1.00 39.52 255 ALA D CA 1
ATOM 11361 C C . ALA D 1 254 ? 116.235 3.230 -168.485 1.00 39.76 255 ALA D C 1
ATOM 11362 O O . ALA D 1 254 ? 117.468 3.357 -168.569 1.00 41.41 255 ALA D O 1
ATOM 11364 N N . VAL D 1 255 ? 115.533 2.375 -169.220 1.00 38.21 256 VAL D N 1
ATOM 11365 C CA . VAL D 1 255 ? 116.162 1.507 -170.212 1.00 37.24 256 VAL D CA 1
ATOM 11366 C C . VAL D 1 255 ? 115.721 1.974 -171.597 1.00 37.91 256 VAL D C 1
ATOM 11367 O O . VAL D 1 255 ? 114.511 2.145 -171.827 1.00 37.88 256 VAL D O 1
ATOM 11371 N N . ILE D 1 256 ? 116.681 2.203 -172.499 1.00 37.27 257 ILE D N 1
ATOM 11372 C CA . ILE D 1 256 ? 116.350 2.618 -173.861 1.00 37.39 257 ILE D CA 1
ATOM 11373 C C . ILE D 1 256 ? 116.798 1.490 -174.779 1.00 38.01 257 ILE D C 1
ATOM 11374 O O . ILE D 1 256 ? 117.991 1.190 -174.849 1.00 39.23 257 ILE D O 1
ATOM 11379 N N . ALA D 1 257 ? 115.848 0.869 -175.472 1.00 38.49 258 ALA D N 1
ATOM 11380 C CA . ALA D 1 257 ? 116.135 -0.220 -176.405 1.00 38.19 258 ALA D CA 1
ATOM 11381 C C . ALA D 1 257 ? 115.742 0.279 -177.799 1.00 38.63 258 ALA D C 1
ATOM 11382 O O . ALA D 1 257 ? 114.672 0.881 -177.958 1.00 38.89 258 ALA D O 1
ATOM 11384 N N . TYR D 1 258 ? 116.569 0.024 -178.811 1.00 39.01 259 TYR D N 1
ATOM 11385 C CA . TYR D 1 258 ? 116.236 0.503 -180.161 1.00 38.49 259 TYR D CA 1
ATOM 11386 C C . TYR D 1 258 ? 117.158 -0.105 -181.196 1.00 38.32 259 TYR D C 1
ATOM 11387 O O . TYR D 1 258 ? 117.947 -0.998 -180.893 1.00 39.19 259 TYR D O 1
ATOM 11396 N N . ASP D 1 259 ? 117.024 0.386 -182.422 1.00 37.59 260 ASP D N 1
ATOM 11397 C CA . ASP D 1 259 ? 117.915 0.028 -183.501 1.00 38.72 260 ASP D CA 1
ATOM 11398 C C . ASP D 1 259 ? 117.656 0.975 -184.656 1.00 38.64 260 ASP D C 1
ATOM 11399 O O . ASP D 1 259 ? 116.623 1.658 -184.674 1.00 37.91 260 ASP D O 1
ATOM 11404 N N . THR D 1 260 ? 118.619 1.065 -185.573 1.00 38.74 261 THR D N 1
ATOM 11405 C CA . THR D 1 260 ? 118.514 1.950 -186.729 1.00 41.49 261 THR D CA 1
ATOM 11406 C C . THR D 1 260 ? 119.139 1.284 -187.922 1.00 42.94 261 THR D C 1
ATOM 11407 O O . THR D 1 260 ? 119.772 0.233 -187.821 1.00 42.93 261 THR D O 1
ATOM 11411 N N . MET D 1 261 ? 118.985 1.952 -189.057 1.00 44.06 262 MET D N 1
ATOM 11412 C CA . MET D 1 261 ? 119.577 1.507 -190.298 1.00 44.03 262 MET D CA 1
ATOM 11413 C C . MET D 1 261 ? 120.622 2.541 -190.675 1.00 42.69 262 MET D C 1
ATOM 11414 O O . MET D 1 261 ? 121.698 2.193 -191.150 1.00 43.19 262 MET D O 1
ATOM 11419 N N . TRP D 1 262 ? 120.296 3.813 -190.467 1.00 41.88 263 TRP D N 1
ATOM 11420 C CA . TRP D 1 262 ? 121.202 4.892 -190.828 1.00 43.06 263 TRP D CA 1
ATOM 11421 C C . TRP D 1 262 ? 121.572 5.880 -189.704 1.00 44.17 263 TRP D C 1
ATOM 11422 O O . TRP D 1 262 ? 122.127 6.963 -189.973 1.00 43.82 263 TRP D O 1
ATOM 11433 N N . LEU D 1 263 ? 121.250 5.521 -188.460 1.00 43.12 264 LEU D N 1
ATOM 11434 C CA . LEU D 1 263 ? 121.610 6.320 -187.282 1.00 42.35 264 LEU D CA 1
ATOM 11435 C C . LEU D 1 263 ? 120.717 7.448 -186.790 1.00 42.62 264 LEU D C 1
ATOM 11436 O O . LEU D 1 263 ? 121.009 8.024 -185.738 1.00 42.16 264 LEU D O 1
ATOM 11441 N N . SER D 1 264 ? 119.636 7.775 -187.497 1.00 41.73 265 SER D N 1
ATOM 11442 C CA . SER D 1 264 ? 118.790 8.865 -187.026 1.00 39.54 265 SER D CA 1
ATOM 11443 C C . SER D 1 264 ? 118.106 8.512 -185.721 1.00 38.92 265 SER D C 1
ATOM 11444 O O . SER D 1 264 ? 118.098 9.311 -184.787 1.00 39.53 265 SER D O 1
ATOM 11447 N N . THR D 1 265 ? 117.519 7.320 -185.664 1.00 37.74 266 THR D N 1
ATOM 11448 C CA . THR D 1 265 ? 116.841 6.860 -184.457 1.00 37.36 266 THR D CA 1
ATOM 11449 C C . THR D 1 265 ? 117.846 6.751 -183.313 1.00 37.69 266 THR D C 1
ATOM 11450 O O . THR D 1 265 ? 117.481 6.893 -182.138 1.00 36.46 266 THR D O 1
ATOM 11454 N N . GLU D 1 266 ? 119.107 6.492 -183.662 1.00 38.75 267 GLU D N 1
ATOM 11455 C CA . GLU D 1 266 ? 120.164 6.383 -182.670 1.00 40.62 267 GLU D CA 1
ATOM 11456 C C . GLU D 1 266 ? 120.503 7.748 -182.084 1.00 42.34 267 GLU D C 1
ATOM 11457 O O . GLU D 1 266 ? 120.730 7.878 -180.872 1.00 43.24 267 GLU D O 1
ATOM 11463 N N . LYS D 1 267 ? 120.522 8.769 -182.934 1.00 43.58 268 LYS D N 1
ATOM 11464 C CA . LYS D 1 267 ? 120.814 10.115 -182.469 1.00 43.73 268 LYS D CA 1
ATOM 11465 C C . LYS D 1 267 ? 119.691 10.607 -181.567 1.00 43.34 268 LYS D C 1
ATOM 11466 O O . LYS D 1 267 ? 119.927 11.400 -180.640 1.00 43.58 268 LYS D O 1
ATOM 11472 N N . MET D 1 268 ? 118.479 10.122 -181.830 1.00 42.78 269 MET D N 1
ATOM 11473 C CA . MET D 1 268 ? 117.318 10.470 -181.024 1.00 43.72 269 MET D CA 1
ATOM 11474 C C . MET D 1 268 ? 117.437 9.732 -179.697 1.00 43.56 269 MET D C 1
ATOM 11475 O O . MET D 1 268 ? 117.123 10.278 -178.635 1.00 42.00 269 MET D O 1
ATOM 11480 N N . ALA D 1 269 ? 117.876 8.476 -179.769 1.00 44.15 270 ALA D N 1
ATOM 11481 C CA . ALA D 1 269 ? 118.046 7.666 -178.572 1.00 44.07 270 ALA D CA 1
ATOM 11482 C C . ALA D 1 269 ? 119.058 8.365 -177.694 1.00 44.02 270 ALA D C 1
ATOM 11483 O O . ALA D 1 269 ? 118.900 8.427 -176.479 1.00 44.40 270 ALA D O 1
ATOM 11485 N N . HIS D 1 270 ? 120.095 8.908 -178.318 1.00 43.89 271 HIS D N 1
ATOM 11486 C CA . HIS D 1 270 ? 121.133 9.588 -177.569 1.00 43.54 271 HIS D CA 1
ATOM 11487 C C . HIS D 1 270 ? 120.631 10.856 -176.883 1.00 42.94 271 HIS D C 1
ATOM 11488 O O . HIS D 1 270 ? 120.951 11.096 -175.717 1.00 42.35 271 HIS D O 1
ATOM 11495 N N . ALA D 1 271 ? 119.850 11.661 -177.602 1.00 42.58 272 ALA D N 1
ATOM 11496 C CA . ALA D 1 271 ? 119.320 12.899 -177.040 1.00 41.75 272 ALA D CA 1
ATOM 11497 C C . ALA D 1 271 ? 118.428 12.567 -175.846 1.00 40.91 272 ALA D C 1
ATOM 11498 O O . ALA D 1 271 ? 118.557 13.170 -174.779 1.00 39.46 272 ALA D O 1
ATOM 11500 N N . LEU D 1 272 ? 117.532 11.599 -176.030 1.00 40.68 273 LEU D N 1
ATOM 11501 C CA . LEU D 1 272 ? 116.631 11.171 -174.964 1.00 41.07 273 LEU D CA 1
ATOM 11502 C C . LEU D 1 272 ? 117.442 10.777 -173.735 1.00 42.26 273 LEU D C 1
ATOM 11503 O O . LEU D 1 272 ? 117.072 11.100 -172.592 1.00 40.62 273 LEU D O 1
ATOM 11508 N N . MET D 1 273 ? 118.555 10.089 -173.972 1.00 43.98 274 MET D N 1
ATOM 11509 C CA . MET D 1 273 ? 119.402 9.670 -172.881 1.00 46.44 274 MET D CA 1
ATOM 11510 C C . MET D 1 273 ? 120.027 10.851 -172.154 1.00 48.05 274 MET D C 1
ATOM 11511 O O . MET D 1 273 ? 120.078 10.860 -170.926 1.00 49.69 274 MET D O 1
ATOM 11516 N N . ASP D 1 274 ? 120.497 11.854 -172.891 1.00 49.75 275 ASP D N 1
ATOM 11517 C CA . ASP D 1 274 ? 121.095 13.029 -172.251 1.00 49.21 275 ASP D CA 1
ATOM 11518 C C . ASP D 1 274 ? 120.095 13.729 -171.351 1.00 48.79 275 ASP D C 1
ATOM 11519 O O . ASP D 1 274 ? 120.439 14.209 -170.277 1.00 48.35 275 ASP D O 1
ATOM 11524 N N . GLY D 1 275 ? 118.852 13.798 -171.804 1.00 47.88 276 GLY D N 1
ATOM 11525 C CA . GLY D 1 275 ? 117.834 14.437 -171.007 1.00 48.59 276 GLY D CA 1
ATOM 11526 C C . GLY D 1 275 ? 117.602 13.641 -169.738 1.00 49.14 276 GLY D C 1
ATOM 11527 O O . GLY D 1 275 ? 117.472 14.200 -168.644 1.00 50.46 276 GLY D O 1
ATOM 11528 N N . LEU D 1 276 ? 117.546 12.322 -169.874 1.00 48.27 277 LEU D N 1
ATOM 11529 C CA . LEU D 1 276 ? 117.322 11.465 -168.717 1.00 46.09 277 LEU D CA 1
ATOM 11530 C C . LEU D 1 276 ? 118.465 11.563 -167.715 1.00 46.39 277 LEU D C 1
ATOM 11531 O O . LEU D 1 276 ? 118.227 11.641 -166.507 1.00 46.05 277 LEU D O 1
ATOM 11536 N N . VAL D 1 277 ? 119.707 11.560 -168.198 1.00 45.43 278 VAL D N 1
ATOM 11537 C CA . VAL D 1 277 ? 120.833 11.642 -167.283 1.00 45.45 278 VAL D CA 1
ATOM 11538 C C . VAL D 1 277 ? 120.906 13.024 -166.637 1.00 47.92 278 VAL D C 1
ATOM 11539 O O . VAL D 1 277 ? 121.273 13.138 -165.465 1.00 48.11 278 VAL D O 1
ATOM 11543 N N . ALA D 1 278 ? 120.534 14.058 -167.392 1.00 49.31 279 ALA D N 1
ATOM 11544 C CA . ALA D 1 278 ? 120.536 15.418 -166.880 1.00 49.70 279 ALA D CA 1
ATOM 11545 C C . ALA D 1 278 ? 119.506 15.500 -165.759 1.00 50.05 279 ALA D C 1
ATOM 11546 O O . ALA D 1 278 ? 119.733 16.141 -164.735 1.00 49.53 279 ALA D O 1
ATOM 11548 N N . GLY D 1 279 ? 118.375 14.836 -165.956 1.00 50.23 280 GLY D N 1
ATOM 11549 C CA . GLY D 1 279 ? 117.325 14.859 -164.956 1.00 51.58 280 GLY D CA 1
ATOM 11550 C C . GLY D 1 279 ? 117.622 14.005 -163.737 1.00 52.48 280 GLY D C 1
ATOM 11551 O O . GLY D 1 279 ? 116.744 13.771 -162.915 1.00 51.53 280 GLY D O 1
ATOM 11552 N N . GLY D 1 280 ? 118.858 13.522 -163.637 1.00 54.08 281 GLY D N 1
ATOM 11553 C CA . GLY D 1 280 ? 119.264 12.700 -162.506 1.00 53.60 281 GLY D CA 1
ATOM 11554 C C . GLY D 1 280 ? 118.951 11.210 -162.553 1.00 55.42 281 GLY D C 1
ATOM 11555 O O . GLY D 1 280 ? 118.857 10.565 -161.514 1.00 55.83 281 GLY D O 1
ATOM 11556 N N . CYS D 1 281 ? 118.801 10.644 -163.746 1.00 56.48 282 CYS D N 1
ATOM 11557 C CA . CYS D 1 281 ? 118.482 9.220 -163.874 1.00 56.80 282 CYS D CA 1
ATOM 11558 C C . CYS D 1 281 ? 119.599 8.371 -164.430 1.00 55.98 282 CYS D C 1
ATOM 11559 O O . CYS D 1 281 ? 120.427 8.846 -165.216 1.00 56.89 282 CYS D O 1
ATOM 11562 N N . GLU D 1 282 ? 119.620 7.105 -164.015 1.00 54.19 283 GLU D N 1
ATOM 11563 C CA . GLU D 1 282 ? 120.610 6.168 -164.533 1.00 52.79 283 GLU D CA 1
ATOM 11564 C C . GLU D 1 282 ? 120.020 5.622 -165.827 1.00 50.20 283 GLU D C 1
ATOM 11565 O O . GLU D 1 282 ? 118.834 5.337 -165.906 1.00 48.87 283 GLU D O 1
ATOM 11571 N N . VAL D 1 283 ? 120.848 5.485 -166.845 1.00 47.69 284 VAL D N 1
ATOM 11572 C CA . VAL D 1 283 ? 120.364 5.007 -168.119 1.00 46.43 284 VAL D CA 1
ATOM 11573 C C . VAL D 1 283 ? 121.151 3.820 -168.631 1.00 45.63 284 VAL D C 1
ATOM 11574 O O . VAL D 1 283 ? 122.370 3.744 -168.468 1.00 46.46 284 VAL D O 1
ATOM 11578 N N . LYS D 1 284 ? 120.431 2.886 -169.238 1.00 45.15 285 LYS D N 1
ATOM 11579 C CA . LYS D 1 284 ? 121.019 1.700 -169.853 1.00 44.71 285 LYS D CA 1
ATOM 11580 C C . LYS D 1 284 ? 120.563 1.772 -171.311 1.00 43.57 285 LYS D C 1
ATOM 11581 O O . LYS D 1 284 ? 119.352 1.752 -171.583 1.00 43.75 285 LYS D O 1
ATOM 11587 N N . LEU D 1 285 ? 121.515 1.874 -172.237 1.00 41.57 286 LEU D N 1
ATOM 11588 C CA . LEU D 1 285 ? 121.182 1.970 -173.649 1.00 41.80 286 LEU D CA 1
ATOM 11589 C C . LEU D 1 285 ? 121.506 0.671 -174.396 1.00 42.11 286 LEU D C 1
ATOM 11590 O O . LEU D 1 285 ? 122.654 0.207 -174.385 1.00 43.42 286 LEU D O 1
ATOM 11595 N N . PHE D 1 286 ? 120.504 0.099 -175.064 1.00 40.85 287 PHE D N 1
ATOM 11596 C CA . PHE D 1 286 ? 120.691 -1.159 -175.792 1.00 40.76 287 PHE D CA 1
ATOM 11597 C C . PHE D 1 286 ? 120.367 -1.120 -177.267 1.00 39.64 287 PHE D C 1
ATOM 11598 O O . PHE D 1 286 ? 119.232 -0.846 -177.641 1.00 40.90 287 PHE D O 1
ATOM 11606 N N . LYS D 1 287 ? 121.351 -1.399 -178.106 1.00 39.51 288 LYS D N 1
ATOM 11607 C CA . LYS D 1 287 ? 121.089 -1.480 -179.525 1.00 40.13 288 LYS D CA 1
ATOM 11608 C C . LYS D 1 287 ? 120.738 -2.967 -179.602 1.00 41.05 288 LYS D C 1
ATOM 11609 O O . LYS D 1 287 ? 121.597 -3.826 -179.380 1.00 40.28 288 LYS D O 1
ATOM 11615 N N . LEU D 1 288 ? 119.470 -3.256 -179.889 1.00 41.55 289 LEU D N 1
ATOM 11616 C CA . LEU D 1 288 ? 118.936 -4.613 -179.920 1.00 40.17 289 LEU D CA 1
ATOM 11617 C C . LEU D 1 288 ? 119.590 -5.691 -180.775 1.00 40.85 289 LEU D C 1
ATOM 11618 O O . LEU D 1 288 ? 119.670 -6.841 -180.352 1.00 42.27 289 LEU D O 1
ATOM 11623 N N . SER D 1 289 ? 120.058 -5.359 -181.966 1.00 40.20 290 SER D N 1
ATOM 11624 C CA . SER D 1 289 ? 120.647 -6.396 -182.813 1.00 39.12 290 SER D CA 1
ATOM 11625 C C . SER D 1 289 ? 122.032 -6.786 -182.324 1.00 39.14 290 SER D C 1
ATOM 11626 O O . SER D 1 289 ? 122.708 -7.628 -182.920 1.00 39.83 290 SER D O 1
ATOM 11629 N N . VAL D 1 290 ? 122.433 -6.215 -181.207 1.00 38.18 291 VAL D N 1
ATOM 11630 C CA . VAL D 1 290 ? 123.773 -6.436 -180.729 1.00 38.26 291 VAL D CA 1
ATOM 11631 C C . VAL D 1 290 ? 123.762 -6.691 -179.201 1.00 39.21 291 VAL D C 1
ATOM 11632 O O . VAL D 1 290 ? 124.810 -6.780 -178.532 1.00 36.52 291 VAL D O 1
ATOM 11636 N N . SER D 1 291 ? 122.553 -6.827 -178.665 1.00 40.92 292 SER D N 1
ATOM 11637 C CA . SER D 1 291 ? 122.359 -7.045 -177.238 1.00 42.12 292 SER D CA 1
ATOM 11638 C C . SER D 1 291 ? 121.547 -8.299 -177.014 1.00 43.01 292 SER D C 1
ATOM 11639 O O . SER D 1 291 ? 120.860 -8.760 -177.920 1.00 44.11 292 SER D O 1
ATOM 11642 N N . ASP D 1 292 ? 121.614 -8.835 -175.800 1.00 44.64 293 ASP D N 1
ATOM 11643 C CA . ASP D 1 292 ? 120.866 -10.030 -175.455 1.00 46.50 293 ASP D CA 1
ATOM 11644 C C . ASP D 1 292 ? 119.517 -9.625 -174.856 1.00 45.56 293 ASP D C 1
ATOM 11645 O O . ASP D 1 292 ? 119.450 -8.969 -173.816 1.00 44.76 293 ASP D O 1
ATOM 11650 N N . ARG D 1 293 ? 118.446 -10.036 -175.518 1.00 45.59 294 ARG D N 1
ATOM 11651 C CA . ARG D 1 293 ? 117.089 -9.727 -175.081 1.00 46.06 294 ARG D CA 1
ATOM 11652 C C . ARG D 1 293 ? 116.841 -9.977 -173.599 1.00 44.99 294 ARG D C 1
ATOM 11653 O O . ARG D 1 293 ? 116.227 -9.154 -172.915 1.00 45.07 294 ARG D O 1
ATOM 11661 N N . ASN D 1 294 ? 117.325 -11.107 -173.101 1.00 44.21 295 ASN D N 1
ATOM 11662 C CA . ASN D 1 294 ? 117.143 -11.458 -171.701 1.00 43.59 295 ASN D CA 1
ATOM 11663 C C . ASN D 1 294 ? 117.900 -10.518 -170.777 1.00 44.12 295 ASN D C 1
ATOM 11664 O O . ASN D 1 294 ? 117.448 -10.263 -169.656 1.00 44.35 295 ASN D O 1
ATOM 11669 N N . ASP D 1 295 ? 119.035 -9.990 -171.241 1.00 44.59 296 ASP D N 1
ATOM 11670 C CA . ASP D 1 295 ? 119.820 -9.058 -170.428 1.00 45.29 296 ASP D CA 1
ATOM 11671 C C . ASP D 1 295 ? 119.120 -7.694 -170.414 1.00 43.82 296 ASP D C 1
ATOM 11672 O O . ASP D 1 295 ? 119.222 -6.934 -169.437 1.00 42.23 296 ASP D O 1
ATOM 11677 N N . VAL D 1 296 ? 118.389 -7.400 -171.488 1.00 41.98 297 VAL D N 1
ATOM 11678 C CA . VAL D 1 296 ? 117.641 -6.152 -171.588 1.00 41.45 297 VAL D CA 1
ATOM 11679 C C . VAL D 1 296 ? 116.457 -6.216 -170.619 1.00 41.09 297 VAL D C 1
ATOM 11680 O O . VAL D 1 296 ? 116.192 -5.267 -169.881 1.00 40.50 297 VAL D O 1
ATOM 11684 N N . ILE D 1 297 ? 115.734 -7.334 -170.652 1.00 40.76 298 ILE D N 1
ATOM 11685 C CA . ILE D 1 297 ? 114.583 -7.549 -169.783 1.00 40.43 298 ILE D CA 1
ATOM 11686 C C . ILE D 1 297 ? 115.028 -7.458 -168.314 1.00 41.75 298 ILE D C 1
ATOM 11687 O O . ILE D 1 297 ? 114.312 -6.885 -167.478 1.00 42.10 298 ILE D O 1
ATOM 11692 N N . LYS D 1 298 ? 116.194 -8.023 -167.996 1.00 41.07 299 LYS D N 1
ATOM 11693 C CA . LYS D 1 298 ? 116.696 -7.969 -166.631 1.00 41.75 299 LYS D CA 1
ATOM 11694 C C . LYS D 1 298 ? 116.845 -6.522 -166.142 1.00 42.33 299 LYS D C 1
ATOM 11695 O O . LYS D 1 298 ? 116.544 -6.215 -164.971 1.00 42.26 299 LYS D O 1
ATOM 11701 N N . GLU D 1 299 ? 117.307 -5.633 -167.024 1.00 42.49 300 GLU D N 1
ATOM 11702 C CA . GLU D 1 299 ? 117.476 -4.244 -166.636 1.00 42.00 300 GLU D CA 1
ATOM 11703 C C . GLU D 1 299 ? 116.128 -3.544 -166.451 1.00 42.17 300 GLU D C 1
ATOM 11704 O O . GLU D 1 299 ? 116.007 -2.628 -165.623 1.00 43.10 300 GLU D O 1
ATOM 11710 N N . ILE D 1 300 ? 115.120 -3.984 -167.200 1.00 40.56 301 ILE D N 1
ATOM 11711 C CA . ILE D 1 300 ? 113.784 -3.412 -167.107 1.00 41.30 301 ILE D CA 1
ATOM 11712 C C . ILE D 1 300 ? 113.088 -3.674 -165.771 1.00 43.37 301 ILE D C 1
ATOM 11713 O O . ILE D 1 300 ? 112.235 -2.900 -165.346 1.00 45.56 301 ILE D O 1
ATOM 11718 N N . LEU D 1 301 ? 113.440 -4.770 -165.114 1.00 44.40 302 LEU D N 1
ATOM 11719 C CA . LEU D 1 301 ? 112.819 -5.112 -163.846 1.00 45.59 302 LEU D CA 1
ATOM 11720 C C . LEU D 1 301 ? 112.903 -3.957 -162.852 1.00 47.69 302 LEU D C 1
ATOM 11721 O O . LEU D 1 301 ? 111.935 -3.628 -162.191 1.00 48.65 302 LEU D O 1
ATOM 11726 N N . ASP D 1 302 ? 114.080 -3.351 -162.787 1.00 50.81 303 ASP D N 1
ATOM 11727 C CA . ASP D 1 302 ? 114.424 -2.245 -161.906 1.00 52.00 303 ASP D CA 1
ATOM 11728 C C . ASP D 1 302 ? 114.045 -0.863 -162.419 1.00 50.86 303 ASP D C 1
ATOM 11729 O O . ASP D 1 302 ? 113.900 0.079 -161.647 1.00 50.48 303 ASP D O 1
ATOM 11734 N N . ALA D 1 303 ? 113.944 -0.737 -163.733 1.00 49.42 304 ALA D N 1
ATOM 11735 C CA . ALA D 1 303 ? 113.647 0.540 -164.349 1.00 48.69 304 ALA D CA 1
ATOM 11736 C C . ALA D 1 303 ? 112.223 1.036 -164.138 1.00 47.77 304 ALA D C 1
ATOM 11737 O O . ALA D 1 303 ? 111.292 0.243 -163.995 1.00 47.85 304 ALA D O 1
ATOM 11739 N N . ARG D 1 304 ? 112.074 2.357 -164.102 1.00 46.22 305 ARG D N 1
ATOM 11740 C CA . ARG D 1 304 ? 110.772 2.966 -163.951 1.00 44.63 305 ARG D CA 1
ATOM 11741 C C . ARG D 1 304 ? 110.306 3.443 -165.313 1.00 44.22 305 ARG D C 1
ATOM 11742 O O . ARG D 1 304 ? 109.119 3.724 -165.506 1.00 45.79 305 ARG D O 1
ATOM 11750 N N . ALA D 1 305 ? 111.238 3.528 -166.261 1.00 42.27 306 ALA D N 1
ATOM 11751 C CA . ALA D 1 305 ? 110.893 3.962 -167.605 1.00 40.85 306 ALA D CA 1
ATOM 11752 C C . ALA D 1 305 ? 111.474 3.029 -168.652 1.00 40.29 306 ALA D C 1
ATOM 11753 O O . ALA D 1 305 ? 112.586 2.529 -168.490 1.00 40.57 306 ALA D O 1
ATOM 11755 N N . VAL D 1 306 ? 110.722 2.826 -169.730 1.00 39.52 307 VAL D N 1
ATOM 11756 C CA . VAL D 1 306 ? 111.134 1.966 -170.821 1.00 40.17 307 VAL D CA 1
ATOM 11757 C C . VAL D 1 306 ? 110.910 2.696 -172.155 1.00 41.66 307 VAL D C 1
ATOM 11758 O O . VAL D 1 306 ? 109.760 2.888 -172.575 1.00 42.28 307 VAL D O 1
ATOM 11762 N N . LEU D 1 307 ? 112.001 3.085 -172.817 1.00 42.28 308 LEU D N 1
ATOM 11763 C CA . LEU D 1 307 ? 111.930 3.791 -174.100 1.00 43.65 308 LEU D CA 1
ATOM 11764 C C . LEU D 1 307 ? 112.292 2.813 -175.218 1.00 42.94 308 LEU D C 1
ATOM 11765 O O . LEU D 1 307 ? 113.366 2.210 -175.166 1.00 42.36 308 LEU D O 1
ATOM 11770 N N . VAL D 1 308 ? 111.440 2.676 -176.234 1.00 42.19 309 VAL D N 1
ATOM 11771 C CA . VAL D 1 308 ? 111.740 1.766 -177.341 1.00 41.75 309 VAL D CA 1
ATOM 11772 C C . VAL D 1 308 ? 111.707 2.543 -178.656 1.00 41.67 309 VAL D C 1
ATOM 11773 O O . VAL D 1 308 ? 110.730 3.227 -178.959 1.00 42.79 309 VAL D O 1
ATOM 11777 N N . GLY D 1 309 ? 112.758 2.423 -179.454 1.00 40.99 310 GLY D N 1
ATOM 11778 C CA . GLY D 1 309 ? 112.782 3.154 -180.709 1.00 39.35 310 GLY D CA 1
ATOM 11779 C C . GLY D 1 309 ? 113.045 2.290 -181.931 1.00 37.89 310 GLY D C 1
ATOM 11780 O O . GLY D 1 309 ? 113.641 1.203 -181.817 1.00 36.67 310 GLY D O 1
ATOM 11781 N N . SER D 1 310 ? 112.597 2.772 -183.090 1.00 36.98 311 SER D N 1
ATOM 11782 C CA . SER D 1 310 ? 112.798 2.071 -184.332 1.00 37.66 311 SER D CA 1
ATOM 11783 C C . SER D 1 310 ? 112.342 2.910 -185.513 1.00 39.44 311 SER D C 1
ATOM 11784 O O . SER D 1 310 ? 111.394 3.673 -185.415 1.00 40.34 311 SER D O 1
ATOM 11787 N N . PRO D 1 311 ? 113.036 2.792 -186.649 1.00 40.92 312 PRO D N 1
ATOM 11788 C CA . PRO D 1 311 ? 112.706 3.522 -187.881 1.00 40.74 312 PRO D CA 1
ATOM 11789 C C . PRO D 1 311 ? 111.550 2.727 -188.476 1.00 40.66 312 PRO D C 1
ATOM 11790 O O . PRO D 1 311 ? 111.123 1.720 -187.899 1.00 40.75 312 PRO D O 1
ATOM 11794 N N . THR D 1 312 ? 111.040 3.139 -189.623 1.00 39.82 313 THR D N 1
ATOM 11795 C CA . THR D 1 312 ? 109.993 2.329 -190.180 1.00 39.63 313 THR D CA 1
ATOM 11796 C C . THR D 1 312 ? 110.550 1.767 -191.480 1.00 40.20 313 THR D C 1
ATOM 11797 O O . THR D 1 312 ? 111.260 2.467 -192.219 1.00 39.93 313 THR D O 1
ATOM 11801 N N . ILE D 1 313 ? 110.282 0.488 -191.714 1.00 40.39 314 ILE D N 1
ATOM 11802 C CA . ILE D 1 313 ? 110.733 -0.184 -192.912 1.00 40.83 314 ILE D CA 1
ATOM 11803 C C . ILE D 1 313 ? 109.469 -0.909 -193.374 1.00 41.31 314 ILE D C 1
ATOM 11804 O O . ILE D 1 313 ? 108.794 -1.547 -192.567 1.00 41.15 314 ILE D O 1
ATOM 11809 N N . ASN D 1 314 ? 109.136 -0.784 -194.655 1.00 41.91 315 ASN D N 1
ATOM 11810 C CA . ASN D 1 314 ? 107.936 -1.393 -195.219 1.00 42.38 315 ASN D CA 1
ATOM 11811 C C . ASN D 1 314 ? 106.709 -1.161 -194.340 1.00 43.44 315 ASN D C 1
ATOM 11812 O O . ASN D 1 314 ? 105.972 -2.104 -194.048 1.00 44.25 315 ASN D O 1
ATOM 11817 N N . ASN D 1 315 ? 106.496 0.091 -193.924 1.00 44.42 316 ASN D N 1
ATOM 11818 C CA . ASN D 1 315 ? 105.352 0.481 -193.075 1.00 46.37 316 ASN D CA 1
ATOM 11819 C C . ASN D 1 315 ? 105.321 -0.232 -191.742 1.00 47.61 316 ASN D C 1
ATOM 11820 O O . ASN D 1 315 ? 104.361 -0.113 -191.003 1.00 47.97 316 ASN D O 1
ATOM 11825 N N . ASP D 1 316 ? 106.360 -0.986 -191.433 1.00 50.85 317 ASP D N 1
ATOM 11826 C CA . ASP D 1 316 ? 106.403 -1.738 -190.186 1.00 52.57 317 ASP D CA 1
ATOM 11827 C C . ASP D 1 316 ? 107.599 -1.301 -189.354 1.00 51.87 317 ASP D C 1
ATOM 11828 O O . ASP D 1 316 ? 108.366 -0.415 -189.710 1.00 50.89 317 ASP D O 1
ATOM 11833 N N . ILE D 1 317 ? 107.751 -1.971 -188.235 1.00 51.94 318 ILE D N 1
ATOM 11834 C CA . ILE D 1 317 ? 108.828 -1.722 -187.313 1.00 51.00 318 ILE D CA 1
ATOM 11835 C C . ILE D 1 317 ? 109.985 -2.596 -187.823 1.00 50.05 318 ILE D C 1
ATOM 11836 O O . ILE D 1 317 ? 109.779 -3.479 -188.666 1.00 50.31 318 ILE D O 1
ATOM 11841 N N . LEU D 1 318 ? 111.199 -2.326 -187.356 1.00 48.85 319 LEU D N 1
ATOM 11842 C CA . LEU D 1 318 ? 112.383 -3.105 -187.747 1.00 47.86 319 LEU D CA 1
ATOM 11843 C C . LEU D 1 318 ? 112.206 -4.457 -187.029 1.00 48.66 319 LEU D C 1
ATOM 11844 O O . LEU D 1 318 ? 111.984 -4.500 -185.815 1.00 50.07 319 LEU D O 1
ATOM 11849 N N . PRO D 1 319 ? 112.287 -5.580 -187.759 1.00 49.33 320 PRO D N 1
ATOM 11850 C CA . PRO D 1 319 ? 112.103 -6.879 -187.098 1.00 48.69 320 PRO D CA 1
ATOM 11851 C C . PRO D 1 319 ? 112.903 -7.245 -185.855 1.00 48.14 320 PRO D C 1
ATOM 11852 O O . PRO D 1 319 ? 112.420 -8.026 -185.044 1.00 48.81 320 PRO D O 1
ATOM 11856 N N . VAL D 1 320 ? 114.109 -6.713 -185.689 1.00 47.50 321 VAL D N 1
ATOM 11857 C CA . VAL D 1 320 ? 114.885 -7.039 -184.501 1.00 46.02 321 VAL D CA 1
ATOM 11858 C C . VAL D 1 320 ? 114.259 -6.446 -183.248 1.00 45.74 321 VAL D C 1
ATOM 11859 O O . VAL D 1 320 ? 114.568 -6.860 -182.139 1.00 47.60 321 VAL D O 1
ATOM 11863 N N . VAL D 1 321 ? 113.352 -5.497 -183.423 1.00 44.52 322 VAL D N 1
ATOM 11864 C CA . VAL D 1 321 ? 112.702 -4.872 -182.292 1.00 45.23 322 VAL D CA 1
ATOM 11865 C C . VAL D 1 321 ? 111.457 -5.668 -181.865 1.00 45.03 322 VAL D C 1
ATOM 11866 O O . VAL D 1 321 ? 110.983 -5.536 -180.732 1.00 45.59 322 VAL D O 1
ATOM 11870 N N . SER D 1 322 ? 110.946 -6.513 -182.757 1.00 43.68 323 SER D N 1
ATOM 11871 C CA . SER D 1 322 ? 109.762 -7.311 -182.443 1.00 43.04 323 SER D CA 1
ATOM 11872 C C . SER D 1 322 ? 109.889 -8.241 -181.238 1.00 42.11 323 SER D C 1
ATOM 11873 O O . SER D 1 322 ? 108.984 -8.298 -180.411 1.00 42.22 323 SER D O 1
ATOM 11876 N N . PRO D 1 323 ? 111.009 -8.988 -181.121 1.00 41.21 324 PRO D N 1
ATOM 11877 C CA . PRO D 1 323 ? 111.127 -9.884 -179.966 1.00 40.25 324 PRO D CA 1
ATOM 11878 C C . PRO D 1 323 ? 110.964 -9.186 -178.632 1.00 41.06 324 PRO D C 1
ATOM 11879 O O . PRO D 1 323 ? 110.256 -9.681 -177.778 1.00 42.46 324 PRO D O 1
ATOM 11883 N N . LEU D 1 324 ? 111.594 -8.027 -178.453 1.00 42.50 325 LEU D N 1
ATOM 11884 C CA . LEU D 1 324 ? 111.511 -7.311 -177.175 1.00 43.44 325 LEU D CA 1
ATOM 11885 C C . LEU D 1 324 ? 110.077 -6.890 -176.877 1.00 45.20 325 LEU D C 1
ATOM 11886 O O . LEU D 1 324 ? 109.625 -6.953 -175.733 1.00 45.47 325 LEU D O 1
ATOM 11891 N N . LEU D 1 325 ? 109.357 -6.468 -177.907 1.00 47.17 326 LEU D N 1
ATOM 11892 C CA . LEU D 1 325 ? 107.984 -6.030 -177.716 1.00 49.38 326 LEU D CA 1
ATOM 11893 C C . LEU D 1 325 ? 107.034 -7.159 -177.370 1.00 51.42 326 LEU D C 1
ATOM 11894 O O . LEU D 1 325 ? 106.257 -7.049 -176.426 1.00 52.10 326 LEU D O 1
ATOM 11899 N N . ASP D 1 326 ? 107.079 -8.247 -178.124 1.00 53.56 327 ASP D N 1
ATOM 11900 C CA . ASP D 1 326 ? 106.182 -9.348 -177.823 1.00 56.11 327 ASP D CA 1
ATOM 11901 C C . ASP D 1 326 ? 106.523 -10.000 -176.496 1.00 55.62 327 ASP D C 1
ATOM 11902 O O . ASP D 1 326 ? 105.682 -10.632 -175.860 1.00 56.65 327 ASP D O 1
ATOM 11907 N N . ASP D 1 327 ? 107.755 -9.792 -176.060 1.00 54.76 328 ASP D N 1
ATOM 11908 C CA . ASP D 1 327 ? 108.231 -10.340 -174.806 1.00 53.59 328 ASP D CA 1
ATOM 11909 C C . ASP D 1 327 ? 107.724 -9.497 -173.646 1.00 51.59 328 ASP D C 1
ATOM 11910 O O . ASP D 1 327 ? 107.432 -10.016 -172.574 1.00 52.04 328 ASP D O 1
ATOM 11915 N N . LEU D 1 328 ? 107.631 -8.189 -173.858 1.00 49.73 329 LEU D N 1
ATOM 11916 C CA . LEU D 1 328 ? 107.143 -7.282 -172.829 1.00 47.92 329 LEU D CA 1
ATOM 11917 C C . LEU D 1 328 ? 105.632 -7.445 -172.644 1.00 48.18 329 LEU D C 1
ATOM 11918 O O . LEU D 1 328 ? 105.121 -7.391 -171.527 1.00 46.70 329 LEU D O 1
ATOM 11923 N N . VAL D 1 329 ? 104.916 -7.626 -173.748 1.00 47.79 330 VAL D N 1
ATOM 11924 C CA . VAL D 1 329 ? 103.483 -7.814 -173.684 1.00 48.16 330 VAL D CA 1
ATOM 11925 C C . VAL D 1 329 ? 103.174 -9.017 -172.794 1.00 49.24 330 VAL D C 1
ATOM 11926 O O . VAL D 1 329 ? 102.332 -8.926 -171.888 1.00 50.03 330 VAL D O 1
ATOM 11930 N N . GLY D 1 330 ? 103.860 -10.136 -173.051 1.00 48.54 331 GLY D N 1
ATOM 11931 C CA . GLY D 1 330 ? 103.659 -11.339 -172.264 1.00 46.21 331 GLY D CA 1
ATOM 11932 C C . GLY D 1 330 ? 104.184 -11.252 -170.836 1.00 46.97 331 GLY D C 1
ATOM 11933 O O . GLY D 1 330 ? 103.587 -11.807 -169.914 1.00 47.98 331 GLY D O 1
ATOM 11934 N N . LEU D 1 331 ? 105.299 -10.567 -170.630 1.00 46.97 332 LEU D N 1
ATOM 11935 C CA . LEU D 1 331 ? 105.868 -10.456 -169.292 1.00 47.45 332 LEU D CA 1
ATOM 11936 C C . LEU D 1 331 ? 105.166 -9.441 -168.383 1.00 48.32 332 LEU D C 1
ATOM 11937 O O . LEU D 1 331 ? 105.399 -9.418 -167.179 1.00 47.99 332 LEU D O 1
ATOM 11942 N N . ARG D 1 332 ? 104.322 -8.602 -168.973 1.00 50.58 333 ARG D N 1
ATOM 11943 C CA . ARG D 1 332 ? 103.565 -7.587 -168.245 1.00 51.75 333 ARG D CA 1
ATOM 11944 C C . ARG D 1 332 ? 104.317 -6.797 -167.174 1.00 50.56 333 ARG D C 1
ATOM 11945 O O . ARG D 1 332 ? 104.009 -6.902 -165.990 1.00 49.14 333 ARG D O 1
ATOM 11953 N N . PRO D 1 333 ? 105.298 -5.975 -167.578 1.00 50.10 334 PRO D N 1
ATOM 11954 C CA . PRO D 1 333 ? 106.062 -5.172 -166.615 1.00 49.98 334 PRO D CA 1
ATOM 11955 C C . PRO D 1 333 ? 105.078 -4.355 -165.782 1.00 50.46 334 PRO D C 1
ATOM 11956 O O . PRO D 1 333 ? 104.118 -3.771 -166.307 1.00 49.44 334 PRO D O 1
ATOM 11960 N N . LYS D 1 334 ? 105.335 -4.294 -164.488 1.00 50.91 335 LYS D N 1
ATOM 11961 C CA . LYS D 1 334 ? 104.460 -3.580 -163.577 1.00 52.58 335 LYS D CA 1
ATOM 11962 C C . LYS D 1 334 ? 104.930 -2.172 -163.222 1.00 53.00 335 LYS D C 1
ATOM 11963 O O . LYS D 1 334 ? 106.110 -1.956 -162.924 1.00 52.99 335 LYS D O 1
ATOM 11969 N N . ASN D 1 335 ? 103.994 -1.223 -163.264 1.00 52.90 336 ASN D N 1
ATOM 11970 C CA . ASN D 1 335 ? 104.281 0.163 -162.913 1.00 53.90 336 ASN D CA 1
ATOM 11971 C C . ASN D 1 335 ? 105.438 0.795 -163.724 1.00 53.15 336 ASN D C 1
ATOM 11972 O O . ASN D 1 335 ? 106.435 1.276 -163.162 1.00 52.74 336 ASN D O 1
ATOM 11977 N N . LYS D 1 336 ? 105.287 0.803 -165.047 1.00 51.41 337 LYS D N 1
ATOM 11978 C CA . LYS D 1 336 ? 106.307 1.345 -165.926 1.00 49.73 337 LYS D CA 1
ATOM 11979 C C . LYS D 1 336 ? 105.807 2.497 -166.795 1.00 49.89 337 LYS D C 1
ATOM 11980 O O . LYS D 1 336 ? 104.692 2.480 -167.305 1.00 48.35 337 LYS D O 1
ATOM 11986 N N . VAL D 1 337 ? 106.660 3.496 -166.967 1.00 51.03 338 VAL D N 1
ATOM 11987 C CA . VAL D 1 337 ? 106.367 4.650 -167.799 1.00 50.49 338 VAL D CA 1
ATOM 11988 C C . VAL D 1 337 ? 107.135 4.401 -169.102 1.00 50.01 338 VAL D C 1
ATOM 11989 O O . VAL D 1 337 ? 108.242 3.870 -169.064 1.00 50.73 338 VAL D O 1
ATOM 11993 N N . GLY D 1 338 ? 106.566 4.757 -170.249 1.00 49.05 339 GLY D N 1
ATOM 11994 C CA . GLY D 1 338 ? 107.289 4.514 -171.485 1.00 49.51 339 GLY D CA 1
ATOM 11995 C C . GLY D 1 338 ? 107.163 5.544 -172.592 1.00 49.64 339 GLY D C 1
ATOM 11996 O O . GLY D 1 338 ? 106.420 6.518 -172.478 1.00 50.06 339 GLY D O 1
ATOM 11997 N N . LEU D 1 339 ? 107.890 5.311 -173.680 1.00 48.62 340 LEU D N 1
ATOM 11998 C CA . LEU D 1 339 ? 107.881 6.213 -174.816 1.00 46.87 340 LEU D CA 1
ATOM 11999 C C . LEU D 1 339 ? 108.374 5.468 -176.036 1.00 46.50 340 LEU D C 1
ATOM 12000 O O . LEU D 1 339 ? 109.287 4.636 -175.929 1.00 47.09 340 LEU D O 1
ATOM 12005 N N . ALA D 1 340 ? 107.768 5.760 -177.186 1.00 44.62 341 ALA D N 1
ATOM 12006 C CA . ALA D 1 340 ? 108.163 5.143 -178.452 1.00 43.13 341 ALA D CA 1
ATOM 12007 C C . ALA D 1 340 ? 108.754 6.273 -179.312 1.00 43.66 341 ALA D C 1
ATOM 12008 O O . ALA D 1 340 ? 108.343 7.436 -179.187 1.00 44.37 341 ALA D O 1
ATOM 12010 N N . PHE D 1 341 ? 109.711 5.956 -180.174 1.00 42.64 342 PHE D N 1
ATOM 12011 C CA . PHE D 1 341 ? 110.296 6.995 -181.001 1.00 42.43 342 PHE D CA 1
ATOM 12012 C C . PHE D 1 341 ? 110.938 6.410 -182.237 1.00 42.77 342 PHE D C 1
ATOM 12013 O O . PHE D 1 341 ? 111.071 5.189 -182.346 1.00 43.00 342 PHE D O 1
ATOM 12021 N N . GLY D 1 342 ? 111.325 7.267 -183.176 1.00 42.22 343 GLY D N 1
ATOM 12022 C CA . GLY D 1 342 ? 111.944 6.750 -184.376 1.00 42.78 343 GLY D CA 1
ATOM 12023 C C . GLY D 1 342 ? 111.822 7.645 -185.586 1.00 43.75 343 GLY D C 1
ATOM 12024 O O . GLY D 1 342 ? 111.015 8.574 -185.612 1.00 44.50 343 GLY D O 1
ATOM 12025 N N . ALA D 1 343 ? 112.635 7.352 -186.597 1.00 43.65 344 ALA D N 1
ATOM 12026 C CA . ALA D 1 343 ? 112.647 8.114 -187.834 1.00 43.60 344 ALA D CA 1
ATOM 12027 C C . ALA D 1 343 ? 111.811 7.399 -188.890 1.00 44.95 344 ALA D C 1
ATOM 12028 O O . ALA D 1 343 ? 111.335 6.281 -188.662 1.00 45.78 344 ALA D O 1
ATOM 12030 N N . TYR D 1 344 ? 111.625 8.061 -190.034 1.00 45.77 345 TYR D N 1
ATOM 12031 C CA . TYR D 1 344 ? 110.864 7.514 -191.160 1.00 45.95 345 TYR D CA 1
ATOM 12032 C C . TYR D 1 344 ? 111.206 8.345 -192.385 1.00 47.62 345 TYR D C 1
ATOM 12033 O O . TYR D 1 344 ? 111.729 9.455 -192.263 1.00 48.88 345 TYR D O 1
ATOM 12042 N N . GLY D 1 345 ? 110.919 7.811 -193.564 1.00 48.21 346 GLY D N 1
ATOM 12043 C CA . GLY D 1 345 ? 111.238 8.527 -194.782 1.00 49.20 346 GLY D CA 1
ATOM 12044 C C . GLY D 1 345 ? 110.074 9.219 -195.464 1.00 50.38 346 GLY D C 1
ATOM 12045 O O . GLY D 1 345 ? 110.265 10.236 -196.123 1.00 51.93 346 GLY D O 1
ATOM 12046 N N . TRP D 1 346 ? 108.867 8.694 -195.320 1.00 50.18 347 TRP D N 1
ATOM 12047 C CA . TRP D 1 346 ? 107.744 9.332 -195.967 1.00 49.75 347 TRP D CA 1
ATOM 12048 C C . TRP D 1 346 ? 106.379 9.149 -195.302 1.00 51.05 347 TRP D C 1
ATOM 12049 O O . TRP D 1 346 ? 105.763 10.119 -194.874 1.00 51.26 347 TRP D O 1
ATOM 12060 N N . GLY D 1 347 ? 105.914 7.912 -195.193 1.00 52.15 348 GLY D N 1
ATOM 12061 C CA . GLY D 1 347 ? 104.623 7.678 -194.571 1.00 52.32 348 GLY D CA 1
ATOM 12062 C C . GLY D 1 347 ? 104.664 7.274 -193.104 1.00 52.49 348 GLY D C 1
ATOM 12063 O O . GLY D 1 347 ? 103.693 7.495 -192.366 1.00 52.34 348 GLY D O 1
ATOM 12064 N N . GLY D 1 348 ? 105.781 6.695 -192.671 1.00 52.23 349 GLY D N 1
ATOM 12065 C CA . GLY D 1 348 ? 105.889 6.267 -191.293 1.00 51.88 349 GLY D CA 1
ATOM 12066 C C . GLY D 1 348 ? 105.147 4.959 -191.120 1.00 53.21 349 GLY D C 1
ATOM 12067 O O . GLY D 1 348 ? 104.787 4.320 -192.111 1.00 54.73 349 GLY D O 1
ATOM 12068 N N . GLY D 1 349 ? 104.911 4.559 -189.872 1.00 53.25 350 GLY D N 1
ATOM 12069 C CA . GLY D 1 349 ? 104.214 3.311 -189.617 1.00 52.39 350 GLY D CA 1
ATOM 12070 C C . GLY D 1 349 ? 104.702 2.584 -188.373 1.00 52.87 350 GLY D C 1
ATOM 12071 O O . GLY D 1 349 ? 103.923 1.908 -187.688 1.00 52.93 350 GLY D O 1
ATOM 12072 N N . ALA D 1 350 ? 105.988 2.721 -188.066 1.00 52.37 351 ALA D N 1
ATOM 12073 C CA . ALA D 1 350 ? 106.549 2.046 -186.907 1.00 50.87 351 ALA D CA 1
ATOM 12074 C C . ALA D 1 350 ? 106.045 2.606 -185.596 1.00 50.37 351 ALA D C 1
ATOM 12075 O O . ALA D 1 350 ? 105.846 1.864 -184.647 1.00 50.11 351 ALA D O 1
ATOM 12077 N N . GLN D 1 351 ? 105.835 3.915 -185.538 1.00 50.61 352 GLN D N 1
ATOM 12078 C CA . GLN D 1 351 ? 105.383 4.552 -184.303 1.00 49.99 352 GLN D CA 1
ATOM 12079 C C . GLN D 1 351 ? 104.029 4.044 -183.782 1.00 49.79 352 GLN D C 1
ATOM 12080 O O . GLN D 1 351 ? 103.830 3.938 -182.575 1.00 49.23 352 GLN D O 1
ATOM 12086 N N . LYS D 1 352 ? 103.102 3.740 -184.682 1.00 50.41 353 LYS D N 1
ATOM 12087 C CA . LYS D 1 352 ? 101.798 3.245 -184.267 1.00 50.84 353 LYS D CA 1
ATOM 12088 C C . LYS D 1 352 ? 101.956 1.835 -183.696 1.00 50.05 353 LYS D C 1
ATOM 12089 O O . LYS D 1 352 ? 101.396 1.534 -182.640 1.00 50.98 353 LYS D O 1
ATOM 12095 N N . ILE D 1 353 ? 102.721 0.982 -184.382 1.00 48.39 354 ILE D N 1
ATOM 12096 C CA . ILE D 1 353 ? 102.965 -0.377 -183.914 1.00 46.63 354 ILE D CA 1
ATOM 12097 C C . ILE D 1 353 ? 103.676 -0.353 -182.562 1.00 47.78 354 ILE D C 1
ATOM 12098 O O . ILE D 1 353 ? 103.293 -1.071 -181.648 1.00 50.28 354 ILE D O 1
ATOM 12103 N N . LEU D 1 354 ? 104.700 0.479 -182.425 1.00 47.33 355 LEU D N 1
ATOM 12104 C CA . LEU D 1 354 ? 105.428 0.565 -181.170 1.00 48.20 355 LEU D CA 1
ATOM 12105 C C . LEU D 1 354 ? 104.516 0.963 -180.017 1.00 50.38 355 LEU D C 1
ATOM 12106 O O . LEU D 1 354 ? 104.555 0.332 -178.957 1.00 50.66 355 LEU D O 1
ATOM 12111 N N . GLU D 1 355 ? 103.690 1.993 -180.211 1.00 52.70 356 GLU D N 1
ATOM 12112 C CA . GLU D 1 355 ? 102.792 2.444 -179.140 1.00 54.66 356 GLU D CA 1
ATOM 12113 C C . GLU D 1 355 ? 101.705 1.421 -178.841 1.00 55.04 356 GLU D C 1
ATOM 12114 O O . GLU D 1 355 ? 101.332 1.213 -177.684 1.00 53.75 356 GLU D O 1
ATOM 12120 N N . GLU D 1 356 ? 101.211 0.774 -179.888 1.00 56.16 357 GLU D N 1
ATOM 12121 C CA . GLU D 1 356 ? 100.188 -0.258 -179.752 1.00 58.62 357 GLU D CA 1
ATOM 12122 C C . GLU D 1 356 ? 100.716 -1.392 -178.851 1.00 58.38 357 GLU D C 1
ATOM 12123 O O . GLU D 1 356 ? 100.068 -1.768 -177.870 1.00 57.52 357 GLU D O 1
ATOM 12129 N N . ARG D 1 357 ? 101.904 -1.903 -179.180 1.00 57.18 358 ARG D N 1
ATOM 12130 C CA . ARG D 1 357 ? 102.532 -2.975 -178.421 1.00 55.83 358 ARG D CA 1
ATOM 12131 C C . ARG D 1 357 ? 102.936 -2.517 -177.022 1.00 54.58 358 ARG D C 1
ATOM 12132 O O . ARG D 1 357 ? 102.849 -3.285 -176.073 1.00 54.12 358 ARG D O 1
ATOM 12140 N N . LEU D 1 358 ? 103.385 -1.276 -176.881 1.00 54.08 359 LEU D N 1
ATOM 12141 C CA . LEU D 1 358 ? 103.772 -0.804 -175.560 1.00 54.35 359 LEU D CA 1
ATOM 12142 C C . LEU D 1 358 ? 102.571 -0.668 -174.644 1.00 55.39 359 LEU D C 1
ATOM 12143 O O . LEU D 1 358 ? 102.677 -0.902 -173.437 1.00 56.40 359 LEU D O 1
ATOM 12148 N N . LYS D 1 359 ? 101.425 -0.282 -175.203 1.00 56.01 360 LYS D N 1
ATOM 12149 C CA . LYS D 1 359 ? 100.210 -0.151 -174.391 1.00 55.61 360 LYS D CA 1
ATOM 12150 C C . LYS D 1 359 ? 99.663 -1.551 -174.045 1.00 55.06 360 LYS D C 1
ATOM 12151 O O . LYS D 1 359 ? 99.126 -1.766 -172.960 1.00 55.36 360 LYS D O 1
ATOM 12157 N N . ALA D 1 360 ? 99.825 -2.503 -174.959 1.00 53.87 361 ALA D N 1
ATOM 12158 C CA . ALA D 1 360 ? 99.381 -3.872 -174.728 1.00 52.71 361 ALA D CA 1
ATOM 12159 C C . ALA D 1 360 ? 100.198 -4.493 -173.588 1.00 53.47 361 ALA D C 1
ATOM 12160 O O . ALA D 1 360 ? 99.747 -5.434 -172.927 1.00 54.61 361 ALA D O 1
ATOM 12162 N N . ALA D 1 361 ? 101.398 -3.962 -173.355 1.00 52.85 362 ALA D N 1
ATOM 12163 C CA . ALA D 1 361 ? 102.254 -4.459 -172.283 1.00 51.56 362 ALA D CA 1
ATOM 12164 C C . ALA D 1 361 ? 101.933 -3.678 -171.012 1.00 52.34 362 ALA D C 1
ATOM 12165 O O . ALA D 1 361 ? 102.595 -3.826 -169.980 1.00 51.97 362 ALA D O 1
ATOM 12167 N N . LYS D 1 362 ? 100.890 -2.854 -171.110 1.00 53.06 363 LYS D N 1
ATOM 12168 C CA . LYS D 1 362 ? 100.400 -2.022 -170.015 1.00 52.86 363 LYS D CA 1
ATOM 12169 C C . LYS D 1 362 ? 101.457 -1.067 -169.491 1.00 52.09 363 LYS D C 1
ATOM 12170 O O . LYS D 1 362 ? 101.614 -0.878 -168.286 1.00 50.31 363 LYS D O 1
ATOM 12176 N N . ILE D 1 363 ? 102.182 -0.464 -170.425 1.00 53.22 364 ILE D N 1
ATOM 12177 C CA . ILE D 1 363 ? 103.203 0.519 -170.095 1.00 54.71 364 ILE D CA 1
ATOM 12178 C C . ILE D 1 363 ? 102.594 1.871 -170.458 1.00 56.20 364 ILE D C 1
ATOM 12179 O O . ILE D 1 363 ? 102.194 2.090 -171.605 1.00 57.45 364 ILE D O 1
ATOM 12184 N N . GLU D 1 364 ? 102.513 2.763 -169.474 1.00 57.17 365 GLU D N 1
ATOM 12185 C CA . GLU D 1 364 ? 101.929 4.085 -169.667 1.00 59.26 365 GLU D CA 1
ATOM 12186 C C . GLU D 1 364 ? 102.810 5.032 -170.480 1.00 59.02 365 GLU D C 1
ATOM 12187 O O . GLU D 1 364 ? 103.880 5.432 -170.017 1.00 59.03 365 GLU D O 1
ATOM 12193 N N . LEU D 1 365 ? 102.353 5.393 -171.680 1.00 58.42 366 LEU D N 1
ATOM 12194 C CA . LEU D 1 365 ? 103.105 6.297 -172.548 1.00 57.78 366 LEU D CA 1
ATOM 12195 C C . LEU D 1 365 ? 103.149 7.702 -171.963 1.00 58.83 366 LEU D C 1
ATOM 12196 O O . LEU D 1 365 ? 102.115 8.272 -171.642 1.00 59.12 366 LEU D O 1
ATOM 12201 N N . ILE D 1 366 ? 104.355 8.245 -171.802 1.00 60.24 367 ILE D N 1
ATOM 12202 C CA . ILE D 1 366 ? 104.535 9.584 -171.251 1.00 61.44 367 ILE D CA 1
ATOM 12203 C C . ILE D 1 366 ? 104.144 10.614 -172.322 1.00 61.97 367 ILE D C 1
ATOM 12204 O O . ILE D 1 366 ? 104.238 11.814 -172.100 1.00 62.70 367 ILE D O 1
ATOM 12209 N N . ALA D 1 367 ? 103.715 10.129 -173.486 1.00 61.95 368 ALA D N 1
ATOM 12210 C CA . ALA D 1 367 ? 103.283 10.988 -174.584 1.00 61.90 368 ALA D CA 1
ATOM 12211 C C . ALA D 1 367 ? 102.751 10.248 -175.810 1.00 63.03 368 ALA D C 1
ATOM 12212 O O . ALA D 1 367 ? 103.520 9.622 -176.533 1.00 62.58 368 ALA D O 1
ATOM 12214 N N . GLU D 1 368 ? 101.438 10.298 -176.031 1.00 67.44 369 GLU D N 1
ATOM 12215 C CA . GLU D 1 368 ? 100.862 9.685 -177.230 1.00 70.72 369 GLU D CA 1
ATOM 12216 C C . GLU D 1 368 ? 101.579 10.576 -178.248 1.00 71.22 369 GLU D C 1
ATOM 12217 O O . GLU D 1 368 ? 101.795 11.752 -177.976 1.00 72.30 369 GLU D O 1
ATOM 12223 N N . PRO D 1 369 ? 101.823 10.071 -179.468 1.00 71.17 370 PRO D N 1
ATOM 12224 C CA . PRO D 1 369 ? 102.559 10.735 -180.546 1.00 68.53 370 PRO D CA 1
ATOM 12225 C C . PRO D 1 369 ? 103.923 11.049 -179.930 1.00 66.34 370 PRO D C 1
ATOM 12226 O O . PRO D 1 369 ? 104.183 12.175 -179.470 1.00 65.66 370 PRO D O 1
ATOM 12230 N N . GLY D 1 370 ? 104.743 10.015 -179.854 1.00 64.11 371 GLY D N 1
ATOM 12231 C CA . GLY D 1 370 ? 106.073 10.160 -179.299 1.00 61.04 371 GLY D CA 1
ATOM 12232 C C . GLY D 1 370 ? 106.932 10.784 -180.378 1.00 58.45 371 GLY D C 1
ATOM 12233 O O . GLY D 1 370 ? 106.496 10.898 -181.527 1.00 57.49 371 GLY D O 1
ATOM 12234 N N . PRO D 1 371 ? 108.159 11.197 -180.040 1.00 56.75 372 PRO D N 1
ATOM 12235 C CA . PRO D 1 371 ? 109.141 11.823 -180.931 1.00 55.41 372 PRO D CA 1
ATOM 12236 C C . PRO D 1 371 ? 109.282 11.073 -182.244 1.00 55.53 372 PRO D C 1
ATOM 12237 O O . PRO D 1 371 ? 109.551 9.870 -182.267 1.00 55.14 372 PRO D O 1
ATOM 12241 N N . THR D 1 372 ? 109.124 11.795 -183.338 1.00 55.87 373 THR D N 1
ATOM 12242 C CA . THR D 1 372 ? 109.251 11.191 -184.643 1.00 55.86 373 THR D CA 1
ATOM 12243 C C . THR D 1 372 ? 109.999 12.192 -185.517 1.00 54.38 373 THR D C 1
ATOM 12244 O O . THR D 1 372 ? 109.818 13.391 -185.389 1.00 55.21 373 THR D O 1
ATOM 12248 N N . VAL D 1 373 ? 110.860 11.704 -186.391 1.00 54.04 374 VAL D N 1
ATOM 12249 C CA . VAL D 1 373 ? 111.651 12.585 -187.244 1.00 52.99 374 VAL D CA 1
ATOM 12250 C C . VAL D 1 373 ? 111.660 12.092 -188.675 1.00 54.02 374 VAL D C 1
ATOM 12251 O O . VAL D 1 373 ? 111.694 10.876 -188.911 1.00 53.85 374 VAL D O 1
ATOM 12255 N N . GLN D 1 374 ? 111.619 13.014 -189.640 1.00 54.72 375 GLN D N 1
ATOM 12256 C CA . GLN D 1 374 ? 111.667 12.580 -191.036 1.00 54.61 375 GLN D CA 1
ATOM 12257 C C . GLN D 1 374 ? 113.087 12.685 -191.573 1.00 54.71 375 GLN D C 1
ATOM 12258 O O . GLN D 1 374 ? 113.690 13.761 -191.582 1.00 54.81 375 GLN D O 1
ATOM 12264 N N . TRP D 1 375 ? 113.612 11.551 -192.023 1.00 54.93 376 TRP D N 1
ATOM 12265 C CA . TRP D 1 375 ? 114.969 11.469 -192.559 1.00 54.85 376 TRP D CA 1
ATOM 12266 C C . TRP D 1 375 ? 116.024 11.673 -191.481 1.00 55.55 376 TRP D C 1
ATOM 12267 O O . TRP D 1 375 ? 116.495 10.719 -190.882 1.00 55.92 376 TRP D O 1
ATOM 12278 N N . VAL D 1 376 ? 116.383 12.919 -191.218 1.00 56.98 377 VAL D N 1
ATOM 12279 C CA . VAL D 1 376 ? 117.402 13.189 -190.227 1.00 59.12 377 VAL D CA 1
ATOM 12280 C C . VAL D 1 376 ? 116.940 14.191 -189.195 1.00 60.38 377 VAL D C 1
ATOM 12281 O O . VAL D 1 376 ? 116.124 15.056 -189.486 1.00 61.50 377 VAL D O 1
ATOM 12285 N N . PRO D 1 377 ? 117.461 14.083 -187.963 1.00 61.42 378 PRO D N 1
ATOM 12286 C CA . PRO D 1 377 ? 117.062 15.028 -186.918 1.00 62.49 378 PRO D CA 1
ATOM 12287 C C . PRO D 1 377 ? 117.749 16.368 -187.139 1.00 64.95 378 PRO D C 1
ATOM 12288 O O . PRO D 1 377 ? 118.884 16.422 -187.608 1.00 64.94 378 PRO D O 1
ATOM 12292 N N . ARG D 1 378 ? 117.052 17.440 -186.800 1.00 67.87 379 ARG D N 1
ATOM 12293 C CA . ARG D 1 378 ? 117.599 18.782 -186.898 1.00 71.10 379 ARG D CA 1
ATOM 12294 C C . ARG D 1 378 ? 117.838 19.217 -185.444 1.00 71.82 379 ARG D C 1
ATOM 12295 O O . ARG D 1 378 ? 117.419 18.531 -184.512 1.00 71.75 379 ARG D O 1
ATOM 12303 N N . GLY D 1 379 ? 118.501 20.351 -185.255 1.00 72.01 380 GLY D N 1
ATOM 12304 C CA . GLY D 1 379 ? 118.765 20.855 -183.917 1.00 71.17 380 GLY D CA 1
ATOM 12305 C C . GLY D 1 379 ? 117.576 20.837 -182.968 1.00 71.41 380 GLY D C 1
ATOM 12306 O O . GLY D 1 379 ? 117.699 20.346 -181.851 1.00 70.91 380 GLY D O 1
ATOM 12307 N N . GLU D 1 380 ? 116.433 21.375 -183.395 1.00 71.97 381 GLU D N 1
ATOM 12308 C CA . GLU D 1 380 ? 115.228 21.401 -182.554 1.00 72.87 381 GLU D CA 1
ATOM 12309 C C . GLU D 1 380 ? 114.671 19.999 -182.260 1.00 70.44 381 GLU D C 1
ATOM 12310 O O . GLU D 1 380 ? 114.140 19.752 -181.172 1.00 69.23 381 GLU D O 1
ATOM 12316 N N . ASP D 1 381 ? 114.770 19.093 -183.231 1.00 67.51 382 ASP D N 1
ATOM 12317 C CA . ASP D 1 381 ? 114.282 17.731 -183.035 1.00 64.21 382 ASP D CA 1
ATOM 12318 C C . ASP D 1 381 ? 115.017 17.087 -181.853 1.00 61.51 382 ASP D C 1
ATOM 12319 O O . ASP D 1 381 ? 114.391 16.528 -180.955 1.00 60.80 382 ASP D O 1
ATOM 12324 N N . LEU D 1 382 ? 116.343 17.175 -181.849 1.00 57.65 383 LEU D N 1
ATOM 12325 C CA . LEU D 1 382 ? 117.118 16.602 -180.762 1.00 54.99 383 LEU D CA 1
ATOM 12326 C C . LEU D 1 382 ? 116.843 17.312 -179.456 1.00 55.64 383 LEU D C 1
ATOM 12327 O O . LEU D 1 382 ? 116.830 16.685 -178.401 1.00 56.75 383 LEU D O 1
ATOM 12332 N N . GLN D 1 383 ? 116.621 18.620 -179.522 1.00 56.83 384 GLN D N 1
ATOM 12333 C CA . GLN D 1 383 ? 116.338 19.407 -178.323 1.00 56.92 384 GLN D CA 1
ATOM 12334 C C . GLN D 1 383 ? 115.002 18.942 -177.744 1.00 57.13 384 GLN D C 1
ATOM 12335 O O . GLN D 1 383 ? 114.842 18.829 -176.533 1.00 55.46 384 GLN D O 1
ATOM 12341 N N . ARG D 1 384 ? 114.046 18.668 -178.623 1.00 58.23 385 ARG D N 1
ATOM 12342 C CA . ARG D 1 384 ? 112.742 18.191 -178.189 1.00 60.15 385 ARG D CA 1
ATOM 12343 C C . ARG D 1 384 ? 112.921 16.850 -177.451 1.00 58.64 385 ARG D C 1
ATOM 12344 O O . ARG D 1 384 ? 112.334 16.636 -176.381 1.00 58.99 385 ARG D O 1
ATOM 12352 N N . CYS D 1 385 ? 113.727 15.955 -178.030 1.00 56.07 386 CYS D N 1
ATOM 12353 C CA . CYS D 1 385 ? 114.007 14.648 -177.435 1.00 54.04 386 CYS D CA 1
ATOM 12354 C C . CYS D 1 385 ? 114.668 14.839 -176.081 1.00 53.84 386 CYS D C 1
ATOM 12355 O O . CYS D 1 385 ? 114.353 14.137 -175.115 1.00 54.62 386 CYS D O 1
ATOM 12358 N N . TYR D 1 386 ? 115.609 15.775 -176.022 1.00 51.94 387 TYR D N 1
ATOM 12359 C CA . TYR D 1 386 ? 116.311 16.050 -174.788 1.00 49.89 387 TYR D CA 1
ATOM 12360 C C . TYR D 1 386 ? 115.317 16.487 -173.716 1.00 50.81 387 TYR D C 1
ATOM 12361 O O . TYR D 1 386 ? 115.400 16.045 -172.564 1.00 50.56 387 TYR D O 1
ATOM 12370 N N . GLU D 1 387 ? 114.380 17.358 -174.094 1.00 51.29 388 GLU D N 1
ATOM 12371 C CA . GLU D 1 387 ? 113.375 17.856 -173.153 1.00 51.86 388 GLU D CA 1
ATOM 12372 C C . GLU D 1 387 ? 112.454 16.722 -172.713 1.00 50.95 388 GLU D C 1
ATOM 12373 O O . GLU D 1 387 ? 112.024 16.679 -171.573 1.00 50.68 388 GLU D O 1
ATOM 12379 N N . LEU D 1 388 ? 112.160 15.800 -173.624 1.00 50.58 389 LEU D N 1
ATOM 12380 C CA . LEU D 1 388 ? 111.322 14.654 -173.305 1.00 50.36 389 LEU D CA 1
ATOM 12381 C C . LEU D 1 388 ? 112.018 13.745 -172.297 1.00 51.24 389 LEU D C 1
ATOM 12382 O O . LEU D 1 388 ? 111.390 13.242 -171.362 1.00 51.62 389 LEU D O 1
ATOM 12387 N N . GLY D 1 389 ? 113.315 13.532 -172.489 1.00 51.04 390 GLY D N 1
ATOM 12388 C CA . GLY D 1 389 ? 114.045 12.697 -171.565 1.00 51.30 390 GLY D CA 1
ATOM 12389 C C . GLY D 1 389 ? 114.056 13.389 -170.223 1.00 52.65 390 GLY D C 1
ATOM 12390 O O . GLY D 1 389 ? 114.044 12.763 -169.163 1.00 53.02 390 GLY D O 1
ATOM 12391 N N . ARG D 1 390 ? 114.074 14.710 -170.286 1.00 53.62 391 ARG D N 1
ATOM 12392 C CA . ARG D 1 390 ? 114.094 15.553 -169.105 1.00 53.59 391 ARG D CA 1
ATOM 12393 C C . ARG D 1 390 ? 112.771 15.401 -168.364 1.00 51.21 391 ARG D C 1
ATOM 12394 O O . ARG D 1 390 ? 112.711 15.374 -167.131 1.00 51.34 391 ARG D O 1
ATOM 12402 N N . LYS D 1 391 ? 111.709 15.311 -169.145 1.00 48.72 392 LYS D N 1
ATOM 12403 C CA . LYS D 1 391 ? 110.371 15.176 -168.614 1.00 49.49 392 LYS D CA 1
ATOM 12404 C C . LYS D 1 391 ? 110.180 13.820 -167.936 1.00 50.84 392 LYS D C 1
ATOM 12405 O O . LYS D 1 391 ? 109.651 13.749 -166.821 1.00 51.84 392 LYS D O 1
ATOM 12411 N N . ILE D 1 392 ? 110.604 12.748 -168.609 1.00 49.38 393 ILE D N 1
ATOM 12412 C CA . ILE D 1 392 ? 110.486 11.406 -168.053 1.00 46.43 393 ILE D CA 1
ATOM 12413 C C . ILE D 1 392 ? 111.276 11.338 -166.755 1.00 46.82 393 ILE D C 1
ATOM 12414 O O . ILE D 1 392 ? 110.812 10.773 -165.771 1.00 46.56 393 ILE D O 1
ATOM 12419 N N . ALA D 1 393 ? 112.469 11.920 -166.755 1.00 46.70 394 ALA D N 1
ATOM 12420 C CA . ALA D 1 393 ? 113.318 11.905 -165.573 1.00 47.79 394 ALA D CA 1
ATOM 12421 C C . ALA D 1 393 ? 112.584 12.534 -164.402 1.00 49.20 394 ALA D C 1
ATOM 12422 O O . ALA D 1 393 ? 112.641 12.040 -163.283 1.00 49.48 394 ALA D O 1
ATOM 12424 N N . ALA D 1 394 ? 111.895 13.632 -164.678 1.00 50.88 395 ALA D N 1
ATOM 12425 C CA . ALA D 1 394 ? 111.152 14.358 -163.669 1.00 51.88 395 ALA D CA 1
ATOM 12426 C C . ALA D 1 394 ? 110.086 13.459 -163.058 1.00 53.11 395 ALA D C 1
ATOM 12427 O O . ALA D 1 394 ? 109.887 13.459 -161.843 1.00 53.58 395 ALA D O 1
ATOM 12429 N N . ARG D 1 395 ? 109.396 12.689 -163.896 1.00 53.89 396 ARG D N 1
ATOM 12430 C CA . ARG D 1 395 ? 108.368 11.813 -163.375 1.00 55.46 396 ARG D CA 1
ATOM 12431 C C . ARG D 1 395 ? 108.918 10.581 -162.643 1.00 57.51 396 ARG D C 1
ATOM 12432 O O . ARG D 1 395 ? 108.378 10.176 -161.619 1.00 56.23 396 ARG D O 1
ATOM 12440 N N . ILE D 1 396 ? 109.985 9.985 -163.177 1.00 60.45 397 ILE D N 1
ATOM 12441 C CA . ILE D 1 396 ? 110.653 8.827 -162.566 1.00 62.73 397 ILE D CA 1
ATOM 12442 C C . ILE D 1 396 ? 111.248 9.312 -161.245 1.00 64.65 397 ILE D C 1
ATOM 12443 O O . ILE D 1 396 ? 111.705 8.528 -160.410 1.00 63.24 397 ILE D O 1
ATOM 12448 N N . ALA D 1 397 ? 111.248 10.634 -161.106 1.00 68.95 398 ALA D N 1
ATOM 12449 C CA . ALA D 1 397 ? 111.726 11.369 -159.939 1.00 72.52 398 ALA D CA 1
ATOM 12450 C C . ALA D 1 397 ? 112.558 10.606 -158.923 1.00 74.98 398 ALA D C 1
ATOM 12451 O O . ALA D 1 397 ? 113.786 10.609 -158.993 1.00 76.06 398 ALA D O 1
ATOM 12453 N N . ASP D 1 398 ? 111.868 9.983 -157.967 1.00 77.26 399 ASP D N 1
ATOM 12454 C CA . ASP D 1 398 ? 112.473 9.212 -156.871 1.00 79.97 399 ASP D CA 1
ATOM 12455 C C . ASP D 1 398 ? 112.439 10.016 -155.573 1.00 80.85 399 ASP D C 1
ATOM 12456 O O . ASP D 1 398 ? 112.582 11.242 -155.570 1.00 81.44 399 ASP D O 1
#